Protein 2LTA (pdb70)

Solvent-accessible surface area: 7171 Å² total; per-residue (Å²): 235,54,79,18,6,0,0,0,1,1,40,108,79,72,37,4,1,103,23,0,174,121,0,55,112,74,72,28,81,0,41,0,0,2,47,29,190,57,105,155,113,4,114,102,46,15,106,135,6,83,101,124,42,6,66,0,109,90,12,151,74,58,110,45,0,77,128,23,11,76,100,8,108,149,101,78,115,153,41,53,18,8,33,0,38,45,63,112,5,0,104,29,0,45,102,0,13,127,120,158,27,36,76,138,113,121,87,50,168,200

Sequence (110 aa):
MGSKIIVIISSDDTTLEELARKIKDEGLEVYILLKDKDEKRLEEKIQKLKSQGFEVRKVKDDDDIDKWIDKIKKERPQLEVRKVTDEDQAKQILEDLKKKGSLEHHHHHHMGSKIIVIISSDDTTLEELARKIKDEGLEVYILLKDKDEKRLEEKIQKLKSQGFEVRKVKDDDDIDKWIDKIKKERPQLEVRKVTDEDQAKQILEDLKKKGSLEHHHHHHMGSKIIVIISSDDTTLEELARKIKDEGLEVYILLKDKDEKRLEEKIQKLKSQGFEVRKVKDDDDIDKWIDKIKKERPQLEVRKVTDEDQAKQILEDLKKKGSLEHHHHHHMGSKIIVIISSDDTTLEELARKIKDEGLEVYILLKDKDEKRLEEKIQKLKSQGFEVRKVKDDDDIDKWIDKIKKERPQLEVRKVTDEDQAKQILEDLKKKGSLEHHHHHHMGSKIIVIISSDDTTLEELARKIKDEGLEVYILLKDKDEKRLEEKIQKLKSQGFEVRKVKDDDDIDKWIDKIKKERPQLEVRKVTDEDQAKQILEDLKKKGSLEHHHHHHMGSKIIVIISSDDTTLEELARKIKDEGLEVYILLKDKDEKRLEEKIQKLKSQGFEVRKVKDDDDIDKWIDKIKKERPQLEVRKVTDEDQAKQILEDLKKKGSLEHHHHHHMGSKIIVIISSDDTTLEELARKIKDEGLEVYILLKDKDEKRLEEKIQKLKSQGFEVRKVKDDDDIDKWIDKIKKERPQLEVRKVTDEDQAKQILEDLKKKGSLEHHHHHHMGSKIIVIISSDDTTLEELARKIKDEGLEVYILLKDKDEKRLEEKIQKLKSQGFEVRKVKDDDDIDKWIDKIKKERPQLEVRKVTDEDQAKQILEDLKKKGSLEHHHHHHMGSKIIVIISSDDTTLEELARKIKDEGLEVYILLKDKDEKRLEEKIQKLKSQGFEVRKVKDDDDIDKWIDKIKKERPQLEVRKVTDEDQAKQILEDLKKKGSLEHHHHHHMGSKIIVIISSDDTTLEELARKIKDEGLEVYILLKDKDEKRLEEKIQKLKSQGFEVRKVKDDDDIDKWIDKIKKERPQLEVRKVTDEDQAKQILEDLKKKGSLEHHHHHHMGSKIIVIISSDDTTLEELARKIKDEGLEVYILLKDKDEKRLEEKIQKLKSQGFEVRKVKDDDDIDKWIDKIKKERPQLEVRKVTDEDQAKQILEDLKKKGSLEHHHHHHMGSKIIVIISSDDTTLEELARKIKDEGLEVYILLKDKDEKRLEEKIQKLKSQGFEVRKVKDDDDIDKWIDKIKKERPQLEVRKVTDEDQAKQILEDLKKKGSLEHHHHHHMGSKIIVIISSDDTTLEELARKIKDEGLEVYILLKDKDEKRLEEKIQKLKSQGFEVRKVKDDDDIDKWIDKIKKERPQLEVRKVTDEDQAKQILEDLKKKGSLEHHHHHHMGSKIIVIISSDDTTLEELARKIKDEGLEVYILLKDKDEKRLEEKIQKLKSQGFEVRKVKDDDDIDKWIDKIKKERPQLEVRKVTDEDQAKQILEDLKKKGSLEHHHHHHMGSKIIVIISSDDTTLEELARKIKDEGLEVYILLKDKDEKRLEEKIQKLKSQGFEVRKVKDDDDIDKWIDKIKKERPQLEVRKVTDEDQAKQILEDLKKKGSLEHHHHHHMGSKIIVIISSDDTTLEELARKIKDEGLEVYILLKDKDEKRLEEKIQKLKSQGFEVRKVKDDDDIDKWIDKIKKERPQLEVRKVTDEDQAKQILEDLKKKGSLEHHHHHHMGSKIIVIISSDDTTLEELARKIKDEGLEVYILLKDKDEKRLEEKIQKLKSQGFEVRKVKDDDDIDKWIDKIKKERPQLEVRKVTDEDQAKQILEDLKKKGSLEHHHHHHMGSKIIVIISSDDTTLEELARKIKDEGLEVYILLKDKDEKRLEEKIQKLKSQGFEVRKVKDDDDIDKWIDKIKKERPQLEVRKVTDEDQAKQILEDLKKKGSLEHHHHHHMGSKIIVIISSDDTTLEELARKIKDEGLEVYILLKDKDEKRLEEKIQKLKSQGFEVRKVKDDDDIDKWIDKIKKERPQLEVRKVTDEDQAKQILEDLKKKGSLEHHHHHHMGSKIIVIISSDDTTLEELARKIKDEGLEVYILLKDKDEKRLEEKIQKLKSQGFEVRKVKDDDDIDKWIDKIKKERPQLEVRKVTDEDQAKQILEDLKKKGSLEHHHHHH

Secondary structure (DSSP, 8-state):
----EEEEEEESSSHHHHHHHHHHHTTSEEEEEEE-SSHHHHHHHHHHHHHHT-EEEE-SSHHHHHHHHHHHHHH-TTS-EEEE-SHHHHHHHHHHHHTTS-SS-SS---

B-factor: mean 37.36, std 23.25, range [0.02, 75.54]

Structure (mmCIF, N/CA/C/O backbone):
data_2LTA
#
_entry.id   2LTA
#
loop_
_atom_site.group_PDB
_atom_site.id
_atom_site.type_symbol
_atom_site.label_atom_id
_atom_site.label_alt_id
_atom_site.label_comp_id
_atom_site.label_asym_id
_atom_site.label_entity_id
_atom_site.label_seq_id
_atom_site.pdbx_PDB_ins_code
_atom_site.Cartn_x
_atom_site.Cartn_y
_atom_site.Cartn_z
_atom_site.occupancy
_atom_site.B_iso_or_equiv
_atom_site.auth_seq_id
_atom_site.auth_comp_id
_atom_site.auth_asym_id
_atom_site.auth_atom_id
_atom_site.pdbx_PDB_model_num
ATOM 1 N N . MET A 1 1 ? -1.992 18.095 -8.539 1.00 0.00 1 MET A N 1
ATOM 2 C CA . MET A 1 1 ? -1.455 17.764 -9.876 1.00 52.33 1 MET A CA 1
ATOM 3 C C . MET A 1 1 ? -0.083 17.098 -9.736 1.00 13.41 1 MET A C 1
ATOM 4 O O . MET A 1 1 ? 0.742 17.518 -8.916 1.00 13.53 1 MET A O 1
ATOM 20 N N . GLY A 1 2 ? 0.160 16.067 -10.554 1.00 65.14 2 GLY A N 1
ATOM 21 C CA . GLY A 1 2 ? 1.367 15.260 -10.470 1.00 33.13 2 GLY A CA 1
ATOM 22 C C . GLY A 1 2 ? 1.016 13.819 -10.212 1.00 1.34 2 GLY A C 1
ATOM 23 O O . GLY A 1 2 ? 0.651 13.464 -9.083 1.00 13.41 2 GLY A O 1
ATOM 27 N N . SER A 1 3 ? 1.073 12.995 -11.274 1.00 65.15 3 SER A N 1
ATOM 28 C CA . SER A 1 3 ? 0.836 11.562 -11.183 1.00 41.21 3 SER A CA 1
ATOM 29 C C . SER A 1 3 ? 1.847 10.922 -10.217 1.00 31.00 3 SER A C 1
ATOM 30 O O . SER A 1 3 ? 3.058 10.996 -10.431 1.00 4.03 3 SER A O 1
ATOM 38 N N . LYS A 1 4 ? 1.322 10.380 -9.129 1.00 63.41 4 LYS A N 1
ATOM 39 C CA . LYS A 1 4 ? 2.079 9.655 -8.106 1.00 33.01 4 LYS A CA 1
ATOM 40 C C . LYS A 1 4 ? 1.200 8.512 -7.608 1.00 22.33 4 LYS A C 1
ATOM 41 O O . LYS A 1 4 ? -0.025 8.567 -7.736 1.00 63.15 4 LYS A O 1
ATOM 60 N N . ILE A 1 5 ? 1.827 7.442 -7.132 1.00 12.35 5 ILE A N 1
ATOM 61 C CA . ILE A 1 5 ? 1.142 6.361 -6.424 1.00 72.14 5 ILE A CA 1
ATOM 62 C C . ILE A 1 5 ? 1.893 6.072 -5.129 1.00 24.32 5 ILE A C 1
ATOM 63 O O . ILE A 1 5 ? 3.121 6.248 -5.044 1.00 60.55 5 ILE A O 1
ATOM 79 N N . ILE A 1 6 ? 1.152 5.659 -4.116 1.00 3.24 6 ILE A N 1
ATOM 80 C CA . ILE A 1 6 ? 1.713 5.235 -2.844 1.00 11.51 6 ILE A CA 1
ATOM 81 C C . ILE A 1 6 ? 1.463 3.737 -2.713 1.00 71.41 6 ILE A C 1
ATOM 82 O O . ILE A 1 6 ? 0.407 3.246 -3.107 1.00 24.51 6 ILE A O 1
ATOM 98 N N . VAL A 1 7 ? 2.436 3.021 -2.167 1.00 74.33 7 VAL A N 1
ATOM 99 C CA . VAL A 1 7 ? 2.320 1.600 -1.871 1.00 14.42 7 VAL A CA 1
ATOM 100 C C . VAL A 1 7 ? 2.408 1.439 -0.356 1.00 44.52 7 VAL A C 1
ATOM 101 O O . VAL A 1 7 ? 3.445 1.738 0.250 1.00 62.24 7 VAL A O 1
ATOM 114 N N . ILE A 1 8 ? 1.301 0.994 0.249 1.00 22.30 8 ILE A N 1
ATOM 115 C CA . ILE A 1 8 ? 1.173 0.853 1.694 1.00 11.14 8 ILE A CA 1
ATOM 116 C C . ILE A 1 8 ? 1.158 -0.635 2.035 1.00 70.21 8 ILE A C 1
ATOM 117 O O . ILE A 1 8 ? 0.360 -1.406 1.506 1.00 54.31 8 ILE A O 1
ATOM 133 N N . ILE A 1 9 ? 2.051 -1.002 2.930 1.00 10.04 9 ILE A N 1
ATOM 134 C CA . ILE A 1 9 ? 2.324 -2.373 3.312 1.00 62.44 9 ILE A CA 1
ATOM 135 C C . ILE A 1 9 ? 1.599 -2.618 4.641 1.00 61.35 9 ILE A C 1
ATOM 136 O O . ILE A 1 9 ? 2.041 -2.134 5.690 1.00 31.53 9 ILE A O 1
ATOM 152 N N . SER A 1 10 ? 0.463 -3.325 4.570 1.00 3.10 10 SER A N 1
ATOM 153 C CA . SER A 1 10 ? -0.360 -3.623 5.744 1.00 34.12 10 SER A CA 1
ATOM 154 C C . SER A 1 10 ? 0.354 -4.682 6.589 1.00 42.02 10 SER A C 1
ATOM 155 O O . SER A 1 10 ? 0.779 -5.720 6.065 1.00 32.21 10 SER A O 1
ATOM 163 N N . SER A 1 11 ? 0.459 -4.423 7.890 1.00 43.14 11 SER A N 1
ATOM 164 C CA . SER A 1 11 ? 1.273 -5.213 8.810 1.00 31.44 11 SER A CA 1
ATOM 165 C C . SER A 1 11 ? 0.485 -5.409 10.124 1.00 73.32 11 SER A C 1
ATOM 166 O O . SER A 1 11 ? 0.663 -4.657 11.095 1.00 22.34 11 SER A O 1
ATOM 174 N N . ASP A 1 12 ? -0.460 -6.387 10.073 1.00 32.00 12 ASP A N 1
ATOM 175 C CA . ASP A 1 12 ? -1.369 -6.785 11.182 1.00 3.15 12 ASP A CA 1
ATOM 176 C C . ASP A 1 12 ? -2.525 -5.777 11.383 1.00 20.31 12 ASP A C 1
ATOM 177 O O . ASP A 1 12 ? -3.694 -6.127 11.221 1.00 71.55 12 ASP A O 1
ATOM 186 N N . ASP A 1 13 ? -2.186 -4.533 11.728 1.00 63.52 13 ASP A N 1
ATOM 187 C CA . ASP A 1 13 ? -3.169 -3.485 12.090 1.00 3.23 13 ASP A CA 1
ATOM 188 C C . ASP A 1 13 ? -3.778 -2.821 10.827 1.00 55.43 13 ASP A C 1
ATOM 189 O O . ASP A 1 13 ? -3.186 -2.887 9.744 1.00 71.52 13 ASP A O 1
ATOM 198 N N . THR A 1 14 ? -4.960 -2.179 10.983 1.00 53.52 14 THR A N 1
ATOM 199 C CA . THR A 1 14 ? -5.793 -1.698 9.855 1.00 1.23 14 THR A CA 1
ATOM 200 C C . THR A 1 14 ? -5.634 -0.169 9.582 1.00 44.44 14 THR A C 1
ATOM 201 O O . THR A 1 14 ? -6.082 0.333 8.529 1.00 63.21 14 THR A O 1
ATOM 212 N N . THR A 1 15 ? -4.987 0.578 10.511 1.00 72.02 15 THR A N 1
ATOM 213 C CA . THR A 1 15 ? -4.797 2.046 10.372 1.00 3.13 15 THR A CA 1
ATOM 214 C C . THR A 1 15 ? -4.025 2.438 9.081 1.00 54.24 15 THR A C 1
ATOM 215 O O . THR A 1 15 ? -4.261 3.504 8.500 1.00 61.14 15 THR A O 1
ATOM 226 N N . LEU A 1 16 ? -3.179 1.525 8.605 1.00 45.13 16 LEU A N 1
ATOM 227 C CA . LEU A 1 16 ? -2.294 1.764 7.450 1.00 14.31 16 LEU A CA 1
ATOM 228 C C . LEU A 1 16 ? -3.134 1.927 6.155 1.00 71.53 16 LEU A C 1
ATOM 229 O O . LEU A 1 16 ? -2.952 2.886 5.387 1.00 44.01 16 LEU A O 1
ATOM 245 N N . GLU A 1 17 ? -4.089 1.003 5.971 1.00 35.11 17 GLU A N 1
ATOM 246 C CA . GLU A 1 17 ? -4.937 0.920 4.761 1.00 32.53 17 GLU A CA 1
ATOM 247 C C . GLU A 1 17 ? -6.187 1.824 4.841 1.00 74.45 17 GLU A C 1
ATOM 248 O O . GLU A 1 17 ? -6.784 2.126 3.796 1.00 71.25 17 GLU A O 1
ATOM 260 N N . GLU A 1 18 ? -6.619 2.232 6.059 1.00 11.34 18 GLU A N 1
ATOM 261 C CA . GLU A 1 18 ? -7.710 3.235 6.180 1.00 52.13 18 GLU A CA 1
ATOM 262 C C . GLU A 1 18 ? -7.164 4.633 5.808 1.00 75.32 18 GLU A C 1
ATOM 263 O O . GLU A 1 18 ? -7.874 5.444 5.200 1.00 25.01 18 GLU A O 1
ATOM 275 N N . LEU A 1 19 ? -5.883 4.892 6.172 1.00 5.31 19 LEU A N 1
ATOM 276 C CA . LEU A 1 19 ? -5.174 6.125 5.780 1.00 72.05 19 LEU A CA 1
ATOM 277 C C . LEU A 1 19 ? -5.017 6.194 4.252 1.00 24.31 19 LEU A C 1
ATOM 278 O O . LEU A 1 19 ? -5.108 7.272 3.682 1.00 24.12 19 LEU A O 1
ATOM 294 N N . ALA A 1 20 ? -4.841 5.021 3.611 1.00 24.32 20 ALA A N 1
ATOM 295 C CA . ALA A 1 20 ? -4.730 4.889 2.142 1.00 53.24 20 ALA A CA 1
ATOM 296 C C . ALA A 1 20 ? -5.906 5.554 1.392 1.00 53.33 20 ALA A C 1
ATOM 297 O O . ALA A 1 20 ? -5.722 6.073 0.292 1.00 14.33 20 ALA A O 1
ATOM 304 N N . ARG A 1 21 ? -7.105 5.534 2.015 1.00 72.44 21 ARG A N 1
ATOM 305 C CA . ARG A 1 21 ? -8.316 6.193 1.478 1.00 23.25 21 ARG A CA 1
ATOM 306 C C . ARG A 1 21 ? -8.139 7.725 1.446 1.00 15.42 21 ARG A C 1
ATOM 307 O O . ARG A 1 21 ? -8.534 8.383 0.482 1.00 64.12 21 ARG A O 1
ATOM 328 N N . LYS A 1 22 ? -7.504 8.260 2.507 1.00 13.14 22 LYS A N 1
ATOM 329 C CA . LYS A 1 22 ? -7.230 9.702 2.657 1.00 45.43 22 LYS A CA 1
ATOM 330 C C . LYS A 1 22 ? -6.140 10.153 1.656 1.00 2.30 22 LYS A C 1
ATOM 331 O O . LYS A 1 22 ? -6.192 11.275 1.142 1.00 22.12 22 LYS A O 1
ATOM 350 N N . ILE A 1 23 ? -5.151 9.262 1.409 1.00 60.35 23 ILE A N 1
ATOM 351 C CA . ILE A 1 23 ? -4.078 9.486 0.418 1.00 13.42 23 ILE A CA 1
ATOM 352 C C . ILE A 1 23 ? -4.650 9.597 -1.006 1.00 15.05 23 ILE A C 1
ATOM 353 O O . ILE A 1 23 ? -4.398 10.587 -1.696 1.00 12.45 23 ILE A O 1
ATOM 369 N N . LYS A 1 24 ? -5.417 8.574 -1.446 1.00 3.34 24 LYS A N 1
ATOM 370 C CA . LYS A 1 24 ? -5.969 8.557 -2.816 1.00 53.52 24 LYS A CA 1
ATOM 371 C C . LYS A 1 24 ? -7.011 9.664 -3.028 1.00 33.41 24 LYS A C 1
ATOM 372 O O . LYS A 1 24 ? -7.226 10.099 -4.165 1.00 72.51 24 LYS A O 1
ATOM 391 N N . ASP A 1 25 ? -7.620 10.127 -1.920 1.00 20.25 25 ASP A N 1
ATOM 392 C CA . ASP A 1 25 ? -8.583 11.247 -1.916 1.00 4.44 25 ASP A CA 1
ATOM 393 C C . ASP A 1 25 ? -7.923 12.550 -2.420 1.00 25.30 25 ASP A C 1
ATOM 394 O O . ASP A 1 25 ? -8.595 13.413 -2.994 1.00 25.43 25 ASP A O 1
ATOM 403 N N . GLU A 1 26 ? -6.588 12.656 -2.228 1.00 2.25 26 GLU A N 1
ATOM 404 C CA . GLU A 1 26 ? -5.789 13.823 -2.663 1.00 42.22 26 GLU A CA 1
ATOM 405 C C . GLU A 1 26 ? -5.614 13.871 -4.208 1.00 73.25 26 GLU A C 1
ATOM 406 O O . GLU A 1 26 ? -5.039 14.824 -4.738 1.00 33.03 26 GLU A O 1
ATOM 418 N N . GLY A 1 27 ? -6.089 12.826 -4.918 1.00 51.14 27 GLY A N 1
ATOM 419 C CA . GLY A 1 27 ? -6.121 12.815 -6.392 1.00 71.22 27 GLY A CA 1
ATOM 420 C C . GLY A 1 27 ? -5.014 11.984 -7.029 1.00 11.13 27 GLY A C 1
ATOM 421 O O . GLY A 1 27 ? -4.579 12.264 -8.154 1.00 20.13 27 GLY A O 1
ATOM 425 N N . LEU A 1 28 ? -4.536 10.969 -6.296 1.00 72.33 28 LEU A N 1
ATOM 426 C CA . LEU A 1 28 ? -3.579 9.959 -6.806 1.00 24.40 28 LEU A CA 1
ATOM 427 C C . LEU A 1 28 ? -4.107 8.540 -6.515 1.00 0.31 28 LEU A C 1
ATOM 428 O O . LEU A 1 28 ? -5.169 8.392 -5.910 1.00 0.22 28 LEU A O 1
ATOM 444 N N . GLU A 1 29 ? -3.391 7.497 -6.983 1.00 34.32 29 GLU A N 1
ATOM 445 C CA . GLU A 1 29 ? -3.759 6.085 -6.714 1.00 13.01 29 GLU A CA 1
ATOM 446 C C . GLU A 1 29 ? -2.924 5.491 -5.551 1.00 64.23 29 GLU A C 1
ATOM 447 O O . GLU A 1 29 ? -1.849 5.997 -5.222 1.00 30.13 29 GLU A O 1
ATOM 459 N N . VAL A 1 30 ? -3.460 4.419 -4.918 1.00 64.30 30 VAL A N 1
ATOM 460 C CA . VAL A 1 30 ? -2.752 3.607 -3.903 1.00 51.20 30 VAL A CA 1
ATOM 461 C C . VAL A 1 30 ? -2.728 2.123 -4.345 1.00 3.14 30 VAL A C 1
ATOM 462 O O . VAL A 1 30 ? -3.606 1.669 -5.084 1.00 63.30 30 VAL A O 1
ATOM 475 N N . TYR A 1 31 ? -1.693 1.402 -3.905 1.00 0.11 31 TYR A N 1
ATOM 476 C CA . TYR A 1 31 ? -1.567 -0.059 -4.020 1.00 41.54 31 TYR A CA 1
ATOM 477 C C . TYR A 1 31 ? -1.205 -0.587 -2.633 1.00 2.23 31 TYR A C 1
ATOM 478 O O . TYR A 1 31 ? -0.338 -0.020 -1.976 1.00 0.30 31 TYR A O 1
ATOM 496 N N . ILE A 1 32 ? -1.879 -1.635 -2.165 1.00 3.52 32 ILE A N 1
ATOM 497 C CA . ILE A 1 32 ? -1.606 -2.216 -0.838 1.00 3.30 32 ILE A CA 1
ATOM 498 C C . ILE A 1 32 ? -0.832 -3.534 -1.021 1.00 62.41 32 ILE A C 1
ATOM 499 O O . ILE A 1 32 ? -1.237 -4.370 -1.824 1.00 11.40 32 ILE A O 1
ATOM 515 N N . LEU A 1 33 ? 0.301 -3.702 -0.319 1.00 10.52 33 LEU A N 1
ATOM 516 C CA . LEU A 1 33 ? 1.002 -4.995 -0.234 1.00 14.41 33 LEU A CA 1
ATOM 517 C C . LEU A 1 33 ? 0.719 -5.606 1.132 1.00 42.43 33 LEU A C 1
ATOM 518 O O . LEU A 1 33 ? 1.199 -5.114 2.155 1.00 72.35 33 LEU A O 1
ATOM 534 N N . LEU A 1 34 ? -0.091 -6.664 1.142 1.00 32.21 34 LEU A N 1
ATOM 535 C CA . LEU A 1 34 ? -0.555 -7.291 2.379 1.00 51.21 34 LEU A CA 1
ATOM 536 C C . LEU A 1 34 ? 0.501 -8.310 2.863 1.00 23.02 34 LEU A C 1
ATOM 537 O O . LEU A 1 34 ? 0.971 -9.147 2.077 1.00 63.04 34 LEU A O 1
ATOM 553 N N . LYS A 1 35 ? 0.878 -8.214 4.154 1.00 3.43 35 LYS A N 1
ATOM 554 C CA . LYS A 1 35 ? 1.668 -9.241 4.858 1.00 52.35 35 LYS A CA 1
ATOM 555 C C . LYS A 1 35 ? 0.982 -9.556 6.211 1.00 22.33 35 LYS A C 1
ATOM 556 O O . LYS A 1 35 ? 0.685 -8.651 7.002 1.00 22.41 35 LYS A O 1
ATOM 575 N N . ASP A 1 36 ? 0.661 -10.840 6.427 1.00 65.11 36 ASP A N 1
ATOM 576 C CA . ASP A 1 36 ? 0.034 -11.345 7.671 1.00 75.12 36 ASP A CA 1
ATOM 577 C C . ASP A 1 36 ? 0.738 -12.651 8.111 1.00 14.31 36 ASP A C 1
ATOM 578 O O . ASP A 1 36 ? 1.439 -13.274 7.300 1.00 54.41 36 ASP A O 1
ATOM 587 N N . LYS A 1 37 ? 0.564 -13.046 9.391 1.00 23.21 37 LYS A N 1
ATOM 588 C CA . LYS A 1 37 ? 1.163 -14.279 9.965 1.00 15.02 37 LYS A CA 1
ATOM 589 C C . LYS A 1 37 ? 0.564 -15.549 9.323 1.00 55.44 37 LYS A C 1
ATOM 590 O O . LYS A 1 37 ? 1.270 -16.537 9.089 1.00 62.03 37 LYS A O 1
ATOM 609 N N . ASP A 1 38 ? -0.740 -15.498 9.039 1.00 63.54 38 ASP A N 1
ATOM 610 C CA . ASP A 1 38 ? -1.508 -16.617 8.465 1.00 73.12 38 ASP A CA 1
ATOM 611 C C . ASP A 1 38 ? -2.018 -16.220 7.070 1.00 1.33 38 ASP A C 1
ATOM 612 O O . ASP A 1 38 ? -2.835 -15.308 6.942 1.00 43.34 38 ASP A O 1
ATOM 621 N N . GLU A 1 39 ? -1.520 -16.924 6.034 1.00 51.32 39 GLU A N 1
ATOM 622 C CA . GLU A 1 39 ? -1.789 -16.616 4.612 1.00 11.21 39 GLU A CA 1
ATOM 623 C C . GLU A 1 39 ? -3.281 -16.737 4.205 1.00 34.34 39 GLU A C 1
ATOM 624 O O . GLU A 1 39 ? -3.668 -16.212 3.156 1.00 75.32 39 GLU A O 1
ATOM 636 N N . LYS A 1 40 ? -4.110 -17.394 5.031 1.00 74.24 40 LYS A N 1
ATOM 637 C CA . LYS A 1 40 ? -5.556 -17.560 4.758 1.00 22.04 40 LYS A CA 1
ATOM 638 C C . LYS A 1 40 ? -6.305 -16.277 5.179 1.00 75.40 40 LYS A C 1
ATOM 639 O O . LYS A 1 40 ? -7.139 -15.744 4.430 1.00 25.43 40 LYS A O 1
ATOM 658 N N . ARG A 1 41 ? -5.959 -15.776 6.378 1.00 72.21 41 ARG A N 1
ATOM 659 C CA . ARG A 1 41 ? -6.498 -14.517 6.936 1.00 14.30 41 ARG A CA 1
ATOM 660 C C . ARG A 1 41 ? -5.918 -13.299 6.172 1.00 12.41 41 ARG A C 1
ATOM 661 O O . ARG A 1 41 ? -6.528 -12.224 6.104 1.00 62.11 41 ARG A O 1
ATOM 682 N N . LEU A 1 42 ? -4.728 -13.506 5.614 1.00 54.22 42 LEU A N 1
ATOM 683 C CA . LEU A 1 42 ? -4.079 -12.600 4.661 1.00 62.03 42 LEU A CA 1
ATOM 684 C C . LEU A 1 42 ? -4.932 -12.449 3.386 1.00 15.33 42 LEU A C 1
ATOM 685 O O . LEU A 1 42 ? -5.241 -11.332 2.962 1.00 0.50 42 LEU A O 1
ATOM 701 N N . GLU A 1 43 ? -5.325 -13.607 2.821 1.00 40.21 43 GLU A N 1
ATOM 702 C CA . GLU A 1 43 ? -6.034 -13.691 1.531 1.00 72.13 43 GLU A CA 1
ATOM 703 C C . GLU A 1 43 ? -7.429 -13.032 1.590 1.00 71.41 43 GLU A C 1
ATOM 704 O O . GLU A 1 43 ? -7.838 -12.366 0.629 1.00 35.23 43 GLU A O 1
ATOM 716 N N . GLU A 1 44 ? -8.152 -13.211 2.719 1.00 11.43 44 GLU A N 1
ATOM 717 C CA . GLU A 1 44 ? -9.481 -12.590 2.900 1.00 62.05 44 GLU A CA 1
ATOM 718 C C . GLU A 1 44 ? -9.335 -11.058 2.998 1.00 61.23 44 GLU A C 1
ATOM 719 O O . GLU A 1 44 ? -10.124 -10.336 2.399 1.00 11.33 44 GLU A O 1
ATOM 731 N N . LYS A 1 45 ? -8.272 -10.594 3.713 1.00 32.15 45 LYS A N 1
ATOM 732 C CA . LYS A 1 45 ? -7.975 -9.156 3.927 1.00 52.45 45 LYS A CA 1
ATOM 733 C C . LYS A 1 45 ? -7.795 -8.423 2.588 1.00 1.40 45 LYS A C 1
ATOM 734 O O . LYS A 1 45 ? -8.275 -7.293 2.416 1.00 31.41 45 LYS A O 1
ATOM 753 N N . ILE A 1 46 ? -7.086 -9.105 1.663 1.00 70.14 46 ILE A N 1
ATOM 754 C CA . ILE A 1 46 ? -6.878 -8.650 0.279 1.00 34.11 46 ILE A CA 1
ATOM 755 C C . ILE A 1 46 ? -8.243 -8.313 -0.365 1.00 2.43 46 ILE A C 1
ATOM 756 O O . ILE A 1 46 ? -8.449 -7.206 -0.852 1.00 51.23 46 ILE A O 1
ATOM 772 N N . GLN A 1 47 ? -9.191 -9.267 -0.252 1.00 1.31 47 GLN A N 1
ATOM 773 C CA . GLN A 1 47 ? -10.540 -9.162 -0.844 1.00 5.20 47 GLN A CA 1
ATOM 774 C C . GLN A 1 47 ? -11.397 -8.082 -0.137 1.00 60.32 47 GLN A C 1
ATOM 775 O O . GLN A 1 47 ? -12.235 -7.446 -0.781 1.00 63.43 47 GLN A O 1
ATOM 789 N N . LYS A 1 48 ? -11.163 -7.879 1.183 1.00 32.03 48 LYS A N 1
ATOM 790 C CA . LYS A 1 48 ? -11.907 -6.880 1.991 1.00 2.03 48 LYS A CA 1
ATOM 791 C C . LYS A 1 48 ? -11.581 -5.459 1.506 1.00 64.20 48 LYS A C 1
ATOM 792 O O . LYS A 1 48 ? -12.472 -4.625 1.320 1.00 21.14 48 LYS A O 1
ATOM 811 N N . LEU A 1 49 ? -10.279 -5.220 1.288 1.00 31.12 49 LEU A N 1
ATOM 812 C CA . LEU A 1 49 ? -9.759 -3.922 0.854 1.00 53.32 49 LEU A CA 1
ATOM 813 C C . LEU A 1 49 ? -10.043 -3.684 -0.640 1.00 54.14 49 LEU A C 1
ATOM 814 O O . LEU A 1 49 ? -10.314 -2.553 -1.022 1.00 74.11 49 LEU A O 1
ATOM 830 N N . LYS A 1 50 ? -10.009 -4.757 -1.475 1.00 74.43 50 LYS A N 1
ATOM 831 C CA . LYS A 1 50 ? -10.332 -4.649 -2.922 1.00 53.15 50 LYS A CA 1
ATOM 832 C C . LYS A 1 50 ? -11.826 -4.323 -3.120 1.00 31.13 50 LYS A C 1
ATOM 833 O O . LYS A 1 50 ? -12.195 -3.652 -4.091 1.00 22.51 50 LYS A O 1
ATOM 852 N N . SER A 1 51 ? -12.668 -4.816 -2.190 1.00 34.14 51 SER A N 1
ATOM 853 C CA . SER A 1 51 ? -14.085 -4.422 -2.086 1.00 12.23 51 SER A CA 1
ATOM 854 C C . SER A 1 51 ? -14.209 -2.904 -1.808 1.00 33.43 51 SER A C 1
ATOM 855 O O . SER A 1 51 ? -15.034 -2.221 -2.419 1.00 24.44 51 SER A O 1
ATOM 863 N N . GLN A 1 52 ? -13.355 -2.391 -0.888 1.00 13.42 52 GLN A N 1
ATOM 864 C CA . GLN A 1 52 ? -13.299 -0.944 -0.550 1.00 54.21 52 GLN A CA 1
ATOM 865 C C . GLN A 1 52 ? -12.707 -0.107 -1.709 1.00 62.40 52 GLN A C 1
ATOM 866 O O . GLN A 1 52 ? -12.948 1.101 -1.789 1.00 35.10 52 GLN A O 1
ATOM 880 N N . GLY A 1 53 ? -11.929 -0.760 -2.600 1.00 54.21 53 GLY A N 1
ATOM 881 C CA . GLY A 1 53 ? -11.361 -0.109 -3.794 1.00 74.31 53 GLY A CA 1
ATOM 882 C C . GLY A 1 53 ? -9.849 0.059 -3.727 1.00 11.43 53 GLY A C 1
ATOM 883 O O . GLY A 1 53 ? -9.303 1.002 -4.293 1.00 14.22 53 GLY A O 1
ATOM 887 N N . PHE A 1 54 ? -9.176 -0.864 -3.027 1.00 50.11 54 PHE A N 1
ATOM 888 C CA . PHE A 1 54 ? -7.710 -0.881 -2.882 1.00 52.30 54 PHE A CA 1
ATOM 889 C C . PHE A 1 54 ? -7.159 -2.105 -3.607 1.00 11.40 54 PHE A C 1
ATOM 890 O O . PHE A 1 54 ? -7.471 -3.225 -3.209 1.00 20.13 54 PHE A O 1
ATOM 907 N N . GLU A 1 55 ? -6.378 -1.895 -4.682 1.00 22.05 55 GLU A N 1
ATOM 908 C CA . GLU A 1 55 ? -5.731 -2.987 -5.413 1.00 43.52 55 GLU A CA 1
ATOM 909 C C . GLU A 1 55 ? -4.612 -3.580 -4.544 1.00 53.32 55 GLU A C 1
ATOM 910 O O . GLU A 1 55 ? -3.507 -3.025 -4.453 1.00 1.40 55 GLU A O 1
ATOM 922 N N . VAL A 1 56 ? -4.950 -4.677 -3.856 1.00 13.12 56 VAL A N 1
ATOM 923 C CA . VAL A 1 56 ? -4.040 -5.365 -2.950 1.00 12.43 56 VAL A CA 1
ATOM 924 C C . VAL A 1 56 ? -3.354 -6.525 -3.684 1.00 74.53 56 VAL A C 1
ATOM 925 O O . VAL A 1 56 ? -4.012 -7.298 -4.389 1.00 3.42 56 VAL A O 1
ATOM 938 N N . ARG A 1 57 ? -2.037 -6.639 -3.487 1.00 42.34 57 ARG A N 1
ATOM 939 C CA . ARG A 1 57 ? -1.197 -7.707 -4.041 1.00 42.03 57 ARG A CA 1
ATOM 940 C C . ARG A 1 57 ? -0.600 -8.490 -2.849 1.00 32.41 57 ARG A C 1
ATOM 941 O O . ARG A 1 57 ? -0.306 -7.903 -1.788 1.00 31.30 57 ARG A O 1
ATOM 962 N N . LYS A 1 58 ? -0.430 -9.805 -3.025 1.00 2.41 58 LYS A N 1
ATOM 963 C CA . LYS A 1 58 ? 0.155 -10.688 -2.003 1.00 43.32 58 LYS A CA 1
ATOM 964 C C . LYS A 1 58 ? 1.663 -10.802 -2.293 1.00 64.11 58 LYS A C 1
ATOM 965 O O . LYS A 1 58 ? 2.057 -11.185 -3.397 1.00 50.23 58 LYS A O 1
ATOM 984 N N . VAL A 1 59 ? 2.492 -10.490 -1.289 1.00 11.00 59 VAL A N 1
ATOM 985 C CA . VAL A 1 59 ? 3.969 -10.541 -1.394 1.00 20.34 59 VAL A CA 1
ATOM 986 C C . VAL A 1 59 ? 4.530 -11.517 -0.339 1.00 22.42 59 VAL A C 1
ATOM 987 O O . VAL A 1 59 ? 3.764 -12.103 0.446 1.00 72.42 59 VAL A O 1
ATOM 1000 N N . LYS A 1 60 ? 5.860 -11.721 -0.347 1.00 41.33 60 LYS A N 1
ATOM 1001 C CA . LYS A 1 60 ? 6.556 -12.494 0.703 1.00 61.23 60 LYS A CA 1
ATOM 1002 C C . LYS A 1 60 ? 6.848 -11.570 1.903 1.00 4.35 60 LYS A C 1
ATOM 1003 O O . LYS A 1 60 ? 6.103 -11.574 2.893 1.00 50.11 60 LYS A O 1
ATOM 1022 N N . ASP A 1 61 ? 7.902 -10.741 1.776 1.00 73.41 61 ASP A N 1
ATOM 1023 C CA . ASP A 1 61 ? 8.307 -9.771 2.817 1.00 12.14 61 ASP A CA 1
ATOM 1024 C C . ASP A 1 61 ? 9.030 -8.586 2.133 1.00 73.21 61 ASP A C 1
ATOM 1025 O O . ASP A 1 61 ? 8.937 -8.454 0.908 1.00 13.11 61 ASP A O 1
ATOM 1034 N N . ASP A 1 62 ? 9.776 -7.759 2.901 1.00 32.02 62 ASP A N 1
ATOM 1035 C CA . ASP A 1 62 ? 10.241 -6.420 2.453 1.00 42.43 62 ASP A CA 1
ATOM 1036 C C . ASP A 1 62 ? 11.271 -6.496 1.304 1.00 41.00 62 ASP A C 1
ATOM 1037 O O . ASP A 1 62 ? 11.408 -5.547 0.520 1.00 3.33 62 ASP A O 1
ATOM 1046 N N . ASP A 1 63 ? 11.989 -7.631 1.237 1.00 2.15 63 ASP A N 1
ATOM 1047 C CA . ASP A 1 63 ? 12.892 -7.969 0.108 1.00 35.04 63 ASP A CA 1
ATOM 1048 C C . ASP A 1 63 ? 12.124 -7.937 -1.232 1.00 73.45 63 ASP A C 1
ATOM 1049 O O . ASP A 1 63 ? 12.530 -7.271 -2.191 1.00 21.11 63 ASP A O 1
ATOM 1058 N N . ASP A 1 64 ? 10.991 -8.658 -1.255 1.00 20.33 64 ASP A N 1
ATOM 1059 C CA . ASP A 1 64 ? 10.138 -8.814 -2.451 1.00 4.24 64 ASP A CA 1
ATOM 1060 C C . ASP A 1 64 ? 9.295 -7.556 -2.698 1.00 14.14 64 ASP A C 1
ATOM 1061 O O . ASP A 1 64 ? 8.945 -7.259 -3.841 1.00 64.50 64 ASP A O 1
ATOM 1070 N N . ILE A 1 65 ? 8.978 -6.839 -1.608 1.00 62.41 65 ILE A N 1
ATOM 1071 C CA . ILE A 1 65 ? 8.300 -5.527 -1.654 1.00 24.54 65 ILE A CA 1
ATOM 1072 C C . ILE A 1 65 ? 9.180 -4.495 -2.404 1.00 34.12 65 ILE A C 1
ATOM 1073 O O . ILE A 1 65 ? 8.698 -3.794 -3.290 1.00 3.43 65 ILE A O 1
ATOM 1089 N N . ASP A 1 66 ? 10.477 -4.451 -2.057 1.00 22.44 66 ASP A N 1
ATOM 1090 C CA . ASP A 1 66 ? 11.470 -3.557 -2.702 1.00 11.34 66 ASP A CA 1
ATOM 1091 C C . ASP A 1 66 ? 11.584 -3.827 -4.221 1.00 2.43 66 ASP A C 1
ATOM 1092 O O . ASP A 1 66 ? 11.630 -2.890 -5.034 1.00 41.40 66 ASP A O 1
ATOM 1101 N N . LYS A 1 67 ? 11.587 -5.122 -4.579 1.00 42.24 67 LYS A N 1
ATOM 1102 C CA . LYS A 1 67 ? 11.644 -5.573 -5.986 1.00 64.44 67 LYS A CA 1
ATOM 1103 C C . LYS A 1 67 ? 10.320 -5.260 -6.713 1.00 44.44 67 LYS A C 1
ATOM 1104 O O . LYS A 1 67 ? 10.322 -4.941 -7.905 1.00 43.33 67 LYS A O 1
ATOM 1123 N N . TRP A 1 68 ? 9.202 -5.353 -5.960 1.00 61.12 68 TRP A N 1
ATOM 1124 C CA . TRP A 1 68 ? 7.839 -5.137 -6.481 1.00 32.12 68 TRP A CA 1
ATOM 1125 C C . TRP A 1 68 ? 7.667 -3.677 -6.904 1.00 13.32 68 TRP A C 1
ATOM 1126 O O . TRP A 1 68 ? 7.130 -3.397 -7.969 1.00 30.30 68 TRP A O 1
ATOM 1147 N N . ILE A 1 69 ? 8.161 -2.760 -6.056 1.00 63.02 69 ILE A N 1
ATOM 1148 C CA . ILE A 1 69 ? 8.119 -1.313 -6.318 1.00 13.43 69 ILE A CA 1
ATOM 1149 C C . ILE A 1 69 ? 9.015 -0.972 -7.533 1.00 75.13 69 ILE A C 1
ATOM 1150 O O . ILE A 1 69 ? 8.583 -0.240 -8.423 1.00 22.22 69 ILE A O 1
ATOM 1166 N N . ASP A 1 70 ? 10.230 -1.569 -7.576 1.00 41.51 70 ASP A N 1
ATOM 1167 C CA . ASP A 1 70 ? 11.208 -1.383 -8.686 1.00 30.31 70 ASP A CA 1
ATOM 1168 C C . ASP A 1 70 ? 10.582 -1.758 -10.051 1.00 4.44 70 ASP A C 1
ATOM 1169 O O . ASP A 1 70 ? 10.846 -1.115 -11.080 1.00 62.43 70 ASP A O 1
ATOM 1178 N N . LYS A 1 71 ? 9.754 -2.806 -10.012 1.00 73.02 71 LYS A N 1
ATOM 1179 C CA . LYS A 1 71 ? 8.989 -3.308 -11.149 1.00 34.32 71 LYS A CA 1
ATOM 1180 C C . LYS A 1 71 ? 7.945 -2.271 -11.620 1.00 73.43 71 LYS A C 1
ATOM 1181 O O . LYS A 1 71 ? 7.872 -1.967 -12.811 1.00 74.52 71 LYS A O 1
ATOM 1200 N N . ILE A 1 72 ? 7.194 -1.698 -10.660 1.00 22.34 72 ILE A N 1
ATOM 1201 C CA . ILE A 1 72 ? 6.110 -0.730 -10.945 1.00 63.41 72 ILE A CA 1
ATOM 1202 C C . ILE A 1 72 ? 6.676 0.581 -11.549 1.00 13.23 72 ILE A C 1
ATOM 1203 O O . ILE A 1 72 ? 6.051 1.187 -12.420 1.00 15.41 72 ILE A O 1
ATOM 1219 N N . LYS A 1 73 ? 7.871 0.986 -11.072 1.00 53.24 73 LYS A N 1
ATOM 1220 C CA . LYS A 1 73 ? 8.607 2.167 -11.582 1.00 0.33 73 LYS A CA 1
ATOM 1221 C C . LYS A 1 73 ? 9.019 1.969 -13.054 1.00 31.33 73 LYS A C 1
ATOM 1222 O O . LYS A 1 73 ? 9.026 2.915 -13.845 1.00 13.03 73 LYS A O 1
ATOM 1241 N N . LYS A 1 74 ? 9.361 0.716 -13.385 1.00 32.24 74 LYS A N 1
ATOM 1242 C CA . LYS A 1 74 ? 9.894 0.333 -14.701 1.00 41.24 74 LYS A CA 1
ATOM 1243 C C . LYS A 1 74 ? 8.753 0.262 -15.744 1.00 31.25 74 LYS A C 1
ATOM 1244 O O . LYS A 1 74 ? 8.939 0.603 -16.919 1.00 2.53 74 LYS A O 1
ATOM 1263 N N . GLU A 1 75 ? 7.571 -0.185 -15.283 1.00 1.22 75 GLU A N 1
ATOM 1264 C CA . GLU A 1 75 ? 6.330 -0.198 -16.088 1.00 45.35 75 GLU A CA 1
ATOM 1265 C C . GLU A 1 75 ? 5.795 1.230 -16.275 1.00 12.12 75 GLU A C 1
ATOM 1266 O O . GLU A 1 75 ? 5.350 1.614 -17.362 1.00 11.13 75 GLU A O 1
ATOM 1278 N N . ARG A 1 76 ? 5.854 2.007 -15.178 1.00 52.02 76 ARG A N 1
ATOM 1279 C CA . ARG A 1 76 ? 5.216 3.329 -15.063 1.00 72.04 76 ARG A CA 1
ATOM 1280 C C . ARG A 1 76 ? 6.283 4.374 -14.661 1.00 31.31 76 ARG A C 1
ATOM 1281 O O . ARG A 1 76 ? 6.457 4.665 -13.471 1.00 40.01 76 ARG A O 1
ATOM 1302 N N . PRO A 1 77 ? 7.055 4.934 -15.652 1.00 32.23 77 PRO A N 1
ATOM 1303 C CA . PRO A 1 77 ? 8.096 5.954 -15.390 1.00 12.25 77 PRO A CA 1
ATOM 1304 C C . PRO A 1 77 ? 7.524 7.394 -15.382 1.00 13.03 77 PRO A C 1
ATOM 1305 O O . PRO A 1 77 ? 8.234 8.359 -15.686 1.00 2.22 77 PRO A O 1
ATOM 1316 N N . GLN A 1 78 ? 6.236 7.519 -15.012 1.00 10.11 78 GLN A N 1
ATOM 1317 C CA . GLN A 1 78 ? 5.496 8.799 -14.986 1.00 54.03 78 GLN A CA 1
ATOM 1318 C C . GLN A 1 78 ? 5.285 9.295 -13.545 1.00 5.12 78 GLN A C 1
ATOM 1319 O O . GLN A 1 78 ? 4.970 10.475 -13.318 1.00 53.35 78 GLN A O 1
ATOM 1333 N N . LEU A 1 79 ? 5.482 8.393 -12.571 1.00 62.01 79 LEU A N 1
ATOM 1334 C CA . LEU A 1 79 ? 5.009 8.574 -11.191 1.00 1.03 79 LEU A CA 1
ATOM 1335 C C . LEU A 1 79 ? 6.049 8.115 -10.151 1.00 22.32 79 LEU A C 1
ATOM 1336 O O . LEU A 1 79 ? 6.933 7.300 -10.457 1.00 23.52 79 LEU A O 1
ATOM 1352 N N . GLU A 1 80 ? 5.948 8.687 -8.931 1.00 22.10 80 GLU A N 1
ATOM 1353 C CA . GLU A 1 80 ? 6.654 8.173 -7.751 1.00 71.12 80 GLU A CA 1
ATOM 1354 C C . GLU A 1 80 ? 5.949 6.892 -7.278 1.00 61.22 80 GLU A C 1
ATOM 1355 O O . GLU A 1 80 ? 4.721 6.832 -7.282 1.00 43.01 80 GLU A O 1
ATOM 1367 N N . VAL A 1 81 ? 6.730 5.873 -6.906 1.00 72.24 81 VAL A N 1
ATOM 1368 C CA . VAL A 1 81 ? 6.218 4.660 -6.250 1.00 62.50 81 VAL A CA 1
ATOM 1369 C C . VAL A 1 81 ? 6.845 4.611 -4.845 1.00 42.15 81 VAL A C 1
ATOM 1370 O O . VAL A 1 81 ? 8.031 4.293 -4.695 1.00 63.34 81 VAL A O 1
ATOM 1383 N N . ARG A 1 82 ? 6.047 4.974 -3.829 1.00 50.02 82 ARG A N 1
ATOM 1384 C CA . ARG A 1 82 ? 6.528 5.215 -2.452 1.00 62.41 82 ARG A CA 1
ATOM 1385 C C . ARG A 1 82 ? 6.294 3.957 -1.594 1.00 64.31 82 ARG A C 1
ATOM 1386 O O . ARG A 1 82 ? 5.241 3.337 -1.706 1.00 52.43 82 ARG A O 1
ATOM 1407 N N . LYS A 1 83 ? 7.274 3.579 -0.751 1.00 52.11 83 LYS A N 1
ATOM 1408 C CA . LYS A 1 83 ? 7.141 2.431 0.172 1.00 70.54 83 LYS A CA 1
ATOM 1409 C C . LYS A 1 83 ? 6.752 2.912 1.569 1.00 20.42 83 LYS A C 1
ATOM 1410 O O . LYS A 1 83 ? 7.412 3.775 2.147 1.00 30.33 83 LYS A O 1
ATOM 1429 N N . VAL A 1 84 ? 5.649 2.354 2.078 1.00 1.50 84 VAL A N 1
ATOM 1430 C CA . VAL A 1 84 ? 5.120 2.621 3.429 1.00 23.52 84 VAL A CA 1
ATOM 1431 C C . VAL A 1 84 ? 4.991 1.296 4.194 1.00 62.41 84 VAL A C 1
ATOM 1432 O O . VAL A 1 84 ? 3.982 0.616 4.097 1.00 31.12 84 VAL A O 1
ATOM 1445 N N . THR A 1 85 ? 6.033 0.910 4.928 1.00 20.21 85 THR A N 1
ATOM 1446 C CA . THR A 1 85 ? 6.051 -0.363 5.676 1.00 41.12 85 THR A CA 1
ATOM 1447 C C . THR A 1 85 ? 5.465 -0.192 7.092 1.00 64.04 85 THR A C 1
ATOM 1448 O O . THR A 1 85 ? 4.918 -1.140 7.678 1.00 42.34 85 THR A O 1
ATOM 1459 N N . ASP A 1 86 ? 5.574 1.035 7.626 1.00 43.20 86 ASP A N 1
ATOM 1460 C CA . ASP A 1 86 ? 5.088 1.392 8.977 1.00 24.00 86 ASP A CA 1
ATOM 1461 C C . ASP A 1 86 ? 3.922 2.394 8.885 1.00 53.12 86 ASP A C 1
ATOM 1462 O O . ASP A 1 86 ? 3.800 3.129 7.902 1.00 34.41 86 ASP A O 1
ATOM 1471 N N . GLU A 1 87 ? 3.073 2.398 9.933 1.00 70.03 87 GLU A N 1
ATOM 1472 C CA . GLU A 1 87 ? 1.946 3.343 10.096 1.00 41.21 87 GLU A CA 1
ATOM 1473 C C . GLU A 1 87 ? 2.439 4.805 10.164 1.00 22.44 87 GLU A C 1
ATOM 1474 O O . GLU A 1 87 ? 1.746 5.724 9.706 1.00 61.23 87 GLU A O 1
ATOM 1486 N N . ASP A 1 88 ? 3.631 4.998 10.767 1.00 32.52 88 ASP A N 1
ATOM 1487 C CA . ASP A 1 88 ? 4.326 6.304 10.827 1.00 74.53 88 ASP A CA 1
ATOM 1488 C C . ASP A 1 88 ? 4.472 6.920 9.428 1.00 3.22 88 ASP A C 1
ATOM 1489 O O . ASP A 1 88 ? 4.243 8.117 9.224 1.00 21.31 88 ASP A O 1
ATOM 1498 N N . GLN A 1 89 ? 4.806 6.050 8.474 1.00 1.44 89 GLN A N 1
ATOM 1499 C CA . GLN A 1 89 ? 5.034 6.417 7.073 1.00 0.15 89 GLN A CA 1
ATOM 1500 C C . GLN A 1 89 ? 3.700 6.714 6.366 1.00 10.33 89 GLN A C 1
ATOM 1501 O O . GLN A 1 89 ? 3.656 7.524 5.439 1.00 55.12 89 GLN A O 1
ATOM 1515 N N . ALA A 1 90 ? 2.624 6.036 6.819 1.00 2.43 90 ALA A N 1
ATOM 1516 C CA . ALA A 1 90 ? 1.245 6.272 6.338 1.00 33.32 90 ALA A CA 1
ATOM 1517 C C . ALA A 1 90 ? 0.713 7.651 6.794 1.00 31.12 90 ALA A C 1
ATOM 1518 O O . ALA A 1 90 ? -0.180 8.226 6.160 1.00 54.45 90 ALA A O 1
ATOM 1525 N N . LYS A 1 91 ? 1.238 8.141 7.926 1.00 11.23 91 LYS A N 1
ATOM 1526 C CA . LYS A 1 91 ? 0.986 9.514 8.418 1.00 11.34 91 LYS A CA 1
ATOM 1527 C C . LYS A 1 91 ? 1.967 10.548 7.812 1.00 1.40 91 LYS A C 1
ATOM 1528 O O . LYS A 1 91 ? 1.660 11.747 7.764 1.00 73.14 91 LYS A O 1
ATOM 1547 N N . GLN A 1 92 ? 3.141 10.084 7.346 1.00 45.21 92 GLN A N 1
ATOM 1548 C CA . GLN A 1 92 ? 4.149 10.950 6.689 1.00 73.04 92 GLN A CA 1
ATOM 1549 C C . GLN A 1 92 ? 3.647 11.370 5.288 1.00 0.21 92 GLN A C 1
ATOM 1550 O O . GLN A 1 92 ? 3.710 12.552 4.921 1.00 71.24 92 GLN A O 1
ATOM 1564 N N . ILE A 1 93 ? 3.153 10.377 4.515 1.00 60.41 93 ILE A N 1
ATOM 1565 C CA . ILE A 1 93 ? 2.581 10.604 3.163 1.00 20.51 93 ILE A CA 1
ATOM 1566 C C . ILE A 1 93 ? 1.359 11.550 3.182 1.00 53.21 93 ILE A C 1
ATOM 1567 O O . ILE A 1 93 ? 1.108 12.229 2.193 1.00 3.34 93 ILE A O 1
ATOM 1583 N N . LEU A 1 94 ? 0.612 11.592 4.309 1.00 23.42 94 LEU A N 1
ATOM 1584 C CA . LEU A 1 94 ? -0.440 12.613 4.531 1.00 54.22 94 LEU A CA 1
ATOM 1585 C C . LEU A 1 94 ? 0.137 14.039 4.324 1.00 21.34 94 LEU A C 1
ATOM 1586 O O . LEU A 1 94 ? -0.426 14.842 3.577 1.00 3.40 94 LEU A O 1
ATOM 1602 N N . GLU A 1 95 ? 1.289 14.310 4.964 1.00 63.35 95 GLU A N 1
ATOM 1603 C CA . GLU A 1 95 ? 2.000 15.605 4.858 1.00 54.14 95 GLU A CA 1
ATOM 1604 C C . GLU A 1 95 ? 2.720 15.759 3.498 1.00 43.40 95 GLU A C 1
ATOM 1605 O O . GLU A 1 95 ? 2.876 16.870 2.997 1.00 22.01 95 GLU A O 1
ATOM 1617 N N . ASP A 1 96 ? 3.080 14.616 2.902 1.00 43.35 96 ASP A N 1
ATOM 1618 C CA . ASP A 1 96 ? 3.849 14.540 1.635 1.00 20.12 96 ASP A CA 1
ATOM 1619 C C . ASP A 1 96 ? 3.029 15.121 0.472 1.00 53.11 96 ASP A C 1
ATOM 1620 O O . ASP A 1 96 ? 3.536 15.873 -0.372 1.00 4.50 96 ASP A O 1
ATOM 1629 N N . LEU A 1 97 ? 1.742 14.756 0.481 1.00 43.54 97 LEU A N 1
ATOM 1630 C CA . LEU A 1 97 ? 0.779 15.118 -0.561 1.00 3.52 97 LEU A CA 1
ATOM 1631 C C . LEU A 1 97 ? 0.265 16.552 -0.383 1.00 45.15 97 LEU A C 1
ATOM 1632 O O . LEU A 1 97 ? -0.096 17.188 -1.368 1.00 34.32 97 LEU A O 1
ATOM 1648 N N . LYS A 1 98 ? 0.264 17.069 0.871 1.00 74.42 98 LYS A N 1
ATOM 1649 C CA . LYS A 1 98 ? -0.095 18.483 1.156 1.00 40.11 98 LYS A CA 1
ATOM 1650 C C . LYS A 1 98 ? 1.043 19.413 0.679 1.00 43.00 98 LYS A C 1
ATOM 1651 O O . LYS A 1 98 ? 0.805 20.530 0.218 1.00 23.02 98 LYS A O 1
ATOM 1670 N N . LYS A 1 99 ? 2.289 18.914 0.821 1.00 74.35 99 LYS A N 1
ATOM 1671 C CA . LYS A 1 99 ? 3.503 19.561 0.272 1.00 31.32 99 LYS A CA 1
ATOM 1672 C C . LYS A 1 99 ? 3.595 19.351 -1.252 1.00 74.01 99 LYS A C 1
ATOM 1673 O O . LYS A 1 99 ? 4.368 20.039 -1.927 1.00 22.24 99 LYS A O 1
ATOM 1692 N N . LYS A 1 100 ? 2.815 18.360 -1.764 1.00 72.40 100 LYS A N 1
ATOM 1693 C CA . LYS A 1 100 ? 2.632 18.087 -3.212 1.00 74.02 100 LYS A CA 1
ATOM 1694 C C . LYS A 1 100 ? 3.950 17.650 -3.892 1.00 32.25 100 LYS A C 1
ATOM 1695 O O . LYS A 1 100 ? 4.099 17.749 -5.115 1.00 52.01 100 LYS A O 1
ATOM 1714 N N . GLY A 1 101 ? 4.870 17.109 -3.076 1.00 1.42 101 GLY A N 1
ATOM 1715 C CA . GLY A 1 101 ? 6.193 16.693 -3.528 1.00 41.21 101 GLY A CA 1
ATOM 1716 C C . GLY A 1 101 ? 6.798 15.693 -2.561 1.00 32.44 101 GLY A C 1
ATOM 1717 O O . GLY A 1 101 ? 6.353 14.546 -2.520 1.00 1.41 101 GLY A O 1
ATOM 1721 N N . SER A 1 102 ? 7.786 16.131 -1.758 1.00 4.04 102 SER A N 1
ATOM 1722 C CA . SER A 1 102 ? 8.440 15.278 -0.740 1.00 63.33 102 SER A CA 1
ATOM 1723 C C . SER A 1 102 ? 8.929 16.099 0.463 1.00 14.35 102 SER A C 1
ATOM 1724 O O . SER A 1 102 ? 8.883 17.338 0.448 1.00 32.35 102 SER A O 1
ATOM 1732 N N . LEU A 1 103 ? 9.349 15.386 1.525 1.00 4.14 103 LEU A N 1
ATOM 1733 C CA . LEU A 1 103 ? 9.914 15.987 2.746 1.00 10.54 103 LEU A CA 1
ATOM 1734 C C . LEU A 1 103 ? 11.451 16.061 2.645 1.00 44.34 103 LEU A C 1
ATOM 1735 O O . LEU A 1 103 ? 12.022 17.156 2.666 1.00 40.41 103 LEU A O 1
ATOM 1751 N N . GLU A 1 104 ? 12.129 14.896 2.523 1.00 54.41 104 GLU A N 1
ATOM 1752 C CA . GLU A 1 104 ? 13.612 14.837 2.608 1.00 72.20 104 GLU A CA 1
ATOM 1753 C C . GLU A 1 104 ? 14.246 13.681 1.791 1.00 25.44 104 GLU A C 1
ATOM 1754 O O . GLU A 1 104 ? 15.329 13.858 1.212 1.00 61.33 104 GLU A O 1
ATOM 1766 N N . HIS A 1 105 ? 13.580 12.514 1.730 1.00 71.42 105 HIS A N 1
ATOM 1767 C CA . HIS A 1 105 ? 14.199 11.278 1.193 1.00 0.34 105 HIS A CA 1
ATOM 1768 C C . HIS A 1 105 ? 13.108 10.300 0.692 1.00 33.14 105 HIS A C 1
ATOM 1769 O O . HIS A 1 105 ? 12.092 10.113 1.367 1.00 34.42 105 HIS A O 1
ATOM 1784 N N . HIS A 1 106 ? 13.332 9.666 -0.484 1.00 13.21 106 HIS A N 1
ATOM 1785 C CA . HIS A 1 106 ? 12.392 8.668 -1.085 1.00 50.33 106 HIS A CA 1
ATOM 1786 C C . HIS A 1 106 ? 12.724 7.230 -0.607 1.00 41.42 106 HIS A C 1
ATOM 1787 O O . HIS A 1 106 ? 12.826 6.294 -1.416 1.00 53.31 106 HIS A O 1
ATOM 1802 N N . HIS A 1 107 ? 12.853 7.077 0.718 1.00 34.02 107 HIS A N 1
ATOM 1803 C CA . HIS A 1 107 ? 13.167 5.796 1.393 1.00 12.31 107 HIS A CA 1
ATOM 1804 C C . HIS A 1 107 ? 13.000 6.002 2.915 1.00 31.31 107 HIS A C 1
ATOM 1805 O O . HIS A 1 107 ? 12.810 7.144 3.353 1.00 70.11 107 HIS A O 1
ATOM 1820 N N . HIS A 1 108 ? 13.035 4.916 3.724 1.00 24.00 108 HIS A N 1
ATOM 1821 C CA . HIS A 1 108 ? 12.815 4.995 5.192 1.00 72.13 108 HIS A CA 1
ATOM 1822 C C . HIS A 1 108 ? 13.820 4.120 5.964 1.00 14.15 108 HIS A C 1
ATOM 1823 O O . HIS A 1 108 ? 14.282 3.099 5.453 1.00 33.14 108 HIS A O 1
ATOM 1838 N N . HIS A 1 109 ? 14.169 4.570 7.186 1.00 21.02 109 HIS A N 1
ATOM 1839 C CA . HIS A 1 109 ? 14.921 3.787 8.200 1.00 65.14 109 HIS A CA 1
ATOM 1840 C C . HIS A 1 109 ? 14.430 4.205 9.602 1.00 10.34 109 HIS A C 1
ATOM 1841 O O . HIS A 1 109 ? 14.077 5.372 9.815 1.00 30.24 109 HIS A O 1
ATOM 1856 N N . HIS A 1 110 ? 14.410 3.247 10.543 1.00 32.15 110 HIS A N 1
ATOM 1857 C CA . HIS A 1 110 ? 14.076 3.492 11.970 1.00 54.10 110 HIS A CA 1
ATOM 1858 C C . HIS A 1 110 ? 14.599 2.312 12.827 1.00 3.11 110 HIS A C 1
ATOM 1859 O O . HIS A 1 110 ? 14.646 1.164 12.309 1.00 54.40 110 HIS A O 1
ATOM 1875 N N . MET A 1 1 ? 3.344 13.688 -18.001 1.00 51.44 1 MET A N 2
ATOM 1876 C CA . MET A 1 1 ? 2.340 13.058 -17.121 1.00 60.02 1 MET A CA 2
ATOM 1877 C C . MET A 1 1 ? 3.047 12.594 -15.834 1.00 32.11 1 MET A C 2
ATOM 1878 O O . MET A 1 1 ? 3.653 11.522 -15.804 1.00 13.44 1 MET A O 2
ATOM 1894 N N . GLY A 1 2 ? 3.019 13.461 -14.806 1.00 51.31 2 GLY A N 2
ATOM 1895 C CA . GLY A 1 2 ? 3.723 13.227 -13.543 1.00 65.33 2 GLY A CA 2
ATOM 1896 C C . GLY A 1 2 ? 2.769 12.883 -12.416 1.00 25.45 2 GLY A C 2
ATOM 1897 O O . GLY A 1 2 ? 2.668 13.620 -11.428 1.00 65.11 2 GLY A O 2
ATOM 1901 N N . SER A 1 3 ? 2.057 11.758 -12.585 1.00 3.34 3 SER A N 2
ATOM 1902 C CA . SER A 1 3 ? 1.113 11.216 -11.586 1.00 44.14 3 SER A CA 2
ATOM 1903 C C . SER A 1 3 ? 1.857 10.635 -10.366 1.00 74.11 3 SER A C 2
ATOM 1904 O O . SER A 1 3 ? 3.074 10.797 -10.236 1.00 52.54 3 SER A O 2
ATOM 1912 N N . LYS A 1 4 ? 1.110 9.967 -9.469 1.00 61.11 4 LYS A N 2
ATOM 1913 C CA . LYS A 1 4 ? 1.681 9.304 -8.285 1.00 2.42 4 LYS A CA 2
ATOM 1914 C C . LYS A 1 4 ? 0.713 8.241 -7.757 1.00 34.42 4 LYS A C 2
ATOM 1915 O O . LYS A 1 4 ? -0.506 8.427 -7.801 1.00 44.24 4 LYS A O 2
ATOM 1934 N N . ILE A 1 5 ? 1.272 7.106 -7.326 1.00 64.12 5 ILE A N 2
ATOM 1935 C CA . ILE A 1 5 ? 0.566 6.096 -6.528 1.00 41.24 5 ILE A CA 2
ATOM 1936 C C . ILE A 1 5 ? 1.339 5.900 -5.220 1.00 3.12 5 ILE A C 2
ATOM 1937 O O . ILE A 1 5 ? 2.565 6.098 -5.169 1.00 31.02 5 ILE A O 2
ATOM 1953 N N . ILE A 1 6 ? 0.630 5.524 -4.165 1.00 70.31 6 ILE A N 2
ATOM 1954 C CA . ILE A 1 6 ? 1.240 5.229 -2.869 1.00 2.43 6 ILE A CA 2
ATOM 1955 C C . ILE A 1 6 ? 0.999 3.758 -2.554 1.00 15.33 6 ILE A C 2
ATOM 1956 O O . ILE A 1 6 ? -0.147 3.297 -2.538 1.00 52.11 6 ILE A O 2
ATOM 1972 N N . VAL A 1 7 ? 2.093 3.032 -2.315 1.00 73.42 7 VAL A N 2
ATOM 1973 C CA . VAL A 1 7 ? 2.054 1.613 -1.976 1.00 61.13 7 VAL A CA 2
ATOM 1974 C C . VAL A 1 7 ? 2.239 1.480 -0.463 1.00 1.42 7 VAL A C 2
ATOM 1975 O O . VAL A 1 7 ? 3.305 1.805 0.076 1.00 74.41 7 VAL A O 2
ATOM 1988 N N . ILE A 1 8 ? 1.181 1.019 0.213 1.00 41.05 8 ILE A N 2
ATOM 1989 C CA . ILE A 1 8 ? 1.134 0.920 1.670 1.00 72.44 8 ILE A CA 2
ATOM 1990 C C . ILE A 1 8 ? 1.194 -0.553 2.065 1.00 54.54 8 ILE A C 2
ATOM 1991 O O . ILE A 1 8 ? 0.359 -1.352 1.655 1.00 32.51 8 ILE A O 2
ATOM 2007 N N . ILE A 1 9 ? 2.178 -0.881 2.885 1.00 32.31 9 ILE A N 2
ATOM 2008 C CA . ILE A 1 9 ? 2.476 -2.252 3.284 1.00 13.41 9 ILE A CA 2
ATOM 2009 C C . ILE A 1 9 ? 1.833 -2.468 4.662 1.00 34.43 9 ILE A C 2
ATOM 2010 O O . ILE A 1 9 ? 2.414 -2.116 5.694 1.00 41.12 9 ILE A O 2
ATOM 2026 N N . SER A 1 10 ? 0.613 -3.028 4.658 1.00 14.10 10 SER A N 2
ATOM 2027 C CA . SER A 1 10 ? -0.219 -3.126 5.856 1.00 54.51 10 SER A CA 2
ATOM 2028 C C . SER A 1 10 ? 0.111 -4.430 6.609 1.00 21.45 10 SER A C 2
ATOM 2029 O O . SER A 1 10 ? -0.230 -5.531 6.154 1.00 33.35 10 SER A O 2
ATOM 2037 N N . SER A 1 11 ? 0.842 -4.283 7.726 1.00 72.13 11 SER A N 2
ATOM 2038 C CA . SER A 1 11 ? 1.207 -5.390 8.612 1.00 21.45 11 SER A CA 2
ATOM 2039 C C . SER A 1 11 ? 0.469 -5.237 9.947 1.00 75.41 11 SER A C 2
ATOM 2040 O O . SER A 1 11 ? 0.881 -4.422 10.782 1.00 52.34 11 SER A O 2
ATOM 2048 N N . ASP A 1 12 ? -0.635 -6.000 10.097 1.00 32.14 12 ASP A N 2
ATOM 2049 C CA . ASP A 1 12 ? -1.430 -6.137 11.348 1.00 31.14 12 ASP A CA 2
ATOM 2050 C C . ASP A 1 12 ? -2.283 -4.882 11.653 1.00 61.32 12 ASP A C 2
ATOM 2051 O O . ASP A 1 12 ? -3.514 -4.969 11.743 1.00 51.23 12 ASP A O 2
ATOM 2060 N N . ASP A 1 13 ? -1.610 -3.727 11.842 1.00 0.42 13 ASP A N 2
ATOM 2061 C CA . ASP A 1 13 ? -2.256 -2.433 12.141 1.00 55.44 13 ASP A CA 2
ATOM 2062 C C . ASP A 1 13 ? -3.230 -2.015 11.026 1.00 51.13 13 ASP A C 2
ATOM 2063 O O . ASP A 1 13 ? -2.818 -1.788 9.880 1.00 24.24 13 ASP A O 2
ATOM 2072 N N . THR A 1 14 ? -4.514 -1.909 11.392 1.00 44.31 14 THR A N 2
ATOM 2073 C CA . THR A 1 14 ? -5.596 -1.491 10.489 1.00 1.04 14 THR A CA 2
ATOM 2074 C C . THR A 1 14 ? -5.515 0.019 10.161 1.00 13.41 14 THR A C 2
ATOM 2075 O O . THR A 1 14 ? -6.178 0.504 9.230 1.00 73.23 14 THR A O 2
ATOM 2086 N N . THR A 1 15 ? -4.698 0.752 10.955 1.00 71.12 15 THR A N 2
ATOM 2087 C CA . THR A 1 15 ? -4.429 2.184 10.761 1.00 22.21 15 THR A CA 2
ATOM 2088 C C . THR A 1 15 ? -3.926 2.488 9.328 1.00 73.04 15 THR A C 2
ATOM 2089 O O . THR A 1 15 ? -4.323 3.478 8.728 1.00 55.02 15 THR A O 2
ATOM 2100 N N . LEU A 1 16 ? -3.105 1.578 8.776 1.00 43.22 16 LEU A N 2
ATOM 2101 C CA . LEU A 1 16 ? -2.503 1.750 7.433 1.00 3.53 16 LEU A CA 2
ATOM 2102 C C . LEU A 1 16 ? -3.576 1.623 6.329 1.00 32.42 16 LEU A C 2
ATOM 2103 O O . LEU A 1 16 ? -3.464 2.243 5.269 1.00 13.41 16 LEU A O 2
ATOM 2119 N N . GLU A 1 17 ? -4.632 0.839 6.622 1.00 24.42 17 GLU A N 2
ATOM 2120 C CA . GLU A 1 17 ? -5.746 0.580 5.692 1.00 32.14 17 GLU A CA 2
ATOM 2121 C C . GLU A 1 17 ? -6.735 1.769 5.664 1.00 11.01 17 GLU A C 2
ATOM 2122 O O . GLU A 1 17 ? -7.242 2.137 4.597 1.00 44.00 17 GLU A O 2
ATOM 2134 N N . GLU A 1 18 ? -7.014 2.353 6.850 1.00 24.33 18 GLU A N 2
ATOM 2135 C CA . GLU A 1 18 ? -7.970 3.481 6.985 1.00 73.24 18 GLU A CA 2
ATOM 2136 C C . GLU A 1 18 ? -7.333 4.817 6.517 1.00 31.44 18 GLU A C 2
ATOM 2137 O O . GLU A 1 18 ? -8.025 5.671 5.949 1.00 44.12 18 GLU A O 2
ATOM 2149 N N . LEU A 1 19 ? -6.008 4.971 6.764 1.00 31.02 19 LEU A N 2
ATOM 2150 C CA . LEU A 1 19 ? -5.216 6.123 6.274 1.00 41.41 19 LEU A CA 2
ATOM 2151 C C . LEU A 1 19 ? -5.174 6.112 4.729 1.00 64.11 19 LEU A C 2
ATOM 2152 O O . LEU A 1 19 ? -5.291 7.162 4.105 1.00 31.33 19 LEU A O 2
ATOM 2168 N N . ALA A 1 20 ? -5.050 4.895 4.146 1.00 60.52 20 ALA A N 2
ATOM 2169 C CA . ALA A 1 20 ? -4.954 4.671 2.685 1.00 21.01 20 ALA A CA 2
ATOM 2170 C C . ALA A 1 20 ? -6.093 5.352 1.893 1.00 52.23 20 ALA A C 2
ATOM 2171 O O . ALA A 1 20 ? -5.866 5.875 0.794 1.00 34.23 20 ALA A O 2
ATOM 2178 N N . ARG A 1 21 ? -7.312 5.332 2.473 1.00 62.14 21 ARG A N 2
ATOM 2179 C CA . ARG A 1 21 ? -8.499 5.998 1.903 1.00 65.02 21 ARG A CA 2
ATOM 2180 C C . ARG A 1 21 ? -8.271 7.520 1.796 1.00 11.01 21 ARG A C 2
ATOM 2181 O O . ARG A 1 21 ? -8.628 8.140 0.795 1.00 75.14 21 ARG A O 2
ATOM 2202 N N . LYS A 1 22 ? -7.649 8.095 2.838 1.00 33.14 22 LYS A N 2
ATOM 2203 C CA . LYS A 1 22 ? -7.412 9.547 2.942 1.00 33.34 22 LYS A CA 2
ATOM 2204 C C . LYS A 1 22 ? -6.293 10.018 1.996 1.00 53.30 22 LYS A C 2
ATOM 2205 O O . LYS A 1 22 ? -6.316 11.163 1.536 1.00 71.14 22 LYS A O 2
ATOM 2224 N N . ILE A 1 23 ? -5.313 9.133 1.725 1.00 21.44 23 ILE A N 2
ATOM 2225 C CA . ILE A 1 23 ? -4.284 9.389 0.700 1.00 2.11 23 ILE A CA 2
ATOM 2226 C C . ILE A 1 23 ? -4.931 9.495 -0.699 1.00 72.32 23 ILE A C 2
ATOM 2227 O O . ILE A 1 23 ? -4.753 10.509 -1.377 1.00 10.24 23 ILE A O 2
ATOM 2243 N N . LYS A 1 24 ? -5.715 8.467 -1.112 1.00 60.04 24 LYS A N 2
ATOM 2244 C CA . LYS A 1 24 ? -6.350 8.462 -2.455 1.00 71.35 24 LYS A CA 2
ATOM 2245 C C . LYS A 1 24 ? -7.428 9.551 -2.596 1.00 71.45 24 LYS A C 2
ATOM 2246 O O . LYS A 1 24 ? -7.782 9.935 -3.720 1.00 70.32 24 LYS A O 2
ATOM 2265 N N . ASP A 1 25 ? -7.931 10.029 -1.442 1.00 54.34 25 ASP A N 2
ATOM 2266 C CA . ASP A 1 25 ? -8.906 11.131 -1.351 1.00 52.11 25 ASP A CA 2
ATOM 2267 C C . ASP A 1 25 ? -8.316 12.471 -1.884 1.00 42.23 25 ASP A C 2
ATOM 2268 O O . ASP A 1 25 ? -9.069 13.387 -2.239 1.00 40.13 25 ASP A O 2
ATOM 2277 N N . GLU A 1 26 ? -6.962 12.569 -1.947 1.00 72.10 26 GLU A N 2
ATOM 2278 C CA . GLU A 1 26 ? -6.260 13.749 -2.510 1.00 40.13 26 GLU A CA 2
ATOM 2279 C C . GLU A 1 26 ? -6.308 13.775 -4.057 1.00 22.15 26 GLU A C 2
ATOM 2280 O O . GLU A 1 26 ? -6.032 14.814 -4.666 1.00 4.43 26 GLU A O 2
ATOM 2292 N N . GLY A 1 27 ? -6.637 12.624 -4.685 1.00 43.02 27 GLY A N 2
ATOM 2293 C CA . GLY A 1 27 ? -6.897 12.562 -6.136 1.00 24.42 27 GLY A CA 2
ATOM 2294 C C . GLY A 1 27 ? -6.006 11.582 -6.902 1.00 34.45 27 GLY A C 2
ATOM 2295 O O . GLY A 1 27 ? -5.890 11.687 -8.126 1.00 3.34 27 GLY A O 2
ATOM 2299 N N . LEU A 1 28 ? -5.405 10.612 -6.195 1.00 53.42 28 LEU A N 2
ATOM 2300 C CA . LEU A 1 28 ? -4.483 9.598 -6.787 1.00 13.30 28 LEU A CA 2
ATOM 2301 C C . LEU A 1 28 ? -4.946 8.181 -6.410 1.00 61.54 28 LEU A C 2
ATOM 2302 O O . LEU A 1 28 ? -5.888 8.031 -5.640 1.00 25.55 28 LEU A O 2
ATOM 2318 N N . GLU A 1 29 ? -4.301 7.141 -6.973 1.00 52.51 29 GLU A N 2
ATOM 2319 C CA . GLU A 1 29 ? -4.596 5.733 -6.623 1.00 41.34 29 GLU A CA 2
ATOM 2320 C C . GLU A 1 29 ? -3.664 5.250 -5.494 1.00 31.42 29 GLU A C 2
ATOM 2321 O O . GLU A 1 29 ? -2.532 5.729 -5.360 1.00 22.31 29 GLU A O 2
ATOM 2333 N N . VAL A 1 30 ? -4.169 4.303 -4.678 1.00 54.32 30 VAL A N 2
ATOM 2334 C CA . VAL A 1 30 ? -3.392 3.622 -3.632 1.00 62.23 30 VAL A CA 2
ATOM 2335 C C . VAL A 1 30 ? -3.347 2.114 -3.923 1.00 21.12 30 VAL A C 2
ATOM 2336 O O . VAL A 1 30 ? -4.375 1.474 -4.178 1.00 0.15 30 VAL A O 2
ATOM 2349 N N . TYR A 1 31 ? -2.129 1.578 -3.873 1.00 41.13 31 TYR A N 2
ATOM 2350 C CA . TYR A 1 31 ? -1.853 0.146 -3.927 1.00 53.12 31 TYR A CA 2
ATOM 2351 C C . TYR A 1 31 ? -1.502 -0.289 -2.502 1.00 2.25 31 TYR A C 2
ATOM 2352 O O . TYR A 1 31 ? -0.914 0.488 -1.752 1.00 13.42 31 TYR A O 2
ATOM 2370 N N . ILE A 1 32 ? -1.899 -1.497 -2.108 1.00 62.11 32 ILE A N 2
ATOM 2371 C CA . ILE A 1 32 ? -1.550 -2.056 -0.788 1.00 44.43 32 ILE A CA 2
ATOM 2372 C C . ILE A 1 32 ? -0.750 -3.349 -1.004 1.00 13.42 32 ILE A C 2
ATOM 2373 O O . ILE A 1 32 ? -1.072 -4.136 -1.892 1.00 31.43 32 ILE A O 2
ATOM 2389 N N . LEU A 1 33 ? 0.326 -3.540 -0.243 1.00 4.12 33 LEU A N 2
ATOM 2390 C CA . LEU A 1 33 ? 0.989 -4.843 -0.123 1.00 13.45 33 LEU A CA 2
ATOM 2391 C C . LEU A 1 33 ? 0.683 -5.395 1.258 1.00 25.21 33 LEU A C 2
ATOM 2392 O O . LEU A 1 33 ? 1.242 -4.951 2.262 1.00 43.13 33 LEU A O 2
ATOM 2408 N N . LEU A 1 34 ? -0.241 -6.349 1.300 1.00 0.35 34 LEU A N 2
ATOM 2409 C CA . LEU A 1 34 ? -0.729 -6.913 2.557 1.00 3.34 34 LEU A CA 2
ATOM 2410 C C . LEU A 1 34 ? 0.260 -8.028 2.963 1.00 44.24 34 LEU A C 2
ATOM 2411 O O . LEU A 1 34 ? 0.595 -8.883 2.132 1.00 2.12 34 LEU A O 2
ATOM 2427 N N . LYS A 1 35 ? 0.753 -7.995 4.211 1.00 64.34 35 LYS A N 2
ATOM 2428 C CA . LYS A 1 35 ? 1.552 -9.096 4.785 1.00 12.21 35 LYS A CA 2
ATOM 2429 C C . LYS A 1 35 ? 0.917 -9.546 6.118 1.00 41.35 35 LYS A C 2
ATOM 2430 O O . LYS A 1 35 ? 0.722 -8.738 7.036 1.00 31.42 35 LYS A O 2
ATOM 2449 N N . ASP A 1 36 ? 0.527 -10.824 6.167 1.00 63.21 36 ASP A N 2
ATOM 2450 C CA . ASP A 1 36 ? -0.008 -11.491 7.367 1.00 2.34 36 ASP A CA 2
ATOM 2451 C C . ASP A 1 36 ? 0.658 -12.871 7.482 1.00 61.44 36 ASP A C 2
ATOM 2452 O O . ASP A 1 36 ? 0.999 -13.480 6.456 1.00 0.21 36 ASP A O 2
ATOM 2461 N N . LYS A 1 37 ? 0.821 -13.378 8.723 1.00 4.40 37 LYS A N 2
ATOM 2462 C CA . LYS A 1 37 ? 1.578 -14.628 8.991 1.00 2.25 37 LYS A CA 2
ATOM 2463 C C . LYS A 1 37 ? 0.782 -15.892 8.594 1.00 34.51 37 LYS A C 2
ATOM 2464 O O . LYS A 1 37 ? 1.321 -17.003 8.619 1.00 63.11 37 LYS A O 2
ATOM 2483 N N . ASP A 1 38 ? -0.501 -15.711 8.266 1.00 41.04 38 ASP A N 2
ATOM 2484 C CA . ASP A 1 38 ? -1.379 -16.773 7.750 1.00 52.53 38 ASP A CA 2
ATOM 2485 C C . ASP A 1 38 ? -1.877 -16.339 6.365 1.00 20.45 38 ASP A C 2
ATOM 2486 O O . ASP A 1 38 ? -2.666 -15.402 6.282 1.00 31.43 38 ASP A O 2
ATOM 2495 N N . GLU A 1 39 ? -1.391 -16.997 5.285 1.00 44.42 39 GLU A N 2
ATOM 2496 C CA . GLU A 1 39 ? -1.687 -16.578 3.893 1.00 43.25 39 GLU A CA 2
ATOM 2497 C C . GLU A 1 39 ? -3.188 -16.650 3.516 1.00 75.42 39 GLU A C 2
ATOM 2498 O O . GLU A 1 39 ? -3.576 -16.096 2.489 1.00 4.42 39 GLU A O 2
ATOM 2510 N N . LYS A 1 40 ? -4.015 -17.336 4.334 1.00 2.32 40 LYS A N 2
ATOM 2511 C CA . LYS A 1 40 ? -5.470 -17.458 4.083 1.00 43.25 40 LYS A CA 2
ATOM 2512 C C . LYS A 1 40 ? -6.216 -16.226 4.646 1.00 54.32 40 LYS A C 2
ATOM 2513 O O . LYS A 1 40 ? -7.042 -15.621 3.955 1.00 50.42 40 LYS A O 2
ATOM 2532 N N . ARG A 1 41 ? -5.896 -15.863 5.909 1.00 72.31 41 ARG A N 2
ATOM 2533 C CA . ARG A 1 41 ? -6.409 -14.632 6.570 1.00 70.11 41 ARG A CA 2
ATOM 2534 C C . ARG A 1 41 ? -5.903 -13.386 5.818 1.00 73.11 41 ARG A C 2
ATOM 2535 O O . ARG A 1 41 ? -6.613 -12.380 5.688 1.00 20.42 41 ARG A O 2
ATOM 2556 N N . LEU A 1 42 ? -4.659 -13.507 5.327 1.00 21.13 42 LEU A N 2
ATOM 2557 C CA . LEU A 1 42 ? -4.015 -12.565 4.410 1.00 54.04 42 LEU A CA 2
ATOM 2558 C C . LEU A 1 42 ? -4.855 -12.374 3.147 1.00 13.51 42 LEU A C 2
ATOM 2559 O O . LEU A 1 42 ? -5.252 -11.253 2.830 1.00 50.35 42 LEU A O 2
ATOM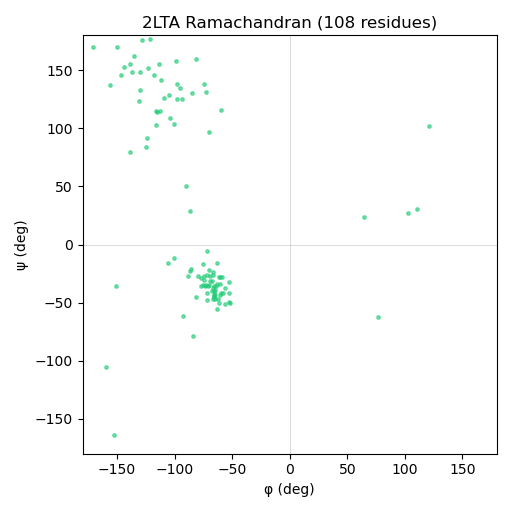 2575 N N . GLU A 1 43 ? -5.140 -13.497 2.464 1.00 13.52 43 GLU A N 2
ATOM 2576 C CA . GLU A 1 43 ? -5.803 -13.503 1.151 1.00 11.01 43 GLU A CA 2
ATOM 2577 C C . GLU A 1 43 ? -7.198 -12.858 1.243 1.00 74.25 43 GLU A C 2
ATOM 2578 O O . GLU A 1 43 ? -7.625 -12.167 0.320 1.00 34.11 43 GLU A O 2
ATOM 2590 N N . GLU A 1 44 ? -7.873 -13.078 2.388 1.00 25.43 44 GLU A N 2
ATOM 2591 C CA . GLU A 1 44 ? -9.193 -12.502 2.673 1.00 41.02 44 GLU A CA 2
ATOM 2592 C C . GLU A 1 44 ? -9.098 -10.974 2.865 1.00 23.14 44 GLU A C 2
ATOM 2593 O O . GLU A 1 44 ? -9.896 -10.227 2.295 1.00 44.14 44 GLU A O 2
ATOM 2605 N N . LYS A 1 45 ? -8.106 -10.535 3.676 1.00 64.12 45 LYS A N 2
ATOM 2606 C CA . LYS A 1 45 ? -7.875 -9.109 4.014 1.00 45.20 45 LYS A CA 2
ATOM 2607 C C . LYS A 1 45 ? -7.663 -8.279 2.725 1.00 60.10 45 LYS A C 2
ATOM 2608 O O . LYS A 1 45 ? -8.172 -7.156 2.585 1.00 42.53 45 LYS A O 2
ATOM 2627 N N . ILE A 1 46 ? -6.918 -8.906 1.792 1.00 20.53 46 ILE A N 2
ATOM 2628 C CA . ILE A 1 46 ? -6.656 -8.391 0.442 1.00 75.53 46 ILE A CA 2
ATOM 2629 C C . ILE A 1 46 ? -7.977 -8.133 -0.296 1.00 71.10 46 ILE A C 2
ATOM 2630 O O . ILE A 1 46 ? -8.225 -7.006 -0.718 1.00 34.35 46 ILE A O 2
ATOM 2646 N N . GLN A 1 47 ? -8.844 -9.177 -0.372 1.00 41.41 47 GLN A N 2
ATOM 2647 C CA . GLN A 1 47 ? -10.108 -9.119 -1.145 1.00 35.33 47 GLN A CA 2
ATOM 2648 C C . GLN A 1 47 ? -11.037 -8.020 -0.600 1.00 31.15 47 GLN A C 2
ATOM 2649 O O . GLN A 1 47 ? -11.770 -7.397 -1.363 1.00 14.33 47 GLN A O 2
ATOM 2663 N N . LYS A 1 48 ? -10.998 -7.806 0.735 1.00 52.23 48 LYS A N 2
ATOM 2664 C CA . LYS A 1 48 ? -11.860 -6.815 1.405 1.00 1.44 48 LYS A CA 2
ATOM 2665 C C . LYS A 1 48 ? -11.433 -5.390 1.042 1.00 62.21 48 LYS A C 2
ATOM 2666 O O . LYS A 1 48 ? -12.285 -4.565 0.715 1.00 14.02 48 LYS A O 2
ATOM 2685 N N . LEU A 1 49 ? -10.109 -5.124 1.070 1.00 31.30 49 LEU A N 2
ATOM 2686 C CA . LEU A 1 49 ? -9.560 -3.817 0.648 1.00 31.54 49 LEU A CA 2
ATOM 2687 C C . LEU A 1 49 ? -9.747 -3.585 -0.870 1.00 54.03 49 LEU A C 2
ATOM 2688 O O . LEU A 1 49 ? -9.932 -2.445 -1.292 1.00 54.12 49 LEU A O 2
ATOM 2704 N N . LYS A 1 50 ? -9.690 -4.659 -1.690 1.00 71.13 50 LYS A N 2
ATOM 2705 C CA . LYS A 1 50 ? -9.905 -4.554 -3.151 1.00 30.13 50 LYS A CA 2
ATOM 2706 C C . LYS A 1 50 ? -11.380 -4.258 -3.465 1.00 44.00 50 LYS A C 2
ATOM 2707 O O . LYS A 1 50 ? -11.690 -3.550 -4.429 1.00 3.43 50 LYS A O 2
ATOM 2726 N N . SER A 1 51 ? -12.279 -4.792 -2.623 1.00 43.31 51 SER A N 2
ATOM 2727 C CA . SER A 1 51 ? -13.717 -4.474 -2.658 1.00 72.00 51 SER A CA 2
ATOM 2728 C C . SER A 1 51 ? -13.967 -3.011 -2.204 1.00 42.35 51 SER A C 2
ATOM 2729 O O . SER A 1 51 ? -14.976 -2.402 -2.573 1.00 0.14 51 SER A O 2
ATOM 2737 N N . GLN A 1 52 ? -13.035 -2.470 -1.387 1.00 32.44 52 GLN A N 2
ATOM 2738 C CA . GLN A 1 52 ? -13.016 -1.043 -0.993 1.00 70.23 52 GLN A CA 2
ATOM 2739 C C . GLN A 1 52 ? -12.360 -0.164 -2.089 1.00 75.13 52 GLN A C 2
ATOM 2740 O O . GLN A 1 52 ? -12.470 1.066 -2.048 1.00 4.22 52 GLN A O 2
ATOM 2754 N N . GLY A 1 53 ? -11.661 -0.804 -3.046 1.00 75.11 53 GLY A N 2
ATOM 2755 C CA . GLY A 1 53 ? -11.126 -0.124 -4.240 1.00 22.02 53 GLY A CA 2
ATOM 2756 C C . GLY A 1 53 ? -9.611 0.048 -4.238 1.00 23.01 53 GLY A C 2
ATOM 2757 O O . GLY A 1 53 ? -9.063 0.671 -5.154 1.00 13.31 53 GLY A O 2
ATOM 2761 N N . PHE A 1 54 ? -8.936 -0.466 -3.204 1.00 14.24 54 PHE A N 2
ATOM 2762 C CA . PHE A 1 54 ? -7.460 -0.468 -3.125 1.00 12.43 54 PHE A CA 2
ATOM 2763 C C . PHE A 1 54 ? -6.898 -1.612 -3.978 1.00 63.25 54 PHE A C 2
ATOM 2764 O O . PHE A 1 54 ? -7.390 -2.738 -3.889 1.00 71.15 54 PHE A O 2
ATOM 2781 N N . GLU A 1 55 ? -5.874 -1.332 -4.802 1.00 33.15 55 GLU A N 2
ATOM 2782 C CA . GLU A 1 55 ? -5.213 -2.374 -5.602 1.00 13.25 55 GLU A CA 2
ATOM 2783 C C . GLU A 1 55 ? -4.179 -3.111 -4.723 1.00 61.42 55 GLU A C 2
ATOM 2784 O O . GLU A 1 55 ? -3.015 -2.719 -4.629 1.00 4.52 55 GLU A O 2
ATOM 2796 N N . VAL A 1 56 ? -4.647 -4.172 -4.045 1.00 0.12 56 VAL A N 2
ATOM 2797 C CA . VAL A 1 56 ? -3.839 -4.934 -3.071 1.00 41.02 56 VAL A CA 2
ATOM 2798 C C . VAL A 1 56 ? -3.183 -6.153 -3.749 1.00 61.55 56 VAL A C 2
ATOM 2799 O O . VAL A 1 56 ? -3.764 -6.742 -4.667 1.00 13.32 56 VAL A O 2
ATOM 2812 N N . ARG A 1 57 ? -1.975 -6.523 -3.280 1.00 14.03 57 ARG A N 2
ATOM 2813 C CA . ARG A 1 57 ? -1.217 -7.685 -3.781 1.00 4.43 57 ARG A CA 2
ATOM 2814 C C . ARG A 1 57 ? -0.758 -8.533 -2.574 1.00 44.52 57 ARG A C 2
ATOM 2815 O O . ARG A 1 57 ? -0.518 -8.001 -1.464 1.00 5.54 57 ARG A O 2
ATOM 2836 N N . LYS A 1 58 ? -0.661 -9.851 -2.803 1.00 55.45 58 LYS A N 2
ATOM 2837 C CA . LYS A 1 58 ? -0.212 -10.834 -1.812 1.00 4.12 58 LYS A CA 2
ATOM 2838 C C . LYS A 1 58 ? 1.308 -10.943 -1.904 1.00 61.25 58 LYS A C 2
ATOM 2839 O O . LYS A 1 58 ? 1.837 -11.456 -2.891 1.00 62.23 58 LYS A O 2
ATOM 2858 N N . VAL A 1 59 ? 2.004 -10.474 -0.868 1.00 25.53 59 VAL A N 2
ATOM 2859 C CA . VAL A 1 59 ? 3.478 -10.456 -0.823 1.00 23.14 59 VAL A CA 2
ATOM 2860 C C . VAL A 1 59 ? 3.948 -11.324 0.349 1.00 44.23 59 VAL A C 2
ATOM 2861 O O . VAL A 1 59 ? 3.193 -11.541 1.313 1.00 72.13 59 VAL A O 2
ATOM 2874 N N . LYS A 1 60 ? 5.181 -11.831 0.251 1.00 43.52 60 LYS A N 2
ATOM 2875 C CA . LYS A 1 60 ? 5.785 -12.690 1.288 1.00 14.32 60 LYS A CA 2
ATOM 2876 C C . LYS A 1 60 ? 6.497 -11.849 2.379 1.00 25.12 60 LYS A C 2
ATOM 2877 O O . LYS A 1 60 ? 6.303 -12.083 3.577 1.00 15.24 60 LYS A O 2
ATOM 2896 N N . ASP A 1 61 ? 7.299 -10.851 1.950 1.00 0.34 61 ASP A N 2
ATOM 2897 C CA . ASP A 1 61 ? 8.252 -10.147 2.842 1.00 0.02 61 ASP A CA 2
ATOM 2898 C C . ASP A 1 61 ? 8.730 -8.817 2.201 1.00 3.33 61 ASP A C 2
ATOM 2899 O O . ASP A 1 61 ? 8.538 -8.599 0.999 1.00 41.02 61 ASP A O 2
ATOM 2908 N N . ASP A 1 62 ? 9.391 -7.951 3.016 1.00 14.21 62 ASP A N 2
ATOM 2909 C CA . ASP A 1 62 ? 9.817 -6.589 2.602 1.00 74.44 62 ASP A CA 2
ATOM 2910 C C . ASP A 1 62 ? 10.967 -6.619 1.565 1.00 51.43 62 ASP A C 2
ATOM 2911 O O . ASP A 1 62 ? 11.204 -5.619 0.878 1.00 61.44 62 ASP A O 2
ATOM 2920 N N . ASP A 1 63 ? 11.678 -7.763 1.483 1.00 15.31 63 ASP A N 2
ATOM 2921 C CA . ASP A 1 63 ? 12.690 -8.002 0.426 1.00 10.34 63 ASP A CA 2
ATOM 2922 C C . ASP A 1 63 ? 11.997 -8.043 -0.951 1.00 71.42 63 ASP A C 2
ATOM 2923 O O . ASP A 1 63 ? 12.432 -7.379 -1.890 1.00 13.40 63 ASP A O 2
ATOM 2932 N N . ASP A 1 64 ? 10.891 -8.812 -1.032 1.00 22.00 64 ASP A N 2
ATOM 2933 C CA . ASP A 1 64 ? 10.065 -8.927 -2.252 1.00 61.20 64 ASP A CA 2
ATOM 2934 C C . ASP A 1 64 ? 9.428 -7.573 -2.588 1.00 73.43 64 ASP A C 2
ATOM 2935 O O . ASP A 1 64 ? 9.334 -7.198 -3.750 1.00 33.30 64 ASP A O 2
ATOM 2944 N N . ILE A 1 65 ? 9.014 -6.868 -1.528 1.00 34.24 65 ILE A N 2
ATOM 2945 C CA . ILE A 1 65 ? 8.344 -5.555 -1.601 1.00 12.01 65 ILE A CA 2
ATOM 2946 C C . ILE A 1 65 ? 9.246 -4.479 -2.233 1.00 14.52 65 ILE A C 2
ATOM 2947 O O . ILE A 1 65 ? 8.781 -3.684 -3.056 1.00 22.04 65 ILE A O 2
ATOM 2963 N N . ASP A 1 66 ? 10.529 -4.457 -1.844 1.00 24.12 66 ASP A N 2
ATOM 2964 C CA . ASP A 1 66 ? 11.529 -3.549 -2.438 1.00 14.13 66 ASP A CA 2
ATOM 2965 C C . ASP A 1 66 ? 11.620 -3.754 -3.960 1.00 12.42 66 ASP A C 2
ATOM 2966 O O . ASP A 1 66 ? 11.631 -2.791 -4.731 1.00 72.23 66 ASP A O 2
ATOM 2975 N N . LYS A 1 67 ? 11.636 -5.029 -4.356 1.00 51.24 67 LYS A N 2
ATOM 2976 C CA . LYS A 1 67 ? 11.722 -5.452 -5.765 1.00 25.11 67 LYS A CA 2
ATOM 2977 C C . LYS A 1 67 ? 10.376 -5.219 -6.484 1.00 25.25 67 LYS A C 2
ATOM 2978 O O . LYS A 1 67 ? 10.348 -4.972 -7.694 1.00 73.20 67 LYS A O 2
ATOM 2997 N N . TRP A 1 68 ? 9.274 -5.291 -5.707 1.00 34.32 68 TRP A N 2
ATOM 2998 C CA . TRP A 1 68 ? 7.904 -5.109 -6.204 1.00 2.35 68 TRP A CA 2
ATOM 2999 C C . TRP A 1 68 ? 7.715 -3.658 -6.655 1.00 12.22 68 TRP A C 2
ATOM 3000 O O . TRP A 1 68 ? 7.222 -3.409 -7.740 1.00 73.54 68 TRP A O 2
ATOM 3021 N N . ILE A 1 69 ? 8.167 -2.710 -5.822 1.00 2.32 69 ILE A N 2
ATOM 3022 C CA . ILE A 1 69 ? 8.090 -1.271 -6.139 1.00 31.22 69 ILE A CA 2
ATOM 3023 C C . ILE A 1 69 ? 9.151 -0.917 -7.201 1.00 11.44 69 ILE A C 2
ATOM 3024 O O . ILE A 1 69 ? 8.904 -0.071 -8.066 1.00 12.01 69 ILE A O 2
ATOM 3040 N N . ASP A 1 70 ? 10.308 -1.625 -7.151 1.00 24.25 70 ASP A N 2
ATOM 3041 C CA . ASP A 1 70 ? 11.433 -1.427 -8.093 1.00 15.41 70 ASP A CA 2
ATOM 3042 C C . ASP A 1 70 ? 10.969 -1.610 -9.544 1.00 32.10 70 ASP A C 2
ATOM 3043 O O . ASP A 1 70 ? 11.297 -0.796 -10.415 1.00 64.24 70 ASP A O 2
ATOM 3052 N N . LYS A 1 71 ? 10.157 -2.654 -9.776 1.00 75.53 71 LYS A N 2
ATOM 3053 C CA . LYS A 1 71 ? 9.611 -2.937 -11.105 1.00 74.15 71 LYS A CA 2
ATOM 3054 C C . LYS A 1 71 ? 8.450 -1.978 -11.444 1.00 64.12 71 LYS A C 2
ATOM 3055 O O . LYS A 1 71 ? 8.357 -1.556 -12.575 1.00 13.42 71 LYS A O 2
ATOM 3074 N N . ILE A 1 72 ? 7.595 -1.604 -10.448 1.00 22.22 72 ILE A N 2
ATOM 3075 C CA . ILE A 1 72 ? 6.434 -0.694 -10.694 1.00 53.15 72 ILE A CA 2
ATOM 3076 C C . ILE A 1 72 ? 6.911 0.684 -11.234 1.00 43.31 72 ILE A C 2
ATOM 3077 O O . ILE A 1 72 ? 6.289 1.249 -12.130 1.00 45.11 72 ILE A O 2
ATOM 3093 N N . LYS A 1 73 ? 8.044 1.178 -10.691 1.00 64.41 73 LYS A N 2
ATOM 3094 C CA . LYS A 1 73 ? 8.672 2.450 -11.122 1.00 62.40 73 LYS A CA 2
ATOM 3095 C C . LYS A 1 73 ? 9.222 2.338 -12.562 1.00 33.33 73 LYS A C 2
ATOM 3096 O O . LYS A 1 73 ? 9.198 3.305 -13.327 1.00 54.24 73 LYS A O 2
ATOM 3115 N N . LYS A 1 74 ? 9.704 1.138 -12.889 1.00 70.15 74 LYS A N 2
ATOM 3116 C CA . LYS A 1 74 ? 10.447 0.841 -14.127 1.00 31.12 74 LYS A CA 2
ATOM 3117 C C . LYS A 1 74 ? 9.466 0.609 -15.299 1.00 33.14 74 LYS A C 2
ATOM 3118 O O . LYS A 1 74 ? 9.715 1.023 -16.436 1.00 12.42 74 LYS A O 2
ATOM 3137 N N . GLU A 1 75 ? 8.333 -0.035 -14.975 1.00 42.53 75 GLU A N 2
ATOM 3138 C CA . GLU A 1 75 ? 7.241 -0.338 -15.914 1.00 52.44 75 GLU A CA 2
ATOM 3139 C C . GLU A 1 75 ? 6.373 0.911 -16.124 1.00 12.04 75 GLU A C 2
ATOM 3140 O O . GLU A 1 75 ? 5.891 1.174 -17.229 1.00 24.13 75 GLU A O 2
ATOM 3152 N N . ARG A 1 76 ? 6.197 1.679 -15.031 1.00 3.23 76 ARG A N 2
ATOM 3153 C CA . ARG A 1 76 ? 5.351 2.886 -14.990 1.00 62.25 76 ARG A CA 2
ATOM 3154 C C . ARG A 1 76 ? 6.212 4.097 -14.551 1.00 72.42 76 ARG A C 2
ATOM 3155 O O . ARG A 1 76 ? 6.303 4.396 -13.348 1.00 13.42 76 ARG A O 2
ATOM 3176 N N . PRO A 1 77 ? 6.910 4.782 -15.511 1.00 75.23 77 PRO A N 2
ATOM 3177 C CA . PRO A 1 77 ? 7.669 6.029 -15.220 1.00 52.23 77 PRO A CA 2
ATOM 3178 C C . PRO A 1 77 ? 6.737 7.237 -14.957 1.00 22.22 77 PRO A C 2
ATOM 3179 O O . PRO A 1 77 ? 7.159 8.245 -14.384 1.00 52.01 77 PRO A O 2
ATOM 3190 N N . GLN A 1 78 ? 5.461 7.092 -15.359 1.00 44.54 78 GLN A N 2
ATOM 3191 C CA . GLN A 1 78 ? 4.477 8.194 -15.400 1.00 22.35 78 GLN A CA 2
ATOM 3192 C C . GLN A 1 78 ? 3.831 8.475 -14.030 1.00 55.22 78 GLN A C 2
ATOM 3193 O O . GLN A 1 78 ? 3.078 9.440 -13.900 1.00 4.12 78 GLN A O 2
ATOM 3207 N N . LEU A 1 79 ? 4.108 7.627 -13.021 1.00 22.13 79 LEU A N 2
ATOM 3208 C CA . LEU A 1 79 ? 3.565 7.797 -11.663 1.00 64.11 79 LEU A CA 2
ATOM 3209 C C . LEU A 1 79 ? 4.637 7.507 -10.597 1.00 25.03 79 LEU A C 2
ATOM 3210 O O . LEU A 1 79 ? 5.278 6.459 -10.627 1.00 42.31 79 LEU A O 2
ATOM 3226 N N . GLU A 1 80 ? 4.849 8.475 -9.681 1.00 24.11 80 GLU A N 2
ATOM 3227 C CA . GLU A 1 80 ? 5.816 8.351 -8.577 1.00 31.21 80 GLU A CA 2
ATOM 3228 C C . GLU A 1 80 ? 5.307 7.296 -7.576 1.00 54.51 80 GLU A C 2
ATOM 3229 O O . GLU A 1 80 ? 4.160 7.355 -7.151 1.00 23.20 80 GLU A O 2
ATOM 3241 N N . VAL A 1 81 ? 6.166 6.338 -7.217 1.00 54.41 81 VAL A N 2
ATOM 3242 C CA . VAL A 1 81 ? 5.796 5.193 -6.357 1.00 73.23 81 VAL A CA 2
ATOM 3243 C C . VAL A 1 81 ? 6.523 5.318 -5.004 1.00 52.42 81 VAL A C 2
ATOM 3244 O O . VAL A 1 81 ? 7.748 5.491 -4.974 1.00 4.10 81 VAL A O 2
ATOM 3257 N N . ARG A 1 82 ? 5.756 5.257 -3.898 1.00 44.50 82 ARG A N 2
ATOM 3258 C CA . ARG A 1 82 ? 6.282 5.391 -2.518 1.00 74.10 82 ARG A CA 2
ATOM 3259 C C . ARG A 1 82 ? 6.071 4.071 -1.746 1.00 72.11 82 ARG A C 2
ATOM 3260 O O . ARG A 1 82 ? 5.009 3.459 -1.871 1.00 23.52 82 ARG A O 2
ATOM 3281 N N . LYS A 1 83 ? 7.082 3.638 -0.954 1.00 45.10 83 LYS A N 2
ATOM 3282 C CA . LYS A 1 83 ? 6.949 2.483 -0.038 1.00 0.12 83 LYS A CA 2
ATOM 3283 C C . LYS A 1 83 ? 6.608 2.985 1.369 1.00 2.41 83 LYS A C 2
ATOM 3284 O O . LYS A 1 83 ? 7.303 3.853 1.908 1.00 53.11 83 LYS A O 2
ATOM 3303 N N . VAL A 1 84 ? 5.521 2.454 1.933 1.00 24.22 84 VAL A N 2
ATOM 3304 C CA . VAL A 1 84 ? 5.078 2.731 3.309 1.00 75.45 84 VAL A CA 2
ATOM 3305 C C . VAL A 1 84 ? 5.112 1.436 4.129 1.00 72.54 84 VAL A C 2
ATOM 3306 O O . VAL A 1 84 ? 4.155 0.670 4.139 1.00 50.00 84 VAL A O 2
ATOM 3319 N N . THR A 1 85 ? 6.230 1.182 4.798 1.00 53.30 85 THR A N 2
ATOM 3320 C CA . THR A 1 85 ? 6.412 -0.046 5.588 1.00 24.24 85 THR A CA 2
ATOM 3321 C C . THR A 1 85 ? 5.863 0.135 7.020 1.00 70.20 85 THR A C 2
ATOM 3322 O O . THR A 1 85 ? 5.461 -0.833 7.662 1.00 51.41 85 THR A O 2
ATOM 3333 N N . ASP A 1 86 ? 5.815 1.399 7.488 1.00 11.42 86 ASP A N 2
ATOM 3334 C CA . ASP A 1 86 ? 5.406 1.755 8.870 1.00 14.41 86 ASP A CA 2
ATOM 3335 C C . ASP A 1 86 ? 4.116 2.590 8.891 1.00 23.00 86 ASP A C 2
ATOM 3336 O O . ASP A 1 86 ? 3.730 3.194 7.889 1.00 1.45 86 ASP A O 2
ATOM 3345 N N . GLU A 1 87 ? 3.460 2.597 10.065 1.00 11.12 87 GLU A N 2
ATOM 3346 C CA . GLU A 1 87 ? 2.268 3.418 10.354 1.00 71.05 87 GLU A CA 2
ATOM 3347 C C . GLU A 1 87 ? 2.614 4.928 10.348 1.00 55.15 87 GLU A C 2
ATOM 3348 O O . GLU A 1 87 ? 1.840 5.745 9.828 1.00 64.23 87 GLU A O 2
ATOM 3360 N N . ASP A 1 88 ? 3.781 5.295 10.919 1.00 71.12 88 ASP A N 2
ATOM 3361 C CA . ASP A 1 88 ? 4.271 6.695 10.898 1.00 32.11 88 ASP A CA 2
ATOM 3362 C C . ASP A 1 88 ? 4.566 7.155 9.454 1.00 34.44 88 ASP A C 2
ATOM 3363 O O . ASP A 1 88 ? 4.454 8.341 9.147 1.00 42.31 88 ASP A O 2
ATOM 3372 N N . GLN A 1 89 ? 4.934 6.191 8.583 1.00 14.34 89 GLN A N 2
ATOM 3373 C CA . GLN A 1 89 ? 5.112 6.430 7.141 1.00 33.34 89 GLN A CA 2
ATOM 3374 C C . GLN A 1 89 ? 3.754 6.633 6.444 1.00 14.50 89 GLN A C 2
ATOM 3375 O O . GLN A 1 89 ? 3.663 7.377 5.467 1.00 12.35 89 GLN A O 2
ATOM 3389 N N . ALA A 1 90 ? 2.712 5.939 6.943 1.00 62.44 90 ALA A N 2
ATOM 3390 C CA . ALA A 1 90 ? 1.323 6.109 6.463 1.00 3.15 90 ALA A CA 2
ATOM 3391 C C . ALA A 1 90 ? 0.731 7.478 6.867 1.00 2.44 90 ALA A C 2
ATOM 3392 O O . ALA A 1 90 ? -0.226 7.957 6.247 1.00 64.03 90 ALA A O 2
ATOM 3399 N N . LYS A 1 91 ? 1.268 8.071 7.942 1.00 74.13 91 LYS A N 2
ATOM 3400 C CA . LYS A 1 91 ? 0.995 9.481 8.292 1.00 3.20 91 LYS A CA 2
ATOM 3401 C C . LYS A 1 91 ? 1.954 10.465 7.585 1.00 13.34 91 LYS A C 2
ATOM 3402 O O . LYS A 1 91 ? 1.607 11.633 7.393 1.00 53.32 91 LYS A O 2
ATOM 3421 N N . GLN A 1 92 ? 3.165 9.999 7.223 1.00 62.51 92 GLN A N 2
ATOM 3422 C CA . GLN A 1 92 ? 4.173 10.844 6.542 1.00 21.24 92 GLN A CA 2
ATOM 3423 C C . GLN A 1 92 ? 3.649 11.212 5.143 1.00 13.32 92 GLN A C 2
ATOM 3424 O O . GLN A 1 92 ? 3.656 12.372 4.760 1.00 22.21 92 GLN A O 2
ATOM 3438 N N . ILE A 1 93 ? 3.189 10.195 4.399 1.00 2.44 93 ILE A N 2
ATOM 3439 C CA . ILE A 1 93 ? 2.595 10.373 3.060 1.00 70.25 93 ILE A CA 2
ATOM 3440 C C . ILE A 1 93 ? 1.418 11.384 3.038 1.00 14.12 93 ILE A C 2
ATOM 3441 O O . ILE A 1 93 ? 1.234 12.064 2.038 1.00 45.44 93 ILE A O 2
ATOM 3457 N N . LEU A 1 94 ? 0.642 11.486 4.143 1.00 54.13 94 LEU A N 2
ATOM 3458 C CA . LEU A 1 94 ? -0.410 12.533 4.285 1.00 65.24 94 LEU A CA 2
ATOM 3459 C C . LEU A 1 94 ? 0.156 13.943 3.970 1.00 72.02 94 LEU A C 2
ATOM 3460 O O . LEU A 1 94 ? -0.408 14.668 3.149 1.00 55.41 94 LEU A O 2
ATOM 3476 N N . GLU A 1 95 ? 1.301 14.296 4.596 1.00 14.43 95 GLU A N 2
ATOM 3477 C CA . GLU A 1 95 ? 1.963 15.597 4.346 1.00 24.01 95 GLU A CA 2
ATOM 3478 C C . GLU A 1 95 ? 2.818 15.534 3.056 1.00 10.04 95 GLU A C 2
ATOM 3479 O O . GLU A 1 95 ? 2.977 16.536 2.382 1.00 71.11 95 GLU A O 2
ATOM 3491 N N . ASP A 1 96 ? 3.310 14.327 2.700 1.00 1.54 96 ASP A N 2
ATOM 3492 C CA . ASP A 1 96 ? 4.268 14.130 1.572 1.00 22.01 96 ASP A CA 2
ATOM 3493 C C . ASP A 1 96 ? 3.585 14.367 0.212 1.00 63.33 96 ASP A C 2
ATOM 3494 O O . ASP A 1 96 ? 4.226 14.785 -0.738 1.00 74.03 96 ASP A O 2
ATOM 3503 N N . LEU A 1 97 ? 2.271 14.095 0.144 1.00 71.01 97 LEU A N 2
ATOM 3504 C CA . LEU A 1 97 ? 1.425 14.406 -1.036 1.00 31.12 97 LEU A CA 2
ATOM 3505 C C . LEU A 1 97 ? 1.307 15.931 -1.233 1.00 24.14 97 LEU A C 2
ATOM 3506 O O . LEU A 1 97 ? 1.111 16.419 -2.352 1.00 41.44 97 LEU A O 2
ATOM 3522 N N . LYS A 1 98 ? 1.416 16.655 -0.115 1.00 51.42 98 LYS A N 2
ATOM 3523 C CA . LYS A 1 98 ? 1.267 18.114 -0.070 1.00 11.04 98 LYS A CA 2
ATOM 3524 C C . LYS A 1 98 ? 2.627 18.787 -0.354 1.00 73.32 98 LYS A C 2
ATOM 3525 O O . LYS A 1 98 ? 2.691 19.821 -1.023 1.00 14.31 98 LYS A O 2
ATOM 3544 N N . LYS A 1 99 ? 3.710 18.171 0.167 1.00 64.03 99 LYS A N 2
ATOM 3545 C CA . LYS A 1 99 ? 5.076 18.733 0.105 1.00 63.12 99 LYS A CA 2
ATOM 3546 C C . LYS A 1 99 ? 5.768 18.395 -1.228 1.00 42.32 99 LYS A C 2
ATOM 3547 O O . LYS A 1 99 ? 6.530 19.213 -1.759 1.00 62.42 99 LYS A O 2
ATOM 3566 N N . LYS A 1 100 ? 5.512 17.172 -1.744 1.00 33.45 100 LYS A N 2
ATOM 3567 C CA . LYS A 1 100 ? 6.093 16.701 -3.014 1.00 64.14 100 LYS A CA 2
ATOM 3568 C C . LYS A 1 100 ? 5.306 17.315 -4.184 1.00 10.44 100 LYS A C 2
ATOM 3569 O O . LYS A 1 100 ? 4.245 16.821 -4.577 1.00 63.41 100 LYS A O 2
ATOM 3588 N N . GLY A 1 101 ? 5.823 18.441 -4.673 1.00 55.41 101 GLY A N 2
ATOM 3589 C CA . GLY A 1 101 ? 5.269 19.156 -5.816 1.00 12.35 101 GLY A CA 2
ATOM 3590 C C . GLY A 1 101 ? 6.372 19.931 -6.504 1.00 43.35 101 GLY A C 2
ATOM 3591 O O . GLY A 1 101 ? 6.331 21.160 -6.578 1.00 3.12 101 GLY A O 2
ATOM 3595 N N . SER A 1 102 ? 7.386 19.186 -6.978 1.00 52.12 102 SER A N 2
ATOM 3596 C CA . SER A 1 102 ? 8.589 19.756 -7.607 1.00 24.12 102 SER A CA 2
ATOM 3597 C C . SER A 1 102 ? 8.245 20.466 -8.932 1.00 61.43 102 SER A C 2
ATOM 3598 O O . SER A 1 102 ? 7.311 20.069 -9.647 1.00 72.24 102 SER A O 2
ATOM 3606 N N . LEU A 1 103 ? 9.004 21.529 -9.230 1.00 1.21 103 LEU A N 2
ATOM 3607 C CA . LEU A 1 103 ? 8.942 22.228 -10.521 1.00 50.45 103 LEU A CA 2
ATOM 3608 C C . LEU A 1 103 ? 9.579 21.344 -11.612 1.00 61.21 103 LEU A C 2
ATOM 3609 O O . LEU A 1 103 ? 9.168 21.367 -12.779 1.00 63.13 103 LEU A O 2
ATOM 3625 N N . GLU A 1 104 ? 10.581 20.554 -11.186 1.00 12.14 104 GLU A N 2
ATOM 3626 C CA . GLU A 1 104 ? 11.346 19.641 -12.045 1.00 13.40 104 GLU A CA 2
ATOM 3627 C C . GLU A 1 104 ? 10.625 18.287 -12.204 1.00 71.52 104 GLU A C 2
ATOM 3628 O O . GLU A 1 104 ? 9.816 17.897 -11.356 1.00 74.34 104 GLU A O 2
ATOM 3640 N N . HIS A 1 105 ? 10.976 17.554 -13.275 1.00 53.23 105 HIS A N 2
ATOM 3641 C CA . HIS A 1 105 ? 10.696 16.099 -13.393 1.00 10.45 105 HIS A CA 2
ATOM 3642 C C . HIS A 1 105 ? 11.969 15.312 -12.978 1.00 44.33 105 HIS A C 2
ATOM 3643 O O . HIS A 1 105 ? 12.256 14.229 -13.491 1.00 33.41 105 HIS A O 2
ATOM 3658 N N . HIS A 1 106 ? 12.663 15.863 -11.955 1.00 30.22 106 HIS A N 2
ATOM 3659 C CA . HIS A 1 106 ? 14.003 15.435 -11.489 1.00 44.53 106 HIS A CA 2
ATOM 3660 C C . HIS A 1 106 ? 14.036 13.953 -11.093 1.00 32.22 106 HIS A C 2
ATOM 3661 O O . HIS A 1 106 ? 15.011 13.253 -11.389 1.00 41.13 106 HIS A O 2
ATOM 3676 N N . HIS A 1 107 ? 12.963 13.504 -10.413 1.00 13.23 107 HIS A N 2
ATOM 3677 C CA . HIS A 1 107 ? 12.892 12.177 -9.783 1.00 62.20 107 HIS A CA 2
ATOM 3678 C C . HIS A 1 107 ? 12.855 11.066 -10.857 1.00 42.31 107 HIS A C 2
ATOM 3679 O O . HIS A 1 107 ? 11.780 10.616 -11.276 1.00 52.00 107 HIS A O 2
ATOM 3694 N N . HIS A 1 108 ? 14.058 10.675 -11.315 1.00 42.13 108 HIS A N 2
ATOM 3695 C CA . HIS A 1 108 ? 14.247 9.684 -12.380 1.00 54.33 108 HIS A CA 2
ATOM 3696 C C . HIS A 1 108 ? 13.888 8.275 -11.882 1.00 14.33 108 HIS A C 2
ATOM 3697 O O . HIS A 1 108 ? 14.329 7.844 -10.809 1.00 72.15 108 HIS A O 2
ATOM 3712 N N . HIS A 1 109 ? 13.083 7.574 -12.682 1.00 23.42 109 HIS A N 2
ATOM 3713 C CA . HIS A 1 109 ? 12.596 6.228 -12.373 1.00 12.32 109 HIS A CA 2
ATOM 3714 C C . HIS A 1 109 ? 13.611 5.174 -12.803 1.00 25.33 109 HIS A C 2
ATOM 3715 O O . HIS A 1 109 ? 14.272 5.320 -13.835 1.00 63.00 109 HIS A O 2
ATOM 3730 N N . HIS A 1 110 ? 13.722 4.133 -11.977 1.00 55.33 110 HIS A N 2
ATOM 3731 C CA . HIS A 1 110 ? 14.471 2.911 -12.277 1.00 30.35 110 HIS A CA 2
ATOM 3732 C C . HIS A 1 110 ? 13.922 1.801 -11.348 1.00 45.53 110 HIS A C 2
ATOM 3733 O O . HIS A 1 110 ? 14.650 1.241 -10.507 1.00 32.21 110 HIS A O 2
ATOM 3749 N N . MET A 1 1 ? 0.497 18.150 -8.032 1.00 23.34 1 MET A N 3
ATOM 3750 C CA . MET A 1 1 ? 0.347 16.684 -7.941 1.00 73.14 1 MET A CA 3
ATOM 3751 C C . MET A 1 1 ? -0.415 16.149 -9.150 1.00 34.44 1 MET A C 3
ATOM 3752 O O . MET A 1 1 ? -1.479 16.663 -9.515 1.00 43.14 1 MET A O 3
ATOM 3768 N N . GLY A 1 2 ? 0.168 15.143 -9.801 1.00 14.42 2 GLY A N 3
ATOM 3769 C CA . GLY A 1 2 ? -0.483 14.417 -10.878 1.00 64.44 2 GLY A CA 3
ATOM 3770 C C . GLY A 1 2 ? -0.530 12.947 -10.563 1.00 75.51 2 GLY A C 3
ATOM 3771 O O . GLY A 1 2 ? -1.177 12.542 -9.588 1.00 44.33 2 GLY A O 3
ATOM 3775 N N . SER A 1 3 ? 0.166 12.140 -11.373 1.00 72.45 3 SER A N 3
ATOM 3776 C CA . SER A 1 3 ? 0.315 10.715 -11.120 1.00 55.45 3 SER A CA 3
ATOM 3777 C C . SER A 1 3 ? 1.238 10.499 -9.897 1.00 23.52 3 SER A C 3
ATOM 3778 O O . SER A 1 3 ? 2.461 10.632 -9.991 1.00 21.01 3 SER A O 3
ATOM 3786 N N . LYS A 1 4 ? 0.620 10.269 -8.729 1.00 24.53 4 LYS A N 3
ATOM 3787 C CA . LYS A 1 4 ? 1.319 9.798 -7.529 1.00 42.23 4 LYS A CA 3
ATOM 3788 C C . LYS A 1 4 ? 0.618 8.539 -7.027 1.00 25.41 4 LYS A C 3
ATOM 3789 O O . LYS A 1 4 ? -0.601 8.540 -6.828 1.00 22.42 4 LYS A O 3
ATOM 3808 N N . ILE A 1 5 ? 1.395 7.482 -6.812 1.00 14.03 5 ILE A N 3
ATOM 3809 C CA . ILE A 1 5 ? 0.910 6.229 -6.238 1.00 72.12 5 ILE A CA 3
ATOM 3810 C C . ILE A 1 5 ? 1.677 5.972 -4.940 1.00 43.42 5 ILE A C 3
ATOM 3811 O O . ILE A 1 5 ? 2.872 6.307 -4.822 1.00 20.42 5 ILE A O 3
ATOM 3827 N N . ILE A 1 6 ? 0.975 5.436 -3.952 1.00 60.23 6 ILE A N 3
ATOM 3828 C CA . ILE A 1 6 ? 1.557 5.100 -2.654 1.00 44.00 6 ILE A CA 3
ATOM 3829 C C . ILE A 1 6 ? 1.441 3.594 -2.441 1.00 14.45 6 ILE A C 3
ATOM 3830 O O . ILE A 1 6 ? 0.365 3.032 -2.603 1.00 41.41 6 ILE A O 3
ATOM 3846 N N . VAL A 1 7 ? 2.551 2.962 -2.056 1.00 2.22 7 VAL A N 3
ATOM 3847 C CA . VAL A 1 7 ? 2.619 1.520 -1.820 1.00 74.21 7 VAL A CA 3
ATOM 3848 C C . VAL A 1 7 ? 2.807 1.297 -0.309 1.00 3.34 7 VAL A C 3
ATOM 3849 O O . VAL A 1 7 ? 3.894 1.513 0.215 1.00 62.10 7 VAL A O 3
ATOM 3862 N N . ILE A 1 8 ? 1.733 0.881 0.376 1.00 62.00 8 ILE A N 3
ATOM 3863 C CA . ILE A 1 8 ? 1.689 0.771 1.845 1.00 73.34 8 ILE A CA 3
ATOM 3864 C C . ILE A 1 8 ? 1.826 -0.707 2.250 1.00 43.23 8 ILE A C 3
ATOM 3865 O O . ILE A 1 8 ? 1.042 -1.545 1.820 1.00 22.14 8 ILE A O 3
ATOM 3881 N N . ILE A 1 9 ? 2.801 -0.992 3.116 1.00 55.04 9 ILE A N 3
ATOM 3882 C CA . ILE A 1 9 ? 3.151 -2.347 3.544 1.00 71.13 9 ILE A CA 3
ATOM 3883 C C . ILE A 1 9 ? 2.492 -2.564 4.908 1.00 54.01 9 ILE A C 3
ATOM 3884 O O . ILE A 1 9 ? 2.999 -2.093 5.933 1.00 43.41 9 ILE A O 3
ATOM 3900 N N . SER A 1 10 ? 1.339 -3.233 4.910 1.00 72.13 10 SER A N 3
ATOM 3901 C CA . SER A 1 10 ? 0.573 -3.461 6.127 1.00 41.22 10 SER A CA 3
ATOM 3902 C C . SER A 1 10 ? 0.937 -4.836 6.692 1.00 42.45 10 SER A C 3
ATOM 3903 O O . SER A 1 10 ? 0.551 -5.885 6.141 1.00 51.41 10 SER A O 3
ATOM 3911 N N . SER A 1 11 ? 1.728 -4.812 7.771 1.00 3.32 11 SER A N 3
ATOM 3912 C CA . SER A 1 11 ? 2.191 -6.015 8.460 1.00 73.03 11 SER A CA 3
ATOM 3913 C C . SER A 1 11 ? 1.204 -6.384 9.581 1.00 24.14 11 SER A C 3
ATOM 3914 O O . SER A 1 11 ? 1.481 -6.167 10.768 1.00 75.13 11 SER A O 3
ATOM 3922 N N . ASP A 1 12 ? 0.024 -6.898 9.162 1.00 34.34 12 ASP A N 3
ATOM 3923 C CA . ASP A 1 12 ? -1.047 -7.362 10.076 1.00 13.44 12 ASP A CA 3
ATOM 3924 C C . ASP A 1 12 ? -1.544 -6.205 11.008 1.00 43.11 12 ASP A C 3
ATOM 3925 O O . ASP A 1 12 ? -1.908 -6.426 12.168 1.00 34.52 12 ASP A O 3
ATOM 3934 N N . ASP A 1 13 ? -1.591 -4.954 10.478 1.00 74.12 13 ASP A N 3
ATOM 3935 C CA . ASP A 1 13 ? -1.987 -3.760 11.275 1.00 61.21 13 ASP A CA 3
ATOM 3936 C C . ASP A 1 13 ? -3.114 -2.974 10.576 1.00 73.10 13 ASP A C 3
ATOM 3937 O O . ASP A 1 13 ? -3.145 -2.882 9.348 1.00 32.11 13 ASP A O 3
ATOM 3946 N N . THR A 1 14 ? -4.027 -2.403 11.391 1.00 23.31 14 THR A N 3
ATOM 3947 C CA . THR A 1 14 ? -5.260 -1.740 10.918 1.00 75.10 14 THR A CA 3
ATOM 3948 C C . THR A 1 14 ? -5.046 -0.243 10.606 1.00 62.02 14 THR A C 3
ATOM 3949 O O . THR A 1 14 ? -5.680 0.288 9.684 1.00 74.12 14 THR A O 3
ATOM 3960 N N . THR A 1 15 ? -4.169 0.437 11.382 1.00 73.41 15 THR A N 3
ATOM 3961 C CA . THR A 1 15 ? -3.914 1.890 11.244 1.00 75.23 15 THR A CA 3
ATOM 3962 C C . THR A 1 15 ? -3.552 2.287 9.794 1.00 34.51 15 THR A C 3
ATOM 3963 O O . THR A 1 15 ? -4.097 3.244 9.267 1.00 31.21 15 THR A O 3
ATOM 3974 N N . LEU A 1 16 ? -2.685 1.481 9.151 1.00 24.04 16 LEU A N 3
ATOM 3975 C CA . LEU A 1 16 ? -2.174 1.762 7.785 1.00 75.30 16 LEU A CA 3
ATOM 3976 C C . LEU A 1 16 ? -3.306 1.716 6.740 1.00 20.40 16 LEU A C 3
ATOM 3977 O O . LEU A 1 16 ? -3.264 2.429 5.738 1.00 72.33 16 LEU A O 3
ATOM 3993 N N . GLU A 1 17 ? -4.327 0.898 7.034 1.00 45.14 17 GLU A N 3
ATOM 3994 C CA . GLU A 1 17 ? -5.507 0.705 6.173 1.00 20.14 17 GLU A CA 3
ATOM 3995 C C . GLU A 1 17 ? -6.451 1.906 6.324 1.00 44.41 17 GLU A C 3
ATOM 3996 O O . GLU A 1 17 ? -7.041 2.385 5.342 1.00 64.10 17 GLU A O 3
ATOM 4008 N N . GLU A 1 18 ? -6.570 2.385 7.584 1.00 51.20 18 GLU A N 3
ATOM 4009 C CA . GLU A 1 18 ? -7.367 3.568 7.937 1.00 31.12 18 GLU A CA 3
ATOM 4010 C C . GLU A 1 18 ? -6.809 4.806 7.217 1.00 60.14 18 GLU A C 3
ATOM 4011 O O . GLU A 1 18 ? -7.557 5.557 6.589 1.00 21.11 18 GLU A O 3
ATOM 4023 N N . LEU A 1 19 ? -5.471 4.949 7.288 1.00 42.42 19 LEU A N 3
ATOM 4024 C CA . LEU A 1 19 ? -4.718 6.064 6.691 1.00 51.31 19 LEU A CA 3
ATOM 4025 C C . LEU A 1 19 ? -4.848 6.047 5.156 1.00 42.20 19 LEU A C 3
ATOM 4026 O O . LEU A 1 19 ? -5.119 7.082 4.550 1.00 53.11 19 LEU A O 3
ATOM 4042 N N . ALA A 1 20 ? -4.710 4.834 4.566 1.00 13.22 20 ALA A N 3
ATOM 4043 C CA . ALA A 1 20 ? -4.702 4.608 3.099 1.00 1.12 20 ALA A CA 3
ATOM 4044 C C . ALA A 1 20 ? -5.921 5.232 2.390 1.00 5.53 20 ALA A C 3
ATOM 4045 O O . ALA A 1 20 ? -5.795 5.762 1.279 1.00 72.31 20 ALA A O 3
ATOM 4052 N N . ARG A 1 21 ? -7.084 5.175 3.075 1.00 52.42 21 ARG A N 3
ATOM 4053 C CA . ARG A 1 21 ? -8.374 5.693 2.569 1.00 10.24 21 ARG A CA 3
ATOM 4054 C C . ARG A 1 21 ? -8.328 7.226 2.332 1.00 31.24 21 ARG A C 3
ATOM 4055 O O . ARG A 1 21 ? -8.972 7.741 1.414 1.00 51.13 21 ARG A O 3
ATOM 4076 N N . LYS A 1 22 ? -7.527 7.929 3.150 1.00 5.21 22 LYS A N 3
ATOM 4077 C CA . LYS A 1 22 ? -7.367 9.396 3.074 1.00 33.30 22 LYS A CA 3
ATOM 4078 C C . LYS A 1 22 ? -6.475 9.779 1.873 1.00 10.13 22 LYS A C 3
ATOM 4079 O O . LYS A 1 22 ? -6.757 10.762 1.176 1.00 41.21 22 LYS A O 3
ATOM 4098 N N . ILE A 1 23 ? -5.411 8.983 1.632 1.00 4.13 23 ILE A N 3
ATOM 4099 C CA . ILE A 1 23 ? -4.442 9.245 0.548 1.00 5.23 23 ILE A CA 3
ATOM 4100 C C . ILE A 1 23 ? -5.100 9.042 -0.843 1.00 62.34 23 ILE A C 3
ATOM 4101 O O . ILE A 1 23 ? -4.960 9.887 -1.734 1.00 21.02 23 ILE A O 3
ATOM 4117 N N . LYS A 1 24 ? -5.834 7.917 -1.011 1.00 31.04 24 LYS A N 3
ATOM 4118 C CA . LYS A 1 24 ? -6.478 7.573 -2.301 1.00 45.22 24 LYS A CA 3
ATOM 4119 C C . LYS A 1 24 ? -7.627 8.531 -2.653 1.00 72.12 24 LYS A C 3
ATOM 4120 O O . LYS A 1 24 ? -7.999 8.646 -3.824 1.00 72.35 24 LYS A O 3
ATOM 4139 N N . ASP A 1 25 ? -8.177 9.201 -1.618 1.00 33.10 25 ASP A N 3
ATOM 4140 C CA . ASP A 1 25 ? -9.317 10.131 -1.764 1.00 21.23 25 ASP A CA 3
ATOM 4141 C C . ASP A 1 25 ? -8.922 11.405 -2.552 1.00 45.14 25 ASP A C 3
ATOM 4142 O O . ASP A 1 25 ? -9.786 12.149 -3.020 1.00 23.24 25 ASP A O 3
ATOM 4151 N N . GLU A 1 26 ? -7.605 11.612 -2.737 1.00 51.34 26 GLU A N 3
ATOM 4152 C CA . GLU A 1 26 ? -7.058 12.681 -3.596 1.00 20.20 26 GLU A CA 3
ATOM 4153 C C . GLU A 1 26 ? -7.231 12.345 -5.097 1.00 73.25 26 GLU A C 3
ATOM 4154 O O . GLU A 1 26 ? -6.887 13.157 -5.962 1.00 40.44 26 GLU A O 3
ATOM 4166 N N . GLY A 1 27 ? -7.751 11.145 -5.390 1.00 71.34 27 GLY A N 3
ATOM 4167 C CA . GLY A 1 27 ? -7.774 10.615 -6.744 1.00 64.05 27 GLY A CA 3
ATOM 4168 C C . GLY A 1 27 ? -6.441 9.976 -7.090 1.00 21.32 27 GLY A C 3
ATOM 4169 O O . GLY A 1 27 ? -5.947 10.124 -8.207 1.00 4.40 27 GLY A O 3
ATOM 4173 N N . LEU A 1 28 ? -5.832 9.301 -6.088 1.00 63.04 28 LEU A N 3
ATOM 4174 C CA . LEU A 1 28 ? -4.566 8.561 -6.258 1.00 51.33 28 LEU A CA 3
ATOM 4175 C C . LEU A 1 28 ? -4.852 7.057 -6.235 1.00 72.44 28 LEU A C 3
ATOM 4176 O O . LEU A 1 28 ? -5.737 6.597 -5.504 1.00 52.33 28 LEU A O 3
ATOM 4192 N N . GLU A 1 29 ? -4.103 6.301 -7.042 1.00 72.23 29 GLU A N 3
ATOM 4193 C CA . GLU A 1 29 ? -4.127 4.840 -7.037 1.00 51.24 29 GLU A CA 3
ATOM 4194 C C . GLU A 1 29 ? -3.152 4.329 -5.960 1.00 32.35 29 GLU A C 3
ATOM 4195 O O . GLU A 1 29 ? -1.937 4.466 -6.102 1.00 43.32 29 GLU A O 3
ATOM 4207 N N . VAL A 1 30 ? -3.701 3.792 -4.863 1.00 15.32 30 VAL A N 3
ATOM 4208 C CA . VAL A 1 30 ? -2.916 3.287 -3.728 1.00 34.02 30 VAL A CA 3
ATOM 4209 C C . VAL A 1 30 ? -2.848 1.756 -3.786 1.00 53.24 30 VAL A C 3
ATOM 4210 O O . VAL A 1 30 ? -3.870 1.074 -3.940 1.00 1.21 30 VAL A O 3
ATOM 4223 N N . TYR A 1 31 ? -1.628 1.245 -3.648 1.00 74.22 31 TYR A N 3
ATOM 4224 C CA . TYR A 1 31 ? -1.318 -0.176 -3.645 1.00 2.43 31 TYR A CA 3
ATOM 4225 C C . TYR A 1 31 ? -1.066 -0.594 -2.199 1.00 50.30 31 TYR A C 3
ATOM 4226 O O . TYR A 1 31 ? -0.361 0.107 -1.477 1.00 1.11 31 TYR A O 3
ATOM 4244 N N . ILE A 1 32 ? -1.655 -1.707 -1.764 1.00 63.41 32 ILE A N 3
ATOM 4245 C CA . ILE A 1 32 ? -1.441 -2.235 -0.406 1.00 61.25 32 ILE A CA 3
ATOM 4246 C C . ILE A 1 32 ? -0.718 -3.581 -0.517 1.00 72.31 32 ILE A C 3
ATOM 4247 O O . ILE A 1 32 ? -1.228 -4.504 -1.143 1.00 54.44 32 ILE A O 3
ATOM 4263 N N . LEU A 1 33 ? 0.485 -3.683 0.060 1.00 44.13 33 LEU A N 3
ATOM 4264 C CA . LEU A 1 33 ? 1.217 -4.946 0.148 1.00 55.32 33 LEU A CA 3
ATOM 4265 C C . LEU A 1 33 ? 0.875 -5.595 1.475 1.00 64.11 33 LEU A C 3
ATOM 4266 O O . LEU A 1 33 ? 1.410 -5.219 2.528 1.00 10.45 33 LEU A O 3
ATOM 4282 N N . LEU A 1 34 ? -0.060 -6.543 1.417 1.00 21.13 34 LEU A N 3
ATOM 4283 C CA . LEU A 1 34 ? -0.588 -7.195 2.604 1.00 70.13 34 LEU A CA 3
ATOM 4284 C C . LEU A 1 34 ? 0.280 -8.422 2.886 1.00 31.25 34 LEU A C 3
ATOM 4285 O O . LEU A 1 34 ? 0.554 -9.219 1.973 1.00 54.45 34 LEU A O 3
ATOM 4301 N N . LYS A 1 35 ? 0.742 -8.550 4.134 1.00 70.24 35 LYS A N 3
ATOM 4302 C CA . LYS A 1 35 ? 1.428 -9.752 4.610 1.00 31.22 35 LYS A CA 3
ATOM 4303 C C . LYS A 1 35 ? 0.744 -10.236 5.898 1.00 32.34 35 LYS A C 3
ATOM 4304 O O . LYS A 1 35 ? 0.534 -9.469 6.851 1.00 65.12 35 LYS A O 3
ATOM 4323 N N . ASP A 1 36 ? 0.324 -11.497 5.870 1.00 44.14 36 ASP A N 3
ATOM 4324 C CA . ASP A 1 36 ? -0.238 -12.206 7.020 1.00 41.43 36 ASP A CA 3
ATOM 4325 C C . ASP A 1 36 ? 0.430 -13.588 7.104 1.00 13.21 36 ASP A C 3
ATOM 4326 O O . ASP A 1 36 ? 1.019 -14.058 6.120 1.00 32.14 36 ASP A O 3
ATOM 4335 N N . LYS A 1 37 ? 0.332 -14.221 8.280 1.00 24.33 37 LYS A N 3
ATOM 4336 C CA . LYS A 1 37 ? 0.988 -15.509 8.576 1.00 62.21 37 LYS A CA 3
ATOM 4337 C C . LYS A 1 37 ? 0.334 -16.665 7.785 1.00 32.35 37 LYS A C 3
ATOM 4338 O O . LYS A 1 37 ? 0.974 -17.688 7.541 1.00 24.34 37 LYS A O 3
ATOM 4357 N N . ASP A 1 38 ? -0.943 -16.489 7.397 1.00 13.41 38 ASP A N 3
ATOM 4358 C CA . ASP A 1 38 ? -1.732 -17.499 6.661 1.00 30.52 38 ASP A CA 3
ATOM 4359 C C . ASP A 1 38 ? -2.301 -16.883 5.374 1.00 53.10 38 ASP A C 3
ATOM 4360 O O . ASP A 1 38 ? -3.119 -15.974 5.448 1.00 75.32 38 ASP A O 3
ATOM 4369 N N . GLU A 1 39 ? -1.858 -17.404 4.209 1.00 45.35 39 GLU A N 3
ATOM 4370 C CA . GLU A 1 39 ? -2.256 -16.911 2.866 1.00 41.43 39 GLU A CA 3
ATOM 4371 C C . GLU A 1 39 ? -3.781 -16.915 2.608 1.00 13.13 39 GLU A C 3
ATOM 4372 O O . GLU A 1 39 ? -4.246 -16.157 1.748 1.00 33.02 39 GLU A O 3
ATOM 4384 N N . LYS A 1 40 ? -4.543 -17.752 3.345 1.00 32.24 40 LYS A N 3
ATOM 4385 C CA . LYS A 1 40 ? -6.011 -17.835 3.204 1.00 22.41 40 LYS A CA 3
ATOM 4386 C C . LYS A 1 40 ? -6.629 -16.559 3.817 1.00 62.42 40 LYS A C 3
ATOM 4387 O O . LYS A 1 40 ? -7.296 -15.79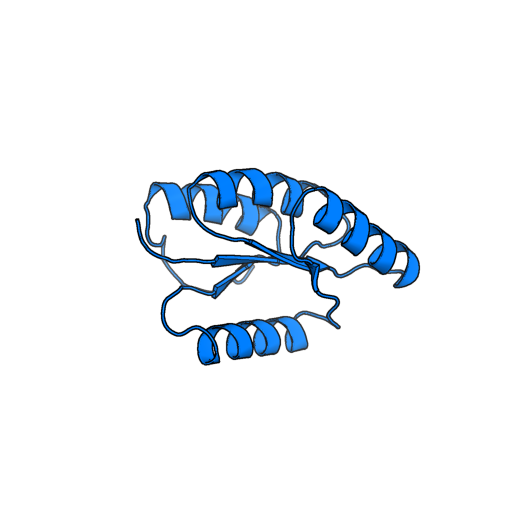3 3.114 1.00 44.32 40 LYS A O 3
ATOM 4406 N N . ARG A 1 41 ? -6.335 -16.317 5.123 1.00 0.04 41 ARG A N 3
ATOM 4407 C CA . ARG A 1 41 ? -6.804 -15.116 5.860 1.00 31.45 41 ARG A CA 3
ATOM 4408 C C . ARG A 1 41 ? -6.280 -13.825 5.198 1.00 5.22 41 ARG A C 3
ATOM 4409 O O . ARG A 1 41 ? -6.979 -12.808 5.136 1.00 70.32 41 ARG A O 3
ATOM 4430 N N . LEU A 1 42 ? -5.033 -13.910 4.727 1.00 3.00 42 LEU A N 3
ATOM 4431 C CA . LEU A 1 42 ? -4.349 -12.871 3.948 1.00 50.10 42 LEU A CA 3
ATOM 4432 C C . LEU A 1 42 ? -5.173 -12.453 2.719 1.00 70.51 42 LEU A C 3
ATOM 4433 O O . LEU A 1 42 ? -5.413 -11.266 2.503 1.00 1.00 42 LEU A O 3
ATOM 4449 N N . GLU A 1 43 ? -5.639 -13.460 1.957 1.00 74.41 43 GLU A N 3
ATOM 4450 C CA . GLU A 1 43 ? -6.347 -13.244 0.687 1.00 15.22 43 GLU A CA 3
ATOM 4451 C C . GLU A 1 43 ? -7.778 -12.735 0.935 1.00 24.42 43 GLU A C 3
ATOM 4452 O O . GLU A 1 43 ? -8.351 -12.050 0.083 1.00 43.42 43 GLU A O 3
ATOM 4464 N N . GLU A 1 44 ? -8.332 -13.050 2.128 1.00 1.45 44 GLU A N 3
ATOM 4465 C CA . GLU A 1 44 ? -9.631 -12.514 2.573 1.00 42.42 44 GLU A CA 3
ATOM 4466 C C . GLU A 1 44 ? -9.496 -11.001 2.825 1.00 61.44 44 GLU A C 3
ATOM 4467 O O . GLU A 1 44 ? -10.308 -10.199 2.353 1.00 3.22 44 GLU A O 3
ATOM 4479 N N . LYS A 1 45 ? -8.410 -10.641 3.547 1.00 12.25 45 LYS A N 3
ATOM 4480 C CA . LYS A 1 45 ? -8.071 -9.262 3.896 1.00 32.44 45 LYS A CA 3
ATOM 4481 C C . LYS A 1 45 ? -7.852 -8.406 2.627 1.00 25.34 45 LYS A C 3
ATOM 4482 O O . LYS A 1 45 ? -8.316 -7.258 2.557 1.00 62.32 45 LYS A O 3
ATOM 4501 N N . ILE A 1 46 ? -7.173 -9.017 1.626 1.00 45.15 46 ILE A N 3
ATOM 4502 C CA . ILE A 1 46 ? -6.938 -8.424 0.295 1.00 3.43 46 ILE A CA 3
ATOM 4503 C C . ILE A 1 46 ? -8.277 -7.961 -0.329 1.00 12.20 46 ILE A C 3
ATOM 4504 O O . ILE A 1 46 ? -8.409 -6.805 -0.727 1.00 60.21 46 ILE A O 3
ATOM 4520 N N . GLN A 1 47 ? -9.281 -8.867 -0.321 1.00 33.24 47 GLN A N 3
ATOM 4521 C CA . GLN A 1 47 ? -10.607 -8.609 -0.929 1.00 51.13 47 GLN A CA 3
ATOM 4522 C C . GLN A 1 47 ? -11.373 -7.488 -0.191 1.00 54.44 47 GLN A C 3
ATOM 4523 O O . GLN A 1 47 ? -12.018 -6.645 -0.833 1.00 63.44 47 GLN A O 3
ATOM 4537 N N . LYS A 1 48 ? -11.276 -7.487 1.157 1.00 30.20 48 LYS A N 3
ATOM 4538 C CA . LYS A 1 48 ? -11.930 -6.483 2.027 1.00 70.23 48 LYS A CA 3
ATOM 4539 C C . LYS A 1 48 ? -11.448 -5.056 1.700 1.00 41.21 48 LYS A C 3
ATOM 4540 O O . LYS A 1 48 ? -12.240 -4.108 1.636 1.00 50.04 48 LYS A O 3
ATOM 4559 N N . LEU A 1 49 ? -10.140 -4.930 1.479 1.00 33.34 49 LEU A N 3
ATOM 4560 C CA . LEU A 1 49 ? -9.498 -3.658 1.138 1.00 53.11 49 LEU A CA 3
ATOM 4561 C C . LEU A 1 49 ? -9.810 -3.233 -0.317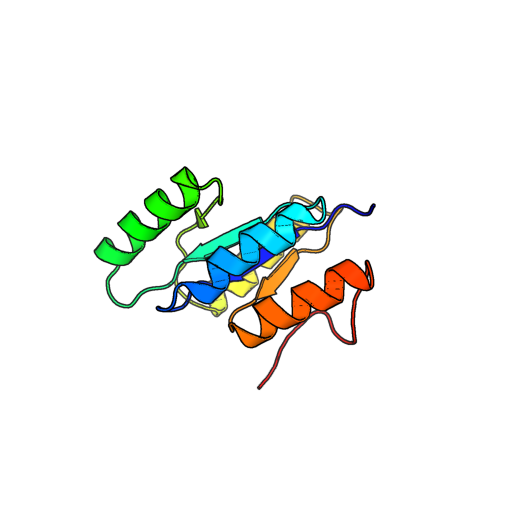 1.00 40.02 49 LEU A C 3
ATOM 4562 O O . LEU A 1 49 ? -9.954 -2.044 -0.598 1.00 4.41 49 LEU A O 3
ATOM 4578 N N . LYS A 1 50 ? -9.907 -4.220 -1.237 1.00 65.43 50 LYS A N 3
ATOM 4579 C CA . LYS A 1 50 ? -10.252 -3.965 -2.656 1.00 23.25 50 LYS A CA 3
ATOM 4580 C C . LYS A 1 50 ? -11.701 -3.460 -2.815 1.00 14.11 50 LYS A C 3
ATOM 4581 O O . LYS A 1 50 ? -12.021 -2.819 -3.820 1.00 74.41 50 LYS A O 3
ATOM 4600 N N . SER A 1 51 ? -12.570 -3.777 -1.828 1.00 13.41 51 SER A N 3
ATOM 4601 C CA . SER A 1 51 ? -13.920 -3.178 -1.717 1.00 64.51 51 SER A CA 3
ATOM 4602 C C . SER A 1 51 ? -13.839 -1.641 -1.515 1.00 23.14 51 SER A C 3
ATOM 4603 O O . SER A 1 51 ? -14.737 -0.901 -1.928 1.00 70.22 51 SER A O 3
ATOM 4611 N N . GLN A 1 52 ? -12.738 -1.179 -0.886 1.00 45.54 52 GLN A N 3
ATOM 4612 C CA . GLN A 1 52 ? -12.441 0.262 -0.693 1.00 3.00 52 GLN A CA 3
ATOM 4613 C C . GLN A 1 52 ? -11.520 0.798 -1.816 1.00 23.32 52 GLN A C 3
ATOM 4614 O O . GLN A 1 52 ? -10.872 1.841 -1.656 1.00 13.40 52 GLN A O 3
ATOM 4628 N N . GLY A 1 53 ? -11.453 0.055 -2.941 1.00 62.15 53 GLY A N 3
ATOM 4629 C CA . GLY A 1 53 ? -10.754 0.499 -4.153 1.00 15.30 53 GLY A CA 3
ATOM 4630 C C . GLY A 1 53 ? -9.240 0.339 -4.112 1.00 43.44 53 GLY A C 3
ATOM 4631 O O . GLY A 1 53 ? -8.571 0.663 -5.100 1.00 53.12 53 GLY A O 3
ATOM 4635 N N . PHE A 1 54 ? -8.689 -0.151 -2.975 1.00 50.45 54 PHE A N 3
ATOM 4636 C CA . PHE A 1 54 ? -7.237 -0.370 -2.820 1.00 63.04 54 PHE A CA 3
ATOM 4637 C C . PHE A 1 54 ? -6.781 -1.499 -3.756 1.00 32.23 54 PHE A C 3
ATOM 4638 O O . PHE A 1 54 ? -7.384 -2.577 -3.745 1.00 21.33 54 PHE A O 3
ATOM 4655 N N . GLU A 1 55 ? -5.741 -1.253 -4.574 1.00 40.20 55 GLU A N 3
ATOM 4656 C CA . GLU A 1 55 ? -5.150 -2.301 -5.412 1.00 51.34 55 GLU A CA 3
ATOM 4657 C C . GLU A 1 55 ? -4.146 -3.094 -4.556 1.00 35.34 55 GLU A C 3
ATOM 4658 O O . GLU A 1 55 ? -2.978 -2.723 -4.417 1.00 1.20 55 GLU A O 3
ATOM 4670 N N . VAL A 1 56 ? -4.652 -4.159 -3.930 1.00 53.22 56 VAL A N 3
ATOM 4671 C CA . VAL A 1 56 ? -3.906 -4.952 -2.948 1.00 74.32 56 VAL A CA 3
ATOM 4672 C C . VAL A 1 56 ? -3.226 -6.141 -3.635 1.00 40.42 56 VAL A C 3
ATOM 4673 O O . VAL A 1 56 ? -3.818 -6.788 -4.510 1.00 72.53 56 VAL A O 3
ATOM 4686 N N . ARG A 1 57 ? -1.984 -6.421 -3.222 1.00 62.21 57 ARG A N 3
ATOM 4687 C CA . ARG A 1 57 ? -1.182 -7.528 -3.745 1.00 43.44 57 ARG A CA 3
ATOM 4688 C C . ARG A 1 57 ? -0.678 -8.388 -2.572 1.00 70.44 57 ARG A C 3
ATOM 4689 O O . ARG A 1 57 ? -0.407 -7.878 -1.466 1.00 54.12 57 ARG A O 3
ATOM 4710 N N . LYS A 1 58 ? -0.565 -9.689 -2.842 1.00 25.52 58 LYS A N 3
ATOM 4711 C CA . LYS A 1 58 ? 0.004 -10.670 -1.927 1.00 61.44 58 LYS A CA 3
ATOM 4712 C C . LYS A 1 58 ? 1.527 -10.698 -2.158 1.00 43.25 58 LYS A C 3
ATOM 4713 O O . LYS A 1 58 ? 1.982 -10.948 -3.281 1.00 10.22 58 LYS A O 3
ATOM 4732 N N . VAL A 1 59 ? 2.297 -10.408 -1.106 1.00 64.41 59 VAL A N 3
ATOM 4733 C CA . VAL A 1 59 ? 3.776 -10.371 -1.150 1.00 45.10 59 VAL A CA 3
ATOM 4734 C C . VAL A 1 59 ? 4.344 -11.390 -0.165 1.00 2.34 59 VAL A C 3
ATOM 4735 O O . VAL A 1 59 ? 3.729 -11.663 0.876 1.00 62.51 59 VAL A O 3
ATOM 4748 N N . LYS A 1 60 ? 5.524 -11.932 -0.497 1.00 53.34 60 LYS A N 3
ATOM 4749 C CA . LYS A 1 60 ? 6.167 -12.998 0.287 1.00 10.52 60 LYS A CA 3
ATOM 4750 C C . LYS A 1 60 ? 6.766 -12.436 1.594 1.00 62.20 60 LYS A C 3
ATOM 4751 O O . LYS A 1 60 ? 6.388 -12.867 2.691 1.00 42.11 60 LYS A O 3
ATOM 4770 N N . ASP A 1 61 ? 7.688 -11.467 1.456 1.00 11.04 61 ASP A N 3
ATOM 4771 C CA . ASP A 1 61 ? 8.308 -10.739 2.600 1.00 44.22 61 ASP A CA 3
ATOM 4772 C C . ASP A 1 61 ? 9.032 -9.482 2.051 1.00 65.32 61 ASP A C 3
ATOM 4773 O O . ASP A 1 61 ? 8.828 -9.148 0.886 1.00 21.35 61 ASP A O 3
ATOM 4782 N N . ASP A 1 62 ? 9.885 -8.807 2.869 1.00 60.12 62 ASP A N 3
ATOM 4783 C CA . ASP A 1 62 ? 10.533 -7.500 2.510 1.00 70.02 62 ASP A CA 3
ATOM 4784 C C . ASP A 1 62 ? 11.482 -7.637 1.307 1.00 2.52 62 ASP A C 3
ATOM 4785 O O . ASP A 1 62 ? 11.753 -6.656 0.606 1.00 63.40 62 ASP A O 3
ATOM 4794 N N . ASP A 1 63 ? 11.984 -8.867 1.113 1.00 2.20 63 ASP A N 3
ATOM 4795 C CA . ASP A 1 63 ? 12.722 -9.282 -0.093 1.00 54.25 63 ASP A CA 3
ATOM 4796 C C . ASP A 1 63 ? 11.868 -9.007 -1.350 1.00 4.53 63 ASP A C 3
ATOM 4797 O O . ASP A 1 63 ? 12.260 -8.228 -2.227 1.00 44.55 63 ASP A O 3
ATOM 4806 N N . ASP A 1 64 ? 10.656 -9.599 -1.348 1.00 32.23 64 ASP A N 3
ATOM 4807 C CA . ASP A 1 64 ? 9.699 -9.540 -2.467 1.00 70.11 64 ASP A CA 3
ATOM 4808 C C . ASP A 1 64 ? 9.075 -8.130 -2.582 1.00 44.43 64 ASP A C 3
ATOM 4809 O O . ASP A 1 64 ? 8.759 -7.683 -3.680 1.00 2.34 64 ASP A O 3
ATOM 4818 N N . ILE A 1 65 ? 8.958 -7.442 -1.422 1.00 40.53 65 ILE A N 3
ATOM 4819 C CA . ILE A 1 65 ? 8.367 -6.090 -1.298 1.00 74.30 65 ILE A CA 3
ATOM 4820 C C . ILE A 1 65 ? 9.256 -5.024 -1.963 1.00 63.52 65 ILE A C 3
ATOM 4821 O O . ILE A 1 65 ? 8.782 -4.252 -2.792 1.00 21.32 65 ILE A O 3
ATOM 4837 N N . ASP A 1 66 ? 10.544 -4.977 -1.576 1.00 2.22 66 ASP A N 3
ATOM 4838 C CA . ASP A 1 66 ? 11.516 -4.007 -2.127 1.00 51.54 66 ASP A CA 3
ATOM 4839 C C . ASP A 1 66 ? 11.645 -4.169 -3.663 1.00 71.12 66 ASP A C 3
ATOM 4840 O O . ASP A 1 66 ? 11.745 -3.183 -4.403 1.00 64.41 66 ASP A O 3
ATOM 4849 N N . LYS A 1 67 ? 11.548 -5.436 -4.115 1.00 4.53 67 LYS A N 3
ATOM 4850 C CA . LYS A 1 67 ? 11.559 -5.787 -5.547 1.00 34.30 67 LYS A CA 3
ATOM 4851 C C . LYS A 1 67 ? 10.203 -5.465 -6.202 1.00 44.44 67 LYS A C 3
ATOM 4852 O O . LYS A 1 67 ? 10.128 -5.296 -7.420 1.00 43.30 67 LYS A O 3
ATOM 4871 N N . TRP A 1 68 ? 9.137 -5.435 -5.383 1.00 11.45 68 TRP A N 3
ATOM 4872 C CA . TRP A 1 68 ? 7.782 -5.101 -5.843 1.00 2.11 68 TRP A CA 3
ATOM 4873 C C . TRP A 1 68 ? 7.681 -3.597 -6.158 1.00 13.53 68 TRP A C 3
ATOM 4874 O O . TRP A 1 68 ? 7.075 -3.216 -7.148 1.00 61.33 68 TRP A O 3
ATOM 4895 N N . ILE A 1 69 ? 8.298 -2.744 -5.321 1.00 43.31 69 ILE A N 3
ATOM 4896 C CA . ILE A 1 69 ? 8.366 -1.292 -5.592 1.00 62.32 69 ILE A CA 3
ATOM 4897 C C . ILE A 1 69 ? 9.293 -1.051 -6.809 1.00 45.51 69 ILE A C 3
ATOM 4898 O O . ILE A 1 69 ? 9.012 -0.194 -7.655 1.00 63.43 69 ILE A O 3
ATOM 4914 N N . ASP A 1 70 ? 10.368 -1.868 -6.895 1.00 42.12 70 ASP A N 3
ATOM 4915 C CA . ASP A 1 70 ? 11.330 -1.842 -8.015 1.00 43.33 70 ASP A CA 3
ATOM 4916 C C . ASP A 1 70 ? 10.627 -2.089 -9.364 1.00 24.32 70 ASP A C 3
ATOM 4917 O O . ASP A 1 70 ? 10.790 -1.300 -10.306 1.00 2.23 70 ASP A O 3
ATOM 4926 N N . LYS A 1 71 ? 9.805 -3.166 -9.430 1.00 20.23 71 LYS A N 3
ATOM 4927 C CA . LYS A 1 71 ? 9.112 -3.554 -10.672 1.00 23.05 71 LYS A CA 3
ATOM 4928 C C . LYS A 1 71 ? 8.081 -2.485 -11.076 1.00 65.21 71 LYS A C 3
ATOM 4929 O O . LYS A 1 71 ? 7.909 -2.231 -12.252 1.00 43.02 71 LYS A O 3
ATOM 4948 N N . ILE A 1 72 ? 7.450 -1.836 -10.074 1.00 44.15 72 ILE A N 3
ATOM 4949 C CA . ILE A 1 72 ? 6.419 -0.796 -10.284 1.00 71.25 72 ILE A CA 3
ATOM 4950 C C . ILE A 1 72 ? 7.019 0.497 -10.884 1.00 51.50 72 ILE A C 3
ATOM 4951 O O . ILE A 1 72 ? 6.417 1.112 -11.770 1.00 51.32 72 ILE A O 3
ATOM 4967 N N . LYS A 1 73 ? 8.218 0.887 -10.402 1.00 33.12 73 LYS A N 3
ATOM 4968 C CA . LYS A 1 73 ? 8.978 2.020 -10.975 1.00 65.54 73 LYS A CA 3
ATOM 4969 C C . LYS A 1 73 ? 9.468 1.668 -12.395 1.00 23.15 73 LYS A C 3
ATOM 4970 O O . LYS A 1 73 ? 9.682 2.545 -13.224 1.00 30.33 73 LYS A O 3
ATOM 4989 N N . LYS A 1 74 ? 9.655 0.363 -12.641 1.00 51.35 74 LYS A N 3
ATOM 4990 C CA . LYS A 1 74 ? 10.138 -0.176 -13.924 1.00 33.53 74 LYS A CA 3
ATOM 4991 C C . LYS A 1 74 ? 8.972 -0.312 -14.936 1.00 0.14 74 LYS A C 3
ATOM 4992 O O . LYS A 1 74 ? 9.189 -0.341 -16.151 1.00 70.14 74 LYS A O 3
ATOM 5011 N N . GLU A 1 75 ? 7.732 -0.402 -14.415 1.00 20.30 75 GLU A N 3
ATOM 5012 C CA . GLU A 1 75 ? 6.505 -0.355 -15.236 1.00 14.02 75 GLU A CA 3
ATOM 5013 C C . GLU A 1 75 ? 6.209 1.105 -15.615 1.00 31.50 75 GLU A C 3
ATOM 5014 O O . GLU A 1 75 ? 5.967 1.427 -16.783 1.00 5.24 75 GLU A O 3
ATOM 5026 N N . ARG A 1 76 ? 6.229 1.978 -14.593 1.00 1.45 76 ARG A N 3
ATOM 5027 C CA . ARG A 1 76 ? 5.915 3.404 -14.725 1.00 5.10 76 ARG A CA 3
ATOM 5028 C C . ARG A 1 76 ? 6.983 4.227 -13.961 1.00 41.31 76 ARG A C 3
ATOM 5029 O O . ARG A 1 76 ? 6.898 4.361 -12.733 1.00 31.22 76 ARG A O 3
ATOM 5050 N N . PRO A 1 77 ? 8.038 4.749 -14.656 1.00 1.34 77 PRO A N 3
ATOM 5051 C CA . PRO A 1 77 ? 9.025 5.677 -14.049 1.00 24.22 77 PRO A CA 3
ATOM 5052 C C . PRO A 1 77 ? 8.585 7.158 -14.164 1.00 34.33 77 PRO A C 3
ATOM 5053 O O . PRO A 1 77 ? 9.376 8.070 -13.905 1.00 32.22 77 PRO A O 3
ATOM 5064 N N . GLN A 1 78 ? 7.308 7.370 -14.542 1.00 63.12 78 GLN A N 3
ATOM 5065 C CA . GLN A 1 78 ? 6.744 8.699 -14.852 1.00 63.45 78 GLN A CA 3
ATOM 5066 C C . GLN A 1 78 ? 5.841 9.213 -13.710 1.00 33.41 78 GLN A C 3
ATOM 5067 O O . GLN A 1 78 ? 5.188 10.258 -13.849 1.00 5.30 78 GLN A O 3
ATOM 5081 N N . LEU A 1 79 ? 5.826 8.490 -12.570 1.00 24.22 79 LEU A N 3
ATOM 5082 C CA . LEU A 1 79 ? 5.008 8.852 -11.392 1.00 70.31 79 LEU A CA 3
ATOM 5083 C C . LEU A 1 79 ? 5.804 8.747 -10.080 1.00 60.22 79 LEU A C 3
ATOM 5084 O O . LEU A 1 79 ? 6.884 8.133 -10.030 1.00 42.51 79 LEU A O 3
ATOM 5100 N N . GLU A 1 80 ? 5.246 9.370 -9.034 1.00 11.33 80 GLU A N 3
ATOM 5101 C CA . GLU A 1 80 ? 5.766 9.297 -7.670 1.00 32.13 80 GLU A CA 3
ATOM 5102 C C . GLU A 1 80 ? 5.467 7.899 -7.090 1.00 33.10 80 GLU A C 3
ATOM 5103 O O . GLU A 1 80 ? 4.331 7.432 -7.186 1.00 52.42 80 GLU A O 3
ATOM 5115 N N . VAL A 1 81 ? 6.484 7.246 -6.518 1.00 75.23 81 VAL A N 3
ATOM 5116 C CA . VAL A 1 81 ? 6.343 5.940 -5.836 1.00 30.25 81 VAL A CA 3
ATOM 5117 C C . VAL A 1 81 ? 6.909 6.080 -4.421 1.00 61.32 81 VAL A C 3
ATOM 5118 O O . VAL A 1 81 ? 8.125 6.211 -4.240 1.00 65.41 81 VAL A O 3
ATOM 5131 N N . ARG A 1 82 ? 6.020 6.109 -3.420 1.00 53.54 82 ARG A N 3
ATOM 5132 C CA . ARG A 1 82 ? 6.407 6.199 -2.006 1.00 41.41 82 ARG A CA 3
ATOM 5133 C C . ARG A 1 82 ? 6.118 4.861 -1.317 1.00 24.32 82 ARG A C 3
ATOM 5134 O O . ARG A 1 82 ? 4.949 4.509 -1.099 1.00 60.55 82 ARG A O 3
ATOM 5155 N N . LYS A 1 83 ? 7.183 4.098 -1.036 1.00 52.02 83 LYS A N 3
ATOM 5156 C CA . LYS A 1 83 ? 7.104 2.901 -0.194 1.00 41.33 83 LYS A CA 3
ATOM 5157 C C . LYS A 1 83 ? 6.908 3.344 1.272 1.00 51.11 83 LYS A C 3
ATOM 5158 O O . LYS A 1 83 ? 7.710 4.109 1.822 1.00 33.40 83 LYS A O 3
ATOM 5177 N N . VAL A 1 84 ? 5.798 2.906 1.861 1.00 23.21 84 VAL A N 3
ATOM 5178 C CA . VAL A 1 84 ? 5.406 3.226 3.238 1.00 24.41 84 VAL A CA 3
ATOM 5179 C C . VAL A 1 84 ? 5.378 1.928 4.054 1.00 45.02 84 VAL A C 3
ATOM 5180 O O . VAL A 1 84 ? 4.387 1.200 4.054 1.00 43.24 84 VAL A O 3
ATOM 5193 N N . THR A 1 85 ? 6.507 1.624 4.693 1.00 61.00 85 THR A N 3
ATOM 5194 C CA . THR A 1 85 ? 6.662 0.443 5.552 1.00 10.01 85 THR A CA 3
ATOM 5195 C C . THR A 1 85 ? 5.865 0.594 6.868 1.00 70.34 85 THR A C 3
ATOM 5196 O O . THR A 1 85 ? 5.183 -0.336 7.311 1.00 62.20 85 THR A O 3
ATOM 5207 N N . ASP A 1 86 ? 5.959 1.791 7.470 1.00 53.54 86 ASP A N 3
ATOM 5208 C CA . ASP A 1 86 ? 5.362 2.101 8.789 1.00 61.03 86 ASP A CA 3
ATOM 5209 C C . ASP A 1 86 ? 4.260 3.174 8.642 1.00 25.54 86 ASP A C 3
ATOM 5210 O O . ASP A 1 86 ? 4.330 4.017 7.738 1.00 73.35 86 ASP A O 3
ATOM 5219 N N . GLU A 1 87 ? 3.274 3.139 9.565 1.00 51.35 87 GLU A N 3
ATOM 5220 C CA . GLU A 1 87 ? 2.107 4.056 9.593 1.00 22.33 87 GLU A CA 3
ATOM 5221 C C . GLU A 1 87 ? 2.509 5.546 9.666 1.00 62.21 87 GLU A C 3
ATOM 5222 O O . GLU A 1 87 ? 1.818 6.395 9.116 1.00 33.10 87 GLU A O 3
ATOM 5234 N N . ASP A 1 88 ? 3.624 5.835 10.372 1.00 42.21 88 ASP A N 3
ATOM 5235 C CA . ASP A 1 88 ? 4.153 7.202 10.582 1.00 61.12 88 ASP A CA 3
ATOM 5236 C C . ASP A 1 88 ? 4.395 7.906 9.233 1.00 5.44 88 ASP A C 3
ATOM 5237 O O . ASP A 1 88 ? 4.141 9.102 9.077 1.00 73.23 88 ASP A O 3
ATOM 5246 N N . GLN A 1 89 ? 4.854 7.110 8.267 1.00 3.45 89 GLN A N 3
ATOM 5247 C CA . GLN A 1 89 ? 5.139 7.559 6.905 1.00 34.11 89 GLN A CA 3
ATOM 5248 C C . GLN A 1 89 ? 3.828 7.794 6.133 1.00 1.54 89 GLN A C 3
ATOM 5249 O O . GLN A 1 89 ? 3.755 8.708 5.331 1.00 42.35 89 GLN A O 3
ATOM 5263 N N . ALA A 1 90 ? 2.783 6.980 6.419 1.00 24.41 90 ALA A N 3
ATOM 5264 C CA . ALA A 1 90 ? 1.432 7.165 5.823 1.00 55.15 90 ALA A CA 3
ATOM 5265 C C . ALA A 1 90 ? 0.732 8.424 6.386 1.00 21.30 90 ALA A C 3
ATOM 5266 O O . ALA A 1 90 ? -0.140 9.017 5.736 1.00 24.10 90 ALA A O 3
ATOM 5273 N N . LYS A 1 91 ? 1.125 8.803 7.607 1.00 41.45 91 LYS A N 3
ATOM 5274 C CA . LYS A 1 91 ? 0.664 10.032 8.269 1.00 3.35 91 LYS A CA 3
ATOM 5275 C C . LYS A 1 91 ? 1.416 11.270 7.734 1.00 32.13 91 LYS A C 3
ATOM 5276 O O . LYS A 1 91 ? 0.848 12.356 7.646 1.00 35.34 91 LYS A O 3
ATOM 5295 N N . GLN A 1 92 ? 2.700 11.084 7.367 1.00 12.14 92 GLN A N 3
ATOM 5296 C CA . GLN A 1 92 ? 3.567 12.173 6.873 1.00 43.13 92 GLN A CA 3
ATOM 5297 C C . GLN A 1 92 ? 3.252 12.501 5.393 1.00 11.13 92 GLN A C 3
ATOM 5298 O O . GLN A 1 92 ? 3.299 13.673 4.974 1.00 22.01 92 GLN A O 3
ATOM 5312 N N . ILE A 1 93 ? 2.939 11.457 4.595 1.00 62.12 93 ILE A N 3
ATOM 5313 C CA . ILE A 1 93 ? 2.625 11.641 3.165 1.00 32.33 93 ILE A CA 3
ATOM 5314 C C . ILE A 1 93 ? 1.342 12.452 2.922 1.00 34.43 93 ILE A C 3
ATOM 5315 O O . ILE A 1 93 ? 1.225 13.069 1.879 1.00 31.12 93 ILE A O 3
ATOM 5331 N N . LEU A 1 94 ? 0.396 12.450 3.885 1.00 75.44 94 LEU A N 3
ATOM 5332 C CA . LEU A 1 94 ? -0.770 13.382 3.879 1.00 74.33 94 LEU A CA 3
ATOM 5333 C C . LEU A 1 94 ? -0.335 14.830 3.492 1.00 64.44 94 LEU A C 3
ATOM 5334 O O . LEU A 1 94 ? -1.030 15.533 2.754 1.00 23.21 94 LEU A O 3
ATOM 5350 N N . GLU A 1 95 ? 0.861 15.215 3.978 1.00 75.41 95 GLU A N 3
ATOM 5351 C CA . GLU A 1 95 ? 1.514 16.503 3.676 1.00 34.51 95 GLU A CA 3
ATOM 5352 C C . GLU A 1 95 ? 2.356 16.433 2.369 1.00 35.10 95 GLU A C 3
ATOM 5353 O O . GLU A 1 95 ? 2.367 17.387 1.605 1.00 11.20 95 GLU A O 3
ATOM 5365 N N . ASP A 1 96 ? 3.090 15.310 2.162 1.00 2.20 96 ASP A N 3
ATOM 5366 C CA . ASP A 1 96 ? 3.917 15.047 0.919 1.00 61.12 96 ASP A CA 3
ATOM 5367 C C . ASP A 1 96 ? 3.120 15.272 -0.399 1.00 52.35 96 ASP A C 3
ATOM 5368 O O . ASP A 1 96 ? 3.657 15.791 -1.393 1.00 40.03 96 ASP A O 3
ATOM 5377 N N . LEU A 1 97 ? 1.834 14.878 -0.360 1.00 14.13 97 LEU A N 3
ATOM 5378 C CA . LEU A 1 97 ? 0.848 15.065 -1.454 1.00 75.11 97 LEU A CA 3
ATOM 5379 C C . LEU A 1 97 ? 0.603 16.581 -1.734 1.00 74.40 97 LEU A C 3
ATOM 5380 O O . LEU A 1 97 ? 0.280 16.981 -2.858 1.00 25.34 97 LEU A O 3
ATOM 5396 N N . LYS A 1 98 ? 0.743 17.381 -0.668 1.00 1.04 98 LYS A N 3
ATOM 5397 C CA . LYS A 1 98 ? 0.526 18.848 -0.682 1.00 72.41 98 LYS A CA 3
ATOM 5398 C C . LYS A 1 98 ? 1.811 19.623 -1.061 1.00 54.35 98 LYS A C 3
ATOM 5399 O O . LYS A 1 98 ? 1.728 20.686 -1.695 1.00 61.14 98 LYS A O 3
ATOM 5418 N N . LYS A 1 99 ? 2.987 19.096 -0.639 1.00 43.14 99 LYS A N 3
ATOM 5419 C CA . LYS A 1 99 ? 4.303 19.761 -0.854 1.00 71.24 99 LYS A CA 3
ATOM 5420 C C . LYS A 1 99 ? 4.609 19.926 -2.351 1.00 15.10 99 LYS A C 3
ATOM 5421 O O . LYS A 1 99 ? 5.319 20.852 -2.757 1.00 54.20 99 LYS A O 3
ATOM 5440 N N . LYS A 1 100 ? 4.077 18.996 -3.157 1.00 11.05 100 LYS A N 3
ATOM 5441 C CA . LYS A 1 100 ? 4.035 19.106 -4.623 1.00 4.41 100 LYS A CA 3
ATOM 5442 C C . LYS A 1 100 ? 2.559 19.104 -5.035 1.00 53.21 100 LYS A C 3
ATOM 5443 O O . LYS A 1 100 ? 2.038 18.095 -5.512 1.00 1.32 100 LYS A O 3
ATOM 5462 N N . GLY A 1 101 ? 1.871 20.230 -4.778 1.00 73.14 101 GLY A N 3
ATOM 5463 C CA . GLY A 1 101 ? 0.421 20.331 -4.984 1.00 44.22 101 GLY A CA 3
ATOM 5464 C C . GLY A 1 101 ? 0.047 21.236 -6.149 1.00 73.41 101 GLY A C 3
ATOM 5465 O O . GLY A 1 101 ? -0.115 20.777 -7.288 1.00 14.30 101 GLY A O 3
ATOM 5469 N N . SER A 1 102 ? -0.030 22.546 -5.866 1.00 21.03 102 SER A N 3
ATOM 5470 C CA . SER A 1 102 ? -0.585 23.559 -6.786 1.00 22.51 102 SER A CA 3
ATOM 5471 C C . SER A 1 102 ? 0.380 23.944 -7.930 1.00 52.32 102 SER A C 3
ATOM 5472 O O . SER A 1 102 ? 0.052 24.816 -8.733 1.00 44.42 102 SER A O 3
ATOM 5480 N N . LEU A 1 103 ? 1.558 23.290 -8.010 1.00 52.14 103 LEU A N 3
ATOM 5481 C CA . LEU A 1 103 ? 2.521 23.519 -9.110 1.00 2.22 103 LEU A CA 3
ATOM 5482 C C . LEU A 1 103 ? 1.994 22.808 -10.382 1.00 42.41 103 LEU A C 3
ATOM 5483 O O . LEU A 1 103 ? 1.412 23.439 -11.270 1.00 52.43 103 LEU A O 3
ATOM 5499 N N . GLU A 1 104 ? 2.165 21.478 -10.420 1.00 62.20 104 GLU A N 3
ATOM 5500 C CA . GLU A 1 104 ? 1.781 20.623 -11.562 1.00 24.31 104 GLU A CA 3
ATOM 5501 C C . GLU A 1 104 ? 0.568 19.759 -11.168 1.00 4.03 104 GLU A C 3
ATOM 5502 O O . GLU A 1 104 ? 0.641 18.527 -11.080 1.00 75.55 104 GLU A O 3
ATOM 5514 N N . HIS A 1 105 ? -0.555 20.433 -10.892 1.00 34.51 105 HIS A N 3
ATOM 5515 C CA . HIS A 1 105 ? -1.801 19.777 -10.460 1.00 32.44 105 HIS A CA 3
ATOM 5516 C C . HIS A 1 105 ? -2.552 19.150 -11.665 1.00 11.40 105 HIS A C 3
ATOM 5517 O O . HIS A 1 105 ? -3.497 19.729 -12.209 1.00 4.22 105 HIS A O 3
ATOM 5532 N N . HIS A 1 106 ? -2.077 17.961 -12.103 1.00 33.30 106 HIS A N 3
ATOM 5533 C CA . HIS A 1 106 ? -2.768 17.128 -13.115 1.00 60.53 106 HIS A CA 3
ATOM 5534 C C . HIS A 1 106 ? -3.908 16.324 -12.434 1.00 24.41 106 HIS A C 3
ATOM 5535 O O . HIS A 1 106 ? -4.598 15.530 -13.078 1.00 54.53 106 HIS A O 3
ATOM 5550 N N . HIS A 1 107 ? -4.018 16.510 -11.100 1.00 11.25 107 HIS A N 3
ATOM 5551 C CA . HIS A 1 107 ? -5.195 16.184 -10.274 1.00 11.34 107 HIS A CA 3
ATOM 5552 C C . HIS A 1 107 ? -6.487 16.579 -11.038 1.00 44.33 107 HIS A C 3
ATOM 5553 O O . HIS A 1 107 ? -6.756 17.768 -11.223 1.00 44.55 107 HIS A O 3
ATOM 5568 N N . HIS A 1 108 ? -7.246 15.558 -11.485 1.00 52.35 108 HIS A N 3
ATOM 5569 C CA . HIS A 1 108 ? -8.306 15.708 -12.517 1.00 62.21 108 HIS A CA 3
ATOM 5570 C C . HIS A 1 108 ? -9.454 16.656 -12.095 1.00 14.31 108 HIS A C 3
ATOM 5571 O O . HIS A 1 108 ? -10.159 17.180 -12.969 1.00 25.33 108 HIS A O 3
ATOM 5586 N N . HIS A 1 109 ? -9.627 16.837 -10.762 1.00 65.02 109 HIS A N 3
ATOM 5587 C CA . HIS A 1 109 ? -10.571 17.811 -10.163 1.00 71.02 109 HIS A CA 3
ATOM 5588 C C . HIS A 1 109 ? -12.053 17.423 -10.396 1.00 42.13 109 HIS A C 3
ATOM 5589 O O . HIS A 1 109 ? -12.515 17.353 -11.540 1.00 25.42 109 HIS A O 3
ATOM 5604 N N . HIS A 1 110 ? -12.789 17.204 -9.291 1.00 23.40 110 HIS A N 3
ATOM 5605 C CA . HIS A 1 110 ? -14.235 16.932 -9.306 1.00 25.40 110 HIS A CA 3
ATOM 5606 C C . HIS A 1 110 ? -14.902 17.658 -8.112 1.00 64.11 110 HIS A C 3
ATOM 5607 O O . HIS A 1 110 ? -14.894 17.124 -6.981 1.00 43.25 110 HIS A O 3
ATOM 5623 N N . MET A 1 1 ? 2.757 12.508 -16.097 1.00 2.14 1 MET A N 4
ATOM 5624 C CA . MET A 1 1 ? 2.585 13.957 -15.785 1.00 40.10 1 MET A CA 4
ATOM 5625 C C . MET A 1 1 ? 3.297 14.336 -14.478 1.00 72.14 1 MET A C 4
ATOM 5626 O O . MET A 1 1 ? 3.290 15.508 -14.094 1.00 21.43 1 MET A O 4
ATOM 5642 N N . GLY A 1 2 ? 3.918 13.347 -13.810 1.00 23.43 2 GLY A N 4
ATOM 5643 C CA . GLY A 1 2 ? 4.380 13.513 -12.433 1.00 60.22 2 GLY A CA 4
ATOM 5644 C C . GLY A 1 2 ? 3.287 13.136 -11.461 1.00 51.13 2 GLY A C 4
ATOM 5645 O O . GLY A 1 2 ? 3.014 13.855 -10.495 1.00 13.33 2 GLY A O 4
ATOM 5649 N N . SER A 1 3 ? 2.648 11.999 -11.748 1.00 44.12 3 SER A N 4
ATOM 5650 C CA . SER A 1 3 ? 1.561 11.445 -10.941 1.00 62.30 3 SER A CA 4
ATOM 5651 C C . SER A 1 3 ? 2.092 10.896 -9.609 1.00 73.43 3 SER A C 4
ATOM 5652 O O . SER A 1 3 ? 3.298 10.912 -9.353 1.00 33.14 3 SER A O 4
ATOM 5660 N N . LYS A 1 4 ? 1.183 10.407 -8.771 1.00 3.52 4 LYS A N 4
ATOM 5661 C CA . LYS A 1 4 ? 1.526 9.789 -7.491 1.00 11.13 4 LYS A CA 4
ATOM 5662 C C . LYS A 1 4 ? 0.753 8.473 -7.358 1.00 23.20 4 LYS A C 4
ATOM 5663 O O . LYS A 1 4 ? -0.430 8.418 -7.680 1.00 1.12 4 LYS A O 4
ATOM 5682 N N . ILE A 1 5 ? 1.448 7.412 -6.950 1.00 74.10 5 ILE A N 4
ATOM 5683 C CA . ILE A 1 5 ? 0.832 6.215 -6.357 1.00 63.44 5 ILE A CA 4
ATOM 5684 C C . ILE A 1 5 ? 1.581 5.918 -5.062 1.00 70.34 5 ILE A C 4
ATOM 5685 O O . ILE A 1 5 ? 2.791 6.172 -4.945 1.00 63.20 5 ILE A O 4
ATOM 5701 N N . ILE A 1 6 ? 0.861 5.414 -4.081 1.00 52.55 6 ILE A N 4
ATOM 5702 C CA . ILE A 1 6 ? 1.433 5.048 -2.789 1.00 51.21 6 ILE A CA 4
ATOM 5703 C C . ILE A 1 6 ? 1.320 3.545 -2.626 1.00 3.24 6 ILE A C 4
ATOM 5704 O O . ILE A 1 6 ? 0.307 2.969 -2.977 1.00 61.14 6 ILE A O 4
ATOM 5720 N N . VAL A 1 7 ? 2.372 2.919 -2.106 1.00 73.35 7 VAL A N 4
ATOM 5721 C CA . VAL A 1 7 ? 2.381 1.487 -1.828 1.00 31.13 7 VAL A CA 4
ATOM 5722 C C . VAL A 1 7 ? 2.541 1.292 -0.317 1.00 40.31 7 VAL A C 4
ATOM 5723 O O . VAL A 1 7 ? 3.594 1.608 0.242 1.00 74.53 7 VAL A O 4
ATOM 5736 N N . ILE A 1 8 ? 1.485 0.789 0.335 1.00 54.41 8 ILE A N 4
ATOM 5737 C CA . ILE A 1 8 ? 1.442 0.632 1.793 1.00 15.12 8 ILE A CA 4
ATOM 5738 C C . ILE A 1 8 ? 1.509 -0.850 2.160 1.00 52.44 8 ILE A C 4
ATOM 5739 O O . ILE A 1 8 ? 0.691 -1.649 1.727 1.00 51.23 8 ILE A O 4
ATOM 5755 N N . ILE A 1 9 ? 2.467 -1.164 3.016 1.00 32.23 9 ILE A N 4
ATOM 5756 C CA . ILE A 1 9 ? 2.752 -2.510 3.472 1.00 45.21 9 ILE A CA 4
ATOM 5757 C C . ILE A 1 9 ? 1.989 -2.690 4.792 1.00 12.11 9 ILE A C 4
ATOM 5758 O O . ILE A 1 9 ? 2.485 -2.326 5.871 1.00 74.32 9 ILE A O 4
ATOM 5774 N N . SER A 1 10 ? 0.753 -3.206 4.689 1.00 25.11 10 SER A N 4
ATOM 5775 C CA . SER A 1 10 ? -0.127 -3.355 5.847 1.00 4.24 10 SER A CA 4
ATOM 5776 C C . SER A 1 10 ? 0.281 -4.634 6.588 1.00 32.14 10 SER A C 4
ATOM 5777 O O . SER A 1 10 ? 0.005 -5.757 6.130 1.00 1.33 10 SER A O 4
ATOM 5785 N N . SER A 1 11 ? 1.011 -4.445 7.692 1.00 63.32 11 SER A N 4
ATOM 5786 C CA . SER A 1 11 ? 1.575 -5.544 8.479 1.00 3.11 11 SER A CA 4
ATOM 5787 C C . SER A 1 11 ? 0.807 -5.689 9.802 1.00 34.12 11 SER A C 4
ATOM 5788 O O . SER A 1 11 ? 1.200 -5.103 10.818 1.00 4.35 11 SER A O 4
ATOM 5796 N N . ASP A 1 12 ? -0.327 -6.419 9.740 1.00 44.42 12 ASP A N 4
ATOM 5797 C CA . ASP A 1 12 ? -1.172 -6.791 10.907 1.00 74.12 12 ASP A CA 4
ATOM 5798 C C . ASP A 1 12 ? -2.078 -5.620 11.370 1.00 31.22 12 ASP A C 4
ATOM 5799 O O . ASP A 1 12 ? -3.291 -5.793 11.493 1.00 11.10 12 ASP A O 4
ATOM 5808 N N . ASP A 1 13 ? -1.482 -4.440 11.627 1.00 24.32 13 ASP A N 4
ATOM 5809 C CA . ASP A 1 13 ? -2.215 -3.249 12.117 1.00 23.22 13 ASP A CA 4
ATOM 5810 C C . ASP A 1 13 ? -3.078 -2.617 10.995 1.00 54.00 13 ASP A C 4
ATOM 5811 O O . ASP A 1 13 ? -2.724 -2.674 9.810 1.00 71.12 13 ASP A O 4
ATOM 5820 N N . THR A 1 14 ? -4.211 -2.007 11.391 1.00 11.24 14 THR A N 4
ATOM 5821 C CA . THR A 1 14 ? -5.253 -1.548 10.451 1.00 60.35 14 THR A CA 4
ATOM 5822 C C . THR A 1 14 ? -5.196 -0.028 10.180 1.00 13.41 14 THR A C 4
ATOM 5823 O O . THR A 1 14 ? -5.827 0.451 9.232 1.00 51.20 14 THR A O 4
ATOM 5834 N N . THR A 1 15 ? -4.454 0.734 11.010 1.00 24.35 15 THR A N 4
ATOM 5835 C CA . THR A 1 15 ? -4.358 2.206 10.873 1.00 51.34 15 THR A CA 4
ATOM 5836 C C . THR A 1 15 ? -3.657 2.611 9.554 1.00 24.35 15 THR A C 4
ATOM 5837 O O . THR A 1 15 ? -3.915 3.682 9.019 1.00 2.21 15 THR A O 4
ATOM 5848 N N . LEU A 1 16 ? -2.819 1.711 9.018 1.00 14.32 16 LEU A N 4
ATOM 5849 C CA . LEU A 1 16 ? -2.145 1.913 7.717 1.00 74.00 16 LEU A CA 4
ATOM 5850 C C . LEU A 1 16 ? -3.187 1.907 6.571 1.00 62.41 16 LEU A C 4
ATOM 5851 O O . LEU A 1 16 ? -3.030 2.610 5.573 1.00 53.42 16 LEU A O 4
ATOM 5867 N N . GLU A 1 17 ? -4.261 1.120 6.772 1.00 4.35 17 GLU A N 4
ATOM 5868 C CA . GLU A 1 17 ? -5.388 0.976 5.826 1.00 4.34 17 GLU A CA 4
ATOM 5869 C C . GLU A 1 17 ? -6.386 2.148 6.002 1.00 45.43 17 GLU A C 4
ATOM 5870 O O . GLU A 1 17 ? -7.020 2.596 5.038 1.00 74.11 17 GLU A O 4
ATOM 5882 N N . GLU A 1 18 ? -6.492 2.634 7.256 1.00 34.42 18 GLU A N 4
ATOM 5883 C CA . GLU A 1 18 ? -7.341 3.777 7.644 1.00 31.24 18 GLU A CA 4
ATOM 5884 C C . GLU A 1 18 ? -6.839 5.062 6.951 1.00 60.11 18 GLU A C 4
ATOM 5885 O O . GLU A 1 18 ? -7.612 5.786 6.305 1.00 60.34 18 GLU A O 4
ATOM 5897 N N . LEU A 1 19 ? -5.515 5.289 7.062 1.00 32.45 19 LEU A N 4
ATOM 5898 C CA . LEU A 1 19 ? -4.832 6.446 6.465 1.00 24.04 19 LEU A CA 4
ATOM 5899 C C . LEU A 1 19 ? -4.825 6.336 4.933 1.00 4.41 19 LEU A C 4
ATOM 5900 O O . LEU A 1 19 ? -4.982 7.339 4.245 1.00 54.12 19 LEU A O 4
ATOM 5916 N N . ALA A 1 20 ? -4.679 5.088 4.430 1.00 34.33 20 ALA A N 4
ATOM 5917 C CA . ALA A 1 20 ? -4.606 4.772 2.986 1.00 24.41 20 ALA A CA 4
ATOM 5918 C C . ALA A 1 20 ? -5.801 5.325 2.194 1.00 25.34 20 ALA A C 4
ATOM 5919 O O . ALA A 1 20 ? -5.646 5.777 1.051 1.00 14.20 20 ALA A O 4
ATOM 5926 N N . ARG A 1 21 ? -6.987 5.287 2.824 1.00 14.32 21 ARG A N 4
ATOM 5927 C CA . ARG A 1 21 ? -8.244 5.739 2.210 1.00 72.02 21 ARG A CA 4
ATOM 5928 C C . ARG A 1 21 ? -8.295 7.279 2.139 1.00 62.33 21 ARG A C 4
ATOM 5929 O O . ARG A 1 21 ? -8.843 7.852 1.190 1.00 14.21 21 ARG A O 4
ATOM 5950 N N . LYS A 1 22 ? -7.672 7.936 3.139 1.00 43.33 22 LYS A N 4
ATOM 5951 C CA . LYS A 1 22 ? -7.523 9.411 3.179 1.00 33.34 22 LYS A CA 4
ATOM 5952 C C . LYS A 1 22 ? -6.458 9.883 2.164 1.00 21.32 22 LYS A C 4
ATOM 5953 O O . LYS A 1 22 ? -6.555 10.998 1.628 1.00 54.32 22 LYS A O 4
ATOM 5972 N N . ILE A 1 23 ? -5.440 9.033 1.927 1.00 34.34 23 ILE A N 4
ATOM 5973 C CA . ILE A 1 23 ? -4.363 9.294 0.956 1.00 54.25 23 ILE A CA 4
ATOM 5974 C C . ILE A 1 23 ? -4.920 9.313 -0.472 1.00 40.11 23 ILE A C 4
ATOM 5975 O O . ILE A 1 23 ? -4.860 10.352 -1.136 1.00 63.13 23 ILE A O 4
ATOM 5991 N N . LYS A 1 24 ? -5.518 8.175 -0.905 1.00 51.24 24 LYS A N 4
ATOM 5992 C CA . LYS A 1 24 ? -5.998 8.002 -2.293 1.00 31.23 24 LYS A CA 4
ATOM 5993 C C . LYS A 1 24 ? -7.122 8.978 -2.677 1.00 1.32 24 LYS A C 4
ATOM 5994 O O . LYS A 1 24 ? -7.393 9.168 -3.867 1.00 0.35 24 LYS A O 4
ATOM 6013 N N . ASP A 1 25 ? -7.765 9.575 -1.652 1.00 33.32 25 ASP A N 4
ATOM 6014 C CA . ASP A 1 25 ? -8.866 10.547 -1.816 1.00 71.51 25 ASP A CA 4
ATOM 6015 C C . ASP A 1 25 ? -8.454 11.788 -2.658 1.00 33.22 25 ASP A C 4
ATOM 6016 O O . ASP A 1 25 ? -9.319 12.469 -3.214 1.00 72.34 25 ASP A O 4
ATOM 6025 N N . GLU A 1 26 ? -7.130 12.058 -2.763 1.00 61.34 26 GLU A N 4
ATOM 6026 C CA . GLU A 1 26 ? -6.582 13.173 -3.586 1.00 44.54 26 GLU A CA 4
ATOM 6027 C C . GLU A 1 26 ? -6.627 12.853 -5.110 1.00 34.53 26 GLU A C 4
ATOM 6028 O O . GLU A 1 26 ? -6.231 13.689 -5.933 1.00 23.14 26 GLU A O 4
ATOM 6040 N N . GLY A 1 27 ? -7.082 11.638 -5.467 1.00 24.11 27 GLY A N 4
ATOM 6041 C CA . GLY A 1 27 ? -7.244 11.223 -6.868 1.00 54.03 27 GLY A CA 4
ATOM 6042 C C . GLY A 1 27 ? -6.072 10.389 -7.378 1.00 51.23 27 GLY A C 4
ATOM 6043 O O . GLY A 1 27 ? -5.682 10.499 -8.546 1.00 64.32 27 GLY A O 4
ATOM 6047 N N . LEU A 1 28 ? -5.498 9.558 -6.489 1.00 55.22 28 LEU A N 4
ATOM 6048 C CA . LEU A 1 28 ? -4.382 8.636 -6.827 1.00 22.44 28 LEU A CA 4
ATOM 6049 C C . LEU A 1 28 ? -4.744 7.208 -6.415 1.00 41.13 28 LEU A C 4
ATOM 6050 O O . LEU A 1 28 ? -5.694 7.004 -5.663 1.00 73.54 28 LEU A O 4
ATOM 6066 N N . GLU A 1 29 ? -3.992 6.223 -6.935 1.00 72.22 29 GLU A N 4
ATOM 6067 C CA . GLU A 1 29 ? -4.134 4.816 -6.531 1.00 53.21 29 GLU A CA 4
ATOM 6068 C C . GLU A 1 29 ? -3.195 4.495 -5.352 1.00 64.55 29 GLU A C 4
ATOM 6069 O O . GLU A 1 29 ? -2.105 5.062 -5.245 1.00 21.00 29 GLU A O 4
ATOM 6081 N N . VAL A 1 30 ? -3.652 3.596 -4.466 1.00 42.44 30 VAL A N 4
ATOM 6082 C CA . VAL A 1 30 ? -2.829 3.012 -3.401 1.00 5.40 30 VAL A CA 4
ATOM 6083 C C . VAL A 1 30 ? -2.822 1.479 -3.556 1.00 45.23 30 VAL A C 4
ATOM 6084 O O . VAL A 1 30 ? -3.885 0.846 -3.648 1.00 43.34 30 VAL A O 4
ATOM 6097 N N . TYR A 1 31 ? -1.612 0.910 -3.575 1.00 71.35 31 TYR A N 4
ATOM 6098 C CA . TYR A 1 31 ? -1.384 -0.528 -3.682 1.00 12.12 31 TYR A CA 4
ATOM 6099 C C . TYR A 1 31 ? -0.993 -1.038 -2.298 1.00 20.10 31 TYR A C 4
ATOM 6100 O O . TYR A 1 31 ? 0.058 -0.669 -1.778 1.00 24.11 31 TYR A O 4
ATOM 6118 N N . ILE A 1 32 ? -1.841 -1.862 -1.692 1.00 41.12 32 ILE A N 4
ATOM 6119 C CA . ILE A 1 32 ? -1.562 -2.425 -0.373 1.00 34.12 32 ILE A CA 4
ATOM 6120 C C . ILE A 1 32 ? -0.795 -3.743 -0.550 1.00 70.22 32 ILE A C 4
ATOM 6121 O O . ILE A 1 32 ? -1.311 -4.674 -1.156 1.00 41.50 32 ILE A O 4
ATOM 6137 N N . LEU A 1 33 ? 0.442 -3.815 -0.045 1.00 63.45 33 LEU A N 4
ATOM 6138 C CA . LEU A 1 33 ? 1.203 -5.062 -0.015 1.00 40.05 33 LEU A CA 4
ATOM 6139 C C . LEU A 1 33 ? 0.861 -5.796 1.269 1.00 61.43 33 LEU A C 4
ATOM 6140 O O . LEU A 1 33 ? 1.267 -5.390 2.368 1.00 21.43 33 LEU A O 4
ATOM 6156 N N . LEU A 1 34 ? 0.066 -6.851 1.119 1.00 20.50 34 LEU A N 4
ATOM 6157 C CA . LEU A 1 34 ? -0.417 -7.641 2.230 1.00 13.23 34 LEU A CA 4
ATOM 6158 C C . LEU A 1 34 ? 0.572 -8.785 2.464 1.00 32.32 34 LEU A C 4
ATOM 6159 O O . LEU A 1 34 ? 0.839 -9.590 1.555 1.00 4.24 34 LEU A O 4
ATOM 6175 N N . LYS A 1 35 ? 1.125 -8.826 3.676 1.00 33.43 35 LYS A N 4
ATOM 6176 C CA . LYS A 1 35 ? 1.982 -9.911 4.138 1.00 75.35 35 LYS A CA 4
ATOM 6177 C C . LYS A 1 35 ? 1.414 -10.421 5.466 1.00 32.40 35 LYS A C 4
ATOM 6178 O O . LYS A 1 35 ? 1.275 -9.670 6.444 1.00 1.43 35 LYS A O 4
ATOM 6197 N N . ASP A 1 36 ? 1.033 -11.692 5.463 1.00 41.42 36 ASP A N 4
ATOM 6198 C CA . ASP A 1 36 ? 0.359 -12.341 6.587 1.00 62.51 36 ASP A CA 4
ATOM 6199 C C . ASP A 1 36 ? 1.014 -13.700 6.836 1.00 22.43 36 ASP A C 4
ATOM 6200 O O . ASP A 1 36 ? 1.785 -14.182 5.994 1.00 22.23 36 ASP A O 4
ATOM 6209 N N . LYS A 1 37 ? 0.697 -14.313 7.975 1.00 1.12 37 LYS A N 4
ATOM 6210 C CA . LYS A 1 37 ? 1.223 -15.628 8.342 1.00 23.42 37 LYS A CA 4
ATOM 6211 C C . LYS A 1 37 ? 0.613 -16.730 7.450 1.00 21.23 37 LYS A C 4
ATOM 6212 O O . LYS A 1 37 ? 1.294 -17.693 7.084 1.00 5.23 37 LYS A O 4
ATOM 6231 N N . ASP A 1 38 ? -0.668 -16.559 7.086 1.00 4.25 38 ASP A N 4
ATOM 6232 C CA . ASP A 1 38 ? -1.461 -17.591 6.388 1.00 32.15 38 ASP A CA 4
ATOM 6233 C C . ASP A 1 38 ? -1.931 -17.139 4.994 1.00 33.01 38 ASP A C 4
ATOM 6234 O O . ASP A 1 38 ? -1.653 -16.016 4.564 1.00 32.44 38 ASP A O 4
ATOM 6243 N N . GLU A 1 39 ? -2.649 -18.053 4.301 1.00 24.42 39 GLU A N 4
ATOM 6244 C CA . GLU A 1 39 ? -3.089 -17.869 2.904 1.00 42.02 39 GLU A CA 4
ATOM 6245 C C . GLU A 1 39 ? -4.516 -17.300 2.837 1.00 22.12 39 GLU A C 4
ATOM 6246 O O . GLU A 1 39 ? -4.727 -16.239 2.254 1.00 40.10 39 GLU A O 4
ATOM 6258 N N . LYS A 1 40 ? -5.495 -18.029 3.427 1.00 2.15 40 LYS A N 4
ATOM 6259 C CA . LYS A 1 40 ? -6.921 -17.622 3.413 1.00 22.12 40 LYS A CA 4
ATOM 6260 C C . LYS A 1 40 ? -7.185 -16.435 4.366 1.00 22.32 40 LYS A C 4
ATOM 6261 O O . LYS A 1 40 ? -8.067 -15.598 4.106 1.00 32.20 40 LYS A O 4
ATOM 6280 N N . ARG A 1 41 ? -6.398 -16.352 5.447 1.00 3.01 41 ARG A N 4
ATOM 6281 C CA . ARG A 1 41 ? -6.495 -15.250 6.425 1.00 15.32 41 ARG A CA 4
ATOM 6282 C C . ARG A 1 41 ? -6.092 -13.926 5.733 1.00 63.40 41 ARG A C 4
ATOM 6283 O O . ARG A 1 41 ? -6.751 -12.891 5.895 1.00 62.25 41 ARG A O 4
ATOM 6304 N N . LEU A 1 42 ? -4.996 -13.999 4.963 1.00 14.31 42 LEU A N 4
ATOM 6305 C CA . LEU A 1 42 ? -4.567 -12.951 4.021 1.00 71.32 42 LEU A CA 4
ATOM 6306 C C . LEU A 1 42 ? -5.605 -12.688 2.896 1.00 54.43 42 LEU A C 4
ATOM 6307 O O . LEU A 1 42 ? -5.873 -11.532 2.566 1.00 42.21 42 LEU A O 4
ATOM 6323 N N . GLU A 1 43 ? -6.141 -13.782 2.318 1.00 31.11 43 GLU A N 4
ATOM 6324 C CA . GLU A 1 43 ? -7.067 -13.774 1.150 1.00 60.25 43 GLU A CA 4
ATOM 6325 C C . GLU A 1 43 ? -8.242 -12.809 1.345 1.00 44.03 43 GLU A C 4
ATOM 6326 O O . GLU A 1 43 ? -8.481 -11.928 0.509 1.00 15.31 43 GLU A O 4
ATOM 6338 N N . GLU A 1 44 ? -8.947 -12.968 2.478 1.00 34.31 44 GLU A N 4
ATOM 6339 C CA . GLU A 1 44 ? -10.173 -12.222 2.760 1.00 75.40 44 GLU A CA 4
ATOM 6340 C C . GLU A 1 44 ? -9.845 -10.761 3.084 1.00 31.11 44 GLU A C 4
ATOM 6341 O O . GLU A 1 44 ? -10.602 -9.864 2.722 1.00 60.20 44 GLU A O 4
ATOM 6353 N N . LYS A 1 45 ? -8.693 -10.545 3.750 1.00 71.02 45 LYS A N 4
ATOM 6354 C CA . LYS A 1 45 ? -8.152 -9.207 4.049 1.00 72.50 45 LYS A CA 4
ATOM 6355 C C . LYS A 1 45 ? -7.930 -8.384 2.750 1.00 74.53 45 LYS A C 4
ATOM 6356 O O . LYS A 1 45 ? -8.342 -7.211 2.682 1.00 21.34 45 LYS A O 4
ATOM 6375 N N . ILE A 1 46 ? -7.305 -9.036 1.729 1.00 71.14 46 ILE A N 4
ATOM 6376 C CA . ILE A 1 46 ? -7.119 -8.463 0.374 1.00 73.30 46 ILE A CA 4
ATOM 6377 C C . ILE A 1 46 ? -8.461 -7.925 -0.166 1.00 62.11 46 ILE A C 4
ATOM 6378 O O . ILE A 1 46 ? -8.557 -6.769 -0.579 1.00 61.32 46 ILE A O 4
ATOM 6394 N N . GLN A 1 47 ? -9.500 -8.767 -0.061 1.00 11.34 47 GLN A N 4
ATOM 6395 C CA . GLN A 1 47 ? -10.819 -8.495 -0.641 1.00 73.12 47 GLN A CA 4
ATOM 6396 C C . GLN A 1 47 ? -11.600 -7.435 0.161 1.00 62.34 47 GLN A C 4
ATOM 6397 O O . GLN A 1 47 ? -12.376 -6.674 -0.417 1.00 33.12 47 GLN A O 4
ATOM 6411 N N . LYS A 1 48 ? -11.367 -7.383 1.487 1.00 34.53 48 LYS A N 4
ATOM 6412 C CA . LYS A 1 48 ? -12.000 -6.384 2.378 1.00 53.25 48 LYS A CA 4
ATOM 6413 C C . LYS A 1 48 ? -11.502 -4.969 2.051 1.00 32.14 48 LYS A C 4
ATOM 6414 O O . LYS A 1 48 ? -12.260 -3.992 2.115 1.00 13.31 48 LYS A O 4
ATOM 6433 N N . LEU A 1 49 ? -10.216 -4.883 1.691 1.00 3.25 49 LEU A N 4
ATOM 6434 C CA . LEU A 1 49 ? -9.580 -3.628 1.289 1.00 23.24 49 LEU A CA 4
ATOM 6435 C C . LEU A 1 49 ? -9.961 -3.242 -0.149 1.00 11.24 49 LEU A C 4
ATOM 6436 O O . LEU A 1 49 ? -10.260 -2.083 -0.418 1.00 13.32 49 LEU A O 4
ATOM 6452 N N . LYS A 1 50 ? -9.965 -4.221 -1.074 1.00 54.32 50 LYS A N 4
ATOM 6453 C CA . LYS A 1 50 ? -10.326 -3.970 -2.488 1.00 73.25 50 LYS A CA 4
ATOM 6454 C C . LYS A 1 50 ? -11.813 -3.579 -2.639 1.00 32.23 50 LYS A C 4
ATOM 6455 O O . LYS A 1 50 ? -12.177 -2.903 -3.600 1.00 41.43 50 LYS A O 4
ATOM 6474 N N . SER A 1 51 ? -12.651 -4.001 -1.670 1.00 55.31 51 SER A N 4
ATOM 6475 C CA . SER A 1 51 ? -14.053 -3.538 -1.534 1.00 5.24 51 SER A CA 4
ATOM 6476 C C . SER A 1 51 ? -14.133 -1.998 -1.325 1.00 50.13 51 SER A C 4
ATOM 6477 O O . SER A 1 51 ? -15.093 -1.351 -1.762 1.00 12.42 51 SER A O 4
ATOM 6485 N N . GLN A 1 52 ? -13.092 -1.434 -0.676 1.00 1.54 52 GLN A N 4
ATOM 6486 C CA . GLN A 1 52 ? -12.958 0.026 -0.440 1.00 22.24 52 GLN A CA 4
ATOM 6487 C C . GLN A 1 52 ? -12.287 0.733 -1.649 1.00 44.00 52 GLN A C 4
ATOM 6488 O O . GLN A 1 52 ? -11.986 1.931 -1.588 1.00 5.43 52 GLN A O 4
ATOM 6502 N N . GLY A 1 53 ? -12.041 -0.033 -2.737 1.00 41.31 53 GLY A N 4
ATOM 6503 C CA . GLY A 1 53 ? -11.530 0.514 -4.003 1.00 75.11 53 GLY A CA 4
ATOM 6504 C C . GLY A 1 53 ? -10.029 0.342 -4.194 1.00 14.31 53 GLY A C 4
ATOM 6505 O O . GLY A 1 53 ? -9.486 0.815 -5.194 1.00 34.42 53 GLY A O 4
ATOM 6509 N N . PHE A 1 54 ? -9.350 -0.325 -3.240 1.00 33.43 54 PHE A N 4
ATOM 6510 C CA . PHE A 1 54 ? -7.880 -0.528 -3.288 1.00 2.44 54 PHE A CA 4
ATOM 6511 C C . PHE A 1 54 ? -7.488 -1.640 -4.277 1.00 14.31 54 PHE A C 4
ATOM 6512 O O . PHE A 1 54 ? -8.341 -2.404 -4.744 1.00 64.21 54 PHE A O 4
ATOM 6529 N N . GLU A 1 55 ? -6.182 -1.710 -4.589 1.00 31.43 55 GLU A N 4
ATOM 6530 C CA . GLU A 1 55 ? -5.573 -2.863 -5.262 1.00 70.53 55 GLU A CA 4
ATOM 6531 C C . GLU A 1 55 ? -4.536 -3.465 -4.311 1.00 3.32 55 GLU A C 4
ATOM 6532 O O . GLU A 1 55 ? -3.509 -2.851 -4.032 1.00 21.33 55 GLU A O 4
ATOM 6544 N N . VAL A 1 56 ? -4.834 -4.663 -3.795 1.00 32.01 56 VAL A N 4
ATOM 6545 C CA . VAL A 1 56 ? -4.028 -5.318 -2.756 1.00 12.11 56 VAL A CA 4
ATOM 6546 C C . VAL A 1 56 ? -3.340 -6.553 -3.344 1.00 5.45 56 VAL A C 4
ATOM 6547 O O . VAL A 1 56 ? -4.004 -7.413 -3.923 1.00 23.02 56 VAL A O 4
ATOM 6560 N N . ARG A 1 57 ? -2.016 -6.628 -3.171 1.00 72.55 57 ARG A N 4
ATOM 6561 C CA . ARG A 1 57 ? -1.165 -7.659 -3.780 1.00 33.32 57 ARG A CA 4
ATOM 6562 C C . ARG A 1 57 ? -0.453 -8.458 -2.685 1.00 61.33 57 ARG A C 4
ATOM 6563 O O . ARG A 1 57 ? -0.067 -7.905 -1.652 1.00 72.34 57 ARG A O 4
ATOM 6584 N N . LYS A 1 58 ? -0.271 -9.760 -2.942 1.00 3.32 58 LYS A N 4
ATOM 6585 C CA . LYS A 1 58 ? 0.357 -10.691 -1.998 1.00 21.23 58 LYS A CA 4
ATOM 6586 C C . LYS A 1 58 ? 1.887 -10.578 -2.149 1.00 4.40 58 LYS A C 4
ATOM 6587 O O . LYS A 1 58 ? 2.415 -10.784 -3.248 1.00 10.12 58 LYS A O 4
ATOM 6606 N N . VAL A 1 59 ? 2.586 -10.269 -1.051 1.00 11.55 59 VAL A N 4
ATOM 6607 C CA . VAL A 1 59 ? 4.063 -10.238 -1.014 1.00 21.21 59 VAL A CA 4
ATOM 6608 C C . VAL A 1 59 ? 4.578 -11.195 0.065 1.00 23.24 59 VAL A C 4
ATOM 6609 O O . VAL A 1 59 ? 3.845 -11.538 1.008 1.00 42.42 59 VAL A O 4
ATOM 6622 N N . LYS A 1 60 ? 5.836 -11.627 -0.094 1.00 22.22 60 LYS A N 4
ATOM 6623 C CA . LYS A 1 60 ? 6.495 -12.543 0.848 1.00 14.45 60 LYS A CA 4
ATOM 6624 C C . LYS A 1 60 ? 6.975 -11.760 2.082 1.00 64.20 60 LYS A C 4
ATOM 6625 O O . LYS A 1 60 ? 6.351 -11.830 3.154 1.00 13.44 60 LYS A O 4
ATOM 6644 N N . ASP A 1 61 ? 8.046 -10.978 1.898 1.00 31.51 61 ASP A N 4
ATOM 6645 C CA . ASP A 1 61 ? 8.640 -10.167 2.975 1.00 23.14 61 ASP A CA 4
ATOM 6646 C C . ASP A 1 61 ? 9.383 -8.969 2.332 1.00 3.42 61 ASP A C 4
ATOM 6647 O O . ASP A 1 61 ? 9.164 -8.698 1.147 1.00 21.01 61 ASP A O 4
ATOM 6656 N N . ASP A 1 62 ? 10.274 -8.280 3.089 1.00 23.32 62 ASP A N 4
ATOM 6657 C CA . ASP A 1 62 ? 10.881 -6.976 2.682 1.00 72.13 62 ASP A CA 4
ATOM 6658 C C . ASP A 1 62 ? 11.705 -7.097 1.382 1.00 75.41 62 ASP A C 4
ATOM 6659 O O . ASP A 1 62 ? 11.799 -6.136 0.609 1.00 13.01 62 ASP A O 4
ATOM 6668 N N . ASP A 1 63 ? 12.311 -8.282 1.189 1.00 22.35 63 ASP A N 4
ATOM 6669 C CA . ASP A 1 63 ? 13.020 -8.652 -0.053 1.00 65.05 63 ASP A CA 4
ATOM 6670 C C . ASP A 1 63 ? 12.086 -8.508 -1.277 1.00 33.43 63 ASP A C 4
ATOM 6671 O O . ASP A 1 63 ? 12.407 -7.802 -2.233 1.00 13.51 63 ASP A O 4
ATOM 6680 N N . ASP A 1 64 ? 10.895 -9.131 -1.185 1.00 21.34 64 ASP A N 4
ATOM 6681 C CA . ASP A 1 64 ? 9.906 -9.177 -2.272 1.00 2.42 64 ASP A CA 4
ATOM 6682 C C . ASP A 1 64 ? 9.213 -7.808 -2.434 1.00 43.32 64 ASP A C 4
ATOM 6683 O O . ASP A 1 64 ? 8.837 -7.424 -3.535 1.00 31.01 64 ASP A O 4
ATOM 6692 N N . ILE A 1 65 ? 9.083 -7.088 -1.305 1.00 52.05 65 ILE A N 4
ATOM 6693 C CA . ILE A 1 65 ? 8.471 -5.743 -1.242 1.00 33.02 65 ILE A CA 4
ATOM 6694 C C . ILE A 1 65 ? 9.303 -4.714 -2.025 1.00 53.04 65 ILE A C 4
ATOM 6695 O O . ILE A 1 65 ? 8.783 -4.044 -2.917 1.00 25.41 65 ILE A O 4
ATOM 6711 N N . ASP A 1 66 ? 10.597 -4.598 -1.684 1.00 35.53 66 ASP A N 4
ATOM 6712 C CA . ASP A 1 66 ? 11.494 -3.604 -2.298 1.00 63.21 66 ASP A CA 4
ATOM 6713 C C . ASP A 1 66 ? 11.653 -3.860 -3.811 1.00 32.54 66 ASP A C 4
ATOM 6714 O O . ASP A 1 66 ? 11.699 -2.915 -4.600 1.00 53.52 66 ASP A O 4
ATOM 6723 N N . LYS A 1 67 ? 11.668 -5.151 -4.197 1.00 61.05 67 LYS A N 4
ATOM 6724 C CA . LYS A 1 67 ? 11.706 -5.562 -5.615 1.00 2.40 67 LYS A CA 4
ATOM 6725 C C . LYS A 1 67 ? 10.356 -5.279 -6.304 1.00 2.34 67 LYS A C 4
ATOM 6726 O O . LYS A 1 67 ? 10.320 -4.985 -7.505 1.00 54.22 67 LYS A O 4
ATOM 6745 N N . TRP A 1 68 ? 9.253 -5.389 -5.528 1.00 12.02 68 TRP A N 4
ATOM 6746 C CA . TRP A 1 68 ? 7.884 -5.125 -6.018 1.00 30.12 68 TRP A CA 4
ATOM 6747 C C . TRP A 1 68 ? 7.758 -3.652 -6.430 1.00 72.01 68 TRP A C 4
ATOM 6748 O O . TRP A 1 68 ? 7.169 -3.338 -7.450 1.00 63.12 68 TRP A O 4
ATOM 6769 N N . ILE A 1 69 ? 8.330 -2.758 -5.619 1.00 40.03 69 ILE A N 4
ATOM 6770 C CA . ILE A 1 69 ? 8.332 -1.308 -5.895 1.00 3.01 69 ILE A CA 4
ATOM 6771 C C . ILE A 1 69 ? 9.350 -0.986 -7.007 1.00 73.12 69 ILE A C 4
ATOM 6772 O O . ILE A 1 69 ? 9.116 -0.094 -7.842 1.00 13.42 69 ILE A O 4
ATOM 6788 N N . ASP A 1 70 ? 10.449 -1.765 -7.022 1.00 41.22 70 ASP A N 4
ATOM 6789 C CA . ASP A 1 70 ? 11.567 -1.582 -7.957 1.00 35.21 70 ASP A CA 4
ATOM 6790 C C . ASP A 1 70 ? 11.117 -1.782 -9.414 1.00 44.32 70 ASP A C 4
ATOM 6791 O O . ASP A 1 70 ? 11.563 -1.050 -10.315 1.00 54.01 70 ASP A O 4
ATOM 6800 N N . LYS A 1 71 ? 10.205 -2.758 -9.630 1.00 53.34 71 LYS A N 4
ATOM 6801 C CA . LYS A 1 71 ? 9.616 -2.993 -10.959 1.00 23.32 71 LYS A CA 4
ATOM 6802 C C . LYS A 1 71 ? 8.614 -1.880 -11.326 1.00 31.11 71 LYS A C 4
ATOM 6803 O O . LYS A 1 71 ? 8.589 -1.473 -12.466 1.00 32.34 71 LYS A O 4
ATOM 6822 N N . ILE A 1 72 ? 7.822 -1.373 -10.344 1.00 33.51 72 ILE A N 4
ATOM 6823 C CA . ILE A 1 72 ? 6.761 -0.354 -10.598 1.00 24.03 72 ILE A CA 4
ATOM 6824 C C . ILE A 1 72 ? 7.366 0.967 -11.113 1.00 51.21 72 ILE A C 4
ATOM 6825 O O . ILE A 1 72 ? 6.808 1.604 -12.020 1.00 32.10 72 ILE A O 4
ATOM 6841 N N . LYS A 1 73 ? 8.521 1.347 -10.534 1.00 42.40 73 LYS A N 4
ATOM 6842 C CA . LYS A 1 73 ? 9.283 2.537 -10.954 1.00 44.53 73 LYS A CA 4
ATOM 6843 C C . LYS A 1 73 ? 9.768 2.387 -12.410 1.00 30.13 73 LYS A C 4
ATOM 6844 O O . LYS A 1 73 ? 9.763 3.348 -13.181 1.00 51.41 73 LYS A O 4
ATOM 6863 N N . LYS A 1 74 ? 10.148 1.151 -12.773 1.00 11.54 74 LYS A N 4
ATOM 6864 C CA . LYS A 1 74 ? 10.690 0.823 -14.096 1.00 20.22 74 LYS A CA 4
ATOM 6865 C C . LYS A 1 74 ? 9.564 0.754 -15.154 1.00 65.54 74 LYS A C 4
ATOM 6866 O O . LYS A 1 74 ? 9.694 1.326 -16.246 1.00 71.33 74 LYS A O 4
ATOM 6885 N N . GLU A 1 75 ? 8.451 0.089 -14.796 1.00 2.51 75 GLU A N 4
ATOM 6886 C CA . GLU A 1 75 ? 7.285 -0.109 -15.684 1.00 11.41 75 GLU A CA 4
ATOM 6887 C C . GLU A 1 75 ? 6.635 1.240 -16.010 1.00 53.03 75 GLU A C 4
ATOM 6888 O O . GLU A 1 75 ? 6.341 1.550 -17.170 1.00 42.24 75 GLU A O 4
ATOM 6900 N N . ARG A 1 76 ? 6.435 2.041 -14.951 1.00 23.12 76 ARG A N 4
ATOM 6901 C CA . ARG A 1 76 ? 5.648 3.278 -14.994 1.00 22.25 76 ARG A CA 4
ATOM 6902 C C . ARG A 1 76 ? 6.496 4.466 -14.478 1.00 50.20 76 ARG A C 4
ATOM 6903 O O . ARG A 1 76 ? 6.525 4.738 -13.272 1.00 35.22 76 ARG A O 4
ATOM 6924 N N . PRO A 1 77 ? 7.239 5.174 -15.386 1.00 65.33 77 PRO A N 4
ATOM 6925 C CA . PRO A 1 77 ? 8.014 6.391 -15.017 1.00 42.13 77 PRO A CA 4
ATOM 6926 C C . PRO A 1 77 ? 7.124 7.643 -14.841 1.00 33.34 77 PRO A C 4
ATOM 6927 O O . PRO A 1 77 ? 7.600 8.688 -14.394 1.00 73.11 77 PRO A O 4
ATOM 6938 N N . GLN A 1 78 ? 5.831 7.528 -15.192 1.00 63.01 78 GLN A N 4
ATOM 6939 C CA . GLN A 1 78 ? 4.884 8.662 -15.163 1.00 22.43 78 GLN A CA 4
ATOM 6940 C C . GLN A 1 78 ? 4.312 8.924 -13.761 1.00 72.31 78 GLN A C 4
ATOM 6941 O O . GLN A 1 78 ? 3.657 9.951 -13.557 1.00 12.43 78 GLN A O 4
ATOM 6955 N N . LEU A 1 79 ? 4.577 8.017 -12.804 1.00 42.01 79 LEU A N 4
ATOM 6956 C CA . LEU A 1 79 ? 4.086 8.143 -11.415 1.00 34.23 79 LEU A CA 4
ATOM 6957 C C . LEU A 1 79 ? 5.238 8.084 -10.394 1.00 35.42 79 LEU A C 4
ATOM 6958 O O . LEU A 1 79 ? 6.343 7.622 -10.703 1.00 12.30 79 LEU A O 4
ATOM 6974 N N . GLU A 1 80 ? 4.956 8.588 -9.189 1.00 25.32 80 GLU A N 4
ATOM 6975 C CA . GLU A 1 80 ? 5.855 8.507 -8.033 1.00 13.14 80 GLU A CA 4
ATOM 6976 C C . GLU A 1 80 ? 5.493 7.266 -7.224 1.00 35.13 80 GLU A C 4
ATOM 6977 O O . GLU A 1 80 ? 4.319 6.980 -7.063 1.00 35.22 80 GLU A O 4
ATOM 6989 N N . VAL A 1 81 ? 6.499 6.536 -6.726 1.00 62.24 81 VAL A N 4
ATOM 6990 C CA . VAL A 1 81 ? 6.284 5.298 -5.949 1.00 54.30 81 VAL A CA 4
ATOM 6991 C C . VAL A 1 81 ? 6.901 5.453 -4.556 1.00 2.12 81 VAL A C 4
ATOM 6992 O O . VAL A 1 81 ? 8.109 5.675 -4.430 1.00 53.33 81 VAL A O 4
ATOM 7005 N N . ARG A 1 82 ? 6.059 5.351 -3.521 1.00 2.42 82 ARG A N 4
ATOM 7006 C CA . ARG A 1 82 ? 6.479 5.459 -2.114 1.00 53.12 82 ARG A CA 4
ATOM 7007 C C . ARG A 1 82 ? 6.326 4.091 -1.413 1.00 72.20 82 ARG A C 4
ATOM 7008 O O . ARG A 1 82 ? 5.290 3.443 -1.566 1.00 4.40 82 ARG A O 4
ATOM 7029 N N . LYS A 1 83 ? 7.357 3.665 -0.645 1.00 61.45 83 LYS A N 4
ATOM 7030 C CA . LYS A 1 83 ? 7.259 2.483 0.235 1.00 71.44 83 LYS A CA 4
ATOM 7031 C C . LYS A 1 83 ? 6.864 2.948 1.641 1.00 3.30 83 LYS A C 4
ATOM 7032 O O . LYS A 1 83 ? 7.632 3.656 2.302 1.00 11.14 83 LYS A O 4
ATOM 7051 N N . VAL A 1 84 ? 5.665 2.575 2.069 1.00 53.11 84 VAL A N 4
ATOM 7052 C CA . VAL A 1 84 ? 5.146 2.893 3.402 1.00 63.21 84 VAL A CA 4
ATOM 7053 C C . VAL A 1 84 ? 5.064 1.603 4.226 1.00 2.10 84 VAL A C 4
ATOM 7054 O O . VAL A 1 84 ? 4.079 0.881 4.163 1.00 34.43 84 VAL A O 4
ATOM 7067 N N . THR A 1 85 ? 6.129 1.294 4.970 1.00 74.12 85 THR A N 4
ATOM 7068 C CA . THR A 1 85 ? 6.157 0.111 5.846 1.00 35.24 85 THR A CA 4
ATOM 7069 C C . THR A 1 85 ? 5.584 0.448 7.238 1.00 12.02 85 THR A C 4
ATOM 7070 O O . THR A 1 85 ? 5.134 -0.437 7.965 1.00 64.14 85 THR A O 4
ATOM 7081 N N . ASP A 1 86 ? 5.597 1.743 7.577 1.00 31.41 86 ASP A N 4
ATOM 7082 C CA . ASP A 1 86 ? 5.147 2.255 8.888 1.00 53.31 86 ASP A CA 4
ATOM 7083 C C . ASP A 1 86 ? 3.899 3.130 8.732 1.00 13.44 86 ASP A C 4
ATOM 7084 O O . ASP A 1 86 ? 3.737 3.810 7.717 1.00 53.31 86 ASP A O 4
ATOM 7093 N N . GLU A 1 87 ? 3.040 3.096 9.763 1.00 51.44 87 GLU A N 4
ATOM 7094 C CA . GLU A 1 87 ? 1.927 4.046 9.949 1.00 3.31 87 GLU A CA 4
ATOM 7095 C C . GLU A 1 87 ? 2.428 5.501 9.860 1.00 54.40 87 GLU A C 4
ATOM 7096 O O . GLU A 1 87 ? 1.789 6.340 9.224 1.00 22.01 87 GLU A O 4
ATOM 7108 N N . ASP A 1 88 ? 3.601 5.756 10.491 1.00 40.31 88 ASP A N 4
ATOM 7109 C CA . ASP A 1 88 ? 4.266 7.079 10.516 1.00 62.30 88 ASP A CA 4
ATOM 7110 C C . ASP A 1 88 ? 4.535 7.620 9.096 1.00 42.15 88 ASP A C 4
ATOM 7111 O O . ASP A 1 88 ? 4.355 8.816 8.836 1.00 3.02 88 ASP A O 4
ATOM 7120 N N . GLN A 1 89 ? 4.953 6.720 8.190 1.00 33.31 89 GLN A N 4
ATOM 7121 C CA . GLN A 1 89 ? 5.225 7.069 6.784 1.00 74.15 89 GLN A CA 4
ATOM 7122 C C . GLN A 1 89 ? 3.921 7.412 6.034 1.00 13.05 89 GLN A C 4
ATOM 7123 O O . GLN A 1 89 ? 3.915 8.301 5.181 1.00 43.02 89 GLN A O 4
ATOM 7137 N N . ALA A 1 90 ? 2.822 6.707 6.388 1.00 55.23 90 ALA A N 4
ATOM 7138 C CA . ALA A 1 90 ? 1.470 6.991 5.854 1.00 24.15 90 ALA A CA 4
ATOM 7139 C C . ALA A 1 90 ? 0.940 8.350 6.352 1.00 73.42 90 ALA A C 4
ATOM 7140 O O . ALA A 1 90 ? 0.197 9.031 5.639 1.00 3.45 90 ALA A O 4
ATOM 7147 N N . LYS A 1 91 ? 1.353 8.736 7.571 1.00 74.04 91 LYS A N 4
ATOM 7148 C CA . LYS A 1 91 ? 1.018 10.041 8.174 1.00 43.35 91 LYS A CA 4
ATOM 7149 C C . LYS A 1 91 ? 1.842 11.167 7.528 1.00 13.40 91 LYS A C 4
ATOM 7150 O O . LYS A 1 91 ? 1.366 12.299 7.387 1.00 15.03 91 LYS A O 4
ATOM 7169 N N . GLN A 1 92 ? 3.087 10.834 7.143 1.00 40.20 92 GLN A N 4
ATOM 7170 C CA . GLN A 1 92 ? 4.049 11.806 6.604 1.00 32.42 92 GLN A CA 4
ATOM 7171 C C . GLN A 1 92 ? 3.690 12.187 5.151 1.00 62.45 92 GLN A C 4
ATOM 7172 O O . GLN A 1 92 ? 3.787 13.357 4.764 1.00 14.42 92 GLN A O 4
ATOM 7186 N N . ILE A 1 93 ? 3.297 11.188 4.349 1.00 24.44 93 ILE A N 4
ATOM 7187 C CA . ILE A 1 93 ? 2.866 11.417 2.955 1.00 44.22 93 ILE A CA 4
ATOM 7188 C C . ILE A 1 93 ? 1.515 12.156 2.846 1.00 5.40 93 ILE A C 4
ATOM 7189 O O . ILE A 1 93 ? 1.239 12.762 1.809 1.00 34.21 93 ILE A O 4
ATOM 7205 N N . LEU A 1 94 ? 0.679 12.095 3.908 1.00 34.25 94 LEU A N 4
ATOM 7206 C CA . LEU A 1 94 ? -0.505 12.986 4.046 1.00 62.34 94 LEU A CA 4
ATOM 7207 C C . LEU A 1 94 ? -0.104 14.478 3.868 1.00 71.33 94 LEU A C 4
ATOM 7208 O O . LEU A 1 94 ? -0.924 15.290 3.460 1.00 2.54 94 LEU A O 4
ATOM 7224 N N . GLU A 1 95 ? 1.163 14.808 4.203 1.00 42.53 95 GLU A N 4
ATOM 7225 C CA . GLU A 1 95 ? 1.784 16.115 3.897 1.00 44.20 95 GLU A CA 4
ATOM 7226 C C . GLU A 1 95 ? 2.377 16.128 2.468 1.00 35.25 95 GLU A C 4
ATOM 7227 O O . GLU A 1 95 ? 2.071 17.014 1.685 1.00 52.42 95 GLU A O 4
ATOM 7239 N N . ASP A 1 96 ? 3.234 15.121 2.172 1.00 34.44 96 ASP A N 4
ATOM 7240 C CA . ASP A 1 96 ? 4.007 14.991 0.885 1.00 1.21 96 ASP A CA 4
ATOM 7241 C C . ASP A 1 96 ? 3.157 15.266 -0.393 1.00 65.04 96 ASP A C 4
ATOM 7242 O O . ASP A 1 96 ? 3.610 15.973 -1.310 1.00 52.11 96 ASP A O 4
ATOM 7251 N N . LEU A 1 97 ? 1.929 14.704 -0.419 1.00 30.10 97 LEU A N 4
ATOM 7252 C CA . LEU A 1 97 ? 0.943 14.905 -1.515 1.00 14.20 97 LEU A CA 4
ATOM 7253 C C . LEU A 1 97 ? 0.566 16.401 -1.673 1.00 1.23 97 LEU A C 4
ATOM 7254 O O . LEU A 1 97 ? 0.447 16.907 -2.789 1.00 22.20 97 LEU A O 4
ATOM 7270 N N . LYS A 1 98 ? 0.423 17.076 -0.525 1.00 32.04 98 LYS A N 4
ATOM 7271 C CA . LYS A 1 98 ? -0.011 18.490 -0.445 1.00 12.43 98 LYS A CA 4
ATOM 7272 C C . LYS A 1 98 ? 1.150 19.425 -0.836 1.00 71.23 98 LYS A C 4
ATOM 7273 O O . LYS A 1 98 ? 0.966 20.398 -1.569 1.00 51.13 98 LYS A O 4
ATOM 7292 N N . LYS A 1 99 ? 2.353 19.071 -0.341 1.00 5.31 99 LYS A N 4
ATOM 7293 C CA . LYS A 1 99 ? 3.572 19.894 -0.457 1.00 20.45 99 LYS A CA 4
ATOM 7294 C C . LYS A 1 99 ? 4.076 20.020 -1.903 1.00 1.55 99 LYS A C 4
ATOM 7295 O O . LYS A 1 99 ? 4.878 20.924 -2.185 1.00 12.04 99 LYS A O 4
ATOM 7314 N N . LYS A 1 100 ? 3.607 19.107 -2.795 1.00 1.21 100 LYS A N 4
ATOM 7315 C CA . LYS A 1 100 ? 4.236 18.871 -4.108 1.00 32.31 100 LYS A CA 4
ATOM 7316 C C . LYS A 1 100 ? 5.698 18.455 -3.815 1.00 13.10 100 LYS A C 4
ATOM 7317 O O . LYS A 1 100 ? 6.662 19.069 -4.285 1.00 23.01 100 LYS A O 4
ATOM 7336 N N . GLY A 1 101 ? 5.808 17.425 -2.957 1.00 61.12 101 GLY A N 4
ATOM 7337 C CA . GLY A 1 101 ? 7.036 17.094 -2.254 1.00 33.03 101 GLY A CA 4
ATOM 7338 C C . GLY A 1 101 ? 8.183 16.646 -3.148 1.00 64.33 101 GLY A C 4
ATOM 7339 O O . GLY A 1 101 ? 7.999 15.834 -4.054 1.00 73.13 101 GLY A O 4
ATOM 7343 N N . SER A 1 102 ? 9.374 17.185 -2.868 1.00 72.35 102 SER A N 4
ATOM 7344 C CA . SER A 1 102 ? 10.631 16.804 -3.533 1.00 23.23 102 SER A CA 4
ATOM 7345 C C . SER A 1 102 ? 11.467 15.905 -2.595 1.00 20.33 102 SER A C 4
ATOM 7346 O O . SER A 1 102 ? 12.703 15.892 -2.660 1.00 12.51 102 SER A O 4
ATOM 7354 N N . LEU A 1 103 ? 10.762 15.138 -1.735 1.00 15.21 103 LEU A N 4
ATOM 7355 C CA . LEU A 1 103 ? 11.381 14.151 -0.835 1.00 55.32 103 LEU A CA 4
ATOM 7356 C C . LEU A 1 103 ? 11.942 12.988 -1.664 1.00 73.21 103 LEU A C 4
ATOM 7357 O O . LEU A 1 103 ? 13.027 12.478 -1.387 1.00 43.55 103 LEU A O 4
ATOM 7373 N N . GLU A 1 104 ? 11.163 12.587 -2.681 1.00 13.21 104 GLU A N 4
ATOM 7374 C CA . GLU A 1 104 ? 11.601 11.666 -3.733 1.00 43.10 104 GLU A CA 4
ATOM 7375 C C . GLU A 1 104 ? 12.153 12.498 -4.895 1.00 13.11 104 GLU A C 4
ATOM 7376 O O . GLU A 1 104 ? 11.414 12.906 -5.797 1.00 64.42 104 GLU A O 4
ATOM 7388 N N . HIS A 1 105 ? 13.439 12.816 -4.799 1.00 0.44 105 HIS A N 4
ATOM 7389 C CA . HIS A 1 105 ? 14.175 13.596 -5.805 1.00 2.31 105 HIS A CA 4
ATOM 7390 C C . HIS A 1 105 ? 15.623 13.080 -5.814 1.00 1.03 105 HIS A C 4
ATOM 7391 O O . HIS A 1 105 ? 16.581 13.842 -5.973 1.00 43.35 105 HIS A O 4
ATOM 7406 N N . HIS A 1 106 ? 15.767 11.741 -5.648 1.00 64.44 106 HIS A N 4
ATOM 7407 C CA . HIS A 1 106 ? 17.077 11.070 -5.647 1.00 11.02 106 HIS A CA 4
ATOM 7408 C C . HIS A 1 106 ? 17.614 10.944 -7.096 1.00 73.22 106 HIS A C 4
ATOM 7409 O O . HIS A 1 106 ? 17.556 9.897 -7.734 1.00 53.30 106 HIS A O 4
ATOM 7424 N N . HIS A 1 107 ? 18.063 12.092 -7.613 1.00 20.15 107 HIS A N 4
ATOM 7425 C CA . HIS A 1 107 ? 18.597 12.262 -8.973 1.00 22.14 107 HIS A CA 4
ATOM 7426 C C . HIS A 1 107 ? 19.770 13.253 -8.897 1.00 21.03 107 HIS A C 4
ATOM 7427 O O . HIS A 1 107 ? 20.034 13.805 -7.816 1.00 22.03 107 HIS A O 4
ATOM 7442 N N . HIS A 1 108 ? 20.478 13.450 -10.031 1.00 42.12 108 HIS A N 4
ATOM 7443 C CA . HIS A 1 108 ? 21.554 14.473 -10.167 1.00 50.02 108 HIS A CA 4
ATOM 7444 C C . HIS A 1 108 ? 22.730 14.170 -9.197 1.00 21.34 108 HIS A C 4
ATOM 7445 O O . HIS A 1 108 ? 23.407 15.074 -8.693 1.00 33.12 108 HIS A O 4
ATOM 7460 N N . HIS A 1 109 ? 22.977 12.866 -8.966 1.00 53.14 109 HIS A N 4
ATOM 7461 C CA . HIS A 1 109 ? 24.049 12.390 -8.071 1.00 71.33 109 HIS A CA 4
ATOM 7462 C C . HIS A 1 109 ? 24.432 10.943 -8.429 1.00 44.43 109 HIS A C 4
ATOM 7463 O O . HIS A 1 109 ? 23.815 10.321 -9.304 1.00 34.32 109 HIS A O 4
ATOM 7478 N N . HIS A 1 110 ? 25.455 10.419 -7.743 1.00 71.51 110 HIS A N 4
ATOM 7479 C CA . HIS A 1 110 ? 25.849 9.006 -7.831 1.00 13.32 110 HIS A CA 4
ATOM 7480 C C . HIS A 1 110 ? 25.365 8.281 -6.553 1.00 31.34 110 HIS A C 4
ATOM 7481 O O . HIS A 1 110 ? 24.483 7.403 -6.643 1.00 25.33 110 HIS A O 4
ATOM 7497 N N . MET A 1 1 ? 2.288 14.985 -16.299 1.00 21.43 1 MET A N 5
ATOM 7498 C CA . MET A 1 1 ? 1.779 14.063 -15.268 1.00 30.00 1 MET A CA 5
ATOM 7499 C C . MET A 1 1 ? 2.527 14.309 -13.951 1.00 24.50 1 MET A C 5
ATOM 7500 O O . MET A 1 1 ? 3.580 13.713 -13.696 1.00 4.42 1 MET A O 5
ATOM 7516 N N . GLY A 1 2 ? 1.993 15.238 -13.138 1.00 0.22 2 GLY A N 5
ATOM 7517 C CA . GLY A 1 2 ? 2.550 15.561 -11.827 1.00 15.24 2 GLY A CA 5
ATOM 7518 C C . GLY A 1 2 ? 1.874 14.771 -10.720 1.00 63.43 2 GLY A C 5
ATOM 7519 O O . GLY A 1 2 ? 1.404 15.339 -9.728 1.00 73.12 2 GLY A O 5
ATOM 7523 N N . SER A 1 3 ? 1.833 13.445 -10.889 1.00 63.30 3 SER A N 5
ATOM 7524 C CA . SER A 1 3 ? 1.124 12.539 -9.978 1.00 53.02 3 SER A CA 5
ATOM 7525 C C . SER A 1 3 ? 2.101 11.599 -9.251 1.00 10.25 3 SER A C 5
ATOM 7526 O O . SER A 1 3 ? 3.277 11.489 -9.613 1.00 62.32 3 SER A O 5
ATOM 7534 N N . LYS A 1 4 ? 1.582 10.930 -8.231 1.00 50.21 4 LYS A N 5
ATOM 7535 C CA . LYS A 1 4 ? 2.314 9.964 -7.400 1.00 11.53 4 LYS A CA 5
ATOM 7536 C C . LYS A 1 4 ? 1.358 8.849 -6.997 1.00 23.31 4 LYS A C 5
ATOM 7537 O O . LYS A 1 4 ? 0.169 9.097 -6.842 1.00 25.02 4 LYS A O 5
ATOM 7556 N N . ILE A 1 5 ? 1.865 7.618 -6.891 1.00 53.35 5 ILE A N 5
ATOM 7557 C CA . ILE A 1 5 ? 1.116 6.491 -6.310 1.00 32.23 5 ILE A CA 5
ATOM 7558 C C . ILE A 1 5 ? 1.822 6.032 -5.028 1.00 15.14 5 ILE A C 5
ATOM 7559 O O . ILE A 1 5 ? 3.043 6.209 -4.861 1.00 2.11 5 ILE A O 5
ATOM 7575 N N . ILE A 1 6 ? 1.039 5.467 -4.110 1.00 71.44 6 ILE A N 5
ATOM 7576 C CA . ILE A 1 6 ? 1.533 5.015 -2.806 1.00 64.11 6 ILE A CA 5
ATOM 7577 C C . ILE A 1 6 ? 1.424 3.496 -2.717 1.00 70.34 6 ILE A C 5
ATOM 7578 O O . ILE A 1 6 ? 0.482 2.908 -3.240 1.00 54.23 6 ILE A O 5
ATOM 7594 N N . VAL A 1 7 ? 2.413 2.876 -2.064 1.00 43.14 7 VAL A N 5
ATOM 7595 C CA . VAL A 1 7 ? 2.396 1.457 -1.727 1.00 53.21 7 VAL A CA 5
ATOM 7596 C C . VAL A 1 7 ? 2.466 1.337 -0.198 1.00 43.54 7 VAL A C 5
ATOM 7597 O O . VAL A 1 7 ? 3.453 1.746 0.401 1.00 41.11 7 VAL A O 5
ATOM 7610 N N . ILE A 1 8 ? 1.398 0.807 0.427 1.00 41.32 8 ILE A N 5
ATOM 7611 C CA . ILE A 1 8 ? 1.327 0.647 1.888 1.00 21.43 8 ILE A CA 5
ATOM 7612 C C . ILE A 1 8 ? 1.516 -0.830 2.255 1.00 30.30 8 ILE A C 5
ATOM 7613 O O . ILE A 1 8 ? 0.761 -1.687 1.817 1.00 35.15 8 ILE A O 5
ATOM 7629 N N . ILE A 1 9 ? 2.505 -1.077 3.108 1.00 70.50 9 ILE A N 5
ATOM 7630 C CA . ILE A 1 9 ? 2.841 -2.393 3.626 1.00 30.33 9 ILE A CA 5
ATOM 7631 C C . ILE A 1 9 ? 2.125 -2.500 4.981 1.00 33.33 9 ILE A C 5
ATOM 7632 O O . ILE A 1 9 ? 2.585 -1.929 5.981 1.00 32.21 9 ILE A O 5
ATOM 7648 N N . SER A 1 10 ? 0.962 -3.160 4.981 1.00 33.02 10 SER A N 5
ATOM 7649 C CA . SER A 1 10 ? 0.101 -3.276 6.168 1.00 24.03 10 SER A CA 5
ATOM 7650 C C . SER A 1 10 ? 0.012 -4.738 6.646 1.00 31.34 10 SER A C 5
ATOM 7651 O O . SER A 1 10 ? -0.183 -5.671 5.851 1.00 74.42 10 SER A O 5
ATOM 7659 N N . SER A 1 11 ? 0.201 -4.898 7.963 1.00 52.05 11 SER A N 5
ATOM 7660 C CA . SER A 1 11 ? 0.158 -6.188 8.656 1.00 65.24 11 SER A CA 5
ATOM 7661 C C . SER A 1 11 ? -0.707 -6.073 9.911 1.00 63.14 11 SER A C 5
ATOM 7662 O O . SER A 1 11 ? -0.438 -5.206 10.751 1.00 21.43 11 SER A O 5
ATOM 7670 N N . ASP A 1 12 ? -1.741 -6.934 10.007 1.00 73.14 12 ASP A N 5
ATOM 7671 C CA . ASP A 1 12 ? -2.610 -7.094 11.205 1.00 22.05 12 ASP A CA 5
ATOM 7672 C C . ASP A 1 12 ? -3.535 -5.878 11.463 1.00 71.21 12 ASP A C 5
ATOM 7673 O O . ASP A 1 12 ? -4.761 -5.981 11.322 1.00 24.54 12 ASP A O 5
ATOM 7682 N N . ASP A 1 13 ? -2.932 -4.751 11.870 1.00 15.44 13 ASP A N 5
ATOM 7683 C CA . ASP A 1 13 ? -3.633 -3.550 12.338 1.00 51.33 13 ASP A CA 5
ATOM 7684 C C . ASP A 1 13 ? -4.312 -2.781 11.182 1.00 0.45 13 ASP A C 5
ATOM 7685 O O . ASP A 1 13 ? -3.718 -2.595 10.109 1.00 31.45 13 ASP A O 5
ATOM 7694 N N . THR A 1 14 ? -5.548 -2.301 11.450 1.00 74.10 14 THR A N 5
ATOM 7695 C CA . THR A 1 14 ? -6.423 -1.670 10.449 1.00 41.54 14 THR A CA 5
ATOM 7696 C C . THR A 1 14 ? -5.980 -0.237 10.069 1.00 1.30 14 THR A C 5
ATOM 7697 O O . THR A 1 14 ? -6.270 0.209 8.959 1.00 73.33 14 THR A O 5
ATOM 7708 N N . THR A 1 15 ? -5.287 0.480 10.977 1.00 53.23 15 THR A N 5
ATOM 7709 C CA . THR A 1 15 ? -4.982 1.917 10.799 1.00 40.32 15 THR A CA 5
ATOM 7710 C C . THR A 1 15 ? -4.229 2.199 9.479 1.00 63.21 15 THR A C 5
ATOM 7711 O O . THR A 1 15 ? -4.558 3.144 8.768 1.00 11.40 15 THR A O 5
ATOM 7722 N N . LEU A 1 16 ? -3.280 1.322 9.128 1.00 55.34 16 LEU A N 5
ATOM 7723 C CA . LEU A 1 16 ? -2.425 1.509 7.928 1.00 13.10 16 LEU A CA 5
ATOM 7724 C C . LEU A 1 16 ? -3.250 1.265 6.643 1.00 51.41 16 LEU A C 5
ATOM 7725 O O . LEU A 1 16 ? -3.023 1.899 5.603 1.00 45.41 16 LEU A O 5
ATOM 7741 N N . GLU A 1 17 ? -4.214 0.347 6.768 1.00 72.04 17 GLU A N 5
ATOM 7742 C CA . GLU A 1 17 ? -5.167 -0.021 5.708 1.00 53.42 17 GLU A CA 5
ATOM 7743 C C . GLU A 1 17 ? -6.134 1.149 5.398 1.00 41.43 17 GLU A C 5
ATOM 7744 O O . GLU A 1 17 ? -6.336 1.512 4.237 1.00 42.45 17 GLU A O 5
ATOM 7756 N N . GLU A 1 18 ? -6.732 1.721 6.461 1.00 2.40 18 GLU A N 5
ATOM 7757 C CA . GLU A 1 18 ? -7.778 2.762 6.341 1.00 24.51 18 GLU A CA 5
ATOM 7758 C C . GLU A 1 18 ? -7.187 4.146 5.997 1.00 13.44 18 GLU A C 5
ATOM 7759 O O . GLU A 1 18 ? -7.891 4.998 5.431 1.00 5.41 18 GLU A O 5
ATOM 7771 N N . LEU A 1 19 ? -5.906 4.375 6.368 1.00 32.00 19 LEU A N 5
ATOM 7772 C CA . LEU A 1 19 ? -5.181 5.616 6.027 1.00 73.42 19 LEU A CA 5
ATOM 7773 C C . LEU A 1 19 ? -5.087 5.782 4.506 1.00 71.12 19 LEU A C 5
ATOM 7774 O O . LEU A 1 19 ? -5.173 6.899 4.008 1.00 4.55 19 LEU A O 5
ATOM 7790 N N . ALA A 1 20 ? -4.981 4.652 3.789 1.00 44.44 20 ALA A N 5
ATOM 7791 C CA . ALA A 1 20 ? -4.952 4.610 2.311 1.00 14.32 20 ALA A CA 5
ATOM 7792 C C . ALA A 1 20 ? -6.156 5.344 1.680 1.00 73.55 20 ALA A C 5
ATOM 7793 O O . ALA A 1 20 ? -6.043 5.921 0.593 1.00 74.44 20 ALA A O 5
ATOM 7800 N N . ARG A 1 21 ? -7.308 5.303 2.384 1.00 10.43 21 ARG A N 5
ATOM 7801 C CA . ARG A 1 21 ? -8.558 5.971 1.950 1.00 20.42 21 ARG A CA 5
ATOM 7802 C C . ARG A 1 21 ? -8.434 7.504 2.047 1.00 24.01 21 ARG A C 5
ATOM 7803 O O . ARG A 1 21 ? -9.041 8.240 1.252 1.00 25.31 21 ARG A O 5
ATOM 7824 N N . LYS A 1 22 ? -7.630 7.976 3.014 1.00 22.34 22 LYS A N 5
ATOM 7825 C CA . LYS A 1 22 ? -7.297 9.404 3.153 1.00 41.32 22 LYS A CA 5
ATOM 7826 C C . LYS A 1 22 ? -6.377 9.852 1.992 1.00 32.21 22 LYS A C 5
ATOM 7827 O O . LYS A 1 22 ? -6.607 10.907 1.392 1.00 40.54 22 LYS A O 5
ATOM 7846 N N . ILE A 1 23 ? -5.344 9.032 1.684 1.00 61.25 23 ILE A N 5
ATOM 7847 C CA . ILE A 1 23 ? -4.373 9.320 0.604 1.00 62.33 23 ILE A CA 5
ATOM 7848 C C . ILE A 1 23 ? -5.066 9.397 -0.776 1.00 30.03 23 ILE A C 5
ATOM 7849 O O . ILE A 1 23 ? -4.910 10.394 -1.486 1.00 64.41 23 ILE A O 5
ATOM 7865 N N . LYS A 1 24 ? -5.853 8.355 -1.125 1.00 45.30 24 LYS A N 5
ATOM 7866 C CA . LYS A 1 24 ? -6.470 8.199 -2.475 1.00 42.33 24 LYS A CA 5
ATOM 7867 C C . LYS A 1 24 ? -7.347 9.409 -2.871 1.00 62.25 24 LYS A C 5
ATOM 7868 O O . LYS A 1 24 ? -7.594 9.628 -4.063 1.00 14.32 24 LYS A O 5
ATOM 7887 N N . ASP A 1 25 ? -7.802 10.171 -1.855 1.00 74.35 25 ASP A N 5
ATOM 7888 C CA . ASP A 1 25 ? -8.662 11.364 -2.020 1.00 72.20 25 ASP A CA 5
ATOM 7889 C C . ASP A 1 25 ? -8.016 12.411 -2.959 1.00 24.25 25 ASP A C 5
ATOM 7890 O O . ASP A 1 25 ? -8.719 13.144 -3.661 1.00 22.25 25 ASP A O 5
ATOM 7899 N N . GLU A 1 26 ? -6.674 12.441 -2.976 1.00 32.01 26 GLU A N 5
ATOM 7900 C CA . GLU A 1 26 ? -5.884 13.364 -3.829 1.00 3.34 26 GLU A CA 5
ATOM 7901 C C . GLU A 1 26 ? -6.024 13.030 -5.333 1.00 33.23 26 GLU A C 5
ATOM 7902 O O . GLU A 1 26 ? -5.723 13.869 -6.190 1.00 21.31 26 GLU A O 5
ATOM 7914 N N . GLY A 1 27 ? -6.467 11.793 -5.628 1.00 53.21 27 GLY A N 5
ATOM 7915 C CA . GLY A 1 27 ? -6.761 11.340 -6.990 1.00 13.24 27 GLY A CA 5
ATOM 7916 C C . GLY A 1 27 ? -5.701 10.388 -7.534 1.00 33.54 27 GLY A C 5
ATOM 7917 O O . GLY A 1 27 ? -5.306 10.493 -8.699 1.00 74.40 27 GLY A O 5
ATOM 7921 N N . LEU A 1 28 ? -5.233 9.454 -6.687 1.00 70.32 28 LEU A N 5
ATOM 7922 C CA . LEU A 1 28 ? -4.230 8.446 -7.089 1.00 0.13 28 LEU A CA 5
ATOM 7923 C C . LEU A 1 28 ? -4.715 7.035 -6.766 1.00 32.15 28 LEU A C 5
ATOM 7924 O O . LEU A 1 28 ? -5.498 6.837 -5.821 1.00 62.40 28 LEU A O 5
ATOM 7940 N N . GLU A 1 29 ? -4.2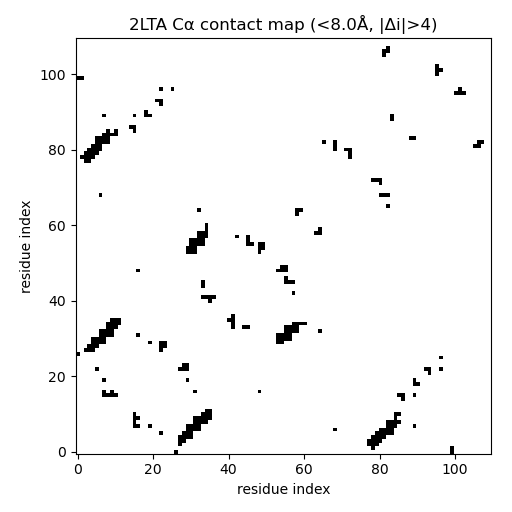32 6.067 -7.564 1.00 12.45 29 GLU A N 5
ATOM 7941 C CA . GLU A 1 29 ? -4.365 4.636 -7.269 1.00 11.42 29 GLU A CA 5
ATOM 7942 C C . GLU A 1 29 ? -3.405 4.282 -6.122 1.00 5.31 29 GLU A C 5
ATOM 7943 O O . GLU A 1 29 ? -2.192 4.529 -6.222 1.00 4.40 29 GLU A O 5
ATOM 7955 N N . VAL A 1 30 ? -3.950 3.741 -5.031 1.00 2.24 30 VAL A N 5
ATOM 7956 C CA . VAL A 1 30 ? -3.159 3.283 -3.884 1.00 12.14 30 VAL A CA 5
ATOM 7957 C C . VAL A 1 30 ? -3.048 1.752 -3.952 1.00 2.11 30 VAL A C 5
ATOM 7958 O O . VAL A 1 30 ? -4.054 1.047 -4.104 1.00 22.34 30 VAL A O 5
ATOM 7971 N N . TYR A 1 31 ? -1.813 1.267 -3.847 1.00 32.41 31 TYR A N 5
ATOM 7972 C CA . TYR A 1 31 ? -1.473 -0.149 -3.876 1.00 31.42 31 TYR A CA 5
ATOM 7973 C C . TYR A 1 31 ? -1.167 -0.571 -2.451 1.00 73.33 31 TYR A C 5
ATOM 7974 O O . TYR A 1 31 ? -0.459 0.138 -1.739 1.00 43.01 31 TYR A O 5
ATOM 7992 N N . ILE A 1 32 ? -1.728 -1.686 -2.015 1.00 62.44 32 ILE A N 5
ATOM 7993 C CA . ILE A 1 32 ? -1.503 -2.195 -0.659 1.00 72.41 32 ILE A CA 5
ATOM 7994 C C . ILE A 1 32 ? -0.754 -3.525 -0.760 1.00 62.44 32 ILE A C 5
ATOM 7995 O O . ILE A 1 32 ? -1.244 -4.445 -1.398 1.00 25.25 32 ILE A O 5
ATOM 8011 N N . LEU A 1 33 ? 0.439 -3.618 -0.165 1.00 50.34 33 LEU A N 5
ATOM 8012 C CA . LEU A 1 33 ? 1.155 -4.886 -0.026 1.00 33.33 33 LEU A CA 5
ATOM 8013 C C . LEU A 1 33 ? 0.846 -5.450 1.343 1.00 24.12 33 LEU A C 5
ATOM 8014 O O . LEU A 1 33 ? 1.375 -4.991 2.367 1.00 63.45 33 LEU A O 5
ATOM 8030 N N . LEU A 1 34 ? -0.047 -6.424 1.351 1.00 51.13 34 LEU A N 5
ATOM 8031 C CA . LEU A 1 34 ? -0.537 -7.021 2.573 1.00 31.20 34 LEU A CA 5
ATOM 8032 C C . LEU A 1 34 ? 0.410 -8.169 2.950 1.00 72.01 34 LEU A C 5
ATOM 8033 O O . LEU A 1 34 ? 0.902 -8.905 2.074 1.00 71.43 34 LEU A O 5
ATOM 8049 N N . LYS A 1 35 ? 0.669 -8.299 4.250 1.00 10.43 35 LYS A N 5
ATOM 8050 C CA . LYS A 1 35 ? 1.434 -9.407 4.813 1.00 0.15 35 LYS A CA 5
ATOM 8051 C C . LYS A 1 35 ? 0.794 -9.823 6.143 1.00 12.45 35 LYS A C 5
ATOM 8052 O O . LYS A 1 35 ? 0.630 -9.000 7.048 1.00 13.40 35 LYS A O 5
ATOM 8071 N N . ASP A 1 36 ? 0.375 -11.085 6.231 1.00 22.22 36 ASP A N 5
ATOM 8072 C CA . ASP A 1 36 ? -0.053 -11.708 7.494 1.00 43.15 36 ASP A CA 5
ATOM 8073 C C . ASP A 1 36 ? 0.682 -13.031 7.658 1.00 21.45 36 ASP A C 5
ATOM 8074 O O . ASP A 1 36 ? 1.090 -13.646 6.659 1.00 12.05 36 ASP A O 5
ATOM 8083 N N . LYS A 1 37 ? 0.813 -13.460 8.928 1.00 60.04 37 LYS A N 5
ATOM 8084 C CA . LYS A 1 37 ? 1.547 -14.676 9.339 1.00 54.41 37 LYS A CA 5
ATOM 8085 C C . LYS A 1 37 ? 1.028 -15.911 8.573 1.00 14.22 37 LYS A C 5
ATOM 8086 O O . LYS A 1 37 ? 1.809 -16.774 8.163 1.00 24.05 37 LYS A O 5
ATOM 8105 N N . ASP A 1 38 ? -0.290 -15.954 8.337 1.00 71.12 38 ASP A N 5
ATOM 8106 C CA . ASP A 1 38 ? -0.944 -17.054 7.612 1.00 44.22 38 ASP A CA 5
ATOM 8107 C C . ASP A 1 38 ? -1.587 -16.489 6.328 1.00 65.14 38 ASP A C 5
ATOM 8108 O O . ASP A 1 38 ? -2.270 -15.445 6.360 1.00 64.35 38 ASP A O 5
ATOM 8117 N N . GLU A 1 39 ? -1.307 -17.159 5.194 1.00 64.25 39 GLU A N 5
ATOM 8118 C CA . GLU A 1 39 ? -1.776 -16.737 3.859 1.00 60.43 39 GLU A CA 5
ATOM 8119 C C . GLU A 1 39 ? -3.328 -16.709 3.708 1.00 43.50 39 GLU A C 5
ATOM 8120 O O . GLU A 1 39 ? -3.842 -16.113 2.744 1.00 50.45 39 GLU A O 5
ATOM 8132 N N . LYS A 1 40 ? -4.067 -17.319 4.656 1.00 32.44 40 LYS A N 5
ATOM 8133 C CA . LYS A 1 40 ? -5.547 -17.336 4.620 1.00 43.42 40 LYS A CA 5
ATOM 8134 C C . LYS A 1 40 ? -6.129 -15.962 5.001 1.00 11.00 40 LYS A C 5
ATOM 8135 O O . LYS A 1 40 ? -6.811 -15.328 4.189 1.00 63.33 40 LYS A O 5
ATOM 8154 N N . ARG A 1 41 ? -5.816 -15.496 6.228 1.00 72.32 41 ARG A N 5
ATOM 8155 C CA . ARG A 1 41 ? -6.309 -14.200 6.757 1.00 50.12 41 ARG A CA 5
ATOM 8156 C C . ARG A 1 41 ? -5.672 -13.032 5.997 1.00 71.31 41 ARG A C 5
ATOM 8157 O O . ARG A 1 41 ? -6.215 -11.922 5.963 1.00 21.44 41 ARG A O 5
ATOM 8178 N N . LEU A 1 42 ? -4.488 -13.313 5.427 1.00 71.33 42 LEU A N 5
ATOM 8179 C CA . LEU A 1 42 ? -3.822 -12.454 4.449 1.00 53.22 42 LEU A CA 5
ATOM 8180 C C . LEU A 1 42 ? -4.754 -12.155 3.260 1.00 20.32 42 LEU A C 5
ATOM 8181 O O . LEU A 1 42 ? -5.080 -10.994 3.001 1.00 73.00 42 LEU A O 5
ATOM 8197 N N . GLU A 1 43 ? -5.212 -13.224 2.581 1.00 12.42 43 GLU A N 5
ATOM 8198 C CA . GLU A 1 43 ? -6.025 -13.103 1.357 1.00 74.13 43 GLU A CA 5
ATOM 8199 C C . GLU A 1 43 ? -7.438 -12.556 1.673 1.00 75.40 43 GLU A C 5
ATOM 8200 O O . GLU A 1 43 ? -8.036 -11.869 0.833 1.00 14.51 43 GLU A O 5
ATOM 8212 N N . GLU A 1 44 ? -7.936 -12.821 2.904 1.00 32.34 44 GLU A N 5
ATOM 8213 C CA . GLU A 1 44 ? -9.210 -12.247 3.400 1.00 62.32 44 GLU A CA 5
ATOM 8214 C C . GLU A 1 44 ? -9.106 -10.717 3.428 1.00 53.31 44 GLU A C 5
ATOM 8215 O O . GLU A 1 44 ? -9.970 -10.000 2.897 1.00 12.22 44 GLU A O 5
ATOM 8227 N N . LYS A 1 45 ? -8.002 -10.253 4.040 1.00 44.32 45 LYS A N 5
ATOM 8228 C CA . LYS A 1 45 ? -7.693 -8.832 4.222 1.00 13.11 45 LYS A CA 5
ATOM 8229 C C . LYS A 1 45 ? -7.604 -8.121 2.857 1.00 13.24 45 LYS A C 5
ATOM 8230 O O . LYS A 1 45 ? -8.144 -7.023 2.674 1.00 21.24 45 LYS A O 5
ATOM 8249 N N . ILE A 1 46 ? -6.938 -8.810 1.905 1.00 71.14 46 ILE A N 5
ATOM 8250 C CA . ILE A 1 46 ? -6.715 -8.324 0.538 1.00 44.12 46 ILE A CA 5
ATOM 8251 C C . ILE A 1 46 ? -8.054 -8.015 -0.162 1.00 74.22 46 ILE A C 5
ATOM 8252 O O . ILE A 1 46 ? -8.240 -6.910 -0.673 1.00 42.01 46 ILE A O 5
ATOM 8268 N N . GLN A 1 47 ? -8.996 -8.980 -0.129 1.00 60.22 47 GLN A N 5
ATOM 8269 C CA . GLN A 1 47 ? -10.299 -8.838 -0.822 1.00 45.34 47 GLN A CA 5
ATOM 8270 C C . GLN A 1 47 ? -11.161 -7.725 -0.177 1.00 22.41 47 GLN A C 5
ATOM 8271 O O . GLN A 1 47 ? -11.859 -6.994 -0.886 1.00 4.42 47 GLN A O 5
ATOM 8285 N N . LYS A 1 48 ? -11.097 -7.617 1.169 1.00 21.23 48 LYS A N 5
ATOM 8286 C CA . LYS A 1 48 ? -11.841 -6.585 1.944 1.00 53.42 48 LYS A CA 5
ATOM 8287 C C . LYS A 1 48 ? -11.356 -5.156 1.626 1.00 21.22 48 LYS A C 5
ATOM 8288 O O . LYS A 1 48 ? -12.149 -4.202 1.636 1.00 51.24 48 LYS A O 5
ATOM 8307 N N . LEU A 1 49 ? -10.051 -5.017 1.367 1.00 62.14 49 LEU A N 5
ATOM 8308 C CA . LEU A 1 49 ? -9.440 -3.725 1.025 1.00 3.25 49 LEU A CA 5
ATOM 8309 C C . LEU A 1 49 ? -9.653 -3.386 -0.464 1.00 53.50 49 LEU A C 5
ATOM 8310 O O . LEU A 1 49 ? -9.803 -2.218 -0.816 1.00 42.55 49 LEU A O 5
ATOM 8326 N N . LYS A 1 50 ? -9.686 -4.411 -1.342 1.00 74.31 50 LYS A N 5
ATOM 8327 C CA . LYS A 1 50 ? -10.032 -4.209 -2.769 1.00 21.35 50 LYS A CA 5
ATOM 8328 C C . LYS A 1 50 ? -11.520 -3.844 -2.914 1.00 54.11 50 LYS A C 5
ATOM 8329 O O . LYS A 1 50 ? -11.899 -3.150 -3.861 1.00 62.41 50 LYS A O 5
ATOM 8348 N N . SER A 1 51 ? -12.338 -4.317 -1.958 1.00 21.45 51 SER A N 5
ATOM 8349 C CA . SER A 1 51 ? -13.749 -3.907 -1.805 1.00 74.31 51 SER A CA 5
ATOM 8350 C C . SER A 1 51 ? -13.856 -2.403 -1.466 1.00 3.04 51 SER A C 5
ATOM 8351 O O . SER A 1 51 ? -14.827 -1.738 -1.850 1.00 40.43 51 SER A O 5
ATOM 8359 N N . GLN A 1 52 ? -12.838 -1.881 -0.751 1.00 40.42 52 GLN A N 5
ATOM 8360 C CA . GLN A 1 52 ? -12.718 -0.439 -0.424 1.00 64.20 52 GLN A CA 5
ATOM 8361 C C . GLN A 1 52 ? -11.951 0.332 -1.529 1.00 50.21 52 GLN A C 5
ATOM 8362 O O . GLN A 1 52 ? -11.522 1.469 -1.304 1.00 32.34 52 GLN A O 5
ATOM 8376 N N . GLY A 1 53 ? -11.785 -0.306 -2.709 1.00 24.51 53 GLY A N 5
ATOM 8377 C CA . GLY A 1 53 ? -11.235 0.345 -3.901 1.00 40.23 53 GLY A CA 5
ATOM 8378 C C . GLY A 1 53 ? -9.734 0.608 -3.806 1.00 12.40 53 GLY A C 5
ATOM 8379 O O . GLY A 1 53 ? -9.283 1.738 -4.021 1.00 15.21 53 GLY A O 5
ATOM 8383 N N . PHE A 1 54 ? -8.966 -0.437 -3.457 1.00 32.23 54 PHE A N 5
ATOM 8384 C CA . PHE A 1 54 ? -7.484 -0.395 -3.416 1.00 22.31 54 PHE A CA 5
ATOM 8385 C C . PHE A 1 54 ? -6.929 -1.552 -4.239 1.00 32.35 54 PHE A C 5
ATOM 8386 O O . PHE A 1 54 ? -7.497 -2.650 -4.209 1.00 23.31 54 PHE A O 5
ATOM 8403 N N . GLU A 1 55 ? -5.823 -1.331 -4.963 1.00 24.32 55 GLU A N 5
ATOM 8404 C CA . GLU A 1 55 ? -5.143 -2.405 -5.705 1.00 40.22 55 GLU A CA 5
ATOM 8405 C C . GLU A 1 55 ? -4.206 -3.162 -4.745 1.00 3.15 55 GLU A C 5
ATOM 8406 O O . GLU A 1 55 ? -3.011 -2.858 -4.629 1.00 43.05 55 GLU A O 5
ATOM 8418 N N . VAL A 1 56 ? -4.801 -4.110 -4.010 1.00 3.53 56 VAL A N 5
ATOM 8419 C CA . VAL A 1 56 ? -4.115 -4.871 -2.953 1.00 42.21 56 VAL A CA 5
ATOM 8420 C C . VAL A 1 56 ? -3.536 -6.165 -3.530 1.00 24.50 56 VAL A C 5
ATOM 8421 O O . VAL A 1 56 ? -4.207 -6.873 -4.294 1.00 34.33 56 VAL A O 5
ATOM 8434 N N . ARG A 1 57 ? -2.297 -6.466 -3.125 1.00 1.24 57 ARG A N 5
ATOM 8435 C CA . ARG A 1 57 ? -1.496 -7.568 -3.663 1.00 74.42 57 ARG A CA 5
ATOM 8436 C C . ARG A 1 57 ? -0.754 -8.296 -2.544 1.00 64.11 57 ARG A C 5
ATOM 8437 O O . ARG A 1 57 ? -0.438 -7.717 -1.493 1.00 13.23 57 ARG A O 5
ATOM 8458 N N . LYS A 1 58 ? -0.496 -9.580 -2.805 1.00 71.51 58 LYS A N 5
ATOM 8459 C CA . LYS A 1 58 ? 0.123 -10.514 -1.865 1.00 53.03 58 LYS A CA 5
ATOM 8460 C C . LYS A 1 58 ? 1.634 -10.560 -2.124 1.00 0.33 58 LYS A C 5
ATOM 8461 O O . LYS A 1 58 ? 2.056 -10.760 -3.267 1.00 45.14 58 LYS A O 5
ATOM 8480 N N . VAL A 1 59 ? 2.442 -10.369 -1.065 1.00 60.34 59 VAL A N 5
ATOM 8481 C CA . VAL A 1 59 ? 3.916 -10.426 -1.154 1.00 41.33 59 VAL A CA 5
ATOM 8482 C C . VAL A 1 59 ? 4.468 -11.574 -0.304 1.00 34.43 59 VAL A C 5
ATOM 8483 O O . VAL A 1 59 ? 3.871 -11.976 0.708 1.00 64.53 59 VAL A O 5
ATOM 8496 N N . LYS A 1 60 ? 5.615 -12.096 -0.749 1.00 71.30 60 LYS A N 5
ATOM 8497 C CA . LYS A 1 60 ? 6.294 -13.229 -0.117 1.00 72.25 60 LYS A CA 5
ATOM 8498 C C . LYS A 1 60 ? 7.040 -12.775 1.158 1.00 43.44 60 LYS A C 5
ATOM 8499 O O . LYS A 1 60 ? 6.910 -13.400 2.219 1.00 63.24 60 LYS A O 5
ATOM 8518 N N . ASP A 1 61 ? 7.784 -11.661 1.038 1.00 23.22 61 ASP A N 5
ATOM 8519 C CA . ASP A 1 61 ? 8.628 -11.112 2.128 1.00 20.44 61 ASP A CA 5
ATOM 8520 C C . ASP A 1 61 ? 9.175 -9.735 1.711 1.00 32.31 61 ASP A C 5
ATOM 8521 O O . ASP A 1 61 ? 8.807 -9.226 0.645 1.00 5.23 61 ASP A O 5
ATOM 8530 N N . ASP A 1 62 ? 10.049 -9.146 2.553 1.00 60.11 62 ASP A N 5
ATOM 8531 C CA . ASP A 1 62 ? 10.650 -7.810 2.310 1.00 42.10 62 ASP A CA 5
ATOM 8532 C C . ASP A 1 62 ? 11.535 -7.768 1.052 1.00 44.10 62 ASP A C 5
ATOM 8533 O O . ASP A 1 62 ? 11.576 -6.738 0.361 1.00 3.21 62 ASP A O 5
ATOM 8542 N N . ASP A 1 63 ? 12.247 -8.880 0.780 1.00 23.23 63 ASP A N 5
ATOM 8543 C CA . ASP A 1 63 ? 13.052 -9.025 -0.467 1.00 21.22 63 ASP A CA 5
ATOM 8544 C C . ASP A 1 63 ? 12.134 -8.877 -1.686 1.00 74.13 63 ASP A C 5
ATOM 8545 O O . ASP A 1 63 ? 12.439 -8.131 -2.619 1.00 10.45 63 ASP A O 5
ATOM 8554 N N . ASP A 1 64 ? 10.969 -9.539 -1.608 1.00 31.15 64 ASP A N 5
ATOM 8555 C CA . ASP A 1 64 ? 9.956 -9.525 -2.675 1.00 60.32 64 ASP A CA 5
ATOM 8556 C C . ASP A 1 64 ? 9.331 -8.121 -2.837 1.00 71.13 64 ASP A C 5
ATOM 8557 O O . ASP A 1 64 ? 8.997 -7.728 -3.951 1.00 21.20 64 ASP A O 5
ATOM 8566 N N . ILE A 1 65 ? 9.203 -7.390 -1.707 1.00 43.14 65 ILE A N 5
ATOM 8567 C CA . ILE A 1 65 ? 8.623 -6.025 -1.666 1.00 53.10 65 ILE A CA 5
ATOM 8568 C C . ILE A 1 65 ? 9.491 -5.022 -2.457 1.00 14.41 65 ILE A C 5
ATOM 8569 O O . ILE A 1 65 ? 8.968 -4.294 -3.300 1.00 3.45 65 ILE A O 5
ATOM 8585 N N . ASP A 1 66 ? 10.813 -4.987 -2.191 1.00 5.13 66 ASP A N 5
ATOM 8586 C CA . ASP A 1 66 ? 11.741 -4.095 -2.932 1.00 44.23 66 ASP A CA 5
ATOM 8587 C C . ASP A 1 66 ? 11.742 -4.404 -4.436 1.00 54.43 66 ASP A C 5
ATOM 8588 O O . ASP A 1 66 ? 11.807 -3.490 -5.266 1.00 15.02 66 ASP A O 5
ATOM 8597 N N . LYS A 1 67 ? 11.642 -5.697 -4.769 1.00 51.22 67 LYS A N 5
ATOM 8598 C CA . LYS A 1 67 ? 11.548 -6.174 -6.163 1.00 51.05 67 LYS A CA 5
ATOM 8599 C C . LYS A 1 67 ? 10.183 -5.804 -6.784 1.00 23.33 67 LYS A C 5
ATOM 8600 O O . LYS A 1 67 ? 10.085 -5.565 -7.998 1.00 55.32 67 LYS A O 5
ATOM 8619 N N . TRP A 1 68 ? 9.145 -5.753 -5.930 1.00 50.11 68 TRP A N 5
ATOM 8620 C CA . TRP A 1 68 ? 7.764 -5.439 -6.334 1.00 44.30 68 TRP A CA 5
ATOM 8621 C C . TRP A 1 68 ? 7.657 -3.967 -6.767 1.00 72.41 68 TRP A C 5
ATOM 8622 O O . TRP A 1 68 ? 7.132 -3.677 -7.833 1.00 21.12 68 TRP A O 5
ATOM 8643 N N . ILE A 1 69 ? 8.182 -3.045 -5.936 1.00 11.45 69 ILE A N 5
ATOM 8644 C CA . ILE A 1 69 ? 8.123 -1.584 -6.209 1.00 32.45 69 ILE A CA 5
ATOM 8645 C C . ILE A 1 69 ? 9.093 -1.208 -7.351 1.00 61.42 69 ILE A C 5
ATOM 8646 O O . ILE A 1 69 ? 8.823 -0.283 -8.132 1.00 31.25 69 ILE A O 5
ATOM 8662 N N . ASP A 1 70 ? 10.209 -1.967 -7.438 1.00 53.43 70 ASP A N 5
ATOM 8663 C CA . ASP A 1 70 ? 11.260 -1.798 -8.468 1.00 13.22 70 ASP A CA 5
ATOM 8664 C C . ASP A 1 70 ? 10.660 -1.736 -9.885 1.00 21.04 70 ASP A C 5
ATOM 8665 O O . ASP A 1 70 ? 10.989 -0.837 -10.681 1.00 54.12 70 ASP A O 5
ATOM 8674 N N . LYS A 1 71 ? 9.750 -2.686 -10.169 1.00 21.14 71 LYS A N 5
ATOM 8675 C CA . LYS A 1 71 ? 9.099 -2.791 -11.483 1.00 71.41 71 LYS A CA 5
ATOM 8676 C C . LYS A 1 71 ? 7.978 -1.753 -11.647 1.00 11.12 71 LYS A C 5
ATOM 8677 O O . LYS A 1 71 ? 7.752 -1.303 -12.758 1.00 53.02 71 LYS A O 5
ATOM 8696 N N . ILE A 1 72 ? 7.306 -1.369 -10.543 1.00 21.12 72 ILE A N 5
ATOM 8697 C CA . ILE A 1 72 ? 6.180 -0.395 -10.572 1.00 13.03 72 ILE A CA 5
ATOM 8698 C C . ILE A 1 72 ? 6.661 0.982 -11.082 1.00 71.12 72 ILE A C 5
ATOM 8699 O O . ILE A 1 72 ? 5.996 1.633 -11.906 1.00 64.02 72 ILE A O 5
ATOM 8715 N N . LYS A 1 73 ? 7.842 1.390 -10.593 1.00 4.14 73 LYS A N 5
ATOM 8716 C CA . LYS A 1 73 ? 8.493 2.655 -10.984 1.00 2.22 73 LYS A CA 5
ATOM 8717 C C . LYS A 1 73 ? 8.939 2.617 -12.460 1.00 34.45 73 LYS A C 5
ATOM 8718 O O . LYS A 1 73 ? 9.028 3.657 -13.121 1.00 53.24 73 LYS A O 5
ATOM 8737 N N . LYS A 1 74 ? 9.232 1.400 -12.951 1.00 2.02 74 LYS A N 5
ATOM 8738 C CA . LYS A 1 74 ? 9.703 1.164 -14.325 1.00 24.13 74 LYS A CA 5
ATOM 8739 C C . LYS A 1 74 ? 8.525 1.220 -15.319 1.00 24.04 74 LYS A C 5
ATOM 8740 O O . LYS A 1 74 ? 8.631 1.834 -16.387 1.00 0.13 74 LYS A O 5
ATOM 8759 N N . GLU A 1 75 ? 7.402 0.589 -14.929 1.00 14.44 75 GLU A N 5
ATOM 8760 C CA . GLU A 1 75 ? 6.160 0.537 -15.729 1.00 41.12 75 GLU A CA 5
ATOM 8761 C C . GLU A 1 75 ? 5.557 1.942 -15.875 1.00 24.33 75 GLU A C 5
ATOM 8762 O O . GLU A 1 75 ? 5.090 2.320 -16.955 1.00 45.14 75 GLU A O 5
ATOM 8774 N N . ARG A 1 76 ? 5.595 2.708 -14.772 1.00 22.42 76 ARG A N 5
ATOM 8775 C CA . ARG A 1 76 ? 5.042 4.073 -14.700 1.00 54.10 76 ARG A CA 5
ATOM 8776 C C . ARG A 1 76 ? 6.147 5.059 -14.245 1.00 21.34 76 ARG A C 5
ATOM 8777 O O . ARG A 1 76 ? 6.252 5.374 -13.052 1.00 44.14 76 ARG A O 5
ATOM 8798 N N . PRO A 1 77 ? 7.020 5.547 -15.183 1.00 74.53 77 PRO A N 5
ATOM 8799 C CA . PRO A 1 77 ? 8.179 6.398 -14.837 1.00 51.12 77 PRO A CA 5
ATOM 8800 C C . PRO A 1 77 ? 7.815 7.882 -14.613 1.00 61.41 77 PRO A C 5
ATOM 8801 O O . PRO A 1 77 ? 8.627 8.632 -14.074 1.00 53.42 77 PRO A O 5
ATOM 8812 N N . GLN A 1 78 ? 6.603 8.299 -15.040 1.00 21.12 78 GLN A N 5
ATOM 8813 C CA . GLN A 1 78 ? 6.174 9.718 -14.972 1.00 23.23 78 GLN A CA 5
ATOM 8814 C C . GLN A 1 78 ? 5.472 10.045 -13.636 1.00 71.51 78 GLN A C 5
ATOM 8815 O O . GLN A 1 78 ? 5.148 11.209 -13.372 1.00 54.01 78 GLN A O 5
ATOM 8829 N N . LEU A 1 79 ? 5.246 9.015 -12.800 1.00 21.11 79 LEU A N 5
ATOM 8830 C CA . LEU A 1 79 ? 4.749 9.184 -11.422 1.00 53.44 79 LEU A CA 5
ATOM 8831 C C . LEU A 1 79 ? 5.739 8.521 -10.454 1.00 31.44 79 LEU A C 5
ATOM 8832 O O . LEU A 1 79 ? 6.432 7.569 -10.836 1.00 12.31 79 LEU A O 5
ATOM 8848 N N . GLU A 1 80 ? 5.829 9.035 -9.218 1.00 41.53 80 GLU A N 5
ATOM 8849 C CA . GLU A 1 80 ? 6.746 8.497 -8.185 1.00 12.31 80 GLU A CA 5
ATOM 8850 C C . GLU A 1 80 ? 6.004 7.570 -7.204 1.00 75.14 80 GLU A C 5
ATOM 8851 O O . GLU A 1 80 ? 4.786 7.665 -7.046 1.00 72.15 80 GLU A O 5
ATOM 8863 N N . VAL A 1 81 ? 6.766 6.662 -6.573 1.00 2.43 81 VAL A N 5
ATOM 8864 C CA . VAL A 1 81 ? 6.241 5.625 -5.660 1.00 71.31 81 VAL A CA 5
ATOM 8865 C C . VAL A 1 81 ? 6.918 5.752 -4.283 1.00 32.54 81 VAL A C 5
ATOM 8866 O O . VAL A 1 81 ? 8.137 5.954 -4.205 1.00 71.44 81 VAL A O 5
ATOM 8879 N N . ARG A 1 82 ? 6.119 5.637 -3.206 1.00 44.12 82 ARG A N 5
ATOM 8880 C CA . ARG A 1 82 ? 6.615 5.697 -1.820 1.00 71.23 82 ARG A CA 5
ATOM 8881 C C . ARG A 1 82 ? 6.125 4.460 -1.030 1.00 42.13 82 ARG A C 5
ATOM 8882 O O . ARG A 1 82 ? 4.911 4.247 -0.910 1.00 23.14 82 ARG A O 5
ATOM 8903 N N . LYS A 1 83 ? 7.079 3.642 -0.527 1.00 21.21 83 LYS A N 5
ATOM 8904 C CA . LYS A 1 83 ? 6.776 2.493 0.359 1.00 62.14 83 LYS A CA 5
ATOM 8905 C C . LYS A 1 83 ? 6.432 2.979 1.779 1.00 51.34 83 LYS A C 5
ATOM 8906 O O . LYS A 1 83 ? 7.096 3.873 2.311 1.00 33.41 83 LYS A O 5
ATOM 8925 N N . VAL A 1 84 ? 5.381 2.403 2.371 1.00 0.21 84 VAL A N 5
ATOM 8926 C CA . VAL A 1 84 ? 4.897 2.751 3.717 1.00 25.42 84 VAL A CA 5
ATOM 8927 C C . VAL A 1 84 ? 4.922 1.519 4.650 1.00 30.11 84 VAL A C 5
ATOM 8928 O O . VAL A 1 84 ? 4.006 0.708 4.652 1.00 0.33 84 VAL A O 5
ATOM 8941 N N . THR A 1 85 ? 5.990 1.383 5.429 1.00 22.34 85 THR A N 5
ATOM 8942 C CA . THR A 1 85 ? 6.155 0.275 6.379 1.00 20.02 85 THR A CA 5
ATOM 8943 C C . THR A 1 85 ? 5.389 0.542 7.698 1.00 11.35 85 THR A C 5
ATOM 8944 O O . THR A 1 85 ? 4.916 -0.397 8.352 1.00 71.10 85 THR A O 5
ATOM 8955 N N . ASP A 1 86 ? 5.267 1.836 8.076 1.00 63.42 86 ASP A N 5
ATOM 8956 C CA . ASP A 1 86 ? 4.676 2.256 9.370 1.00 61.54 86 ASP A CA 5
ATOM 8957 C C . ASP A 1 86 ? 3.388 3.070 9.169 1.00 65.23 86 ASP A C 5
ATOM 8958 O O . ASP A 1 86 ? 3.179 3.661 8.102 1.00 23.32 86 ASP A O 5
ATOM 8967 N N . GLU A 1 87 ? 2.538 3.094 10.215 1.00 40.22 87 GLU A N 5
ATOM 8968 C CA . GLU A 1 87 ? 1.389 4.020 10.335 1.00 71.21 87 GLU A CA 5
ATOM 8969 C C . GLU A 1 87 ? 1.823 5.478 10.084 1.00 31.50 87 GLU A C 5
ATOM 8970 O O . GLU A 1 87 ? 1.176 6.210 9.332 1.00 50.32 87 GLU A O 5
ATOM 8982 N N . ASP A 1 88 ? 2.942 5.861 10.707 1.00 42.02 88 ASP A N 5
ATOM 8983 C CA . ASP A 1 88 ? 3.470 7.236 10.657 1.00 1.42 88 ASP A CA 5
ATOM 8984 C C . ASP A 1 88 ? 4.049 7.582 9.282 1.00 42.23 88 ASP A C 5
ATOM 8985 O O . ASP A 1 88 ? 4.155 8.762 8.946 1.00 72.12 88 ASP A O 5
ATOM 8994 N N . GLN A 1 89 ? 4.401 6.559 8.490 1.00 22.02 89 GLN A N 5
ATOM 8995 C CA . GLN A 1 89 ? 4.761 6.748 7.077 1.00 10.11 89 GLN A CA 5
ATOM 8996 C C . GLN A 1 89 ? 3.497 7.111 6.273 1.00 60.01 89 GLN A C 5
ATOM 8997 O O . GLN A 1 89 ? 3.541 7.983 5.408 1.00 63.30 89 GLN A O 5
ATOM 9011 N N . ALA A 1 90 ? 2.377 6.433 6.590 1.00 24.35 90 ALA A N 5
ATOM 9012 C CA . ALA A 1 90 ? 1.053 6.712 5.981 1.00 71.04 90 ALA A CA 5
ATOM 9013 C C . ALA A 1 90 ? 0.485 8.077 6.424 1.00 11.13 90 ALA A C 5
ATOM 9014 O O . ALA A 1 90 ? -0.303 8.694 5.703 1.00 24.42 90 ALA A O 5
ATOM 9021 N N . LYS A 1 91 ? 0.893 8.522 7.616 1.00 61.44 91 LYS A N 5
ATOM 9022 C CA . LYS A 1 91 ? 0.563 9.857 8.145 1.00 24.13 91 LYS A CA 5
ATOM 9023 C C . LYS A 1 91 ? 1.467 10.928 7.498 1.00 73.42 91 LYS A C 5
ATOM 9024 O O . LYS A 1 91 ? 1.028 12.062 7.268 1.00 62.24 91 LYS A O 5
ATOM 9043 N N . GLN A 1 92 ? 2.731 10.553 7.195 1.00 65.02 92 GLN A N 5
ATOM 9044 C CA . GLN A 1 92 ? 3.708 11.478 6.599 1.00 73.33 92 GLN A CA 5
ATOM 9045 C C . GLN A 1 92 ? 3.335 11.777 5.140 1.00 31.32 92 GLN A C 5
ATOM 9046 O O . GLN A 1 92 ? 3.358 12.927 4.736 1.00 72.14 92 GLN A O 5
ATOM 9060 N N . ILE A 1 93 ? 3.026 10.732 4.354 1.00 62.34 93 ILE A N 5
ATOM 9061 C CA . ILE A 1 93 ? 2.651 10.878 2.930 1.00 13.31 93 ILE A CA 5
ATOM 9062 C C . ILE A 1 93 ? 1.394 11.757 2.722 1.00 22.03 93 ILE A C 5
ATOM 9063 O O . ILE A 1 93 ? 1.305 12.456 1.717 1.00 41.03 93 ILE A O 5
ATOM 9079 N N . LEU A 1 94 ? 0.451 11.735 3.686 1.00 72.42 94 LEU A N 5
ATOM 9080 C CA . LEU A 1 94 ? -0.690 12.697 3.730 1.00 12.21 94 LEU A CA 5
ATOM 9081 C C . LEU A 1 94 ? -0.186 14.143 3.581 1.00 12.04 94 LEU A C 5
ATOM 9082 O O . LEU A 1 94 ? -0.755 14.943 2.836 1.00 22.43 94 LEU A O 5
ATOM 9098 N N . GLU A 1 95 ? 0.903 14.429 4.291 1.00 23.03 95 GLU A N 5
ATOM 9099 C CA . GLU A 1 95 ? 1.581 15.719 4.297 1.00 2.31 95 GLU A CA 5
ATOM 9100 C C . GLU A 1 95 ? 2.553 15.831 3.081 1.00 21.15 95 GLU A C 5
ATOM 9101 O O . GLU A 1 95 ? 2.729 16.913 2.516 1.00 44.44 95 GLU A O 5
ATOM 9113 N N . ASP A 1 96 ? 3.137 14.693 2.665 1.00 50.24 96 ASP A N 5
ATOM 9114 C CA . ASP A 1 96 ? 4.202 14.645 1.634 1.00 42.22 96 ASP A CA 5
ATOM 9115 C C . ASP A 1 96 ? 3.638 14.898 0.225 1.00 44.33 96 ASP A C 5
ATOM 9116 O O . ASP A 1 96 ? 4.344 15.394 -0.635 1.00 34.02 96 ASP A O 5
ATOM 9125 N N . LEU A 1 97 ? 2.363 14.561 -0.004 1.00 12.30 97 LEU A N 5
ATOM 9126 C CA . LEU A 1 97 ? 1.670 14.879 -1.280 1.00 71.02 97 LEU A CA 5
ATOM 9127 C C . LEU A 1 97 ? 1.361 16.397 -1.363 1.00 55.15 97 LEU A C 5
ATOM 9128 O O . LEU A 1 97 ? 1.116 16.937 -2.448 1.00 24.42 97 LEU A O 5
ATOM 9144 N N . LYS A 1 98 ? 1.402 17.067 -0.189 1.00 54.11 98 LYS A N 5
ATOM 9145 C CA . LYS A 1 98 ? 1.160 18.522 -0.064 1.00 64.04 98 LYS A CA 5
ATOM 9146 C C . LYS A 1 98 ? 2.478 19.306 -0.260 1.00 64.41 98 LYS A C 5
ATOM 9147 O O . LYS A 1 98 ? 2.458 20.450 -0.737 1.00 31.22 98 LYS A O 5
ATOM 9166 N N . LYS A 1 99 ? 3.617 18.690 0.133 1.00 40.03 99 LYS A N 5
ATOM 9167 C CA . LYS A 1 99 ? 4.967 19.213 -0.186 1.00 2.42 99 LYS A CA 5
ATOM 9168 C C . LYS A 1 99 ? 5.437 18.659 -1.550 1.00 23.43 99 LYS A C 5
ATOM 9169 O O . LYS A 1 99 ? 5.383 19.361 -2.559 1.00 42.34 99 LYS A O 5
ATOM 9188 N N . LYS A 1 100 ? 5.856 17.389 -1.565 1.00 25.33 100 LYS A N 5
ATOM 9189 C CA . LYS A 1 100 ? 6.318 16.685 -2.773 1.00 34.23 100 LYS A CA 5
ATOM 9190 C C . LYS A 1 100 ? 5.121 16.292 -3.660 1.00 14.43 100 LYS A C 5
ATOM 9191 O O . LYS A 1 100 ? 4.572 15.190 -3.542 1.00 61.33 100 LYS A O 5
ATOM 9210 N N . GLY A 1 101 ? 4.704 17.234 -4.506 1.00 32.02 101 GLY A N 5
ATOM 9211 C CA . GLY A 1 101 ? 3.646 17.020 -5.478 1.00 34.10 101 GLY A CA 5
ATOM 9212 C C . GLY A 1 101 ? 3.939 17.835 -6.714 1.00 30.24 101 GLY A C 5
ATOM 9213 O O . GLY A 1 101 ? 3.222 18.787 -7.011 1.00 54.41 101 GLY A O 5
ATOM 9217 N N . SER A 1 102 ? 5.032 17.450 -7.402 1.00 3.10 102 SER A N 5
ATOM 9218 C CA . SER A 1 102 ? 5.598 18.143 -8.578 1.00 75.42 102 SER A CA 5
ATOM 9219 C C . SER A 1 102 ? 5.828 19.649 -8.314 1.00 21.51 102 SER A C 5
ATOM 9220 O O . SER A 1 102 ? 5.086 20.514 -8.793 1.00 4.51 102 SER A O 5
ATOM 9228 N N . LEU A 1 103 ? 6.873 19.939 -7.503 1.00 5.42 103 LEU A N 5
ATOM 9229 C CA . LEU A 1 103 ? 7.336 21.324 -7.222 1.00 21.23 103 LEU A CA 5
ATOM 9230 C C . LEU A 1 103 ? 8.133 21.886 -8.421 1.00 23.33 103 LEU A C 5
ATOM 9231 O O . LEU A 1 103 ? 8.497 23.067 -8.451 1.00 41.14 103 LEU A O 5
ATOM 9247 N N . GLU A 1 104 ? 8.384 21.008 -9.396 1.00 53.41 104 GLU A N 5
ATOM 9248 C CA . GLU A 1 104 ? 9.120 21.289 -10.616 1.00 75.12 104 GLU A CA 5
ATOM 9249 C C . GLU A 1 104 ? 8.342 20.684 -11.803 1.00 0.35 104 GLU A C 5
ATOM 9250 O O . GLU A 1 104 ? 7.973 19.498 -11.776 1.00 42.14 104 GLU A O 5
ATOM 9262 N N . HIS A 1 105 ? 8.039 21.526 -12.815 1.00 24.11 105 HIS A N 5
ATOM 9263 C CA . HIS A 1 105 ? 7.337 21.088 -14.046 1.00 12.42 105 HIS A CA 5
ATOM 9264 C C . HIS A 1 105 ? 8.278 20.197 -14.884 1.00 12.01 105 HIS A C 5
ATOM 9265 O O . HIS A 1 105 ? 7.837 19.306 -15.616 1.00 22.34 105 HIS A O 5
ATOM 9280 N N . HIS A 1 106 ? 9.585 20.487 -14.761 1.00 5.21 106 HIS A N 5
ATOM 9281 C CA . HIS A 1 106 ? 10.679 19.659 -15.270 1.00 12.51 106 HIS A CA 5
ATOM 9282 C C . HIS A 1 106 ? 11.932 19.960 -14.423 1.00 0.11 106 HIS A C 5
ATOM 9283 O O . HIS A 1 106 ? 12.431 21.092 -14.413 1.00 5.15 106 HIS A O 5
ATOM 9298 N N . HIS A 1 107 ? 12.397 18.937 -13.682 1.00 34.34 107 HIS A N 5
ATOM 9299 C CA . HIS A 1 107 ? 13.499 19.049 -12.702 1.00 64.10 107 HIS A CA 5
ATOM 9300 C C . HIS A 1 107 ? 14.841 19.400 -13.369 1.00 0.15 107 HIS A C 5
ATOM 9301 O O . HIS A 1 107 ? 15.681 20.075 -12.766 1.00 31.23 107 HIS A O 5
ATOM 9316 N N . HIS A 1 108 ? 15.032 18.920 -14.605 1.00 35.51 108 HIS A N 5
ATOM 9317 C CA . HIS A 1 108 ? 16.277 19.118 -15.369 1.00 41.33 108 HIS A CA 5
ATOM 9318 C C . HIS A 1 108 ? 15.965 19.124 -16.874 1.00 30.41 108 HIS A C 5
ATOM 9319 O O . HIS A 1 108 ? 15.256 18.237 -17.368 1.00 75.41 108 HIS A O 5
ATOM 9334 N N . HIS A 1 109 ? 16.456 20.155 -17.588 1.00 13.11 109 HIS A N 5
ATOM 9335 C CA . HIS A 1 109 ? 16.313 20.262 -19.059 1.00 31.15 109 HIS A CA 5
ATOM 9336 C C . HIS A 1 109 ? 17.355 19.371 -19.766 1.00 75.34 109 HIS A C 5
ATOM 9337 O O . HIS A 1 109 ? 17.152 18.926 -20.895 1.00 43.42 109 HIS A O 5
ATOM 9352 N N . HIS A 1 110 ? 18.468 19.135 -19.064 1.00 54.23 110 HIS A N 5
ATOM 9353 C CA . HIS A 1 110 ? 19.569 18.264 -19.491 1.00 35.21 110 HIS A CA 5
ATOM 9354 C C . HIS A 1 110 ? 19.628 17.088 -18.494 1.00 43.24 110 HIS A C 5
ATOM 9355 O O . HIS A 1 110 ? 19.943 17.324 -17.307 1.00 61.41 110 HIS A O 5
ATOM 9371 N N . MET A 1 1 ? 1.870 16.182 -16.010 1.00 4.24 1 MET A N 6
ATOM 9372 C CA . MET A 1 1 ? 1.474 15.996 -14.591 1.00 63.42 1 MET A CA 6
ATOM 9373 C C . MET A 1 1 ? 2.662 15.493 -13.767 1.00 52.23 1 MET A C 6
ATOM 9374 O O . MET A 1 1 ? 3.683 15.074 -14.326 1.00 43.35 1 MET A O 6
ATOM 9390 N N . GLY A 1 2 ? 2.523 15.566 -12.436 1.00 53.11 2 GLY A N 6
ATOM 9391 C CA . GLY A 1 2 ? 3.470 14.984 -11.491 1.00 42.54 2 GLY A CA 6
ATOM 9392 C C . GLY A 1 2 ? 2.813 13.848 -10.738 1.00 35.45 2 GLY A C 6
ATOM 9393 O O . GLY A 1 2 ? 2.539 13.960 -9.534 1.00 31.23 2 GLY A O 6
ATOM 9397 N N . SER A 1 3 ? 2.536 12.754 -11.470 1.00 61.01 3 SER A N 6
ATOM 9398 C CA . SER A 1 3 ? 1.786 11.602 -10.953 1.00 62.30 3 SER A CA 6
ATOM 9399 C C . SER A 1 3 ? 2.509 10.914 -9.772 1.00 60.35 3 SER A C 6
ATOM 9400 O O . SER A 1 3 ? 3.743 10.778 -9.762 1.00 45.03 3 SER A O 6
ATOM 9408 N N . LYS A 1 4 ? 1.715 10.487 -8.788 1.00 64.25 4 LYS A N 6
ATOM 9409 C CA . LYS A 1 4 ? 2.195 9.819 -7.576 1.00 11.01 4 LYS A CA 6
ATOM 9410 C C . LYS A 1 4 ? 1.261 8.645 -7.257 1.00 31.32 4 LYS A C 6
ATOM 9411 O O . LYS A 1 4 ? 0.045 8.726 -7.465 1.00 3.03 4 LYS A O 6
ATOM 9430 N N . ILE A 1 5 ? 1.847 7.543 -6.813 1.00 15.40 5 ILE A N 6
ATOM 9431 C CA . ILE A 1 5 ? 1.128 6.430 -6.198 1.00 44.33 5 ILE A CA 6
ATOM 9432 C C . ILE A 1 5 ? 1.795 6.105 -4.862 1.00 20.34 5 ILE A C 6
ATOM 9433 O O . ILE A 1 5 ? 2.977 6.430 -4.633 1.00 13.31 5 ILE A O 6
ATOM 9449 N N . ILE A 1 6 ? 1.038 5.470 -3.974 1.00 3.05 6 ILE A N 6
ATOM 9450 C CA . ILE A 1 6 ? 1.558 5.006 -2.686 1.00 61.21 6 ILE A CA 6
ATOM 9451 C C . ILE A 1 6 ? 1.311 3.502 -2.563 1.00 33.32 6 ILE A C 6
ATOM 9452 O O . ILE A 1 6 ? 0.246 3.007 -2.941 1.00 1.45 6 ILE A O 6
ATOM 9468 N N . VAL A 1 7 ? 2.313 2.793 -2.043 1.00 32.20 7 VAL A N 6
ATOM 9469 C CA . VAL A 1 7 ? 2.245 1.360 -1.771 1.00 31.13 7 VAL A CA 6
ATOM 9470 C C . VAL A 1 7 ? 2.407 1.179 -0.266 1.00 5.34 7 VAL A C 6
ATOM 9471 O O . VAL A 1 7 ? 3.462 1.481 0.292 1.00 63.44 7 VAL A O 6
ATOM 9484 N N . ILE A 1 8 ? 1.339 0.715 0.392 1.00 75.40 8 ILE A N 6
ATOM 9485 C CA . ILE A 1 8 ? 1.303 0.583 1.846 1.00 5.24 8 ILE A CA 6
ATOM 9486 C C . ILE A 1 8 ? 1.396 -0.898 2.219 1.00 30.35 8 ILE A C 6
ATOM 9487 O O . ILE A 1 8 ? 0.653 -1.725 1.697 1.00 74.42 8 ILE A O 6
ATOM 9503 N N . ILE A 1 9 ? 2.303 -1.202 3.140 1.00 3.44 9 ILE A N 6
ATOM 9504 C CA . ILE A 1 9 ? 2.628 -2.553 3.559 1.00 51.32 9 ILE A CA 6
ATOM 9505 C C . ILE A 1 9 ? 1.750 -2.869 4.790 1.00 43.42 9 ILE A C 6
ATOM 9506 O O . ILE A 1 9 ? 2.148 -2.634 5.939 1.00 22.10 9 ILE A O 6
ATOM 9522 N N . SER A 1 10 ? 0.527 -3.350 4.526 1.00 73.14 10 SER A N 6
ATOM 9523 C CA . SER A 1 10 ? -0.477 -3.571 5.573 1.00 13.23 10 SER A CA 6
ATOM 9524 C C . SER A 1 10 ? -0.310 -4.978 6.150 1.00 72.41 10 SER A C 6
ATOM 9525 O O . SER A 1 10 ? -0.619 -5.979 5.489 1.00 51.04 10 SER A O 6
ATOM 9533 N N . SER A 1 11 ? 0.236 -5.035 7.362 1.00 12.25 11 SER A N 6
ATOM 9534 C CA . SER A 1 11 ? 0.475 -6.293 8.072 1.00 24.23 11 SER A CA 6
ATOM 9535 C C . SER A 1 11 ? -0.017 -6.158 9.518 1.00 42.01 11 SER A C 6
ATOM 9536 O O . SER A 1 11 ? 0.438 -5.254 10.231 1.00 24.33 11 SER A O 6
ATOM 9544 N N . ASP A 1 12 ? -0.964 -7.036 9.917 1.00 33.40 12 ASP A N 6
ATOM 9545 C CA . ASP A 1 12 ? -1.484 -7.149 11.303 1.00 54.22 12 ASP A CA 6
ATOM 9546 C C . ASP A 1 12 ? -2.391 -5.951 11.694 1.00 42.34 12 ASP A C 6
ATOM 9547 O O . ASP A 1 12 ? -3.593 -6.122 11.890 1.00 11.32 12 ASP A O 6
ATOM 9556 N N . ASP A 1 13 ? -1.801 -4.752 11.824 1.00 45.44 13 ASP A N 6
ATOM 9557 C CA . ASP A 1 13 ? -2.510 -3.508 12.225 1.00 32.14 13 ASP A CA 6
ATOM 9558 C C . ASP A 1 13 ? -3.381 -2.939 11.072 1.00 12.25 13 ASP A C 6
ATOM 9559 O O . ASP A 1 13 ? -3.097 -3.173 9.890 1.00 51.11 13 ASP A O 6
ATOM 9568 N N . THR A 1 14 ? -4.437 -2.177 11.450 1.00 50.44 14 THR A N 6
ATOM 9569 C CA . THR A 1 14 ? -5.457 -1.652 10.522 1.00 31.25 14 THR A CA 6
ATOM 9570 C C . THR A 1 14 ? -5.303 -0.124 10.261 1.00 1.32 14 THR A C 6
ATOM 9571 O O . THR A 1 14 ? -5.876 0.392 9.291 1.00 21.01 14 THR A O 6
ATOM 9582 N N . THR A 1 15 ? -4.541 0.600 11.118 1.00 54.01 15 THR A N 6
ATOM 9583 C CA . THR A 1 15 ? -4.361 2.070 10.984 1.00 43.24 15 THR A CA 6
ATOM 9584 C C . THR A 1 15 ? -3.859 2.459 9.572 1.00 41.24 15 THR A C 6
ATOM 9585 O O . THR A 1 15 ? -4.282 3.471 9.008 1.00 20.21 15 THR A O 6
ATOM 9596 N N . LEU A 1 16 ? -3.002 1.596 9.001 1.00 73.52 16 LEU A N 6
ATOM 9597 C CA . LEU A 1 16 ? -2.415 1.790 7.655 1.00 31.34 16 LEU A CA 6
ATOM 9598 C C . LEU A 1 16 ? -3.512 1.786 6.560 1.00 54.44 16 LEU A C 6
ATOM 9599 O O . LEU A 1 16 ? -3.469 2.586 5.617 1.00 45.31 16 LEU A O 6
ATOM 9615 N N . GLU A 1 17 ? -4.483 0.882 6.737 1.00 73.31 17 GLU A N 6
ATOM 9616 C CA . GLU A 1 17 ? -5.631 0.676 5.822 1.00 43.31 17 GLU A CA 6
ATOM 9617 C C . GLU A 1 17 ? -6.563 1.899 5.816 1.00 25.21 17 GLU A C 6
ATOM 9618 O O . GLU A 1 17 ? -7.033 2.347 4.757 1.00 73.25 17 GLU A O 6
ATOM 9630 N N . GLU A 1 18 ? -6.823 2.419 7.021 1.00 23.01 18 GLU A N 6
ATOM 9631 C CA . GLU A 1 18 ? -7.716 3.570 7.231 1.00 12.22 18 GLU A CA 6
ATOM 9632 C C . GLU A 1 18 ? -7.114 4.861 6.661 1.00 41.52 18 GLU A C 6
ATOM 9633 O O . GLU A 1 18 ? -7.821 5.652 6.029 1.00 61.23 18 GLU A O 6
ATOM 9645 N N . LEU A 1 19 ? -5.804 5.054 6.890 1.00 73.45 19 LEU A N 6
ATOM 9646 C CA . LEU A 1 19 ? -5.053 6.212 6.373 1.00 52.13 19 LEU A CA 6
ATOM 9647 C C . LEU A 1 19 ? -5.000 6.174 4.833 1.00 52.41 19 LEU A C 6
ATOM 9648 O O . LEU A 1 19 ? -5.190 7.198 4.181 1.00 32.44 19 LEU A O 6
ATOM 9664 N N . ALA A 1 20 ? -4.807 4.958 4.280 1.00 44.23 20 ALA A N 6
ATOM 9665 C CA . ALA A 1 20 ? -4.715 4.707 2.816 1.00 40.31 20 ALA A CA 6
ATOM 9666 C C . ALA A 1 20 ? -5.917 5.284 2.038 1.00 3.42 20 ALA A C 6
ATOM 9667 O O . ALA A 1 20 ? -5.788 5.710 0.881 1.00 43.02 20 ALA A O 6
ATOM 9674 N N . ARG A 1 21 ? -7.083 5.282 2.705 1.00 14.22 21 ARG A N 6
ATOM 9675 C CA . ARG A 1 21 ? -8.353 5.775 2.139 1.00 50.11 21 ARG A CA 6
ATOM 9676 C C . ARG A 1 21 ? -8.303 7.301 1.850 1.00 75.40 21 ARG A C 6
ATOM 9677 O O . ARG A 1 21 ? -8.986 7.795 0.943 1.00 15.22 21 ARG A O 6
ATOM 9698 N N . LYS A 1 22 ? -7.481 8.026 2.632 1.00 34.42 22 LYS A N 6
ATOM 9699 C CA . LYS A 1 22 ? -7.274 9.480 2.475 1.00 24.11 22 LYS A CA 6
ATOM 9700 C C . LYS A 1 22 ? -6.201 9.750 1.409 1.00 14.24 22 LYS A C 6
ATOM 9701 O O . LYS A 1 22 ? -6.279 10.751 0.693 1.00 0.41 22 LYS A O 6
ATOM 9720 N N . ILE A 1 23 ? -5.205 8.839 1.308 1.00 74.23 23 ILE A N 6
ATOM 9721 C CA . ILE A 1 23 ? -4.122 8.941 0.315 1.00 64.23 23 ILE A CA 6
ATOM 9722 C C . ILE A 1 23 ? -4.693 8.811 -1.127 1.00 75.32 23 ILE A C 6
ATOM 9723 O O . ILE A 1 23 ? -4.299 9.553 -2.035 1.00 0.35 23 ILE A O 6
ATOM 9739 N N . LYS A 1 24 ? -5.626 7.854 -1.327 1.00 51.40 24 LYS A N 6
ATOM 9740 C CA . LYS A 1 24 ? -6.241 7.617 -2.658 1.00 71.43 24 LYS A CA 6
ATOM 9741 C C . LYS A 1 24 ? -7.133 8.807 -3.068 1.00 50.42 24 LYS A C 6
ATOM 9742 O O . LYS A 1 24 ? -7.321 9.079 -4.261 1.00 73.11 24 LYS A O 6
ATOM 9761 N N . ASP A 1 25 ? -7.633 9.535 -2.047 1.00 1.14 25 ASP A N 6
ATOM 9762 C CA . ASP A 1 25 ? -8.533 10.696 -2.220 1.00 3.34 25 ASP A CA 6
ATOM 9763 C C . ASP A 1 25 ? -7.765 11.929 -2.747 1.00 32.05 25 ASP A C 6
ATOM 9764 O O . ASP A 1 25 ? -8.380 12.918 -3.161 1.00 3.43 25 ASP A O 6
ATOM 9773 N N . GLU A 1 26 ? -6.423 11.844 -2.767 1.00 72.44 26 GLU A N 6
ATOM 9774 C CA . GLU A 1 26 ? -5.560 12.868 -3.396 1.00 4.43 26 GLU A CA 6
ATOM 9775 C C . GLU A 1 26 ? -5.607 12.772 -4.935 1.00 52.44 26 GLU A C 6
ATOM 9776 O O . GLU A 1 26 ? -5.201 13.709 -5.629 1.00 40.52 26 GLU A O 6
ATOM 9788 N N . GLY A 1 27 ? -6.123 11.637 -5.442 1.00 32.50 27 GLY A N 6
ATOM 9789 C CA . GLY A 1 27 ? -6.106 11.327 -6.868 1.00 13.43 27 GLY A CA 6
ATOM 9790 C C . GLY A 1 27 ? -4.938 10.418 -7.216 1.00 33.33 27 GLY A C 6
ATOM 9791 O O . GLY A 1 27 ? -4.292 10.587 -8.261 1.00 30.23 27 GLY A O 6
ATOM 9795 N N . LEU A 1 28 ? -4.644 9.471 -6.307 1.00 72.14 28 LEU A N 6
ATOM 9796 C CA . LEU A 1 28 ? -3.566 8.480 -6.495 1.00 23.24 28 LEU A CA 6
ATOM 9797 C C . LEU A 1 28 ? -4.176 7.080 -6.601 1.00 33.34 28 LEU A C 6
ATOM 9798 O O . LEU A 1 28 ? -5.182 6.797 -5.940 1.00 4.05 28 LEU A O 6
ATOM 9814 N N . GLU A 1 29 ? -3.552 6.198 -7.392 1.00 20.54 29 GLU A N 6
ATOM 9815 C CA . GLU A 1 29 ? -3.882 4.765 -7.383 1.00 3.22 29 GLU A CA 6
ATOM 9816 C C . GLU A 1 29 ? -3.029 4.086 -6.306 1.00 23.22 29 GLU A C 6
ATOM 9817 O O . GLU A 1 29 ? -1.807 4.016 -6.434 1.00 64.14 29 GLU A O 6
ATOM 9829 N N . VAL A 1 30 ? -3.666 3.611 -5.231 1.00 74.15 30 VAL A N 6
ATOM 9830 C CA . VAL A 1 30 ? -2.953 3.050 -4.076 1.00 3.32 30 VAL A CA 6
ATOM 9831 C C . VAL A 1 30 ? -2.925 1.526 -4.175 1.00 41.03 30 VAL A C 6
ATOM 9832 O O . VAL A 1 30 ? -3.956 0.888 -4.416 1.00 25.24 30 VAL A O 6
ATOM 9845 N N . TYR A 1 31 ? -1.731 0.967 -3.980 1.00 24.14 31 TYR A N 6
ATOM 9846 C CA . TYR A 1 31 ? -1.491 -0.468 -3.962 1.00 2.34 31 TYR A CA 6
ATOM 9847 C C . TYR A 1 31 ? -1.203 -0.853 -2.515 1.00 20.31 31 TYR A C 6
ATOM 9848 O O . TYR A 1 31 ? -0.589 -0.073 -1.781 1.00 45.10 31 TYR A O 6
ATOM 9866 N N . ILE A 1 32 ? -1.648 -2.029 -2.084 1.00 44.41 32 ILE A N 6
ATOM 9867 C CA . ILE A 1 32 ? -1.408 -2.497 -0.705 1.00 31.44 32 ILE A CA 6
ATOM 9868 C C . ILE A 1 32 ? -0.702 -3.857 -0.770 1.00 42.32 32 ILE A C 6
ATOM 9869 O O . ILE A 1 32 ? -1.203 -4.761 -1.432 1.00 1.34 32 ILE A O 6
ATOM 9885 N N . LEU A 1 33 ? 0.462 -4.011 -0.110 1.00 13.13 33 LEU A N 6
ATOM 9886 C CA . LEU A 1 33 ? 1.205 -5.284 -0.108 1.00 54.45 33 LEU A CA 6
ATOM 9887 C C . LEU A 1 33 ? 0.990 -6.046 1.203 1.00 22.52 33 LEU A C 6
ATOM 9888 O O . LEU A 1 33 ? 1.298 -5.552 2.301 1.00 22.21 33 LEU A O 6
ATOM 9904 N N . LEU A 1 34 ? 0.441 -7.255 1.057 1.00 31.04 34 LEU A N 6
ATOM 9905 C CA . LEU A 1 34 ? 0.058 -8.131 2.158 1.00 40.21 34 LEU A CA 6
ATOM 9906 C C . LEU A 1 34 ? 1.060 -9.299 2.317 1.00 63.14 34 LEU A C 6
ATOM 9907 O O . LEU A 1 34 ? 1.308 -10.057 1.368 1.00 5.12 34 LEU A O 6
ATOM 9923 N N . LYS A 1 35 ? 1.639 -9.406 3.524 1.00 42.10 35 LYS A N 6
ATOM 9924 C CA . LYS A 1 35 ? 2.217 -10.656 4.035 1.00 41.30 35 LYS A CA 6
ATOM 9925 C C . LYS A 1 35 ? 2.029 -10.677 5.563 1.00 71.31 35 LYS A C 6
ATOM 9926 O O . LYS A 1 35 ? 2.477 -9.768 6.270 1.00 72.11 35 LYS A O 6
ATOM 9945 N N . ASP A 1 36 ? 1.311 -11.706 6.038 1.00 3.12 36 ASP A N 6
ATOM 9946 C CA . ASP A 1 36 ? 0.800 -11.812 7.416 1.00 34.30 36 ASP A CA 6
ATOM 9947 C C . ASP A 1 36 ? 1.118 -13.208 7.977 1.00 60.00 36 ASP A C 6
ATOM 9948 O O . ASP A 1 36 ? 1.599 -14.081 7.252 1.00 25.23 36 ASP A O 6
ATOM 9957 N N . LYS A 1 37 ? 0.862 -13.386 9.281 1.00 51.41 37 LYS A N 6
ATOM 9958 C CA . LYS A 1 37 ? 0.996 -14.668 10.017 1.00 52.51 37 LYS A CA 6
ATOM 9959 C C . LYS A 1 37 ? 0.364 -15.851 9.250 1.00 74.23 37 LYS A C 6
ATOM 9960 O O . LYS A 1 37 ? 0.983 -16.916 9.094 1.00 2.23 37 LYS A O 6
ATOM 9979 N N . ASP A 1 38 ? -0.876 -15.633 8.773 1.00 12.41 38 ASP A N 6
ATOM 9980 C CA . ASP A 1 38 ? -1.654 -16.646 8.031 1.00 72.11 38 ASP A CA 6
ATOM 9981 C C . ASP A 1 38 ? -2.083 -16.085 6.659 1.00 34.10 38 ASP A C 6
ATOM 9982 O O . ASP A 1 38 ? -2.811 -15.086 6.590 1.00 3.30 38 ASP A O 6
ATOM 9991 N N . GLU A 1 39 ? -1.625 -16.756 5.578 1.00 74.13 39 GLU A N 6
ATOM 9992 C CA . GLU A 1 39 ? -1.865 -16.323 4.189 1.00 44.33 39 GLU A CA 6
ATOM 9993 C C . GLU A 1 39 ? -3.333 -16.516 3.725 1.00 3.52 39 GLU A C 6
ATOM 9994 O O . GLU A 1 39 ? -3.738 -15.922 2.712 1.00 53.42 39 GLU A O 6
ATOM 10006 N N . LYS A 1 40 ? -4.127 -17.307 4.467 1.00 74.01 40 LYS A N 6
ATOM 10007 C CA . LYS A 1 40 ? -5.546 -17.553 4.113 1.00 61.32 40 LYS A CA 6
ATOM 10008 C C . LYS A 1 40 ? -6.409 -16.325 4.492 1.00 44.25 40 LYS A C 6
ATOM 10009 O O . LYS A 1 40 ? -7.178 -15.810 3.672 1.00 61.13 40 LYS A O 6
ATOM 10028 N N . ARG A 1 41 ? -6.237 -15.857 5.750 1.00 3.04 41 ARG A N 6
ATOM 10029 C CA . ARG A 1 41 ? -6.899 -14.632 6.268 1.00 5.34 41 ARG A CA 6
ATOM 10030 C C . ARG A 1 41 ? -6.425 -13.401 5.486 1.00 51.14 41 ARG A C 6
ATOM 10031 O O . ARG A 1 41 ? -7.156 -12.417 5.337 1.00 20.03 41 ARG A O 6
ATOM 10052 N N . LEU A 1 42 ? -5.177 -13.499 5.011 1.00 73.24 42 LEU A N 6
ATOM 10053 C CA . LEU A 1 42 ? -4.523 -12.500 4.166 1.00 71.01 42 LEU A CA 6
ATOM 10054 C C . LEU A 1 42 ? -5.286 -12.324 2.842 1.00 22.43 42 LEU A C 6
ATOM 10055 O O . LEU A 1 42 ? -5.474 -11.194 2.402 1.00 51.20 42 LEU A O 6
ATOM 10071 N N . GLU A 1 43 ? -5.689 -13.453 2.202 1.00 24.42 43 GLU A N 6
ATOM 10072 C CA . GLU A 1 43 ? -6.415 -13.421 0.913 1.00 43.03 43 GLU A CA 6
ATOM 10073 C C . GLU A 1 43 ? -7.778 -12.717 1.075 1.00 0.53 43 GLU A C 6
ATOM 10074 O O . GLU A 1 43 ? -8.221 -11.976 0.182 1.00 44.03 43 GLU A O 6
ATOM 10086 N N . GLU A 1 44 ? -8.409 -12.926 2.245 1.00 50.10 44 GLU A N 6
ATOM 10087 C CA . GLU A 1 44 ? -9.679 -12.267 2.597 1.00 62.30 44 GLU A CA 6
ATOM 10088 C C . GLU A 1 44 ? -9.449 -10.768 2.809 1.00 63.13 44 GLU A C 6
ATOM 10089 O O . GLU A 1 44 ? -10.249 -9.940 2.369 1.00 73.24 44 GLU A O 6
ATOM 10101 N N . LYS A 1 45 ? -8.329 -10.443 3.489 1.00 74.14 45 LYS A N 6
ATOM 10102 C CA . LYS A 1 45 ? -7.900 -9.058 3.762 1.00 71.45 45 LYS A CA 6
ATOM 10103 C C . LYS A 1 45 ? -7.680 -8.280 2.450 1.00 51.20 45 LYS A C 6
ATOM 10104 O O . LYS A 1 45 ? -8.034 -7.092 2.355 1.00 31.21 45 LYS A O 6
ATOM 10123 N N . ILE A 1 46 ? -7.111 -8.982 1.448 1.00 23.04 46 ILE A N 6
ATOM 10124 C CA . ILE A 1 46 ? -6.947 -8.461 0.084 1.00 14.40 46 ILE A CA 6
ATOM 10125 C C . ILE A 1 46 ? -8.323 -8.008 -0.453 1.00 24.31 46 ILE A C 6
ATOM 10126 O O . ILE A 1 46 ? -8.487 -6.857 -0.839 1.00 51.15 46 ILE A O 6
ATOM 10142 N N . GLN A 1 47 ? -9.327 -8.902 -0.357 1.00 64.44 47 GLN A N 6
ATOM 10143 C CA . GLN A 1 47 ? -10.688 -8.650 -0.898 1.00 71.34 47 GLN A CA 6
ATOM 10144 C C . GLN A 1 47 ? -11.384 -7.472 -0.179 1.00 22.33 47 GLN A C 6
ATOM 10145 O O . GLN A 1 47 ? -12.116 -6.713 -0.813 1.00 50.31 47 GLN A O 6
ATOM 10159 N N . LYS A 1 48 ? -11.149 -7.346 1.147 1.00 5.24 48 LYS A N 6
ATOM 10160 C CA . LYS A 1 48 ? -11.759 -6.282 1.983 1.00 73.13 48 LYS A CA 6
ATOM 10161 C C . LYS A 1 48 ? -11.251 -4.889 1.558 1.00 23.34 48 LYS A C 6
ATOM 10162 O O . LYS A 1 48 ? -12.030 -3.932 1.437 1.00 25.13 48 LYS A O 6
ATOM 10181 N N . LEU A 1 49 ? -9.937 -4.807 1.333 1.00 4.55 49 LEU A N 6
ATOM 10182 C CA . LEU A 1 49 ? -9.264 -3.571 0.917 1.00 65.44 49 LEU A CA 6
ATOM 10183 C C . LEU A 1 49 ? -9.571 -3.230 -0.561 1.00 54.32 49 LEU A C 6
ATOM 10184 O O . LEU A 1 49 ? -9.738 -2.061 -0.908 1.00 62.42 49 LEU A O 6
ATOM 10200 N N . LYS A 1 50 ? -9.676 -4.258 -1.426 1.00 3.22 50 LYS A N 6
ATOM 10201 C CA . LYS A 1 50 ? -10.031 -4.063 -2.853 1.00 13.32 50 LYS A CA 6
ATOM 10202 C C . LYS A 1 50 ? -11.504 -3.643 -2.997 1.00 34.01 50 LYS A C 6
ATOM 10203 O O . LYS A 1 50 ? -11.868 -2.946 -3.948 1.00 50.42 50 LYS A O 6
ATOM 10222 N N . SER A 1 51 ? -12.325 -4.073 -2.033 1.00 61.34 51 SER A N 6
ATOM 10223 C CA . SER A 1 51 ? -13.713 -3.610 -1.883 1.00 40.13 51 SER A CA 6
ATOM 10224 C C . SER A 1 51 ? -13.776 -2.104 -1.532 1.00 21.20 51 SER A C 6
ATOM 10225 O O . SER A 1 51 ? -14.722 -1.418 -1.914 1.00 42.44 51 SER A O 6
ATOM 10233 N N . GLN A 1 52 ? -12.763 -1.620 -0.784 1.00 43.42 52 GLN A N 6
ATOM 10234 C CA . GLN A 1 52 ? -12.615 -0.177 -0.462 1.00 21.31 52 GLN A CA 6
ATOM 10235 C C . GLN A 1 52 ? -12.043 0.608 -1.667 1.00 45.11 52 GLN A C 6
ATOM 10236 O O . GLN A 1 52 ? -12.191 1.837 -1.737 1.00 12.54 52 GLN A O 6
ATOM 10250 N N . GLY A 1 53 ? -11.386 -0.116 -2.598 1.00 31.12 53 GLY A N 6
ATOM 10251 C CA . GLY A 1 53 ? -10.914 0.460 -3.866 1.00 20.42 53 GLY A CA 6
ATOM 10252 C C . GLY A 1 53 ? -9.394 0.537 -3.964 1.00 4.15 53 GLY A C 6
ATOM 10253 O O . GLY A 1 53 ? -8.845 1.496 -4.522 1.00 35.01 53 GLY A O 6
ATOM 10257 N N . PHE A 1 54 ? -8.704 -0.477 -3.426 1.00 65.24 54 PHE A N 6
ATOM 10258 C CA . PHE A 1 54 ? -7.225 -0.565 -3.475 1.00 41.22 54 PHE A CA 6
ATOM 10259 C C . PHE A 1 54 ? -6.789 -1.726 -4.372 1.00 54.22 54 PHE A C 6
ATOM 10260 O O . PHE A 1 54 ? -7.501 -2.728 -4.477 1.00 0.20 54 PHE A O 6
ATOM 10277 N N . GLU A 1 55 ? -5.619 -1.593 -5.024 1.00 55.20 55 GLU A N 6
ATOM 10278 C CA . GLU A 1 55 ? -5.021 -2.691 -5.803 1.00 2.15 55 GLU A CA 6
ATOM 10279 C C . GLU A 1 55 ? -4.060 -3.469 -4.890 1.00 33.32 55 GLU A C 6
ATOM 10280 O O . GLU A 1 55 ? -2.866 -3.164 -4.787 1.00 32.34 55 GLU A O 6
ATOM 10292 N N . VAL A 1 56 ? -4.627 -4.452 -4.181 1.00 30.44 56 VAL A N 6
ATOM 10293 C CA . VAL A 1 56 ? -3.918 -5.209 -3.142 1.00 32.54 56 VAL A CA 6
ATOM 10294 C C . VAL A 1 56 ? -3.322 -6.485 -3.737 1.00 71.01 56 VAL A C 6
ATOM 10295 O O . VAL A 1 56 ? -4.008 -7.214 -4.457 1.00 11.35 56 VAL A O 6
ATOM 10308 N N . ARG A 1 57 ? -2.046 -6.742 -3.419 1.00 51.04 57 ARG A N 6
ATOM 10309 C CA . ARG A 1 57 ? -1.270 -7.853 -3.979 1.00 42.21 57 ARG A CA 6
ATOM 10310 C C . ARG A 1 57 ? -0.504 -8.576 -2.868 1.00 72.13 57 ARG A C 6
ATOM 10311 O O . ARG A 1 57 ? -0.076 -7.958 -1.885 1.00 51.01 57 ARG A O 6
ATOM 10332 N N . LYS A 1 58 ? -0.346 -9.890 -3.050 1.00 40.52 58 LYS A N 6
ATOM 10333 C CA . LYS A 1 58 ? 0.338 -10.775 -2.110 1.00 20.13 58 LYS A CA 6
ATOM 10334 C C . LYS A 1 58 ? 1.846 -10.825 -2.443 1.00 4.20 58 LYS A C 6
ATOM 10335 O O . LYS A 1 58 ? 2.238 -11.026 -3.595 1.00 22.41 58 LYS A O 6
ATOM 10354 N N . VAL A 1 59 ? 2.678 -10.626 -1.409 1.00 23.53 59 VAL A N 6
ATOM 10355 C CA . VAL A 1 59 ? 4.149 -10.676 -1.498 1.00 44.25 59 VAL A CA 6
ATOM 10356 C C . VAL A 1 59 ? 4.704 -11.607 -0.394 1.00 13.32 59 VAL A C 6
ATOM 10357 O O . VAL A 1 59 ? 3.964 -12.022 0.508 1.00 30.42 59 VAL A O 6
ATOM 10370 N N . LYS A 1 60 ? 6.005 -11.943 -0.471 1.00 2.30 60 LYS A N 6
ATOM 10371 C CA . LYS A 1 60 ? 6.639 -12.884 0.474 1.00 75.24 60 LYS A CA 6
ATOM 10372 C C . LYS A 1 60 ? 7.308 -12.144 1.650 1.00 12.05 60 LYS A C 6
ATOM 10373 O O . LYS A 1 60 ? 6.929 -12.350 2.806 1.00 20.43 60 LYS A O 6
ATOM 10392 N N . ASP A 1 61 ? 8.306 -11.299 1.351 1.00 13.14 61 ASP A N 6
ATOM 10393 C CA . ASP A 1 61 ? 9.082 -10.554 2.372 1.00 40.44 61 ASP A CA 6
ATOM 10394 C C . ASP A 1 61 ? 9.302 -9.098 1.925 1.00 24.32 61 ASP A C 6
ATOM 10395 O O . ASP A 1 61 ? 8.786 -8.679 0.878 1.00 30.30 61 ASP A O 6
ATOM 10404 N N . ASP A 1 62 ? 10.083 -8.340 2.729 1.00 60.23 62 ASP A N 6
ATOM 10405 C CA . ASP A 1 62 ? 10.394 -6.913 2.473 1.00 0.14 62 ASP A CA 6
ATOM 10406 C C . ASP A 1 62 ? 11.255 -6.732 1.204 1.00 61.25 62 ASP A C 6
ATOM 10407 O O . ASP A 1 62 ? 11.102 -5.738 0.503 1.00 43.44 62 ASP A O 6
ATOM 10416 N N . ASP A 1 63 ? 12.203 -7.663 0.966 1.00 75.31 63 ASP A N 6
ATOM 10417 C CA . ASP A 1 63 ? 13.009 -7.685 -0.287 1.00 60.34 63 ASP A CA 6
ATOM 10418 C C . ASP A 1 63 ? 12.111 -7.825 -1.533 1.00 34.13 63 ASP A C 6
ATOM 10419 O O . ASP A 1 63 ? 12.359 -7.194 -2.574 1.00 60.03 63 ASP A O 6
ATOM 10428 N N . ASP A 1 64 ? 11.042 -8.613 -1.396 1.00 75.41 64 ASP A N 6
ATOM 10429 C CA . ASP A 1 64 ? 10.048 -8.812 -2.470 1.00 52.44 64 ASP A CA 6
ATOM 10430 C C . ASP A 1 64 ? 9.247 -7.524 -2.698 1.00 21.24 64 ASP A C 6
ATOM 10431 O O . ASP A 1 64 ? 8.939 -7.184 -3.833 1.00 30.44 64 ASP A O 6
ATOM 10440 N N . ILE A 1 65 ? 8.927 -6.839 -1.591 1.00 23.33 65 ILE A N 6
ATOM 10441 C CA . ILE A 1 65 ? 8.254 -5.523 -1.590 1.00 20.11 65 ILE A CA 6
ATOM 10442 C C . ILE A 1 65 ? 9.114 -4.472 -2.332 1.00 52.34 65 ILE A C 6
ATOM 10443 O O . ILE A 1 65 ? 8.636 -3.788 -3.227 1.00 70.11 65 ILE A O 6
ATOM 10459 N N . ASP A 1 66 ? 10.394 -4.405 -1.958 1.00 12.43 66 ASP A N 6
ATOM 10460 C CA . ASP A 1 66 ? 11.377 -3.461 -2.517 1.00 31.22 66 ASP A CA 6
ATOM 10461 C C . ASP A 1 66 ? 11.474 -3.589 -4.056 1.00 14.44 66 ASP A C 6
ATOM 10462 O O . ASP A 1 66 ? 11.364 -2.595 -4.791 1.00 54.51 66 ASP A O 6
ATOM 10471 N N . LYS A 1 67 ? 11.640 -4.837 -4.516 1.00 54.35 67 LYS A N 6
ATOM 10472 C CA . LYS A 1 67 ? 11.713 -5.167 -5.957 1.00 40.14 67 LYS A CA 6
ATOM 10473 C C . LYS A 1 67 ? 10.325 -5.080 -6.638 1.00 15.32 67 LYS A C 6
ATOM 10474 O O . LYS A 1 67 ? 10.245 -4.949 -7.864 1.00 74.22 67 LYS A O 6
ATOM 10493 N N . TRP A 1 68 ? 9.243 -5.172 -5.841 1.00 70.33 68 TRP A N 6
ATOM 10494 C CA . TRP A 1 68 ? 7.862 -4.990 -6.342 1.00 44.43 68 TRP A CA 6
ATOM 10495 C C . TRP A 1 68 ? 7.628 -3.522 -6.745 1.00 62.54 68 TRP A C 6
ATOM 10496 O O . TRP A 1 68 ? 6.950 -3.244 -7.731 1.00 33.44 68 TRP A O 6
ATOM 10517 N N . ILE A 1 69 ? 8.222 -2.595 -5.985 1.00 3.01 69 ILE A N 6
ATOM 10518 C CA . ILE A 1 69 ? 8.178 -1.154 -6.295 1.00 64.02 69 ILE A CA 6
ATOM 10519 C C . ILE A 1 69 ? 9.005 -0.868 -7.572 1.00 1.31 69 ILE A C 6
ATOM 10520 O O . ILE A 1 69 ? 8.616 -0.042 -8.408 1.00 32.54 69 ILE A O 6
ATOM 10536 N N . ASP A 1 70 ? 10.119 -1.602 -7.713 1.00 2.12 70 ASP A N 6
ATOM 10537 C CA . ASP A 1 70 ? 11.028 -1.490 -8.865 1.00 10.41 70 ASP A CA 6
ATOM 10538 C C . ASP A 1 70 ? 10.331 -1.899 -10.179 1.00 4.03 70 ASP A C 6
ATOM 10539 O O . ASP A 1 70 ? 10.472 -1.211 -11.203 1.00 62.33 70 ASP A O 6
ATOM 10548 N N . LYS A 1 71 ? 9.580 -3.020 -10.157 1.00 34.44 71 LYS A N 6
ATOM 10549 C CA . LYS A 1 71 ? 8.876 -3.518 -11.360 1.00 73.05 71 LYS A CA 6
ATOM 10550 C C . LYS A 1 71 ? 7.683 -2.603 -11.722 1.00 42.13 71 LYS A C 6
ATOM 10551 O O . LYS A 1 71 ? 7.314 -2.521 -12.892 1.00 72.34 71 LYS A O 6
ATOM 10570 N N . ILE A 1 72 ? 7.128 -1.887 -10.718 1.00 32.41 72 ILE A N 6
ATOM 10571 C CA . ILE A 1 72 ? 6.089 -0.847 -10.943 1.00 65.42 72 ILE A CA 6
ATOM 10572 C C . ILE A 1 72 ? 6.713 0.397 -11.612 1.00 1.30 72 ILE A C 6
ATOM 10573 O O . ILE A 1 72 ? 6.080 1.043 -12.451 1.00 3.43 72 ILE A O 6
ATOM 10589 N N . LYS A 1 73 ? 7.965 0.716 -11.241 1.00 74.12 73 LYS A N 6
ATOM 10590 C CA . LYS A 1 73 ? 8.741 1.800 -11.883 1.00 2.33 73 LYS A CA 6
ATOM 10591 C C . LYS A 1 73 ? 9.049 1.468 -13.356 1.00 41.22 73 LYS A C 6
ATOM 10592 O O . LYS A 1 73 ? 9.284 2.378 -14.162 1.00 53.12 73 LYS A O 6
ATOM 10611 N N . LYS A 1 74 ? 9.058 0.165 -13.696 1.00 5.52 74 LYS A N 6
ATOM 10612 C CA . LYS A 1 74 ? 9.256 -0.298 -15.080 1.00 61.32 74 LYS A CA 6
ATOM 10613 C C . LYS A 1 74 ? 7.924 -0.252 -15.868 1.00 33.21 74 LYS A C 6
ATOM 10614 O O . LYS A 1 74 ? 7.909 0.154 -17.034 1.00 23.53 74 LYS A O 6
ATOM 10633 N N . GLU A 1 75 ? 6.817 -0.666 -15.218 1.00 34.43 75 GLU A N 6
ATOM 10634 C CA . GLU A 1 75 ? 5.466 -0.673 -15.840 1.00 73.35 75 GLU A CA 6
ATOM 10635 C C . GLU A 1 75 ? 4.984 0.755 -16.135 1.00 52.43 75 GLU A C 6
ATOM 10636 O O . GLU A 1 75 ? 4.526 1.063 -17.242 1.00 14.03 75 GLU A O 6
ATOM 10648 N N . ARG A 1 76 ? 5.083 1.601 -15.113 1.00 51.40 76 ARG A N 6
ATOM 10649 C CA . ARG A 1 76 ? 4.590 2.974 -15.132 1.00 54.42 76 ARG A CA 6
ATOM 10650 C C . ARG A 1 76 ? 5.693 3.899 -14.557 1.00 53.23 76 ARG A C 6
ATOM 10651 O O . ARG A 1 76 ? 5.764 4.111 -13.345 1.00 53.55 76 ARG A O 6
ATOM 10672 N N . PRO A 1 77 ? 6.634 4.396 -15.424 1.00 12.14 77 PRO A N 6
ATOM 10673 C CA . PRO A 1 77 ? 7.735 5.292 -14.993 1.00 31.12 77 PRO A CA 6
ATOM 10674 C C . PRO A 1 77 ? 7.250 6.671 -14.476 1.00 45.23 77 PRO A C 6
ATOM 10675 O O . PRO A 1 77 ? 7.804 7.194 -13.509 1.00 52.53 77 PRO A O 6
ATOM 10686 N N . GLN A 1 78 ? 6.191 7.216 -15.116 1.00 34.21 78 GLN A N 6
ATOM 10687 C CA . GLN A 1 78 ? 5.755 8.628 -14.930 1.00 64.41 78 GLN A CA 6
ATOM 10688 C C . GLN A 1 78 ? 5.126 8.907 -13.546 1.00 52.32 78 GLN A C 6
ATOM 10689 O O . GLN A 1 78 ? 4.878 10.072 -13.213 1.00 60.41 78 GLN A O 6
ATOM 10703 N N . LEU A 1 79 ? 4.852 7.850 -12.756 1.00 25.02 79 LEU A N 6
ATOM 10704 C CA . LEU A 1 79 ? 4.340 8.000 -11.379 1.00 4.40 79 LEU A CA 6
ATOM 10705 C C . LEU A 1 79 ? 5.405 7.574 -10.368 1.00 30.53 79 LEU A C 6
ATOM 10706 O O . LEU A 1 79 ? 6.229 6.706 -10.663 1.00 51.00 79 LEU A O 6
ATOM 10722 N N . GLU A 1 80 ? 5.403 8.191 -9.180 1.00 3.24 80 GLU A N 6
ATOM 10723 C CA . GLU A 1 80 ? 6.403 7.912 -8.138 1.00 41.51 80 GLU A CA 6
ATOM 10724 C C . GLU A 1 80 ? 5.824 7.011 -7.061 1.00 12.13 80 GLU A C 6
ATOM 10725 O O . GLU A 1 80 ? 4.695 7.207 -6.640 1.00 33.01 80 GLU A O 6
ATOM 10737 N N . VAL A 1 81 ? 6.621 6.029 -6.617 1.00 14.43 81 VAL A N 6
ATOM 10738 C CA . VAL A 1 81 ? 6.155 4.937 -5.760 1.00 74.23 81 VAL A CA 6
ATOM 10739 C C . VAL A 1 81 ? 6.808 5.057 -4.362 1.00 45.13 81 VAL A C 6
ATOM 10740 O O . VAL A 1 81 ? 8.037 5.151 -4.260 1.00 73.11 81 VAL A O 6
ATOM 10753 N N . ARG A 1 82 ? 5.984 5.071 -3.298 1.00 71.34 82 ARG A N 6
ATOM 10754 C CA . ARG A 1 82 ? 6.460 5.111 -1.895 1.00 55.43 82 ARG A CA 6
ATOM 10755 C C . ARG A 1 82 ? 6.186 3.779 -1.199 1.00 54.03 82 ARG A C 6
ATOM 10756 O O . ARG A 1 82 ? 5.141 3.169 -1.432 1.00 11.01 82 ARG A O 6
ATOM 10777 N N . LYS A 1 83 ? 7.130 3.338 -0.359 1.00 3.15 83 LYS A N 6
ATOM 10778 C CA . LYS A 1 83 ? 6.929 2.198 0.543 1.00 4.53 83 LYS A CA 6
ATOM 10779 C C . LYS A 1 83 ? 6.580 2.740 1.926 1.00 72.04 83 LYS A C 6
ATOM 10780 O O . LYS A 1 83 ? 7.390 3.433 2.553 1.00 40.13 83 LYS A O 6
ATOM 10799 N N . VAL A 1 84 ? 5.364 2.460 2.363 1.00 30.13 84 VAL A N 6
ATOM 10800 C CA . VAL A 1 84 ? 4.841 2.908 3.655 1.00 54.02 84 VAL A CA 6
ATOM 10801 C C . VAL A 1 84 ? 4.582 1.671 4.531 1.00 52.15 84 VAL A C 6
ATOM 10802 O O . VAL A 1 84 ? 3.506 1.073 4.501 1.00 54.31 84 VAL A O 6
ATOM 10815 N N . THR A 1 85 ? 5.604 1.287 5.304 1.00 21.01 85 THR A N 6
ATOM 10816 C CA . THR A 1 85 ? 5.612 0.031 6.070 1.00 41.21 85 THR A CA 6
ATOM 10817 C C . THR A 1 85 ? 4.859 0.166 7.401 1.00 73.13 85 THR A C 6
ATOM 10818 O O . THR A 1 85 ? 4.438 -0.838 7.991 1.00 53.54 85 THR A O 6
ATOM 10829 N N . ASP A 1 86 ? 4.720 1.413 7.866 1.00 44.22 86 ASP A N 6
ATOM 10830 C CA . ASP A 1 86 ? 4.040 1.739 9.127 1.00 33.44 86 ASP A CA 6
ATOM 10831 C C . ASP A 1 86 ? 3.129 2.964 8.964 1.00 23.35 86 ASP A C 6
ATOM 10832 O O . ASP A 1 86 ? 3.281 3.769 8.027 1.00 42.52 86 ASP A O 6
ATOM 10841 N N . GLU A 1 87 ? 2.186 3.067 9.908 1.00 53.43 87 GLU A N 6
ATOM 10842 C CA . GLU A 1 87 ? 1.169 4.126 9.973 1.00 53.05 87 GLU A CA 6
ATOM 10843 C C . GLU A 1 87 ? 1.774 5.546 10.012 1.00 1.14 87 GLU A C 6
ATOM 10844 O O . GLU A 1 87 ? 1.197 6.464 9.430 1.00 73.33 87 GLU A O 6
ATOM 10856 N N . ASP A 1 88 ? 2.934 5.709 10.676 1.00 64.43 88 ASP A N 6
ATOM 10857 C CA . ASP A 1 88 ? 3.590 7.024 10.861 1.00 10.02 88 ASP A CA 6
ATOM 10858 C C . ASP A 1 88 ? 4.053 7.617 9.518 1.00 24.22 88 ASP A C 6
ATOM 10859 O O . ASP A 1 88 ? 4.000 8.838 9.322 1.00 11.04 88 ASP A O 6
ATOM 10868 N N . GLN A 1 89 ? 4.486 6.738 8.599 1.00 22.52 89 GLN A N 6
ATOM 10869 C CA . GLN A 1 89 ? 4.838 7.136 7.221 1.00 51.42 89 GLN A CA 6
ATOM 10870 C C . GLN A 1 89 ? 3.578 7.550 6.438 1.00 15.44 89 GLN A C 6
ATOM 10871 O O . GLN A 1 89 ? 3.630 8.476 5.629 1.00 72.41 89 GLN A O 6
ATOM 10885 N N . ALA A 1 90 ? 2.452 6.851 6.689 1.00 53.21 90 ALA A N 6
ATOM 10886 C CA . ALA A 1 90 ? 1.150 7.152 6.042 1.00 61.11 90 ALA A CA 6
ATOM 10887 C C . ALA A 1 90 ? 0.573 8.495 6.524 1.00 15.13 90 ALA A C 6
ATOM 10888 O O . ALA A 1 90 ? -0.097 9.195 5.766 1.00 14.23 90 ALA A O 6
ATOM 10895 N N . LYS A 1 91 ? 0.845 8.834 7.794 1.00 32.33 91 LYS A N 6
ATOM 10896 C CA . LYS A 1 91 ? 0.461 10.131 8.386 1.00 72.55 91 LYS A CA 6
ATOM 10897 C C . LYS A 1 91 ? 1.352 11.249 7.829 1.00 54.44 91 LYS A C 6
ATOM 10898 O O . LYS A 1 91 ? 0.875 12.349 7.532 1.00 40.10 91 LYS A O 6
ATOM 10917 N N . GLN A 1 92 ? 2.654 10.935 7.678 1.00 51.45 92 GLN A N 6
ATOM 10918 C CA . GLN A 1 92 ? 3.652 11.897 7.188 1.00 54.10 92 GLN A CA 6
ATOM 10919 C C . GLN A 1 92 ? 3.346 12.316 5.740 1.00 33.32 92 GLN A C 6
ATOM 10920 O O . GLN A 1 92 ? 3.368 13.511 5.431 1.00 71.23 92 GLN A O 6
ATOM 10934 N N . ILE A 1 93 ? 3.066 11.324 4.861 1.00 25.32 93 ILE A N 6
ATOM 10935 C CA . ILE A 1 93 ? 2.790 11.595 3.432 1.00 1.31 93 ILE A CA 6
ATOM 10936 C C . ILE A 1 93 ? 1.506 12.430 3.223 1.00 54.14 93 ILE A C 6
ATOM 10937 O O . ILE A 1 93 ? 1.427 13.190 2.260 1.00 42.21 93 ILE A O 6
ATOM 10953 N N . LEU A 1 94 ? 0.530 12.308 4.140 1.00 55.45 94 LEU A N 6
ATOM 10954 C CA . LEU A 1 94 ? -0.686 13.167 4.140 1.00 3.11 94 LEU A CA 6
ATOM 10955 C C . LEU A 1 94 ? -0.314 14.672 4.123 1.00 42.33 94 LEU A C 6
ATOM 10956 O O . LEU A 1 94 ? -0.979 15.474 3.456 1.00 52.23 94 LEU A O 6
ATOM 10972 N N . GLU A 1 95 ? 0.769 15.022 4.839 1.00 30.03 95 GLU A N 6
ATOM 10973 C CA . GLU A 1 95 ? 1.321 16.393 4.859 1.00 5.41 95 GLU A CA 6
ATOM 10974 C C . GLU A 1 95 ? 2.278 16.621 3.669 1.00 25.13 95 GLU A C 6
ATOM 10975 O O . GLU A 1 95 ? 2.171 17.620 2.989 1.00 21.34 95 GLU A O 6
ATOM 10987 N N . ASP A 1 96 ? 3.229 15.691 3.510 1.00 53.23 96 ASP A N 6
ATOM 10988 C CA . ASP A 1 96 ? 4.251 15.668 2.422 1.00 41.24 96 ASP A CA 6
ATOM 10989 C C . ASP A 1 96 ? 3.684 16.039 1.020 1.00 51.40 96 ASP A C 6
ATOM 10990 O O . ASP A 1 96 ? 4.287 16.838 0.291 1.00 44.54 96 ASP A O 6
ATOM 10999 N N . LEU A 1 97 ? 2.513 15.470 0.676 1.00 33.13 97 LEU A N 6
ATOM 11000 C CA . LEU A 1 97 ? 1.829 15.710 -0.630 1.00 15.24 97 LEU A CA 6
ATOM 11001 C C . LEU A 1 97 ? 1.287 17.153 -0.741 1.00 71.02 97 LEU A C 6
ATOM 11002 O O . LEU A 1 97 ? 1.094 17.663 -1.842 1.00 31.22 97 LEU A O 6
ATOM 11018 N N . LYS A 1 98 ? 1.054 17.776 0.420 1.00 12.52 98 LYS A N 6
ATOM 11019 C CA . LYS A 1 98 ? 0.581 19.172 0.519 1.00 24.33 98 LYS A CA 6
ATOM 11020 C C . LYS A 1 98 ? 1.781 20.128 0.456 1.00 54.22 98 LYS A C 6
ATOM 11021 O O . LYS A 1 98 ? 1.690 21.198 -0.143 1.00 1.33 98 LYS A O 6
ATOM 11040 N N . LYS A 1 99 ? 2.893 19.728 1.113 1.00 14.34 99 LYS A N 6
ATOM 11041 C CA . LYS A 1 99 ? 4.136 20.518 1.156 1.00 53.20 99 LYS A CA 6
ATOM 11042 C C . LYS A 1 99 ? 4.763 20.579 -0.255 1.00 54.32 99 LYS A C 6
ATOM 11043 O O . LYS A 1 99 ? 4.711 21.620 -0.917 1.00 62.14 99 LYS A O 6
ATOM 11062 N N . LYS A 1 100 ? 5.298 19.423 -0.688 1.00 33.14 100 LYS A N 6
ATOM 11063 C CA . LYS A 1 100 ? 5.955 19.216 -1.999 1.00 30.53 100 LYS A CA 6
ATOM 11064 C C . LYS A 1 100 ? 6.603 17.817 -2.008 1.00 25.43 100 LYS A C 6
ATOM 11065 O O . LYS A 1 100 ? 7.142 17.385 -0.980 1.00 42.20 100 LYS A O 6
ATOM 11084 N N . GLY A 1 101 ? 6.550 17.126 -3.151 1.00 72.22 101 GLY A N 6
ATOM 11085 C CA . GLY A 1 101 ? 7.218 15.838 -3.308 1.00 45.02 101 GLY A CA 6
ATOM 11086 C C . GLY A 1 101 ? 7.051 15.295 -4.714 1.00 2.03 101 GLY A C 6
ATOM 11087 O O . GLY A 1 101 ? 6.702 14.125 -4.903 1.00 23.12 101 GLY A O 6
ATOM 11091 N N . SER A 1 102 ? 7.327 16.154 -5.709 1.00 6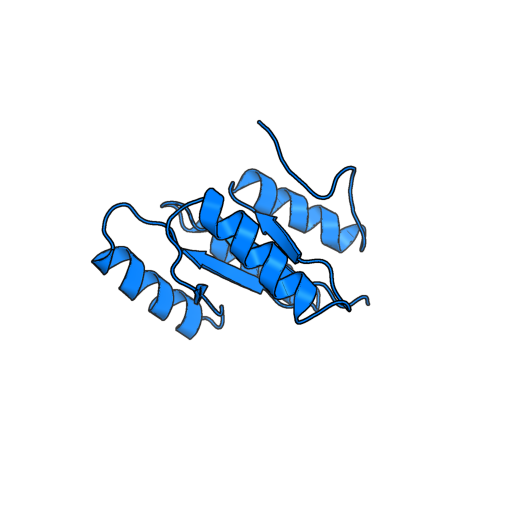3.33 102 SER A N 6
ATOM 11092 C CA . SER A 1 102 ? 7.101 15.848 -7.129 1.00 4.21 102 SER A CA 6
ATOM 11093 C C . SER A 1 102 ? 8.434 15.552 -7.855 1.00 62.04 102 SER A C 6
ATOM 11094 O O . SER A 1 102 ? 8.692 14.404 -8.224 1.00 74.43 102 SER A O 6
ATOM 11102 N N . LEU A 1 103 ? 9.295 16.585 -8.010 1.00 64.32 103 LEU A N 6
ATOM 11103 C CA . LEU A 1 103 ? 10.515 16.500 -8.866 1.00 75.21 103 LEU A CA 6
ATOM 11104 C C . LEU A 1 103 ? 11.780 16.130 -8.070 1.00 35.32 103 LEU A C 6
ATOM 11105 O O . LEU A 1 103 ? 12.884 16.106 -8.626 1.00 54.15 103 LEU A O 6
ATOM 11121 N N . GLU A 1 104 ? 11.603 15.805 -6.782 1.00 51.04 104 GLU A N 6
ATOM 11122 C CA . GLU A 1 104 ? 12.717 15.513 -5.856 1.00 41.15 104 GLU A CA 6
ATOM 11123 C C . GLU A 1 104 ? 13.081 14.004 -5.866 1.00 31.51 104 GLU A C 6
ATOM 11124 O O . GLU A 1 104 ? 14.002 13.586 -5.157 1.00 30.31 104 GLU A O 6
ATOM 11136 N N . HIS A 1 105 ? 12.357 13.213 -6.693 1.00 11.10 105 HIS A N 6
ATOM 11137 C CA . HIS A 1 105 ? 12.528 11.745 -6.811 1.00 11.52 105 HIS A CA 6
ATOM 11138 C C . HIS A 1 105 ? 13.879 11.388 -7.477 1.00 64.42 105 HIS A C 6
ATOM 11139 O O . HIS A 1 105 ? 13.981 11.122 -8.682 1.00 44.24 105 HIS A O 6
ATOM 11154 N N . HIS A 1 106 ? 14.939 11.438 -6.672 1.00 52.21 106 HIS A N 6
ATOM 11155 C CA . HIS A 1 106 ? 16.318 11.233 -7.138 1.00 50.23 106 HIS A CA 6
ATOM 11156 C C . HIS A 1 106 ? 17.069 10.372 -6.119 1.00 62.42 106 HIS A C 6
ATOM 11157 O O . HIS A 1 106 ? 18.020 10.818 -5.464 1.00 75.33 106 HIS A O 6
ATOM 11172 N N . HIS A 1 107 ? 16.569 9.136 -5.947 1.00 35.12 107 HIS A N 6
ATOM 11173 C CA . HIS A 1 107 ? 17.224 8.104 -5.132 1.00 3.13 107 HIS A CA 6
ATOM 11174 C C . HIS A 1 107 ? 18.540 7.695 -5.814 1.00 74.52 107 HIS A C 6
ATOM 11175 O O . HIS A 1 107 ? 18.533 7.303 -6.989 1.00 24.22 107 HIS A O 6
ATOM 11190 N N . HIS A 1 108 ? 19.650 7.786 -5.064 1.00 63.43 108 HIS A N 6
ATOM 11191 C CA . HIS A 1 108 ? 21.004 7.576 -5.597 1.00 34.53 108 HIS A CA 6
ATOM 11192 C C . HIS A 1 108 ? 21.303 6.076 -5.804 1.00 73.45 108 HIS A C 6
ATOM 11193 O O . HIS A 1 108 ? 21.916 5.422 -4.953 1.00 14.41 108 HIS A O 6
ATOM 11208 N N . HIS A 1 109 ? 20.817 5.528 -6.931 1.00 30.33 109 HIS A N 6
ATOM 11209 C CA . HIS A 1 109 ? 21.136 4.159 -7.362 1.00 3.03 109 HIS A CA 6
ATOM 11210 C C . HIS A 1 109 ? 22.213 4.246 -8.452 1.00 15.02 109 HIS A C 6
ATOM 11211 O O . HIS A 1 109 ? 21.907 4.361 -9.644 1.00 13.42 109 HIS A O 6
ATOM 11226 N N . HIS A 1 110 ? 23.473 4.242 -8.020 1.00 50.13 110 HIS A N 6
ATOM 11227 C CA . HIS A 1 110 ? 24.645 4.354 -8.905 1.00 42.53 110 HIS A CA 6
ATOM 11228 C C . HIS A 1 110 ? 25.551 3.119 -8.707 1.00 54.24 110 HIS A C 6
ATOM 11229 O O . HIS A 1 110 ? 25.954 2.843 -7.555 1.00 74.51 110 HIS A O 6
ATOM 11245 N N . MET A 1 1 ? -3.618 14.509 -7.883 1.00 14.03 1 MET A N 7
ATOM 11246 C CA . MET A 1 1 ? -3.281 15.142 -9.171 1.00 11.41 1 MET A CA 7
ATOM 11247 C C . MET A 1 1 ? -2.033 14.481 -9.758 1.00 35.02 1 MET A C 7
ATOM 11248 O O . MET A 1 1 ? -1.096 14.136 -9.015 1.00 41.32 1 MET A O 7
ATOM 11264 N N . GLY A 1 2 ? -2.044 14.297 -11.088 1.00 41.44 2 GLY A N 7
ATOM 11265 C CA . GLY A 1 2 ? -0.951 13.663 -11.817 1.00 32.01 2 GLY A CA 7
ATOM 11266 C C . GLY A 1 2 ? -0.878 12.159 -11.594 1.00 14.40 2 GLY A C 7
ATOM 11267 O O . GLY A 1 2 ? -1.660 11.591 -10.809 1.00 71.42 2 GLY A O 7
ATOM 11271 N N . SER A 1 3 ? 0.045 11.504 -12.306 1.00 53.05 3 SER A N 7
ATOM 11272 C CA . SER A 1 3 ? 0.275 10.068 -12.151 1.00 60.42 3 SER A CA 7
ATOM 11273 C C . SER A 1 3 ? 1.208 9.827 -10.954 1.00 20.35 3 SER A C 7
ATOM 11274 O O . SER A 1 3 ? 2.369 10.240 -10.978 1.00 33.30 3 SER A O 7
ATOM 11282 N N . LYS A 1 4 ? 0.672 9.195 -9.904 1.00 44.33 4 LYS A N 7
ATOM 11283 C CA . LYS A 1 4 ? 1.450 8.730 -8.748 1.00 63.43 4 LYS A CA 7
ATOM 11284 C C . LYS A 1 4 ? 0.670 7.627 -8.038 1.00 13.01 4 LYS A C 7
ATOM 11285 O O . LYS A 1 4 ? -0.567 7.672 -7.978 1.00 52.51 4 LYS A O 7
ATOM 11304 N N . ILE A 1 5 ? 1.394 6.613 -7.542 1.00 41.31 5 ILE A N 7
ATOM 11305 C CA . ILE A 1 5 ? 0.812 5.538 -6.738 1.00 2.22 5 ILE A CA 7
ATOM 11306 C C . ILE A 1 5 ? 1.568 5.413 -5.405 1.00 40.43 5 ILE A C 7
ATOM 11307 O O . ILE A 1 5 ? 2.772 5.695 -5.317 1.00 53.13 5 ILE A O 7
ATOM 11323 N N . ILE A 1 6 ? 0.831 5.018 -4.363 1.00 44.30 6 ILE A N 7
ATOM 11324 C CA . ILE A 1 6 ? 1.385 4.763 -3.026 1.00 35.23 6 ILE A CA 7
ATOM 11325 C C . ILE A 1 6 ? 1.161 3.298 -2.678 1.00 34.52 6 ILE A C 7
ATOM 11326 O O . ILE A 1 6 ? 0.028 2.854 -2.618 1.00 24.23 6 ILE A O 7
ATOM 11342 N N . VAL A 1 7 ? 2.243 2.569 -2.430 1.00 14.25 7 VAL A N 7
ATOM 11343 C CA . VAL A 1 7 ? 2.177 1.148 -2.083 1.00 23.31 7 VAL A CA 7
ATOM 11344 C C . VAL A 1 7 ? 2.449 1.002 -0.581 1.00 70.01 7 VAL A C 7
ATOM 11345 O O . VAL A 1 7 ? 3.549 1.301 -0.111 1.00 75.53 7 VAL A O 7
ATOM 11358 N N . ILE A 1 8 ? 1.440 0.544 0.166 1.00 10.12 8 ILE A N 7
ATOM 11359 C CA . ILE A 1 8 ? 1.507 0.452 1.625 1.00 21.14 8 ILE A CA 7
ATOM 11360 C C . ILE A 1 8 ? 1.711 -1.006 2.035 1.00 13.42 8 ILE A C 7
ATOM 11361 O O . ILE A 1 8 ? 0.984 -1.896 1.593 1.00 3.50 8 ILE A O 7
ATOM 11377 N N . ILE A 1 9 ? 2.689 -1.215 2.909 1.00 70.25 9 ILE A N 7
ATOM 11378 C CA . ILE A 1 9 ? 3.019 -2.508 3.475 1.00 24.53 9 ILE A CA 7
ATOM 11379 C C . ILE A 1 9 ? 2.145 -2.643 4.731 1.00 21.42 9 ILE A C 7
ATOM 11380 O O . ILE A 1 9 ? 2.538 -2.224 5.824 1.00 12.13 9 ILE A O 7
ATOM 11396 N N . SER A 1 10 ? 0.908 -3.130 4.541 1.00 73.53 10 SER A N 7
ATOM 11397 C CA . SER A 1 10 ? -0.092 -3.187 5.611 1.00 75.43 10 SER A CA 7
ATOM 11398 C C . SER A 1 10 ? 0.216 -4.373 6.536 1.00 54.53 10 SER A C 7
ATOM 11399 O O . SER A 1 10 ? 0.033 -5.547 6.163 1.00 5.20 10 SER A O 7
ATOM 11407 N N . SER A 1 11 ? 0.757 -4.041 7.715 1.00 52.04 11 SER A N 7
ATOM 11408 C CA . SER A 1 11 ? 1.071 -4.993 8.779 1.00 10.11 11 SER A CA 7
ATOM 11409 C C . SER A 1 11 ? -0.194 -5.350 9.607 1.00 22.10 11 SER A C 7
ATOM 11410 O O . SER A 1 11 ? -1.322 -5.286 9.093 1.00 32.42 11 SER A O 7
ATOM 11418 N N . ASP A 1 12 ? 0.016 -5.746 10.881 1.00 13.13 12 ASP A N 7
ATOM 11419 C CA . ASP A 1 12 ? -1.049 -6.201 11.802 1.00 54.45 12 ASP A CA 7
ATOM 11420 C C . ASP A 1 12 ? -2.123 -5.126 12.044 1.00 63.32 12 ASP A C 7
ATOM 11421 O O . ASP A 1 12 ? -3.286 -5.451 12.285 1.00 75.13 12 ASP A O 7
ATOM 11430 N N . ASP A 1 13 ? -1.717 -3.848 11.964 1.00 33.12 13 ASP A N 7
ATOM 11431 C CA . ASP A 1 13 ? -2.569 -2.705 12.342 1.00 44.34 13 ASP A CA 7
ATOM 11432 C C . ASP A 1 13 ? -3.501 -2.280 11.202 1.00 41.13 13 ASP A C 7
ATOM 11433 O O . ASP A 1 13 ? -3.172 -2.416 10.015 1.00 63.34 13 ASP A O 7
ATOM 11442 N N . THR A 1 14 ? -4.659 -1.739 11.605 1.00 70.41 14 THR A N 7
ATOM 11443 C CA . THR A 1 14 ? -5.692 -1.204 10.704 1.00 21.14 14 THR A CA 7
ATOM 11444 C C . THR A 1 14 ? -5.463 0.299 10.419 1.00 31.45 14 THR A C 7
ATOM 11445 O O . THR A 1 14 ? -6.047 0.859 9.482 1.00 74.12 14 THR A O 7
ATOM 11456 N N . THR A 1 15 ? -4.596 0.940 11.222 1.00 63.33 15 THR A N 7
ATOM 11457 C CA . THR A 1 15 ? -4.192 2.342 11.023 1.00 40.10 15 THR A CA 7
ATOM 11458 C C . THR A 1 15 ? -3.654 2.588 9.583 1.00 12.41 15 THR A C 7
ATOM 11459 O O . THR A 1 15 ? -3.963 3.602 8.966 1.00 71.14 15 THR A O 7
ATOM 11470 N N . LEU A 1 16 ? -2.955 1.588 9.017 1.00 51.02 16 LEU A N 7
ATOM 11471 C CA . LEU A 1 16 ? -2.369 1.698 7.659 1.00 64.22 16 LEU A CA 7
ATOM 11472 C C . LEU A 1 16 ? -3.480 1.633 6.587 1.00 31.31 16 LEU A C 7
ATOM 11473 O O . LEU A 1 16 ? -3.366 2.257 5.529 1.00 2.24 16 LEU A O 7
ATOM 11489 N N . GLU A 1 17 ? -4.565 0.900 6.914 1.00 15.23 17 GLU A N 7
ATOM 11490 C CA . GLU A 1 17 ? -5.737 0.711 6.036 1.00 30.01 17 GLU A CA 7
ATOM 11491 C C . GLU A 1 17 ? -6.567 2.012 5.931 1.00 43.02 17 GLU A C 7
ATOM 11492 O O . GLU A 1 17 ? -6.955 2.423 4.826 1.00 14.43 17 GLU A O 7
ATOM 11504 N N . GLU A 1 18 ? -6.834 2.652 7.095 1.00 55.12 18 GLU A N 7
ATOM 11505 C CA . GLU A 1 18 ? -7.675 3.871 7.162 1.00 52.25 18 GLU A CA 7
ATOM 11506 C C . GLU A 1 18 ? -6.965 5.075 6.506 1.00 71.25 18 GLU A C 7
ATOM 11507 O O . GLU A 1 18 ? -7.599 5.866 5.795 1.00 2.14 18 GLU A O 7
ATOM 11519 N N . LEU A 1 19 ? -5.639 5.189 6.736 1.00 33.30 19 LEU A N 7
ATOM 11520 C CA . LEU A 1 19 ? -4.823 6.272 6.156 1.00 24.40 19 LEU A CA 7
ATOM 11521 C C . LEU A 1 19 ? -4.712 6.105 4.632 1.00 63.31 19 LEU A C 7
ATOM 11522 O O . LEU A 1 19 ? -4.756 7.093 3.903 1.00 44.12 19 LEU A O 7
ATOM 11538 N N . ALA A 1 20 ? -4.635 4.831 4.179 1.00 70.40 20 ALA A N 7
ATOM 11539 C CA . ALA A 1 20 ? -4.515 4.455 2.749 1.00 40.32 20 ALA A CA 7
ATOM 11540 C C . ALA A 1 20 ? -5.588 5.107 1.868 1.00 4.33 20 ALA A C 7
ATOM 11541 O O . ALA A 1 20 ? -5.289 5.647 0.791 1.00 42.24 20 ALA A O 7
ATOM 11548 N N . ARG A 1 21 ? -6.834 5.060 2.359 1.00 72.23 21 ARG A N 7
ATOM 11549 C CA . ARG A 1 21 ? -8.000 5.579 1.636 1.00 5.41 21 ARG A CA 7
ATOM 11550 C C . ARG A 1 21 ? -7.961 7.106 1.558 1.00 72.45 21 ARG A C 7
ATOM 11551 O O . ARG A 1 21 ? -8.377 7.703 0.556 1.00 35.35 21 ARG A O 7
ATOM 11572 N N . LYS A 1 22 ? -7.418 7.727 2.616 1.00 50.02 22 LYS A N 7
ATOM 11573 C CA . LYS A 1 22 ? -7.361 9.183 2.725 1.00 73.54 22 LYS A CA 7
ATOM 11574 C C . LYS A 1 22 ? -6.177 9.753 1.909 1.00 2.23 22 LYS A C 7
ATOM 11575 O O . LYS A 1 22 ? -6.197 10.924 1.521 1.00 61.35 22 LYS A O 7
ATOM 11594 N N . ILE A 1 23 ? -5.149 8.920 1.654 1.00 33.24 23 ILE A N 7
ATOM 11595 C CA . ILE A 1 23 ? -4.038 9.273 0.748 1.00 24.21 23 ILE A CA 7
ATOM 11596 C C . ILE A 1 23 ? -4.551 9.412 -0.693 1.00 44.24 23 ILE A C 7
ATOM 11597 O O . ILE A 1 23 ? -4.398 10.472 -1.294 1.00 22.43 23 ILE A O 7
ATOM 11613 N N . LYS A 1 24 ? -5.190 8.341 -1.228 1.00 1.03 24 LYS A N 7
ATOM 11614 C CA . LYS A 1 24 ? -5.714 8.345 -2.617 1.00 10.42 24 LYS A CA 7
ATOM 11615 C C . LYS A 1 24 ? -6.817 9.396 -2.833 1.00 40.53 24 LYS A C 7
ATOM 11616 O O . LYS A 1 24 ? -7.097 9.783 -3.973 1.00 63.44 24 LYS A O 7
ATOM 11635 N N . ASP A 1 25 ? -7.430 9.830 -1.719 1.00 41.21 25 ASP A N 7
ATOM 11636 C CA . ASP A 1 25 ? -8.428 10.917 -1.685 1.00 0.11 25 ASP A CA 7
ATOM 11637 C C . ASP A 1 25 ? -7.865 12.246 -2.268 1.00 75.45 25 ASP A C 7
ATOM 11638 O O . ASP A 1 25 ? -8.624 13.071 -2.775 1.00 10.41 25 ASP A O 7
ATOM 11647 N N . GLU A 1 26 ? -6.522 12.418 -2.210 1.00 2.52 26 GLU A N 7
ATOM 11648 C CA . GLU A 1 26 ? -5.808 13.589 -2.790 1.00 4.24 26 GLU A CA 7
ATOM 11649 C C . GLU A 1 26 ? -5.782 13.567 -4.349 1.00 13.34 26 GLU A C 7
ATOM 11650 O O . GLU A 1 26 ? -5.310 14.527 -4.976 1.00 74.30 26 GLU A O 7
ATOM 11662 N N . GLY A 1 27 ? -6.261 12.464 -4.959 1.00 2.25 27 GLY A N 7
ATOM 11663 C CA . GLY A 1 27 ? -6.411 12.354 -6.423 1.00 35.31 27 GLY A CA 7
ATOM 11664 C C . GLY A 1 27 ? -5.308 11.530 -7.082 1.00 10.20 27 GLY A C 7
ATOM 11665 O O . GLY A 1 27 ? -4.868 11.838 -8.201 1.00 41.02 27 GLY A O 7
ATOM 11669 N N . LEU A 1 28 ? -4.827 10.510 -6.358 1.00 24.43 28 LEU A N 7
ATOM 11670 C CA . LEU A 1 28 ? -3.855 9.512 -6.869 1.00 34.14 28 LEU A CA 7
ATOM 11671 C C . LEU A 1 28 ? -4.387 8.100 -6.586 1.00 23.10 28 LEU A C 7
ATOM 11672 O O . LEU A 1 28 ? -5.449 7.952 -5.987 1.00 40.24 28 LEU A O 7
ATOM 11688 N N . GLU A 1 29 ? -3.672 7.060 -7.043 1.00 13.43 29 GLU A N 7
ATOM 11689 C CA . GLU A 1 29 ? -4.020 5.656 -6.737 1.00 75.05 29 GLU A CA 7
ATOM 11690 C C . GLU A 1 29 ? -3.161 5.129 -5.568 1.00 64.43 29 GLU A C 7
ATOM 11691 O O . GLU A 1 29 ? -2.044 5.601 -5.352 1.00 44.14 29 GLU A O 7
ATOM 11703 N N . VAL A 1 30 ? -3.715 4.175 -4.794 1.00 62.40 30 VAL A N 7
ATOM 11704 C CA . VAL A 1 30 ? -2.997 3.476 -3.710 1.00 4.02 30 VAL A CA 7
ATOM 11705 C C . VAL A 1 30 ? -3.100 1.951 -3.918 1.00 24.53 30 VAL A C 7
ATOM 11706 O O . VAL A 1 30 ? -4.195 1.397 -4.072 1.00 1.22 30 VAL A O 7
ATOM 11719 N N . TYR A 1 31 ? -1.931 1.307 -3.913 1.00 24.24 31 TYR A N 7
ATOM 11720 C CA . TYR A 1 31 ? -1.772 -0.150 -3.939 1.00 52.34 31 TYR A CA 7
ATOM 11721 C C . TYR A 1 31 ? -1.435 -0.591 -2.510 1.00 72.14 31 TYR A C 7
ATOM 11722 O O . TYR A 1 31 ? -0.862 0.181 -1.739 1.00 62.22 31 TYR A O 7
ATOM 11740 N N . ILE A 1 32 ? -1.795 -1.820 -2.147 1.00 21.23 32 ILE A N 7
ATOM 11741 C CA . ILE A 1 32 ? -1.472 -2.375 -0.822 1.00 30.45 32 ILE A CA 7
ATOM 11742 C C . ILE A 1 32 ? -0.738 -3.711 -1.007 1.00 61.54 32 ILE A C 7
ATOM 11743 O O . ILE A 1 32 ? -1.201 -4.573 -1.751 1.00 13.02 32 ILE A O 7
ATOM 11759 N N . LEU A 1 33 ? 0.429 -3.862 -0.368 1.00 63.23 33 LEU A N 7
ATOM 11760 C CA . LEU A 1 33 ? 1.088 -5.163 -0.224 1.00 20.52 33 LEU A CA 7
ATOM 11761 C C . LEU A 1 33 ? 0.781 -5.727 1.151 1.00 10.35 33 LEU A C 7
ATOM 11762 O O . LEU A 1 33 ? 1.254 -5.221 2.179 1.00 10.43 33 LEU A O 7
ATOM 11778 N N . LEU A 1 34 ? -0.057 -6.755 1.148 1.00 53.24 34 LEU A N 7
ATOM 11779 C CA . LEU A 1 34 ? -0.557 -7.379 2.353 1.00 24.25 34 LEU A CA 7
ATOM 11780 C C . LEU A 1 34 ? 0.415 -8.487 2.799 1.00 63.15 34 LEU A C 7
ATOM 11781 O O . LEU A 1 34 ? 0.806 -9.351 1.994 1.00 22.24 34 LEU A O 7
ATOM 11797 N N . LYS A 1 35 ? 0.825 -8.422 4.071 1.00 34.13 35 LYS A N 7
ATOM 11798 C CA . LYS A 1 35 ? 1.594 -9.477 4.731 1.00 5.21 35 LYS A CA 7
ATOM 11799 C C . LYS A 1 35 ? 0.871 -9.881 6.024 1.00 44.12 35 LYS A C 7
ATOM 11800 O O . LYS A 1 35 ? 0.602 -9.050 6.896 1.00 22.14 35 LYS A O 7
ATOM 11819 N N . ASP A 1 36 ? 0.502 -11.154 6.096 1.00 42.01 36 ASP A N 7
ATOM 11820 C CA . ASP A 1 36 ? -0.071 -11.777 7.288 1.00 32.45 36 ASP A CA 7
ATOM 11821 C C . ASP A 1 36 ? 0.668 -13.101 7.489 1.00 24.51 36 ASP A C 7
ATOM 11822 O O . ASP A 1 36 ? 1.066 -13.735 6.498 1.00 2.24 36 ASP A O 7
ATOM 11831 N N . LYS A 1 37 ? 0.838 -13.515 8.755 1.00 63.21 37 LYS A N 7
ATOM 11832 C CA . LYS A 1 37 ? 1.603 -14.736 9.108 1.00 21.01 37 LYS A CA 7
ATOM 11833 C C . LYS A 1 37 ? 0.880 -16.020 8.641 1.00 50.52 37 LYS A C 7
ATOM 11834 O O . LYS A 1 37 ? 1.482 -17.094 8.579 1.00 4.41 37 LYS A O 7
ATOM 11853 N N . ASP A 1 38 ? -0.415 -15.879 8.318 1.00 51.04 38 ASP A N 7
ATOM 11854 C CA . ASP A 1 38 ? -1.246 -16.920 7.682 1.00 51.43 38 ASP A CA 7
ATOM 11855 C C . ASP A 1 38 ? -1.740 -16.356 6.332 1.00 30.35 38 ASP A C 7
ATOM 11856 O O . ASP A 1 38 ? -2.561 -15.433 6.315 1.00 61.31 38 ASP A O 7
ATOM 11865 N N . GLU A 1 39 ? -1.201 -16.887 5.206 1.00 5.41 39 GLU A N 7
ATOM 11866 C CA . GLU A 1 39 ? -1.471 -16.378 3.831 1.00 72.34 39 GLU A CA 7
ATOM 11867 C C . GLU A 1 39 ? -2.960 -16.474 3.409 1.00 54.05 39 GLU A C 7
ATOM 11868 O O . GLU A 1 39 ? -3.358 -15.879 2.391 1.00 4.10 39 GLU A O 7
ATOM 11880 N N . LYS A 1 40 ? -3.763 -17.223 4.183 1.00 44.45 40 LYS A N 7
ATOM 11881 C CA . LYS A 1 40 ? -5.210 -17.357 3.949 1.00 60.51 40 LYS A CA 7
ATOM 11882 C C . LYS A 1 40 ? -5.931 -16.110 4.487 1.00 63.01 40 LYS A C 7
ATOM 11883 O O . LYS A 1 40 ? -6.751 -15.495 3.787 1.00 24.13 40 LYS A O 7
ATOM 11902 N N . ARG A 1 41 ? -5.601 -15.752 5.742 1.00 63.33 41 ARG A N 7
ATOM 11903 C CA . ARG A 1 41 ? -6.151 -14.571 6.430 1.00 71.35 41 ARG A CA 7
ATOM 11904 C C . ARG A 1 41 ? -5.674 -13.285 5.723 1.00 51.42 41 ARG A C 7
ATOM 11905 O O . ARG A 1 41 ? -6.389 -12.275 5.683 1.00 43.14 41 ARG A O 7
ATOM 11926 N N . LEU A 1 42 ? -4.451 -13.371 5.171 1.00 42.11 42 LEU A N 7
ATOM 11927 C CA . LEU A 1 42 ? -3.855 -12.363 4.278 1.00 21.02 42 LEU A CA 7
ATOM 11928 C C . LEU A 1 42 ? -4.802 -12.103 3.096 1.00 73.15 42 LEU A C 7
ATOM 11929 O O . LEU A 1 42 ? -5.154 -10.957 2.811 1.00 3.02 42 LEU A O 7
ATOM 11945 N N . GLU A 1 43 ? -5.202 -13.202 2.428 1.00 31.33 43 GLU A N 7
ATOM 11946 C CA . GLU A 1 43 ? -5.989 -13.161 1.188 1.00 62.50 43 GLU A CA 7
ATOM 11947 C C . GLU A 1 43 ? -7.443 -12.688 1.431 1.00 55.02 43 GLU A C 7
ATOM 11948 O O . GLU A 1 43 ? -8.075 -12.117 0.525 1.00 0.25 43 GLU A O 7
ATOM 11960 N N . GLU A 1 44 ? -7.952 -12.895 2.669 1.00 50.13 44 GLU A N 7
ATOM 11961 C CA . GLU A 1 44 ? -9.248 -12.321 3.103 1.00 32.45 44 GLU A CA 7
ATOM 11962 C C . GLU A 1 44 ? -9.135 -10.796 3.167 1.00 62.43 44 GLU A C 7
ATOM 11963 O O . GLU A 1 44 ? -9.954 -10.086 2.584 1.00 75.11 44 GLU A O 7
ATOM 11975 N N . LYS A 1 45 ? -8.057 -10.326 3.832 1.00 44.12 45 LYS A N 7
ATOM 11976 C CA . LYS A 1 45 ? -7.784 -8.894 4.038 1.00 22.31 45 LYS A CA 7
ATOM 11977 C C . LYS A 1 45 ? -7.587 -8.157 2.690 1.00 13.44 45 LYS A C 7
ATOM 11978 O O . LYS A 1 45 ? -7.971 -6.984 2.556 1.00 74.31 45 LYS A O 7
ATOM 11997 N N . ILE A 1 46 ? -7.022 -8.884 1.692 1.00 34.51 46 ILE A N 7
ATOM 11998 C CA . ILE A 1 46 ? -6.910 -8.407 0.303 1.00 13.22 46 ILE A CA 7
ATOM 11999 C C . ILE A 1 46 ? -8.304 -8.029 -0.227 1.00 5.54 46 ILE A C 7
ATOM 12000 O O . ILE A 1 46 ? -8.531 -6.887 -0.623 1.00 11.11 46 ILE A O 7
ATOM 12016 N N . GLN A 1 47 ? -9.246 -8.984 -0.121 1.00 64.14 47 GLN A N 7
ATOM 12017 C CA . GLN A 1 47 ? -10.626 -8.821 -0.612 1.00 42.45 47 GLN A CA 7
ATOM 12018 C C . GLN A 1 47 ? -11.383 -7.707 0.148 1.00 65.50 47 GLN A C 7
ATOM 12019 O O . GLN A 1 47 ? -12.184 -6.991 -0.456 1.00 54.25 47 GLN A O 7
ATOM 12033 N N . LYS A 1 48 ? -11.094 -7.554 1.463 1.00 4.13 48 LYS A N 7
ATOM 12034 C CA . LYS A 1 48 ? -11.757 -6.546 2.328 1.00 61.52 48 LYS A CA 7
ATOM 12035 C C . LYS A 1 48 ? -11.413 -5.118 1.860 1.00 43.35 48 LYS A C 7
ATOM 12036 O O . LYS A 1 48 ? -12.292 -4.252 1.727 1.00 2.31 48 LYS A O 7
ATOM 12055 N N . LEU A 1 49 ? -10.114 -4.908 1.594 1.00 43.22 49 LEU A N 7
ATOM 12056 C CA . LEU A 1 49 ? -9.577 -3.623 1.134 1.00 65.23 49 LEU A CA 7
ATOM 12057 C C . LEU A 1 49 ? -9.971 -3.345 -0.325 1.00 11.34 49 LEU A C 7
ATOM 12058 O O . LEU A 1 49 ? -10.303 -2.211 -0.667 1.00 54.34 49 LEU A O 7
ATOM 12074 N N . LYS A 1 50 ? -9.973 -4.381 -1.188 1.00 75.31 50 LYS A N 7
ATOM 12075 C CA . LYS A 1 50 ? -10.362 -4.222 -2.605 1.00 43.11 50 LYS A CA 7
ATOM 12076 C C . LYS A 1 50 ? -11.858 -3.870 -2.752 1.00 24.31 50 LYS A C 7
ATOM 12077 O O . LYS A 1 50 ? -12.232 -3.211 -3.725 1.00 53.14 50 LYS A O 7
ATOM 12096 N N . SER A 1 51 ? -12.695 -4.296 -1.778 1.00 1.04 51 SER A N 7
ATOM 12097 C CA . SER A 1 51 ? -14.101 -3.831 -1.664 1.00 52.15 51 SER A CA 7
ATOM 12098 C C . SER A 1 51 ? -14.192 -2.288 -1.505 1.00 70.45 51 SER A C 7
ATOM 12099 O O . SER A 1 51 ? -15.117 -1.662 -2.019 1.00 61.54 51 SER A O 7
ATOM 12107 N N . GLN A 1 52 ? -13.204 -1.699 -0.800 1.00 23.13 52 GLN A N 7
ATOM 12108 C CA . GLN A 1 52 ? -13.092 -0.227 -0.626 1.00 44.21 52 GLN A CA 7
ATOM 12109 C C . GLN A 1 52 ? -12.509 0.448 -1.891 1.00 41.42 52 GLN A C 7
ATOM 12110 O O . GLN A 1 52 ? -12.532 1.678 -2.005 1.00 73.42 52 GLN A O 7
ATOM 12124 N N . GLY A 1 53 ? -11.960 -0.370 -2.809 1.00 44.33 53 GLY A N 7
ATOM 12125 C CA . GLY A 1 53 ? -11.473 0.100 -4.108 1.00 72.41 53 GLY A CA 7
ATOM 12126 C C . GLY A 1 53 ? -9.971 0.306 -4.113 1.00 14.02 53 GLY A C 7
ATOM 12127 O O . GLY A 1 53 ? -9.493 1.398 -4.394 1.00 71.23 53 GLY A O 7
ATOM 12131 N N . PHE A 1 54 ? -9.225 -0.750 -3.760 1.00 11.42 54 PHE A N 7
ATOM 12132 C CA . PHE A 1 54 ? -7.744 -0.764 -3.804 1.00 1.45 54 PHE A CA 7
ATOM 12133 C C . PHE A 1 54 ? -7.271 -1.916 -4.692 1.00 43.55 54 PHE A C 7
ATOM 12134 O O . PHE A 1 54 ? -8.030 -2.858 -4.953 1.00 42.54 54 PHE A O 7
ATOM 12151 N N . GLU A 1 55 ? -6.008 -1.835 -5.142 1.00 10.02 55 GLU A N 7
ATOM 12152 C CA . GLU A 1 55 ? -5.315 -2.969 -5.764 1.00 0.11 55 GLU A CA 7
ATOM 12153 C C . GLU A 1 55 ? -4.353 -3.573 -4.732 1.00 43.54 55 GLU A C 7
ATOM 12154 O O . GLU A 1 55 ? -3.244 -3.068 -4.524 1.00 40.30 55 GLU A O 7
ATOM 12166 N N . VAL A 1 56 ? -4.821 -4.629 -4.049 1.00 35.22 56 VAL A N 7
ATOM 12167 C CA . VAL A 1 56 ? -4.062 -5.314 -2.992 1.00 71.01 56 VAL A CA 7
ATOM 12168 C C . VAL A 1 56 ? -3.488 -6.627 -3.544 1.00 11.31 56 VAL A C 7
ATOM 12169 O O . VAL A 1 56 ? -4.172 -7.342 -4.284 1.00 14.35 56 VAL A O 7
ATOM 12182 N N . ARG A 1 57 ? -2.240 -6.936 -3.168 1.00 11.23 57 ARG A N 7
ATOM 12183 C CA . ARG A 1 57 ? -1.486 -8.077 -3.701 1.00 55.04 57 ARG A CA 7
ATOM 12184 C C . ARG A 1 57 ? -0.782 -8.830 -2.551 1.00 42.12 57 ARG A C 7
ATOM 12185 O O . ARG A 1 57 ? -0.363 -8.218 -1.560 1.00 71.50 57 ARG A O 7
ATOM 12206 N N . LYS A 1 58 ? -0.668 -10.160 -2.704 1.00 45.51 58 LYS A N 7
ATOM 12207 C CA . LYS A 1 58 ? 0.024 -11.041 -1.752 1.00 3.22 58 LYS A CA 7
ATOM 12208 C C . LYS A 1 58 ? 1.494 -11.189 -2.169 1.00 45.31 58 LYS A C 7
ATOM 12209 O O . LYS A 1 58 ? 1.793 -11.455 -3.341 1.00 72.34 58 LYS A O 7
ATOM 12228 N N . VAL A 1 59 ? 2.397 -11.012 -1.204 1.00 41.40 59 VAL A N 7
ATOM 12229 C CA . VAL A 1 59 ? 3.851 -11.148 -1.397 1.00 55.20 59 VAL A CA 7
ATOM 12230 C C . VAL A 1 59 ? 4.365 -12.308 -0.531 1.00 41.35 59 VAL A C 7
ATOM 12231 O O . VAL A 1 59 ? 3.767 -12.621 0.511 1.00 61.04 59 VAL A O 7
ATOM 12244 N N . LYS A 1 60 ? 5.466 -12.946 -0.966 1.00 51.13 60 LYS A N 7
ATOM 12245 C CA . LYS A 1 60 ? 6.080 -14.067 -0.226 1.00 32.25 60 LYS A CA 7
ATOM 12246 C C . LYS A 1 60 ? 6.966 -13.561 0.935 1.00 60.45 60 LYS A C 7
ATOM 12247 O O . LYS A 1 60 ? 7.152 -14.278 1.926 1.00 73.35 60 LYS A O 7
ATOM 12266 N N . ASP A 1 61 ? 7.473 -12.309 0.819 1.00 75.34 61 ASP A N 7
ATOM 12267 C CA . ASP A 1 61 ? 8.382 -11.707 1.828 1.00 51.51 61 ASP A CA 7
ATOM 12268 C C . ASP A 1 61 ? 8.548 -10.184 1.599 1.00 14.30 61 ASP A C 7
ATOM 12269 O O . ASP A 1 61 ? 8.168 -9.653 0.546 1.00 50.42 61 ASP A O 7
ATOM 12278 N N . ASP A 1 62 ? 9.103 -9.492 2.618 1.00 31.24 62 ASP A N 7
ATOM 12279 C CA . ASP A 1 62 ? 9.408 -8.044 2.581 1.00 22.24 62 ASP A CA 7
ATOM 12280 C C . ASP A 1 62 ? 10.519 -7.715 1.560 1.00 44.12 62 ASP A C 7
ATOM 12281 O O . ASP A 1 62 ? 10.516 -6.643 0.948 1.00 30.10 62 ASP A O 7
ATOM 12290 N N . ASP A 1 63 ? 11.491 -8.633 1.436 1.00 51.11 63 ASP A N 7
ATOM 12291 C CA . ASP A 1 63 ? 12.531 -8.572 0.380 1.00 64.23 63 ASP A CA 7
ATOM 12292 C C . ASP A 1 63 ? 11.888 -8.530 -1.026 1.00 35.44 63 ASP A C 7
ATOM 12293 O O . ASP A 1 63 ? 12.319 -7.767 -1.899 1.00 44.44 63 ASP A O 7
ATOM 12302 N N . ASP A 1 64 ? 10.806 -9.313 -1.188 1.00 75.30 64 ASP A N 7
ATOM 12303 C CA . ASP A 1 64 ? 10.028 -9.388 -2.440 1.00 61.34 64 ASP A CA 7
ATOM 12304 C C . ASP A 1 64 ? 9.263 -8.071 -2.677 1.00 12.14 64 ASP A C 7
ATOM 12305 O O . ASP A 1 64 ? 9.118 -7.644 -3.818 1.00 12.42 64 ASP A O 7
ATOM 12314 N N . ILE A 1 65 ? 8.789 -7.456 -1.566 1.00 71.14 65 ILE A N 7
ATOM 12315 C CA . ILE A 1 65 ? 8.096 -6.141 -1.574 1.00 42.11 65 ILE A CA 7
ATOM 12316 C C . ILE A 1 65 ? 8.941 -5.053 -2.275 1.00 71.41 65 ILE A C 7
ATOM 12317 O O . ILE A 1 65 ? 8.448 -4.361 -3.169 1.00 14.32 65 ILE A O 7
ATOM 12333 N N . ASP A 1 66 ? 10.220 -4.929 -1.881 1.00 71.11 66 ASP A N 7
ATOM 12334 C CA . ASP A 1 66 ? 11.124 -3.918 -2.454 1.00 0.35 66 ASP A CA 7
ATOM 12335 C C . ASP A 1 66 ? 11.329 -4.143 -3.962 1.00 10.42 66 ASP A C 7
ATOM 12336 O O . ASP A 1 66 ? 11.338 -3.187 -4.734 1.00 53.52 66 ASP A O 7
ATOM 12345 N N . LYS A 1 67 ? 11.441 -5.424 -4.362 1.00 0.22 67 LYS A N 7
ATOM 12346 C CA . LYS A 1 67 ? 11.567 -5.808 -5.780 1.00 20.43 67 LYS A CA 7
ATOM 12347 C C . LYS A 1 67 ? 10.242 -5.531 -6.541 1.00 61.21 67 LYS A C 7
ATOM 12348 O O . LYS A 1 67 ? 10.265 -5.171 -7.727 1.00 52.12 67 LYS A O 7
ATOM 12367 N N . TRP A 1 68 ? 9.108 -5.697 -5.830 1.00 72.11 68 TRP A N 7
ATOM 12368 C CA . TRP A 1 68 ? 7.744 -5.515 -6.365 1.00 65.01 68 TRP A CA 7
ATOM 12369 C C . TRP A 1 68 ? 7.531 -4.042 -6.768 1.00 51.53 68 TRP A C 7
ATOM 12370 O O . TRP A 1 68 ? 6.942 -3.747 -7.807 1.00 12.02 68 TRP A O 7
ATOM 12391 N N . ILE A 1 69 ? 8.052 -3.130 -5.933 1.00 24.41 69 ILE A N 7
ATOM 12392 C CA . ILE A 1 69 ? 8.020 -1.679 -6.190 1.00 14.03 69 ILE A CA 7
ATOM 12393 C C . ILE A 1 69 ? 9.075 -1.306 -7.252 1.00 61.04 69 ILE A C 7
ATOM 12394 O O . ILE A 1 69 ? 8.800 -0.499 -8.156 1.00 71.21 69 ILE A O 7
ATOM 12410 N N . ASP A 1 70 ? 10.263 -1.949 -7.147 1.00 54.31 70 ASP A N 7
ATOM 12411 C CA . ASP A 1 70 ? 11.453 -1.633 -7.968 1.00 41.32 70 ASP A CA 7
ATOM 12412 C C . ASP A 1 70 ? 11.146 -1.765 -9.464 1.00 63.10 70 ASP A C 7
ATOM 12413 O O . ASP A 1 70 ? 11.511 -0.892 -10.269 1.00 54.33 70 ASP A O 7
ATOM 12422 N N . LYS A 1 71 ? 10.436 -2.858 -9.811 1.00 23.25 71 LYS A N 7
ATOM 12423 C CA . LYS A 1 71 ? 10.053 -3.139 -11.198 1.00 22.23 71 LYS A CA 7
ATOM 12424 C C . LYS A 1 71 ? 9.012 -2.127 -11.711 1.00 63.24 71 LYS A C 7
ATOM 12425 O O . LYS A 1 71 ? 9.156 -1.649 -12.819 1.00 61.02 71 LYS A O 7
ATOM 12444 N N . ILE A 1 72 ? 7.997 -1.775 -10.878 1.00 14.54 72 ILE A N 7
ATOM 12445 C CA . ILE A 1 72 ? 6.899 -0.852 -11.278 1.00 45.12 72 ILE A CA 7
ATOM 12446 C C . ILE A 1 72 ? 7.434 0.567 -11.565 1.00 45.14 72 ILE A C 7
ATOM 12447 O O . ILE A 1 72 ? 6.929 1.260 -12.463 1.00 35.04 72 ILE A O 7
ATOM 12463 N N . LYS A 1 73 ? 8.476 0.979 -10.818 1.00 11.42 73 LYS A N 7
ATOM 12464 C CA . LYS A 1 73 ? 9.165 2.262 -11.056 1.00 34.24 73 LYS A CA 7
ATOM 12465 C C . LYS A 1 73 ? 9.775 2.305 -12.477 1.00 64.21 73 LYS A C 7
ATOM 12466 O O . LYS A 1 73 ? 9.790 3.357 -13.120 1.00 71.33 73 LYS A O 7
ATOM 12485 N N . LYS A 1 74 ? 10.223 1.128 -12.959 1.00 0.55 74 LYS A N 7
ATOM 12486 C CA . LYS A 1 74 ? 10.815 0.955 -14.295 1.00 14.15 74 LYS A CA 7
ATOM 12487 C C . LYS A 1 74 ? 9.710 0.844 -15.360 1.00 4.04 74 LYS A C 7
ATOM 12488 O O . LYS A 1 74 ? 9.786 1.501 -16.409 1.00 51.41 74 LYS A O 7
ATOM 12507 N N . GLU A 1 75 ? 8.685 0.016 -15.055 1.00 24.14 75 GLU A N 7
ATOM 12508 C CA . GLU A 1 75 ? 7.554 -0.271 -15.956 1.00 45.43 75 GLU A CA 7
ATOM 12509 C C . GLU A 1 75 ? 6.855 1.031 -16.352 1.00 53.31 75 GLU A C 7
ATOM 12510 O O . GLU A 1 75 ? 6.727 1.363 -17.534 1.00 30.33 75 GLU A O 7
ATOM 12522 N N . ARG A 1 76 ? 6.442 1.777 -15.321 1.00 51.20 76 ARG A N 7
ATOM 12523 C CA . ARG A 1 76 ? 5.626 2.981 -15.448 1.00 31.40 76 ARG A CA 7
ATOM 12524 C C . ARG A 1 76 ? 6.410 4.158 -14.809 1.00 2.53 76 ARG A C 7
ATOM 12525 O O . ARG A 1 76 ? 6.176 4.505 -13.647 1.00 22.31 76 ARG A O 7
ATOM 12546 N N . PRO A 1 77 ? 7.389 4.771 -15.557 1.00 71.10 77 PRO A N 7
ATOM 12547 C CA . PRO A 1 77 ? 8.234 5.876 -15.025 1.00 51.22 77 PRO A CA 7
ATOM 12548 C C . PRO A 1 77 ? 7.458 7.214 -14.933 1.00 2.41 77 PRO A C 7
ATOM 12549 O O . PRO A 1 77 ? 7.968 8.210 -14.405 1.00 23.31 77 PRO A O 7
ATOM 12560 N N . GLN A 1 78 ? 6.213 7.200 -15.452 1.00 51.44 78 GLN A N 7
ATOM 12561 C CA . GLN A 1 78 ? 5.300 8.350 -15.440 1.00 63.53 78 GLN A CA 7
ATOM 12562 C C . GLN A 1 78 ? 4.793 8.671 -14.013 1.00 41.25 78 GLN A C 7
ATOM 12563 O O . GLN A 1 78 ? 4.315 9.786 -13.757 1.00 40.12 78 GLN A O 7
ATOM 12577 N N . LEU A 1 79 ? 4.880 7.673 -13.110 1.00 31.51 79 LEU A N 7
ATOM 12578 C CA . LEU A 1 79 ? 4.344 7.763 -11.740 1.00 3.45 79 LEU A CA 7
ATOM 12579 C C . LEU A 1 79 ? 5.418 7.431 -10.697 1.00 31.14 79 LEU A C 7
ATOM 12580 O O . LEU A 1 79 ? 6.347 6.672 -10.975 1.00 13.32 79 LEU A O 7
ATOM 12596 N N . GLU A 1 80 ? 5.285 8.032 -9.501 1.00 54.43 80 GLU A N 7
ATOM 12597 C CA . GLU A 1 80 ? 6.133 7.710 -8.341 1.00 21.44 80 GLU A CA 7
ATOM 12598 C C . GLU A 1 80 ? 5.545 6.494 -7.622 1.00 23.31 80 GLU A C 7
ATOM 12599 O O . GLU A 1 80 ? 4.329 6.286 -7.662 1.00 23.02 80 GLU A O 7
ATOM 12611 N N . VAL A 1 81 ? 6.408 5.690 -6.988 1.00 32.33 81 VAL A N 7
ATOM 12612 C CA . VAL A 1 81 ? 5.997 4.469 -6.268 1.00 2.01 81 VAL A CA 7
ATOM 12613 C C . VAL A 1 81 ? 6.653 4.492 -4.879 1.00 13.44 81 VAL A C 7
ATOM 12614 O O . VAL A 1 81 ? 7.858 4.270 -4.757 1.00 12.42 81 VAL A O 7
ATOM 12627 N N . ARG A 1 82 ? 5.850 4.763 -3.839 1.00 41.12 82 ARG A N 7
ATOM 12628 C CA . ARG A 1 82 ? 6.346 4.983 -2.466 1.00 20.54 82 ARG A CA 7
ATOM 12629 C C . ARG A 1 82 ? 6.074 3.737 -1.616 1.00 42.02 82 ARG A C 7
ATOM 12630 O O . ARG A 1 82 ? 4.974 3.194 -1.662 1.00 34.21 82 ARG A O 7
ATOM 12651 N N . LYS A 1 83 ? 7.082 3.298 -0.835 1.00 75.11 83 LYS A N 7
ATOM 12652 C CA . LYS A 1 83 ? 6.918 2.206 0.134 1.00 64.25 83 LYS A CA 7
ATOM 12653 C C . LYS A 1 83 ? 6.590 2.793 1.513 1.00 14.51 83 LYS A C 7
ATOM 12654 O O . LYS A 1 83 ? 7.432 3.458 2.139 1.00 40.50 83 LYS A O 7
ATOM 12673 N N . VAL A 1 84 ? 5.352 2.564 1.954 1.00 73.52 84 VAL A N 7
ATOM 12674 C CA . VAL A 1 84 ? 4.871 2.967 3.278 1.00 72.40 84 VAL A CA 7
ATOM 12675 C C . VAL A 1 84 ? 4.951 1.750 4.212 1.00 44.41 84 VAL A C 7
ATOM 12676 O O . VAL A 1 84 ? 4.033 0.934 4.301 1.00 24.53 84 VAL A O 7
ATOM 12689 N N . THR A 1 85 ? 6.093 1.635 4.883 1.00 11.43 85 THR A N 7
ATOM 12690 C CA . THR A 1 85 ? 6.427 0.482 5.731 1.00 20.32 85 THR A CA 7
ATOM 12691 C C . THR A 1 85 ? 5.846 0.638 7.144 1.00 42.53 85 THR A C 7
ATOM 12692 O O . THR A 1 85 ? 5.758 -0.323 7.908 1.00 64.05 85 THR A O 7
ATOM 12703 N N . ASP A 1 86 ? 5.470 1.874 7.480 1.00 41.33 86 ASP A N 7
ATOM 12704 C CA . ASP A 1 86 ? 4.868 2.229 8.771 1.00 44.24 86 ASP A CA 7
ATOM 12705 C C . ASP A 1 86 ? 3.663 3.134 8.535 1.00 0.43 86 ASP A C 7
ATOM 12706 O O . ASP A 1 86 ? 3.626 3.862 7.543 1.00 74.24 86 ASP A O 7
ATOM 12715 N N . GLU A 1 87 ? 2.691 3.091 9.459 1.00 54.03 87 GLU A N 7
ATOM 12716 C CA . GLU A 1 87 ? 1.575 4.065 9.508 1.00 2.21 87 GLU A CA 7
ATOM 12717 C C . GLU A 1 87 ? 2.110 5.518 9.581 1.00 5.20 87 GLU A C 7
ATOM 12718 O O . GLU A 1 87 ? 1.480 6.435 9.073 1.00 42.03 87 GLU A O 7
ATOM 12730 N N . ASP A 1 88 ? 3.303 5.678 10.202 1.00 3.01 88 ASP A N 7
ATOM 12731 C CA . ASP A 1 88 ? 4.042 6.951 10.308 1.00 40.40 88 ASP A CA 7
ATOM 12732 C C . ASP A 1 88 ? 4.390 7.516 8.920 1.00 12.43 88 ASP A C 7
ATOM 12733 O O . ASP A 1 88 ? 4.239 8.718 8.677 1.00 42.34 88 ASP A O 7
ATOM 12742 N N . GLN A 1 89 ? 4.827 6.615 8.019 1.00 44.34 89 GLN A N 7
ATOM 12743 C CA . GLN A 1 89 ? 5.107 6.948 6.610 1.00 62.34 89 GLN A CA 7
ATOM 12744 C C . GLN A 1 89 ? 3.833 7.461 5.907 1.00 23.42 89 GLN A C 7
ATOM 12745 O O . GLN A 1 89 ? 3.892 8.423 5.138 1.00 32.45 89 GLN A O 7
ATOM 12759 N N . ALA A 1 90 ? 2.689 6.807 6.204 1.00 41.40 90 ALA A N 7
ATOM 12760 C CA . ALA A 1 90 ? 1.368 7.190 5.664 1.00 31.25 90 ALA A CA 7
ATOM 12761 C C . ALA A 1 90 ? 0.908 8.568 6.187 1.00 72.31 90 ALA A C 7
ATOM 12762 O O . ALA A 1 90 ? 0.361 9.366 5.425 1.00 30.40 90 ALA A O 7
ATOM 12769 N N . LYS A 1 91 ? 1.174 8.847 7.477 1.00 62.32 91 LYS A N 7
ATOM 12770 C CA . LYS A 1 91 ? 0.813 10.126 8.131 1.00 64.11 91 LYS A CA 7
ATOM 12771 C C . LYS A 1 91 ? 1.681 11.273 7.591 1.00 53.44 91 LYS A C 7
ATOM 12772 O O . LYS A 1 91 ? 1.212 12.415 7.454 1.00 30.21 91 LYS A O 7
ATOM 12791 N N . GLN A 1 92 ? 2.950 10.942 7.269 1.00 13.41 92 GLN A N 7
ATOM 12792 C CA . GLN A 1 92 ? 3.912 11.907 6.731 1.00 4.24 92 GLN A CA 7
ATOM 12793 C C . GLN A 1 92 ? 3.515 12.307 5.308 1.00 63.42 92 GLN A C 7
ATOM 12794 O O . GLN A 1 92 ? 3.453 13.490 5.000 1.00 60.34 92 GLN A O 7
ATOM 12808 N N . ILE A 1 93 ? 3.268 11.317 4.433 1.00 13.04 93 ILE A N 7
ATOM 12809 C CA . ILE A 1 93 ? 2.859 11.603 3.047 1.00 52.53 93 ILE A CA 7
ATOM 12810 C C . ILE A 1 93 ? 1.482 12.312 2.982 1.00 53.52 93 ILE A C 7
ATOM 12811 O O . ILE A 1 93 ? 1.251 13.097 2.071 1.00 45.20 93 ILE A O 7
ATOM 12827 N N . LEU A 1 94 ? 0.593 12.066 3.977 1.00 24.32 94 LEU A N 7
ATOM 12828 C CA . LEU A 1 94 ? -0.675 12.828 4.109 1.00 33.23 94 LEU A CA 7
ATOM 12829 C C . LEU A 1 94 ? -0.409 14.353 4.164 1.00 4.24 94 LEU A C 7
ATOM 12830 O O . LEU A 1 94 ? -0.941 15.099 3.335 1.00 74.33 94 LEU A O 7
ATOM 12846 N N . GLU A 1 95 ? 0.456 14.789 5.107 1.00 64.23 95 GLU A N 7
ATOM 12847 C CA . GLU A 1 95 ? 0.795 16.226 5.277 1.00 52.31 95 GLU A CA 7
ATOM 12848 C C . GLU A 1 95 ? 1.734 16.711 4.148 1.00 52.44 95 GLU A C 7
ATOM 12849 O O . GLU A 1 95 ? 1.713 17.884 3.785 1.00 64.11 95 GLU A O 7
ATOM 12861 N N . ASP A 1 96 ? 2.517 15.767 3.595 1.00 44.21 96 ASP A N 7
ATOM 12862 C CA . ASP A 1 96 ? 3.537 16.042 2.562 1.00 74.25 96 ASP A CA 7
ATOM 12863 C C . ASP A 1 96 ? 2.880 16.545 1.269 1.00 20.25 96 ASP A C 7
ATOM 12864 O O . ASP A 1 96 ? 3.333 17.529 0.680 1.00 24.42 96 ASP A O 7
ATOM 12873 N N . LEU A 1 97 ? 1.791 15.863 0.856 1.00 44.52 97 LEU A N 7
ATOM 12874 C CA . LEU A 1 97 ? 1.009 16.241 -0.339 1.00 53.02 97 LEU A CA 7
ATOM 12875 C C . LEU A 1 97 ? 0.290 17.591 -0.124 1.00 20.11 97 LEU A C 7
ATOM 12876 O O . LEU A 1 97 ? -0.046 18.259 -1.098 1.00 11.52 97 LEU A O 7
ATOM 12892 N N . LYS A 1 98 ? 0.077 17.992 1.155 1.00 32.14 98 LYS A N 7
ATOM 12893 C CA . LYS A 1 98 ? -0.565 19.285 1.496 1.00 44.12 98 LYS A CA 7
ATOM 12894 C C . LYS A 1 98 ? 0.463 20.430 1.427 1.00 33.24 98 LYS A C 7
ATOM 12895 O O . LYS A 1 98 ? 0.126 21.560 1.051 1.00 64.14 98 LYS A O 7
ATOM 12914 N N . LYS A 1 99 ? 1.708 20.106 1.834 1.00 72.30 99 LYS A N 7
ATOM 12915 C CA . LYS A 1 99 ? 2.879 20.995 1.697 1.00 34.15 99 LYS A CA 7
ATOM 12916 C C . LYS A 1 99 ? 3.078 21.349 0.207 1.00 31.12 99 LYS A C 7
ATOM 12917 O O . LYS A 1 99 ? 3.258 22.521 -0.143 1.00 20.14 99 LYS A O 7
ATOM 12936 N N . LYS A 1 100 ? 2.993 20.293 -0.621 1.00 44.20 100 LYS A N 7
ATOM 12937 C CA . LYS A 1 100 ? 2.901 20.340 -2.094 1.00 15.03 100 LYS A CA 7
ATOM 12938 C C . LYS A 1 100 ? 3.103 18.923 -2.629 1.00 21.32 100 LYS A C 7
ATOM 12939 O O . LYS A 1 100 ? 2.458 18.502 -3.599 1.00 34.43 100 LYS A O 7
ATOM 12958 N N . GLY A 1 101 ? 3.996 18.186 -1.968 1.00 43.41 101 GLY A N 7
ATOM 12959 C CA . GLY A 1 101 ? 4.525 16.956 -2.508 1.00 4.31 101 GLY A CA 7
ATOM 12960 C C . GLY A 1 101 ? 5.694 17.259 -3.422 1.00 25.23 101 GLY A C 7
ATOM 12961 O O . GLY A 1 101 ? 6.729 17.752 -2.953 1.00 2.54 101 GLY A O 7
ATOM 12965 N N . SER A 1 102 ? 5.517 17.008 -4.732 1.00 25.32 102 SER A N 7
ATOM 12966 C CA . SER A 1 102 ? 6.529 17.308 -5.760 1.00 35.11 102 SER A CA 7
ATOM 12967 C C . SER A 1 102 ? 5.975 17.015 -7.161 1.00 63.40 102 SER A C 7
ATOM 12968 O O . SER A 1 102 ? 5.737 17.947 -7.945 1.00 5.21 102 SER A O 7
ATOM 12976 N N . LEU A 1 103 ? 5.750 15.706 -7.430 1.00 44.14 103 LEU A N 7
ATOM 12977 C CA . LEU A 1 103 ? 5.411 15.130 -8.749 1.00 54.34 103 LEU A CA 7
ATOM 12978 C C . LEU A 1 103 ? 6.662 15.155 -9.645 1.00 45.03 103 LEU A C 7
ATOM 12979 O O . LEU A 1 103 ? 7.226 14.104 -9.976 1.00 23.24 103 LEU A O 7
ATOM 12995 N N . GLU A 1 104 ? 7.088 16.388 -9.981 1.00 24.04 104 GLU A N 7
ATOM 12996 C CA . GLU A 1 104 ? 8.284 16.695 -10.817 1.00 45.00 104 GLU A CA 7
ATOM 12997 C C . GLU A 1 104 ? 8.366 15.848 -12.110 1.00 43.33 104 GLU A C 7
ATOM 12998 O O . GLU A 1 104 ? 9.459 15.571 -12.619 1.00 71.22 104 GLU A O 7
ATOM 13010 N N . HIS A 1 105 ? 7.197 15.503 -12.670 1.00 22.10 105 HIS A N 7
ATOM 13011 C CA . HIS A 1 105 ? 7.096 14.613 -13.832 1.00 65.14 105 HIS A CA 7
ATOM 13012 C C . HIS A 1 105 ? 7.229 15.413 -15.144 1.00 61.15 105 HIS A C 7
ATOM 13013 O O . HIS A 1 105 ? 6.237 15.748 -15.801 1.00 22.22 105 HIS A O 7
ATOM 13028 N N . HIS A 1 106 ? 8.477 15.759 -15.472 1.00 2.55 106 HIS A N 7
ATOM 13029 C CA . HIS A 1 106 ? 8.854 16.272 -16.801 1.00 14.01 106 HIS A CA 7
ATOM 13030 C C . HIS A 1 106 ? 9.047 15.071 -17.740 1.00 13.23 106 HIS A C 7
ATOM 13031 O O . HIS A 1 106 ? 9.342 13.965 -17.264 1.00 25.04 106 HIS A O 7
ATOM 13046 N N . HIS A 1 107 ? 8.830 15.307 -19.056 1.00 45.42 107 HIS A N 7
ATOM 13047 C CA . HIS A 1 107 ? 8.729 14.257 -20.119 1.00 1.04 107 HIS A CA 7
ATOM 13048 C C . HIS A 1 107 ? 7.323 13.576 -20.099 1.00 21.41 107 HIS A C 7
ATOM 13049 O O . HIS A 1 107 ? 6.935 12.891 -21.054 1.00 44.25 107 HIS A O 7
ATOM 13064 N N . HIS A 1 108 ? 6.549 13.831 -19.031 1.00 43.30 108 HIS A N 7
ATOM 13065 C CA . HIS A 1 108 ? 5.226 13.231 -18.802 1.00 3.15 108 HIS A CA 7
ATOM 13066 C C . HIS A 1 108 ? 4.136 14.185 -19.315 1.00 70.43 108 HIS A C 7
ATOM 13067 O O . HIS A 1 108 ? 3.830 15.195 -18.678 1.00 12.43 108 HIS A O 7
ATOM 13082 N N . HIS A 1 109 ? 3.617 13.891 -20.512 1.00 60.15 109 HIS A N 7
ATOM 13083 C CA . HIS A 1 109 ? 2.493 14.632 -21.123 1.00 45.24 109 HIS A CA 7
ATOM 13084 C C . HIS A 1 109 ? 1.196 13.819 -20.974 1.00 60.21 109 HIS A C 7
ATOM 13085 O O . HIS A 1 109 ? 0.105 14.386 -20.851 1.00 21.44 109 HIS A O 7
ATOM 13100 N N . HIS A 1 110 ? 1.334 12.480 -21.012 1.00 42.20 110 HIS A N 7
ATOM 13101 C CA . HIS A 1 110 ? 0.206 11.543 -20.887 1.00 71.43 110 HIS A CA 7
ATOM 13102 C C . HIS A 1 110 ? 0.087 11.070 -19.413 1.00 54.31 110 HIS A C 7
ATOM 13103 O O . HIS A 1 110 ? 0.482 9.930 -19.085 1.00 3.11 110 HIS A O 7
ATOM 13119 N N . MET A 1 1 ? -2.027 15.006 -16.095 1.00 1.02 1 MET A N 8
ATOM 13120 C CA . MET A 1 1 ? -1.996 13.619 -15.585 1.00 31.54 1 MET A CA 8
ATOM 13121 C C . MET A 1 1 ? -1.462 13.635 -14.147 1.00 60.35 1 MET A C 8
ATOM 13122 O O . MET A 1 1 ? -0.279 13.908 -13.941 1.00 2.42 1 MET A O 8
ATOM 13138 N N . GLY A 1 2 ? -2.332 13.344 -13.156 1.00 1.52 2 GLY A N 8
ATOM 13139 C CA . GLY A 1 2 ? -1.924 13.243 -11.746 1.00 31.15 2 GLY A CA 8
ATOM 13140 C C . GLY A 1 2 ? -1.480 11.830 -11.394 1.00 73.11 2 GLY A C 8
ATOM 13141 O O . GLY A 1 2 ? -1.921 11.256 -10.387 1.00 55.41 2 GLY A O 8
ATOM 13145 N N . SER A 1 3 ? -0.612 11.266 -12.250 1.00 74.23 3 SER A N 8
ATOM 13146 C CA . SER A 1 3 ? -0.145 9.885 -12.138 1.00 1.22 3 SER A CA 8
ATOM 13147 C C . SER A 1 3 ? 0.922 9.781 -11.040 1.00 44.42 3 SER A C 8
ATOM 13148 O O . SER A 1 3 ? 2.045 10.265 -11.218 1.00 34.12 3 SER A O 8
ATOM 13156 N N . LYS A 1 4 ? 0.546 9.182 -9.905 1.00 13.35 4 LYS A N 8
ATOM 13157 C CA . LYS A 1 4 ? 1.453 8.897 -8.790 1.00 71.23 4 LYS A CA 8
ATOM 13158 C C . LYS A 1 4 ? 0.759 7.922 -7.850 1.00 72.42 4 LYS A C 8
ATOM 13159 O O . LYS A 1 4 ? -0.423 8.085 -7.547 1.00 54.20 4 LYS A O 8
ATOM 13178 N N . ILE A 1 5 ? 1.489 6.897 -7.407 1.00 14.40 5 ILE A N 8
ATOM 13179 C CA . ILE A 1 5 ? 0.936 5.837 -6.558 1.00 62.24 5 ILE A CA 8
ATOM 13180 C C . ILE A 1 5 ? 1.667 5.795 -5.213 1.00 52.12 5 ILE A C 8
ATOM 13181 O O . ILE A 1 5 ? 2.853 6.142 -5.106 1.00 2.54 5 ILE A O 8
ATOM 13197 N N . ILE A 1 6 ? 0.929 5.390 -4.184 1.00 31.15 6 ILE A N 8
ATOM 13198 C CA . ILE A 1 6 ? 1.464 5.191 -2.839 1.00 33.11 6 ILE A CA 8
ATOM 13199 C C . ILE A 1 6 ? 1.246 3.726 -2.448 1.00 23.05 6 ILE A C 8
ATOM 13200 O O . ILE A 1 6 ? 0.106 3.281 -2.295 1.00 51.10 6 ILE A O 8
ATOM 13216 N N . VAL A 1 7 ? 2.350 2.987 -2.344 1.00 0.23 7 VAL A N 8
ATOM 13217 C CA . VAL A 1 7 ? 2.355 1.587 -1.930 1.00 51.23 7 VAL A CA 8
ATOM 13218 C C . VAL A 1 7 ? 2.441 1.508 -0.399 1.00 0.10 7 VAL A C 8
ATOM 13219 O O . VAL A 1 7 ? 3.413 1.963 0.189 1.00 52.14 7 VAL A O 8
ATOM 13232 N N . ILE A 1 8 ? 1.421 0.923 0.231 1.00 33.32 8 ILE A N 8
ATOM 13233 C CA . ILE A 1 8 ? 1.333 0.815 1.688 1.00 35.53 8 ILE A CA 8
ATOM 13234 C C . ILE A 1 8 ? 1.479 -0.650 2.098 1.00 73.23 8 ILE A C 8
ATOM 13235 O O . ILE A 1 8 ? 0.737 -1.512 1.640 1.00 60.54 8 ILE A O 8
ATOM 13251 N N . ILE A 1 9 ? 2.411 -0.885 3.003 1.00 1.25 9 ILE A N 8
ATOM 13252 C CA . ILE A 1 9 ? 2.764 -2.202 3.498 1.00 65.11 9 ILE A CA 8
ATOM 13253 C C . ILE A 1 9 ? 1.989 -2.377 4.812 1.00 23.44 9 ILE A C 8
ATOM 13254 O O . ILE A 1 9 ? 2.420 -1.911 5.878 1.00 3.00 9 ILE A O 8
ATOM 13270 N N . SER A 1 10 ? 0.800 -2.978 4.701 1.00 71.12 10 SER A N 8
ATOM 13271 C CA . SER A 1 10 ? -0.128 -3.145 5.820 1.00 1.24 10 SER A CA 8
ATOM 13272 C C . SER A 1 10 ? -0.020 -4.593 6.335 1.00 42.02 10 SER A C 8
ATOM 13273 O O . SER A 1 10 ? -0.133 -5.554 5.566 1.00 61.21 10 SER A O 8
ATOM 13281 N N . SER A 1 11 ? 0.312 -4.708 7.619 1.00 52.41 11 SER A N 8
ATOM 13282 C CA . SER A 1 11 ? 0.394 -5.986 8.335 1.00 61.14 11 SER A CA 8
ATOM 13283 C C . SER A 1 11 ? -0.213 -5.823 9.738 1.00 74.15 11 SER A C 8
ATOM 13284 O O . SER A 1 11 ? 0.311 -5.039 10.538 1.00 43.13 11 SER A O 8
ATOM 13292 N N . ASP A 1 12 ? -1.352 -6.514 9.977 1.00 20.12 12 ASP A N 8
ATOM 13293 C CA . ASP A 1 12 ? -2.038 -6.625 11.291 1.00 3.52 12 ASP A CA 8
ATOM 13294 C C . ASP A 1 12 ? -2.806 -5.334 11.670 1.00 51.33 12 ASP A C 8
ATOM 13295 O O . ASP A 1 12 ? -4.019 -5.368 11.853 1.00 60.34 12 ASP A O 8
ATOM 13304 N N . ASP A 1 13 ? -2.078 -4.218 11.803 1.00 62.14 13 ASP A N 8
ATOM 13305 C CA . ASP A 1 13 ? -2.634 -2.915 12.215 1.00 75.12 13 ASP A CA 8
ATOM 13306 C C . ASP A 1 13 ? -3.549 -2.317 11.113 1.00 43.14 13 ASP A C 8
ATOM 13307 O O . ASP A 1 13 ? -3.201 -2.340 9.924 1.00 43.43 13 ASP A O 8
ATOM 13316 N N . THR A 1 14 ? -4.704 -1.766 11.536 1.00 10.21 14 THR A N 8
ATOM 13317 C CA . THR A 1 14 ? -5.778 -1.317 10.623 1.00 3.42 14 THR A CA 8
ATOM 13318 C C . THR A 1 14 ? -5.616 0.167 10.205 1.00 25.12 14 THR A C 8
ATOM 13319 O O . THR A 1 14 ? -6.165 0.587 9.176 1.00 4.00 14 THR A O 8
ATOM 13330 N N . THR A 1 15 ? -4.865 0.960 11.003 1.00 64.04 15 THR A N 8
ATOM 13331 C CA . THR A 1 15 ? -4.713 2.414 10.772 1.00 24.31 15 THR A CA 8
ATOM 13332 C C . THR A 1 15 ? -4.160 2.714 9.362 1.00 22.41 15 THR A C 8
ATOM 13333 O O . THR A 1 15 ? -4.614 3.646 8.723 1.00 4.03 15 THR A O 8
ATOM 13344 N N . LEU A 1 16 ? -3.247 1.852 8.863 1.00 34.43 16 LEU A N 8
ATOM 13345 C CA . LEU A 1 16 ? -2.610 2.028 7.531 1.00 41.31 16 LEU A CA 8
ATOM 13346 C C . LEU A 1 16 ? -3.648 1.863 6.397 1.00 53.32 16 LEU A C 8
ATOM 13347 O O . LEU A 1 16 ? -3.535 2.495 5.344 1.00 51.14 16 LEU A O 8
ATOM 13363 N N . GLU A 1 17 ? -4.660 1.015 6.663 1.00 11.31 17 GLU A N 8
ATOM 13364 C CA . GLU A 1 17 ? -5.790 0.741 5.746 1.00 10.32 17 GLU A CA 8
ATOM 13365 C C . GLU A 1 17 ? -6.755 1.943 5.711 1.00 3.40 17 GLU A C 8
ATOM 13366 O O . GLU A 1 17 ? -7.328 2.271 4.661 1.00 45.11 17 GLU A O 8
ATOM 13378 N N . GLU A 1 18 ? -6.924 2.589 6.882 1.00 34.15 18 GLU A N 8
ATOM 13379 C CA . GLU A 1 18 ? -7.787 3.777 7.031 1.00 32.14 18 GLU A CA 8
ATOM 13380 C C . GLU A 1 18 ? -7.117 5.018 6.406 1.00 14.34 18 GLU A C 8
ATOM 13381 O O . GLU A 1 18 ? -7.787 5.861 5.794 1.00 23.51 18 GLU A O 8
ATOM 13393 N N . LEU A 1 19 ? -5.779 5.092 6.548 1.00 22.25 19 LEU A N 8
ATOM 13394 C CA . LEU A 1 19 ? -4.961 6.184 5.996 1.00 34.15 19 LEU A CA 8
ATOM 13395 C C . LEU A 1 19 ? -4.829 6.026 4.477 1.00 13.13 19 LEU A C 8
ATOM 13396 O O . LEU A 1 19 ? -4.683 7.013 3.770 1.00 41.13 19 LEU A O 8
ATOM 13412 N N . ALA A 1 20 ? -4.923 4.768 4.001 1.00 53.34 20 ALA A N 8
ATOM 13413 C CA . ALA A 1 20 ? -4.919 4.424 2.568 1.00 11.34 20 ALA A CA 8
ATOM 13414 C C . ALA A 1 20 ? -6.026 5.166 1.808 1.00 43.33 20 ALA A C 8
ATOM 13415 O O . ALA A 1 20 ? -5.804 5.684 0.703 1.00 43.13 20 ALA A O 8
ATOM 13422 N N . ARG A 1 21 ? -7.219 5.210 2.437 1.00 10.14 21 ARG A N 8
ATOM 13423 C CA . ARG A 1 21 ? -8.377 5.960 1.929 1.00 21.04 21 ARG A CA 8
ATOM 13424 C C . ARG A 1 21 ? -8.072 7.464 1.861 1.00 53.12 21 ARG A C 8
ATOM 13425 O O . ARG A 1 21 ? -8.383 8.117 0.866 1.00 64.34 21 ARG A O 8
ATOM 13446 N N . LYS A 1 22 ? -7.427 7.988 2.911 1.00 62.41 22 LYS A N 8
ATOM 13447 C CA . LYS A 1 22 ? -7.080 9.417 3.004 1.00 72.25 22 LYS A CA 8
ATOM 13448 C C . LYS A 1 22 ? -6.094 9.828 1.887 1.00 54.22 22 LYS A C 8
ATOM 13449 O O . LYS A 1 22 ? -6.169 10.935 1.348 1.00 72.33 22 LYS A O 8
ATOM 13468 N N . ILE A 1 23 ? -5.196 8.901 1.541 1.00 60.41 23 ILE A N 8
ATOM 13469 C CA . ILE A 1 23 ? -4.193 9.087 0.487 1.00 53.20 23 ILE A CA 8
ATOM 13470 C C . ILE A 1 23 ? -4.823 9.019 -0.932 1.00 61.51 23 ILE A C 8
ATOM 13471 O O . ILE A 1 23 ? -4.364 9.718 -1.841 1.00 0.02 23 ILE A O 8
ATOM 13487 N N . LYS A 1 24 ? -5.886 8.201 -1.136 1.00 11.23 24 LYS A N 8
ATOM 13488 C CA . LYS A 1 24 ? -6.601 8.200 -2.446 1.00 0.12 24 LYS A CA 8
ATOM 13489 C C . LYS A 1 24 ? -7.489 9.449 -2.579 1.00 10.54 24 LYS A C 8
ATOM 13490 O O . LYS A 1 24 ? -7.844 9.847 -3.696 1.00 71.32 24 LYS A O 8
ATOM 13509 N N . ASP A 1 25 ? -7.852 10.052 -1.420 1.00 53.44 25 ASP A N 8
ATOM 13510 C CA . ASP A 1 25 ? -8.587 11.335 -1.367 1.00 33.21 25 ASP A CA 8
ATOM 13511 C C . ASP A 1 25 ? -7.697 12.518 -1.803 1.00 32.41 25 ASP A C 8
ATOM 13512 O O . ASP A 1 25 ? -8.207 13.620 -2.028 1.00 43.03 25 ASP A O 8
ATOM 13521 N N . GLU A 1 26 ? -6.375 12.265 -1.950 1.00 61.32 26 GLU A N 8
ATOM 13522 C CA . GLU A 1 26 ? -5.428 13.222 -2.558 1.00 32.52 26 GLU A CA 8
ATOM 13523 C C . GLU A 1 26 ? -5.557 13.222 -4.106 1.00 64.34 26 GLU A C 8
ATOM 13524 O O . GLU A 1 26 ? -4.875 13.993 -4.782 1.00 24.53 26 GLU A O 8
ATOM 13536 N N . GLY A 1 27 ? -6.445 12.357 -4.647 1.00 31.25 27 GLY A N 8
ATOM 13537 C CA . GLY A 1 27 ? -6.715 12.288 -6.085 1.00 52.34 27 GLY A CA 8
ATOM 13538 C C . GLY A 1 27 ? -5.723 11.406 -6.829 1.00 33.41 27 GLY A C 8
ATOM 13539 O O . GLY A 1 27 ? -5.430 11.649 -8.007 1.00 31.41 27 GLY A O 8
ATOM 13543 N N . LEU A 1 28 ? -5.184 10.388 -6.134 1.00 74.23 28 LEU A N 8
ATOM 13544 C CA . LEU A 1 28 ? -4.236 9.426 -6.730 1.00 12.32 28 LEU A CA 8
ATOM 13545 C C . LEU A 1 28 ? -4.670 7.979 -6.478 1.00 11.32 28 LEU A C 8
ATOM 13546 O O . LEU A 1 28 ? -5.557 7.719 -5.653 1.00 60.43 28 LEU A O 8
ATOM 13562 N N . GLU A 1 29 ? -4.029 7.053 -7.206 1.00 22.02 29 GLU A N 8
ATOM 13563 C CA . GLU A 1 29 ? -4.250 5.610 -7.073 1.00 2.34 29 GLU A CA 8
ATOM 13564 C C . GLU A 1 29 ? -3.336 5.036 -5.967 1.00 10.21 29 GLU A C 8
ATOM 13565 O O . GLU A 1 29 ? -2.136 5.307 -5.954 1.00 31.51 29 GLU A O 8
ATOM 13577 N N . VAL A 1 30 ? -3.916 4.258 -5.036 1.00 0.11 30 VAL A N 8
ATOM 13578 C CA . VAL A 1 30 ? -3.189 3.661 -3.895 1.00 42.02 30 VAL A CA 8
ATOM 13579 C C . VAL A 1 30 ? -3.056 2.143 -4.091 1.00 73.51 30 VAL A C 8
ATOM 13580 O O . VAL A 1 30 ? -4.041 1.452 -4.412 1.00 62.12 30 VAL A O 8
ATOM 13593 N N . TYR A 1 31 ? -1.827 1.644 -3.909 1.00 24.13 31 TYR A N 8
ATOM 13594 C CA . TYR A 1 31 ? -1.496 0.212 -3.941 1.00 51.40 31 TYR A CA 8
ATOM 13595 C C . TYR A 1 31 ? -1.273 -0.238 -2.498 1.00 44.14 31 TYR A C 8
ATOM 13596 O O . TYR A 1 31 ? -0.716 0.510 -1.700 1.00 43.02 31 TYR A O 8
ATOM 13614 N N . ILE A 1 32 ? -1.737 -1.437 -2.154 1.00 61.52 32 ILE A N 8
ATOM 13615 C CA . ILE A 1 32 ? -1.575 -2.013 -0.815 1.00 60.32 32 ILE A CA 8
ATOM 13616 C C . ILE A 1 32 ? -0.867 -3.374 -0.948 1.00 43.13 32 ILE A C 8
ATOM 13617 O O . ILE A 1 32 ? -1.349 -4.259 -1.646 1.00 40.02 32 ILE A O 8
ATOM 13633 N N . LEU A 1 33 ? 0.293 -3.521 -0.306 1.00 24.12 33 LEU A N 8
ATOM 13634 C CA . LEU A 1 33 ? 1.006 -4.798 -0.214 1.00 3.13 33 LEU A CA 8
ATOM 13635 C C . LEU A 1 33 ? 0.769 -5.380 1.175 1.00 52.14 33 LEU A C 8
ATOM 13636 O O . LEU A 1 33 ? 1.296 -4.882 2.179 1.00 42.22 33 LEU A O 8
ATOM 13652 N N . LEU A 1 34 ? -0.060 -6.418 1.220 1.00 40.40 34 LEU A N 8
ATOM 13653 C CA . LEU A 1 34 ? -0.526 -7.028 2.462 1.00 43.33 34 LEU A CA 8
ATOM 13654 C C . LEU A 1 34 ? 0.347 -8.260 2.753 1.00 41.14 34 LEU A C 8
ATOM 13655 O O . LEU A 1 34 ? 0.578 -9.087 1.854 1.00 32.24 34 LEU A O 8
ATOM 13671 N N . LYS A 1 35 ? 0.819 -8.385 4.007 1.00 41.33 35 LYS A N 8
ATOM 13672 C CA . LYS A 1 35 ? 1.529 -9.586 4.486 1.00 70.32 35 LYS A CA 8
ATOM 13673 C C . LYS A 1 35 ? 1.071 -9.932 5.914 1.00 14.22 35 LYS A C 8
ATOM 13674 O O . LYS A 1 35 ? 1.021 -9.072 6.792 1.00 12.52 35 LYS A O 8
ATOM 13693 N N . ASP A 1 36 ? 0.699 -11.208 6.111 1.00 1.40 36 ASP A N 8
ATOM 13694 C CA . ASP A 1 36 ? 0.080 -11.716 7.354 1.00 45.51 36 ASP A CA 8
ATOM 13695 C C . ASP A 1 36 ? 0.767 -13.022 7.785 1.00 53.34 36 ASP A C 8
ATOM 13696 O O . ASP A 1 36 ? 1.547 -13.593 7.014 1.00 3.11 36 ASP A O 8
ATOM 13705 N N . LYS A 1 37 ? 0.460 -13.469 9.020 1.00 44.02 37 LYS A N 8
ATOM 13706 C CA . LYS A 1 37 ? 0.969 -14.717 9.612 1.00 61.41 37 LYS A CA 8
ATOM 13707 C C . LYS A 1 37 ? 0.668 -15.954 8.722 1.00 25.41 37 LYS A C 8
ATOM 13708 O O . LYS A 1 37 ? 1.490 -16.867 8.626 1.00 23.33 37 LYS A O 8
ATOM 13727 N N . ASP A 1 38 ? -0.519 -15.963 8.077 1.00 4.40 38 ASP A N 8
ATOM 13728 C CA . ASP A 1 38 ? -0.927 -17.048 7.151 1.00 72.10 38 ASP A CA 8
ATOM 13729 C C . ASP A 1 38 ? -1.511 -16.457 5.850 1.00 13.14 38 ASP A C 8
ATOM 13730 O O . ASP A 1 38 ? -2.391 -15.608 5.905 1.00 53.23 38 ASP A O 8
ATOM 13739 N N . GLU A 1 39 ? -1.003 -16.946 4.693 1.00 54.42 39 GLU A N 8
ATOM 13740 C CA . GLU A 1 39 ? -1.327 -16.413 3.341 1.00 12.52 39 GLU A CA 8
ATOM 13741 C C . GLU A 1 39 ? -2.822 -16.526 2.904 1.00 72.33 39 GLU A C 8
ATOM 13742 O O . GLU A 1 39 ? -3.278 -15.690 2.110 1.00 35.33 39 GLU A O 8
ATOM 13754 N N . LYS A 1 40 ? -3.588 -17.528 3.388 1.00 62.44 40 LYS A N 8
ATOM 13755 C CA . LYS A 1 40 ? -5.017 -17.667 2.984 1.00 21.22 40 LYS A CA 8
ATOM 13756 C C . LYS A 1 40 ? -5.896 -16.715 3.820 1.00 22.52 40 LYS A C 8
ATOM 13757 O O . LYS A 1 40 ? -6.857 -16.127 3.304 1.00 43.24 40 LYS A O 8
ATOM 13776 N N . ARG A 1 41 ? -5.503 -16.529 5.099 1.00 62.05 41 ARG A N 8
ATOM 13777 C CA . ARG A 1 41 ? -6.098 -15.524 6.008 1.00 1.44 41 ARG A CA 8
ATOM 13778 C C . ARG A 1 41 ? -5.795 -14.100 5.505 1.00 15.11 41 ARG A C 8
ATOM 13779 O O . ARG A 1 41 ? -6.625 -13.189 5.601 1.00 42.30 41 ARG A O 8
ATOM 13800 N N . LEU A 1 42 ? -4.575 -13.952 4.993 1.00 1.35 42 LEU A N 8
ATOM 13801 C CA . LEU A 1 42 ? -4.073 -12.757 4.322 1.00 25.40 42 LEU A CA 8
ATOM 13802 C C . LEU A 1 42 ? -4.964 -12.344 3.137 1.00 72.45 42 LEU A C 8
ATOM 13803 O O . LEU A 1 42 ? -5.323 -11.169 3.012 1.00 71.21 42 LEU A O 8
ATOM 13819 N N . GLU A 1 43 ? -5.357 -13.337 2.315 1.00 22.34 43 GLU A N 8
ATOM 13820 C CA . GLU A 1 43 ? -6.123 -13.091 1.078 1.00 61.12 43 GLU A CA 8
ATOM 13821 C C . GLU A 1 43 ? -7.573 -12.637 1.382 1.00 35.33 43 GLU A C 8
ATOM 13822 O O . GLU A 1 43 ? -8.227 -12.020 0.533 1.00 73.15 43 GLU A O 8
ATOM 13834 N N . GLU A 1 44 ? -8.040 -12.893 2.623 1.00 31.23 44 GLU A N 8
ATOM 13835 C CA . GLU A 1 44 ? -9.348 -12.407 3.101 1.00 42.42 44 GLU A CA 8
ATOM 13836 C C . GLU A 1 44 ? -9.302 -10.875 3.245 1.00 42.22 44 GLU A C 8
ATOM 13837 O O . GLU A 1 44 ? -10.122 -10.155 2.663 1.00 64.33 44 GLU A O 8
ATOM 13849 N N . LYS A 1 45 ? -8.263 -10.410 3.976 1.00 32.41 45 LYS A N 8
ATOM 13850 C CA . LYS A 1 45 ? -7.982 -8.982 4.210 1.00 1.14 45 LYS A CA 8
ATOM 13851 C C . LYS A 1 45 ? -7.770 -8.233 2.869 1.00 62.32 45 LYS A C 8
ATOM 13852 O O . LYS A 1 45 ? -8.283 -7.117 2.675 1.00 62.04 45 LYS A O 8
ATOM 13871 N N . ILE A 1 46 ? -7.026 -8.894 1.956 1.00 15.35 46 ILE A N 8
ATOM 13872 C CA . ILE A 1 46 ? -6.739 -8.395 0.603 1.00 11.42 46 ILE A CA 8
ATOM 13873 C C . ILE A 1 46 ? -8.039 -8.075 -0.163 1.00 11.20 46 ILE A C 8
ATOM 13874 O O . ILE A 1 46 ? -8.198 -6.961 -0.667 1.00 62.42 46 ILE A O 8
ATOM 13890 N N . GLN A 1 47 ? -8.983 -9.035 -0.181 1.00 62.54 47 GLN A N 8
ATOM 13891 C CA . GLN A 1 47 ? -10.252 -8.892 -0.918 1.00 23.13 47 GLN A CA 8
ATOM 13892 C C . GLN A 1 47 ? -11.185 -7.850 -0.266 1.00 64.14 47 GLN A C 8
ATOM 13893 O O . GLN A 1 47 ? -11.972 -7.204 -0.964 1.00 61.03 47 GLN A O 8
ATOM 13907 N N . LYS A 1 48 ? -11.071 -7.675 1.066 1.00 3.44 48 LYS A N 8
ATOM 13908 C CA . LYS A 1 48 ? -11.848 -6.656 1.812 1.00 12.22 48 LYS A CA 8
ATOM 13909 C C . LYS A 1 48 ? -11.419 -5.225 1.425 1.00 64.22 48 LYS A C 8
ATOM 13910 O O . LYS A 1 48 ? -12.256 -4.315 1.320 1.00 74.33 48 LYS A O 8
ATOM 13929 N N . LEU A 1 49 ? -10.107 -5.045 1.211 1.00 55.44 49 LEU A N 8
ATOM 13930 C CA . LEU A 1 49 ? -9.532 -3.757 0.794 1.00 54.51 49 LEU A CA 8
ATOM 13931 C C . LEU A 1 49 ? -9.699 -3.528 -0.735 1.00 3.22 49 LEU A C 8
ATOM 13932 O O . LEU A 1 49 ? -9.847 -2.385 -1.173 1.00 52.43 49 LEU A O 8
ATOM 13948 N N . LYS A 1 50 ? -9.691 -4.616 -1.546 1.00 4.51 50 LYS A N 8
ATOM 13949 C CA . LYS A 1 50 ? -9.960 -4.541 -3.010 1.00 35.51 50 LYS A CA 8
ATOM 13950 C C . LYS A 1 50 ? -11.406 -4.107 -3.283 1.00 13.11 50 LYS A C 8
ATOM 13951 O O . LYS A 1 50 ? -11.671 -3.405 -4.261 1.00 33.03 50 LYS A O 8
ATOM 13970 N N . SER A 1 51 ? -12.326 -4.551 -2.412 1.00 44.53 51 SER A N 8
ATOM 13971 C CA . SER A 1 51 ? -13.742 -4.145 -2.441 1.00 15.30 51 SER A CA 8
ATOM 13972 C C . SER A 1 51 ? -13.897 -2.615 -2.225 1.00 52.32 51 SER A C 8
ATOM 13973 O O . SER A 1 51 ? -14.822 -1.997 -2.755 1.00 55.53 51 SER A O 8
ATOM 13981 N N . GLN A 1 52 ? -12.949 -2.021 -1.466 1.00 62.34 52 GLN A N 8
ATOM 13982 C CA . GLN A 1 52 ? -12.882 -0.560 -1.223 1.00 55.02 52 GLN A CA 8
ATOM 13983 C C . GLN A 1 52 ? -12.111 0.180 -2.350 1.00 73.21 52 GLN A C 8
ATOM 13984 O O . GLN A 1 52 ? -11.908 1.390 -2.268 1.00 3.01 52 GLN A O 8
ATOM 13998 N N . GLY A 1 53 ? -11.685 -0.559 -3.391 1.00 53.14 53 GLY A N 8
ATOM 13999 C CA . GLY A 1 53 ? -11.056 0.032 -4.581 1.00 22.50 53 GLY A CA 8
ATOM 14000 C C . GLY A 1 53 ? -9.571 0.323 -4.401 1.00 31.11 53 GLY A C 8
ATOM 14001 O O . GLY A 1 53 ? -9.081 1.382 -4.812 1.00 3.03 53 GLY A O 8
ATOM 14005 N N . PHE A 1 54 ? -8.860 -0.612 -3.754 1.00 54.32 54 PHE A N 8
ATOM 14006 C CA . PHE A 1 54 ? -7.387 -0.552 -3.591 1.00 4.35 54 PHE A CA 8
ATOM 14007 C C . PHE A 1 54 ? -6.736 -1.711 -4.355 1.00 43.41 54 PHE A C 8
ATOM 14008 O O . PHE A 1 54 ? -7.272 -2.824 -4.355 1.00 21.33 54 PHE A O 8
ATOM 14025 N N . GLU A 1 55 ? -5.576 -1.446 -4.985 1.00 33.12 55 GLU A N 8
ATOM 14026 C CA . GLU A 1 55 ? -4.778 -2.470 -5.689 1.00 3.43 55 GLU A CA 8
ATOM 14027 C C . GLU A 1 55 ? -3.985 -3.296 -4.644 1.00 4.33 55 GLU A C 8
ATOM 14028 O O . GLU A 1 55 ? -2.820 -3.012 -4.356 1.00 22.02 55 GLU A O 8
ATOM 14040 N N . VAL A 1 56 ? -4.660 -4.290 -4.032 1.00 73.40 56 VAL A N 8
ATOM 14041 C CA . VAL A 1 56 ? -4.113 -5.055 -2.885 1.00 62.42 56 VAL A CA 8
ATOM 14042 C C . VAL A 1 56 ? -3.571 -6.399 -3.356 1.00 24.12 56 VAL A C 8
ATOM 14043 O O . VAL A 1 56 ? -4.238 -7.111 -4.115 1.00 21.34 56 VAL A O 8
ATOM 14056 N N . ARG A 1 57 ? -2.379 -6.754 -2.852 1.00 71.33 57 ARG A N 8
ATOM 14057 C CA . ARG A 1 57 ? -1.571 -7.863 -3.380 1.00 34.40 57 ARG A CA 8
ATOM 14058 C C . ARG A 1 57 ? -1.035 -8.763 -2.269 1.00 4.34 57 ARG A C 8
ATOM 14059 O O . ARG A 1 57 ? -0.950 -8.362 -1.099 1.00 33.42 57 ARG A O 8
ATOM 14080 N N . LYS A 1 58 ? -0.645 -9.974 -2.690 1.00 34.23 58 LYS A N 8
ATOM 14081 C CA . LYS A 1 58 ? -0.023 -10.997 -1.852 1.00 21.33 58 LYS A CA 8
ATOM 14082 C C . LYS A 1 58 ? 1.502 -10.831 -1.955 1.00 75.25 58 LYS A C 8
ATOM 14083 O O . LYS A 1 58 ? 2.057 -10.962 -3.053 1.00 21.35 58 LYS A O 8
ATOM 14102 N N . VAL A 1 59 ? 2.164 -10.518 -0.837 1.00 52.52 59 VAL A N 8
ATOM 14103 C CA . VAL A 1 59 ? 3.640 -10.392 -0.771 1.00 2.20 59 VAL A CA 8
ATOM 14104 C C . VAL A 1 59 ? 4.181 -11.223 0.405 1.00 51.15 59 VAL A C 8
ATOM 14105 O O . VAL A 1 59 ? 3.414 -11.610 1.295 1.00 31.21 59 VAL A O 8
ATOM 14118 N N . LYS A 1 60 ? 5.499 -11.497 0.385 1.00 72.05 60 LYS A N 8
ATOM 14119 C CA . LYS A 1 60 ? 6.182 -12.269 1.444 1.00 51.15 60 LYS A CA 8
ATOM 14120 C C . LYS A 1 60 ? 6.613 -11.332 2.576 1.00 1.33 60 LYS A C 8
ATOM 14121 O O . LYS A 1 60 ? 6.093 -11.400 3.700 1.00 42.00 60 LYS A O 8
ATOM 14140 N N . ASP A 1 61 ? 7.547 -10.446 2.229 1.00 52.10 61 ASP A N 8
ATOM 14141 C CA . ASP A 1 61 ? 8.201 -9.519 3.165 1.00 62.43 61 ASP A CA 8
ATOM 14142 C C . ASP A 1 61 ? 8.711 -8.312 2.365 1.00 11.13 61 ASP A C 8
ATOM 14143 O O . ASP A 1 61 ? 8.445 -8.226 1.162 1.00 1.30 61 ASP A O 8
ATOM 14152 N N . ASP A 1 62 ? 9.517 -7.447 3.008 1.00 73.12 62 ASP A N 8
ATOM 14153 C CA . ASP A 1 62 ? 9.977 -6.172 2.418 1.00 2.34 62 ASP A CA 8
ATOM 14154 C C . ASP A 1 62 ? 10.992 -6.399 1.261 1.00 1.54 62 ASP A C 8
ATOM 14155 O O . ASP A 1 62 ? 11.201 -5.508 0.430 1.00 24.33 62 ASP A O 8
ATOM 14164 N N . ASP A 1 63 ? 11.594 -7.606 1.204 1.00 63.03 63 ASP A N 8
ATOM 14165 C CA . ASP A 1 63 ? 12.481 -8.007 0.092 1.00 74.11 63 ASP A CA 8
ATOM 14166 C C . ASP A 1 63 ? 11.649 -8.305 -1.173 1.00 15.21 63 ASP A C 8
ATOM 14167 O O . ASP A 1 63 ? 11.995 -7.850 -2.260 1.00 74.43 63 ASP A O 8
ATOM 14176 N N . ASP A 1 64 ? 10.547 -9.068 -1.012 1.00 54.21 64 ASP A N 8
ATOM 14177 C CA . ASP A 1 64 ? 9.588 -9.346 -2.114 1.00 44.54 64 ASP A CA 8
ATOM 14178 C C . ASP A 1 64 ? 8.892 -8.041 -2.571 1.00 45.33 64 ASP A C 8
ATOM 14179 O O . ASP A 1 64 ? 8.613 -7.843 -3.752 1.00 61.35 64 ASP A O 8
ATOM 14188 N N . ILE A 1 65 ? 8.664 -7.168 -1.580 1.00 13.33 65 ILE A N 8
ATOM 14189 C CA . ILE A 1 65 ? 8.107 -5.810 -1.758 1.00 22.25 65 ILE A CA 8
ATOM 14190 C C . ILE A 1 65 ? 9.109 -4.920 -2.534 1.00 1.40 65 ILE A C 8
ATOM 14191 O O . ILE A 1 65 ? 8.714 -4.134 -3.385 1.00 13.44 65 ILE A O 8
ATOM 14207 N N . ASP A 1 66 ? 10.412 -5.093 -2.260 1.00 21.01 66 ASP A N 8
ATOM 14208 C CA . ASP A 1 66 ? 11.503 -4.418 -2.998 1.00 63.35 66 ASP A CA 8
ATOM 14209 C C . ASP A 1 66 ? 11.473 -4.777 -4.503 1.00 42.43 66 ASP A C 8
ATOM 14210 O O . ASP A 1 66 ? 11.538 -3.891 -5.358 1.00 42.43 66 ASP A O 8
ATOM 14219 N N . LYS A 1 67 ? 11.331 -6.079 -4.801 1.00 74.44 67 LYS A N 8
ATOM 14220 C CA . LYS A 1 67 ? 11.216 -6.581 -6.191 1.00 21.12 67 LYS A CA 8
ATOM 14221 C C . LYS A 1 67 ? 9.886 -6.113 -6.819 1.00 54.22 67 LYS A C 8
ATOM 14222 O O . LYS A 1 67 ? 9.809 -5.872 -8.033 1.00 52.23 67 LYS A O 8
ATOM 14241 N N . TRP A 1 68 ? 8.855 -5.986 -5.961 1.00 44.42 68 TRP A N 8
ATOM 14242 C CA . TRP A 1 68 ? 7.503 -5.603 -6.372 1.00 53.22 68 TRP A CA 8
ATOM 14243 C C . TRP A 1 68 ? 7.473 -4.136 -6.860 1.00 1.33 68 TRP A C 8
ATOM 14244 O O . TRP A 1 68 ? 6.833 -3.829 -7.859 1.00 31.04 68 TRP A O 8
ATOM 14265 N N . ILE A 1 69 ? 8.158 -3.235 -6.140 1.00 15.05 69 ILE A N 8
ATOM 14266 C CA . ILE A 1 69 ? 8.231 -1.801 -6.504 1.00 23.34 69 ILE A CA 8
ATOM 14267 C C . ILE A 1 69 ? 9.201 -1.601 -7.688 1.00 55.15 69 ILE A C 8
ATOM 14268 O O . ILE A 1 69 ? 8.978 -0.727 -8.542 1.00 44.22 69 ILE A O 8
ATOM 14284 N N . ASP A 1 70 ? 10.252 -2.449 -7.734 1.00 22.02 70 ASP A N 8
ATOM 14285 C CA . ASP A 1 70 ? 11.266 -2.435 -8.800 1.00 11.10 70 ASP A CA 8
ATOM 14286 C C . ASP A 1 70 ? 10.618 -2.591 -10.189 1.00 52.30 70 ASP A C 8
ATOM 14287 O O . ASP A 1 70 ? 10.802 -1.734 -11.061 1.00 50.22 70 ASP A O 8
ATOM 14296 N N . LYS A 1 71 ? 9.805 -3.660 -10.351 1.00 71.43 71 LYS A N 8
ATOM 14297 C CA . LYS A 1 71 ? 9.124 -3.961 -11.629 1.00 15.31 71 LYS A CA 8
ATOM 14298 C C . LYS A 1 71 ? 8.159 -2.828 -12.036 1.00 44.12 71 LYS A C 8
ATOM 14299 O O . LYS A 1 71 ? 8.063 -2.501 -13.218 1.00 72.24 71 LYS A O 8
ATOM 14318 N N . ILE A 1 72 ? 7.468 -2.227 -11.035 1.00 5.25 72 ILE A N 8
ATOM 14319 C CA . ILE A 1 72 ? 6.514 -1.118 -11.248 1.00 4.35 72 ILE A CA 8
ATOM 14320 C C . ILE A 1 72 ? 7.228 0.101 -11.853 1.00 32.34 72 ILE A C 8
ATOM 14321 O O . ILE A 1 72 ? 6.748 0.690 -12.808 1.00 13.11 72 ILE A O 8
ATOM 14337 N N . LYS A 1 73 ? 8.397 0.444 -11.302 1.00 15.04 73 LYS A N 8
ATOM 14338 C CA . LYS A 1 73 ? 9.191 1.594 -11.758 1.00 72.20 73 LYS A CA 8
ATOM 14339 C C . LYS A 1 73 ? 9.711 1.407 -13.202 1.00 3.04 73 LYS A C 8
ATOM 14340 O O . LYS A 1 73 ? 9.793 2.376 -13.967 1.00 13.31 73 LYS A O 8
ATOM 14359 N N . LYS A 1 74 ? 10.027 0.156 -13.565 1.00 31.43 74 LYS A N 8
ATOM 14360 C CA . LYS A 1 74 ? 10.560 -0.197 -14.897 1.00 12.44 74 LYS A CA 8
ATOM 14361 C C . LYS A 1 74 ? 9.447 -0.197 -15.972 1.00 12.00 74 LYS A C 8
ATOM 14362 O O . LYS A 1 74 ? 9.646 0.292 -17.086 1.00 55.33 74 LYS A O 8
ATOM 14381 N N . GLU A 1 75 ? 8.285 -0.751 -15.608 1.00 73.22 75 GLU A N 8
ATOM 14382 C CA . GLU A 1 75 ? 7.142 -0.949 -16.527 1.00 14.51 75 GLU A CA 8
ATOM 14383 C C . GLU A 1 75 ? 6.339 0.347 -16.702 1.00 63.32 75 GLU A C 8
ATOM 14384 O O . GLU A 1 75 ? 5.996 0.739 -17.828 1.00 31.41 75 GLU A O 8
ATOM 14396 N N . ARG A 1 76 ? 6.045 1.006 -15.577 1.00 2.13 76 ARG A N 8
ATOM 14397 C CA . ARG A 1 76 ? 5.291 2.264 -15.548 1.00 72.50 76 ARG A CA 8
ATOM 14398 C C . ARG A 1 76 ? 6.110 3.350 -14.815 1.00 63.34 76 ARG A C 8
ATOM 14399 O O . ARG A 1 76 ? 6.089 3.446 -13.581 1.00 65.22 76 ARG A O 8
ATOM 14420 N N . PRO A 1 77 ? 6.919 4.155 -15.584 1.00 31.33 77 PRO A N 8
ATOM 14421 C CA . PRO A 1 77 ? 7.566 5.369 -15.057 1.00 5.12 77 PRO A CA 8
ATOM 14422 C C . PRO A 1 77 ? 6.560 6.548 -15.020 1.00 14.31 77 PRO A C 8
ATOM 14423 O O . PRO A 1 77 ? 5.340 6.334 -15.169 1.00 31.31 77 PRO A O 8
ATOM 14434 N N . GLN A 1 78 ? 7.078 7.779 -14.794 1.00 1.11 78 GLN A N 8
ATOM 14435 C CA . GLN A 1 78 ? 6.292 9.048 -14.733 1.00 61.34 78 GLN A CA 8
ATOM 14436 C C . GLN A 1 78 ? 5.447 9.178 -13.437 1.00 43.32 78 GLN A C 8
ATOM 14437 O O . GLN A 1 78 ? 5.113 10.295 -13.024 1.00 12.13 78 GLN A O 8
ATOM 14451 N N . LEU A 1 79 ? 5.107 8.041 -12.803 1.00 13.11 79 LEU A N 8
ATOM 14452 C CA . LEU A 1 79 ? 4.393 8.001 -11.526 1.00 11.32 79 LEU A CA 8
ATOM 14453 C C . LEU A 1 79 ? 5.392 7.612 -10.434 1.00 51.42 79 LEU A C 8
ATOM 14454 O O . LEU A 1 79 ? 6.183 6.685 -10.624 1.00 43.52 79 LEU A O 8
ATOM 14470 N N . GLU A 1 80 ? 5.414 8.357 -9.322 1.00 33.35 80 GLU A N 8
ATOM 14471 C CA . GLU A 1 80 ? 6.339 8.082 -8.216 1.00 43.23 80 GLU A CA 8
ATOM 14472 C C . GLU A 1 80 ? 5.742 7.039 -7.283 1.00 42.41 80 GLU A C 8
ATOM 14473 O O . GLU A 1 80 ? 4.526 6.990 -7.098 1.00 44.00 80 GLU A O 8
ATOM 14485 N N . VAL A 1 81 ? 6.617 6.188 -6.738 1.00 34.42 81 VAL A N 8
ATOM 14486 C CA . VAL A 1 81 ? 6.244 5.073 -5.871 1.00 60.51 81 VAL A CA 8
ATOM 14487 C C . VAL A 1 81 ? 6.859 5.293 -4.482 1.00 1.21 81 VAL A C 8
ATOM 14488 O O . VAL A 1 81 ? 8.074 5.490 -4.365 1.00 63.22 81 VAL A O 8
ATOM 14501 N N . ARG A 1 82 ? 6.008 5.278 -3.451 1.00 44.34 82 ARG A N 8
ATOM 14502 C CA . ARG A 1 82 ? 6.412 5.455 -2.051 1.00 41.34 82 ARG A CA 8
ATOM 14503 C C . ARG A 1 82 ? 5.995 4.215 -1.257 1.00 33.31 82 ARG A C 8
ATOM 14504 O O . ARG A 1 82 ? 4.804 3.950 -1.107 1.00 64.24 82 ARG A O 8
ATOM 14525 N N . LYS A 1 83 ? 7.006 3.446 -0.789 1.00 72.14 83 LYS A N 8
ATOM 14526 C CA . LYS A 1 83 ? 6.799 2.327 0.140 1.00 14.14 83 LYS A CA 8
ATOM 14527 C C . LYS A 1 83 ? 6.534 2.867 1.550 1.00 30.44 83 LYS A C 8
ATOM 14528 O O . LYS A 1 83 ? 7.338 3.640 2.082 1.00 14.34 83 LYS A O 8
ATOM 14547 N N . VAL A 1 84 ? 5.418 2.457 2.133 1.00 43.32 84 VAL A N 8
ATOM 14548 C CA . VAL A 1 84 ? 5.028 2.844 3.488 1.00 43.52 84 VAL A CA 8
ATOM 14549 C C . VAL A 1 84 ? 5.050 1.589 4.363 1.00 21.22 84 VAL A C 8
ATOM 14550 O O . VAL A 1 84 ? 4.040 0.898 4.495 1.00 62.12 84 VAL A O 8
ATOM 14563 N N . THR A 1 85 ? 6.208 1.285 4.952 1.00 1.35 85 THR A N 8
ATOM 14564 C CA . THR A 1 85 ? 6.377 0.065 5.754 1.00 5.14 85 THR A CA 8
ATOM 14565 C C . THR A 1 85 ? 5.798 0.255 7.160 1.00 1.33 85 THR A C 8
ATOM 14566 O O . THR A 1 85 ? 5.185 -0.668 7.722 1.00 75.13 85 THR A O 8
ATOM 14577 N N . ASP A 1 86 ? 5.946 1.469 7.701 1.00 11.23 86 ASP A N 8
ATOM 14578 C CA . ASP A 1 86 ? 5.471 1.797 9.055 1.00 35.45 86 ASP A CA 8
ATOM 14579 C C . ASP A 1 86 ? 4.378 2.876 8.992 1.00 64.12 86 ASP A C 8
ATOM 14580 O O . ASP A 1 86 ? 4.346 3.677 8.046 1.00 42.11 86 ASP A O 8
ATOM 14589 N N . GLU A 1 87 ? 3.491 2.869 10.016 1.00 11.44 87 GLU A N 8
ATOM 14590 C CA . GLU A 1 87 ? 2.376 3.825 10.174 1.00 43.25 87 GLU A CA 8
ATOM 14591 C C . GLU A 1 87 ? 2.861 5.292 10.170 1.00 1.31 87 GLU A C 8
ATOM 14592 O O . GLU A 1 87 ? 2.201 6.159 9.595 1.00 33.33 87 GLU A O 8
ATOM 14604 N N . ASP A 1 88 ? 4.028 5.534 10.812 1.00 11.11 88 ASP A N 8
ATOM 14605 C CA . ASP A 1 88 ? 4.672 6.870 10.905 1.00 24.11 88 ASP A CA 8
ATOM 14606 C C . ASP A 1 88 ? 4.848 7.535 9.521 1.00 44.41 88 ASP A C 8
ATOM 14607 O O . ASP A 1 88 ? 4.652 8.752 9.370 1.00 71.32 88 ASP A O 8
ATOM 14616 N N . GLN A 1 89 ? 5.172 6.697 8.516 1.00 2.10 89 GLN A N 8
ATOM 14617 C CA . GLN A 1 89 ? 5.348 7.126 7.118 1.00 55.33 89 GLN A CA 8
ATOM 14618 C C . GLN A 1 89 ? 3.995 7.483 6.487 1.00 43.23 89 GLN A C 8
ATOM 14619 O O . GLN A 1 89 ? 3.891 8.478 5.774 1.00 30.23 89 GLN A O 8
ATOM 14633 N N . ALA A 1 90 ? 2.963 6.666 6.798 1.00 42.43 90 ALA A N 8
ATOM 14634 C CA . ALA A 1 90 ? 1.587 6.850 6.283 1.00 62.12 90 ALA A CA 8
ATOM 14635 C C . ALA A 1 90 ? 0.989 8.182 6.756 1.00 31.32 90 ALA A C 8
ATOM 14636 O O . ALA A 1 90 ? 0.289 8.854 6.002 1.00 33.03 90 ALA A O 8
ATOM 14643 N N . LYS A 1 91 ? 1.308 8.555 8.006 1.00 75.13 91 LYS A N 8
ATOM 14644 C CA . LYS A 1 91 ? 0.832 9.795 8.630 1.00 72.52 91 LYS A CA 8
ATOM 14645 C C . LYS A 1 91 ? 1.618 11.013 8.107 1.00 41.44 91 LYS A C 8
ATOM 14646 O O . LYS A 1 91 ? 1.043 12.090 7.923 1.00 43.22 91 LYS A O 8
ATOM 14665 N N . GLN A 1 92 ? 2.930 10.827 7.842 1.00 21.45 92 GLN A N 8
ATOM 14666 C CA . GLN A 1 92 ? 3.810 11.919 7.382 1.00 33.33 92 GLN A CA 8
ATOM 14667 C C . GLN A 1 92 ? 3.481 12.323 5.933 1.00 63.33 92 GLN A C 8
ATOM 14668 O O . GLN A 1 92 ? 3.442 13.517 5.608 1.00 73.32 92 GLN A O 8
ATOM 14682 N N . ILE A 1 93 ? 3.277 11.320 5.062 1.00 4.03 93 ILE A N 8
ATOM 14683 C CA . ILE A 1 93 ? 2.955 11.564 3.647 1.00 12.35 93 ILE A CA 8
ATOM 14684 C C . ILE A 1 93 ? 1.587 12.263 3.465 1.00 52.21 93 ILE A C 8
ATOM 14685 O O . ILE A 1 93 ? 1.396 12.969 2.486 1.00 4.32 93 ILE A O 8
ATOM 14701 N N . LEU A 1 94 ? 0.657 12.094 4.424 1.00 24.33 94 LEU A N 8
ATOM 14702 C CA . LEU A 1 94 ? -0.608 12.875 4.448 1.00 24.11 94 LEU A CA 8
ATOM 14703 C C . LEU A 1 94 ? -0.329 14.397 4.450 1.00 31.33 94 LEU A C 8
ATOM 14704 O O . LEU A 1 94 ? -1.023 15.167 3.780 1.00 23.31 94 LEU A O 8
ATOM 14720 N N . GLU A 1 95 ? 0.715 14.791 5.201 1.00 55.41 95 GLU A N 8
ATOM 14721 C CA . GLU A 1 95 ? 1.213 16.183 5.277 1.00 31.31 95 GLU A CA 8
ATOM 14722 C C . GLU A 1 95 ? 2.024 16.544 4.016 1.00 55.01 95 GLU A C 8
ATOM 14723 O O . GLU A 1 95 ? 1.917 17.648 3.495 1.00 12.34 95 GLU A O 8
ATOM 14735 N N . ASP A 1 96 ? 2.785 15.557 3.528 1.00 33.01 96 ASP A N 8
ATOM 14736 C CA . ASP A 1 96 ? 3.766 15.725 2.434 1.00 12.34 96 ASP A CA 8
ATOM 14737 C C . ASP A 1 96 ? 3.080 16.017 1.084 1.00 45.43 96 ASP A C 8
ATOM 14738 O O . ASP A 1 96 ? 3.582 16.803 0.274 1.00 11.15 96 ASP A O 8
ATOM 14747 N N . LEU A 1 97 ? 1.931 15.358 0.859 1.00 61.31 97 LEU A N 8
ATOM 14748 C CA . LEU A 1 97 ? 1.123 15.511 -0.368 1.00 31.04 97 LEU A CA 8
ATOM 14749 C C . LEU A 1 97 ? 0.344 16.849 -0.342 1.00 10.31 97 LEU A C 8
ATOM 14750 O O . LEU A 1 97 ? -0.092 17.334 -1.391 1.00 75.12 97 LEU A O 8
ATOM 14766 N N . LYS A 1 98 ? 0.181 17.431 0.868 1.00 20.23 98 LYS A N 8
ATOM 14767 C CA . LYS A 1 98 ? -0.351 18.799 1.049 1.00 25.15 98 LYS A CA 8
ATOM 14768 C C . LYS A 1 98 ? 0.767 19.821 0.752 1.00 71.41 98 LYS A C 8
ATOM 14769 O O . LYS A 1 98 ? 0.537 20.846 0.105 1.00 75.21 98 LYS A O 8
ATOM 14788 N N . LYS A 1 99 ? 1.977 19.496 1.246 1.00 32.44 99 LYS A N 8
ATOM 14789 C CA . LYS A 1 99 ? 3.182 20.331 1.114 1.00 64.31 99 LYS A CA 8
ATOM 14790 C C . LYS A 1 99 ? 3.675 20.421 -0.339 1.00 32.30 99 LYS A C 8
ATOM 14791 O O . LYS A 1 99 ? 4.227 21.447 -0.732 1.00 21.35 99 LYS A O 8
ATOM 14810 N N . LYS A 1 100 ? 3.504 19.310 -1.095 1.00 1.10 100 LYS A N 8
ATOM 14811 C CA . LYS A 1 100 ? 4.141 19.092 -2.424 1.00 3.32 100 LYS A CA 8
ATOM 14812 C C . LYS A 1 100 ? 5.697 18.986 -2.268 1.00 4.33 100 LYS A C 8
ATOM 14813 O O . LYS A 1 100 ? 6.454 19.075 -3.242 1.00 3.31 100 LYS A O 8
ATOM 14832 N N . GLY A 1 101 ? 6.150 18.696 -1.027 1.00 23.24 101 GLY A N 8
ATOM 14833 C CA . GLY A 1 101 ? 7.584 18.652 -0.690 1.00 3.32 101 GLY A CA 8
ATOM 14834 C C . GLY A 1 101 ? 8.193 17.263 -0.849 1.00 63.25 101 GLY A C 8
ATOM 14835 O O . GLY A 1 101 ? 9.184 16.937 -0.180 1.00 62.44 101 GLY A O 8
ATOM 14839 N N . SER A 1 102 ? 7.608 16.465 -1.774 1.00 4.53 102 SER A N 8
ATOM 14840 C CA . SER A 1 102 ? 8.001 15.065 -2.052 1.00 1.25 102 SER A CA 8
ATOM 14841 C C . SER A 1 102 ? 9.429 14.953 -2.640 1.00 72.54 102 SER A C 8
ATOM 14842 O O . SER A 1 102 ? 10.029 13.867 -2.647 1.00 54.32 102 SER A O 8
ATOM 14850 N N . LEU A 1 103 ? 9.951 16.102 -3.115 1.00 33.30 103 LEU A N 8
ATOM 14851 C CA . LEU A 1 103 ? 11.277 16.215 -3.744 1.00 63.01 103 LEU A CA 8
ATOM 14852 C C . LEU A 1 103 ? 12.380 15.968 -2.706 1.00 22.31 103 LEU A C 8
ATOM 14853 O O . LEU A 1 103 ? 13.168 15.035 -2.836 1.00 51.21 103 LEU A O 8
ATOM 14869 N N . GLU A 1 104 ? 12.405 16.804 -1.663 1.00 30.13 104 GLU A N 8
ATOM 14870 C CA . GLU A 1 104 ? 13.395 16.692 -0.570 1.00 14.15 104 GLU A CA 8
ATOM 14871 C C . GLU A 1 104 ? 13.091 15.482 0.336 1.00 24.30 104 GLU A C 8
ATOM 14872 O O . GLU A 1 104 ? 13.991 14.949 0.987 1.00 72.23 104 GLU A O 8
ATOM 14884 N N . HIS A 1 105 ? 11.813 15.053 0.342 1.00 4.24 105 HIS A N 8
ATOM 14885 C CA . HIS A 1 105 ? 11.319 13.975 1.218 1.00 72.40 105 HIS A CA 8
ATOM 14886 C C . HIS A 1 105 ? 11.841 12.596 0.773 1.00 32.23 105 HIS A C 8
ATOM 14887 O O . HIS A 1 105 ? 11.893 11.669 1.590 1.00 35.10 105 HIS A O 8
ATOM 14902 N N . HIS A 1 106 ? 12.231 12.466 -0.517 1.00 25.40 106 HIS A N 8
ATOM 14903 C CA . HIS A 1 106 ? 12.735 11.185 -1.055 1.00 55.14 106 HIS A CA 8
ATOM 14904 C C . HIS A 1 106 ? 14.115 10.850 -0.464 1.00 12.01 106 HIS A C 8
ATOM 14905 O O . HIS A 1 106 ? 14.840 11.742 -0.008 1.00 73.04 106 HIS A O 8
ATOM 14920 N N . HIS A 1 107 ? 14.465 9.566 -0.478 1.00 35.31 107 HIS A N 8
ATOM 14921 C CA . HIS A 1 107 ? 15.797 9.084 -0.081 1.00 73.23 107 HIS A CA 8
ATOM 14922 C C . HIS A 1 107 ? 16.471 8.438 -1.303 1.00 53.12 107 HIS A C 8
ATOM 14923 O O . HIS A 1 107 ? 15.781 7.859 -2.154 1.00 32.04 107 HIS A O 8
ATOM 14938 N N . HIS A 1 108 ? 17.809 8.562 -1.390 1.00 23.42 108 HIS A N 8
ATOM 14939 C CA . HIS A 1 108 ? 18.621 7.923 -2.440 1.00 25.04 108 HIS A CA 8
ATOM 14940 C C . HIS A 1 108 ? 18.609 6.389 -2.236 1.00 21.22 108 HIS A C 8
ATOM 14941 O O . HIS A 1 108 ? 19.431 5.832 -1.496 1.00 10.00 108 HIS A O 8
ATOM 14956 N N . HIS A 1 109 ? 17.612 5.741 -2.850 1.00 2.30 109 HIS A N 8
ATOM 14957 C CA . HIS A 1 109 ? 17.369 4.291 -2.729 1.00 1.45 109 HIS A CA 8
ATOM 14958 C C . HIS A 1 109 ? 18.022 3.522 -3.895 1.00 3.32 109 HIS A C 8
ATOM 14959 O O . HIS A 1 109 ? 18.644 4.117 -4.785 1.00 21.01 109 HIS A O 8
ATOM 14974 N N . HIS A 1 110 ? 17.879 2.190 -3.858 1.00 73.53 110 HIS A N 8
ATOM 14975 C CA . HIS A 1 110 ? 18.262 1.286 -4.958 1.00 13.53 110 HIS A CA 8
ATOM 14976 C C . HIS A 1 110 ? 17.043 0.404 -5.305 1.00 1.54 110 HIS A C 8
ATOM 14977 O O . HIS A 1 110 ? 16.183 0.853 -6.087 1.00 62.32 110 HIS A O 8
ATOM 14993 N N . MET A 1 1 ? 4.857 12.714 -12.855 1.00 25.45 1 MET A N 9
ATOM 14994 C CA . MET A 1 1 ? 4.535 13.997 -12.207 1.00 23.22 1 MET A CA 9
ATOM 14995 C C . MET A 1 1 ? 3.008 14.155 -12.138 1.00 11.41 1 MET A C 9
ATOM 14996 O O . MET A 1 1 ? 2.318 13.916 -13.139 1.00 64.23 1 MET A O 9
ATOM 15012 N N . GLY A 1 2 ? 2.487 14.557 -10.960 1.00 24.31 2 GLY A N 9
ATOM 15013 C CA . GLY A 1 2 ? 1.044 14.728 -10.734 1.00 2.22 2 GLY A CA 9
ATOM 15014 C C . GLY A 1 2 ? 0.366 13.418 -10.381 1.00 33.04 2 GLY A C 9
ATOM 15015 O O . GLY A 1 2 ? -0.145 13.252 -9.261 1.00 23.43 2 GLY A O 9
ATOM 15019 N N . SER A 1 3 ? 0.375 12.474 -11.341 1.00 73.53 3 SER A N 9
ATOM 15020 C CA . SER A 1 3 ? -0.092 11.100 -11.126 1.00 45.12 3 SER A CA 9
ATOM 15021 C C . SER A 1 3 ? 0.921 10.363 -10.223 1.00 44.21 3 SER A C 9
ATOM 15022 O O . SER A 1 3 ? 1.880 9.751 -10.699 1.00 2.55 3 SER A O 9
ATOM 15030 N N . LYS A 1 4 ? 0.740 10.531 -8.913 1.00 52.01 4 LYS A N 9
ATOM 15031 C CA . LYS A 1 4 ? 1.574 9.908 -7.891 1.00 2.03 4 LYS A CA 9
ATOM 15032 C C . LYS A 1 4 ? 0.852 8.667 -7.388 1.00 34.53 4 LYS A C 9
ATOM 15033 O O . LYS A 1 4 ? -0.355 8.732 -7.092 1.00 72.24 4 LYS A O 9
ATOM 15052 N N . ILE A 1 5 ? 1.570 7.540 -7.300 1.00 11.11 5 ILE A N 9
ATOM 15053 C CA . ILE A 1 5 ? 1.023 6.314 -6.720 1.00 64.11 5 ILE A CA 9
ATOM 15054 C C . ILE A 1 5 ? 1.727 6.029 -5.389 1.00 40.11 5 ILE A C 9
ATOM 15055 O O . ILE A 1 5 ? 2.941 6.250 -5.234 1.00 41.23 5 ILE A O 9
ATOM 15071 N N . ILE A 1 6 ? 0.934 5.597 -4.419 1.00 62.12 6 ILE A N 9
ATOM 15072 C CA . ILE A 1 6 ? 1.410 5.243 -3.084 1.00 50.41 6 ILE A CA 9
ATOM 15073 C C . ILE A 1 6 ? 1.217 3.742 -2.894 1.00 53.25 6 ILE A C 9
ATOM 15074 O O . ILE A 1 6 ? 0.140 3.218 -3.158 1.00 3.53 6 ILE A O 9
ATOM 15090 N N . VAL A 1 7 ? 2.266 3.063 -2.434 1.00 34.05 7 VAL A N 9
ATOM 15091 C CA . VAL A 1 7 ? 2.221 1.634 -2.142 1.00 13.34 7 VAL A CA 9
ATOM 15092 C C . VAL A 1 7 ? 2.364 1.444 -0.625 1.00 35.21 7 VAL A C 9
ATOM 15093 O O . VAL A 1 7 ? 3.437 1.686 -0.054 1.00 45.03 7 VAL A O 9
ATOM 15106 N N . ILE A 1 8 ? 1.265 1.021 -0.000 1.00 1.12 8 ILE A N 9
ATOM 15107 C CA . ILE A 1 8 ? 1.135 0.884 1.446 1.00 10.20 8 ILE A CA 9
ATOM 15108 C C . ILE A 1 8 ? 1.229 -0.589 1.828 1.00 13.52 8 ILE A C 9
ATOM 15109 O O . ILE A 1 8 ? 0.445 -1.412 1.371 1.00 10.10 8 ILE A O 9
ATOM 15125 N N . ILE A 1 9 ? 2.164 -0.877 2.711 1.00 65.32 9 ILE A N 9
ATOM 15126 C CA . ILE A 1 9 ? 2.432 -2.208 3.223 1.00 34.21 9 ILE A CA 9
ATOM 15127 C C . ILE A 1 9 ? 1.617 -2.356 4.507 1.00 72.24 9 ILE A C 9
ATOM 15128 O O . ILE A 1 9 ? 1.993 -1.799 5.540 1.00 34.42 9 ILE A O 9
ATOM 15144 N N . SER A 1 10 ? 0.477 -3.045 4.423 1.00 23.23 10 SER A N 9
ATOM 15145 C CA . SER A 1 10 ? -0.379 -3.289 5.585 1.00 65.41 10 SER A CA 9
ATOM 15146 C C . SER A 1 10 ? -0.071 -4.696 6.122 1.00 23.11 10 SER A C 9
ATOM 15147 O O . SER A 1 10 ? -0.434 -5.707 5.503 1.00 1.44 10 SER A O 9
ATOM 15155 N N . SER A 1 11 ? 0.669 -4.744 7.237 1.00 53.23 11 SER A N 9
ATOM 15156 C CA . SER A 1 11 ? 1.008 -5.989 7.933 1.00 63.43 11 SER A CA 9
ATOM 15157 C C . SER A 1 11 ? -0.089 -6.292 8.967 1.00 20.13 11 SER A C 9
ATOM 15158 O O . SER A 1 11 ? 0.097 -6.060 10.171 1.00 52.33 11 SER A O 9
ATOM 15166 N N . ASP A 1 12 ? -1.267 -6.729 8.440 1.00 61.01 12 ASP A N 9
ATOM 15167 C CA . ASP A 1 12 ? -2.505 -7.079 9.209 1.00 23.21 12 ASP A CA 9
ATOM 15168 C C . ASP A 1 12 ? -2.917 -6.013 10.269 1.00 24.33 12 ASP A C 9
ATOM 15169 O O . ASP A 1 12 ? -3.685 -6.300 11.198 1.00 51.31 12 ASP A O 9
ATOM 15178 N N . ASP A 1 13 ? -2.462 -4.767 10.069 1.00 52.12 13 ASP A N 9
ATOM 15179 C CA . ASP A 1 13 ? -2.738 -3.630 10.975 1.00 2.13 13 ASP A CA 9
ATOM 15180 C C . ASP A 1 13 ? -4.099 -2.986 10.652 1.00 50.25 13 ASP A C 9
ATOM 15181 O O . ASP A 1 13 ? -4.800 -3.433 9.751 1.00 22.04 13 ASP A O 9
ATOM 15190 N N . THR A 1 14 ? -4.438 -1.928 11.401 1.00 73.01 14 THR A N 9
ATOM 15191 C CA . THR A 1 14 ? -5.662 -1.131 11.206 1.00 0.51 14 THR A CA 9
ATOM 15192 C C . THR A 1 14 ? -5.321 0.264 10.638 1.00 32.05 14 THR A C 9
ATOM 15193 O O . THR A 1 14 ? -5.957 0.738 9.680 1.00 50.25 14 THR A O 9
ATOM 15204 N N . THR A 1 15 ? -4.328 0.921 11.273 1.00 41.23 15 THR A N 9
ATOM 15205 C CA . THR A 1 15 ? -3.979 2.330 11.016 1.00 73.43 15 THR A CA 9
ATOM 15206 C C . THR A 1 15 ? -3.648 2.636 9.534 1.00 64.54 15 THR A C 9
ATOM 15207 O O . THR A 1 15 ? -4.118 3.635 8.992 1.00 25.41 15 THR A O 9
ATOM 15218 N N . LEU A 1 16 ? -2.881 1.757 8.869 1.00 33.23 16 LEU A N 9
ATOM 15219 C CA . LEU A 1 16 ? -2.438 2.003 7.473 1.00 53.14 16 LEU A CA 9
ATOM 15220 C C . LEU A 1 16 ? -3.599 1.767 6.486 1.00 65.12 16 LEU A C 9
ATOM 15221 O O . LEU A 1 16 ? -3.570 2.279 5.362 1.00 73.51 16 LEU A O 9
ATOM 15237 N N . GLU A 1 17 ? -4.625 0.997 6.924 1.00 31.44 17 GLU A N 9
ATOM 15238 C CA . GLU A 1 17 ? -5.847 0.786 6.138 1.00 3.42 17 GLU A CA 9
ATOM 15239 C C . GLU A 1 17 ? -6.689 2.077 6.102 1.00 51.34 17 GLU A C 9
ATOM 15240 O O . GLU A 1 17 ? -7.060 2.564 5.026 1.00 11.45 17 GLU A O 9
ATOM 15252 N N . GLU A 1 18 ? -6.980 2.631 7.302 1.00 61.43 18 GLU A N 9
ATOM 15253 C CA . GLU A 1 18 ? -7.858 3.818 7.449 1.00 63.01 18 GLU A CA 9
ATOM 15254 C C . GLU A 1 18 ? -7.206 5.067 6.818 1.00 50.33 18 GLU A C 9
ATOM 15255 O O . GLU A 1 18 ? -7.895 5.889 6.203 1.00 45.20 18 GLU A O 9
ATOM 15267 N N . LEU A 1 19 ? -5.865 5.169 6.947 1.00 64.13 19 LEU A N 9
ATOM 15268 C CA . LEU A 1 19 ? -5.076 6.257 6.340 1.00 55.42 19 LEU A CA 9
ATOM 15269 C C . LEU A 1 19 ? -5.116 6.167 4.804 1.00 14.44 19 LEU A C 9
ATOM 15270 O O . LEU A 1 19 ? -5.186 7.196 4.138 1.00 44.42 19 LEU A O 9
ATOM 15286 N N . ALA A 1 20 ? -5.112 4.918 4.270 1.00 15.32 20 ALA A N 9
ATOM 15287 C CA . ALA A 1 20 ? -5.101 4.636 2.811 1.00 4.42 20 ALA A CA 9
ATOM 15288 C C . ALA A 1 20 ? -6.272 5.314 2.070 1.00 41.32 20 ALA A C 9
ATOM 15289 O O . ALA A 1 20 ? -6.123 5.751 0.922 1.00 12.14 20 ALA A O 9
ATOM 15296 N N . ARG A 1 21 ? -7.436 5.387 2.748 1.00 34.50 21 ARG A N 9
ATOM 15297 C CA . ARG A 1 21 ? -8.652 6.029 2.213 1.00 10.55 21 ARG A CA 9
ATOM 15298 C C . ARG A 1 21 ? -8.449 7.552 2.043 1.00 33.32 21 ARG A C 9
ATOM 15299 O O . ARG A 1 21 ? -8.867 8.129 1.031 1.00 64.13 21 ARG A O 9
ATOM 15320 N N . LYS A 1 22 ? -7.795 8.177 3.035 1.00 32.24 22 LYS A N 9
ATOM 15321 C CA . LYS A 1 22 ? -7.501 9.622 3.033 1.00 33.22 22 LYS A CA 9
ATOM 15322 C C . LYS A 1 22 ? -6.419 9.969 1.987 1.00 35.40 22 LYS A C 9
ATOM 15323 O O . LYS A 1 22 ? -6.467 11.032 1.353 1.00 3.23 22 LYS A O 9
ATOM 15342 N N . ILE A 1 23 ? -5.449 9.054 1.827 1.00 22.14 23 ILE A N 9
ATOM 15343 C CA . ILE A 1 23 ? -4.336 9.192 0.871 1.00 74.41 23 ILE A CA 9
ATOM 15344 C C . ILE A 1 23 ? -4.853 9.177 -0.583 1.00 44.31 23 ILE A C 9
ATOM 15345 O O . ILE A 1 23 ? -4.485 10.038 -1.387 1.00 32.31 23 ILE A O 9
ATOM 15361 N N . LYS A 1 24 ? -5.734 8.202 -0.905 1.00 20.23 24 LYS A N 9
ATOM 15362 C CA . LYS A 1 24 ? -6.327 8.089 -2.251 1.00 13.11 24 LYS A CA 9
ATOM 15363 C C . LYS A 1 24 ? -7.356 9.208 -2.516 1.00 42.43 24 LYS A C 9
ATOM 15364 O O . LYS A 1 24 ? -7.669 9.505 -3.671 1.00 72.10 24 LYS A O 9
ATOM 15383 N N . ASP A 1 25 ? -7.884 9.803 -1.423 1.00 31.33 25 ASP A N 9
ATOM 15384 C CA . ASP A 1 25 ? -8.894 10.881 -1.478 1.00 40.51 25 ASP A CA 9
ATOM 15385 C C . ASP A 1 25 ? -8.306 12.176 -2.091 1.00 11.12 25 ASP A C 9
ATOM 15386 O O . ASP A 1 25 ? -9.050 13.076 -2.490 1.00 53.15 25 ASP A O 9
ATOM 15395 N N . GLU A 1 26 ? -6.955 12.238 -2.185 1.00 51.34 26 GLU A N 9
ATOM 15396 C CA . GLU A 1 26 ? -6.229 13.347 -2.843 1.00 31.23 26 GLU A CA 9
ATOM 15397 C C . GLU A 1 26 ? -6.118 13.104 -4.371 1.00 21.12 26 GLU A C 9
ATOM 15398 O O . GLU A 1 26 ? -5.441 13.855 -5.079 1.00 24.50 26 GLU A O 9
ATOM 15410 N N . GLY A 1 27 ? -6.779 12.036 -4.857 1.00 25.24 27 GLY A N 9
ATOM 15411 C CA . GLY A 1 27 ? -6.766 11.657 -6.272 1.00 34.52 27 GLY A CA 9
ATOM 15412 C C . GLY A 1 27 ? -5.671 10.647 -6.597 1.00 10.13 27 GLY A C 9
ATOM 15413 O O . GLY A 1 27 ? -5.486 10.291 -7.764 1.00 21.21 27 GLY A O 9
ATOM 15417 N N . LEU A 1 28 ? -4.956 10.169 -5.551 1.00 44.21 28 LEU A N 9
ATOM 15418 C CA . LEU A 1 28 ? -3.810 9.255 -5.714 1.00 1.04 28 LEU A CA 9
ATOM 15419 C C . LEU A 1 28 ? -4.293 7.824 -5.971 1.00 54.24 28 LEU A C 9
ATOM 15420 O O . LEU A 1 28 ? -5.313 7.388 -5.415 1.00 33.24 28 LEU A O 9
ATOM 15436 N N . GLU A 1 29 ? -3.557 7.108 -6.822 1.00 51.00 29 GLU A N 9
ATOM 15437 C CA . GLU A 1 29 ? -3.774 5.681 -7.083 1.00 3.21 29 GLU A CA 9
ATOM 15438 C C . GLU A 1 29 ? -2.940 4.874 -6.075 1.00 14.21 29 GLU A C 9
ATOM 15439 O O . GLU A 1 29 ? -1.717 5.001 -6.038 1.00 54.21 29 GLU A O 9
ATOM 15451 N N . VAL A 1 30 ? -3.605 4.074 -5.229 1.00 24.33 30 VAL A N 9
ATOM 15452 C CA . VAL A 1 30 ? -2.967 3.419 -4.072 1.00 72.24 30 VAL A CA 9
ATOM 15453 C C . VAL A 1 30 ? -3.012 1.888 -4.216 1.00 1.23 30 VAL A C 9
ATOM 15454 O O . VAL A 1 30 ? -4.085 1.294 -4.406 1.00 3.54 30 VAL A O 9
ATOM 15467 N N . TYR A 1 31 ? -1.828 1.278 -4.116 1.00 11.53 31 TYR A N 9
ATOM 15468 C CA . TYR A 1 31 ? -1.620 -0.171 -4.139 1.00 51.22 31 TYR A CA 9
ATOM 15469 C C . TYR A 1 31 ? -1.308 -0.609 -2.704 1.00 50.33 31 TYR A C 9
ATOM 15470 O O . TYR A 1 31 ? -0.503 0.038 -2.041 1.00 63.05 31 TYR A O 9
ATOM 15488 N N . ILE A 1 32 ? -1.947 -1.667 -2.210 1.00 72.23 32 ILE A N 9
ATOM 15489 C CA . ILE A 1 32 ? -1.698 -2.188 -0.854 1.00 22.23 32 ILE A CA 9
ATOM 15490 C C . ILE A 1 32 ? -0.960 -3.535 -0.964 1.00 11.02 32 ILE A C 9
ATOM 15491 O O . ILE A 1 32 ? -1.426 -4.435 -1.659 1.00 31.42 32 ILE A O 9
ATOM 15507 N N . LEU A 1 33 ? 0.204 -3.660 -0.313 1.00 41.42 33 LEU A N 9
ATOM 15508 C CA . LEU A 1 33 ? 0.915 -4.935 -0.197 1.00 63.23 33 LEU A CA 9
ATOM 15509 C C . LEU A 1 33 ? 0.567 -5.575 1.131 1.00 74.21 33 LEU A C 9
ATOM 15510 O O . LEU A 1 33 ? 0.937 -5.068 2.199 1.00 64.54 33 LEU A O 9
ATOM 15526 N N . LEU A 1 34 ? -0.178 -6.675 1.043 1.00 34.20 34 LEU A N 9
ATOM 15527 C CA . LEU A 1 34 ? -0.617 -7.439 2.204 1.00 13.31 34 LEU A CA 9
ATOM 15528 C C . LEU A 1 34 ? 0.290 -8.671 2.359 1.00 24.21 34 LEU A C 9
ATOM 15529 O O . LEU A 1 34 ? 0.497 -9.428 1.396 1.00 63.30 34 LEU A O 9
ATOM 15545 N N . LYS A 1 35 ? 0.832 -8.845 3.568 1.00 13.15 35 LYS A N 9
ATOM 15546 C CA . LYS A 1 35 ? 1.484 -10.091 3.990 1.00 60.14 35 LYS A CA 9
ATOM 15547 C C . LYS A 1 35 ? 1.048 -10.412 5.428 1.00 24.20 35 LYS A C 9
ATOM 15548 O O . LYS A 1 35 ? 0.924 -9.515 6.272 1.00 52.51 35 LYS A O 9
ATOM 15567 N N . ASP A 1 36 ? 0.751 -11.692 5.653 1.00 3.34 36 ASP A N 9
ATOM 15568 C CA . ASP A 1 36 ? 0.238 -12.228 6.930 1.00 42.21 36 ASP A CA 9
ATOM 15569 C C . ASP A 1 36 ? 1.074 -13.466 7.297 1.00 64.12 36 ASP A C 9
ATOM 15570 O O . ASP A 1 36 ? 1.893 -13.924 6.487 1.00 60.14 36 ASP A O 9
ATOM 15579 N N . LYS A 1 37 ? 0.881 -13.997 8.512 1.00 24.42 37 LYS A N 9
ATOM 15580 C CA . LYS A 1 37 ? 1.629 -15.178 8.988 1.00 31.22 37 LYS A CA 9
ATOM 15581 C C . LYS A 1 37 ? 1.059 -16.479 8.376 1.00 12.42 37 LYS A C 9
ATOM 15582 O O . LYS A 1 37 ? 1.729 -17.519 8.378 1.00 41.05 37 LYS A O 9
ATOM 15601 N N . ASP A 1 38 ? -0.184 -16.409 7.848 1.00 72.55 38 ASP A N 9
ATOM 15602 C CA . ASP A 1 38 ? -0.820 -17.517 7.113 1.00 61.32 38 ASP A CA 9
ATOM 15603 C C . ASP A 1 38 ? -1.681 -16.990 5.938 1.00 62.23 38 ASP A C 9
ATOM 15604 O O . ASP A 1 38 ? -2.370 -15.967 6.042 1.00 35.02 38 ASP A O 9
ATOM 15613 N N . GLU A 1 39 ? -1.588 -17.734 4.823 1.00 52.10 39 GLU A N 9
ATOM 15614 C CA . GLU A 1 39 ? -2.171 -17.385 3.507 1.00 24.35 39 GLU A CA 9
ATOM 15615 C C . GLU A 1 39 ? -3.711 -17.260 3.522 1.00 62.54 39 GLU A C 9
ATOM 15616 O O . GLU A 1 39 ? -4.266 -16.509 2.714 1.00 52.30 39 GLU A O 9
ATOM 15628 N N . LYS A 1 40 ? -4.400 -17.996 4.412 1.00 55.10 40 LYS A N 9
ATOM 15629 C CA . LYS A 1 40 ? -5.878 -18.032 4.420 1.00 4.15 40 LYS A CA 9
ATOM 15630 C C . LYS A 1 40 ? -6.483 -16.776 5.092 1.00 44.41 40 LYS A C 9
ATOM 15631 O O . LYS A 1 40 ? -7.514 -16.260 4.624 1.00 11.21 40 LYS A O 9
ATOM 15650 N N . ARG A 1 41 ? -5.849 -16.287 6.180 1.00 64.53 41 ARG A N 9
ATOM 15651 C CA . ARG A 1 41 ? -6.259 -15.024 6.848 1.00 5.32 41 ARG A CA 9
ATOM 15652 C C . ARG A 1 41 ? -5.856 -13.834 5.964 1.00 64.24 41 ARG A C 9
ATOM 15653 O O . ARG A 1 41 ? -6.551 -12.810 5.906 1.00 51.13 41 ARG A O 9
ATOM 15674 N N . LEU A 1 42 ? -4.705 -14.001 5.288 1.00 31.43 42 LEU A N 9
ATOM 15675 C CA . LEU A 1 42 ? -4.177 -13.052 4.299 1.00 64.45 42 LEU A CA 9
ATOM 15676 C C . LEU A 1 42 ? -5.180 -12.790 3.170 1.00 50.34 42 LEU A C 9
ATOM 15677 O O . LEU A 1 42 ? -5.554 -11.640 2.917 1.00 1.11 42 LEU A O 9
ATOM 15693 N N . GLU A 1 43 ? -5.626 -13.886 2.529 1.00 40.24 43 GLU A N 9
ATOM 15694 C CA . GLU A 1 43 ? -6.505 -13.845 1.347 1.00 35.15 43 GLU A CA 9
ATOM 15695 C C . GLU A 1 43 ? -7.838 -13.148 1.674 1.00 54.50 43 GLU A C 9
ATOM 15696 O O . GLU A 1 43 ? -8.421 -12.491 0.806 1.00 25.24 43 GLU A O 9
ATOM 15708 N N . GLU A 1 44 ? -8.302 -13.281 2.941 1.00 32.51 44 GLU A N 9
ATOM 15709 C CA . GLU A 1 44 ? -9.484 -12.559 3.436 1.00 75.15 44 GLU A CA 9
ATOM 15710 C C . GLU A 1 44 ? -9.245 -11.046 3.347 1.00 41.12 44 GLU A C 9
ATOM 15711 O O . GLU A 1 44 ? -9.883 -10.381 2.535 1.00 11.23 44 GLU A O 9
ATOM 15723 N N . LYS A 1 45 ? -8.226 -10.564 4.095 1.00 62.42 45 LYS A N 9
ATOM 15724 C CA . LYS A 1 45 ? -7.893 -9.124 4.239 1.00 21.20 45 LYS A CA 9
ATOM 15725 C C . LYS A 1 45 ? -7.670 -8.439 2.871 1.00 63.21 45 LYS A C 9
ATOM 15726 O O . LYS A 1 45 ? -8.110 -7.294 2.663 1.00 21.01 45 LYS A O 9
ATOM 15745 N N . ILE A 1 46 ? -7.017 -9.174 1.945 1.00 21.20 46 ILE A N 9
ATOM 15746 C CA . ILE A 1 46 ? -6.780 -8.718 0.563 1.00 52.44 46 ILE A CA 9
ATOM 15747 C C . ILE A 1 46 ? -8.116 -8.378 -0.116 1.00 72.42 46 ILE A C 9
ATOM 15748 O O . ILE A 1 46 ? -8.342 -7.235 -0.524 1.00 62.14 46 ILE A O 9
ATOM 15764 N N . GLN A 1 47 ? -9.014 -9.377 -0.151 1.00 34.01 47 GLN A N 9
ATOM 15765 C CA . GLN A 1 47 ? -10.301 -9.290 -0.864 1.00 64.33 47 GLN A CA 9
ATOM 15766 C C . GLN A 1 47 ? -11.258 -8.266 -0.221 1.00 42.45 47 GLN A C 9
ATOM 15767 O O . GLN A 1 47 ? -12.092 -7.682 -0.930 1.00 1.13 47 GLN A O 9
ATOM 15781 N N . LYS A 1 48 ? -11.121 -8.043 1.113 1.00 11.31 48 LYS A N 9
ATOM 15782 C CA . LYS A 1 48 ? -11.940 -7.045 1.838 1.00 72.43 48 LYS A CA 9
ATOM 15783 C C . LYS A 1 48 ? -11.582 -5.643 1.339 1.00 75.11 48 LYS A C 9
ATOM 15784 O O . LYS A 1 48 ? -12.453 -4.880 0.910 1.00 24.13 48 LYS A O 9
ATOM 15803 N N . LEU A 1 49 ? -10.268 -5.343 1.367 1.00 72.20 49 LEU A N 9
ATOM 15804 C CA . LEU A 1 49 ? -9.731 -4.039 0.950 1.00 74.13 49 LEU A CA 9
ATOM 15805 C C . LEU A 1 49 ? -9.922 -3.796 -0.565 1.00 45.24 49 LEU A C 9
ATOM 15806 O O . LEU A 1 49 ? -10.056 -2.644 -0.986 1.00 73.01 49 LEU A O 9
ATOM 15822 N N . LYS A 1 50 ? -9.936 -4.871 -1.388 1.00 3.25 50 LYS A N 9
ATOM 15823 C CA . LYS A 1 50 ? -10.166 -4.739 -2.845 1.00 32.44 50 LYS A CA 9
ATOM 15824 C C . LYS A 1 50 ? -11.638 -4.410 -3.146 1.00 53.45 50 LYS A C 9
ATOM 15825 O O . LYS A 1 50 ? -11.927 -3.680 -4.100 1.00 0.31 50 LYS A O 9
ATOM 15844 N N . SER A 1 51 ? -12.560 -4.974 -2.337 1.00 5.32 51 SER A N 9
ATOM 15845 C CA . SER A 1 51 ? -13.997 -4.626 -2.378 1.00 74.22 51 SER A CA 9
ATOM 15846 C C . SER A 1 51 ? -14.210 -3.140 -1.995 1.00 54.40 51 SER A C 9
ATOM 15847 O O . SER A 1 51 ? -15.114 -2.474 -2.512 1.00 55.13 51 SER A O 9
ATOM 15855 N N . GLN A 1 52 ? -13.358 -2.645 -1.082 1.00 62.40 52 GLN A N 9
ATOM 15856 C CA . GLN A 1 52 ? -13.329 -1.223 -0.674 1.00 31.13 52 GLN A CA 9
ATOM 15857 C C . GLN A 1 52 ? -12.779 -0.319 -1.808 1.00 31.22 52 GLN A C 9
ATOM 15858 O O . GLN A 1 52 ? -13.039 0.884 -1.821 1.00 32.43 52 GLN A O 9
ATOM 15872 N N . GLY A 1 53 ? -12.025 -0.915 -2.755 1.00 51.11 53 GLY A N 9
ATOM 15873 C CA . GLY A 1 53 ? -11.557 -0.215 -3.965 1.00 43.51 53 GLY A CA 9
ATOM 15874 C C . GLY A 1 53 ? -10.052 0.015 -4.003 1.00 40.30 53 GLY A C 9
ATOM 15875 O O . GLY A 1 53 ? -9.576 0.891 -4.733 1.00 54.32 53 GLY A O 9
ATOM 15879 N N . PHE A 1 54 ? -9.297 -0.775 -3.225 1.00 73.14 54 PHE A N 9
ATOM 15880 C CA . PHE A 1 54 ? -7.819 -0.710 -3.182 1.00 52.22 54 PHE A CA 9
ATOM 15881 C C . PHE A 1 54 ? -7.230 -1.890 -3.981 1.00 54.32 54 PHE A C 9
ATOM 15882 O O . PHE A 1 54 ? -7.737 -3.008 -3.890 1.00 14.31 54 PHE A O 9
ATOM 15899 N N . GLU A 1 55 ? -6.173 -1.643 -4.780 1.00 55.12 55 GLU A N 9
ATOM 15900 C CA . GLU A 1 55 ? -5.478 -2.711 -5.529 1.00 14.03 55 GLU A CA 9
ATOM 15901 C C . GLU A 1 55 ? -4.490 -3.426 -4.588 1.00 0.40 55 GLU A C 9
ATOM 15902 O O . GLU A 1 55 ? -3.334 -3.010 -4.439 1.00 23.43 55 GLU A O 9
ATOM 15914 N N . VAL A 1 56 ? -4.989 -4.468 -3.911 1.00 14.53 56 VAL A N 9
ATOM 15915 C CA . VAL A 1 56 ? -4.229 -5.210 -2.895 1.00 41.10 56 VAL A CA 9
ATOM 15916 C C . VAL A 1 56 ? -3.673 -6.497 -3.503 1.00 31.40 56 VAL A C 9
ATOM 15917 O O . VAL A 1 56 ? -4.410 -7.234 -4.172 1.00 43.34 56 VAL A O 9
ATOM 15930 N N . ARG A 1 57 ? -2.377 -6.761 -3.265 1.00 71.12 57 ARG A N 9
ATOM 15931 C CA . ARG A 1 57 ? -1.670 -7.925 -3.826 1.00 11.40 57 ARG A CA 9
ATOM 15932 C C . ARG A 1 57 ? -0.739 -8.557 -2.776 1.00 75.34 57 ARG A C 9
ATOM 15933 O O . ARG A 1 57 ? -0.266 -7.888 -1.841 1.00 30.10 57 ARG A O 9
ATOM 15954 N N . LYS A 1 58 ? -0.512 -9.856 -2.965 1.00 71.44 58 LYS A N 9
ATOM 15955 C CA . LYS A 1 58 ? 0.222 -10.726 -2.042 1.00 31.50 58 LYS A CA 9
ATOM 15956 C C . LYS A 1 58 ? 1.717 -10.715 -2.402 1.00 33.34 58 LYS A C 9
ATOM 15957 O O . LYS A 1 58 ? 2.078 -10.936 -3.563 1.00 51.10 58 LYS A O 9
ATOM 15976 N N . VAL A 1 59 ? 2.574 -10.435 -1.413 1.00 2.43 59 VAL A N 9
ATOM 15977 C CA . VAL A 1 59 ? 4.045 -10.407 -1.580 1.00 71.40 59 VAL A CA 9
ATOM 15978 C C . VAL A 1 59 ? 4.698 -11.516 -0.749 1.00 65.24 59 VAL A C 9
ATOM 15979 O O . VAL A 1 59 ? 4.148 -11.920 0.282 1.00 43.53 59 VAL A O 9
ATOM 15992 N N . LYS A 1 60 ? 5.865 -12.007 -1.220 1.00 3.42 60 LYS A N 9
ATOM 15993 C CA . LYS A 1 60 ? 6.629 -13.069 -0.534 1.00 53.45 60 LYS A CA 9
ATOM 15994 C C . LYS A 1 60 ? 7.163 -12.541 0.816 1.00 51.34 60 LYS A C 9
ATOM 15995 O O . LYS A 1 60 ? 6.607 -12.842 1.874 1.00 64.22 60 LYS A O 9
ATOM 16014 N N . ASP A 1 61 ? 8.209 -11.696 0.746 1.00 63.24 61 ASP A N 9
ATOM 16015 C CA . ASP A 1 61 ? 8.911 -11.145 1.933 1.00 43.04 61 ASP A CA 9
ATOM 16016 C C . ASP A 1 61 ? 8.928 -9.611 1.848 1.00 42.42 61 ASP A C 9
ATOM 16017 O O . ASP A 1 61 ? 8.361 -9.048 0.905 1.00 40.03 61 ASP A O 9
ATOM 16026 N N . ASP A 1 62 ? 9.564 -8.932 2.832 1.00 63.13 62 ASP A N 9
ATOM 16027 C CA . ASP A 1 62 ? 9.885 -7.487 2.731 1.00 62.11 62 ASP A CA 9
ATOM 16028 C C . ASP A 1 62 ? 10.920 -7.260 1.617 1.00 21.01 62 ASP A C 9
ATOM 16029 O O . ASP A 1 62 ? 10.924 -6.215 0.953 1.00 61.11 62 ASP A O 9
ATOM 16038 N N . ASP A 1 63 ? 11.818 -8.253 1.473 1.00 50.44 63 ASP A N 9
ATOM 16039 C CA . ASP A 1 63 ? 12.673 -8.439 0.277 1.00 11.14 63 ASP A CA 9
ATOM 16040 C C . ASP A 1 63 ? 11.852 -8.284 -1.032 1.00 23.04 63 ASP A C 9
ATOM 16041 O O . ASP A 1 63 ? 12.236 -7.527 -1.921 1.00 34.51 63 ASP A O 9
ATOM 16050 N N . ASP A 1 64 ? 10.686 -8.966 -1.098 1.00 31.40 64 ASP A N 9
ATOM 16051 C CA . ASP A 1 64 ? 9.824 -8.976 -2.308 1.00 31.42 64 ASP A CA 9
ATOM 16052 C C . ASP A 1 64 ? 8.945 -7.719 -2.359 1.00 53.25 64 ASP A C 9
ATOM 16053 O O . ASP A 1 64 ? 8.438 -7.384 -3.409 1.00 62.30 64 ASP A O 9
ATOM 16062 N N . ILE A 1 65 ? 8.760 -7.057 -1.200 1.00 15.15 65 ILE A N 9
ATOM 16063 C CA . ILE A 1 65 ? 8.073 -5.752 -1.111 1.00 31.43 65 ILE A CA 9
ATOM 16064 C C . ILE A 1 65 ? 8.870 -4.675 -1.865 1.00 34.24 65 ILE A C 9
ATOM 16065 O O . ILE A 1 65 ? 8.342 -4.041 -2.770 1.00 13.53 65 ILE A O 9
ATOM 16081 N N . ASP A 1 66 ? 10.156 -4.496 -1.513 1.00 31.04 66 ASP A N 9
ATOM 16082 C CA . ASP A 1 66 ? 11.030 -3.501 -2.180 1.00 34.44 66 ASP A CA 9
ATOM 16083 C C . ASP A 1 66 ? 11.238 -3.877 -3.659 1.00 75.42 66 ASP A C 9
ATOM 16084 O O . ASP A 1 66 ? 11.323 -3.012 -4.528 1.00 44.42 66 ASP A O 9
ATOM 16093 N N . LYS A 1 67 ? 11.279 -5.192 -3.907 1.00 55.23 67 LYS A N 9
ATOM 16094 C CA . LYS A 1 67 ? 11.405 -5.779 -5.249 1.00 24.24 67 LYS A CA 9
ATOM 16095 C C . LYS A 1 67 ? 10.096 -5.588 -6.056 1.00 34.21 67 LYS A C 9
ATOM 16096 O O . LYS A 1 67 ? 10.121 -5.483 -7.288 1.00 31.44 67 LYS A O 9
ATOM 16115 N N . TRP A 1 68 ? 8.960 -5.529 -5.342 1.00 63.21 68 TRP A N 9
ATOM 16116 C CA . TRP A 1 68 ? 7.645 -5.240 -5.938 1.00 51.32 68 TRP A CA 9
ATOM 16117 C C . TRP A 1 68 ? 7.603 -3.786 -6.425 1.00 70.12 68 TRP A C 9
ATOM 16118 O O . TRP A 1 68 ? 7.152 -3.517 -7.522 1.00 12.21 68 TRP A O 9
ATOM 16139 N N . ILE A 1 69 ? 8.142 -2.860 -5.615 1.00 72.32 69 ILE A N 9
ATOM 16140 C CA . ILE A 1 69 ? 8.192 -1.429 -5.983 1.00 41.21 69 ILE A CA 9
ATOM 16141 C C . ILE A 1 69 ? 9.248 -1.232 -7.090 1.00 12.35 69 ILE A C 9
ATOM 16142 O O . ILE A 1 69 ? 9.071 -0.391 -7.974 1.00 2.14 69 ILE A O 9
ATOM 16158 N N . ASP A 1 70 ? 10.300 -2.082 -7.068 1.00 54.22 70 ASP A N 9
ATOM 16159 C CA . ASP A 1 70 ? 11.366 -2.103 -8.093 1.00 22.10 70 ASP A CA 9
ATOM 16160 C C . ASP A 1 70 ? 10.776 -2.302 -9.502 1.00 23.34 70 ASP A C 9
ATOM 16161 O O . ASP A 1 70 ? 11.074 -1.523 -10.419 1.00 65.34 70 ASP A O 9
ATOM 16170 N N . LYS A 1 71 ? 9.915 -3.332 -9.653 1.00 54.01 71 LYS A N 9
ATOM 16171 C CA . LYS A 1 71 ? 9.280 -3.657 -10.945 1.00 70.32 71 LYS A CA 9
ATOM 16172 C C . LYS A 1 71 ? 8.231 -2.602 -11.321 1.00 32.20 71 LYS A C 9
ATOM 16173 O O . LYS A 1 71 ? 8.105 -2.272 -12.489 1.00 54.32 71 LYS A O 9
ATOM 16192 N N . ILE A 1 72 ? 7.507 -2.046 -10.323 1.00 75.24 72 ILE A N 9
ATOM 16193 C CA . ILE A 1 72 ? 6.458 -1.034 -10.565 1.00 1.30 72 ILE A CA 9
ATOM 16194 C C . ILE A 1 72 ? 7.052 0.253 -11.177 1.00 72.35 72 ILE A C 9
ATOM 16195 O O . ILE A 1 72 ? 6.490 0.794 -12.131 1.00 70.43 72 ILE A O 9
ATOM 16211 N N . LYS A 1 73 ? 8.203 0.706 -10.641 1.00 33.11 73 LYS A N 9
ATOM 16212 C CA . LYS A 1 73 ? 8.946 1.879 -11.169 1.00 14.45 73 LYS A CA 9
ATOM 16213 C C . LYS A 1 73 ? 9.497 1.585 -12.576 1.00 74.40 73 LYS A C 9
ATOM 16214 O O . LYS A 1 73 ? 9.590 2.470 -13.424 1.00 72.30 73 LYS A O 9
ATOM 16233 N N . LYS A 1 74 ? 9.870 0.319 -12.788 1.00 21.11 74 LYS A N 9
ATOM 16234 C CA . LYS A 1 74 ? 10.500 -0.161 -14.026 1.00 32.22 74 LYS A CA 9
ATOM 16235 C C . LYS A 1 74 ? 9.470 -0.222 -15.178 1.00 35.53 74 LYS A C 9
ATOM 16236 O O . LYS A 1 74 ? 9.794 0.074 -16.336 1.00 3.20 74 LYS A O 9
ATOM 16255 N N . GLU A 1 75 ? 8.225 -0.596 -14.825 1.00 35.40 75 GLU A N 9
ATOM 16256 C CA . GLU A 1 75 ? 7.086 -0.669 -15.761 1.00 73.24 75 GLU A CA 9
ATOM 16257 C C . GLU A 1 75 ? 6.496 0.730 -15.991 1.00 62.42 75 GLU A C 9
ATOM 16258 O O . GLU A 1 75 ? 6.022 1.052 -17.083 1.00 1.13 75 GLU A O 9
ATOM 16270 N N . ARG A 1 76 ? 6.525 1.557 -14.925 1.00 11.32 76 ARG A N 9
ATOM 16271 C CA . ARG A 1 76 ? 5.879 2.888 -14.888 1.00 71.04 76 ARG A CA 9
ATOM 16272 C C . ARG A 1 76 ? 6.904 3.952 -14.407 1.00 24.10 76 ARG A C 9
ATOM 16273 O O . ARG A 1 76 ? 6.808 4.438 -13.274 1.00 13.22 76 ARG A O 9
ATOM 16294 N N . PRO A 1 77 ? 7.925 4.318 -15.249 1.00 41.33 77 PRO A N 9
ATOM 16295 C CA . PRO A 1 77 ? 8.951 5.326 -14.869 1.00 55.31 77 PRO A CA 9
ATOM 16296 C C . PRO A 1 77 ? 8.482 6.777 -15.103 1.00 60.11 77 PRO A C 9
ATOM 16297 O O . PRO A 1 77 ? 9.252 7.726 -14.907 1.00 5.55 77 PRO A O 9
ATOM 16308 N N . GLN A 1 78 ? 7.213 6.925 -15.513 1.00 61.22 78 GLN A N 9
ATOM 16309 C CA . GLN A 1 78 ? 6.579 8.229 -15.768 1.00 14.41 78 GLN A CA 9
ATOM 16310 C C . GLN A 1 78 ? 5.947 8.816 -14.489 1.00 0.10 78 GLN A C 9
ATOM 16311 O O . GLN A 1 78 ? 5.560 9.991 -14.469 1.00 32.10 78 GLN A O 9
ATOM 16325 N N . LEU A 1 79 ? 5.837 7.990 -13.434 1.00 44.44 79 LEU A N 9
ATOM 16326 C CA . LEU A 1 79 ? 5.204 8.380 -12.162 1.00 4.32 79 LEU A CA 9
ATOM 16327 C C . LEU A 1 79 ? 6.168 8.166 -10.981 1.00 15.24 79 LEU A C 9
ATOM 16328 O O . LEU A 1 79 ? 7.279 7.648 -11.153 1.00 12.43 79 LEU A O 9
ATOM 16344 N N . GLU A 1 80 ? 5.713 8.570 -9.788 1.00 71.42 80 GLU A N 9
ATOM 16345 C CA . GLU A 1 80 ? 6.521 8.583 -8.561 1.00 73.31 80 GLU A CA 9
ATOM 16346 C C . GLU A 1 80 ? 5.857 7.684 -7.499 1.00 23.21 80 GLU A C 9
ATOM 16347 O O . GLU A 1 80 ? 4.656 7.819 -7.211 1.00 5.53 80 GLU A O 9
ATOM 16359 N N . VAL A 1 81 ? 6.662 6.745 -6.958 1.00 42.12 81 VAL A N 9
ATOM 16360 C CA . VAL A 1 81 ? 6.211 5.694 -6.025 1.00 44.43 81 VAL A CA 9
ATOM 16361 C C . VAL A 1 81 ? 6.814 5.947 -4.627 1.00 43.34 81 VAL A C 9
ATOM 16362 O O . VAL A 1 81 ? 8.000 6.284 -4.513 1.00 14.40 81 VAL A O 9
ATOM 16375 N N . ARG A 1 82 ? 5.988 5.801 -3.584 1.00 2.23 82 ARG A N 9
ATOM 16376 C CA . ARG A 1 82 ? 6.432 5.848 -2.175 1.00 34.23 82 ARG A CA 9
ATOM 16377 C C . ARG A 1 82 ? 6.136 4.501 -1.487 1.00 42.32 82 ARG A C 9
ATOM 16378 O O . ARG A 1 82 ? 5.056 3.929 -1.684 1.00 30.53 82 ARG A O 9
ATOM 16399 N N . LYS A 1 83 ? 7.108 4.001 -0.688 1.00 61.22 83 LYS A N 9
ATOM 16400 C CA . LYS A 1 83 ? 6.905 2.818 0.171 1.00 50.21 83 LYS A CA 9
ATOM 16401 C C . LYS A 1 83 ? 6.453 3.284 1.560 1.00 2.42 83 LYS A C 9
ATOM 16402 O O . LYS A 1 83 ? 7.181 4.018 2.245 1.00 40.11 83 LYS A O 9
ATOM 16421 N N . VAL A 1 84 ? 5.237 2.897 1.942 1.00 42.02 84 VAL A N 9
ATOM 16422 C CA . VAL A 1 84 ? 4.677 3.156 3.269 1.00 52.44 84 VAL A CA 9
ATOM 16423 C C . VAL A 1 84 ? 4.684 1.849 4.071 1.00 32.33 84 VAL A C 9
ATOM 16424 O O . VAL A 1 84 ? 3.748 1.066 4.004 1.00 14.11 84 VAL A O 9
ATOM 16437 N N . THR A 1 85 ? 5.770 1.606 4.807 1.00 61.15 85 THR A N 9
ATOM 16438 C CA . THR A 1 85 ? 5.910 0.401 5.657 1.00 52.34 85 THR A CA 9
ATOM 16439 C C . THR A 1 85 ? 5.434 0.686 7.093 1.00 61.32 85 THR A C 9
ATOM 16440 O O . THR A 1 85 ? 5.099 -0.232 7.845 1.00 41.31 85 THR A O 9
ATOM 16451 N N . ASP A 1 86 ? 5.403 1.978 7.446 1.00 45.31 86 ASP A N 9
ATOM 16452 C CA . ASP A 1 86 ? 4.982 2.473 8.771 1.00 31.24 86 ASP A CA 9
ATOM 16453 C C . ASP A 1 86 ? 3.741 3.345 8.604 1.00 44.11 86 ASP A C 9
ATOM 16454 O O . ASP A 1 86 ? 3.550 3.957 7.546 1.00 34.03 86 ASP A O 9
ATOM 16463 N N . GLU A 1 87 ? 2.896 3.398 9.651 1.00 30.43 87 GLU A N 9
ATOM 16464 C CA . GLU A 1 87 ? 1.814 4.403 9.761 1.00 52.42 87 GLU A CA 9
ATOM 16465 C C . GLU A 1 87 ? 2.411 5.815 9.769 1.00 60.20 87 GLU A C 9
ATOM 16466 O O . GLU A 1 87 ? 1.783 6.752 9.283 1.00 44.30 87 GLU A O 9
ATOM 16478 N N . ASP A 1 88 ? 3.634 5.931 10.348 1.00 51.35 88 ASP A N 9
ATOM 16479 C CA . ASP A 1 88 ? 4.472 7.140 10.307 1.00 31.13 88 ASP A CA 9
ATOM 16480 C C . ASP A 1 88 ? 4.589 7.648 8.864 1.00 60.15 88 ASP A C 9
ATOM 16481 O O . ASP A 1 88 ? 4.306 8.810 8.598 1.00 24.35 88 ASP A O 9
ATOM 16490 N N . GLN A 1 89 ? 4.958 6.726 7.949 1.00 73.35 89 GLN A N 9
ATOM 16491 C CA . GLN A 1 89 ? 5.101 7.006 6.507 1.00 1.43 89 GLN A CA 9
ATOM 16492 C C . GLN A 1 89 ? 3.776 7.505 5.900 1.00 0.33 89 GLN A C 9
ATOM 16493 O O . GLN A 1 89 ? 3.774 8.463 5.131 1.00 31.35 89 GLN A O 9
ATOM 16507 N N . ALA A 1 90 ? 2.660 6.852 6.280 1.00 54.13 90 ALA A N 9
ATOM 16508 C CA . ALA A 1 90 ? 1.310 7.190 5.777 1.00 21.13 90 ALA A CA 9
ATOM 16509 C C . ALA A 1 90 ? 0.847 8.580 6.261 1.00 22.15 90 ALA A C 9
ATOM 16510 O O . ALA A 1 90 ? 0.120 9.278 5.550 1.00 65.53 90 ALA A O 9
ATOM 16517 N N . LYS A 1 91 ? 1.275 8.966 7.473 1.00 64.54 91 LYS A N 9
ATOM 16518 C CA . LYS A 1 91 ? 0.962 10.283 8.069 1.00 5.22 91 LYS A CA 9
ATOM 16519 C C . LYS A 1 91 ? 1.869 11.381 7.478 1.00 21.12 91 LYS A C 9
ATOM 16520 O O . LYS A 1 91 ? 1.427 12.519 7.270 1.00 71.52 91 LYS A O 9
ATOM 16539 N N . GLN A 1 92 ? 3.131 11.008 7.189 1.00 73.11 92 GLN A N 9
ATOM 16540 C CA . GLN A 1 92 ? 4.147 11.927 6.645 1.00 33.14 92 GLN A CA 9
ATOM 16541 C C . GLN A 1 92 ? 3.817 12.332 5.211 1.00 53.24 92 GLN A C 9
ATOM 16542 O O . GLN A 1 92 ? 3.911 13.511 4.876 1.00 21.33 92 GLN A O 9
ATOM 16556 N N . ILE A 1 93 ? 3.434 11.343 4.378 1.00 24.21 93 ILE A N 9
ATOM 16557 C CA . ILE A 1 93 ? 3.086 11.587 2.965 1.00 43.43 93 ILE A CA 9
ATOM 16558 C C . ILE A 1 93 ? 1.884 12.520 2.823 1.00 42.11 93 ILE A C 9
ATOM 16559 O O . ILE A 1 93 ? 1.847 13.299 1.887 1.00 2.13 93 ILE A O 9
ATOM 16575 N N . LEU A 1 94 ? 0.917 12.454 3.760 1.00 71.44 94 LEU A N 9
ATOM 16576 C CA . LEU A 1 94 ? -0.217 13.405 3.794 1.00 72.21 94 LEU A CA 9
ATOM 16577 C C . LEU A 1 94 ? 0.302 14.865 3.827 1.00 3.12 94 LEU A C 9
ATOM 16578 O O . LEU A 1 94 ? -0.220 15.738 3.120 1.00 14.25 94 LEU A O 9
ATOM 16594 N N . GLU A 1 95 ? 1.371 15.091 4.602 1.00 62.31 95 GLU A N 9
ATOM 16595 C CA . GLU A 1 95 ? 2.057 16.393 4.685 1.00 62.34 95 GLU A CA 9
ATOM 16596 C C . GLU A 1 95 ? 2.944 16.635 3.440 1.00 14.43 95 GLU A C 9
ATOM 16597 O O . GLU A 1 95 ? 3.055 17.769 2.976 1.00 25.11 95 GLU A O 9
ATOM 16609 N N . ASP A 1 96 ? 3.547 15.544 2.911 1.00 70.51 96 ASP A N 9
ATOM 16610 C CA . ASP A 1 96 ? 4.464 15.597 1.732 1.00 11.15 96 ASP A CA 9
ATOM 16611 C C . ASP A 1 96 ? 3.685 15.952 0.453 1.00 42.45 96 ASP A C 9
ATOM 16612 O O . ASP A 1 96 ? 4.255 16.439 -0.526 1.00 4.05 96 ASP A O 9
ATOM 16621 N N . LEU A 1 97 ? 2.377 15.694 0.489 1.00 65.23 97 LEU A N 9
ATOM 16622 C CA . LEU A 1 97 ? 1.428 16.070 -0.566 1.00 55.42 97 LEU A CA 9
ATOM 16623 C C . LEU A 1 97 ? 1.199 17.597 -0.549 1.00 60.23 97 LEU A C 9
ATOM 16624 O O . LEU A 1 97 ? 1.198 18.244 -1.600 1.00 65.42 97 LEU A O 9
ATOM 16640 N N . LYS A 1 98 ? 1.057 18.155 0.670 1.00 65.22 98 LYS A N 9
ATOM 16641 C CA . LYS A 1 98 ? 0.689 19.571 0.869 1.00 54.51 98 LYS A CA 9
ATOM 16642 C C . LYS A 1 98 ? 1.894 20.490 0.614 1.00 3.33 98 LYS A C 9
ATOM 16643 O O . LYS A 1 98 ? 1.786 21.493 -0.097 1.00 43.34 98 LYS A O 9
ATOM 16662 N N . LYS A 1 99 ? 3.052 20.095 1.181 1.00 41.42 99 LYS A N 9
ATOM 16663 C CA . LYS A 1 99 ? 4.341 20.799 0.983 1.00 1.44 99 LYS A CA 9
ATOM 16664 C C . LYS A 1 99 ? 4.918 20.527 -0.431 1.00 42.10 99 LYS A C 9
ATOM 16665 O O . LYS A 1 99 ? 5.963 21.079 -0.777 1.00 1.11 99 LYS A O 9
ATOM 16684 N N . LYS A 1 100 ? 4.211 19.661 -1.217 1.00 22.43 100 LYS A N 9
ATOM 16685 C CA . LYS A 1 100 ? 4.604 19.174 -2.564 1.00 64.52 100 LYS A CA 9
ATOM 16686 C C . LYS A 1 100 ? 6.082 18.732 -2.623 1.00 34.22 100 LYS A C 9
ATOM 16687 O O . LYS A 1 100 ? 6.865 19.168 -3.482 1.00 3.35 100 LYS A O 9
ATOM 16706 N N . GLY A 1 101 ? 6.437 17.867 -1.654 1.00 75.14 101 GLY A N 9
ATOM 16707 C CA . GLY A 1 101 ? 7.745 17.238 -1.582 1.00 1.35 101 GLY A CA 9
ATOM 16708 C C . GLY A 1 101 ? 8.066 16.445 -2.844 1.00 74.14 101 GLY A C 9
ATOM 16709 O O . GLY A 1 101 ? 7.349 15.494 -3.175 1.00 1.31 101 GLY A O 9
ATOM 16713 N N . SER A 1 102 ? 9.125 16.875 -3.550 1.00 4.12 102 SER A N 9
ATOM 16714 C CA . SER A 1 102 ? 9.545 16.305 -4.837 1.00 1.52 102 SER A CA 9
ATOM 16715 C C . SER A 1 102 ? 9.946 14.819 -4.708 1.00 64.13 102 SER A C 9
ATOM 16716 O O . SER A 1 102 ? 10.247 14.341 -3.604 1.00 14.14 102 SER A O 9
ATOM 16724 N N . LEU A 1 103 ? 9.929 14.099 -5.847 1.00 13.45 103 LEU A N 9
ATOM 16725 C CA . LEU A 1 103 ? 10.248 12.662 -5.895 1.00 44.01 103 LEU A CA 9
ATOM 16726 C C . LEU A 1 103 ? 11.740 12.413 -5.603 1.00 30.11 103 LEU A C 9
ATOM 16727 O O . LEU A 1 103 ? 12.114 11.326 -5.137 1.00 2.24 103 LEU A O 9
ATOM 16743 N N . GLU A 1 104 ? 12.593 13.427 -5.906 1.00 34.25 104 GLU A N 9
ATOM 16744 C CA . GLU A 1 104 ? 13.993 13.438 -5.459 1.00 14.14 104 GLU A CA 9
ATOM 16745 C C . GLU A 1 104 ? 13.976 13.705 -3.947 1.00 15.23 104 GLU A C 9
ATOM 16746 O O . GLU A 1 104 ? 13.162 14.508 -3.469 1.00 1.25 104 GLU A O 9
ATOM 16758 N N . HIS A 1 105 ? 14.825 13.006 -3.187 1.00 12.34 105 HIS A N 9
ATOM 16759 C CA . HIS A 1 105 ? 14.777 13.037 -1.710 1.00 22.02 105 HIS A CA 9
ATOM 16760 C C . HIS A 1 105 ? 15.794 14.056 -1.160 1.00 61.21 105 HIS A C 9
ATOM 16761 O O . HIS A 1 105 ? 16.754 13.689 -0.468 1.00 22.41 105 HIS A O 9
ATOM 16776 N N . HIS A 1 106 ? 15.583 15.339 -1.542 1.00 75.42 106 HIS A N 9
ATOM 16777 C CA . HIS A 1 106 ? 16.372 16.503 -1.068 1.00 33.12 106 HIS A CA 9
ATOM 16778 C C . HIS A 1 106 ? 17.879 16.336 -1.405 1.00 45.34 106 HIS A C 9
ATOM 16779 O O . HIS A 1 106 ? 18.754 16.903 -0.732 1.00 25.10 106 HIS A O 9
ATOM 16794 N N . HIS A 1 107 ? 18.171 15.602 -2.511 1.00 62.20 107 HIS A N 9
ATOM 16795 C CA . HIS A 1 107 ? 19.556 15.245 -2.894 1.00 63.12 107 HIS A CA 9
ATOM 16796 C C . HIS A 1 107 ? 20.323 16.473 -3.426 1.00 61.13 107 HIS A C 9
ATOM 16797 O O . HIS A 1 107 ? 21.539 16.402 -3.637 1.00 2.21 107 HIS A O 9
ATOM 16812 N N . HIS A 1 108 ? 19.572 17.576 -3.683 1.00 33.34 108 HIS A N 9
ATOM 16813 C CA . HIS A 1 108 ? 20.127 18.917 -3.974 1.00 23.21 108 HIS A CA 9
ATOM 16814 C C . HIS A 1 108 ? 21.191 19.286 -2.921 1.00 54.02 108 HIS A C 9
ATOM 16815 O O . HIS A 1 108 ? 22.265 19.799 -3.266 1.00 53.24 108 HIS A O 9
ATOM 16830 N N . HIS A 1 109 ? 20.842 19.013 -1.634 1.00 62.44 109 HIS A N 9
ATOM 16831 C CA . HIS A 1 109 ? 21.780 19.038 -0.482 1.00 34.02 109 HIS A CA 9
ATOM 16832 C C . HIS A 1 109 ? 22.272 20.481 -0.158 1.00 53.23 109 HIS A C 9
ATOM 16833 O O . HIS A 1 109 ? 22.020 21.424 -0.923 1.00 33.34 109 HIS A O 9
ATOM 16848 N N . HIS A 1 110 ? 22.941 20.658 1.002 1.00 12.45 110 HIS A N 9
ATOM 16849 C CA . HIS A 1 110 ? 23.596 21.927 1.375 1.00 10.51 110 HIS A CA 9
ATOM 16850 C C . HIS A 1 110 ? 24.968 21.620 2.031 1.00 54.31 110 HIS A C 9
ATOM 16851 O O . HIS A 1 110 ? 26.008 22.116 1.538 1.00 31.13 110 HIS A O 9
ATOM 16867 N N . MET A 1 1 ? 1.660 15.488 -13.146 1.00 42.13 1 MET A N 10
ATOM 16868 C CA . MET A 1 1 ? 1.967 14.232 -12.420 1.00 32.44 1 MET A CA 10
ATOM 16869 C C . MET A 1 1 ? 1.530 13.011 -13.243 1.00 53.22 1 MET A C 10
ATOM 16870 O O . MET A 1 1 ? 2.245 12.005 -13.287 1.00 71.34 1 MET A O 10
ATOM 16886 N N . GLY A 1 2 ? 0.338 13.101 -13.882 1.00 42.42 2 GLY A N 10
ATOM 16887 C CA . GLY A 1 2 ? -0.273 11.956 -14.573 1.00 70.43 2 GLY A CA 10
ATOM 16888 C C . GLY A 1 2 ? -0.870 10.984 -13.569 1.00 35.51 2 GLY A C 10
ATOM 16889 O O . GLY A 1 2 ? -2.093 10.885 -13.418 1.00 41.24 2 GLY A O 10
ATOM 16893 N N . SER A 1 3 ? 0.028 10.289 -12.869 1.00 43.52 3 SER A N 10
ATOM 16894 C CA . SER A 1 3 ? -0.287 9.478 -11.700 1.00 72.04 3 SER A CA 10
ATOM 16895 C C . SER A 1 3 ? 0.847 9.611 -10.671 1.00 21.43 3 SER A C 10
ATOM 16896 O O . SER A 1 3 ? 1.987 9.945 -11.016 1.00 3.44 3 SER A O 10
ATOM 16904 N N . LYS A 1 4 ? 0.497 9.386 -9.414 1.00 51.13 4 LYS A N 10
ATOM 16905 C CA . LYS A 1 4 ? 1.428 9.057 -8.344 1.00 73.51 4 LYS A CA 10
ATOM 16906 C C . LYS A 1 4 ? 0.836 7.855 -7.609 1.00 40.34 4 LYS A C 10
ATOM 16907 O O . LYS A 1 4 ? -0.390 7.662 -7.635 1.00 1.31 4 LYS A O 10
ATOM 16926 N N . ILE A 1 5 ? 1.681 7.022 -6.990 1.00 64.13 5 ILE A N 10
ATOM 16927 C CA . ILE A 1 5 ? 1.201 5.900 -6.178 1.00 12.22 5 ILE A CA 10
ATOM 16928 C C . ILE A 1 5 ? 1.854 5.881 -4.800 1.00 55.22 5 ILE A C 10
ATOM 16929 O O . ILE A 1 5 ? 3.006 6.300 -4.613 1.00 73.31 5 ILE A O 10
ATOM 16945 N N . ILE A 1 6 ? 1.065 5.419 -3.836 1.00 24.53 6 ILE A N 10
ATOM 16946 C CA . ILE A 1 6 ? 1.525 5.069 -2.505 1.00 30.31 6 ILE A CA 10
ATOM 16947 C C . ILE A 1 6 ? 1.339 3.558 -2.344 1.00 3.52 6 ILE A C 10
ATOM 16948 O O . ILE A 1 6 ? 0.229 3.046 -2.502 1.00 1.13 6 ILE A O 10
ATOM 16964 N N . VAL A 1 7 ? 2.431 2.862 -2.040 1.00 73.23 7 VAL A N 10
ATOM 16965 C CA . VAL A 1 7 ? 2.445 1.407 -1.886 1.00 13.23 7 VAL A CA 10
ATOM 16966 C C . VAL A 1 7 ? 2.632 1.085 -0.398 1.00 51.11 7 VAL A C 10
ATOM 16967 O O . VAL A 1 7 ? 3.685 1.358 0.181 1.00 25.31 7 VAL A O 10
ATOM 16980 N N . ILE A 1 8 ? 1.588 0.524 0.209 1.00 22.53 8 ILE A N 10
ATOM 16981 C CA . ILE A 1 8 ? 1.526 0.280 1.648 1.00 10.35 8 ILE A CA 10
ATOM 16982 C C . ILE A 1 8 ? 1.691 -1.218 1.930 1.00 32.24 8 ILE A C 10
ATOM 16983 O O . ILE A 1 8 ? 0.898 -2.036 1.469 1.00 62.33 8 ILE A O 10
ATOM 16999 N N . ILE A 1 9 ? 2.707 -1.541 2.728 1.00 0.41 9 ILE A N 10
ATOM 17000 C CA . ILE A 1 9 ? 3.020 -2.908 3.125 1.00 14.42 9 ILE A CA 10
ATOM 17001 C C . ILE A 1 9 ? 2.214 -3.169 4.403 1.00 23.32 9 ILE A C 10
ATOM 17002 O O . ILE A 1 9 ? 2.575 -2.677 5.477 1.00 5.20 9 ILE A O 10
ATOM 17018 N N . SER A 1 10 ? 1.071 -3.848 4.260 1.00 4.23 10 SER A N 10
ATOM 17019 C CA . SER A 1 10 ? 0.182 -4.135 5.383 1.00 61.21 10 SER A CA 10
ATOM 17020 C C . SER A 1 10 ? 0.552 -5.481 6.024 1.00 11.23 10 SER A C 10
ATOM 17021 O O . SER A 1 10 ? 0.418 -6.544 5.403 1.00 23.32 10 SER A O 10
ATOM 17029 N N . SER A 1 11 ? 1.081 -5.400 7.249 1.00 42.14 11 SER A N 10
ATOM 17030 C CA . SER A 1 11 ? 1.300 -6.545 8.130 1.00 2.20 11 SER A CA 10
ATOM 17031 C C . SER A 1 11 ? 0.552 -6.270 9.450 1.00 45.05 11 SER A C 10
ATOM 17032 O O . SER A 1 11 ? 0.895 -5.319 10.167 1.00 4.31 11 SER A O 10
ATOM 17040 N N . ASP A 1 12 ? -0.495 -7.073 9.722 1.00 64.01 12 ASP A N 10
ATOM 17041 C CA . ASP A 1 12 ? -1.342 -6.990 10.940 1.00 0.54 12 ASP A CA 10
ATOM 17042 C C . ASP A 1 12 ? -2.281 -5.751 10.920 1.00 43.14 12 ASP A C 10
ATOM 17043 O O . ASP A 1 12 ? -3.469 -5.879 10.597 1.00 43.25 12 ASP A O 10
ATOM 17052 N N . ASP A 1 13 ? -1.723 -4.558 11.231 1.00 13.52 13 ASP A N 10
ATOM 17053 C CA . ASP A 1 13 ? -2.508 -3.340 11.560 1.00 21.02 13 ASP A CA 10
ATOM 17054 C C . ASP A 1 13 ? -3.275 -2.771 10.342 1.00 61.54 13 ASP A C 10
ATOM 17055 O O . ASP A 1 13 ? -2.718 -2.619 9.250 1.00 61.41 13 ASP A O 10
ATOM 17064 N N . THR A 1 14 ? -4.554 -2.433 10.588 1.00 53.45 14 THR A N 10
ATOM 17065 C CA . THR A 1 14 ? -5.508 -1.961 9.573 1.00 12.52 14 THR A CA 10
ATOM 17066 C C . THR A 1 14 ? -5.409 -0.434 9.321 1.00 60.22 14 THR A C 10
ATOM 17067 O O . THR A 1 14 ? -5.786 0.046 8.245 1.00 55.51 14 THR A O 10
ATOM 17078 N N . THR A 1 15 ? -4.882 0.326 10.302 1.00 1.24 15 THR A N 10
ATOM 17079 C CA . THR A 1 15 ? -4.925 1.806 10.269 1.00 2.23 15 THR A CA 10
ATOM 17080 C C . THR A 1 15 ? -4.122 2.401 9.082 1.00 71.12 15 THR A C 10
ATOM 17081 O O . THR A 1 15 ? -4.436 3.496 8.621 1.00 54.24 15 THR A O 10
ATOM 17092 N N . LEU A 1 16 ? -3.107 1.661 8.583 1.00 33.12 16 LEU A N 10
ATOM 17093 C CA . LEU A 1 16 ? -2.355 2.051 7.358 1.00 13.01 16 LEU A CA 10
ATOM 17094 C C . LEU A 1 16 ? -3.318 2.137 6.150 1.00 75.44 16 LEU A C 10
ATOM 17095 O O . LEU A 1 16 ? -3.261 3.077 5.351 1.00 42.41 16 LEU A O 10
ATOM 17111 N N . GLU A 1 17 ? -4.219 1.148 6.073 1.00 71.15 17 GLU A N 10
ATOM 17112 C CA . GLU A 1 17 ? -5.210 0.998 4.989 1.00 11.10 17 GLU A CA 10
ATOM 17113 C C . GLU A 1 17 ? -6.364 2.006 5.162 1.00 12.03 17 GLU A C 10
ATOM 17114 O O . GLU A 1 17 ? -6.986 2.434 4.178 1.00 14.51 17 GLU A O 10
ATOM 17126 N N . GLU A 1 18 ? -6.644 2.369 6.432 1.00 41.11 18 GLU A N 10
ATOM 17127 C CA . GLU A 1 18 ? -7.639 3.401 6.763 1.00 53.11 18 GLU A CA 10
ATOM 17128 C C . GLU A 1 18 ? -7.147 4.767 6.263 1.00 62.41 18 GLU A C 10
ATOM 17129 O O . GLU A 1 18 ? -7.893 5.513 5.624 1.00 21.32 18 GLU A O 10
ATOM 17141 N N . LEU A 1 19 ? -5.860 5.055 6.557 1.00 73.12 19 LEU A N 10
ATOM 17142 C CA . LEU A 1 19 ? -5.158 6.271 6.103 1.00 12.13 19 LEU A CA 10
ATOM 17143 C C . LEU A 1 19 ? -5.024 6.281 4.569 1.00 10.43 19 LEU A C 10
ATOM 17144 O O . LEU A 1 19 ? -5.085 7.341 3.953 1.00 63.35 19 LEU A O 10
ATOM 17160 N N . ALA A 1 20 ? -4.880 5.077 3.977 1.00 52.23 20 ALA A N 10
ATOM 17161 C CA . ALA A 1 20 ? -4.802 4.874 2.512 1.00 72.35 20 ALA A CA 10
ATOM 17162 C C . ALA A 1 20 ? -6.068 5.378 1.799 1.00 23.25 20 ALA A C 10
ATOM 17163 O O . ALA A 1 20 ? -6.010 5.858 0.660 1.00 1.30 20 ALA A O 10
ATOM 17170 N N . ARG A 1 21 ? -7.210 5.247 2.497 1.00 71.44 21 ARG A N 10
ATOM 17171 C CA . ARG A 1 21 ? -8.518 5.714 2.018 1.00 14.42 21 ARG A CA 10
ATOM 17172 C C . ARG A 1 21 ? -8.602 7.265 2.055 1.00 74.31 21 ARG A C 10
ATOM 17173 O O . ARG A 1 21 ? -9.354 7.867 1.284 1.00 52.22 21 ARG A O 10
ATOM 17194 N N . LYS A 1 22 ? -7.802 7.910 2.939 1.00 52.35 22 LYS A N 10
ATOM 17195 C CA . LYS A 1 22 ? -7.635 9.391 2.934 1.00 0.11 22 LYS A CA 10
ATOM 17196 C C . LYS A 1 22 ? -6.639 9.819 1.826 1.00 53.32 22 LYS A C 10
ATOM 17197 O O . LYS A 1 22 ? -6.840 10.849 1.174 1.00 21.32 22 LYS A O 10
ATOM 17216 N N . ILE A 1 23 ? -5.573 9.009 1.633 1.00 41.15 23 ILE A N 10
ATOM 17217 C CA . ILE A 1 23 ? -4.505 9.268 0.640 1.00 63.24 23 ILE A CA 10
ATOM 17218 C C . ILE A 1 23 ? -5.097 9.362 -0.780 1.00 64.33 23 ILE A C 10
ATOM 17219 O O . ILE A 1 23 ? -4.942 10.387 -1.442 1.00 53.43 23 ILE A O 10
ATOM 17235 N N . LYS A 1 24 ? -5.858 8.319 -1.184 1.00 14.23 24 LYS A N 10
ATOM 17236 C CA . LYS A 1 24 ? -6.428 8.199 -2.552 1.00 32.11 24 LYS A CA 10
ATOM 17237 C C . LYS A 1 24 ? -7.318 9.407 -2.948 1.00 73.53 24 LYS A C 10
ATOM 17238 O O . LYS A 1 24 ? -7.475 9.699 -4.140 1.00 42.02 24 LYS A O 10
ATOM 17257 N N . ASP A 1 25 ? -7.870 10.102 -1.930 1.00 22.04 25 ASP A N 10
ATOM 17258 C CA . ASP A 1 25 ? -8.787 11.255 -2.110 1.00 1.33 25 ASP A CA 10
ATOM 17259 C C . ASP A 1 25 ? -8.084 12.453 -2.790 1.00 22.41 25 ASP A C 10
ATOM 17260 O O . ASP A 1 25 ? -8.744 13.334 -3.360 1.00 65.12 25 ASP A O 10
ATOM 17269 N N . GLU A 1 26 ? -6.741 12.461 -2.743 1.00 33.33 26 GLU A N 10
ATOM 17270 C CA . GLU A 1 26 ? -5.909 13.498 -3.386 1.00 14.50 26 GLU A CA 10
ATOM 17271 C C . GLU A 1 26 ? -5.787 13.280 -4.913 1.00 33.55 26 GLU A C 10
ATOM 17272 O O . GLU A 1 26 ? -5.183 14.106 -5.614 1.00 41.20 26 GLU A O 10
ATOM 17284 N N . GLY A 1 27 ? -6.355 12.164 -5.412 1.00 75.51 27 GLY A N 10
ATOM 17285 C CA . GLY A 1 27 ? -6.412 11.872 -6.851 1.00 42.35 27 GLY A CA 10
ATOM 17286 C C . GLY A 1 27 ? -5.199 11.098 -7.366 1.00 15.54 27 GLY A C 10
ATOM 17287 O O . GLY A 1 27 ? -4.774 11.282 -8.515 1.00 62.31 27 GLY A O 10
ATOM 17291 N N . LEU A 1 28 ? -4.645 10.228 -6.504 1.00 51.22 28 LEU A N 10
ATOM 17292 C CA . LEU A 1 28 ? -3.512 9.339 -6.844 1.00 54.11 28 LEU A CA 10
ATOM 17293 C C . LEU A 1 28 ? -3.885 7.885 -6.489 1.00 52.44 28 LEU A C 10
ATOM 17294 O O . LEU A 1 28 ? -4.650 7.655 -5.541 1.00 40.23 28 LEU A O 10
ATOM 17310 N N . GLU A 1 29 ? -3.362 6.919 -7.261 1.00 54.22 29 GLU A N 10
ATOM 17311 C CA . GLU A 1 29 ? -3.657 5.486 -7.074 1.00 13.10 29 GLU A CA 10
ATOM 17312 C C . GLU A 1 29 ? -2.880 4.931 -5.863 1.00 44.33 29 GLU A C 10
ATOM 17313 O O . GLU A 1 29 ? -1.757 5.348 -5.603 1.00 13.00 29 GLU A O 10
ATOM 17325 N N . VAL A 1 30 ? -3.509 4.027 -5.097 1.00 23.14 30 VAL A N 10
ATOM 17326 C CA . VAL A 1 30 ? -2.889 3.414 -3.905 1.00 22.31 30 VAL A CA 10
ATOM 17327 C C . VAL A 1 30 ? -2.856 1.879 -4.061 1.00 33.34 30 VAL A C 10
ATOM 17328 O O . VAL A 1 30 ? -3.887 1.250 -4.348 1.00 3.12 30 VAL A O 10
ATOM 17341 N N . TYR A 1 31 ? -1.663 1.298 -3.869 1.00 74.21 31 TYR A N 10
ATOM 17342 C CA . TYR A 1 31 ? -1.446 -0.154 -3.876 1.00 50.13 31 TYR A CA 10
ATOM 17343 C C . TYR A 1 31 ? -1.278 -0.612 -2.434 1.00 61.43 31 TYR A C 10
ATOM 17344 O O . TYR A 1 31 ? -0.663 0.098 -1.632 1.00 45.20 31 TYR A O 10
ATOM 17362 N N . ILE A 1 32 ? -1.828 -1.779 -2.092 1.00 12.54 32 ILE A N 10
ATOM 17363 C CA . ILE A 1 32 ? -1.660 -2.366 -0.757 1.00 74.35 32 ILE A CA 10
ATOM 17364 C C . ILE A 1 32 ? -1.035 -3.767 -0.925 1.00 13.11 32 ILE A C 10
ATOM 17365 O O . ILE A 1 32 ? -1.679 -4.670 -1.469 1.00 3.14 32 ILE A O 10
ATOM 17381 N N . LEU A 1 33 ? 0.226 -3.927 -0.483 1.00 53.44 33 LEU A N 10
ATOM 17382 C CA . LEU A 1 33 ? 0.944 -5.211 -0.528 1.00 61.33 33 LEU A CA 10
ATOM 17383 C C . LEU A 1 33 ? 0.702 -5.970 0.784 1.00 21.14 33 LEU A C 10
ATOM 17384 O O . LEU A 1 33 ? 1.199 -5.570 1.843 1.00 64.22 33 LEU A O 10
ATOM 17400 N N . LEU A 1 34 ? -0.079 -7.050 0.705 1.00 30.34 34 LEU A N 10
ATOM 17401 C CA . LEU A 1 34 ? -0.471 -7.844 1.874 1.00 12.24 34 LEU A CA 10
ATOM 17402 C C . LEU A 1 34 ? 0.608 -8.899 2.183 1.00 25.11 34 LEU A C 10
ATOM 17403 O O . LEU A 1 34 ? 0.929 -9.743 1.336 1.00 61.12 34 LEU A O 10
ATOM 17419 N N . LYS A 1 35 ? 1.141 -8.838 3.419 1.00 21.04 35 LYS A N 10
ATOM 17420 C CA . LYS A 1 35 ? 2.169 -9.761 3.914 1.00 21.12 35 LYS A CA 10
ATOM 17421 C C . LYS A 1 35 ? 1.993 -9.935 5.430 1.00 12.00 35 LYS A C 10
ATOM 17422 O O . LYS A 1 35 ? 2.134 -8.978 6.179 1.00 31.24 35 LYS A O 10
ATOM 17441 N N . ASP A 1 36 ? 1.664 -11.157 5.864 1.00 15.13 36 ASP A N 10
ATOM 17442 C CA . ASP A 1 36 ? 1.560 -11.520 7.300 1.00 32.43 36 ASP A CA 10
ATOM 17443 C C . ASP A 1 36 ? 2.247 -12.876 7.531 1.00 72.34 36 ASP A C 10
ATOM 17444 O O . ASP A 1 36 ? 2.636 -13.551 6.566 1.00 33.45 36 ASP A O 10
ATOM 17453 N N . LYS A 1 37 ? 2.391 -13.274 8.809 1.00 61.13 37 LYS A N 10
ATOM 17454 C CA . LYS A 1 37 ? 2.937 -14.594 9.184 1.00 71.52 37 LYS A CA 10
ATOM 17455 C C . LYS A 1 37 ? 2.007 -15.733 8.686 1.00 14.21 37 LYS A C 10
ATOM 17456 O O . LYS A 1 37 ? 2.468 -16.828 8.356 1.00 75.31 37 LYS A O 10
ATOM 17475 N N . ASP A 1 38 ? 0.694 -15.430 8.602 1.00 41.42 38 ASP A N 10
ATOM 17476 C CA . ASP A 1 38 ? -0.348 -16.380 8.164 1.00 42.44 38 ASP A CA 10
ATOM 17477 C C . ASP A 1 38 ? -1.114 -15.806 6.955 1.00 4.01 38 ASP A C 10
ATOM 17478 O O . ASP A 1 38 ? -1.741 -14.744 7.043 1.00 33.25 38 ASP A O 10
ATOM 17487 N N . GLU A 1 39 ? -1.013 -16.530 5.833 1.00 64.21 39 GLU A N 10
ATOM 17488 C CA . GLU A 1 39 ? -1.634 -16.173 4.548 1.00 3.33 39 GLU A CA 10
ATOM 17489 C C . GLU A 1 39 ? -3.183 -16.334 4.532 1.00 15.24 39 GLU A C 10
ATOM 17490 O O . GLU A 1 39 ? -3.844 -15.720 3.685 1.00 42.24 39 GLU A O 10
ATOM 17502 N N . LYS A 1 40 ? -3.756 -17.124 5.473 1.00 5.42 40 LYS A N 10
ATOM 17503 C CA . LYS A 1 40 ? -5.215 -17.440 5.479 1.00 62.21 40 LYS A CA 10
ATOM 17504 C C . LYS A 1 40 ? -6.059 -16.168 5.728 1.00 22.24 40 LYS A C 10
ATOM 17505 O O . LYS A 1 40 ? -6.864 -15.765 4.875 1.00 60.34 40 LYS A O 10
ATOM 17524 N N . ARG A 1 41 ? -5.821 -15.523 6.880 1.00 44.43 41 ARG A N 10
ATOM 17525 C CA . ARG A 1 41 ? -6.545 -14.304 7.294 1.00 2.34 41 ARG A CA 10
ATOM 17526 C C . ARG A 1 41 ? -6.033 -13.077 6.512 1.00 25.14 41 ARG A C 10
ATOM 17527 O O . ARG A 1 41 ? -6.722 -12.057 6.399 1.00 4.53 41 ARG A O 10
ATOM 17548 N N . LEU A 1 42 ? -4.810 -13.193 5.982 1.00 41.23 42 LEU A N 10
ATOM 17549 C CA . LEU A 1 42 ? -4.200 -12.171 5.117 1.00 73.23 42 LEU A CA 10
ATOM 17550 C C . LEU A 1 42 ? -5.059 -11.940 3.852 1.00 74.23 42 LEU A C 10
ATOM 17551 O O . LEU A 1 42 ? -5.226 -10.803 3.394 1.00 1.34 42 LEU A O 10
ATOM 17567 N N . GLU A 1 43 ? -5.622 -13.042 3.321 1.00 13.21 43 GLU A N 10
ATOM 17568 C CA . GLU A 1 43 ? -6.373 -13.034 2.058 1.00 72.24 43 GLU A CA 10
ATOM 17569 C C . GLU A 1 43 ? -7.811 -12.471 2.230 1.00 15.05 43 GLU A C 10
ATOM 17570 O O . GLU A 1 43 ? -8.355 -11.878 1.287 1.00 12.40 43 GLU A O 10
ATOM 17582 N N . GLU A 1 44 ? -8.433 -12.655 3.423 1.00 11.51 44 GLU A N 10
ATOM 17583 C CA . GLU A 1 44 ? -9.785 -12.095 3.694 1.00 14.14 44 GLU A CA 10
ATOM 17584 C C . GLU A 1 44 ? -9.718 -10.554 3.711 1.00 14.33 44 GLU A C 10
ATOM 17585 O O . GLU A 1 44 ? -10.652 -9.868 3.265 1.00 73.54 44 GLU A O 10
ATOM 17597 N N . LYS A 1 45 ? -8.568 -10.027 4.187 1.00 62.41 45 LYS A N 10
ATOM 17598 C CA . LYS A 1 45 ? -8.298 -8.582 4.212 1.00 33.43 45 LYS A CA 10
ATOM 17599 C C . LYS A 1 45 ? -8.175 -8.019 2.772 1.00 35.51 45 LYS A C 10
ATOM 17600 O O . LYS A 1 45 ? -8.579 -6.879 2.513 1.00 15.04 45 LYS A O 10
ATOM 17619 N N . ILE A 1 46 ? -7.668 -8.853 1.837 1.00 12.45 46 ILE A N 10
ATOM 17620 C CA . ILE A 1 46 ? -7.575 -8.506 0.401 1.00 2.15 46 ILE A CA 10
ATOM 17621 C C . ILE A 1 46 ? -8.985 -8.197 -0.156 1.00 72.13 46 ILE A C 10
ATOM 17622 O O . ILE A 1 46 ? -9.172 -7.219 -0.890 1.00 72.10 46 ILE A O 10
ATOM 17638 N N . GLN A 1 47 ? -9.978 -9.010 0.271 1.00 61.44 47 GLN A N 10
ATOM 17639 C CA . GLN A 1 47 ? -11.380 -8.870 -0.169 1.00 1.25 47 GLN A CA 10
ATOM 17640 C C . GLN A 1 47 ? -11.983 -7.551 0.375 1.00 62.23 47 GLN A C 10
ATOM 17641 O O . GLN A 1 47 ? -12.664 -6.817 -0.355 1.00 34.21 47 GLN A O 10
ATOM 17655 N N . LYS A 1 48 ? -11.691 -7.267 1.670 1.00 12.01 48 LYS A N 10
ATOM 17656 C CA . LYS A 1 48 ? -12.139 -6.030 2.372 1.00 24.52 48 LYS A CA 10
ATOM 17657 C C . LYS A 1 48 ? -11.657 -4.751 1.643 1.00 23.24 48 LYS A C 10
ATOM 17658 O O . LYS A 1 48 ? -12.408 -3.781 1.491 1.00 64.32 48 LYS A O 10
ATOM 17677 N N . LEU A 1 49 ? -10.394 -4.788 1.187 1.00 52.40 49 LEU A N 10
ATOM 17678 C CA . LEU A 1 49 ? -9.721 -3.638 0.560 1.00 72.23 49 LEU A CA 10
ATOM 17679 C C . LEU A 1 49 ? -10.178 -3.415 -0.893 1.00 73.21 49 LEU A C 10
ATOM 17680 O O . LEU A 1 49 ? -10.241 -2.268 -1.349 1.00 33.12 49 LEU A O 10
ATOM 17696 N N . LYS A 1 50 ? -10.496 -4.507 -1.617 1.00 41.32 50 LYS A N 10
ATOM 17697 C CA . LYS A 1 50 ? -11.043 -4.413 -2.986 1.00 32.33 50 LYS A CA 10
ATOM 17698 C C . LYS A 1 50 ? -12.461 -3.805 -2.965 1.00 71.54 50 LYS A C 10
ATOM 17699 O O . LYS A 1 50 ? -12.835 -3.073 -3.889 1.00 54.44 50 LYS A O 10
ATOM 17718 N N . SER A 1 51 ? -13.231 -4.101 -1.897 1.00 62.30 51 SER A N 10
ATOM 17719 C CA . SER A 1 51 ? -14.531 -3.437 -1.632 1.00 22.13 51 SER A CA 10
ATOM 17720 C C . SER A 1 51 ? -14.358 -1.909 -1.429 1.00 25.44 51 SER A C 10
ATOM 17721 O O . SER A 1 51 ? -15.231 -1.119 -1.809 1.00 70.14 51 SER A O 10
ATOM 17729 N N . GLN A 1 52 ? -13.221 -1.514 -0.822 1.00 22.35 52 GLN A N 10
ATOM 17730 C CA . GLN A 1 52 ? -12.853 -0.092 -0.631 1.00 15.14 52 GLN A CA 10
ATOM 17731 C C . GLN A 1 52 ? -12.168 0.502 -1.886 1.00 14.22 52 GLN A C 10
ATOM 17732 O O . GLN A 1 52 ? -11.841 1.689 -1.902 1.00 11.01 52 GLN A O 10
ATOM 17746 N N . GLY A 1 53 ? -11.917 -0.341 -2.906 1.00 24.54 53 GLY A N 10
ATOM 17747 C CA . GLY A 1 53 ? -11.368 0.112 -4.189 1.00 11.31 53 GLY A CA 10
ATOM 17748 C C . GLY A 1 53 ? -9.859 0.346 -4.147 1.00 21.32 53 GLY A C 10
ATOM 17749 O O . GLY A 1 53 ? -9.372 1.385 -4.599 1.00 3.12 53 GLY A O 10
ATOM 17753 N N . PHE A 1 54 ? -9.123 -0.612 -3.566 1.00 43.11 54 PHE A N 10
ATOM 17754 C CA . PHE A 1 54 ? -7.643 -0.590 -3.538 1.00 42.40 54 PHE A CA 10
ATOM 17755 C C . PHE A 1 54 ? -7.082 -1.591 -4.545 1.00 11.55 54 PHE A C 10
ATOM 17756 O O . PHE A 1 54 ? -7.657 -2.673 -4.733 1.00 1.33 54 PHE A O 10
ATOM 17773 N N . GLU A 1 55 ? -5.962 -1.226 -5.198 1.00 51.13 55 GLU A N 10
ATOM 17774 C CA . GLU A 1 55 ? -5.227 -2.150 -6.067 1.00 32.03 55 GLU A CA 10
ATOM 17775 C C . GLU A 1 55 ? -4.340 -3.024 -5.156 1.00 14.03 55 GLU A C 10
ATOM 17776 O O . GLU A 1 55 ? -3.227 -2.647 -4.779 1.00 64.34 55 GLU A O 10
ATOM 17788 N N . VAL A 1 56 ? -4.909 -4.159 -4.744 1.00 24.34 56 VAL A N 10
ATOM 17789 C CA . VAL A 1 56 ? -4.323 -5.052 -3.738 1.00 2.03 56 VAL A CA 10
ATOM 17790 C C . VAL A 1 56 ? -3.501 -6.158 -4.412 1.00 34.34 56 VAL A C 10
ATOM 17791 O O . VAL A 1 56 ? -3.976 -6.797 -5.353 1.00 24.41 56 VAL A O 10
ATOM 17804 N N . ARG A 1 57 ? -2.283 -6.393 -3.913 1.00 23.24 57 ARG A N 10
ATOM 17805 C CA . ARG A 1 57 ? -1.385 -7.416 -4.452 1.00 55.34 57 ARG A CA 10
ATOM 17806 C C . ARG A 1 57 ? -0.789 -8.217 -3.280 1.00 10.12 57 ARG A C 10
ATOM 17807 O O . ARG A 1 57 ? -0.295 -7.631 -2.314 1.00 52.41 57 ARG A O 10
ATOM 17828 N N . LYS A 1 58 ? -0.865 -9.552 -3.362 1.00 73.44 58 LYS A N 10
ATOM 17829 C CA . LYS A 1 58 ? -0.347 -10.464 -2.325 1.00 3.05 58 LYS A CA 10
ATOM 17830 C C . LYS A 1 58 ? 1.132 -10.754 -2.631 1.00 24.12 58 LYS A C 10
ATOM 17831 O O . LYS A 1 58 ? 1.481 -11.091 -3.769 1.00 35.31 58 LYS A O 10
ATOM 17850 N N . VAL A 1 59 ? 1.992 -10.621 -1.617 1.00 73.12 59 VAL A N 10
ATOM 17851 C CA . VAL A 1 59 ? 3.459 -10.794 -1.762 1.00 32.32 59 VAL A CA 10
ATOM 17852 C C . VAL A 1 59 ? 3.950 -11.914 -0.828 1.00 23.34 59 VAL A C 10
ATOM 17853 O O . VAL A 1 59 ? 3.191 -12.398 0.029 1.00 43.24 59 VAL A O 10
ATOM 17866 N N . LYS A 1 60 ? 5.214 -12.329 -1.014 1.00 42.20 60 LYS A N 10
ATOM 17867 C CA . LYS A 1 60 ? 5.854 -13.347 -0.167 1.00 23.55 60 LYS A CA 10
ATOM 17868 C C . LYS A 1 60 ? 6.637 -12.667 0.975 1.00 53.34 60 LYS A C 10
ATOM 17869 O O . LYS A 1 60 ? 6.210 -12.703 2.132 1.00 41.04 60 LYS A O 10
ATOM 17888 N N . ASP A 1 61 ? 7.741 -11.985 0.632 1.00 35.10 61 ASP A N 10
ATOM 17889 C CA . ASP A 1 61 ? 8.718 -11.462 1.628 1.00 21.12 61 ASP A CA 10
ATOM 17890 C C . ASP A 1 61 ? 9.090 -9.987 1.315 1.00 12.40 61 ASP A C 10
ATOM 17891 O O . ASP A 1 61 ? 8.609 -9.426 0.330 1.00 13.23 61 ASP A O 10
ATOM 17900 N N . ASP A 1 62 ? 9.906 -9.356 2.185 1.00 54.41 62 ASP A N 10
ATOM 17901 C CA . ASP A 1 62 ? 10.378 -7.954 2.019 1.00 62.04 62 ASP A CA 10
ATOM 17902 C C . ASP A 1 62 ? 11.373 -7.813 0.853 1.00 30.52 62 ASP A C 10
ATOM 17903 O O . ASP A 1 62 ? 11.444 -6.760 0.217 1.00 70.10 62 ASP A O 10
ATOM 17912 N N . ASP A 1 63 ? 12.183 -8.861 0.633 1.00 20.12 63 ASP A N 10
ATOM 17913 C CA . ASP A 1 63 ? 12.977 -9.019 -0.614 1.00 31.12 63 ASP A CA 10
ATOM 17914 C C . ASP A 1 63 ? 12.076 -8.916 -1.870 1.00 51.32 63 ASP A C 10
ATOM 17915 O O . ASP A 1 63 ? 12.479 -8.327 -2.879 1.00 30.43 63 ASP A O 10
ATOM 17924 N N . ASP A 1 64 ? 10.841 -9.460 -1.773 1.00 51.10 64 ASP A N 10
ATOM 17925 C CA . ASP A 1 64 ? 9.835 -9.395 -2.863 1.00 61.24 64 ASP A CA 10
ATOM 17926 C C . ASP A 1 64 ? 9.170 -8.006 -2.935 1.00 61.23 64 ASP A C 10
ATOM 17927 O O . ASP A 1 64 ? 8.791 -7.564 -4.016 1.00 44.15 64 ASP A O 10
ATOM 17936 N N . ILE A 1 65 ? 9.025 -7.344 -1.770 1.00 33.41 65 ILE A N 10
ATOM 17937 C CA . ILE A 1 65 ? 8.475 -5.965 -1.667 1.00 30.40 65 ILE A CA 10
ATOM 17938 C C . ILE A 1 65 ? 9.396 -4.960 -2.397 1.00 60.43 65 ILE A C 10
ATOM 17939 O O . ILE A 1 65 ? 8.956 -4.205 -3.263 1.00 23.34 65 ILE A O 10
ATOM 17955 N N . ASP A 1 66 ? 10.679 -4.978 -2.017 1.00 23.35 66 ASP A N 10
ATOM 17956 C CA . ASP A 1 66 ? 11.728 -4.110 -2.581 1.00 61.53 66 ASP A CA 10
ATOM 17957 C C . ASP A 1 66 ? 11.862 -4.326 -4.102 1.00 30.34 66 ASP A C 10
ATOM 17958 O O . ASP A 1 66 ? 12.014 -3.367 -4.871 1.00 55.14 66 ASP A O 10
ATOM 17967 N N . LYS A 1 67 ? 11.740 -5.607 -4.496 1.00 12.52 67 LYS A N 10
ATOM 17968 C CA . LYS A 1 67 ? 11.744 -6.044 -5.902 1.00 0.11 67 LYS A CA 10
ATOM 17969 C C . LYS A 1 67 ? 10.481 -5.528 -6.632 1.00 3.51 67 LYS A C 10
ATOM 17970 O O . LYS A 1 67 ? 10.553 -5.100 -7.791 1.00 52.33 67 LYS A O 10
ATOM 17989 N N . TRP A 1 68 ? 9.342 -5.563 -5.912 1.00 14.33 68 TRP A N 10
ATOM 17990 C CA . TRP A 1 68 ? 8.019 -5.180 -6.436 1.00 32.04 68 TRP A CA 10
ATOM 17991 C C . TRP A 1 68 ? 7.998 -3.701 -6.862 1.00 31.02 68 TRP A C 10
ATOM 17992 O O . TRP A 1 68 ? 7.510 -3.363 -7.939 1.00 54.21 68 TRP A O 10
ATOM 18013 N N . ILE A 1 69 ? 8.569 -2.839 -6.011 1.00 51.53 69 ILE A N 10
ATOM 18014 C CA . ILE A 1 69 ? 8.594 -1.380 -6.243 1.00 73.33 69 ILE A CA 10
ATOM 18015 C C . ILE A 1 69 ? 9.622 -1.042 -7.338 1.00 32.23 69 ILE A C 10
ATOM 18016 O O . ILE A 1 69 ? 9.375 -0.171 -8.183 1.00 64.43 69 ILE A O 10
ATOM 18032 N N . ASP A 1 70 ? 10.746 -1.776 -7.328 1.00 25.00 70 ASP A N 10
ATOM 18033 C CA . ASP A 1 70 ? 11.829 -1.619 -8.314 1.00 62.53 70 ASP A CA 10
ATOM 18034 C C . ASP A 1 70 ? 11.312 -1.873 -9.746 1.00 71.20 70 ASP A C 10
ATOM 18035 O O . ASP A 1 70 ? 11.593 -1.091 -10.667 1.00 70.44 70 ASP A O 10
ATOM 18044 N N . LYS A 1 71 ? 10.527 -2.960 -9.912 1.00 13.14 71 LYS A N 10
ATOM 18045 C CA . LYS A 1 71 ? 9.956 -3.328 -11.221 1.00 41.02 71 LYS A CA 10
ATOM 18046 C C . LYS A 1 71 ? 8.786 -2.397 -11.594 1.00 11.01 71 LYS A C 10
ATOM 18047 O O . LYS A 1 71 ? 8.525 -2.209 -12.772 1.00 55.01 71 LYS A O 10
ATOM 18066 N N . ILE A 1 72 ? 8.092 -1.811 -10.583 1.00 24.13 72 ILE A N 10
ATOM 18067 C CA . ILE A 1 72 ? 7.008 -0.811 -10.819 1.00 22.12 72 ILE A CA 10
ATOM 18068 C C . ILE A 1 72 ? 7.570 0.488 -11.429 1.00 73.34 72 ILE A C 10
ATOM 18069 O O . ILE A 1 72 ? 6.920 1.116 -12.272 1.00 65.51 72 ILE A O 10
ATOM 18085 N N . LYS A 1 73 ? 8.793 0.870 -11.017 1.00 4.05 73 LYS A N 10
ATOM 18086 C CA . LYS A 1 73 ? 9.512 2.010 -11.615 1.00 15.32 73 LYS A CA 10
ATOM 18087 C C . LYS A 1 73 ? 9.818 1.749 -13.108 1.00 70.32 73 LYS A C 10
ATOM 18088 O O . LYS A 1 73 ? 9.955 2.689 -13.894 1.00 41.33 73 LYS A O 10
ATOM 18107 N N . LYS A 1 74 ? 9.929 0.457 -13.473 1.00 52.42 74 LYS A N 10
ATOM 18108 C CA . LYS A 1 74 ? 10.132 0.015 -14.863 1.00 64.25 74 LYS A CA 10
ATOM 18109 C C . LYS A 1 74 ? 8.780 -0.013 -15.618 1.00 24.10 74 LYS A C 10
ATOM 18110 O O . LYS A 1 74 ? 8.721 0.341 -16.806 1.00 64.45 74 LYS A O 10
ATOM 18129 N N . GLU A 1 75 ? 7.694 -0.424 -14.912 1.00 53.24 75 GLU A N 10
ATOM 18130 C CA . GLU A 1 75 ? 6.336 -0.502 -15.501 1.00 21.43 75 GLU A CA 10
ATOM 18131 C C . GLU A 1 75 ? 5.848 0.902 -15.894 1.00 62.25 75 GLU A C 10
ATOM 18132 O O . GLU A 1 75 ? 5.411 1.136 -17.025 1.00 30.41 75 GLU A O 10
ATOM 18144 N N . ARG A 1 76 ? 5.931 1.824 -14.921 1.00 32.24 76 ARG A N 10
ATOM 18145 C CA . ARG A 1 76 ? 5.446 3.203 -15.045 1.00 65.31 76 ARG A CA 10
ATOM 18146 C C . ARG A 1 76 ? 6.498 4.155 -14.418 1.00 12.10 76 ARG A C 10
ATOM 18147 O O . ARG A 1 76 ? 6.447 4.420 -13.214 1.00 72.14 76 ARG A O 10
ATOM 18168 N N . PRO A 1 77 ? 7.516 4.640 -15.208 1.00 20.44 77 PRO A N 10
ATOM 18169 C CA . PRO A 1 77 ? 8.472 5.687 -14.738 1.00 35.14 77 PRO A CA 10
ATOM 18170 C C . PRO A 1 77 ? 7.811 7.074 -14.497 1.00 33.21 77 PRO A C 10
ATOM 18171 O O . PRO A 1 77 ? 8.467 7.999 -13.993 1.00 45.33 77 PRO A O 10
ATOM 18182 N N . GLN A 1 78 ? 6.524 7.211 -14.888 1.00 30.44 78 GLN A N 10
ATOM 18183 C CA . GLN A 1 78 ? 5.746 8.470 -14.756 1.00 63.15 78 GLN A CA 10
ATOM 18184 C C . GLN A 1 78 ? 5.506 8.898 -13.291 1.00 30.44 78 GLN A C 10
ATOM 18185 O O . GLN A 1 78 ? 5.366 10.094 -13.008 1.00 22.42 78 GLN A O 10
ATOM 18199 N N . LEU A 1 79 ? 5.463 7.926 -12.362 1.00 22.10 79 LEU A N 10
ATOM 18200 C CA . LEU A 1 79 ? 4.925 8.151 -11.000 1.00 71.45 79 LEU A CA 10
ATOM 18201 C C . LEU A 1 79 ? 5.990 8.050 -9.896 1.00 41.24 79 LEU A C 10
ATOM 18202 O O . LEU A 1 79 ? 7.040 7.414 -10.069 1.00 10.11 79 LEU A O 10
ATOM 18218 N N . GLU A 1 80 ? 5.695 8.732 -8.776 1.00 70.43 80 GLU A N 10
ATOM 18219 C CA . GLU A 1 80 ? 6.434 8.597 -7.515 1.00 51.23 80 GLU A CA 10
ATOM 18220 C C . GLU A 1 80 ? 5.944 7.326 -6.795 1.00 62.24 80 GLU A C 10
ATOM 18221 O O . GLU A 1 80 ? 4.760 6.975 -6.906 1.00 2.25 80 GLU A O 10
ATOM 18233 N N . VAL A 1 81 ? 6.845 6.654 -6.059 1.00 64.13 81 VAL A N 10
ATOM 18234 C CA . VAL A 1 81 ? 6.520 5.431 -5.301 1.00 34.10 81 VAL A CA 10
ATOM 18235 C C . VAL A 1 81 ? 7.051 5.571 -3.861 1.00 13.44 81 VAL A C 10
ATOM 18236 O O . VAL A 1 81 ? 8.249 5.805 -3.657 1.00 64.34 81 VAL A O 10
ATOM 18249 N N . ARG A 1 82 ? 6.151 5.442 -2.875 1.00 64.34 82 ARG A N 10
ATOM 18250 C CA . ARG A 1 82 ? 6.513 5.398 -1.449 1.00 44.21 82 ARG A CA 10
ATOM 18251 C C . ARG A 1 82 ? 6.200 3.997 -0.902 1.00 3.44 82 ARG A C 10
ATOM 18252 O O . ARG A 1 82 ? 5.151 3.440 -1.219 1.00 1.14 82 ARG A O 10
ATOM 18273 N N . LYS A 1 83 ? 7.118 3.437 -0.099 1.00 71.04 83 LYS A N 10
ATOM 18274 C CA . LYS A 1 83 ? 6.877 2.193 0.649 1.00 11.55 83 LYS A CA 10
ATOM 18275 C C . LYS A 1 83 ? 6.515 2.565 2.090 1.00 3.11 83 LYS A C 10
ATOM 18276 O O . LYS A 1 83 ? 7.315 3.190 2.784 1.00 44.43 83 LYS A O 10
ATOM 18295 N N . VAL A 1 84 ? 5.293 2.215 2.510 1.00 73.24 84 VAL A N 10
ATOM 18296 C CA . VAL A 1 84 ? 4.786 2.505 3.859 1.00 13.32 84 VAL A CA 10
ATOM 18297 C C . VAL A 1 84 ? 4.687 1.190 4.651 1.00 52.45 84 VAL A C 10
ATOM 18298 O O . VAL A 1 84 ? 3.690 0.468 4.567 1.00 74.02 84 VAL A O 10
ATOM 18311 N N . THR A 1 85 ? 5.759 0.872 5.379 1.00 64.11 85 THR A N 10
ATOM 18312 C CA . THR A 1 85 ? 5.850 -0.345 6.199 1.00 20.24 85 THR A CA 10
ATOM 18313 C C . THR A 1 85 ? 5.281 -0.112 7.616 1.00 42.44 85 THR A C 10
ATOM 18314 O O . THR A 1 85 ? 4.993 -1.069 8.347 1.00 24.21 85 THR A O 10
ATOM 18325 N N . ASP A 1 86 ? 5.123 1.170 7.988 1.00 12.34 86 ASP A N 10
ATOM 18326 C CA . ASP A 1 86 ? 4.597 1.581 9.305 1.00 33.54 86 ASP A CA 10
ATOM 18327 C C . ASP A 1 86 ? 3.607 2.748 9.144 1.00 61.12 86 ASP A C 10
ATOM 18328 O O . ASP A 1 86 ? 3.755 3.567 8.229 1.00 54.34 86 ASP A O 10
ATOM 18337 N N . GLU A 1 87 ? 2.618 2.804 10.064 1.00 45.31 87 GLU A N 10
ATOM 18338 C CA . GLU A 1 87 ? 1.548 3.831 10.104 1.00 43.04 87 GLU A CA 10
ATOM 18339 C C . GLU A 1 87 ? 2.109 5.270 10.076 1.00 23.01 87 GLU A C 10
ATOM 18340 O O . GLU A 1 87 ? 1.521 6.151 9.443 1.00 21.11 87 GLU A O 10
ATOM 18352 N N . ASP A 1 88 ? 3.259 5.472 10.760 1.00 12.41 88 ASP A N 10
ATOM 18353 C CA . ASP A 1 88 ? 3.968 6.773 10.849 1.00 42.51 88 ASP A CA 10
ATOM 18354 C C . ASP A 1 88 ? 4.166 7.420 9.463 1.00 22.24 88 ASP A C 10
ATOM 18355 O O . ASP A 1 88 ? 3.860 8.598 9.275 1.00 63.42 88 ASP A O 10
ATOM 18364 N N . GLN A 1 89 ? 4.619 6.607 8.493 1.00 53.32 89 GLN A N 10
ATOM 18365 C CA . GLN A 1 89 ? 4.913 7.072 7.123 1.00 35.45 89 GLN A CA 10
ATOM 18366 C C . GLN A 1 89 ? 3.623 7.448 6.374 1.00 21.14 89 GLN A C 10
ATOM 18367 O O . GLN A 1 89 ? 3.625 8.384 5.571 1.00 41.12 89 GLN A O 10
ATOM 18381 N N . ALA A 1 90 ? 2.526 6.711 6.661 1.00 53.12 90 ALA A N 10
ATOM 18382 C CA . ALA A 1 90 ? 1.195 6.990 6.080 1.00 40.34 90 ALA A CA 10
ATOM 18383 C C . ALA A 1 90 ? 0.639 8.335 6.592 1.00 62.00 90 ALA A C 10
ATOM 18384 O O . ALA A 1 90 ? -0.007 9.070 5.842 1.00 73.22 90 ALA A O 10
ATOM 18391 N N . LYS A 1 91 ? 0.934 8.645 7.867 1.00 51.41 91 LYS A N 10
ATOM 18392 C CA . LYS A 1 91 ? 0.541 9.912 8.517 1.00 12.11 91 LYS A CA 10
ATOM 18393 C C . LYS A 1 91 ? 1.341 11.104 7.940 1.00 52.22 91 LYS A C 10
ATOM 18394 O O . LYS A 1 91 ? 0.794 12.197 7.752 1.00 21.31 91 LYS A O 10
ATOM 18413 N N . GLN A 1 92 ? 2.635 10.873 7.655 1.00 51.33 92 GLN A N 10
ATOM 18414 C CA . GLN A 1 92 ? 3.551 11.929 7.189 1.00 21.43 92 GLN A CA 10
ATOM 18415 C C . GLN A 1 92 ? 3.325 12.255 5.701 1.00 55.22 92 GLN A C 10
ATOM 18416 O O . GLN A 1 92 ? 3.488 13.403 5.295 1.00 31.21 92 GLN A O 10
ATOM 18430 N N . ILE A 1 93 ? 2.988 11.247 4.875 1.00 45.54 93 ILE A N 10
ATOM 18431 C CA . ILE A 1 93 ? 2.685 11.489 3.444 1.00 14.32 93 ILE A CA 10
ATOM 18432 C C . ILE A 1 93 ? 1.325 12.193 3.247 1.00 25.02 93 ILE A C 10
ATOM 18433 O O . ILE A 1 93 ? 1.122 12.843 2.223 1.00 60.04 93 ILE A O 10
ATOM 18449 N N . LEU A 1 94 ? 0.402 12.067 4.232 1.00 64.01 94 LEU A N 10
ATOM 18450 C CA . LEU A 1 94 ? -0.810 12.931 4.291 1.00 14.45 94 LEU A CA 10
ATOM 18451 C C . LEU A 1 94 ? -0.407 14.429 4.252 1.00 3.53 94 LEU A C 10
ATOM 18452 O O . LEU A 1 94 ? -1.149 15.265 3.736 1.00 31.31 94 LEU A O 10
ATOM 18468 N N . GLU A 1 95 ? 0.785 14.739 4.810 1.00 75.42 95 GLU A N 10
ATOM 18469 C CA . GLU A 1 95 ? 1.383 16.088 4.755 1.00 71.32 95 GLU A CA 10
ATOM 18470 C C . GLU A 1 95 ? 2.036 16.329 3.375 1.00 33.34 95 GLU A C 10
ATOM 18471 O O . GLU A 1 95 ? 1.761 17.320 2.732 1.00 33.14 95 GLU A O 10
ATOM 18483 N N . ASP A 1 96 ? 2.939 15.407 2.991 1.00 5.12 96 ASP A N 10
ATOM 18484 C CA . ASP A 1 96 ? 3.680 15.421 1.691 1.00 31.44 96 ASP A CA 10
ATOM 18485 C C . ASP A 1 96 ? 2.798 15.772 0.460 1.00 1.12 96 ASP A C 10
ATOM 18486 O O . ASP A 1 96 ? 3.214 16.550 -0.411 1.00 12.54 96 ASP A O 10
ATOM 18495 N N . LEU A 1 97 ? 1.591 15.186 0.402 1.00 52.41 97 LEU A N 10
ATOM 18496 C CA . LEU A 1 97 ? 0.621 15.407 -0.699 1.00 60.23 97 LEU A CA 10
ATOM 18497 C C . LEU A 1 97 ? 0.085 16.871 -0.708 1.00 21.42 97 LEU A C 10
ATOM 18498 O O . LEU A 1 97 ? -0.297 17.399 -1.763 1.00 11.50 97 LEU A O 10
ATOM 18514 N N . LYS A 1 98 ? 0.092 17.502 0.480 1.00 32.04 98 LYS A N 10
ATOM 18515 C CA . LYS A 1 98 ? -0.335 18.910 0.686 1.00 23.11 98 LYS A CA 10
ATOM 18516 C C . LYS A 1 98 ? 0.838 19.895 0.433 1.00 14.14 98 LYS A C 10
ATOM 18517 O O . LYS A 1 98 ? 0.733 20.814 -0.383 1.00 4.03 98 LYS A O 10
ATOM 18536 N N . LYS A 1 99 ? 1.939 19.683 1.183 1.00 44.31 99 LYS A N 10
ATOM 18537 C CA . LYS A 1 99 ? 3.126 20.562 1.208 1.00 51.43 99 LYS A CA 10
ATOM 18538 C C . LYS A 1 99 ? 3.825 20.644 -0.159 1.00 23.24 99 LYS A C 10
ATOM 18539 O O . LYS A 1 99 ? 3.999 21.741 -0.710 1.00 63.42 99 LYS A O 10
ATOM 18558 N N . LYS A 1 100 ? 4.228 19.473 -0.685 1.00 61.23 100 LYS A N 10
ATOM 18559 C CA . LYS A 1 100 ? 5.064 19.384 -1.894 1.00 14.30 100 LYS A CA 10
ATOM 18560 C C . LYS A 1 100 ? 4.253 19.818 -3.134 1.00 70.12 100 LYS A C 10
ATOM 18561 O O . LYS A 1 100 ? 3.503 19.030 -3.712 1.00 63.34 100 LYS A O 10
ATOM 18580 N N . GLY A 1 101 ? 4.353 21.116 -3.453 1.00 44.22 101 GLY A N 10
ATOM 18581 C CA . GLY A 1 101 ? 3.811 21.704 -4.679 1.00 33.14 101 GLY A CA 10
ATOM 18582 C C . GLY A 1 101 ? 4.918 22.395 -5.437 1.00 35.31 101 GLY A C 10
ATOM 18583 O O . GLY A 1 101 ? 4.798 23.550 -5.861 1.00 44.34 101 GLY A O 10
ATOM 18587 N N . SER A 1 102 ? 6.025 21.662 -5.572 1.00 52.01 102 SER A N 10
ATOM 18588 C CA . SER A 1 102 ? 7.258 22.145 -6.195 1.00 55.40 102 SER A CA 10
ATOM 18589 C C . SER A 1 102 ? 7.808 21.049 -7.114 1.00 64.33 102 SER A C 10
ATOM 18590 O O . SER A 1 102 ? 7.270 19.933 -7.170 1.00 12.12 102 SER A O 10
ATOM 18598 N N . LEU A 1 103 ? 8.899 21.366 -7.820 1.00 62.22 103 LEU A N 10
ATOM 18599 C CA . LEU A 1 103 ? 9.582 20.433 -8.724 1.00 42.53 103 LEU A CA 10
ATOM 18600 C C . LEU A 1 103 ? 10.668 19.678 -7.918 1.00 10.34 103 LEU A C 10
ATOM 18601 O O . LEU A 1 103 ? 11.853 19.660 -8.280 1.00 24.23 103 LEU A O 10
ATOM 18617 N N . GLU A 1 104 ? 10.227 19.061 -6.803 1.00 33.30 104 GLU A N 10
ATOM 18618 C CA . GLU A 1 104 ? 11.094 18.298 -5.888 1.00 14.43 104 GLU A CA 10
ATOM 18619 C C . GLU A 1 104 ? 11.460 16.944 -6.523 1.00 74.52 104 GLU A C 10
ATOM 18620 O O . GLU A 1 104 ? 10.674 15.983 -6.470 1.00 24.13 104 GLU A O 10
ATOM 18632 N N . HIS A 1 105 ? 12.633 16.888 -7.168 1.00 51.35 105 HIS A N 10
ATOM 18633 C CA . HIS A 1 105 ? 13.126 15.664 -7.806 1.00 1.20 105 HIS A CA 10
ATOM 18634 C C . HIS A 1 105 ? 13.696 14.733 -6.726 1.00 61.42 105 HIS A C 10
ATOM 18635 O O . HIS A 1 105 ? 14.639 15.106 -6.019 1.00 34.23 105 HIS A O 10
ATOM 18650 N N . HIS A 1 106 ? 13.089 13.541 -6.588 1.00 13.14 106 HIS A N 10
ATOM 18651 C CA . HIS A 1 106 ? 13.561 12.499 -5.655 1.00 13.30 106 HIS A CA 10
ATOM 18652 C C . HIS A 1 106 ? 14.985 12.072 -6.043 1.00 13.41 106 HIS A C 10
ATOM 18653 O O . HIS A 1 106 ? 15.225 11.718 -7.201 1.00 54.42 106 HIS A O 10
ATOM 18668 N N . HIS A 1 107 ? 15.918 12.139 -5.075 1.00 55.53 107 HIS A N 10
ATOM 18669 C CA . HIS A 1 107 ? 17.338 11.783 -5.292 1.00 44.31 107 HIS A CA 10
ATOM 18670 C C . HIS A 1 107 ? 17.473 10.304 -5.723 1.00 13.24 107 HIS A C 10
ATOM 18671 O O . HIS A 1 107 ? 16.614 9.472 -5.391 1.00 40.30 107 HIS A O 10
ATOM 18686 N N . HIS A 1 108 ? 18.553 9.993 -6.461 1.00 35.14 108 HIS A N 10
ATOM 18687 C CA . HIS A 1 108 ? 18.825 8.627 -6.957 1.00 73.40 108 HIS A CA 10
ATOM 18688 C C . HIS A 1 108 ? 19.188 7.685 -5.795 1.00 54.45 108 HIS A C 10
ATOM 18689 O O . HIS A 1 108 ? 19.728 8.119 -4.774 1.00 44.33 108 HIS A O 10
ATOM 18704 N N . HIS A 1 109 ? 18.872 6.399 -5.979 1.00 23.34 109 HIS A N 10
ATOM 18705 C CA . HIS A 1 109 ? 19.019 5.358 -4.945 1.00 20.43 109 HIS A CA 10
ATOM 18706 C C . HIS A 1 109 ? 19.199 4.000 -5.655 1.00 60.03 109 HIS A C 10
ATOM 18707 O O . HIS A 1 109 ? 19.009 3.913 -6.878 1.00 31.14 109 HIS A O 10
ATOM 18722 N N . HIS A 1 110 ? 19.591 2.960 -4.913 1.00 54.42 110 HIS A N 10
ATOM 18723 C CA . HIS A 1 110 ? 19.624 1.584 -5.438 1.00 21.43 110 HIS A CA 10
ATOM 18724 C C . HIS A 1 110 ? 18.197 0.985 -5.369 1.00 50.42 110 HIS A C 10
ATOM 18725 O O . HIS A 1 110 ? 17.733 0.686 -4.254 1.00 23.24 110 HIS A O 10
ATOM 18741 N N . MET A 1 1 ? 5.667 13.136 -11.008 1.00 42.12 1 MET A N 11
ATOM 18742 C CA . MET A 1 1 ? 5.189 14.538 -11.064 1.00 43.53 1 MET A CA 11
ATOM 18743 C C . MET A 1 1 ? 3.650 14.542 -11.021 1.00 62.41 1 MET A C 11
ATOM 18744 O O . MET A 1 1 ? 3.023 13.861 -11.838 1.00 20.34 1 MET A O 11
ATOM 18760 N N . GLY A 1 2 ? 3.064 15.314 -10.075 1.00 43.51 2 GLY A N 11
ATOM 18761 C CA . GLY A 1 2 ? 1.606 15.484 -9.956 1.00 35.14 2 GLY A CA 11
ATOM 18762 C C . GLY A 1 2 ? 0.920 14.249 -9.388 1.00 43.22 2 GLY A C 11
ATOM 18763 O O . GLY A 1 2 ? 0.608 14.194 -8.193 1.00 5.10 2 GLY A O 11
ATOM 18767 N N . SER A 1 3 ? 0.698 13.254 -10.258 1.00 21.13 3 SER A N 11
ATOM 18768 C CA . SER A 1 3 ? 0.152 11.946 -9.875 1.00 74.55 3 SER A CA 11
ATOM 18769 C C . SER A 1 3 ? 1.304 11.027 -9.436 1.00 4.55 3 SER A C 11
ATOM 18770 O O . SER A 1 3 ? 2.366 11.021 -10.065 1.00 54.02 3 SER A O 11
ATOM 18778 N N . LYS A 1 4 ? 1.078 10.290 -8.342 1.00 43.41 4 LYS A N 11
ATOM 18779 C CA . LYS A 1 4 ? 2.003 9.269 -7.811 1.00 65.33 4 LYS A CA 11
ATOM 18780 C C . LYS A 1 4 ? 1.223 8.025 -7.408 1.00 62.31 4 LYS A C 11
ATOM 18781 O O . LYS A 1 4 ? -0.005 7.984 -7.531 1.00 70.11 4 LYS A O 11
ATOM 18800 N N . ILE A 1 5 ? 1.952 6.985 -6.992 1.00 75.45 5 ILE A N 11
ATOM 18801 C CA . ILE A 1 5 ? 1.370 5.814 -6.340 1.00 34.12 5 ILE A CA 11
ATOM 18802 C C . ILE A 1 5 ? 2.026 5.632 -4.970 1.00 50.20 5 ILE A C 11
ATOM 18803 O O . ILE A 1 5 ? 3.228 5.885 -4.789 1.00 53.23 5 ILE A O 11
ATOM 18819 N N . ILE A 1 6 ? 1.212 5.244 -4.003 1.00 62.33 6 ILE A N 11
ATOM 18820 C CA . ILE A 1 6 ? 1.650 4.954 -2.645 1.00 14.12 6 ILE A CA 11
ATOM 18821 C C . ILE A 1 6 ? 1.456 3.465 -2.390 1.00 14.51 6 ILE A C 11
ATOM 18822 O O . ILE A 1 6 ? 0.367 2.954 -2.579 1.00 22.13 6 ILE A O 11
ATOM 18838 N N . VAL A 1 7 ? 2.511 2.780 -1.948 1.00 70.24 7 VAL A N 11
ATOM 18839 C CA . VAL A 1 7 ? 2.477 1.340 -1.685 1.00 73.23 7 VAL A CA 11
ATOM 18840 C C . VAL A 1 7 ? 2.597 1.106 -0.174 1.00 62.44 7 VAL A C 11
ATOM 18841 O O . VAL A 1 7 ? 3.669 1.288 0.397 1.00 71.34 7 VAL A O 11
ATOM 18854 N N . ILE A 1 8 ? 1.486 0.701 0.460 1.00 12.41 8 ILE A N 11
ATOM 18855 C CA . ILE A 1 8 ? 1.397 0.538 1.919 1.00 31.54 8 ILE A CA 11
ATOM 18856 C C . ILE A 1 8 ? 1.531 -0.944 2.279 1.00 51.30 8 ILE A C 11
ATOM 18857 O O . ILE A 1 8 ? 0.692 -1.752 1.899 1.00 73.52 8 ILE A O 11
ATOM 18873 N N . ILE A 1 9 ? 2.564 -1.275 3.047 1.00 30.23 9 ILE A N 11
ATOM 18874 C CA . ILE A 1 9 ? 2.856 -2.651 3.449 1.00 65.32 9 ILE A CA 11
ATOM 18875 C C . ILE A 1 9 ? 2.107 -2.915 4.774 1.00 34.04 9 ILE A C 11
ATOM 18876 O O . ILE A 1 9 ? 2.536 -2.447 5.837 1.00 74.44 9 ILE A O 11
ATOM 18892 N N . SER A 1 10 ? 0.961 -3.612 4.695 1.00 52.01 10 SER A N 11
ATOM 18893 C CA . SER A 1 10 ? 0.101 -3.891 5.858 1.00 2.12 10 SER A CA 11
ATOM 18894 C C . SER A 1 10 ? 0.330 -5.319 6.386 1.00 63.34 10 SER A C 11
ATOM 18895 O O . SER A 1 10 ? 0.650 -6.245 5.628 1.00 13.10 10 SER A O 11
ATOM 18903 N N . SER A 1 11 ? 0.166 -5.455 7.706 1.00 2.53 11 SER A N 11
ATOM 18904 C CA . SER A 1 11 ? 0.297 -6.721 8.433 1.00 54.43 11 SER A CA 11
ATOM 18905 C C . SER A 1 11 ? -0.732 -6.754 9.584 1.00 11.23 11 SER A C 11
ATOM 18906 O O . SER A 1 11 ? -0.408 -6.359 10.716 1.00 43.50 11 SER A O 11
ATOM 18914 N N . ASP A 1 12 ? -1.994 -7.113 9.245 1.00 1.14 12 ASP A N 11
ATOM 18915 C CA . ASP A 1 12 ? -3.132 -7.251 10.199 1.00 53.15 12 ASP A CA 11
ATOM 18916 C C . ASP A 1 12 ? -3.737 -5.884 10.641 1.00 72.44 12 ASP A C 11
ATOM 18917 O O . ASP A 1 12 ? -4.960 -5.782 10.788 1.00 4.21 12 ASP A O 11
ATOM 18926 N N . ASP A 1 13 ? -2.892 -4.852 10.848 1.00 41.33 13 ASP A N 11
ATOM 18927 C CA . ASP A 1 13 ? -3.347 -3.504 11.296 1.00 44.02 13 ASP A CA 11
ATOM 18928 C C . ASP A 1 13 ? -4.244 -2.815 10.244 1.00 51.01 13 ASP A C 11
ATOM 18929 O O . ASP A 1 13 ? -3.998 -2.915 9.043 1.00 61.41 13 ASP A O 11
ATOM 18938 N N . THR A 1 14 ? -5.266 -2.092 10.738 1.00 54.41 14 THR A N 11
ATOM 18939 C CA . THR A 1 14 ? -6.286 -1.443 9.903 1.00 53.34 14 THR A CA 11
ATOM 18940 C C . THR A 1 14 ? -6.023 0.065 9.718 1.00 74.11 14 THR A C 11
ATOM 18941 O O . THR A 1 14 ? -6.557 0.666 8.776 1.00 5.02 14 THR A O 11
ATOM 18952 N N . THR A 1 15 ? -5.227 0.679 10.623 1.00 75.42 15 THR A N 11
ATOM 18953 C CA . THR A 1 15 ? -5.009 2.142 10.646 1.00 0.15 15 THR A CA 11
ATOM 18954 C C . THR A 1 15 ? -4.427 2.679 9.318 1.00 21.12 15 THR A C 11
ATOM 18955 O O . THR A 1 15 ? -4.933 3.653 8.775 1.00 34.13 15 THR A O 11
ATOM 18966 N N . LEU A 1 16 ? -3.388 2.020 8.788 1.00 41.13 16 LEU A N 11
ATOM 18967 C CA . LEU A 1 16 ? -2.742 2.456 7.525 1.00 52.02 16 LEU A CA 11
ATOM 18968 C C . LEU A 1 16 ? -3.588 2.083 6.283 1.00 42.34 16 LEU A C 11
ATOM 18969 O O . LEU A 1 16 ? -3.433 2.698 5.222 1.00 41.52 16 LEU A O 11
ATOM 18985 N N . GLU A 1 17 ? -4.487 1.092 6.437 1.00 40.12 17 GLU A N 11
ATOM 18986 C CA . GLU A 1 17 ? -5.425 0.681 5.373 1.00 52.31 17 GLU A CA 11
ATOM 18987 C C . GLU A 1 17 ? -6.507 1.759 5.166 1.00 53.52 17 GLU A C 11
ATOM 18988 O O . GLU A 1 17 ? -6.897 2.045 4.030 1.00 14.52 17 GLU A O 11
ATOM 19000 N N . GLU A 1 18 ? -6.999 2.343 6.286 1.00 5.24 18 GLU A N 11
ATOM 19001 C CA . GLU A 1 18 ? -7.991 3.435 6.235 1.00 51.41 18 GLU A CA 11
ATOM 19002 C C . GLU A 1 18 ? -7.320 4.772 5.881 1.00 44.22 18 GLU A C 11
ATOM 19003 O O . GLU A 1 18 ? -7.922 5.583 5.184 1.00 30.52 18 GLU A O 11
ATOM 19015 N N . LEU A 1 19 ? -6.060 4.979 6.348 1.00 44.00 19 LEU A N 11
ATOM 19016 C CA . LEU A 1 19 ? -5.247 6.165 5.974 1.00 32.20 19 LEU A CA 11
ATOM 19017 C C . LEU A 1 19 ? -5.061 6.218 4.446 1.00 14.45 19 LEU A C 11
ATOM 19018 O O . LEU A 1 19 ? -5.074 7.293 3.863 1.00 24.40 19 LEU A O 11
ATOM 19034 N N . ALA A 1 20 ? -4.936 5.024 3.827 1.00 61.21 20 ALA A N 11
ATOM 19035 C CA . ALA A 1 20 ? -4.809 4.850 2.367 1.00 33.12 20 ALA A CA 11
ATOM 19036 C C . ALA A 1 20 ? -5.968 5.505 1.589 1.00 11.34 20 ALA A C 11
ATOM 19037 O O . ALA A 1 20 ? -5.761 6.019 0.492 1.00 2.41 20 ALA A O 11
ATOM 19044 N N . ARG A 1 21 ? -7.176 5.471 2.185 1.00 73.44 21 ARG A N 11
ATOM 19045 C CA . ARG A 1 21 ? -8.399 6.068 1.607 1.00 2.45 21 ARG A CA 11
ATOM 19046 C C . ARG A 1 21 ? -8.291 7.613 1.574 1.00 75.41 21 ARG A C 11
ATOM 19047 O O . ARG A 1 21 ? -8.740 8.256 0.621 1.00 1.43 21 ARG A O 11
ATOM 19068 N N . LYS A 1 22 ? -7.651 8.182 2.616 1.00 42.10 22 LYS A N 11
ATOM 19069 C CA . LYS A 1 22 ? -7.395 9.640 2.722 1.00 11.44 22 LYS A CA 11
ATOM 19070 C C . LYS A 1 22 ? -6.308 10.047 1.700 1.00 53.32 22 LYS A C 11
ATOM 19071 O O . LYS A 1 22 ? -6.416 11.075 1.034 1.00 2.04 22 LYS A O 11
ATOM 19090 N N . ILE A 1 23 ? -5.273 9.196 1.603 1.00 55.32 23 ILE A N 11
ATOM 19091 C CA . ILE A 1 23 ? -4.109 9.383 0.719 1.00 3.35 23 ILE A CA 11
ATOM 19092 C C . ILE A 1 23 ? -4.520 9.408 -0.771 1.00 71.54 23 ILE A C 11
ATOM 19093 O O . ILE A 1 23 ? -4.087 10.285 -1.524 1.00 52.21 23 ILE A O 11
ATOM 19109 N N . LYS A 1 24 ? -5.383 8.453 -1.187 1.00 32.44 24 LYS A N 11
ATOM 19110 C CA . LYS A 1 24 ? -5.836 8.354 -2.591 1.00 4.20 24 LYS A CA 11
ATOM 19111 C C . LYS A 1 24 ? -6.893 9.400 -2.946 1.00 24.23 24 LYS A C 11
ATOM 19112 O O . LYS A 1 24 ? -7.146 9.629 -4.135 1.00 44.14 24 LYS A O 11
ATOM 19131 N N . ASP A 1 25 ? -7.519 10.012 -1.919 1.00 54.52 25 ASP A N 11
ATOM 19132 C CA . ASP A 1 25 ? -8.465 11.140 -2.094 1.00 62.34 25 ASP A CA 11
ATOM 19133 C C . ASP A 1 25 ? -7.781 12.379 -2.754 1.00 25.14 25 ASP A C 11
ATOM 19134 O O . ASP A 1 25 ? -8.454 13.315 -3.196 1.00 50.44 25 ASP A O 11
ATOM 19143 N N . GLU A 1 26 ? -6.433 12.350 -2.831 1.00 51.21 26 GLU A N 11
ATOM 19144 C CA . GLU A 1 26 ? -5.617 13.333 -3.583 1.00 4.44 26 GLU A CA 11
ATOM 19145 C C . GLU A 1 26 ? -5.699 13.128 -5.113 1.00 63.53 26 GLU A C 11
ATOM 19146 O O . GLU A 1 26 ? -5.187 13.959 -5.878 1.00 62.25 26 GLU A O 11
ATOM 19158 N N . GLY A 1 27 ? -6.317 12.017 -5.546 1.00 1.45 27 GLY A N 11
ATOM 19159 C CA . GLY A 1 27 ? -6.418 11.669 -6.965 1.00 32.32 27 GLY A CA 11
ATOM 19160 C C . GLY A 1 27 ? -5.251 10.818 -7.446 1.00 41.14 27 GLY A C 11
ATOM 19161 O O . GLY A 1 27 ? -4.870 10.878 -8.621 1.00 71.31 27 GLY A O 11
ATOM 19165 N N . LEU A 1 28 ? -4.685 10.014 -6.530 1.00 74.23 28 LEU A N 11
ATOM 19166 C CA . LEU A 1 28 ? -3.562 9.095 -6.823 1.00 13.30 28 LEU A CA 11
ATOM 19167 C C . LEU A 1 28 ? -3.972 7.653 -6.478 1.00 41.40 28 LEU A C 11
ATOM 19168 O O . LEU A 1 28 ? -4.911 7.458 -5.713 1.00 31.02 28 LEU A O 11
ATOM 19184 N N . GLU A 1 29 ? -3.292 6.647 -7.054 1.00 64.11 29 GLU A N 11
ATOM 19185 C CA . GLU A 1 29 ? -3.562 5.228 -6.736 1.00 24.53 29 GLU A CA 11
ATOM 19186 C C . GLU A 1 29 ? -2.739 4.774 -5.514 1.00 62.40 29 GLU A C 11
ATOM 19187 O O . GLU A 1 29 ? -1.597 5.194 -5.341 1.00 31.34 29 GLU A O 11
ATOM 19199 N N . VAL A 1 30 ? -3.339 3.913 -4.667 1.00 11.01 30 VAL A N 11
ATOM 19200 C CA . VAL A 1 30 ? -2.650 3.262 -3.541 1.00 2.21 30 VAL A CA 11
ATOM 19201 C C . VAL A 1 30 ? -2.721 1.727 -3.713 1.00 43.01 30 VAL A C 11
ATOM 19202 O O . VAL A 1 30 ? -3.807 1.165 -3.921 1.00 60.32 30 VAL A O 11
ATOM 19215 N N . TYR A 1 31 ? -1.555 1.070 -3.597 1.00 73.12 31 TYR A N 11
ATOM 19216 C CA . TYR A 1 31 ? -1.400 -0.380 -3.688 1.00 10.20 31 TYR A CA 11
ATOM 19217 C C . TYR A 1 31 ? -1.037 -0.905 -2.296 1.00 33.04 31 TYR A C 11
ATOM 19218 O O . TYR A 1 31 ? 0.003 -0.531 -1.764 1.00 53.12 31 TYR A O 11
ATOM 19236 N N . ILE A 1 32 ? -1.874 -1.748 -1.693 1.00 53.34 32 ILE A N 11
ATOM 19237 C CA . ILE A 1 32 ? -1.588 -2.292 -0.354 1.00 41.53 32 ILE A CA 11
ATOM 19238 C C . ILE A 1 32 ? -0.904 -3.672 -0.509 1.00 70.44 32 ILE A C 11
ATOM 19239 O O . ILE A 1 32 ? -1.448 -4.552 -1.168 1.00 15.41 32 ILE A O 11
ATOM 19255 N N . LEU A 1 33 ? 0.302 -3.857 0.054 1.00 31.01 33 LEU A N 11
ATOM 19256 C CA . LEU A 1 33 ? 0.979 -5.166 0.081 1.00 32.11 33 LEU A CA 11
ATOM 19257 C C . LEU A 1 33 ? 0.735 -5.828 1.436 1.00 61.12 33 LEU A C 11
ATOM 19258 O O . LEU A 1 33 ? 1.325 -5.441 2.447 1.00 53.23 33 LEU A O 11
ATOM 19274 N N . LEU A 1 34 ? -0.154 -6.822 1.439 1.00 55.31 34 LEU A N 11
ATOM 19275 C CA . LEU A 1 34 ? -0.551 -7.552 2.644 1.00 43.33 34 LEU A CA 11
ATOM 19276 C C . LEU A 1 34 ? 0.394 -8.757 2.824 1.00 22.51 34 LEU A C 11
ATOM 19277 O O . LEU A 1 34 ? 0.593 -9.547 1.891 1.00 63.32 34 LEU A O 11
ATOM 19293 N N . LYS A 1 35 ? 0.972 -8.879 4.025 1.00 60.45 35 LYS A N 11
ATOM 19294 C CA . LYS A 1 35 ? 1.743 -10.053 4.449 1.00 24.14 35 LYS A CA 11
ATOM 19295 C C . LYS A 1 35 ? 1.531 -10.256 5.964 1.00 32.11 35 LYS A C 11
ATOM 19296 O O . LYS A 1 35 ? 1.771 -9.351 6.768 1.00 24.44 35 LYS A O 11
ATOM 19315 N N . ASP A 1 36 ? 1.044 -11.438 6.335 1.00 3.33 36 ASP A N 11
ATOM 19316 C CA . ASP A 1 36 ? 0.712 -11.808 7.724 1.00 74.34 36 ASP A CA 11
ATOM 19317 C C . ASP A 1 36 ? 1.314 -13.193 8.011 1.00 2.51 36 ASP A C 11
ATOM 19318 O O . ASP A 1 36 ? 1.809 -13.851 7.086 1.00 72.44 36 ASP A O 11
ATOM 19327 N N . LYS A 1 37 ? 1.271 -13.631 9.283 1.00 41.21 37 LYS A N 11
ATOM 19328 C CA . LYS A 1 37 ? 1.803 -14.942 9.700 1.00 55.43 37 LYS A CA 11
ATOM 19329 C C . LYS A 1 37 ? 0.918 -16.093 9.162 1.00 13.42 37 LYS A C 11
ATOM 19330 O O . LYS A 1 37 ? 1.416 -17.189 8.870 1.00 22.32 37 LYS A O 11
ATOM 19349 N N . ASP A 1 38 ? -0.390 -15.817 9.012 1.00 31.23 38 ASP A N 11
ATOM 19350 C CA . ASP A 1 38 ? -1.384 -16.790 8.524 1.00 62.21 38 ASP A CA 11
ATOM 19351 C C . ASP A 1 38 ? -1.966 -16.313 7.179 1.00 71.04 38 ASP A C 11
ATOM 19352 O O . ASP A 1 38 ? -2.668 -15.297 7.138 1.00 25.33 38 ASP A O 11
ATOM 19361 N N . GLU A 1 39 ? -1.667 -17.060 6.091 1.00 64.32 39 GLU A N 11
ATOM 19362 C CA . GLU A 1 39 ? -2.089 -16.715 4.713 1.00 62.43 39 GLU A CA 11
ATOM 19363 C C . GLU A 1 39 ? -3.617 -16.805 4.472 1.00 22.41 39 GLU A C 11
ATOM 19364 O O . GLU A 1 39 ? -4.096 -16.261 3.473 1.00 72.23 39 GLU A O 11
ATOM 19376 N N . LYS A 1 40 ? -4.383 -17.475 5.368 1.00 71.41 40 LYS A N 11
ATOM 19377 C CA . LYS A 1 40 ? -5.844 -17.647 5.178 1.00 24.55 40 LYS A CA 11
ATOM 19378 C C . LYS A 1 40 ? -6.571 -16.321 5.429 1.00 43.30 40 LYS A C 11
ATOM 19379 O O . LYS A 1 40 ? -7.206 -15.774 4.517 1.00 45.44 40 LYS A O 11
ATOM 19398 N N . ARG A 1 41 ? -6.412 -15.785 6.659 1.00 54.51 41 ARG A N 11
ATOM 19399 C CA . ARG A 1 41 ? -7.066 -14.524 7.074 1.00 2.42 41 ARG A CA 11
ATOM 19400 C C . ARG A 1 41 ? -6.453 -13.335 6.317 1.00 5.24 41 ARG A C 11
ATOM 19401 O O . ARG A 1 41 ? -7.078 -12.282 6.173 1.00 71.43 41 ARG A O 11
ATOM 19422 N N . LEU A 1 42 ? -5.215 -13.546 5.848 1.00 75.13 42 LEU A N 11
ATOM 19423 C CA . LEU A 1 42 ? -4.461 -12.613 5.019 1.00 41.31 42 LEU A CA 11
ATOM 19424 C C . LEU A 1 42 ? -5.160 -12.377 3.670 1.00 44.00 42 LEU A C 11
ATOM 19425 O O . LEU A 1 42 ? -5.401 -11.232 3.296 1.00 63.31 42 LEU A O 11
ATOM 19441 N N . GLU A 1 43 ? -5.505 -13.475 2.965 1.00 32.25 43 GLU A N 11
ATOM 19442 C CA . GLU A 1 43 ? -6.200 -13.409 1.659 1.00 42.21 43 GLU A CA 11
ATOM 19443 C C . GLU A 1 43 ? -7.592 -12.764 1.793 1.00 71.11 43 GLU A C 11
ATOM 19444 O O . GLU A 1 43 ? -8.012 -12.013 0.921 1.00 1.53 43 GLU A O 11
ATOM 19456 N N . GLU A 1 44 ? -8.274 -13.061 2.912 1.00 63.40 44 GLU A N 11
ATOM 19457 C CA . GLU A 1 44 ? -9.600 -12.503 3.228 1.00 41.11 44 GLU A CA 11
ATOM 19458 C C . GLU A 1 44 ? -9.508 -10.979 3.479 1.00 41.33 44 GLU A C 11
ATOM 19459 O O . GLU A 1 44 ? -10.376 -10.217 3.047 1.00 72.40 44 GLU A O 11
ATOM 19471 N N . LYS A 1 45 ? -8.406 -10.565 4.145 1.00 2.21 45 LYS A N 11
ATOM 19472 C CA . LYS A 1 45 ? -8.083 -9.151 4.450 1.00 44.12 45 LYS A CA 11
ATOM 19473 C C . LYS A 1 45 ? -7.911 -8.354 3.135 1.00 74.44 45 LYS A C 11
ATOM 19474 O O . LYS A 1 45 ? -8.410 -7.222 2.988 1.00 62.23 45 LYS A O 11
ATOM 19493 N N . ILE A 1 46 ? -7.239 -9.024 2.181 1.00 23.02 46 ILE A N 11
ATOM 19494 C CA . ILE A 1 46 ? -7.006 -8.540 0.815 1.00 51.44 46 ILE A CA 11
ATOM 19495 C C . ILE A 1 46 ? -8.343 -8.334 0.069 1.00 52.11 46 ILE A C 11
ATOM 19496 O O . ILE A 1 46 ? -8.547 -7.275 -0.522 1.00 54.43 46 ILE A O 11
ATOM 19512 N N . GLN A 1 47 ? -9.262 -9.337 0.153 1.00 61.22 47 GLN A N 11
ATOM 19513 C CA . GLN A 1 47 ? -10.551 -9.313 -0.589 1.00 53.52 47 GLN A CA 11
ATOM 19514 C C . GLN A 1 47 ? -11.448 -8.158 -0.110 1.00 42.33 47 GLN A C 11
ATOM 19515 O O . GLN A 1 47 ? -12.144 -7.539 -0.919 1.00 65.24 47 GLN A O 11
ATOM 19529 N N . LYS A 1 48 ? -11.422 -7.898 1.216 1.00 64.01 48 LYS A N 11
ATOM 19530 C CA . LYS A 1 48 ? -12.183 -6.801 1.841 1.00 22.42 48 LYS A CA 11
ATOM 19531 C C . LYS A 1 48 ? -11.695 -5.436 1.346 1.00 62.43 48 LYS A C 11
ATOM 19532 O O . LYS A 1 48 ? -12.506 -4.580 0.992 1.00 12.43 48 LYS A O 11
ATOM 19551 N N . LEU A 1 49 ? -10.360 -5.261 1.319 1.00 44.25 49 LEU A N 11
ATOM 19552 C CA . LEU A 1 49 ? -9.736 -4.006 0.863 1.00 75.11 49 LEU A CA 11
ATOM 19553 C C . LEU A 1 49 ? -9.913 -3.790 -0.659 1.00 61.35 49 LEU A C 11
ATOM 19554 O O . LEU A 1 49 ? -10.014 -2.649 -1.107 1.00 61.32 49 LEU A O 11
ATOM 19570 N N . LYS A 1 50 ? -9.958 -4.885 -1.450 1.00 65.21 50 LYS A N 11
ATOM 19571 C CA . LYS A 1 50 ? -10.197 -4.807 -2.908 1.00 41.15 50 LYS A CA 11
ATOM 19572 C C . LYS A 1 50 ? -11.662 -4.425 -3.186 1.00 5.30 50 LYS A C 11
ATOM 19573 O O . LYS A 1 50 ? -11.950 -3.695 -4.141 1.00 55.31 50 LYS A O 11
ATOM 19592 N N . SER A 1 51 ? -12.572 -4.919 -2.328 1.00 30.42 51 SER A N 11
ATOM 19593 C CA . SER A 1 51 ? -13.990 -4.520 -2.327 1.00 35.24 51 SER A CA 11
ATOM 19594 C C . SER A 1 51 ? -14.160 -3.035 -1.888 1.00 23.04 51 SER A C 11
ATOM 19595 O O . SER A 1 51 ? -15.080 -2.343 -2.346 1.00 40.41 51 SER A O 11
ATOM 19603 N N . GLN A 1 52 ? -13.258 -2.565 -0.999 1.00 62.03 52 GLN A N 11
ATOM 19604 C CA . GLN A 1 52 ? -13.159 -1.133 -0.622 1.00 13.33 52 GLN A CA 11
ATOM 19605 C C . GLN A 1 52 ? -12.621 -0.281 -1.791 1.00 72.43 52 GLN A C 11
ATOM 19606 O O . GLN A 1 52 ? -12.801 0.937 -1.809 1.00 64.42 52 GLN A O 11
ATOM 19620 N N . GLY A 1 53 ? -11.966 -0.942 -2.760 1.00 31.45 53 GLY A N 11
ATOM 19621 C CA . GLY A 1 53 ? -11.405 -0.277 -3.931 1.00 64.10 53 GLY A CA 11
ATOM 19622 C C . GLY A 1 53 ? -9.948 0.095 -3.722 1.00 45.52 53 GLY A C 11
ATOM 19623 O O . GLY A 1 53 ? -9.563 1.243 -3.918 1.00 63.53 53 GLY A O 11
ATOM 19627 N N . PHE A 1 54 ? -9.152 -0.884 -3.264 1.00 13.04 54 PHE A N 11
ATOM 19628 C CA . PHE A 1 54 ? -7.678 -0.785 -3.169 1.00 4.04 54 PHE A CA 11
ATOM 19629 C C . PHE A 1 54 ? -7.080 -1.971 -3.926 1.00 1.45 54 PHE A C 11
ATOM 19630 O O . PHE A 1 54 ? -7.582 -3.094 -3.783 1.00 25.33 54 PHE A O 11
ATOM 19647 N N . GLU A 1 55 ? -6.028 -1.748 -4.743 1.00 75.14 55 GLU A N 11
ATOM 19648 C CA . GLU A 1 55 ? -5.320 -2.862 -5.390 1.00 53.34 55 GLU A CA 11
ATOM 19649 C C . GLU A 1 55 ? -4.341 -3.478 -4.383 1.00 43.01 55 GLU A C 11
ATOM 19650 O O . GLU A 1 55 ? -3.279 -2.920 -4.093 1.00 72.41 55 GLU A O 11
ATOM 19662 N N . VAL A 1 56 ? -4.749 -4.620 -3.825 1.00 13.45 56 VAL A N 11
ATOM 19663 C CA . VAL A 1 56 ? -4.033 -5.296 -2.741 1.00 65.30 56 VAL A CA 11
ATOM 19664 C C . VAL A 1 56 ? -3.478 -6.625 -3.241 1.00 34.11 56 VAL A C 11
ATOM 19665 O O . VAL A 1 56 ? -4.202 -7.392 -3.880 1.00 14.34 56 VAL A O 11
ATOM 19678 N N . ARG A 1 57 ? -2.194 -6.888 -2.946 1.00 34.22 57 ARG A N 11
ATOM 19679 C CA . ARG A 1 57 ? -1.464 -8.076 -3.419 1.00 23.25 57 ARG A CA 11
ATOM 19680 C C . ARG A 1 57 ? -0.837 -8.770 -2.195 1.00 51.23 57 ARG A C 11
ATOM 19681 O O . ARG A 1 57 ? -0.401 -8.084 -1.259 1.00 74.33 57 ARG A O 11
ATOM 19702 N N . LYS A 1 58 ? -0.793 -10.113 -2.184 1.00 75.41 58 LYS A N 11
ATOM 19703 C CA . LYS A 1 58 ? -0.015 -10.868 -1.188 1.00 55.14 58 LYS A CA 11
ATOM 19704 C C . LYS A 1 58 ? 1.419 -10.985 -1.711 1.00 0.23 58 LYS A C 11
ATOM 19705 O O . LYS A 1 58 ? 1.632 -11.323 -2.885 1.00 75.05 58 LYS A O 11
ATOM 19724 N N . VAL A 1 59 ? 2.393 -10.694 -0.850 1.00 25.55 59 VAL A N 11
ATOM 19725 C CA . VAL A 1 59 ? 3.822 -10.708 -1.209 1.00 20.52 59 VAL A CA 11
ATOM 19726 C C . VAL A 1 59 ? 4.546 -11.813 -0.438 1.00 34.40 59 VAL A C 11
ATOM 19727 O O . VAL A 1 59 ? 4.114 -12.216 0.651 1.00 4.43 59 VAL A O 11
ATOM 19740 N N . LYS A 1 60 ? 5.632 -12.306 -1.051 1.00 2.04 60 LYS A N 11
ATOM 19741 C CA . LYS A 1 60 ? 6.410 -13.446 -0.547 1.00 3.45 60 LYS A CA 11
ATOM 19742 C C . LYS A 1 60 ? 7.238 -13.042 0.685 1.00 51.10 60 LYS A C 11
ATOM 19743 O O . LYS A 1 60 ? 7.288 -13.777 1.678 1.00 15.24 60 LYS A O 11
ATOM 19762 N N . ASP A 1 61 ? 7.875 -11.856 0.585 1.00 2.21 61 ASP A N 11
ATOM 19763 C CA . ASP A 1 61 ? 8.817 -11.325 1.599 1.00 5.43 61 ASP A CA 11
ATOM 19764 C C . ASP A 1 61 ? 9.236 -9.875 1.240 1.00 35.03 61 ASP A C 11
ATOM 19765 O O . ASP A 1 61 ? 8.702 -9.302 0.291 1.00 54.43 61 ASP A O 11
ATOM 19774 N N . ASP A 1 62 ? 10.168 -9.273 2.021 1.00 23.24 62 ASP A N 11
ATOM 19775 C CA . ASP A 1 62 ? 10.626 -7.865 1.818 1.00 51.52 62 ASP A CA 11
ATOM 19776 C C . ASP A 1 62 ? 11.432 -7.669 0.521 1.00 1.42 62 ASP A C 11
ATOM 19777 O O . ASP A 1 62 ? 11.268 -6.646 -0.150 1.00 72.32 62 ASP A O 11
ATOM 19786 N N . ASP A 1 63 ? 12.357 -8.611 0.221 1.00 4.31 63 ASP A N 11
ATOM 19787 C CA . ASP A 1 63 ? 13.068 -8.651 -1.095 1.00 41.14 63 ASP A CA 11
ATOM 19788 C C . ASP A 1 63 ? 12.055 -8.587 -2.259 1.00 33.03 63 ASP A C 11
ATOM 19789 O O . ASP A 1 63 ? 12.290 -7.898 -3.256 1.00 4.32 63 ASP A O 11
ATOM 19798 N N . ASP A 1 64 ? 10.906 -9.269 -2.073 1.00 43.24 64 ASP A N 11
ATOM 19799 C CA . ASP A 1 64 ? 9.815 -9.312 -3.061 1.00 12.02 64 ASP A CA 11
ATOM 19800 C C . ASP A 1 64 ? 9.135 -7.926 -3.148 1.00 34.30 64 ASP A C 11
ATOM 19801 O O . ASP A 1 64 ? 8.846 -7.449 -4.238 1.00 40.35 64 ASP A O 11
ATOM 19810 N N . ILE A 1 65 ? 8.954 -7.276 -1.975 1.00 44.14 65 ILE A N 11
ATOM 19811 C CA . ILE A 1 65 ? 8.331 -5.929 -1.855 1.00 35.41 65 ILE A CA 11
ATOM 19812 C C . ILE A 1 65 ? 9.149 -4.839 -2.594 1.00 74.40 65 ILE A C 11
ATOM 19813 O O . ILE A 1 65 ? 8.591 -4.072 -3.377 1.00 25.14 65 ILE A O 11
ATOM 19829 N N . ASP A 1 66 ? 10.461 -4.767 -2.311 1.00 23.45 66 ASP A N 11
ATOM 19830 C CA . ASP A 1 66 ? 11.362 -3.737 -2.879 1.00 24.04 66 ASP A CA 11
ATOM 19831 C C . ASP A 1 66 ? 11.337 -3.754 -4.423 1.00 54.54 66 ASP A C 11
ATOM 19832 O O . ASP A 1 66 ? 11.070 -2.728 -5.066 1.00 61.12 66 ASP A O 11
ATOM 19841 N N . LYS A 1 67 ? 11.621 -4.938 -4.988 1.00 3.33 67 LYS A N 11
ATOM 19842 C CA . LYS A 1 67 ? 11.559 -5.176 -6.443 1.00 24.34 67 LYS A CA 11
ATOM 19843 C C . LYS A 1 67 ? 10.115 -5.078 -7.008 1.00 2.31 67 LYS A C 11
ATOM 19844 O O . LYS A 1 67 ? 9.955 -4.860 -8.216 1.00 43.24 67 LYS A O 11
ATOM 19863 N N . TRP A 1 68 ? 9.078 -5.237 -6.145 1.00 71.33 68 TRP A N 11
ATOM 19864 C CA . TRP A 1 68 ? 7.655 -5.039 -6.537 1.00 31.50 68 TRP A CA 11
ATOM 19865 C C . TRP A 1 68 ? 7.413 -3.568 -6.927 1.00 2.00 68 TRP A C 11
ATOM 19866 O O . TRP A 1 68 ? 6.649 -3.266 -7.844 1.00 30.55 68 TRP A O 11
ATOM 19887 N N . ILE A 1 69 ? 8.084 -2.668 -6.206 1.00 44.13 69 ILE A N 11
ATOM 19888 C CA . ILE A 1 69 ? 8.053 -1.217 -6.471 1.00 12.33 69 ILE A CA 11
ATOM 19889 C C . ILE A 1 69 ? 8.933 -0.886 -7.696 1.00 73.53 69 ILE A C 11
ATOM 19890 O O . ILE A 1 69 ? 8.534 -0.099 -8.570 1.00 43.14 69 ILE A O 11
ATOM 19906 N N . ASP A 1 70 ? 10.112 -1.536 -7.756 1.00 62.50 70 ASP A N 11
ATOM 19907 C CA . ASP A 1 70 ? 11.159 -1.256 -8.755 1.00 23.32 70 ASP A CA 11
ATOM 19908 C C . ASP A 1 70 ? 10.673 -1.522 -10.191 1.00 13.11 70 ASP A C 11
ATOM 19909 O O . ASP A 1 70 ? 10.999 -0.757 -11.108 1.00 43.03 70 ASP A O 11
ATOM 19918 N N . LYS A 1 71 ? 9.868 -2.586 -10.361 1.00 52.15 71 LYS A N 11
ATOM 19919 C CA . LYS A 1 71 ? 9.306 -2.952 -11.669 1.00 52.34 71 LYS A CA 11
ATOM 19920 C C . LYS A 1 71 ? 8.280 -1.903 -12.152 1.00 4.21 71 LYS A C 11
ATOM 19921 O O . LYS A 1 71 ? 8.277 -1.560 -13.330 1.00 20.33 71 LYS A O 11
ATOM 19940 N N . ILE A 1 72 ? 7.449 -1.365 -11.220 1.00 20.41 72 ILE A N 11
ATOM 19941 C CA . ILE A 1 72 ? 6.407 -0.367 -11.563 1.00 34.45 72 ILE A CA 11
ATOM 19942 C C . ILE A 1 72 ? 7.053 0.980 -11.960 1.00 52.44 72 ILE A C 11
ATOM 19943 O O . ILE A 1 72 ? 6.531 1.686 -12.824 1.00 65.34 72 ILE A O 11
ATOM 19959 N N . LYS A 1 73 ? 8.200 1.319 -11.324 1.00 60.43 73 LYS A N 11
ATOM 19960 C CA . LYS A 1 73 ? 8.975 2.530 -11.672 1.00 34.20 73 LYS A CA 11
ATOM 19961 C C . LYS A 1 73 ? 9.522 2.447 -13.115 1.00 63.42 73 LYS A C 11
ATOM 19962 O O . LYS A 1 73 ? 9.656 3.471 -13.795 1.00 33.04 73 LYS A O 11
ATOM 19981 N N . LYS A 1 74 ? 9.823 1.211 -13.564 1.00 1.32 74 LYS A N 11
ATOM 19982 C CA . LYS A 1 74 ? 10.277 0.946 -14.936 1.00 14.43 74 LYS A CA 11
ATOM 19983 C C . LYS A 1 74 ? 9.093 1.070 -15.922 1.00 45.45 74 LYS A C 11
ATOM 19984 O O . LYS A 1 74 ? 9.255 1.604 -17.021 1.00 54.42 74 LYS A O 11
ATOM 20003 N N . GLU A 1 75 ? 7.901 0.588 -15.509 1.00 5.32 75 GLU A N 11
ATOM 20004 C CA . GLU A 1 75 ? 6.677 0.651 -16.346 1.00 11.14 75 GLU A CA 11
ATOM 20005 C C . GLU A 1 75 ? 6.150 2.091 -16.459 1.00 2.35 75 GLU A C 11
ATOM 20006 O O . GLU A 1 75 ? 5.623 2.490 -17.503 1.00 52.13 75 GLU A O 11
ATOM 20018 N N . ARG A 1 76 ? 6.295 2.860 -15.362 1.00 52.40 76 ARG A N 11
ATOM 20019 C CA . ARG A 1 76 ? 5.742 4.219 -15.239 1.00 65.32 76 ARG A CA 11
ATOM 20020 C C . ARG A 1 76 ? 6.738 5.138 -14.499 1.00 51.32 76 ARG A C 11
ATOM 20021 O O . ARG A 1 76 ? 6.750 5.177 -13.262 1.00 74.23 76 ARG A O 11
ATOM 20042 N N . PRO A 1 77 ? 7.636 5.850 -15.250 1.00 75.02 77 PRO A N 11
ATOM 20043 C CA . PRO A 1 77 ? 8.498 6.918 -14.676 1.00 41.14 77 PRO A CA 11
ATOM 20044 C C . PRO A 1 77 ? 7.727 8.227 -14.384 1.00 3.41 77 PRO A C 11
ATOM 20045 O O . PRO A 1 77 ? 8.227 9.074 -13.633 1.00 74.04 77 PRO A O 11
ATOM 20056 N N . GLN A 1 78 ? 6.506 8.365 -14.964 1.00 20.05 78 GLN A N 11
ATOM 20057 C CA . GLN A 1 78 ? 5.679 9.600 -14.866 1.00 24.32 78 GLN A CA 11
ATOM 20058 C C . GLN A 1 78 ? 5.319 9.957 -13.406 1.00 60.51 78 GLN A C 11
ATOM 20059 O O . GLN A 1 78 ? 5.140 11.135 -13.067 1.00 35.52 78 GLN A O 11
ATOM 20073 N N . LEU A 1 79 ? 5.219 8.920 -12.566 1.00 71.35 79 LEU A N 11
ATOM 20074 C CA . LEU A 1 79 ? 4.785 9.022 -11.168 1.00 14.34 79 LEU A CA 11
ATOM 20075 C C . LEU A 1 79 ? 5.963 8.750 -10.222 1.00 12.13 79 LEU A C 11
ATOM 20076 O O . LEU A 1 79 ? 6.995 8.224 -10.646 1.00 45.05 79 LEU A O 11
ATOM 20092 N N . GLU A 1 80 ? 5.811 9.144 -8.952 1.00 52.15 80 GLU A N 11
ATOM 20093 C CA . GLU A 1 80 ? 6.730 8.726 -7.872 1.00 12.25 80 GLU A CA 11
ATOM 20094 C C . GLU A 1 80 ? 6.087 7.595 -7.051 1.00 44.43 80 GLU A C 11
ATOM 20095 O O . GLU A 1 80 ? 4.887 7.335 -7.176 1.00 12.32 80 GLU A O 11
ATOM 20107 N N . VAL A 1 81 ? 6.907 6.886 -6.248 1.00 25.21 81 VAL A N 11
ATOM 20108 C CA . VAL A 1 81 ? 6.465 5.717 -5.458 1.00 5.34 81 VAL A CA 11
ATOM 20109 C C . VAL A 1 81 ? 7.025 5.832 -4.030 1.00 55.33 81 VAL A C 11
ATOM 20110 O O . VAL A 1 81 ? 8.227 6.068 -3.854 1.00 61.22 81 VAL A O 11
ATOM 20123 N N . ARG A 1 82 ? 6.153 5.670 -3.021 1.00 22.02 82 ARG A N 11
ATOM 20124 C CA . ARG A 1 82 ? 6.537 5.757 -1.601 1.00 22.52 82 ARG A CA 11
ATOM 20125 C C . ARG A 1 82 ? 6.094 4.484 -0.852 1.00 73.21 82 ARG A C 11
ATOM 20126 O O . ARG A 1 82 ? 4.909 4.138 -0.882 1.00 12.22 82 ARG A O 11
ATOM 20147 N N . LYS A 1 83 ? 7.036 3.805 -0.171 1.00 22.42 83 LYS A N 11
ATOM 20148 C CA . LYS A 1 83 ? 6.746 2.589 0.606 1.00 31.45 83 LYS A CA 11
ATOM 20149 C C . LYS A 1 83 ? 6.411 2.973 2.056 1.00 71.14 83 LYS A C 11
ATOM 20150 O O . LYS A 1 83 ? 7.239 3.555 2.763 1.00 12.31 83 LYS A O 11
ATOM 20169 N N . VAL A 1 84 ? 5.184 2.667 2.469 1.00 62.31 84 VAL A N 11
ATOM 20170 C CA . VAL A 1 84 ? 4.670 2.948 3.809 1.00 42.32 84 VAL A CA 11
ATOM 20171 C C . VAL A 1 84 ? 4.758 1.672 4.663 1.00 23.15 84 VAL A C 11
ATOM 20172 O O . VAL A 1 84 ? 3.894 0.800 4.618 1.00 41.25 84 VAL A O 11
ATOM 20185 N N . THR A 1 85 ? 5.858 1.575 5.413 1.00 54.14 85 THR A N 11
ATOM 20186 C CA . THR A 1 85 ? 6.199 0.390 6.217 1.00 13.53 85 THR A CA 11
ATOM 20187 C C . THR A 1 85 ? 5.542 0.421 7.619 1.00 42.34 85 THR A C 11
ATOM 20188 O O . THR A 1 85 ? 5.592 -0.571 8.359 1.00 43.35 85 THR A O 11
ATOM 20199 N N . ASP A 1 86 ? 4.936 1.566 7.960 1.00 10.41 86 ASP A N 11
ATOM 20200 C CA . ASP A 1 86 ? 4.172 1.765 9.213 1.00 22.14 86 ASP A CA 11
ATOM 20201 C C . ASP A 1 86 ? 3.159 2.906 8.991 1.00 74.00 86 ASP A C 11
ATOM 20202 O O . ASP A 1 86 ? 3.352 3.720 8.088 1.00 11.42 86 ASP A O 11
ATOM 20211 N N . GLU A 1 87 ? 2.083 2.954 9.814 1.00 45.04 87 GLU A N 11
ATOM 20212 C CA . GLU A 1 87 ? 1.040 4.010 9.742 1.00 22.12 87 GLU A CA 11
ATOM 20213 C C . GLU A 1 87 ? 1.639 5.435 9.861 1.00 31.54 87 GLU A C 11
ATOM 20214 O O . GLU A 1 87 ? 1.074 6.387 9.328 1.00 3.11 87 GLU A O 11
ATOM 20226 N N . ASP A 1 88 ? 2.780 5.550 10.575 1.00 51.10 88 ASP A N 11
ATOM 20227 C CA . ASP A 1 88 ? 3.565 6.795 10.698 1.00 61.12 88 ASP A CA 11
ATOM 20228 C C . ASP A 1 88 ? 3.983 7.326 9.325 1.00 11.21 88 ASP A C 11
ATOM 20229 O O . ASP A 1 88 ? 3.862 8.520 9.063 1.00 34.13 88 ASP A O 11
ATOM 20238 N N . GLN A 1 89 ? 4.459 6.416 8.462 1.00 63.41 89 GLN A N 11
ATOM 20239 C CA . GLN A 1 89 ? 4.863 6.744 7.085 1.00 32.22 89 GLN A CA 11
ATOM 20240 C C . GLN A 1 89 ? 3.663 7.271 6.269 1.00 53.32 89 GLN A C 11
ATOM 20241 O O . GLN A 1 89 ? 3.811 8.185 5.458 1.00 54.32 89 GLN A O 11
ATOM 20255 N N . ALA A 1 90 ? 2.471 6.685 6.518 1.00 33.23 90 ALA A N 11
ATOM 20256 C CA . ALA A 1 90 ? 1.211 7.120 5.889 1.00 71.33 90 ALA A CA 11
ATOM 20257 C C . ALA A 1 90 ? 0.806 8.531 6.366 1.00 64.42 90 ALA A C 11
ATOM 20258 O O . ALA A 1 90 ? 0.237 9.305 5.604 1.00 51.22 90 ALA A O 11
ATOM 20265 N N . LYS A 1 91 ? 1.130 8.846 7.632 1.00 53.54 91 LYS A N 11
ATOM 20266 C CA . LYS A 1 91 ? 0.842 10.161 8.238 1.00 55.30 91 LYS A CA 11
ATOM 20267 C C . LYS A 1 91 ? 1.853 11.230 7.768 1.00 53.10 91 LYS A C 11
ATOM 20268 O O . LYS A 1 91 ? 1.500 12.405 7.637 1.00 71.43 91 LYS A O 11
ATOM 20287 N N . GLN A 1 92 ? 3.106 10.803 7.519 1.00 65.45 92 GLN A N 11
ATOM 20288 C CA . GLN A 1 92 ? 4.174 11.685 7.017 1.00 60.55 92 GLN A CA 11
ATOM 20289 C C . GLN A 1 92 ? 3.838 12.161 5.603 1.00 11.30 92 GLN A C 11
ATOM 20290 O O . GLN A 1 92 ? 3.989 13.336 5.280 1.00 10.05 92 GLN A O 11
ATOM 20304 N N . ILE A 1 93 ? 3.387 11.220 4.761 1.00 13.14 93 ILE A N 11
ATOM 20305 C CA . ILE A 1 93 ? 3.035 11.521 3.369 1.00 31.40 93 ILE A CA 11
ATOM 20306 C C . ILE A 1 93 ? 1.720 12.300 3.243 1.00 1.33 93 ILE A C 11
ATOM 20307 O O . ILE A 1 93 ? 1.514 12.948 2.241 1.00 73.12 93 ILE A O 11
ATOM 20323 N N . LEU A 1 94 ? 0.826 12.226 4.249 1.00 13.14 94 LEU A N 11
ATOM 20324 C CA . LEU A 1 94 ? -0.333 13.154 4.329 1.00 4.13 94 LEU A CA 11
ATOM 20325 C C . LEU A 1 94 ? 0.148 14.629 4.283 1.00 73.30 94 LEU A C 11
ATOM 20326 O O . LEU A 1 94 ? -0.556 15.503 3.778 1.00 22.31 94 LEU A O 11
ATOM 20342 N N . GLU A 1 95 ? 1.366 14.868 4.802 1.00 30.13 95 GLU A N 11
ATOM 20343 C CA . GLU A 1 95 ? 2.042 16.170 4.727 1.00 3.35 95 GLU A CA 11
ATOM 20344 C C . GLU A 1 95 ? 2.763 16.322 3.356 1.00 45.54 95 GLU A C 11
ATOM 20345 O O . GLU A 1 95 ? 2.622 17.343 2.692 1.00 72.31 95 GLU A O 11
ATOM 20357 N N . ASP A 1 96 ? 3.571 15.298 2.976 1.00 42.30 96 ASP A N 11
ATOM 20358 C CA . ASP A 1 96 ? 4.304 15.265 1.669 1.00 53.20 96 ASP A CA 11
ATOM 20359 C C . ASP A 1 96 ? 3.382 15.465 0.430 1.00 60.32 96 ASP A C 11
ATOM 20360 O O . ASP A 1 96 ? 3.823 15.995 -0.582 1.00 10.31 96 ASP A O 11
ATOM 20369 N N . LEU A 1 97 ? 2.109 15.056 0.529 1.00 33.41 97 LEU A N 11
ATOM 20370 C CA . LEU A 1 97 ? 1.104 15.198 -0.566 1.00 2.11 97 LEU A CA 11
ATOM 20371 C C . LEU A 1 97 ? 0.622 16.667 -0.668 1.00 4.22 97 LEU A C 11
ATOM 20372 O O . LEU A 1 97 ? 0.108 17.099 -1.704 1.00 50.12 97 LEU A O 11
ATOM 20388 N N . LYS A 1 98 ? 0.811 17.405 0.436 1.00 51.53 98 LYS A N 11
ATOM 20389 C CA . LYS A 1 98 ? 0.546 18.857 0.511 1.00 45.44 98 LYS A CA 11
ATOM 20390 C C . LYS A 1 98 ? 1.774 19.628 -0.009 1.00 0.44 98 LYS A C 11
ATOM 20391 O O . LYS A 1 98 ? 1.641 20.619 -0.734 1.00 62.21 98 LYS A O 11
ATOM 20410 N N . LYS A 1 99 ? 2.964 19.144 0.392 1.00 5.44 99 LYS A N 11
ATOM 20411 C CA . LYS A 1 99 ? 4.266 19.730 0.024 1.00 54.14 99 LYS A CA 11
ATOM 20412 C C . LYS A 1 99 ? 4.564 19.521 -1.480 1.00 64.35 99 LYS A C 11
ATOM 20413 O O . LYS A 1 99 ? 4.389 20.449 -2.284 1.00 25.44 99 LYS A O 11
ATOM 20432 N N . LYS A 1 100 ? 4.958 18.278 -1.843 1.00 14.10 100 LYS A N 11
ATOM 20433 C CA . LYS A 1 100 ? 5.343 17.898 -3.219 1.00 12.14 100 LYS A CA 11
ATOM 20434 C C . LYS A 1 100 ? 5.658 16.390 -3.303 1.00 33.14 100 LYS A C 11
ATOM 20435 O O . LYS A 1 100 ? 5.957 15.746 -2.285 1.00 50.22 100 LYS A O 11
ATOM 20454 N N . GLY A 1 101 ? 5.628 15.849 -4.531 1.00 64.20 101 GLY A N 11
ATOM 20455 C CA . GLY A 1 101 ? 6.056 14.475 -4.794 1.00 70.44 101 GLY A CA 11
ATOM 20456 C C . GLY A 1 101 ? 7.571 14.378 -4.892 1.00 43.12 101 GLY A C 11
ATOM 20457 O O . GLY A 1 101 ? 8.132 14.414 -5.990 1.00 53.30 101 GLY A O 11
ATOM 20461 N N . SER A 1 102 ? 8.230 14.303 -3.724 1.00 3.02 102 SER A N 11
ATOM 20462 C CA . SER A 1 102 ? 9.690 14.206 -3.631 1.00 33.23 102 SER A CA 11
ATOM 20463 C C . SER A 1 102 ? 10.176 12.827 -4.151 1.00 44.11 102 SER A C 11
ATOM 20464 O O . SER A 1 102 ? 10.159 11.829 -3.420 1.00 3.13 102 SER A O 11
ATOM 20472 N N . LEU A 1 103 ? 10.541 12.782 -5.448 1.00 0.24 103 LEU A N 11
ATOM 20473 C CA . LEU A 1 103 ? 10.911 11.528 -6.150 1.00 72.23 103 LEU A CA 11
ATOM 20474 C C . LEU A 1 103 ? 12.407 11.196 -6.033 1.00 33.13 103 LEU A C 11
ATOM 20475 O O . LEU A 1 103 ? 12.806 10.024 -6.171 1.00 3.12 103 LEU A O 11
ATOM 20491 N N . GLU A 1 104 ? 13.230 12.235 -5.804 1.00 2.32 104 GLU A N 11
ATOM 20492 C CA . GLU A 1 104 ? 14.678 12.076 -5.611 1.00 44.44 104 GLU A CA 11
ATOM 20493 C C . GLU A 1 104 ? 14.914 11.328 -4.284 1.00 1.40 104 GLU A C 11
ATOM 20494 O O . GLU A 1 104 ? 14.214 11.572 -3.288 1.00 30.32 104 GLU A O 11
ATOM 20506 N N . HIS A 1 105 ? 15.876 10.393 -4.304 1.00 51.51 105 HIS A N 11
ATOM 20507 C CA . HIS A 1 105 ? 16.021 9.352 -3.274 1.00 13.31 105 HIS A CA 11
ATOM 20508 C C . HIS A 1 105 ? 16.394 9.953 -1.904 1.00 30.21 105 HIS A C 11
ATOM 20509 O O . HIS A 1 105 ? 15.532 10.060 -1.031 1.00 24.04 105 HIS A O 11
ATOM 20524 N N . HIS A 1 106 ? 17.671 10.388 -1.749 1.00 55.31 106 HIS A N 11
ATOM 20525 C CA . HIS A 1 106 ? 18.277 10.865 -0.461 1.00 61.00 106 HIS A CA 11
ATOM 20526 C C . HIS A 1 106 ? 17.938 9.947 0.760 1.00 63.12 106 HIS A C 11
ATOM 20527 O O . HIS A 1 106 ? 17.927 10.394 1.913 1.00 64.12 106 HIS A O 11
ATOM 20542 N N . HIS A 1 107 ? 17.713 8.650 0.463 1.00 50.25 107 HIS A N 11
ATOM 20543 C CA . HIS A 1 107 ? 17.469 7.586 1.452 1.00 63.54 107 HIS A CA 11
ATOM 20544 C C . HIS A 1 107 ? 17.994 6.266 0.853 1.00 64.40 107 HIS A C 11
ATOM 20545 O O . HIS A 1 107 ? 17.729 5.969 -0.323 1.00 53.21 107 HIS A O 11
ATOM 20560 N N . HIS A 1 108 ? 18.755 5.495 1.633 1.00 14.33 108 HIS A N 11
ATOM 20561 C CA . HIS A 1 108 ? 19.377 4.244 1.147 1.00 44.24 108 HIS A CA 11
ATOM 20562 C C . HIS A 1 108 ? 18.508 3.005 1.464 1.00 31.44 108 HIS A C 11
ATOM 20563 O O . HIS A 1 108 ? 18.690 1.965 0.820 1.00 75.44 108 HIS A O 11
ATOM 20578 N N . HIS A 1 109 ? 17.567 3.151 2.432 1.00 62.40 109 HIS A N 11
ATOM 20579 C CA . HIS A 1 109 ? 16.973 2.027 3.193 1.00 2.31 109 HIS A CA 11
ATOM 20580 C C . HIS A 1 109 ? 18.059 1.479 4.153 1.00 31.03 109 HIS A C 11
ATOM 20581 O O . HIS A 1 109 ? 18.876 0.625 3.776 1.00 15.43 109 HIS A O 11
ATOM 20596 N N . HIS A 1 110 ? 18.108 2.055 5.369 1.00 32.04 110 HIS A N 11
ATOM 20597 C CA . HIS A 1 110 ? 19.103 1.705 6.398 1.00 13.21 110 HIS A CA 11
ATOM 20598 C C . HIS A 1 110 ? 18.365 1.469 7.741 1.00 72.35 110 HIS A C 11
ATOM 20599 O O . HIS A 1 110 ? 18.110 2.441 8.484 1.00 72.31 110 HIS A O 11
ATOM 20615 N N . MET A 1 1 ? 3.949 12.987 -16.984 1.00 72.23 1 MET A N 12
ATOM 20616 C CA . MET A 1 1 ? 3.700 14.388 -16.572 1.00 4.34 1 MET A CA 12
ATOM 20617 C C . MET A 1 1 ? 4.457 14.671 -15.261 1.00 0.12 1 MET A C 12
ATOM 20618 O O . MET A 1 1 ? 5.528 15.289 -15.282 1.00 5.34 1 MET A O 12
ATOM 20634 N N . GLY A 1 2 ? 3.916 14.163 -14.137 1.00 31.04 2 GLY A N 12
ATOM 20635 C CA . GLY A 1 2 ? 4.518 14.361 -12.819 1.00 54.34 2 GLY A CA 12
ATOM 20636 C C . GLY A 1 2 ? 3.641 13.791 -11.716 1.00 44.52 2 GLY A C 12
ATOM 20637 O O . GLY A 1 2 ? 3.460 14.427 -10.672 1.00 42.32 2 GLY A O 12
ATOM 20641 N N . SER A 1 3 ? 3.095 12.585 -11.958 1.00 42.55 3 SER A N 12
ATOM 20642 C CA . SER A 1 3 ? 2.192 11.902 -11.011 1.00 74.54 3 SER A CA 12
ATOM 20643 C C . SER A 1 3 ? 2.986 11.176 -9.911 1.00 71.40 3 SER A C 12
ATOM 20644 O O . SER A 1 3 ? 4.216 11.058 -9.990 1.00 3.11 3 SER A O 12
ATOM 20652 N N . LYS A 1 4 ? 2.268 10.696 -8.887 1.00 43.02 4 LYS A N 12
ATOM 20653 C CA . LYS A 1 4 ? 2.840 9.857 -7.831 1.00 22.41 4 LYS A CA 12
ATOM 20654 C C . LYS A 1 4 ? 1.746 8.944 -7.278 1.00 50.34 4 LYS A C 12
ATOM 20655 O O . LYS A 1 4 ? 0.664 9.414 -6.918 1.00 41.40 4 LYS A O 12
ATOM 20674 N N . ILE A 1 5 ? 2.037 7.639 -7.232 1.00 73.23 5 ILE A N 12
ATOM 20675 C CA . ILE A 1 5 ? 1.213 6.645 -6.536 1.00 23.34 5 ILE A CA 12
ATOM 20676 C C . ILE A 1 5 ? 1.897 6.282 -5.217 1.00 64.41 5 ILE A C 12
ATOM 20677 O O . ILE A 1 5 ? 3.117 6.472 -5.055 1.00 41.14 5 ILE A O 12
ATOM 20693 N N . ILE A 1 6 ? 1.112 5.759 -4.280 1.00 40.32 6 ILE A N 12
ATOM 20694 C CA . ILE A 1 6 ? 1.623 5.287 -2.995 1.00 33.40 6 ILE A CA 12
ATOM 20695 C C . ILE A 1 6 ? 1.344 3.783 -2.907 1.00 22.02 6 ILE A C 12
ATOM 20696 O O . ILE A 1 6 ? 0.264 3.319 -3.279 1.00 71.03 6 ILE A O 12
ATOM 20712 N N . VAL A 1 7 ? 2.339 3.041 -2.433 1.00 44.44 7 VAL A N 12
ATOM 20713 C CA . VAL A 1 7 ? 2.227 1.607 -2.176 1.00 24.54 7 VAL A CA 12
ATOM 20714 C C . VAL A 1 7 ? 2.329 1.411 -0.663 1.00 71.55 7 VAL A C 12
ATOM 20715 O O . VAL A 1 7 ? 3.366 1.707 -0.057 1.00 12.45 7 VAL A O 12
ATOM 20728 N N . ILE A 1 8 ? 1.232 0.939 -0.060 1.00 40.34 8 ILE A N 12
ATOM 20729 C CA . ILE A 1 8 ? 1.126 0.769 1.388 1.00 50.24 8 ILE A CA 12
ATOM 20730 C C . ILE A 1 8 ? 1.093 -0.726 1.693 1.00 73.31 8 ILE A C 12
ATOM 20731 O O . ILE A 1 8 ? 0.238 -1.458 1.216 1.00 71.23 8 ILE A O 12
ATOM 20747 N N . ILE A 1 9 ? 2.036 -1.132 2.515 1.00 32.15 9 ILE A N 12
ATOM 20748 C CA . ILE A 1 9 ? 2.244 -2.512 2.898 1.00 1.13 9 ILE A CA 12
ATOM 20749 C C . ILE A 1 9 ? 1.507 -2.676 4.224 1.00 20.34 9 ILE A C 12
ATOM 20750 O O . ILE A 1 9 ? 2.036 -2.307 5.281 1.00 24.40 9 ILE A O 12
ATOM 20766 N N . SER A 1 10 ? 0.260 -3.178 4.159 1.00 73.54 10 SER A N 12
ATOM 20767 C CA . SER A 1 10 ? -0.592 -3.258 5.342 1.00 75.34 10 SER A CA 12
ATOM 20768 C C . SER A 1 10 ? -0.144 -4.488 6.134 1.00 23.41 10 SER A C 12
ATOM 20769 O O . SER A 1 10 ? -0.495 -5.625 5.795 1.00 61.03 10 SER A O 12
ATOM 20777 N N . SER A 1 11 ? 0.677 -4.237 7.165 1.00 51.05 11 SER A N 12
ATOM 20778 C CA . SER A 1 11 ? 1.346 -5.282 7.935 1.00 24.40 11 SER A CA 12
ATOM 20779 C C . SER A 1 11 ? 0.596 -5.531 9.257 1.00 11.52 11 SER A C 12
ATOM 20780 O O . SER A 1 11 ? 0.879 -4.877 10.268 1.00 41.54 11 SER A O 12
ATOM 20788 N N . ASP A 1 12 ? -0.419 -6.422 9.180 1.00 61.14 12 ASP A N 12
ATOM 20789 C CA . ASP A 1 12 ? -1.166 -6.984 10.338 1.00 12.20 12 ASP A CA 12
ATOM 20790 C C . ASP A 1 12 ? -2.204 -5.987 10.925 1.00 33.33 12 ASP A C 12
ATOM 20791 O O . ASP A 1 12 ? -3.409 -6.278 10.952 1.00 52.24 12 ASP A O 12
ATOM 20800 N N . ASP A 1 13 ? -1.722 -4.821 11.374 1.00 51.33 13 ASP A N 12
ATOM 20801 C CA . ASP A 1 13 ? -2.540 -3.780 12.041 1.00 12.33 13 ASP A CA 12
ATOM 20802 C C . ASP A 1 13 ? -3.479 -3.058 11.042 1.00 12.04 13 ASP A C 12
ATOM 20803 O O . ASP A 1 13 ? -3.176 -2.966 9.848 1.00 52.15 13 ASP A O 12
ATOM 20812 N N . THR A 1 14 ? -4.604 -2.526 11.569 1.00 23.54 14 THR A N 12
ATOM 20813 C CA . THR A 1 14 ? -5.689 -1.940 10.753 1.00 73.33 14 THR A CA 12
ATOM 20814 C C . THR A 1 14 ? -5.432 -0.460 10.379 1.00 64.31 14 THR A C 12
ATOM 20815 O O . THR A 1 14 ? -5.995 0.032 9.398 1.00 24.34 14 THR A O 12
ATOM 20826 N N . THR A 1 15 ? -4.596 0.247 11.169 1.00 4.44 15 THR A N 12
ATOM 20827 C CA . THR A 1 15 ? -4.275 1.677 10.949 1.00 52.20 15 THR A CA 12
ATOM 20828 C C . THR A 1 15 ? -3.837 1.984 9.494 1.00 63.32 15 THR A C 12
ATOM 20829 O O . THR A 1 15 ? -4.276 2.973 8.910 1.00 63.31 15 THR A O 12
ATOM 20840 N N . LEU A 1 16 ? -3.026 1.087 8.907 1.00 65.34 16 LEU A N 12
ATOM 20841 C CA . LEU A 1 16 ? -2.475 1.269 7.543 1.00 13.55 16 LEU A CA 12
ATOM 20842 C C . LEU A 1 16 ? -3.589 1.123 6.480 1.00 10.04 16 LEU A C 12
ATOM 20843 O O . LEU A 1 16 ? -3.528 1.755 5.427 1.00 0.13 16 LEU A O 12
ATOM 20859 N N . GLU A 1 17 ? -4.609 0.298 6.800 1.00 1.22 17 GLU A N 12
ATOM 20860 C CA . GLU A 1 17 ? -5.820 0.106 5.963 1.00 1.04 17 GLU A CA 12
ATOM 20861 C C . GLU A 1 17 ? -6.687 1.384 5.978 1.00 11.53 17 GLU A C 12
ATOM 20862 O O . GLU A 1 17 ? -7.207 1.809 4.937 1.00 3.22 17 GLU A O 12
ATOM 20874 N N . GLU A 1 18 ? -6.805 1.987 7.180 1.00 71.00 18 GLU A N 12
ATOM 20875 C CA . GLU A 1 18 ? -7.635 3.181 7.425 1.00 24.23 18 GLU A CA 12
ATOM 20876 C C . GLU A 1 18 ? -7.049 4.425 6.737 1.00 23.21 18 GLU A C 12
ATOM 20877 O O . GLU A 1 18 ? -7.766 5.147 6.035 1.00 74.43 18 GLU A O 12
ATOM 20889 N N . LEU A 1 19 ? -5.735 4.644 6.941 1.00 53.12 19 LEU A N 12
ATOM 20890 C CA . LEU A 1 19 ? -5.010 5.815 6.408 1.00 1.22 19 LEU A CA 12
ATOM 20891 C C . LEU A 1 19 ? -4.948 5.774 4.872 1.00 2.22 19 LEU A C 12
ATOM 20892 O O . LEU A 1 19 ? -5.113 6.805 4.229 1.00 30.34 19 LEU A O 12
ATOM 20908 N N . ALA A 1 20 ? -4.771 4.554 4.319 1.00 54.23 20 ALA A N 12
ATOM 20909 C CA . ALA A 1 20 ? -4.608 4.303 2.864 1.00 72.24 20 ALA A CA 12
ATOM 20910 C C . ALA A 1 20 ? -5.696 4.971 1.997 1.00 43.02 20 ALA A C 12
ATOM 20911 O O . ALA A 1 20 ? -5.423 5.436 0.882 1.00 22.02 20 ALA A O 12
ATOM 20918 N N . ARG A 1 21 ? -6.924 5.005 2.540 1.00 51.31 21 ARG A N 12
ATOM 20919 C CA . ARG A 1 21 ? -8.108 5.533 1.847 1.00 72.35 21 ARG A CA 12
ATOM 20920 C C . ARG A 1 21 ? -8.070 7.076 1.776 1.00 55.21 21 ARG A C 12
ATOM 20921 O O . ARG A 1 21 ? -8.546 7.671 0.807 1.00 13.41 21 ARG A O 12
ATOM 20942 N N . LYS A 1 22 ? -7.450 7.704 2.799 1.00 12.10 22 LYS A N 12
ATOM 20943 C CA . LYS A 1 22 ? -7.256 9.174 2.860 1.00 11.52 22 LYS A CA 12
ATOM 20944 C C . LYS A 1 22 ? -6.308 9.629 1.735 1.00 33.41 22 LYS A C 12
ATOM 20945 O O . LYS A 1 22 ? -6.572 10.631 1.071 1.00 64.01 22 LYS A O 12
ATOM 20964 N N . ILE A 1 23 ? -5.213 8.863 1.536 1.00 45.23 23 ILE A N 12
ATOM 20965 C CA . ILE A 1 23 ? -4.166 9.185 0.542 1.00 12.21 23 ILE A CA 12
ATOM 20966 C C . ILE A 1 23 ? -4.747 9.354 -0.885 1.00 63.44 23 ILE A C 12
ATOM 20967 O O . ILE A 1 23 ? -4.519 10.385 -1.515 1.00 50.04 23 ILE A O 12
ATOM 20983 N N . LYS A 1 24 ? -5.526 8.357 -1.370 1.00 24.21 24 LYS A N 12
ATOM 20984 C CA . LYS A 1 24 ? -6.016 8.354 -2.771 1.00 21.13 24 LYS A CA 12
ATOM 20985 C C . LYS A 1 24 ? -7.025 9.479 -3.069 1.00 63.43 24 LYS A C 12
ATOM 20986 O O . LYS A 1 24 ? -7.235 9.811 -4.238 1.00 70.35 24 LYS A O 12
ATOM 21005 N N . ASP A 1 25 ? -7.637 10.053 -2.009 1.00 35.11 25 ASP A N 12
ATOM 21006 C CA . ASP A 1 25 ? -8.557 11.215 -2.122 1.00 4.31 25 ASP A CA 12
ATOM 21007 C C . ASP A 1 25 ? -7.850 12.439 -2.764 1.00 60.51 25 ASP A C 12
ATOM 21008 O O . ASP A 1 25 ? -8.500 13.300 -3.367 1.00 14.45 25 ASP A O 12
ATOM 21017 N N . GLU A 1 26 ? -6.504 12.474 -2.657 1.00 11.44 26 GLU A N 12
ATOM 21018 C CA . GLU A 1 26 ? -5.655 13.525 -3.258 1.00 52.43 26 GLU A CA 12
ATOM 21019 C C . GLU A 1 26 ? -5.537 13.377 -4.804 1.00 63.35 26 GLU A C 12
ATOM 21020 O O . GLU A 1 26 ? -4.864 14.182 -5.459 1.00 13.25 26 GLU A O 12
ATOM 21032 N N . GLY A 1 27 ? -6.183 12.333 -5.371 1.00 15.05 27 GLY A N 12
ATOM 21033 C CA . GLY A 1 27 ? -6.324 12.168 -6.828 1.00 65.23 27 GLY A CA 12
ATOM 21034 C C . GLY A 1 27 ? -5.316 11.200 -7.442 1.00 43.23 27 GLY A C 12
ATOM 21035 O O . GLY A 1 27 ? -4.887 11.390 -8.585 1.00 3.31 27 GLY A O 12
ATOM 21039 N N . LEU A 1 28 ? -4.916 10.171 -6.677 1.00 63.41 28 LEU A N 12
ATOM 21040 C CA . LEU A 1 28 ? -4.017 9.090 -7.164 1.00 12.14 28 LEU A CA 12
ATOM 21041 C C . LEU A 1 28 ? -4.628 7.710 -6.879 1.00 51.13 28 LEU A C 12
ATOM 21042 O O . LEU A 1 28 ? -5.671 7.612 -6.235 1.00 72.32 28 LEU A O 12
ATOM 21058 N N . GLU A 1 29 ? -3.965 6.649 -7.382 1.00 52.02 29 GLU A N 12
ATOM 21059 C CA . GLU A 1 29 ? -4.272 5.256 -7.020 1.00 51.21 29 GLU A CA 12
ATOM 21060 C C . GLU A 1 29 ? -3.287 4.769 -5.937 1.00 44.40 29 GLU A C 12
ATOM 21061 O O . GLU A 1 29 ? -2.125 5.184 -5.914 1.00 24.42 29 GLU A O 12
ATOM 21073 N N . VAL A 1 30 ? -3.772 3.879 -5.047 1.00 72.31 30 VAL A N 12
ATOM 21074 C CA . VAL A 1 30 ? -2.956 3.257 -3.985 1.00 25.24 30 VAL A CA 12
ATOM 21075 C C . VAL A 1 30 ? -2.948 1.732 -4.180 1.00 53.40 30 VAL A C 12
ATOM 21076 O O . VAL A 1 30 ? -4.001 1.112 -4.380 1.00 55.11 30 VAL A O 12
ATOM 21089 N N . TYR A 1 31 ? -1.742 1.154 -4.122 1.00 34.40 31 TYR A N 12
ATOM 21090 C CA . TYR A 1 31 ? -1.513 -0.285 -4.273 1.00 31.23 31 TYR A CA 12
ATOM 21091 C C . TYR A 1 31 ? -1.120 -0.854 -2.913 1.00 35.51 31 TYR A C 12
ATOM 21092 O O . TYR A 1 31 ? -0.090 -0.475 -2.359 1.00 1.24 31 TYR A O 12
ATOM 21110 N N . ILE A 1 32 ? -1.954 -1.730 -2.349 1.00 12.34 32 ILE A N 12
ATOM 21111 C CA . ILE A 1 32 ? -1.670 -2.337 -1.048 1.00 2.01 32 ILE A CA 12
ATOM 21112 C C . ILE A 1 32 ? -0.902 -3.656 -1.253 1.00 32.41 32 ILE A C 12
ATOM 21113 O O . ILE A 1 32 ? -1.277 -4.467 -2.095 1.00 73.12 32 ILE A O 12
ATOM 21129 N N . LEU A 1 33 ? 0.200 -3.841 -0.517 1.00 40.32 33 LEU A N 12
ATOM 21130 C CA . LEU A 1 33 ? 0.872 -5.144 -0.402 1.00 43.53 33 LEU A CA 12
ATOM 21131 C C . LEU A 1 33 ? 0.534 -5.736 0.950 1.00 62.10 33 LEU A C 12
ATOM 21132 O O . LEU A 1 33 ? 1.006 -5.260 1.985 1.00 44.23 33 LEU A O 12
ATOM 21148 N N . LEU A 1 34 ? -0.322 -6.753 0.937 1.00 71.43 34 LEU A N 12
ATOM 21149 C CA . LEU A 1 34 ? -0.852 -7.328 2.164 1.00 22.03 34 LEU A CA 12
ATOM 21150 C C . LEU A 1 34 ? 0.208 -8.255 2.791 1.00 44.31 34 LEU A C 12
ATOM 21151 O O . LEU A 1 34 ? 0.770 -9.131 2.120 1.00 12.21 34 LEU A O 12
ATOM 21167 N N . LYS A 1 35 ? 0.478 -8.007 4.073 1.00 34.33 35 LYS A N 12
ATOM 21168 C CA . LYS A 1 35 ? 1.351 -8.817 4.914 1.00 60.35 35 LYS A CA 12
ATOM 21169 C C . LYS A 1 35 ? 0.609 -9.039 6.237 1.00 60.31 35 LYS A C 12
ATOM 21170 O O . LYS A 1 35 ? 0.243 -8.077 6.909 1.00 42.33 35 LYS A O 12
ATOM 21189 N N . ASP A 1 36 ? 0.352 -10.291 6.597 1.00 53.12 36 ASP A N 12
ATOM 21190 C CA . ASP A 1 36 ? -0.372 -10.628 7.842 1.00 12.24 36 ASP A CA 12
ATOM 21191 C C . ASP A 1 36 ? 0.395 -11.739 8.572 1.00 33.03 36 ASP A C 12
ATOM 21192 O O . ASP A 1 36 ? 1.340 -12.304 8.017 1.00 3.31 36 ASP A O 12
ATOM 21201 N N . LYS A 1 37 ? 0.008 -12.037 9.820 1.00 43.32 37 LYS A N 12
ATOM 21202 C CA . LYS A 1 37 ? 0.591 -13.166 10.576 1.00 12.12 37 LYS A CA 12
ATOM 21203 C C . LYS A 1 37 ? 0.102 -14.488 9.945 1.00 33.55 37 LYS A C 12
ATOM 21204 O O . LYS A 1 37 ? 0.858 -15.460 9.842 1.00 24.24 37 LYS A O 12
ATOM 21223 N N . ASP A 1 38 ? -1.165 -14.491 9.506 1.00 11.12 38 ASP A N 12
ATOM 21224 C CA . ASP A 1 38 ? -1.782 -15.623 8.789 1.00 34.32 38 ASP A CA 12
ATOM 21225 C C . ASP A 1 38 ? -2.021 -15.218 7.329 1.00 62.01 38 ASP A C 12
ATOM 21226 O O . ASP A 1 38 ? -2.700 -14.220 7.085 1.00 32.24 38 ASP A O 12
ATOM 21235 N N . GLU A 1 39 ? -1.476 -15.988 6.354 1.00 3.44 39 GLU A N 12
ATOM 21236 C CA . GLU A 1 39 ? -1.763 -15.766 4.914 1.00 25.21 39 GLU A CA 12
ATOM 21237 C C . GLU A 1 39 ? -3.246 -16.059 4.587 1.00 2.23 39 GLU A C 12
ATOM 21238 O O . GLU A 1 39 ? -3.759 -15.629 3.547 1.00 3.55 39 GLU A O 12
ATOM 21250 N N . LYS A 1 40 ? -3.898 -16.812 5.494 1.00 45.22 40 LYS A N 12
ATOM 21251 C CA . LYS A 1 40 ? -5.358 -16.993 5.544 1.00 72.10 40 LYS A CA 12
ATOM 21252 C C . LYS A 1 40 ? -6.057 -15.617 5.612 1.00 5.33 40 LYS A C 12
ATOM 21253 O O . LYS A 1 40 ? -6.787 -15.226 4.697 1.00 12.11 40 LYS A O 12
ATOM 21272 N N . ARG A 1 41 ? -5.716 -14.862 6.670 1.00 53.12 41 ARG A N 12
ATOM 21273 C CA . ARG A 1 41 ? -6.302 -13.550 6.975 1.00 2.14 41 ARG A CA 12
ATOM 21274 C C . ARG A 1 41 ? -5.781 -12.463 6.027 1.00 63.34 41 ARG A C 12
ATOM 21275 O O . ARG A 1 41 ? -6.440 -11.445 5.827 1.00 44.11 41 ARG A O 12
ATOM 21296 N N . LEU A 1 42 ? -4.587 -12.706 5.468 1.00 33.23 42 LEU A N 12
ATOM 21297 C CA . LEU A 1 42 ? -3.972 -11.858 4.441 1.00 14.41 42 LEU A CA 12
ATOM 21298 C C . LEU A 1 42 ? -4.877 -11.807 3.202 1.00 1.21 42 LEU A C 12
ATOM 21299 O O . LEU A 1 42 ? -5.255 -10.724 2.756 1.00 33.50 42 LEU A O 12
ATOM 21315 N N . GLU A 1 43 ? -5.236 -13.003 2.683 1.00 14.20 43 GLU A N 12
ATOM 21316 C CA . GLU A 1 43 ? -6.059 -13.158 1.466 1.00 34.11 43 GLU A CA 12
ATOM 21317 C C . GLU A 1 43 ? -7.450 -12.518 1.646 1.00 44.45 43 GLU A C 12
ATOM 21318 O O . GLU A 1 43 ? -7.972 -11.874 0.727 1.00 32.21 43 GLU A O 12
ATOM 21330 N N . GLU A 1 44 ? -8.018 -12.697 2.850 1.00 30.11 44 GLU A N 12
ATOM 21331 C CA . GLU A 1 44 ? -9.333 -12.150 3.226 1.00 70.33 44 GLU A CA 12
ATOM 21332 C C . GLU A 1 44 ? -9.287 -10.608 3.268 1.00 23.11 44 GLU A C 12
ATOM 21333 O O . GLU A 1 44 ? -10.209 -9.936 2.795 1.00 33.45 44 GLU A O 12
ATOM 21345 N N . LYS A 1 45 ? -8.176 -10.074 3.804 1.00 1.43 45 LYS A N 12
ATOM 21346 C CA . LYS A 1 45 ? -7.949 -8.623 3.949 1.00 23.12 45 LYS A CA 12
ATOM 21347 C C . LYS A 1 45 ? -7.665 -7.961 2.579 1.00 12.42 45 LYS A C 12
ATOM 21348 O O . LYS A 1 45 ? -7.950 -6.766 2.388 1.00 31.03 45 LYS A O 12
ATOM 21367 N N . ILE A 1 46 ? -7.121 -8.765 1.632 1.00 21.55 46 ILE A N 12
ATOM 21368 C CA . ILE A 1 46 ? -6.991 -8.374 0.212 1.00 24.25 46 ILE A CA 12
ATOM 21369 C C . ILE A 1 46 ? -8.390 -8.062 -0.355 1.00 74.05 46 ILE A C 12
ATOM 21370 O O . ILE A 1 46 ? -8.581 -7.030 -0.993 1.00 44.22 46 ILE A O 12
ATOM 21386 N N . GLN A 1 47 ? -9.373 -8.941 -0.042 1.00 62.40 47 GLN A N 12
ATOM 21387 C CA . GLN A 1 47 ? -10.763 -8.811 -0.536 1.00 22.30 47 GLN A CA 12
ATOM 21388 C C . GLN A 1 47 ? -11.452 -7.579 0.081 1.00 63.15 47 GLN A C 12
ATOM 21389 O O . GLN A 1 47 ? -12.206 -6.882 -0.602 1.00 44.24 47 GLN A O 12
ATOM 21403 N N . LYS A 1 48 ? -11.174 -7.339 1.388 1.00 51.41 48 LYS A N 12
ATOM 21404 C CA . LYS A 1 48 ? -11.704 -6.176 2.135 1.00 25.10 48 LYS A CA 12
ATOM 21405 C C . LYS A 1 48 ? -11.328 -4.858 1.430 1.00 15.32 48 LYS A C 12
ATOM 21406 O O . LYS A 1 48 ? -12.195 -4.054 1.079 1.00 73.35 48 LYS A O 12
ATOM 21425 N N . LEU A 1 49 ? -10.018 -4.686 1.202 1.00 54.24 49 LEU A N 12
ATOM 21426 C CA . LEU A 1 49 ? -9.456 -3.463 0.620 1.00 34.31 49 LEU A CA 12
ATOM 21427 C C . LEU A 1 49 ? -9.796 -3.326 -0.887 1.00 63.41 49 LEU A C 12
ATOM 21428 O O . LEU A 1 49 ? -10.069 -2.219 -1.344 1.00 14.52 49 LEU A O 12
ATOM 21444 N N . LYS A 1 50 ? -9.818 -4.447 -1.653 1.00 73.14 50 LYS A N 12
ATOM 21445 C CA . LYS A 1 50 ? -10.196 -4.414 -3.096 1.00 21.20 50 LYS A CA 12
ATOM 21446 C C . LYS A 1 50 ? -11.648 -3.935 -3.282 1.00 62.14 50 LYS A C 12
ATOM 21447 O O . LYS A 1 50 ? -11.930 -3.131 -4.174 1.00 22.14 50 LYS A O 12
ATOM 21466 N N . SER A 1 51 ? -12.555 -4.424 -2.417 1.00 4.23 51 SER A N 12
ATOM 21467 C CA . SER A 1 51 ? -13.969 -4.001 -2.403 1.00 21.41 51 SER A CA 12
ATOM 21468 C C . SER A 1 51 ? -14.116 -2.511 -2.006 1.00 33.23 51 SER A C 12
ATOM 21469 O O . SER A 1 51 ? -15.057 -1.837 -2.444 1.00 51.13 51 SER A O 12
ATOM 21477 N N . GLN A 1 52 ? -13.180 -2.011 -1.165 1.00 41.43 52 GLN A N 12
ATOM 21478 C CA . GLN A 1 52 ? -13.106 -0.574 -0.810 1.00 41.44 52 GLN A CA 12
ATOM 21479 C C . GLN A 1 52 ? -12.605 0.269 -2.004 1.00 32.04 52 GLN A C 12
ATOM 21480 O O . GLN A 1 52 ? -12.849 1.477 -2.054 1.00 75.30 52 GLN A O 12
ATOM 21494 N N . GLY A 1 53 ? -11.895 -0.378 -2.952 1.00 10.33 53 GLY A N 12
ATOM 21495 C CA . GLY A 1 53 ? -11.485 0.260 -4.217 1.00 64.15 53 GLY A CA 12
ATOM 21496 C C . GLY A 1 53 ? -9.977 0.245 -4.459 1.00 22.21 53 GLY A C 12
ATOM 21497 O O . GLY A 1 53 ? -9.506 0.871 -5.410 1.00 51.05 53 GLY A O 12
ATOM 21501 N N . PHE A 1 54 ? -9.215 -0.451 -3.600 1.00 35.23 54 PHE A N 12
ATOM 21502 C CA . PHE A 1 54 ? -7.743 -0.585 -3.748 1.00 61.02 54 PHE A CA 12
ATOM 21503 C C . PHE A 1 54 ? -7.394 -1.748 -4.689 1.00 0.43 54 PHE A C 12
ATOM 21504 O O . PHE A 1 54 ? -8.220 -2.633 -4.923 1.00 71.32 54 PHE A O 12
ATOM 21521 N N . GLU A 1 55 ? -6.163 -1.738 -5.221 1.00 55.51 55 GLU A N 12
ATOM 21522 C CA . GLU A 1 55 ? -5.572 -2.920 -5.870 1.00 24.21 55 GLU A CA 12
ATOM 21523 C C . GLU A 1 55 ? -4.546 -3.516 -4.896 1.00 23.41 55 GLU A C 12
ATOM 21524 O O . GLU A 1 55 ? -3.545 -2.875 -4.578 1.00 11.33 55 GLU A O 12
ATOM 21536 N N . VAL A 1 56 ? -4.824 -4.741 -4.413 1.00 63.04 56 VAL A N 12
ATOM 21537 C CA . VAL A 1 56 ? -4.035 -5.389 -3.350 1.00 51.13 56 VAL A CA 12
ATOM 21538 C C . VAL A 1 56 ? -3.395 -6.675 -3.888 1.00 5.44 56 VAL A C 12
ATOM 21539 O O . VAL A 1 56 ? -4.079 -7.491 -4.519 1.00 61.00 56 VAL A O 12
ATOM 21552 N N . ARG A 1 57 ? -2.090 -6.859 -3.611 1.00 70.21 57 ARG A N 12
ATOM 21553 C CA . ARG A 1 57 ? -1.302 -7.998 -4.110 1.00 65.41 57 ARG A CA 12
ATOM 21554 C C . ARG A 1 57 ? -0.591 -8.716 -2.950 1.00 13.32 57 ARG A C 12
ATOM 21555 O O . ARG A 1 57 ? -0.282 -8.111 -1.910 1.00 44.34 57 ARG A O 12
ATOM 21576 N N . LYS A 1 58 ? -0.346 -10.023 -3.159 1.00 74.43 58 LYS A N 12
ATOM 21577 C CA . LYS A 1 58 ? 0.267 -10.919 -2.169 1.00 24.24 58 LYS A CA 12
ATOM 21578 C C . LYS A 1 58 ? 1.793 -10.922 -2.408 1.00 21.24 58 LYS A C 12
ATOM 21579 O O . LYS A 1 58 ? 2.247 -11.194 -3.524 1.00 53.13 58 LYS A O 12
ATOM 21598 N N . VAL A 1 59 ? 2.568 -10.621 -1.356 1.00 1.41 59 VAL A N 12
ATOM 21599 C CA . VAL A 1 59 ? 4.053 -10.599 -1.400 1.00 45.41 59 VAL A CA 12
ATOM 21600 C C . VAL A 1 59 ? 4.631 -11.595 -0.371 1.00 50.54 59 VAL A C 12
ATOM 21601 O O . VAL A 1 59 ? 3.878 -12.272 0.338 1.00 61.31 59 VAL A O 12
ATOM 21614 N N . LYS A 1 60 ? 5.974 -11.696 -0.322 1.00 22.30 60 LYS A N 12
ATOM 21615 C CA . LYS A 1 60 ? 6.699 -12.513 0.682 1.00 3.13 60 LYS A CA 12
ATOM 21616 C C . LYS A 1 60 ? 7.426 -11.585 1.690 1.00 54.10 60 LYS A C 12
ATOM 21617 O O . LYS A 1 60 ? 6.792 -11.078 2.626 1.00 25.31 60 LYS A O 12
ATOM 21636 N N . ASP A 1 61 ? 8.732 -11.320 1.467 1.00 32.34 61 ASP A N 12
ATOM 21637 C CA . ASP A 1 61 ? 9.570 -10.505 2.380 1.00 44.35 61 ASP A CA 12
ATOM 21638 C C . ASP A 1 61 ? 9.600 -9.041 1.872 1.00 73.40 61 ASP A C 12
ATOM 21639 O O . ASP A 1 61 ? 9.052 -8.747 0.807 1.00 14.12 61 ASP A O 12
ATOM 21648 N N . ASP A 1 62 ? 10.241 -8.136 2.640 1.00 72.12 62 ASP A N 12
ATOM 21649 C CA . ASP A 1 62 ? 10.457 -6.726 2.232 1.00 53.30 62 ASP A CA 12
ATOM 21650 C C . ASP A 1 62 ? 11.368 -6.643 0.990 1.00 33.44 62 ASP A C 12
ATOM 21651 O O . ASP A 1 62 ? 11.302 -5.671 0.229 1.00 72.10 62 ASP A O 12
ATOM 21660 N N . ASP A 1 63 ? 12.246 -7.651 0.839 1.00 65.21 63 ASP A N 12
ATOM 21661 C CA . ASP A 1 63 ? 13.011 -7.885 -0.407 1.00 61.14 63 ASP A CA 12
ATOM 21662 C C . ASP A 1 63 ? 12.073 -8.001 -1.626 1.00 62.22 63 ASP A C 12
ATOM 21663 O O . ASP A 1 63 ? 12.276 -7.327 -2.635 1.00 50.40 63 ASP A O 12
ATOM 21672 N N . ASP A 1 64 ? 11.013 -8.822 -1.491 1.00 21.40 64 ASP A N 12
ATOM 21673 C CA . ASP A 1 64 ? 10.041 -9.099 -2.582 1.00 13.13 64 ASP A CA 12
ATOM 21674 C C . ASP A 1 64 ? 9.121 -7.895 -2.822 1.00 5.21 64 ASP A C 12
ATOM 21675 O O . ASP A 1 64 ? 8.708 -7.627 -3.955 1.00 24.15 64 ASP A O 12
ATOM 21684 N N . ILE A 1 65 ? 8.821 -7.188 -1.722 1.00 30.33 65 ILE A N 12
ATOM 21685 C CA . ILE A 1 65 ? 8.112 -5.900 -1.732 1.00 63.13 65 ILE A CA 12
ATOM 21686 C C . ILE A 1 65 ? 8.911 -4.862 -2.552 1.00 51.00 65 ILE A C 12
ATOM 21687 O O . ILE A 1 65 ? 8.371 -4.214 -3.442 1.00 15.32 65 ILE A O 12
ATOM 21703 N N . ASP A 1 66 ? 10.214 -4.762 -2.252 1.00 62.11 66 ASP A N 12
ATOM 21704 C CA . ASP A 1 66 ? 11.135 -3.792 -2.880 1.00 24.32 66 ASP A CA 12
ATOM 21705 C C . ASP A 1 66 ? 11.269 -4.053 -4.396 1.00 43.12 66 ASP A C 12
ATOM 21706 O O . ASP A 1 66 ? 11.316 -3.113 -5.196 1.00 32.21 66 ASP A O 12
ATOM 21715 N N . LYS A 1 67 ? 11.290 -5.349 -4.760 1.00 3.54 67 LYS A N 12
ATOM 21716 C CA . LYS A 1 67 ? 11.350 -5.806 -6.164 1.00 25.34 67 LYS A CA 12
ATOM 21717 C C . LYS A 1 67 ? 9.998 -5.556 -6.875 1.00 62.23 67 LYS A C 12
ATOM 21718 O O . LYS A 1 67 ? 9.958 -5.324 -8.088 1.00 74.50 67 LYS A O 12
ATOM 21737 N N . TRP A 1 68 ? 8.904 -5.593 -6.089 1.00 21.14 68 TRP A N 12
ATOM 21738 C CA . TRP A 1 68 ? 7.534 -5.333 -6.578 1.00 53.45 68 TRP A CA 12
ATOM 21739 C C . TRP A 1 68 ? 7.364 -3.840 -6.928 1.00 63.21 68 TRP A C 12
ATOM 21740 O O . TRP A 1 68 ? 6.628 -3.483 -7.849 1.00 0.31 68 TRP A O 12
ATOM 21761 N N . ILE A 1 69 ? 8.042 -2.970 -6.171 1.00 60.54 69 ILE A N 12
ATOM 21762 C CA . ILE A 1 69 ? 8.087 -1.525 -6.454 1.00 75.23 69 ILE A CA 12
ATOM 21763 C C . ILE A 1 69 ? 9.048 -1.256 -7.642 1.00 22.22 69 ILE A C 12
ATOM 21764 O O . ILE A 1 69 ? 8.763 -0.403 -8.493 1.00 60.32 69 ILE A O 12
ATOM 21780 N N . ASP A 1 70 ? 10.149 -2.035 -7.704 1.00 51.15 70 ASP A N 12
ATOM 21781 C CA . ASP A 1 70 ? 11.172 -1.939 -8.770 1.00 11.10 70 ASP A CA 12
ATOM 21782 C C . ASP A 1 70 ? 10.558 -2.133 -10.171 1.00 72.44 70 ASP A C 12
ATOM 21783 O O . ASP A 1 70 ? 10.897 -1.392 -11.105 1.00 42.40 70 ASP A O 12
ATOM 21792 N N . LYS A 1 71 ? 9.653 -3.127 -10.302 1.00 24.54 71 LYS A N 12
ATOM 21793 C CA . LYS A 1 71 ? 8.988 -3.419 -11.582 1.00 33.23 71 LYS A CA 12
ATOM 21794 C C . LYS A 1 71 ? 8.058 -2.262 -12.010 1.00 54.43 71 LYS A C 12
ATOM 21795 O O . LYS A 1 71 ? 7.998 -1.952 -13.185 1.00 22.34 71 LYS A O 12
ATOM 21814 N N . ILE A 1 72 ? 7.369 -1.599 -11.042 1.00 2.03 72 ILE A N 12
ATOM 21815 C CA . ILE A 1 72 ? 6.441 -0.474 -11.358 1.00 33.21 72 ILE A CA 12
ATOM 21816 C C . ILE A 1 72 ? 7.236 0.765 -11.823 1.00 23.11 72 ILE A C 12
ATOM 21817 O O . ILE A 1 72 ? 6.798 1.482 -12.711 1.00 3.33 72 ILE A O 12
ATOM 21833 N N . LYS A 1 73 ? 8.418 0.984 -11.221 1.00 64.52 73 LYS A N 12
ATOM 21834 C CA . LYS A 1 73 ? 9.322 2.086 -11.620 1.00 32.14 73 LYS A CA 12
ATOM 21835 C C . LYS A 1 73 ? 9.937 1.808 -13.008 1.00 14.20 73 LYS A C 12
ATOM 21836 O O . LYS A 1 73 ? 10.307 2.737 -13.727 1.00 21.21 73 LYS A O 12
ATOM 21855 N N . LYS A 1 74 ? 10.064 0.512 -13.348 1.00 30.21 74 LYS A N 12
ATOM 21856 C CA . LYS A 1 74 ? 10.625 0.048 -14.630 1.00 61.42 74 LYS A CA 12
ATOM 21857 C C . LYS A 1 74 ? 9.593 0.149 -15.772 1.00 53.20 74 LYS A C 12
ATOM 21858 O O . LYS A 1 74 ? 9.924 0.587 -16.885 1.00 25.41 74 LYS A O 12
ATOM 21877 N N . GLU A 1 75 ? 8.340 -0.245 -15.486 1.00 10.03 75 GLU A N 12
ATOM 21878 C CA . GLU A 1 75 ? 7.251 -0.273 -16.485 1.00 71.42 75 GLU A CA 12
ATOM 21879 C C . GLU A 1 75 ? 6.624 1.129 -16.634 1.00 73.04 75 GLU A C 12
ATOM 21880 O O . GLU A 1 75 ? 6.308 1.567 -17.746 1.00 72.40 75 GLU A O 12
ATOM 21892 N N . ARG A 1 76 ? 6.461 1.819 -15.489 1.00 2.10 76 ARG A N 12
ATOM 21893 C CA . ARG A 1 76 ? 5.906 3.186 -15.422 1.00 34.23 76 ARG A CA 12
ATOM 21894 C C . ARG A 1 76 ? 6.823 4.117 -14.586 1.00 23.03 76 ARG A C 12
ATOM 21895 O O . ARG A 1 76 ? 6.604 4.311 -13.383 1.00 61.04 76 ARG A O 12
ATOM 21916 N N . PRO A 1 77 ? 7.902 4.697 -15.220 1.00 42.14 77 PRO A N 12
ATOM 21917 C CA . PRO A 1 77 ? 8.680 5.819 -14.629 1.00 60.41 77 PRO A CA 12
ATOM 21918 C C . PRO A 1 77 ? 7.897 7.155 -14.657 1.00 11.24 77 PRO A C 12
ATOM 21919 O O . PRO A 1 77 ? 8.352 8.166 -14.106 1.00 35.11 77 PRO A O 12
ATOM 21930 N N . GLN A 1 78 ? 6.712 7.135 -15.309 1.00 53.23 78 GLN A N 12
ATOM 21931 C CA . GLN A 1 78 ? 5.824 8.308 -15.461 1.00 2.35 78 GLN A CA 12
ATOM 21932 C C . GLN A 1 78 ? 5.154 8.740 -14.137 1.00 70.21 78 GLN A C 12
ATOM 21933 O O . GLN A 1 78 ? 4.475 9.775 -14.087 1.00 25.10 78 GLN A O 12
ATOM 21947 N N . LEU A 1 79 ? 5.336 7.932 -13.082 1.00 41.14 79 LEU A N 12
ATOM 21948 C CA . LEU A 1 79 ? 4.805 8.200 -11.740 1.00 33.03 79 LEU A CA 12
ATOM 21949 C C . LEU A 1 79 ? 5.838 7.776 -10.678 1.00 73.42 79 LEU A C 12
ATOM 21950 O O . LEU A 1 79 ? 6.594 6.813 -10.884 1.00 13.52 79 LEU A O 12
ATOM 21966 N N . GLU A 1 80 ? 5.907 8.543 -9.575 1.00 52.31 80 GLU A N 12
ATOM 21967 C CA . GLU A 1 80 ? 6.738 8.195 -8.412 1.00 13.11 80 GLU A CA 12
ATOM 21968 C C . GLU A 1 80 ? 6.051 7.087 -7.608 1.00 75.23 80 GLU A C 12
ATOM 21969 O O . GLU A 1 80 ? 4.826 7.058 -7.511 1.00 60.13 80 GLU A O 12
ATOM 21981 N N . VAL A 1 81 ? 6.853 6.181 -7.041 1.00 62.14 81 VAL A N 12
ATOM 21982 C CA . VAL A 1 81 ? 6.350 5.072 -6.214 1.00 21.33 81 VAL A CA 12
ATOM 21983 C C . VAL A 1 81 ? 6.957 5.177 -4.803 1.00 11.05 81 VAL A C 12
ATOM 21984 O O . VAL A 1 81 ? 8.181 5.216 -4.652 1.00 25.14 81 VAL A O 12
ATOM 21997 N N . ARG A 1 82 ? 6.092 5.234 -3.776 1.00 71.45 82 ARG A N 12
ATOM 21998 C CA . ARG A 1 82 ? 6.504 5.352 -2.362 1.00 62.13 82 ARG A CA 12
ATOM 21999 C C . ARG A 1 82 ? 6.215 4.031 -1.633 1.00 21.34 82 ARG A C 12
ATOM 22000 O O . ARG A 1 82 ? 5.129 3.478 -1.773 1.00 31.45 82 ARG A O 12
ATOM 22021 N N . LYS A 1 83 ? 7.202 3.535 -0.861 1.00 62.50 83 LYS A N 12
ATOM 22022 C CA . LYS A 1 83 ? 7.041 2.340 -0.008 1.00 70.22 83 LYS A CA 12
ATOM 22023 C C . LYS A 1 83 ? 6.686 2.792 1.407 1.00 54.33 83 LYS A C 12
ATOM 22024 O O . LYS A 1 83 ? 7.428 3.562 2.023 1.00 52.34 83 LYS A O 12
ATOM 22043 N N . VAL A 1 84 ? 5.529 2.327 1.881 1.00 63.05 84 VAL A N 12
ATOM 22044 C CA . VAL A 1 84 ? 5.030 2.591 3.234 1.00 71.40 84 VAL A CA 12
ATOM 22045 C C . VAL A 1 84 ? 4.814 1.243 3.927 1.00 43.32 84 VAL A C 12
ATOM 22046 O O . VAL A 1 84 ? 3.749 0.650 3.842 1.00 3.41 84 VAL A O 12
ATOM 22059 N N . THR A 1 85 ? 5.855 0.754 4.591 1.00 12.52 85 THR A N 12
ATOM 22060 C CA . THR A 1 85 ? 5.835 -0.558 5.262 1.00 61.43 85 THR A CA 12
ATOM 22061 C C . THR A 1 85 ? 5.384 -0.430 6.725 1.00 0.22 85 THR A C 12
ATOM 22062 O O . THR A 1 85 ? 4.846 -1.380 7.309 1.00 34.43 85 THR A O 12
ATOM 22073 N N . ASP A 1 86 ? 5.593 0.767 7.285 1.00 71.02 86 ASP A N 12
ATOM 22074 C CA . ASP A 1 86 ? 5.339 1.068 8.697 1.00 11.55 86 ASP A CA 12
ATOM 22075 C C . ASP A 1 86 ? 4.262 2.155 8.820 1.00 20.20 86 ASP A C 12
ATOM 22076 O O . ASP A 1 86 ? 4.064 2.958 7.899 1.00 64.34 86 ASP A O 12
ATOM 22085 N N . GLU A 1 87 ? 3.582 2.148 9.980 1.00 43.43 87 GLU A N 12
ATOM 22086 C CA . GLU A 1 87 ? 2.489 3.078 10.315 1.00 52.43 87 GLU A CA 12
ATOM 22087 C C . GLU A 1 87 ? 2.922 4.555 10.247 1.00 54.41 87 GLU A C 12
ATOM 22088 O O . GLU A 1 87 ? 2.182 5.381 9.705 1.00 11.01 87 GLU A O 12
ATOM 22100 N N . ASP A 1 88 ? 4.113 4.871 10.811 1.00 11.41 88 ASP A N 12
ATOM 22101 C CA . ASP A 1 88 ? 4.632 6.261 10.876 1.00 34.24 88 ASP A CA 12
ATOM 22102 C C . ASP A 1 88 ? 4.749 6.884 9.470 1.00 63.22 88 ASP A C 12
ATOM 22103 O O . ASP A 1 88 ? 4.431 8.054 9.288 1.00 64.20 88 ASP A O 12
ATOM 22112 N N . GLN A 1 89 ? 5.159 6.061 8.481 1.00 51.42 89 GLN A N 12
ATOM 22113 C CA . GLN A 1 89 ? 5.256 6.480 7.072 1.00 45.21 89 GLN A CA 12
ATOM 22114 C C . GLN A 1 89 ? 3.861 6.862 6.524 1.00 54.11 89 GLN A C 12
ATOM 22115 O O . GLN A 1 89 ? 3.722 7.863 5.827 1.00 52.11 89 GLN A O 12
ATOM 22129 N N . ALA A 1 90 ? 2.843 6.056 6.895 1.00 33.51 90 ALA A N 12
ATOM 22130 C CA . ALA A 1 90 ? 1.443 6.247 6.455 1.00 63.53 90 ALA A CA 12
ATOM 22131 C C . ALA A 1 90 ? 0.820 7.520 7.057 1.00 60.12 90 ALA A C 12
ATOM 22132 O O . ALA A 1 90 ? -0.072 8.127 6.457 1.00 54.03 90 ALA A O 12
ATOM 22139 N N . LYS A 1 91 ? 1.298 7.896 8.252 1.00 64.31 91 LYS A N 12
ATOM 22140 C CA . LYS A 1 91 ? 0.862 9.116 8.954 1.00 22.15 91 LYS A CA 12
ATOM 22141 C C . LYS A 1 91 ? 1.543 10.380 8.385 1.00 62.31 91 LYS A C 12
ATOM 22142 O O . LYS A 1 91 ? 0.930 11.451 8.346 1.00 42.32 91 LYS A O 12
ATOM 22161 N N . GLN A 1 92 ? 2.812 10.249 7.950 1.00 23.15 92 GLN A N 12
ATOM 22162 C CA . GLN A 1 92 ? 3.603 11.391 7.443 1.00 15.41 92 GLN A CA 12
ATOM 22163 C C . GLN A 1 92 ? 3.217 11.745 5.994 1.00 21.53 92 GLN A C 12
ATOM 22164 O O . GLN A 1 92 ? 3.213 12.929 5.622 1.00 51.14 92 GLN A O 12
ATOM 22178 N N . ILE A 1 93 ? 2.912 10.712 5.173 1.00 61.31 93 ILE A N 12
ATOM 22179 C CA . ILE A 1 93 ? 2.444 10.925 3.786 1.00 25.31 93 ILE A CA 12
ATOM 22180 C C . ILE A 1 93 ? 1.106 11.697 3.746 1.00 14.41 93 ILE A C 12
ATOM 22181 O O . ILE A 1 93 ? 0.839 12.415 2.783 1.00 65.14 93 ILE A O 12
ATOM 22197 N N . LEU A 1 94 ? 0.290 11.577 4.818 1.00 24.31 94 LEU A N 12
ATOM 22198 C CA . LEU A 1 94 ? -0.927 12.399 4.986 1.00 15.04 94 LEU A CA 12
ATOM 22199 C C . LEU A 1 94 ? -0.622 13.908 4.824 1.00 74.44 94 LEU A C 12
ATOM 22200 O O . LEU A 1 94 ? -1.375 14.613 4.175 1.00 3.22 94 LEU A O 12
ATOM 22216 N N . GLU A 1 95 ? 0.498 14.367 5.418 1.00 71.24 95 GLU A N 12
ATOM 22217 C CA . GLU A 1 95 ? 0.974 15.769 5.308 1.00 54.23 95 GLU A CA 12
ATOM 22218 C C . GLU A 1 95 ? 1.795 15.994 4.013 1.00 20.51 95 GLU A C 12
ATOM 22219 O O . GLU A 1 95 ? 1.829 17.104 3.478 1.00 1.41 95 GLU A O 12
ATOM 22231 N N . ASP A 1 96 ? 2.452 14.913 3.543 1.00 64.24 96 ASP A N 12
ATOM 22232 C CA . ASP A 1 96 ? 3.410 14.952 2.401 1.00 62.23 96 ASP A CA 12
ATOM 22233 C C . ASP A 1 96 ? 2.724 15.421 1.112 1.00 24.03 96 ASP A C 12
ATOM 22234 O O . ASP A 1 96 ? 3.229 16.305 0.406 1.00 23.34 96 ASP A O 12
ATOM 22243 N N . LEU A 1 97 ? 1.563 14.815 0.837 1.00 75.44 97 LEU A N 12
ATOM 22244 C CA . LEU A 1 97 ? 0.765 15.099 -0.360 1.00 21.13 97 LEU A CA 12
ATOM 22245 C C . LEU A 1 97 ? 0.126 16.512 -0.275 1.00 65.04 97 LEU A C 12
ATOM 22246 O O . LEU A 1 97 ? -0.205 17.111 -1.300 1.00 60.32 97 LEU A O 12
ATOM 22262 N N . LYS A 1 98 ? 0.017 17.054 0.961 1.00 63.14 98 LYS A N 12
ATOM 22263 C CA . LYS A 1 98 ? -0.552 18.399 1.210 1.00 63.25 98 LYS A CA 12
ATOM 22264 C C . LYS A 1 98 ? 0.498 19.489 0.940 1.00 2.23 98 LYS A C 12
ATOM 22265 O O . LYS A 1 98 ? 0.149 20.604 0.560 1.00 61.21 98 LYS A O 12
ATOM 22284 N N . LYS A 1 99 ? 1.787 19.152 1.189 1.00 62.32 99 LYS A N 12
ATOM 22285 C CA . LYS A 1 99 ? 2.935 20.024 0.843 1.00 70.02 99 LYS A CA 12
ATOM 22286 C C . LYS A 1 99 ? 2.973 20.291 -0.667 1.00 11.42 99 LYS A C 12
ATOM 22287 O O . LYS A 1 99 ? 3.312 21.385 -1.105 1.00 33.52 99 LYS A O 12
ATOM 22306 N N . LYS A 1 100 ? 2.593 19.265 -1.447 1.00 21.54 100 LYS A N 12
ATOM 22307 C CA . LYS A 1 100 ? 2.614 19.315 -2.916 1.00 11.25 100 LYS A CA 12
ATOM 22308 C C . LYS A 1 100 ? 1.593 20.330 -3.472 1.00 2.32 100 LYS A C 12
ATOM 22309 O O . LYS A 1 100 ? 1.799 20.891 -4.549 1.00 54.13 100 LYS A O 12
ATOM 22328 N N . GLY A 1 101 ? 0.505 20.562 -2.723 1.00 24.32 101 GLY A N 12
ATOM 22329 C CA . GLY A 1 101 ? -0.435 21.640 -3.038 1.00 54.10 101 GLY A CA 12
ATOM 22330 C C . GLY A 1 101 ? 0.022 22.969 -2.444 1.00 42.33 101 GLY A C 12
ATOM 22331 O O . GLY A 1 101 ? 0.122 23.981 -3.146 1.00 50.53 101 GLY A O 12
ATOM 22335 N N . SER A 1 102 ? 0.321 22.936 -1.142 1.00 53.12 102 SER A N 12
ATOM 22336 C CA . SER A 1 102 ? 0.686 24.117 -0.353 1.00 53.10 102 SER A CA 12
ATOM 22337 C C . SER A 1 102 ? 2.203 24.119 -0.064 1.00 42.20 102 SER A C 12
ATOM 22338 O O . SER A 1 102 ? 2.666 23.517 0.912 1.00 50.33 102 SER A O 12
ATOM 22346 N N . LEU A 1 103 ? 2.970 24.795 -0.942 1.00 12.55 103 LEU A N 12
ATOM 22347 C CA . LEU A 1 103 ? 4.439 24.951 -0.799 1.00 4.12 103 LEU A CA 12
ATOM 22348 C C . LEU A 1 103 ? 4.797 26.175 0.080 1.00 53.42 103 LEU A C 12
ATOM 22349 O O . LEU A 1 103 ? 5.870 26.771 -0.076 1.00 42.11 103 LEU A O 12
ATOM 22365 N N . GLU A 1 104 ? 3.903 26.506 1.028 1.00 64.23 104 GLU A N 12
ATOM 22366 C CA . GLU A 1 104 ? 4.105 27.594 2.010 1.00 30.23 104 GLU A CA 12
ATOM 22367 C C . GLU A 1 104 ? 5.200 27.198 3.023 1.00 40.31 104 GLU A C 12
ATOM 22368 O O . GLU A 1 104 ? 5.663 26.047 3.031 1.00 42.11 104 GLU A O 12
ATOM 22380 N N . HIS A 1 105 ? 5.604 28.150 3.884 1.00 15.31 105 HIS A N 12
ATOM 22381 C CA . HIS A 1 105 ? 6.438 27.835 5.052 1.00 50.51 105 HIS A CA 12
ATOM 22382 C C . HIS A 1 105 ? 5.568 27.047 6.048 1.00 63.44 105 HIS A C 12
ATOM 22383 O O . HIS A 1 105 ? 4.685 27.632 6.683 1.00 24.34 105 HIS A O 12
ATOM 22398 N N . HIS A 1 106 ? 5.793 25.712 6.115 1.00 62.51 106 HIS A N 12
ATOM 22399 C CA . HIS A 1 106 ? 5.039 24.801 6.998 1.00 53.21 106 HIS A CA 12
ATOM 22400 C C . HIS A 1 106 ? 5.152 25.311 8.455 1.00 30.54 106 HIS A C 12
ATOM 22401 O O . HIS A 1 106 ? 6.223 25.258 9.057 1.00 54.53 106 HIS A O 12
ATOM 22416 N N . HIS A 1 107 ? 4.051 25.892 8.959 1.00 45.33 107 HIS A N 12
ATOM 22417 C CA . HIS A 1 107 ? 4.045 26.665 10.220 1.00 34.55 107 HIS A CA 12
ATOM 22418 C C . HIS A 1 107 ? 3.776 25.756 11.444 1.00 2.04 107 HIS A C 12
ATOM 22419 O O . HIS A 1 107 ? 2.619 25.424 11.713 1.00 75.53 107 HIS A O 12
ATOM 22434 N N . HIS A 1 108 ? 4.874 25.272 12.079 1.00 51.41 108 HIS A N 12
ATOM 22435 C CA . HIS A 1 108 ? 4.880 24.686 13.454 1.00 12.22 108 HIS A CA 12
ATOM 22436 C C . HIS A 1 108 ? 3.644 23.789 13.729 1.00 21.53 108 HIS A C 12
ATOM 22437 O O . HIS A 1 108 ? 2.670 24.247 14.343 1.00 52.13 108 HIS A O 12
ATOM 22452 N N . HIS A 1 109 ? 3.653 22.535 13.214 1.00 25.13 109 HIS A N 12
ATOM 22453 C CA . HIS A 1 109 ? 2.480 21.629 13.343 1.00 70.20 109 HIS A CA 12
ATOM 22454 C C . HIS A 1 109 ? 2.286 21.233 14.820 1.00 53.20 109 HIS A C 12
ATOM 22455 O O . HIS A 1 109 ? 1.149 21.051 15.274 1.00 35.31 109 HIS A O 12
ATOM 22470 N N . HIS A 1 110 ? 3.426 21.135 15.544 1.00 61.40 110 HIS A N 12
ATOM 22471 C CA . HIS A 1 110 ? 3.474 20.893 16.991 1.00 52.34 110 HIS A CA 12
ATOM 22472 C C . HIS A 1 110 ? 4.953 20.977 17.457 1.00 64.32 110 HIS A C 12
ATOM 22473 O O . HIS A 1 110 ? 5.351 22.002 18.048 1.00 4.53 110 HIS A O 12
ATOM 22489 N N . MET A 1 1 ? 4.338 15.302 -13.368 1.00 31.45 1 MET A N 13
ATOM 22490 C CA . MET A 1 1 ? 4.357 15.316 -11.885 1.00 24.12 1 MET A CA 13
ATOM 22491 C C . MET A 1 1 ? 2.923 15.285 -11.331 1.00 13.13 1 MET A C 13
ATOM 22492 O O . MET A 1 1 ? 1.997 15.797 -11.966 1.00 14.34 1 MET A O 13
ATOM 22508 N N . GLY A 1 2 ? 2.751 14.695 -10.130 1.00 40.32 2 GLY A N 13
ATOM 22509 C CA . GLY A 1 2 ? 1.423 14.473 -9.541 1.00 54.24 2 GLY A CA 13
ATOM 22510 C C . GLY A 1 2 ? 0.962 13.033 -9.721 1.00 42.35 2 GLY A C 13
ATOM 22511 O O . GLY A 1 2 ? 0.204 12.507 -8.893 1.00 62.15 2 GLY A O 13
ATOM 22515 N N . SER A 1 3 ? 1.412 12.403 -10.829 1.00 53.21 3 SER A N 13
ATOM 22516 C CA . SER A 1 3 ? 1.178 10.981 -11.098 1.00 34.21 3 SER A CA 13
ATOM 22517 C C . SER A 1 3 ? 1.973 10.125 -10.103 1.00 54.12 3 SER A C 13
ATOM 22518 O O . SER A 1 3 ? 3.198 9.994 -10.219 1.00 33.30 3 SER A O 13
ATOM 22526 N N . LYS A 1 4 ? 1.269 9.580 -9.117 1.00 11.22 4 LYS A N 13
ATOM 22527 C CA . LYS A 1 4 ? 1.867 8.789 -8.046 1.00 2.42 4 LYS A CA 13
ATOM 22528 C C . LYS A 1 4 ? 0.880 7.728 -7.587 1.00 32.12 4 LYS A C 13
ATOM 22529 O O . LYS A 1 4 ? -0.330 7.957 -7.568 1.00 23.22 4 LYS A O 13
ATOM 22548 N N . ILE A 1 5 ? 1.397 6.541 -7.282 1.00 42.50 5 ILE A N 13
ATOM 22549 C CA . ILE A 1 5 ? 0.632 5.494 -6.598 1.00 15.34 5 ILE A CA 13
ATOM 22550 C C . ILE A 1 5 ? 1.365 5.148 -5.296 1.00 61.33 5 ILE A C 13
ATOM 22551 O O . ILE A 1 5 ? 2.604 5.175 -5.237 1.00 25.25 5 ILE A O 13
ATOM 22567 N N . ILE A 1 6 ? 0.600 4.847 -4.254 1.00 0.33 6 ILE A N 13
ATOM 22568 C CA . ILE A 1 6 ? 1.143 4.588 -2.919 1.00 43.12 6 ILE A CA 13
ATOM 22569 C C . ILE A 1 6 ? 0.910 3.128 -2.567 1.00 72.43 6 ILE A C 13
ATOM 22570 O O . ILE A 1 6 ? -0.221 2.724 -2.319 1.00 31.42 6 ILE A O 13
ATOM 22586 N N . VAL A 1 7 ? 1.976 2.333 -2.584 1.00 33.12 7 VAL A N 13
ATOM 22587 C CA . VAL A 1 7 ? 1.940 0.965 -2.087 1.00 10.11 7 VAL A CA 13
ATOM 22588 C C . VAL A 1 7 ? 2.057 0.976 -0.553 1.00 51.12 7 VAL A C 13
ATOM 22589 O O . VAL A 1 7 ? 3.006 1.545 0.001 1.00 44.10 7 VAL A O 13
ATOM 22602 N N . ILE A 1 8 ? 1.088 0.345 0.122 1.00 61.13 8 ILE A N 13
ATOM 22603 C CA . ILE A 1 8 ? 1.088 0.212 1.583 1.00 61.52 8 ILE A CA 13
ATOM 22604 C C . ILE A 1 8 ? 1.191 -1.269 1.948 1.00 50.44 8 ILE A C 13
ATOM 22605 O O . ILE A 1 8 ? 0.440 -2.103 1.458 1.00 3.21 8 ILE A O 13
ATOM 22621 N N . ILE A 1 9 ? 2.108 -1.551 2.851 1.00 4.22 9 ILE A N 13
ATOM 22622 C CA . ILE A 1 9 ? 2.469 -2.882 3.285 1.00 72.24 9 ILE A CA 13
ATOM 22623 C C . ILE A 1 9 ? 1.662 -3.140 4.571 1.00 62.22 9 ILE A C 13
ATOM 22624 O O . ILE A 1 9 ? 2.056 -2.715 5.667 1.00 12.31 9 ILE A O 13
ATOM 22640 N N . SER A 1 10 ? 0.481 -3.749 4.399 1.00 23.14 10 SER A N 13
ATOM 22641 C CA . SER A 1 10 ? -0.507 -3.902 5.472 1.00 62.31 10 SER A CA 13
ATOM 22642 C C . SER A 1 10 ? -0.442 -5.321 6.060 1.00 35.13 10 SER A C 13
ATOM 22643 O O . SER A 1 10 ? -0.544 -6.324 5.338 1.00 11.51 10 SER A O 13
ATOM 22651 N N . SER A 1 11 ? -0.217 -5.370 7.372 1.00 52.14 11 SER A N 13
ATOM 22652 C CA . SER A 1 11 ? -0.283 -6.590 8.176 1.00 35.32 11 SER A CA 13
ATOM 22653 C C . SER A 1 11 ? -0.986 -6.238 9.494 1.00 61.34 11 SER A C 13
ATOM 22654 O O . SER A 1 11 ? -0.518 -5.357 10.229 1.00 70.52 11 SER A O 13
ATOM 22662 N N . ASP A 1 12 ? -2.128 -6.900 9.745 1.00 22.53 12 ASP A N 13
ATOM 22663 C CA . ASP A 1 12 ? -2.945 -6.753 10.967 1.00 53.21 12 ASP A CA 13
ATOM 22664 C C . ASP A 1 12 ? -3.730 -5.418 11.032 1.00 34.43 12 ASP A C 13
ATOM 22665 O O . ASP A 1 12 ? -4.922 -5.394 10.716 1.00 72.50 12 ASP A O 13
ATOM 22674 N N . ASP A 1 13 ? -3.050 -4.312 11.421 1.00 70.12 13 ASP A N 13
ATOM 22675 C CA . ASP A 1 13 ? -3.712 -3.032 11.808 1.00 32.23 13 ASP A CA 13
ATOM 22676 C C . ASP A 1 13 ? -4.490 -2.367 10.663 1.00 75.53 13 ASP A C 13
ATOM 22677 O O . ASP A 1 13 ? -4.017 -2.296 9.525 1.00 55.44 13 ASP A O 13
ATOM 22686 N N . THR A 1 14 ? -5.676 -1.850 11.028 1.00 23.24 14 THR A N 13
ATOM 22687 C CA . THR A 1 14 ? -6.643 -1.255 10.100 1.00 35.22 14 THR A CA 13
ATOM 22688 C C . THR A 1 14 ? -6.402 0.260 9.906 1.00 51.21 14 THR A C 13
ATOM 22689 O O . THR A 1 14 ? -6.935 0.864 8.973 1.00 12.12 14 THR A O 13
ATOM 22700 N N . THR A 1 15 ? -5.597 0.882 10.793 1.00 2.32 15 THR A N 13
ATOM 22701 C CA . THR A 1 15 ? -5.228 2.306 10.663 1.00 40.01 15 THR A CA 13
ATOM 22702 C C . THR A 1 15 ? -4.465 2.581 9.347 1.00 13.34 15 THR A C 13
ATOM 22703 O O . THR A 1 15 ? -4.604 3.649 8.770 1.00 72.24 15 THR A O 13
ATOM 22714 N N . LEU A 1 16 ? -3.724 1.573 8.847 1.00 64.43 16 LEU A N 13
ATOM 22715 C CA . LEU A 1 16 ? -2.989 1.684 7.562 1.00 70.11 16 LEU A CA 13
ATOM 22716 C C . LEU A 1 16 ? -3.989 1.711 6.388 1.00 1.53 16 LEU A C 13
ATOM 22717 O O . LEU A 1 16 ? -3.730 2.334 5.363 1.00 5.12 16 LEU A O 13
ATOM 22733 N N . GLU A 1 17 ? -5.142 1.040 6.594 1.00 2.04 17 GLU A N 13
ATOM 22734 C CA . GLU A 1 17 ? -6.245 0.949 5.616 1.00 54.23 17 GLU A CA 13
ATOM 22735 C C . GLU A 1 17 ? -7.036 2.270 5.601 1.00 51.54 17 GLU A C 13
ATOM 22736 O O . GLU A 1 17 ? -7.464 2.740 4.537 1.00 3.35 17 GLU A O 13
ATOM 22748 N N . GLU A 1 18 ? -7.191 2.871 6.807 1.00 1.22 18 GLU A N 13
ATOM 22749 C CA . GLU A 1 18 ? -7.853 4.175 6.987 1.00 64.54 18 GLU A CA 13
ATOM 22750 C C . GLU A 1 18 ? -7.057 5.253 6.253 1.00 54.53 18 GLU A C 13
ATOM 22751 O O . GLU A 1 18 ? -7.570 5.894 5.339 1.00 2.22 18 GLU A O 13
ATOM 22763 N N . LEU A 1 19 ? -5.775 5.378 6.651 1.00 63.24 19 LEU A N 13
ATOM 22764 C CA . LEU A 1 19 ? -4.822 6.336 6.072 1.00 41.42 19 LEU A CA 13
ATOM 22765 C C . LEU A 1 19 ? -4.746 6.175 4.543 1.00 40.50 19 LEU A C 13
ATOM 22766 O O . LEU A 1 19 ? -4.751 7.164 3.837 1.00 4.24 19 LEU A O 13
ATOM 22782 N N . ALA A 1 20 ? -4.765 4.907 4.070 1.00 42.04 20 ALA A N 13
ATOM 22783 C CA . ALA A 1 20 ? -4.761 4.551 2.629 1.00 53.10 20 ALA A CA 13
ATOM 22784 C C . ALA A 1 20 ? -5.907 5.240 1.859 1.00 4.12 20 ALA A C 13
ATOM 22785 O O . ALA A 1 20 ? -5.694 5.866 0.813 1.00 45.53 20 ALA A O 13
ATOM 22792 N N . ARG A 1 21 ? -7.117 5.128 2.429 1.00 22.21 21 ARG A N 13
ATOM 22793 C CA . ARG A 1 21 ? -8.354 5.677 1.848 1.00 12.34 21 ARG A CA 13
ATOM 22794 C C . ARG A 1 21 ? -8.345 7.228 1.876 1.00 50.11 21 ARG A C 13
ATOM 22795 O O . ARG A 1 21 ? -8.991 7.872 1.045 1.00 4.04 21 ARG A O 13
ATOM 22816 N N . LYS A 1 22 ? -7.586 7.817 2.820 1.00 62.33 22 LYS A N 13
ATOM 22817 C CA . LYS A 1 22 ? -7.434 9.286 2.943 1.00 11.12 22 LYS A CA 13
ATOM 22818 C C . LYS A 1 22 ? -6.338 9.833 1.986 1.00 34.33 22 LYS A C 13
ATOM 22819 O O . LYS A 1 22 ? -6.488 10.938 1.458 1.00 40.23 22 LYS A O 13
ATOM 22838 N N . ILE A 1 23 ? -5.244 9.057 1.779 1.00 30.42 23 ILE A N 13
ATOM 22839 C CA . ILE A 1 23 ? -4.123 9.435 0.867 1.00 23.04 23 ILE A CA 13
ATOM 22840 C C . ILE A 1 23 ? -4.643 9.695 -0.547 1.00 42.44 23 ILE A C 13
ATOM 22841 O O . ILE A 1 23 ? -4.419 10.772 -1.102 1.00 62.51 23 ILE A O 13
ATOM 22857 N N . LYS A 1 24 ? -5.400 8.714 -1.076 1.00 75.04 24 LYS A N 13
ATOM 22858 C CA . LYS A 1 24 ? -5.891 8.731 -2.464 1.00 13.35 24 LYS A CA 13
ATOM 22859 C C . LYS A 1 24 ? -6.793 9.948 -2.768 1.00 53.32 24 LYS A C 13
ATOM 22860 O O . LYS A 1 24 ? -6.914 10.344 -3.934 1.00 73.03 24 LYS A O 13
ATOM 22879 N N . ASP A 1 25 ? -7.390 10.544 -1.712 1.00 71.10 25 ASP A N 13
ATOM 22880 C CA . ASP A 1 25 ? -8.288 11.716 -1.839 1.00 43.03 25 ASP A CA 13
ATOM 22881 C C . ASP A 1 25 ? -7.556 12.938 -2.452 1.00 53.14 25 ASP A C 13
ATOM 22882 O O . ASP A 1 25 ? -8.188 13.792 -3.081 1.00 53.41 25 ASP A O 13
ATOM 22891 N N . GLU A 1 26 ? -6.211 12.976 -2.318 1.00 22.21 26 GLU A N 13
ATOM 22892 C CA . GLU A 1 26 ? -5.364 14.040 -2.904 1.00 55.42 26 GLU A CA 13
ATOM 22893 C C . GLU A 1 26 ? -5.291 13.957 -4.455 1.00 63.03 26 GLU A C 13
ATOM 22894 O O . GLU A 1 26 ? -4.634 14.785 -5.086 1.00 34.20 26 GLU A O 13
ATOM 22906 N N . GLY A 1 27 ? -5.952 12.950 -5.054 1.00 43.22 27 GLY A N 13
ATOM 22907 C CA . GLY A 1 27 ? -6.069 12.827 -6.512 1.00 23.31 27 GLY A CA 13
ATOM 22908 C C . GLY A 1 27 ? -5.125 11.785 -7.094 1.00 11.15 27 GLY A C 13
ATOM 22909 O O . GLY A 1 27 ? -4.722 11.885 -8.258 1.00 33.12 27 GLY A O 13
ATOM 22913 N N . LEU A 1 28 ? -4.750 10.792 -6.273 1.00 75.02 28 LEU A N 13
ATOM 22914 C CA . LEU A 1 28 ? -3.870 9.673 -6.691 1.00 72.21 28 LEU A CA 13
ATOM 22915 C C . LEU A 1 28 ? -4.504 8.324 -6.326 1.00 65.04 28 LEU A C 13
ATOM 22916 O O . LEU A 1 28 ? -5.590 8.284 -5.744 1.00 11.14 28 LEU A O 13
ATOM 22932 N N . GLU A 1 29 ? -3.848 7.217 -6.710 1.00 4.21 29 GLU A N 13
ATOM 22933 C CA . GLU A 1 29 ? -4.324 5.858 -6.392 1.00 4.40 29 GLU A CA 13
ATOM 22934 C C . GLU A 1 29 ? -3.437 5.229 -5.304 1.00 54.44 29 GLU A C 13
ATOM 22935 O O . GLU A 1 29 ? -2.268 5.590 -5.161 1.00 32.32 29 GLU A O 13
ATOM 22947 N N . VAL A 1 30 ? -4.018 4.300 -4.530 1.00 64.42 30 VAL A N 13
ATOM 22948 C CA . VAL A 1 30 ? -3.302 3.530 -3.505 1.00 1.22 30 VAL A CA 13
ATOM 22949 C C . VAL A 1 30 ? -3.377 2.024 -3.841 1.00 51.40 30 VAL A C 13
ATOM 22950 O O . VAL A 1 30 ? -4.460 1.468 -4.070 1.00 45.21 30 VAL A O 13
ATOM 22963 N N . TYR A 1 31 ? -2.195 1.401 -3.869 1.00 75.32 31 TYR A N 13
ATOM 22964 C CA . TYR A 1 31 ? -2.012 -0.050 -4.005 1.00 33.12 31 TYR A CA 13
ATOM 22965 C C . TYR A 1 31 ? -1.661 -0.600 -2.615 1.00 31.11 31 TYR A C 13
ATOM 22966 O O . TYR A 1 31 ? -1.148 0.136 -1.767 1.00 51.42 31 TYR A O 13
ATOM 22984 N N . ILE A 1 32 ? -1.947 -1.874 -2.371 1.00 32.31 32 ILE A N 13
ATOM 22985 C CA . ILE A 1 32 ? -1.587 -2.532 -1.105 1.00 22.55 32 ILE A CA 13
ATOM 22986 C C . ILE A 1 32 ? -0.760 -3.787 -1.423 1.00 4.23 32 ILE A C 13
ATOM 22987 O O . ILE A 1 32 ? -1.095 -4.531 -2.340 1.00 52.44 32 ILE A O 13
ATOM 23003 N N . LEU A 1 33 ? 0.342 -3.988 -0.696 1.00 13.42 33 LEU A N 13
ATOM 23004 C CA . LEU A 1 33 ? 1.048 -5.275 -0.654 1.00 2.32 33 LEU A CA 13
ATOM 23005 C C . LEU A 1 33 ? 0.739 -5.960 0.682 1.00 53.02 33 LEU A C 13
ATOM 23006 O O . LEU A 1 33 ? 1.120 -5.464 1.747 1.00 43.01 33 LEU A O 13
ATOM 23022 N N . LEU A 1 34 ? 0.017 -7.085 0.611 1.00 32.44 34 LEU A N 13
ATOM 23023 C CA . LEU A 1 34 ? -0.435 -7.817 1.792 1.00 31.31 34 LEU A CA 13
ATOM 23024 C C . LEU A 1 34 ? 0.548 -8.962 2.072 1.00 13.32 34 LEU A C 13
ATOM 23025 O O . LEU A 1 34 ? 0.793 -9.810 1.207 1.00 40.21 34 LEU A O 13
ATOM 23041 N N . LYS A 1 35 ? 1.117 -8.951 3.284 1.00 45.40 35 LYS A N 13
ATOM 23042 C CA . LYS A 1 35 ? 1.950 -10.035 3.807 1.00 34.02 35 LYS A CA 13
ATOM 23043 C C . LYS A 1 35 ? 1.662 -10.161 5.311 1.00 3.15 35 LYS A C 13
ATOM 23044 O O . LYS A 1 35 ? 1.901 -9.233 6.086 1.00 3.11 35 LYS A O 13
ATOM 23063 N N . ASP A 1 36 ? 1.115 -11.313 5.708 1.00 21.32 36 ASP A N 13
ATOM 23064 C CA . ASP A 1 36 ? 0.647 -11.558 7.085 1.00 44.41 36 ASP A CA 13
ATOM 23065 C C . ASP A 1 36 ? 1.141 -12.930 7.562 1.00 40.40 36 ASP A C 13
ATOM 23066 O O . ASP A 1 36 ? 1.539 -13.770 6.747 1.00 74.14 36 ASP A O 13
ATOM 23075 N N . LYS A 1 37 ? 1.110 -13.147 8.886 1.00 63.14 37 LYS A N 13
ATOM 23076 C CA . LYS A 1 37 ? 1.574 -14.399 9.527 1.00 52.42 37 LYS A CA 13
ATOM 23077 C C . LYS A 1 37 ? 0.636 -15.583 9.211 1.00 2.43 37 LYS A C 13
ATOM 23078 O O . LYS A 1 37 ? 1.054 -16.745 9.256 1.00 73.55 37 LYS A O 13
ATOM 23097 N N . ASP A 1 38 ? -0.624 -15.267 8.915 1.00 64.34 38 ASP A N 13
ATOM 23098 C CA . ASP A 1 38 ? -1.636 -16.242 8.496 1.00 64.45 38 ASP A CA 13
ATOM 23099 C C . ASP A 1 38 ? -2.042 -15.952 7.053 1.00 23.31 38 ASP A C 13
ATOM 23100 O O . ASP A 1 38 ? -2.631 -14.904 6.792 1.00 13.05 38 ASP A O 13
ATOM 23109 N N . GLU A 1 39 ? -1.704 -16.863 6.128 1.00 0.55 39 GLU A N 13
ATOM 23110 C CA . GLU A 1 39 ? -2.226 -16.857 4.741 1.00 21.34 39 GLU A CA 13
ATOM 23111 C C . GLU A 1 39 ? -3.770 -16.894 4.721 1.00 73.31 39 GLU A C 13
ATOM 23112 O O . GLU A 1 39 ? -4.389 -16.379 3.792 1.00 50.11 39 GLU A O 13
ATOM 23124 N N . LYS A 1 40 ? -4.364 -17.520 5.770 1.00 1.14 40 LYS A N 13
ATOM 23125 C CA . LYS A 1 40 ? -5.824 -17.551 6.002 1.00 52.05 40 LYS A CA 13
ATOM 23126 C C . LYS A 1 40 ? -6.396 -16.125 6.067 1.00 11.42 40 LYS A C 13
ATOM 23127 O O . LYS A 1 40 ? -7.252 -15.747 5.265 1.00 2.10 40 LYS A O 13
ATOM 23146 N N . ARG A 1 41 ? -5.860 -15.330 7.018 1.00 32.53 41 ARG A N 13
ATOM 23147 C CA . ARG A 1 41 ? -6.334 -13.964 7.285 1.00 54.14 41 ARG A CA 13
ATOM 23148 C C . ARG A 1 41 ? -5.885 -12.997 6.179 1.00 65.03 41 ARG A C 13
ATOM 23149 O O . ARG A 1 41 ? -6.589 -12.037 5.869 1.00 73.34 41 ARG A O 13
ATOM 23170 N N . LEU A 1 42 ? -4.718 -13.294 5.574 1.00 35.41 42 LEU A N 13
ATOM 23171 C CA . LEU A 1 42 ? -4.156 -12.539 4.439 1.00 11.12 42 LEU A CA 13
ATOM 23172 C C . LEU A 1 42 ? -5.145 -12.542 3.261 1.00 50.34 42 LEU A C 13
ATOM 23173 O O . LEU A 1 42 ? -5.458 -11.486 2.706 1.00 23.21 42 LEU A O 13
ATOM 23189 N N . GLU A 1 43 ? -5.617 -13.750 2.905 1.00 73.24 43 GLU A N 13
ATOM 23190 C CA . GLU A 1 43 ? -6.532 -13.988 1.773 1.00 3.42 43 GLU A CA 13
ATOM 23191 C C . GLU A 1 43 ? -7.828 -13.167 1.918 1.00 21.54 43 GLU A C 13
ATOM 23192 O O . GLU A 1 43 ? -8.264 -12.502 0.967 1.00 13.43 43 GLU A O 13
ATOM 23204 N N . GLU A 1 44 ? -8.413 -13.213 3.129 1.00 54.14 44 GLU A N 13
ATOM 23205 C CA . GLU A 1 44 ? -9.633 -12.465 3.460 1.00 34.35 44 GLU A CA 13
ATOM 23206 C C . GLU A 1 44 ? -9.371 -10.954 3.353 1.00 3.43 44 GLU A C 13
ATOM 23207 O O . GLU A 1 44 ? -10.145 -10.224 2.732 1.00 21.41 44 GLU A O 13
ATOM 23219 N N . LYS A 1 45 ? -8.219 -10.533 3.923 1.00 21.14 45 LYS A N 13
ATOM 23220 C CA . LYS A 1 45 ? -7.824 -9.121 4.049 1.00 33.15 45 LYS A CA 13
ATOM 23221 C C . LYS A 1 45 ? -7.678 -8.440 2.671 1.00 24.52 45 LYS A C 13
ATOM 23222 O O . LYS A 1 45 ? -8.099 -7.289 2.507 1.00 43.40 45 LYS A O 13
ATOM 23241 N N . ILE A 1 46 ? -7.112 -9.184 1.690 1.00 10.00 46 ILE A N 13
ATOM 23242 C CA . ILE A 1 46 ? -6.983 -8.722 0.291 1.00 2.23 46 ILE A CA 13
ATOM 23243 C C . ILE A 1 46 ? -8.367 -8.335 -0.265 1.00 43.23 46 ILE A C 13
ATOM 23244 O O . ILE A 1 46 ? -8.544 -7.231 -0.768 1.00 74.43 46 ILE A O 13
ATOM 23260 N N . GLN A 1 47 ? -9.352 -9.241 -0.088 1.00 70.44 47 GLN A N 13
ATOM 23261 C CA . GLN A 1 47 ? -10.714 -9.073 -0.639 1.00 2.22 47 GLN A CA 13
ATOM 23262 C C . GLN A 1 47 ? -11.507 -7.971 0.102 1.00 22.21 47 GLN A C 13
ATOM 23263 O O . GLN A 1 47 ? -12.407 -7.363 -0.482 1.00 0.15 47 GLN A O 13
ATOM 23277 N N . LYS A 1 48 ? -11.159 -7.719 1.388 1.00 43.01 48 LYS A N 13
ATOM 23278 C CA . LYS A 1 48 ? -11.795 -6.642 2.190 1.00 33.44 48 LYS A CA 13
ATOM 23279 C C . LYS A 1 48 ? -11.312 -5.270 1.702 1.00 71.14 48 LYS A C 13
ATOM 23280 O O . LYS A 1 48 ? -12.083 -4.317 1.634 1.00 22.51 48 LYS A O 13
ATOM 23299 N N . LEU A 1 49 ? -10.017 -5.202 1.365 1.00 63.21 49 LEU A N 13
ATOM 23300 C CA . LEU A 1 49 ? -9.374 -3.983 0.849 1.00 71.13 49 LEU A CA 13
ATOM 23301 C C . LEU A 1 49 ? -9.828 -3.686 -0.586 1.00 14.12 49 LEU A C 13
ATOM 23302 O O . LEU A 1 49 ? -10.047 -2.532 -0.939 1.00 11.41 49 LEU A O 13
ATOM 23318 N N . LYS A 1 50 ? -9.975 -4.741 -1.408 1.00 4.31 50 LYS A N 13
ATOM 23319 C CA . LYS A 1 50 ? -10.496 -4.608 -2.779 1.00 74.24 50 LYS A CA 13
ATOM 23320 C C . LYS A 1 50 ? -11.974 -4.178 -2.757 1.00 21.55 50 LYS A C 13
ATOM 23321 O O . LYS A 1 50 ? -12.422 -3.454 -3.643 1.00 3.01 50 LYS A O 13
ATOM 23340 N N . SER A 1 51 ? -12.713 -4.623 -1.726 1.00 0.30 51 SER A N 13
ATOM 23341 C CA . SER A 1 51 ? -14.070 -4.129 -1.443 1.00 34.52 51 SER A CA 13
ATOM 23342 C C . SER A 1 51 ? -14.055 -2.613 -1.136 1.00 63.52 51 SER A C 13
ATOM 23343 O O . SER A 1 51 ? -14.925 -1.872 -1.603 1.00 75.10 51 SER A O 13
ATOM 23351 N N . GLN A 1 52 ? -13.047 -2.166 -0.349 1.00 74.43 52 GLN A N 13
ATOM 23352 C CA . GLN A 1 52 ? -12.815 -0.732 -0.050 1.00 62.43 52 GLN A CA 13
ATOM 23353 C C . GLN A 1 52 ? -12.255 0.023 -1.285 1.00 64.31 52 GLN A C 13
ATOM 23354 O O . GLN A 1 52 ? -12.218 1.256 -1.291 1.00 3.12 52 GLN A O 13
ATOM 23368 N N . GLY A 1 53 ? -11.799 -0.732 -2.307 1.00 5.40 53 GLY A N 13
ATOM 23369 C CA . GLY A 1 53 ? -11.333 -0.169 -3.579 1.00 32.30 53 GLY A CA 13
ATOM 23370 C C . GLY A 1 53 ? -9.826 0.036 -3.608 1.00 4.51 53 GLY A C 13
ATOM 23371 O O . GLY A 1 53 ? -9.352 1.135 -3.890 1.00 41.51 53 GLY A O 13
ATOM 23375 N N . PHE A 1 54 ? -9.068 -1.028 -3.293 1.00 42.43 54 PHE A N 13
ATOM 23376 C CA . PHE A 1 54 ? -7.589 -1.012 -3.320 1.00 61.12 54 PHE A CA 13
ATOM 23377 C C . PHE A 1 54 ? -7.062 -2.114 -4.244 1.00 44.13 54 PHE A C 13
ATOM 23378 O O . PHE A 1 54 ? -7.638 -3.211 -4.306 1.00 60.41 54 PHE A O 13
ATOM 23395 N N . GLU A 1 55 ? -5.961 -1.812 -4.964 1.00 44.21 55 GLU A N 13
ATOM 23396 C CA . GLU A 1 55 ? -5.279 -2.775 -5.845 1.00 42.33 55 GLU A CA 13
ATOM 23397 C C . GLU A 1 55 ? -4.274 -3.577 -5.006 1.00 45.42 55 GLU A C 13
ATOM 23398 O O . GLU A 1 55 ? -3.107 -3.192 -4.855 1.00 31.42 55 GLU A O 13
ATOM 23410 N N . VAL A 1 56 ? -4.769 -4.670 -4.417 1.00 33.21 56 VAL A N 13
ATOM 23411 C CA . VAL A 1 56 ? -4.019 -5.460 -3.433 1.00 44.53 56 VAL A CA 13
ATOM 23412 C C . VAL A 1 56 ? -3.353 -6.665 -4.107 1.00 10.04 56 VAL A C 13
ATOM 23413 O O . VAL A 1 56 ? -4.002 -7.411 -4.844 1.00 3.44 56 VAL A O 13
ATOM 23426 N N . ARG A 1 57 ? -2.063 -6.838 -3.817 1.00 62.12 57 ARG A N 13
ATOM 23427 C CA . ARG A 1 57 ? -1.219 -7.915 -4.352 1.00 54.23 57 ARG A CA 13
ATOM 23428 C C . ARG A 1 57 ? -0.440 -8.529 -3.187 1.00 10.21 57 ARG A C 13
ATOM 23429 O O . ARG A 1 57 ? 0.003 -7.812 -2.286 1.00 0.43 57 ARG A O 13
ATOM 23450 N N . LYS A 1 58 ? -0.280 -9.849 -3.200 1.00 54.41 58 LYS A N 13
ATOM 23451 C CA . LYS A 1 58 ? 0.400 -10.579 -2.124 1.00 34.30 58 LYS A CA 13
ATOM 23452 C C . LYS A 1 58 ? 1.918 -10.616 -2.392 1.00 22.32 58 LYS A C 13
ATOM 23453 O O . LYS A 1 58 ? 2.349 -10.812 -3.533 1.00 12.30 58 LYS A O 13
ATOM 23472 N N . VAL A 1 59 ? 2.707 -10.433 -1.330 1.00 75.44 59 VAL A N 13
ATOM 23473 C CA . VAL A 1 59 ? 4.184 -10.514 -1.364 1.00 43.40 59 VAL A CA 13
ATOM 23474 C C . VAL A 1 59 ? 4.662 -11.276 -0.117 1.00 64.50 59 VAL A C 13
ATOM 23475 O O . VAL A 1 59 ? 3.841 -11.669 0.724 1.00 74.35 59 VAL A O 13
ATOM 23488 N N . LYS A 1 60 ? 5.980 -11.485 -0.004 1.00 50.15 60 LYS A N 13
ATOM 23489 C CA . LYS A 1 60 ? 6.597 -12.164 1.154 1.00 35.25 60 LYS A CA 13
ATOM 23490 C C . LYS A 1 60 ? 7.280 -11.154 2.096 1.00 21.12 60 LYS A C 13
ATOM 23491 O O . LYS A 1 60 ? 6.723 -10.761 3.128 1.00 63.41 60 LYS A O 13
ATOM 23510 N N . ASP A 1 61 ? 8.472 -10.709 1.702 1.00 41.31 61 ASP A N 13
ATOM 23511 C CA . ASP A 1 61 ? 9.377 -9.910 2.556 1.00 0.12 61 ASP A CA 13
ATOM 23512 C C . ASP A 1 61 ? 9.710 -8.597 1.830 1.00 64.23 61 ASP A C 13
ATOM 23513 O O . ASP A 1 61 ? 9.308 -8.420 0.680 1.00 15.23 61 ASP A O 13
ATOM 23522 N N . ASP A 1 62 ? 10.468 -7.687 2.482 1.00 2.25 62 ASP A N 13
ATOM 23523 C CA . ASP A 1 62 ? 10.843 -6.381 1.883 1.00 33.14 62 ASP A CA 13
ATOM 23524 C C . ASP A 1 62 ? 11.887 -6.571 0.758 1.00 5.53 62 ASP A C 13
ATOM 23525 O O . ASP A 1 62 ? 12.123 -5.668 -0.046 1.00 15.24 62 ASP A O 13
ATOM 23534 N N . ASP A 1 63 ? 12.502 -7.766 0.725 1.00 4.32 63 ASP A N 13
ATOM 23535 C CA . ASP A 1 63 ? 13.287 -8.245 -0.432 1.00 42.31 63 ASP A CA 13
ATOM 23536 C C . ASP A 1 63 ? 12.406 -8.222 -1.700 1.00 72.45 63 ASP A C 13
ATOM 23537 O O . ASP A 1 63 ? 12.809 -7.702 -2.736 1.00 41.41 63 ASP A O 13
ATOM 23546 N N . ASP A 1 64 ? 11.195 -8.785 -1.566 1.00 20.01 64 ASP A N 13
ATOM 23547 C CA . ASP A 1 64 ? 10.187 -8.851 -2.639 1.00 51.30 64 ASP A CA 13
ATOM 23548 C C . ASP A 1 64 ? 9.538 -7.473 -2.854 1.00 73.20 64 ASP A C 13
ATOM 23549 O O . ASP A 1 64 ? 9.375 -7.046 -3.985 1.00 72.11 64 ASP A O 13
ATOM 23558 N N . ILE A 1 65 ? 9.217 -6.786 -1.734 1.00 14.10 65 ILE A N 13
ATOM 23559 C CA . ILE A 1 65 ? 8.468 -5.503 -1.736 1.00 73.11 65 ILE A CA 13
ATOM 23560 C C . ILE A 1 65 ? 9.264 -4.393 -2.457 1.00 12.23 65 ILE A C 13
ATOM 23561 O O . ILE A 1 65 ? 8.777 -3.817 -3.422 1.00 52.25 65 ILE A O 13
ATOM 23577 N N . ASP A 1 66 ? 10.510 -4.147 -2.008 1.00 34.53 66 ASP A N 13
ATOM 23578 C CA . ASP A 1 66 ? 11.380 -3.079 -2.572 1.00 42.53 66 ASP A CA 13
ATOM 23579 C C . ASP A 1 66 ? 11.635 -3.301 -4.075 1.00 2.30 66 ASP A C 13
ATOM 23580 O O . ASP A 1 66 ? 11.692 -2.354 -4.859 1.00 21.31 66 ASP A O 13
ATOM 23589 N N . LYS A 1 67 ? 11.719 -4.581 -4.436 1.00 55.10 67 LYS A N 13
ATOM 23590 C CA . LYS A 1 67 ? 11.959 -5.060 -5.805 1.00 73.44 67 LYS A CA 13
ATOM 23591 C C . LYS A 1 67 ? 10.663 -4.969 -6.655 1.00 65.21 67 LYS A C 13
ATOM 23592 O O . LYS A 1 67 ? 10.722 -4.723 -7.868 1.00 74.33 67 LYS A O 13
ATOM 23611 N N . TRP A 1 68 ? 9.505 -5.144 -5.982 1.00 50.23 68 TRP A N 13
ATOM 23612 C CA . TRP A 1 68 ? 8.159 -5.062 -6.596 1.00 1.43 68 TRP A CA 13
ATOM 23613 C C . TRP A 1 68 ? 7.848 -3.610 -7.003 1.00 74.22 68 TRP A C 13
ATOM 23614 O O . TRP A 1 68 ? 7.338 -3.364 -8.086 1.00 35.12 68 TRP A O 13
ATOM 23635 N N . ILE A 1 69 ? 8.181 -2.659 -6.120 1.00 1.42 69 ILE A N 13
ATOM 23636 C CA . ILE A 1 69 ? 7.968 -1.214 -6.367 1.00 5.22 69 ILE A CA 13
ATOM 23637 C C . ILE A 1 69 ? 8.987 -0.712 -7.410 1.00 34.04 69 ILE A C 13
ATOM 23638 O O . ILE A 1 69 ? 8.643 0.085 -8.293 1.00 33.10 69 ILE A O 13
ATOM 23654 N N . ASP A 1 70 ? 10.229 -1.231 -7.302 1.00 53.11 70 ASP A N 13
ATOM 23655 C CA . ASP A 1 70 ? 11.345 -0.908 -8.217 1.00 4.41 70 ASP A CA 13
ATOM 23656 C C . ASP A 1 70 ? 10.961 -1.194 -9.677 1.00 32.03 70 ASP A C 13
ATOM 23657 O O . ASP A 1 70 ? 11.207 -0.364 -10.566 1.00 62.12 70 ASP A O 13
ATOM 23666 N N . LYS A 1 71 ? 10.307 -2.347 -9.902 1.00 51.54 71 LYS A N 13
ATOM 23667 C CA . LYS A 1 71 ? 9.912 -2.762 -11.255 1.00 73.11 71 LYS A CA 13
ATOM 23668 C C . LYS A 1 71 ? 8.707 -1.947 -11.760 1.00 22.11 71 LYS A C 13
ATOM 23669 O O . LYS A 1 71 ? 8.658 -1.630 -12.938 1.00 24.31 71 LYS A O 13
ATOM 23688 N N . ILE A 1 72 ? 7.765 -1.567 -10.861 1.00 72.23 72 ILE A N 13
ATOM 23689 C CA . ILE A 1 72 ? 6.606 -0.716 -11.250 1.00 13.15 72 ILE A CA 13
ATOM 23690 C C . ILE A 1 72 ? 7.103 0.651 -11.785 1.00 51.30 72 ILE A C 13
ATOM 23691 O O . ILE A 1 72 ? 6.572 1.171 -12.757 1.00 41.43 72 ILE A O 13
ATOM 23707 N N . LYS A 1 73 ? 8.162 1.185 -11.154 1.00 4.43 73 LYS A N 13
ATOM 23708 C CA . LYS A 1 73 ? 8.731 2.503 -11.511 1.00 62.41 73 LYS A CA 13
ATOM 23709 C C . LYS A 1 73 ? 9.506 2.477 -12.846 1.00 72.20 73 LYS A C 13
ATOM 23710 O O . LYS A 1 73 ? 9.598 3.512 -13.514 1.00 74.24 73 LYS A O 13
ATOM 23729 N N . LYS A 1 74 ? 10.071 1.311 -13.223 1.00 20.35 74 LYS A N 13
ATOM 23730 C CA . LYS A 1 74 ? 10.883 1.196 -14.462 1.00 33.54 74 LYS A CA 13
ATOM 23731 C C . LYS A 1 74 ? 9.988 0.840 -15.669 1.00 4.21 74 LYS A C 13
ATOM 23732 O O . LYS A 1 74 ? 10.201 1.337 -16.783 1.00 71.13 74 LYS A O 13
ATOM 23751 N N . GLU A 1 75 ? 8.985 -0.029 -15.426 1.00 42.54 75 GLU A N 13
ATOM 23752 C CA . GLU A 1 75 ? 7.992 -0.444 -16.442 1.00 51.32 75 GLU A CA 13
ATOM 23753 C C . GLU A 1 75 ? 7.024 0.708 -16.722 1.00 34.15 75 GLU A C 13
ATOM 23754 O O . GLU A 1 75 ? 6.625 0.948 -17.867 1.00 65.34 75 GLU A O 13
ATOM 23766 N N . ARG A 1 76 ? 6.660 1.417 -15.645 1.00 35.24 76 ARG A N 13
ATOM 23767 C CA . ARG A 1 76 ? 5.734 2.555 -15.679 1.00 4.33 76 ARG A CA 13
ATOM 23768 C C . ARG A 1 76 ? 6.451 3.805 -15.099 1.00 15.42 76 ARG A C 13
ATOM 23769 O O . ARG A 1 76 ? 6.264 4.147 -13.924 1.00 34.02 76 ARG A O 13
ATOM 23790 N N . PRO A 1 77 ? 7.326 4.498 -15.911 1.00 55.11 77 PRO A N 13
ATOM 23791 C CA . PRO A 1 77 ? 8.032 5.728 -15.467 1.00 51.23 77 PRO A CA 13
ATOM 23792 C C . PRO A 1 77 ? 7.147 6.992 -15.556 1.00 51.51 77 PRO A C 13
ATOM 23793 O O . PRO A 1 77 ? 7.634 8.121 -15.385 1.00 70.04 77 PRO A O 13
ATOM 23804 N N . GLN A 1 78 ? 5.842 6.786 -15.813 1.00 41.41 78 GLN A N 13
ATOM 23805 C CA . GLN A 1 78 ? 4.830 7.855 -15.812 1.00 74.31 78 GLN A CA 13
ATOM 23806 C C . GLN A 1 78 ? 4.492 8.242 -14.364 1.00 3.22 78 GLN A C 13
ATOM 23807 O O . GLN A 1 78 ? 4.448 9.427 -14.013 1.00 23.11 78 GLN A O 13
ATOM 23821 N N . LEU A 1 79 ? 4.290 7.221 -13.522 1.00 30.51 79 LEU A N 13
ATOM 23822 C CA . LEU A 1 79 ? 3.927 7.397 -12.109 1.00 42.43 79 LEU A CA 13
ATOM 23823 C C . LEU A 1 79 ? 5.094 6.978 -11.197 1.00 64.52 79 LEU A C 13
ATOM 23824 O O . LEU A 1 79 ? 5.795 5.998 -11.476 1.00 34.03 79 LEU A O 13
ATOM 23840 N N . GLU A 1 80 ? 5.335 7.783 -10.155 1.00 11.21 80 GLU A N 13
ATOM 23841 C CA . GLU A 1 80 ? 6.296 7.467 -9.081 1.00 70.44 80 GLU A CA 13
ATOM 23842 C C . GLU A 1 80 ? 5.567 6.656 -7.992 1.00 52.02 80 GLU A C 13
ATOM 23843 O O . GLU A 1 80 ? 4.347 6.781 -7.837 1.00 61.42 80 GLU A O 13
ATOM 23855 N N . VAL A 1 81 ? 6.305 5.815 -7.255 1.00 62.32 81 VAL A N 13
ATOM 23856 C CA . VAL A 1 81 ? 5.715 4.897 -6.266 1.00 53.22 81 VAL A CA 13
ATOM 23857 C C . VAL A 1 81 ? 6.434 5.053 -4.917 1.00 23.40 81 VAL A C 13
ATOM 23858 O O . VAL A 1 81 ? 7.647 5.266 -4.877 1.00 64.10 81 VAL A O 13
ATOM 23871 N N . ARG A 1 82 ? 5.666 4.941 -3.824 1.00 1.21 82 ARG A N 13
ATOM 23872 C CA . ARG A 1 82 ? 6.179 5.002 -2.447 1.00 60.34 82 ARG A CA 13
ATOM 23873 C C . ARG A 1 82 ? 5.714 3.752 -1.664 1.00 11.15 82 ARG A C 13
ATOM 23874 O O . ARG A 1 82 ? 4.533 3.386 -1.728 1.00 63.31 82 ARG A O 13
ATOM 23895 N N . LYS A 1 83 ? 6.662 3.097 -0.967 1.00 21.23 83 LYS A N 13
ATOM 23896 C CA . LYS A 1 83 ? 6.376 2.008 -0.013 1.00 23.14 83 LYS A CA 13
ATOM 23897 C C . LYS A 1 83 ? 6.014 2.612 1.350 1.00 14.10 83 LYS A C 13
ATOM 23898 O O . LYS A 1 83 ? 6.652 3.572 1.787 1.00 73.44 83 LYS A O 13
ATOM 23917 N N . VAL A 1 84 ? 4.997 2.050 2.002 1.00 32.12 84 VAL A N 13
ATOM 23918 C CA . VAL A 1 84 ? 4.572 2.449 3.356 1.00 34.22 84 VAL A CA 13
ATOM 23919 C C . VAL A 1 84 ? 4.440 1.196 4.242 1.00 2.11 84 VAL A C 13
ATOM 23920 O O . VAL A 1 84 ? 3.409 0.536 4.238 1.00 5.12 84 VAL A O 13
ATOM 23933 N N . THR A 1 85 ? 5.499 0.856 4.981 1.00 44.41 85 THR A N 13
ATOM 23934 C CA . THR A 1 85 ? 5.529 -0.369 5.813 1.00 25.11 85 THR A CA 13
ATOM 23935 C C . THR A 1 85 ? 4.823 -0.164 7.170 1.00 72.34 85 THR A C 13
ATOM 23936 O O . THR A 1 85 ? 4.246 -1.103 7.735 1.00 63.54 85 THR A O 13
ATOM 23947 N N . ASP A 1 86 ? 4.865 1.076 7.677 1.00 2.31 86 ASP A N 13
ATOM 23948 C CA . ASP A 1 86 ? 4.278 1.442 8.983 1.00 22.04 86 ASP A CA 13
ATOM 23949 C C . ASP A 1 86 ? 3.187 2.509 8.819 1.00 4.12 86 ASP A C 13
ATOM 23950 O O . ASP A 1 86 ? 3.148 3.228 7.818 1.00 73.44 86 ASP A O 13
ATOM 23959 N N . GLU A 1 87 ? 2.308 2.573 9.835 1.00 11.10 87 GLU A N 13
ATOM 23960 C CA . GLU A 1 87 ? 1.256 3.596 9.985 1.00 2.13 87 GLU A CA 13
ATOM 23961 C C . GLU A 1 87 ? 1.822 5.018 9.826 1.00 74.25 87 GLU A C 13
ATOM 23962 O O . GLU A 1 87 ? 1.274 5.832 9.074 1.00 31.41 87 GLU A O 13
ATOM 23974 N N . ASP A 1 88 ? 2.950 5.286 10.522 1.00 4.43 88 ASP A N 13
ATOM 23975 C CA . ASP A 1 88 ? 3.572 6.622 10.540 1.00 65.14 88 ASP A CA 13
ATOM 23976 C C . ASP A 1 88 ? 4.043 7.041 9.147 1.00 34.45 88 ASP A C 13
ATOM 23977 O O . ASP A 1 88 ? 3.967 8.205 8.819 1.00 71.33 88 ASP A O 13
ATOM 23986 N N . GLN A 1 89 ? 4.452 6.070 8.321 1.00 32.52 89 GLN A N 13
ATOM 23987 C CA . GLN A 1 89 ? 4.926 6.337 6.953 1.00 1.13 89 GLN A CA 13
ATOM 23988 C C . GLN A 1 89 ? 3.769 6.838 6.065 1.00 32.11 89 GLN A C 13
ATOM 23989 O O . GLN A 1 89 ? 3.969 7.696 5.202 1.00 12.23 89 GLN A O 13
ATOM 24003 N N . ALA A 1 90 ? 2.559 6.287 6.307 1.00 35.02 90 ALA A N 13
ATOM 24004 C CA . ALA A 1 90 ? 1.314 6.762 5.664 1.00 61.51 90 ALA A CA 13
ATOM 24005 C C . ALA A 1 90 ? 0.940 8.166 6.156 1.00 65.03 90 ALA A C 13
ATOM 24006 O O . ALA A 1 90 ? 0.411 8.973 5.392 1.00 64.24 90 ALA A O 13
ATOM 24013 N N . LYS A 1 91 ? 1.238 8.446 7.436 1.00 11.55 91 LYS A N 13
ATOM 24014 C CA . LYS A 1 91 ? 1.018 9.772 8.044 1.00 20.14 91 LYS A CA 13
ATOM 24015 C C . LYS A 1 91 ? 1.993 10.816 7.464 1.00 73.13 91 LYS A C 13
ATOM 24016 O O . LYS A 1 91 ? 1.590 11.939 7.175 1.00 64.34 91 LYS A O 13
ATOM 24035 N N . GLN A 1 92 ? 3.267 10.404 7.266 1.00 1.15 92 GLN A N 13
ATOM 24036 C CA . GLN A 1 92 ? 4.332 11.299 6.791 1.00 44.23 92 GLN A CA 13
ATOM 24037 C C . GLN A 1 92 ? 4.041 11.744 5.357 1.00 52.54 92 GLN A C 13
ATOM 24038 O O . GLN A 1 92 ? 4.165 12.923 5.042 1.00 53.11 92 GLN A O 13
ATOM 24052 N N . ILE A 1 93 ? 3.682 10.771 4.487 1.00 20.41 93 ILE A N 13
ATOM 24053 C CA . ILE A 1 93 ? 3.327 11.066 3.085 1.00 64.33 93 ILE A CA 13
ATOM 24054 C C . ILE A 1 93 ? 2.023 11.895 2.961 1.00 41.42 93 ILE A C 13
ATOM 24055 O O . ILE A 1 93 ? 1.881 12.642 2.005 1.00 44.15 93 ILE A O 13
ATOM 24071 N N . LEU A 1 94 ? 1.082 11.764 3.927 1.00 63.33 94 LEU A N 13
ATOM 24072 C CA . LEU A 1 94 ? -0.091 12.673 3.996 1.00 22.32 94 LEU A CA 13
ATOM 24073 C C . LEU A 1 94 ? 0.390 14.134 4.111 1.00 74.42 94 LEU A C 13
ATOM 24074 O O . LEU A 1 94 ? 0.024 14.976 3.295 1.00 44.20 94 LEU A O 13
ATOM 24090 N N . GLU A 1 95 ? 1.295 14.366 5.081 1.00 70.21 95 GLU A N 13
ATOM 24091 C CA . GLU A 1 95 ? 1.940 15.677 5.332 1.00 15.34 95 GLU A CA 13
ATOM 24092 C C . GLU A 1 95 ? 2.861 16.095 4.154 1.00 53.02 95 GLU A C 13
ATOM 24093 O O . GLU A 1 95 ? 3.050 17.277 3.891 1.00 63.34 95 GLU A O 13
ATOM 24105 N N . ASP A 1 96 ? 3.370 15.086 3.431 1.00 74.13 96 ASP A N 13
ATOM 24106 C CA . ASP A 1 96 ? 4.338 15.263 2.320 1.00 50.31 96 ASP A CA 13
ATOM 24107 C C . ASP A 1 96 ? 3.622 15.668 1.026 1.00 24.02 96 ASP A C 13
ATOM 24108 O O . ASP A 1 96 ? 4.208 16.328 0.170 1.00 23.33 96 ASP A O 13
ATOM 24117 N N . LEU A 1 97 ? 2.351 15.259 0.900 1.00 70.22 97 LEU A N 13
ATOM 24118 C CA . LEU A 1 97 ? 1.479 15.662 -0.217 1.00 0.33 97 LEU A CA 13
ATOM 24119 C C . LEU A 1 97 ? 0.905 17.069 0.041 1.00 72.14 97 LEU A C 13
ATOM 24120 O O . LEU A 1 97 ? 0.365 17.685 -0.878 1.00 2.43 97 LEU A O 13
ATOM 24136 N N . LYS A 1 98 ? 1.005 17.563 1.301 1.00 44.11 98 LYS A N 13
ATOM 24137 C CA . LYS A 1 98 ? 0.625 18.953 1.650 1.00 72.32 98 LYS A CA 13
ATOM 24138 C C . LYS A 1 98 ? 1.826 19.896 1.392 1.00 55.14 98 LYS A C 13
ATOM 24139 O O . LYS A 1 98 ? 1.657 21.012 0.880 1.00 2.21 98 LYS A O 13
ATOM 24158 N N . LYS A 1 99 ? 3.038 19.428 1.781 1.00 52.43 99 LYS A N 13
ATOM 24159 C CA . LYS A 1 99 ? 4.316 20.126 1.495 1.00 45.53 99 LYS A CA 13
ATOM 24160 C C . LYS A 1 99 ? 4.564 20.156 -0.021 1.00 25.25 99 LYS A C 13
ATOM 24161 O O . LYS A 1 99 ? 4.993 21.182 -0.553 1.00 34.42 99 LYS A O 13
ATOM 24180 N N . LYS A 1 100 ? 4.220 19.011 -0.670 1.00 25.30 100 LYS A N 13
ATOM 24181 C CA . LYS A 1 100 ? 4.289 18.737 -2.134 1.00 35.04 100 LYS A CA 13
ATOM 24182 C C . LYS A 1 100 ? 5.595 19.197 -2.851 1.00 51.23 100 LYS A C 13
ATOM 24183 O O . LYS A 1 100 ? 6.369 18.343 -3.314 1.00 3.24 100 LYS A O 13
ATOM 24202 N N . GLY A 1 101 ? 5.830 20.522 -2.947 1.00 72.21 101 GLY A N 13
ATOM 24203 C CA . GLY A 1 101 ? 7.016 21.075 -3.595 1.00 61.13 101 GLY A CA 13
ATOM 24204 C C . GLY A 1 101 ? 8.324 20.773 -2.867 1.00 14.35 101 GLY A C 13
ATOM 24205 O O . GLY A 1 101 ? 8.804 21.588 -2.071 1.00 53.43 101 GLY A O 13
ATOM 24209 N N . SER A 1 102 ? 8.894 19.589 -3.150 1.00 31.23 102 SER A N 13
ATOM 24210 C CA . SER A 1 102 ? 10.230 19.190 -2.684 1.00 74.45 102 SER A CA 13
ATOM 24211 C C . SER A 1 102 ? 11.331 19.932 -3.477 1.00 53.23 102 SER A C 13
ATOM 24212 O O . SER A 1 102 ? 12.504 19.911 -3.082 1.00 33.41 102 SER A O 13
ATOM 24220 N N . LEU A 1 103 ? 10.923 20.557 -4.621 1.00 22.20 103 LEU A N 13
ATOM 24221 C CA . LEU A 1 103 ? 11.786 21.372 -5.510 1.00 70.52 103 LEU A CA 13
ATOM 24222 C C . LEU A 1 103 ? 12.908 20.533 -6.152 1.00 52.25 103 LEU A C 13
ATOM 24223 O O . LEU A 1 103 ? 13.881 21.078 -6.691 1.00 21.15 103 LEU A O 13
ATOM 24239 N N . GLU A 1 104 ? 12.708 19.200 -6.167 1.00 53.34 104 GLU A N 13
ATOM 24240 C CA . GLU A 1 104 ? 13.676 18.229 -6.703 1.00 51.52 104 GLU A CA 13
ATOM 24241 C C . GLU A 1 104 ? 12.999 17.348 -7.778 1.00 52.14 104 GLU A C 13
ATOM 24242 O O . GLU A 1 104 ? 12.450 16.280 -7.493 1.00 21.33 104 GLU A O 13
ATOM 24254 N N . HIS A 1 105 ? 12.989 17.875 -9.007 1.00 51.22 105 HIS A N 13
ATOM 24255 C CA . HIS A 1 105 ? 12.599 17.148 -10.223 1.00 33.31 105 HIS A CA 13
ATOM 24256 C C . HIS A 1 105 ? 13.404 17.755 -11.376 1.00 0.24 105 HIS A C 13
ATOM 24257 O O . HIS A 1 105 ? 14.033 17.044 -12.159 1.00 64.24 105 HIS A O 13
ATOM 24272 N N . HIS A 1 106 ? 13.374 19.093 -11.446 1.00 11.23 106 HIS A N 13
ATOM 24273 C CA . HIS A 1 106 ? 14.308 19.895 -12.240 1.00 1.21 106 HIS A CA 13
ATOM 24274 C C . HIS A 1 106 ? 15.178 20.698 -11.248 1.00 32.43 106 HIS A C 13
ATOM 24275 O O . HIS A 1 106 ? 14.804 21.793 -10.809 1.00 5.31 106 HIS A O 13
ATOM 24290 N N . HIS A 1 107 ? 16.322 20.114 -10.829 1.00 1.32 107 HIS A N 13
ATOM 24291 C CA . HIS A 1 107 ? 17.203 20.740 -9.817 1.00 33.42 107 HIS A CA 13
ATOM 24292 C C . HIS A 1 107 ? 17.827 22.052 -10.352 1.00 42.22 107 HIS A C 13
ATOM 24293 O O . HIS A 1 107 ? 18.279 22.900 -9.565 1.00 61.22 107 HIS A O 13
ATOM 24308 N N . HIS A 1 108 ? 17.839 22.215 -11.686 1.00 35.02 108 HIS A N 13
ATOM 24309 C CA . HIS A 1 108 ? 18.177 23.488 -12.335 1.00 42.41 108 HIS A CA 13
ATOM 24310 C C . HIS A 1 108 ? 17.058 24.527 -12.090 1.00 3.04 108 HIS A C 13
ATOM 24311 O O . HIS A 1 108 ? 16.127 24.682 -12.887 1.00 0.40 108 HIS A O 13
ATOM 24326 N N . HIS A 1 109 ? 17.142 25.150 -10.914 1.00 43.41 109 HIS A N 13
ATOM 24327 C CA . HIS A 1 109 ? 16.358 26.330 -10.513 1.00 60.42 109 HIS A CA 13
ATOM 24328 C C . HIS A 1 109 ? 17.267 27.185 -9.597 1.00 4.42 109 HIS A C 13
ATOM 24329 O O . HIS A 1 109 ? 16.800 27.963 -8.757 1.00 24.31 109 HIS A O 13
ATOM 24344 N N . HIS A 1 110 ? 18.585 27.016 -9.815 1.00 41.34 110 HIS A N 13
ATOM 24345 C CA . HIS A 1 110 ? 19.658 27.611 -9.017 1.00 34.24 110 HIS A CA 13
ATOM 24346 C C . HIS A 1 110 ? 20.884 27.790 -9.942 1.00 2.43 110 HIS A C 13
ATOM 24347 O O . HIS A 1 110 ? 21.488 26.765 -10.328 1.00 41.55 110 HIS A O 13
ATOM 24363 N N . MET A 1 1 ? -2.984 10.109 -17.451 1.00 73.34 1 MET A N 14
ATOM 24364 C CA . MET A 1 1 ? -2.646 11.053 -16.367 1.00 31.14 1 MET A CA 14
ATOM 24365 C C . MET A 1 1 ? -1.289 10.664 -15.769 1.00 72.31 1 MET A C 14
ATOM 24366 O O . MET A 1 1 ? -1.095 9.490 -15.418 1.00 44.22 1 MET A O 14
ATOM 24382 N N . GLY A 1 2 ? -0.356 11.640 -15.675 1.00 12.11 2 GLY A N 14
ATOM 24383 C CA . GLY A 1 2 ? 0.904 11.474 -14.942 1.00 4.20 2 GLY A CA 14
ATOM 24384 C C . GLY A 1 2 ? 0.635 11.325 -13.452 1.00 62.21 2 GLY A C 14
ATOM 24385 O O . GLY A 1 2 ? 0.633 12.306 -12.706 1.00 50.20 2 GLY A O 14
ATOM 24389 N N . SER A 1 3 ? 0.359 10.084 -13.043 1.00 74.24 3 SER A N 14
ATOM 24390 C CA . SER A 1 3 ? -0.102 9.748 -11.690 1.00 75.53 3 SER A CA 14
ATOM 24391 C C . SER A 1 3 ? 1.068 9.605 -10.707 1.00 25.04 3 SER A C 14
ATOM 24392 O O . SER A 1 3 ? 2.204 9.398 -11.108 1.00 51.24 3 SER A O 14
ATOM 24400 N N . LYS A 1 4 ? 0.772 9.790 -9.423 1.00 23.02 4 LYS A N 14
ATOM 24401 C CA . LYS A 1 4 ? 1.600 9.292 -8.315 1.00 43.43 4 LYS A CA 14
ATOM 24402 C C . LYS A 1 4 ? 0.873 8.076 -7.747 1.00 12.54 4 LYS A C 14
ATOM 24403 O O . LYS A 1 4 ? -0.347 7.957 -7.907 1.00 41.34 4 LYS A O 14
ATOM 24422 N N . ILE A 1 5 ? 1.598 7.137 -7.139 1.00 21.11 5 ILE A N 14
ATOM 24423 C CA . ILE A 1 5 ? 0.978 6.046 -6.376 1.00 44.24 5 ILE A CA 14
ATOM 24424 C C . ILE A 1 5 ? 1.703 5.879 -5.047 1.00 1.04 5 ILE A C 14
ATOM 24425 O O . ILE A 1 5 ? 2.910 6.157 -4.929 1.00 62.14 5 ILE A O 14
ATOM 24441 N N . ILE A 1 6 ? 0.948 5.453 -4.041 1.00 72.54 6 ILE A N 14
ATOM 24442 C CA . ILE A 1 6 ? 1.475 5.134 -2.724 1.00 63.23 6 ILE A CA 14
ATOM 24443 C C . ILE A 1 6 ? 1.247 3.645 -2.472 1.00 74.03 6 ILE A C 14
ATOM 24444 O O . ILE A 1 6 ? 0.125 3.159 -2.588 1.00 3.32 6 ILE A O 14
ATOM 24460 N N . VAL A 1 7 ? 2.316 2.946 -2.121 1.00 3.24 7 VAL A N 14
ATOM 24461 C CA . VAL A 1 7 ? 2.285 1.527 -1.785 1.00 72.04 7 VAL A CA 14
ATOM 24462 C C . VAL A 1 7 ? 2.414 1.395 -0.267 1.00 1.21 7 VAL A C 14
ATOM 24463 O O . VAL A 1 7 ? 3.437 1.780 0.303 1.00 50.15 7 VAL A O 14
ATOM 24476 N N . ILE A 1 8 ? 1.357 0.893 0.383 1.00 24.32 8 ILE A N 14
ATOM 24477 C CA . ILE A 1 8 ? 1.302 0.755 1.837 1.00 2.44 8 ILE A CA 14
ATOM 24478 C C . ILE A 1 8 ? 1.491 -0.720 2.203 1.00 55.34 8 ILE A C 14
ATOM 24479 O O . ILE A 1 8 ? 0.708 -1.585 1.795 1.00 33.03 8 ILE A O 14
ATOM 24495 N N . ILE A 1 9 ? 2.534 -0.971 2.984 1.00 14.11 9 ILE A N 14
ATOM 24496 C CA . ILE A 1 9 ? 2.941 -2.295 3.421 1.00 21.10 9 ILE A CA 14
ATOM 24497 C C . ILE A 1 9 ? 2.136 -2.601 4.699 1.00 22.14 9 ILE A C 14
ATOM 24498 O O . ILE A 1 9 ? 2.521 -2.204 5.813 1.00 31.53 9 ILE A O 14
ATOM 24514 N N . SER A 1 10 ? 0.968 -3.232 4.518 1.00 24.15 10 SER A N 14
ATOM 24515 C CA . SER A 1 10 ? 0.004 -3.406 5.589 1.00 71.23 10 SER A CA 14
ATOM 24516 C C . SER A 1 10 ? 0.289 -4.692 6.379 1.00 1.44 10 SER A C 14
ATOM 24517 O O . SER A 1 10 ? 0.173 -5.814 5.849 1.00 20.30 10 SER A O 14
ATOM 24525 N N . SER A 1 11 ? 0.708 -4.494 7.633 1.00 44.21 11 SER A N 14
ATOM 24526 C CA . SER A 1 11 ? 0.908 -5.552 8.629 1.00 12.52 11 SER A CA 14
ATOM 24527 C C . SER A 1 11 ? -0.458 -5.910 9.284 1.00 31.21 11 SER A C 14
ATOM 24528 O O . SER A 1 11 ? -1.493 -5.903 8.598 1.00 4.53 11 SER A O 14
ATOM 24536 N N . ASP A 1 12 ? -0.459 -6.253 10.600 1.00 63.43 12 ASP A N 14
ATOM 24537 C CA . ASP A 1 12 ? -1.694 -6.533 11.361 1.00 63.32 12 ASP A CA 14
ATOM 24538 C C . ASP A 1 12 ? -2.426 -5.222 11.715 1.00 42.43 12 ASP A C 14
ATOM 24539 O O . ASP A 1 12 ? -3.646 -5.226 11.906 1.00 4.23 12 ASP A O 14
ATOM 24548 N N . ASP A 1 13 ? -1.670 -4.108 11.785 1.00 42.33 13 ASP A N 14
ATOM 24549 C CA . ASP A 1 13 ? -2.215 -2.777 12.119 1.00 5.42 13 ASP A CA 14
ATOM 24550 C C . ASP A 1 13 ? -3.242 -2.304 11.059 1.00 53.43 13 ASP A C 14
ATOM 24551 O O . ASP A 1 13 ? -2.968 -2.347 9.854 1.00 70.34 13 ASP A O 14
ATOM 24560 N N . THR A 1 14 ? -4.423 -1.862 11.527 1.00 52.13 14 THR A N 14
ATOM 24561 C CA . THR A 1 14 ? -5.513 -1.417 10.647 1.00 11.24 14 THR A CA 14
ATOM 24562 C C . THR A 1 14 ? -5.419 0.095 10.329 1.00 4.41 14 THR A C 14
ATOM 24563 O O . THR A 1 14 ? -6.016 0.547 9.359 1.00 20.41 14 THR A O 14
ATOM 24574 N N . THR A 1 15 ? -4.666 0.877 11.129 1.00 51.13 15 THR A N 14
ATOM 24575 C CA . THR A 1 15 ? -4.510 2.337 10.902 1.00 74.30 15 THR A CA 14
ATOM 24576 C C . THR A 1 15 ? -3.944 2.637 9.482 1.00 41.55 15 THR A C 14
ATOM 24577 O O . THR A 1 15 ? -4.306 3.635 8.867 1.00 22.32 15 THR A O 14
ATOM 24588 N N . LEU A 1 16 ? -3.121 1.699 8.977 1.00 51.12 16 LEU A N 14
ATOM 24589 C CA . LEU A 1 16 ? -2.531 1.738 7.615 1.00 35.03 16 LEU A CA 14
ATOM 24590 C C . LEU A 1 16 ? -3.623 1.824 6.522 1.00 24.33 16 LEU A C 14
ATOM 24591 O O . LEU A 1 16 ? -3.634 2.749 5.704 1.00 34.30 16 LEU A O 14
ATOM 24607 N N . GLU A 1 17 ? -4.548 0.845 6.563 1.00 73.41 17 GLU A N 14
ATOM 24608 C CA . GLU A 1 17 ? -5.618 0.661 5.554 1.00 54.43 17 GLU A CA 14
ATOM 24609 C C . GLU A 1 17 ? -6.755 1.694 5.723 1.00 0.34 17 GLU A C 14
ATOM 24610 O O . GLU A 1 17 ? -7.479 1.985 4.759 1.00 30.32 17 GLU A O 14
ATOM 24622 N N . GLU A 1 18 ? -6.901 2.233 6.952 1.00 11.45 18 GLU A N 14
ATOM 24623 C CA . GLU A 1 18 ? -7.859 3.321 7.245 1.00 63.02 18 GLU A CA 14
ATOM 24624 C C . GLU A 1 18 ? -7.387 4.633 6.592 1.00 3.12 18 GLU A C 14
ATOM 24625 O O . GLU A 1 18 ? -8.145 5.286 5.864 1.00 4.31 18 GLU A O 14
ATOM 24637 N N . LEU A 1 19 ? -6.109 4.982 6.847 1.00 23.35 19 LEU A N 14
ATOM 24638 C CA . LEU A 1 19 ? -5.460 6.186 6.294 1.00 52.02 19 LEU A CA 14
ATOM 24639 C C . LEU A 1 19 ? -5.347 6.109 4.763 1.00 63.41 19 LEU A C 14
ATOM 24640 O O . LEU A 1 19 ? -5.455 7.136 4.098 1.00 54.33 19 LEU A O 14
ATOM 24656 N N . ALA A 1 20 ? -5.178 4.871 4.235 1.00 32.01 20 ALA A N 14
ATOM 24657 C CA . ALA A 1 20 ? -4.959 4.578 2.794 1.00 64.15 20 ALA A CA 14
ATOM 24658 C C . ALA A 1 20 ? -5.927 5.332 1.860 1.00 24.55 20 ALA A C 14
ATOM 24659 O O . ALA A 1 20 ? -5.535 5.777 0.776 1.00 43.35 20 ALA A O 14
ATOM 24666 N N . ARG A 1 21 ? -7.188 5.473 2.304 1.00 14.23 21 ARG A N 14
ATOM 24667 C CA . ARG A 1 21 ? -8.222 6.173 1.536 1.00 43.22 21 ARG A CA 14
ATOM 24668 C C . ARG A 1 21 ? -7.980 7.693 1.526 1.00 32.43 21 ARG A C 14
ATOM 24669 O O . ARG A 1 21 ? -8.079 8.323 0.474 1.00 0.24 21 ARG A O 14
ATOM 24690 N N . LYS A 1 22 ? -7.602 8.255 2.696 1.00 62.32 22 LYS A N 14
ATOM 24691 C CA . LYS A 1 22 ? -7.331 9.708 2.847 1.00 74.20 22 LYS A CA 14
ATOM 24692 C C . LYS A 1 22 ? -6.215 10.154 1.890 1.00 22.35 22 LYS A C 14
ATOM 24693 O O . LYS A 1 22 ? -6.271 11.265 1.350 1.00 53.21 22 LYS A O 14
ATOM 24712 N N . ILE A 1 23 ? -5.212 9.277 1.685 1.00 24.43 23 ILE A N 14
ATOM 24713 C CA . ILE A 1 23 ? -4.151 9.502 0.697 1.00 50.31 23 ILE A CA 14
ATOM 24714 C C . ILE A 1 23 ? -4.750 9.650 -0.721 1.00 74.52 23 ILE A C 14
ATOM 24715 O O . ILE A 1 23 ? -4.555 10.682 -1.355 1.00 73.32 23 ILE A O 14
ATOM 24731 N N . LYS A 1 24 ? -5.515 8.635 -1.192 1.00 4.44 24 LYS A N 14
ATOM 24732 C CA . LYS A 1 24 ? -6.000 8.601 -2.593 1.00 5.24 24 LYS A CA 14
ATOM 24733 C C . LYS A 1 24 ? -7.034 9.696 -2.912 1.00 31.03 24 LYS A C 14
ATOM 24734 O O . LYS A 1 24 ? -7.260 10.006 -4.090 1.00 55.31 24 LYS A O 14
ATOM 24753 N N . ASP A 1 25 ? -7.665 10.265 -1.865 1.00 32.52 25 ASP A N 14
ATOM 24754 C CA . ASP A 1 25 ? -8.561 11.433 -2.005 1.00 75.13 25 ASP A CA 14
ATOM 24755 C C . ASP A 1 25 ? -7.810 12.715 -2.466 1.00 14.15 25 ASP A C 14
ATOM 24756 O O . ASP A 1 25 ? -8.454 13.711 -2.821 1.00 74.30 25 ASP A O 14
ATOM 24765 N N . GLU A 1 26 ? -6.458 12.686 -2.463 1.00 34.24 26 GLU A N 14
ATOM 24766 C CA . GLU A 1 26 ? -5.622 13.755 -3.068 1.00 13.10 26 GLU A CA 14
ATOM 24767 C C . GLU A 1 26 ? -5.639 13.678 -4.614 1.00 3.43 26 GLU A C 14
ATOM 24768 O O . GLU A 1 26 ? -5.235 14.627 -5.288 1.00 54.23 26 GLU A O 14
ATOM 24780 N N . GLY A 1 27 ? -6.100 12.537 -5.164 1.00 3.43 27 GLY A N 14
ATOM 24781 C CA . GLY A 1 27 ? -6.277 12.374 -6.616 1.00 53.43 27 GLY A CA 14
ATOM 24782 C C . GLY A 1 27 ? -5.300 11.387 -7.234 1.00 10.33 27 GLY A C 14
ATOM 24783 O O . GLY A 1 27 ? -4.991 11.478 -8.424 1.00 34.00 27 GLY A O 14
ATOM 24787 N N . LEU A 1 28 ? -4.808 10.438 -6.425 1.00 22.33 28 LEU A N 14
ATOM 24788 C CA . LEU A 1 28 ? -3.861 9.390 -6.876 1.00 44.30 28 LEU A CA 14
ATOM 24789 C C . LEU A 1 28 ? -4.385 8.001 -6.489 1.00 5.42 28 LEU A C 14
ATOM 24790 O O . LEU A 1 28 ? -5.426 7.898 -5.847 1.00 14.41 28 LEU A O 14
ATOM 24806 N N . GLU A 1 29 ? -3.679 6.932 -6.904 1.00 44.22 29 GLU A N 14
ATOM 24807 C CA . GLU A 1 29 ? -4.044 5.544 -6.545 1.00 15.01 29 GLU A CA 14
ATOM 24808 C C . GLU A 1 29 ? -3.165 5.022 -5.389 1.00 65.22 29 GLU A C 14
ATOM 24809 O O . GLU A 1 29 ? -2.028 5.465 -5.213 1.00 40.42 29 GLU A O 14
ATOM 24821 N N . VAL A 1 30 ? -3.718 4.083 -4.597 1.00 32.01 30 VAL A N 14
ATOM 24822 C CA . VAL A 1 30 ? -3.004 3.398 -3.511 1.00 62.11 30 VAL A CA 14
ATOM 24823 C C . VAL A 1 30 ? -2.996 1.881 -3.775 1.00 21.14 30 VAL A C 14
ATOM 24824 O O . VAL A 1 30 ? -4.053 1.265 -3.985 1.00 55.30 30 VAL A O 14
ATOM 24837 N N . TYR A 1 31 ? -1.792 1.303 -3.771 1.00 21.20 31 TYR A N 14
ATOM 24838 C CA . TYR A 1 31 ? -1.567 -0.137 -3.898 1.00 64.40 31 TYR A CA 14
ATOM 24839 C C . TYR A 1 31 ? -1.200 -0.663 -2.511 1.00 73.32 31 TYR A C 14
ATOM 24840 O O . TYR A 1 31 ? -0.305 -0.123 -1.875 1.00 42.24 31 TYR A O 14
ATOM 24858 N N . ILE A 1 32 ? -1.890 -1.686 -2.018 1.00 35.31 32 ILE A N 14
ATOM 24859 C CA . ILE A 1 32 ? -1.587 -2.256 -0.693 1.00 32.44 32 ILE A CA 14
ATOM 24860 C C . ILE A 1 32 ? -0.787 -3.555 -0.875 1.00 5.44 32 ILE A C 14
ATOM 24861 O O . ILE A 1 32 ? -1.194 -4.417 -1.651 1.00 53.11 32 ILE A O 14
ATOM 24877 N N . LEU A 1 33 ? 0.359 -3.688 -0.193 1.00 24.13 33 LEU A N 14
ATOM 24878 C CA . LEU A 1 33 ? 1.084 -4.965 -0.112 1.00 0.41 33 LEU A CA 14
ATOM 24879 C C . LEU A 1 33 ? 0.780 -5.629 1.218 1.00 71.42 33 LEU A C 14
ATOM 24880 O O . LEU A 1 33 ? 1.229 -5.171 2.277 1.00 62.12 33 LEU A O 14
ATOM 24896 N N . LEU A 1 34 ? -0.018 -6.693 1.149 1.00 2.54 34 LEU A N 14
ATOM 24897 C CA . LEU A 1 34 ? -0.512 -7.397 2.322 1.00 55.34 34 LEU A CA 14
ATOM 24898 C C . LEU A 1 34 ? 0.520 -8.461 2.747 1.00 4.02 34 LEU A C 14
ATOM 24899 O O . LEU A 1 34 ? 0.976 -9.260 1.913 1.00 53.20 34 LEU A O 14
ATOM 24915 N N . LYS A 1 35 ? 0.902 -8.440 4.037 1.00 0.00 35 LYS A N 14
ATOM 24916 C CA . LYS A 1 35 ? 1.787 -9.446 4.644 1.00 31.14 35 LYS A CA 14
ATOM 24917 C C . LYS A 1 35 ? 1.159 -9.956 5.956 1.00 43.34 35 LYS A C 14
ATOM 24918 O O . LYS A 1 35 ? 0.853 -9.169 6.859 1.00 42.22 35 LYS A O 14
ATOM 24937 N N . ASP A 1 36 ? 0.918 -11.273 6.033 1.00 50.33 36 ASP A N 14
ATOM 24938 C CA . ASP A 1 36 ? 0.423 -11.955 7.244 1.00 14.10 36 ASP A CA 14
ATOM 24939 C C . ASP A 1 36 ? 1.233 -13.249 7.454 1.00 64.04 36 ASP A C 14
ATOM 24940 O O . ASP A 1 36 ? 1.948 -13.683 6.539 1.00 21.45 36 ASP A O 14
ATOM 24949 N N . LYS A 1 37 ? 1.137 -13.850 8.661 1.00 14.25 37 LYS A N 14
ATOM 24950 C CA . LYS A 1 37 ? 1.851 -15.105 8.999 1.00 21.41 37 LYS A CA 14
ATOM 24951 C C . LYS A 1 37 ? 1.242 -16.306 8.248 1.00 3.34 37 LYS A C 14
ATOM 24952 O O . LYS A 1 37 ? 1.900 -17.336 8.079 1.00 2.54 37 LYS A O 14
ATOM 24971 N N . ASP A 1 38 ? -0.010 -16.150 7.794 1.00 1.42 38 ASP A N 14
ATOM 24972 C CA . ASP A 1 38 ? -0.744 -17.172 7.033 1.00 3.22 38 ASP A CA 14
ATOM 24973 C C . ASP A 1 38 ? -1.277 -16.539 5.738 1.00 42.22 38 ASP A C 14
ATOM 24974 O O . ASP A 1 38 ? -2.014 -15.554 5.795 1.00 51.30 38 ASP A O 14
ATOM 24983 N N . GLU A 1 39 ? -0.879 -17.122 4.594 1.00 72.45 39 GLU A N 14
ATOM 24984 C CA . GLU A 1 39 ? -1.222 -16.641 3.234 1.00 31.32 39 GLU A CA 14
ATOM 24985 C C . GLU A 1 39 ? -2.739 -16.504 2.981 1.00 31.53 39 GLU A C 14
ATOM 24986 O O . GLU A 1 39 ? -3.157 -15.635 2.211 1.00 10.22 39 GLU A O 14
ATOM 24998 N N . LYS A 1 40 ? -3.560 -17.358 3.620 1.00 23.51 40 LYS A N 14
ATOM 24999 C CA . LYS A 1 40 ? -5.019 -17.351 3.391 1.00 22.30 40 LYS A CA 14
ATOM 25000 C C . LYS A 1 40 ? -5.689 -16.240 4.208 1.00 54.14 40 LYS A C 14
ATOM 25001 O O . LYS A 1 40 ? -6.617 -15.584 3.721 1.00 60.24 40 LYS A O 14
ATOM 25020 N N . ARG A 1 41 ? -5.177 -16.006 5.428 1.00 1.40 41 ARG A N 14
ATOM 25021 C CA . ARG A 1 41 ? -5.618 -14.896 6.293 1.00 13.53 41 ARG A CA 14
ATOM 25022 C C . ARG A 1 41 ? -5.248 -13.540 5.646 1.00 3.03 41 ARG A C 14
ATOM 25023 O O . ARG A 1 41 ? -6.039 -12.585 5.645 1.00 31.32 41 ARG A O 14
ATOM 25044 N N . LEU A 1 42 ? -4.036 -13.512 5.081 1.00 43.35 42 LEU A N 14
ATOM 25045 C CA . LEU A 1 42 ? -3.507 -12.422 4.239 1.00 64.10 42 LEU A CA 14
ATOM 25046 C C . LEU A 1 42 ? -4.495 -12.097 3.088 1.00 2.44 42 LEU A C 14
ATOM 25047 O O . LEU A 1 42 ? -4.823 -10.931 2.840 1.00 61.33 42 LEU A O 14
ATOM 25063 N N . GLU A 1 43 ? -4.991 -13.166 2.438 1.00 40.13 43 GLU A N 14
ATOM 25064 C CA . GLU A 1 43 ? -5.824 -13.093 1.224 1.00 34.12 43 GLU A CA 14
ATOM 25065 C C . GLU A 1 43 ? -7.254 -12.585 1.517 1.00 72.14 43 GLU A C 14
ATOM 25066 O O . GLU A 1 43 ? -7.848 -11.895 0.676 1.00 3.23 43 GLU A O 14
ATOM 25078 N N . GLU A 1 44 ? -7.787 -12.896 2.722 1.00 53.21 44 GLU A N 14
ATOM 25079 C CA . GLU A 1 44 ? -9.128 -12.428 3.153 1.00 64.23 44 GLU A CA 14
ATOM 25080 C C . GLU A 1 44 ? -9.132 -10.901 3.271 1.00 34.15 44 GLU A C 14
ATOM 25081 O O . GLU A 1 44 ? -10.075 -10.226 2.834 1.00 2.25 44 GLU A O 14
ATOM 25093 N N . LYS A 1 45 ? -8.033 -10.371 3.833 1.00 50.45 45 LYS A N 14
ATOM 25094 C CA . LYS A 1 45 ? -7.834 -8.931 3.986 1.00 24.52 45 LYS A CA 14
ATOM 25095 C C . LYS A 1 45 ? -7.652 -8.246 2.611 1.00 71.53 45 LYS A C 14
ATOM 25096 O O . LYS A 1 45 ? -8.099 -7.108 2.424 1.00 0.12 45 LYS A O 14
ATOM 25115 N N . ILE A 1 46 ? -7.034 -8.969 1.646 1.00 1.24 46 ILE A N 14
ATOM 25116 C CA . ILE A 1 46 ? -6.908 -8.498 0.254 1.00 52.42 46 ILE A CA 14
ATOM 25117 C C . ILE A 1 46 ? -8.316 -8.245 -0.336 1.00 53.21 46 ILE A C 14
ATOM 25118 O O . ILE A 1 46 ? -8.547 -7.215 -0.962 1.00 23.33 46 ILE A O 14
ATOM 25134 N N . GLN A 1 47 ? -9.264 -9.171 -0.045 1.00 62.23 47 GLN A N 14
ATOM 25135 C CA . GLN A 1 47 ? -10.660 -9.078 -0.533 1.00 4.54 47 GLN A CA 14
ATOM 25136 C C . GLN A 1 47 ? -11.390 -7.879 0.098 1.00 65.52 47 GLN A C 14
ATOM 25137 O O . GLN A 1 47 ? -12.173 -7.201 -0.576 1.00 53.44 47 GLN A O 14
ATOM 25151 N N . LYS A 1 48 ? -11.116 -7.638 1.398 1.00 15.11 48 LYS A N 14
ATOM 25152 C CA . LYS A 1 48 ? -11.691 -6.507 2.155 1.00 41.25 48 LYS A CA 14
ATOM 25153 C C . LYS A 1 48 ? -11.309 -5.153 1.527 1.00 4.42 48 LYS A C 14
ATOM 25154 O O . LYS A 1 48 ? -12.156 -4.276 1.323 1.00 72.23 48 LYS A O 14
ATOM 25173 N N . LEU A 1 49 ? -10.019 -5.018 1.201 1.00 10.25 49 LEU A N 14
ATOM 25174 C CA . LEU A 1 49 ? -9.445 -3.765 0.701 1.00 5.55 49 LEU A CA 14
ATOM 25175 C C . LEU A 1 49 ? -9.744 -3.556 -0.799 1.00 11.33 49 LEU A C 14
ATOM 25176 O O . LEU A 1 49 ? -9.896 -2.415 -1.235 1.00 52.13 49 LEU A O 14
ATOM 25192 N N . LYS A 1 50 ? -9.842 -4.658 -1.581 1.00 33.43 50 LYS A N 14
ATOM 25193 C CA . LYS A 1 50 ? -10.255 -4.602 -3.009 1.00 4.10 50 LYS A CA 14
ATOM 25194 C C . LYS A 1 50 ? -11.717 -4.140 -3.133 1.00 53.34 50 LYS A C 14
ATOM 25195 O O . LYS A 1 50 ? -12.058 -3.391 -4.055 1.00 23.32 50 LYS A O 14
ATOM 25214 N N . SER A 1 51 ? -12.568 -4.603 -2.193 1.00 22.55 51 SER A N 14
ATOM 25215 C CA . SER A 1 51 ? -13.967 -4.157 -2.077 1.00 33.42 51 SER A CA 14
ATOM 25216 C C . SER A 1 51 ? -14.051 -2.639 -1.793 1.00 51.33 51 SER A C 14
ATOM 25217 O O . SER A 1 51 ? -14.983 -1.969 -2.241 1.00 25.41 51 SER A O 14
ATOM 25225 N N . GLN A 1 52 ? -13.057 -2.121 -1.043 1.00 11.01 52 GLN A N 14
ATOM 25226 C CA . GLN A 1 52 ? -12.914 -0.678 -0.745 1.00 42.20 52 GLN A CA 14
ATOM 25227 C C . GLN A 1 52 ? -12.274 0.092 -1.920 1.00 13.30 52 GLN A C 14
ATOM 25228 O O . GLN A 1 52 ? -12.242 1.326 -1.897 1.00 72.32 52 GLN A O 14
ATOM 25242 N N . GLY A 1 53 ? -11.733 -0.642 -2.913 1.00 75.13 53 GLY A N 14
ATOM 25243 C CA . GLY A 1 53 ? -11.219 -0.044 -4.153 1.00 1.52 53 GLY A CA 14
ATOM 25244 C C . GLY A 1 53 ? -9.717 0.208 -4.140 1.00 23.55 53 GLY A C 14
ATOM 25245 O O . GLY A 1 53 ? -9.236 1.109 -4.819 1.00 11.41 53 GLY A O 14
ATOM 25249 N N . PHE A 1 54 ? -8.976 -0.580 -3.359 1.00 23.00 54 PHE A N 14
ATOM 25250 C CA . PHE A 1 54 ? -7.498 -0.530 -3.318 1.00 44.35 54 PHE A CA 14
ATOM 25251 C C . PHE A 1 54 ? -6.937 -1.673 -4.168 1.00 52.13 54 PHE A C 14
ATOM 25252 O O . PHE A 1 54 ? -7.471 -2.792 -4.120 1.00 2.35 54 PHE A O 14
ATOM 25269 N N . GLU A 1 55 ? -5.873 -1.396 -4.950 1.00 14.42 55 GLU A N 14
ATOM 25270 C CA . GLU A 1 55 ? -5.181 -2.429 -5.740 1.00 70.03 55 GLU A CA 14
ATOM 25271 C C . GLU A 1 55 ? -4.200 -3.188 -4.835 1.00 11.20 55 GLU A C 14
ATOM 25272 O O . GLU A 1 55 ? -3.051 -2.782 -4.651 1.00 43.35 55 GLU A O 14
ATOM 25284 N N . VAL A 1 56 ? -4.691 -4.272 -4.231 1.00 11.14 56 VAL A N 14
ATOM 25285 C CA . VAL A 1 56 ? -3.945 -5.040 -3.225 1.00 55.21 56 VAL A CA 14
ATOM 25286 C C . VAL A 1 56 ? -3.292 -6.249 -3.882 1.00 74.44 56 VAL A C 14
ATOM 25287 O O . VAL A 1 56 ? -3.940 -6.963 -4.651 1.00 21.35 56 VAL A O 14
ATOM 25300 N N . ARG A 1 57 ? -2.019 -6.480 -3.566 1.00 11.04 57 ARG A N 14
ATOM 25301 C CA . ARG A 1 57 ? -1.248 -7.603 -4.097 1.00 40.33 57 ARG A CA 14
ATOM 25302 C C . ARG A 1 57 ? -0.582 -8.378 -2.963 1.00 42.24 57 ARG A C 14
ATOM 25303 O O . ARG A 1 57 ? -0.338 -7.839 -1.866 1.00 75.31 57 ARG A O 14
ATOM 25324 N N . LYS A 1 58 ? -0.305 -9.651 -3.252 1.00 10.42 58 LYS A N 14
ATOM 25325 C CA . LYS A 1 58 ? 0.284 -10.602 -2.312 1.00 51.12 58 LYS A CA 14
ATOM 25326 C C . LYS A 1 58 ? 1.815 -10.579 -2.500 1.00 74.21 58 LYS A C 14
ATOM 25327 O O . LYS A 1 58 ? 2.294 -10.631 -3.636 1.00 13.34 58 LYS A O 14
ATOM 25346 N N . VAL A 1 59 ? 2.567 -10.490 -1.388 1.00 74.01 59 VAL A N 14
ATOM 25347 C CA . VAL A 1 59 ? 4.041 -10.615 -1.373 1.00 61.12 59 VAL A CA 14
ATOM 25348 C C . VAL A 1 59 ? 4.450 -11.742 -0.414 1.00 52.12 59 VAL A C 14
ATOM 25349 O O . VAL A 1 59 ? 3.734 -12.027 0.561 1.00 42.11 59 VAL A O 14
ATOM 25362 N N . LYS A 1 60 ? 5.583 -12.400 -0.709 1.00 5.50 60 LYS A N 14
ATOM 25363 C CA . LYS A 1 60 ? 6.109 -13.493 0.131 1.00 13.32 60 LYS A CA 14
ATOM 25364 C C . LYS A 1 60 ? 6.818 -12.929 1.369 1.00 35.43 60 LYS A C 14
ATOM 25365 O O . LYS A 1 60 ? 6.765 -13.544 2.440 1.00 41.00 60 LYS A O 14
ATOM 25384 N N . ASP A 1 61 ? 7.454 -11.742 1.211 1.00 61.22 61 ASP A N 14
ATOM 25385 C CA . ASP A 1 61 ? 8.154 -11.047 2.311 1.00 22.42 61 ASP A CA 14
ATOM 25386 C C . ASP A 1 61 ? 8.571 -9.620 1.877 1.00 71.24 61 ASP A C 14
ATOM 25387 O O . ASP A 1 61 ? 8.208 -9.148 0.787 1.00 42.12 61 ASP A O 14
ATOM 25396 N N . ASP A 1 62 ? 9.345 -8.944 2.746 1.00 32.20 62 ASP A N 14
ATOM 25397 C CA . ASP A 1 62 ? 9.786 -7.547 2.558 1.00 24.12 62 ASP A CA 14
ATOM 25398 C C . ASP A 1 62 ? 10.876 -7.413 1.464 1.00 73.41 62 ASP A C 14
ATOM 25399 O O . ASP A 1 62 ? 10.937 -6.402 0.753 1.00 2.34 62 ASP A O 14
ATOM 25408 N N . ASP A 1 63 ? 11.764 -8.420 1.381 1.00 34.21 63 ASP A N 14
ATOM 25409 C CA . ASP A 1 63 ? 12.755 -8.547 0.277 1.00 74.54 63 ASP A CA 14
ATOM 25410 C C . ASP A 1 63 ? 12.052 -8.612 -1.106 1.00 53.05 63 ASP A C 14
ATOM 25411 O O . ASP A 1 63 ? 12.582 -8.118 -2.118 1.00 11.02 63 ASP A O 14
ATOM 25420 N N . ASP A 1 64 ? 10.847 -9.212 -1.121 1.00 73.32 64 ASP A N 14
ATOM 25421 C CA . ASP A 1 64 ? 9.979 -9.277 -2.312 1.00 12.53 64 ASP A CA 14
ATOM 25422 C C . ASP A 1 64 ? 9.330 -7.908 -2.601 1.00 42.43 64 ASP A C 14
ATOM 25423 O O . ASP A 1 64 ? 9.130 -7.548 -3.762 1.00 11.12 64 ASP A O 14
ATOM 25432 N N . ILE A 1 65 ? 9.002 -7.177 -1.517 1.00 73.12 65 ILE A N 14
ATOM 25433 C CA . ILE A 1 65 ? 8.408 -5.816 -1.586 1.00 50.24 65 ILE A CA 14
ATOM 25434 C C . ILE A 1 65 ? 9.312 -4.813 -2.343 1.00 24.54 65 ILE A C 14
ATOM 25435 O O . ILE A 1 65 ? 8.818 -4.077 -3.195 1.00 34.21 65 ILE A O 14
ATOM 25451 N N . ASP A 1 66 ? 10.630 -4.799 -2.049 1.00 12.11 66 ASP A N 14
ATOM 25452 C CA . ASP A 1 66 ? 11.598 -3.919 -2.771 1.00 23.24 66 ASP A CA 14
ATOM 25453 C C . ASP A 1 66 ? 11.583 -4.207 -4.288 1.00 42.20 66 ASP A C 14
ATOM 25454 O O . ASP A 1 66 ? 11.512 -3.281 -5.105 1.00 62.54 66 ASP A O 14
ATOM 25463 N N . LYS A 1 67 ? 11.604 -5.508 -4.628 1.00 4.42 67 LYS A N 14
ATOM 25464 C CA . LYS A 1 67 ? 11.486 -5.994 -6.018 1.00 11.30 67 LYS A CA 14
ATOM 25465 C C . LYS A 1 67 ? 10.134 -5.593 -6.647 1.00 24.42 67 LYS A C 14
ATOM 25466 O O . LYS A 1 67 ? 10.067 -5.304 -7.848 1.00 32.22 67 LYS A O 14
ATOM 25485 N N . TRP A 1 68 ? 9.077 -5.558 -5.805 1.00 52.12 68 TRP A N 14
ATOM 25486 C CA . TRP A 1 68 ? 7.708 -5.230 -6.232 1.00 54.10 68 TRP A CA 14
ATOM 25487 C C . TRP A 1 68 ? 7.620 -3.759 -6.670 1.00 14.33 68 TRP A C 14
ATOM 25488 O O . TRP A 1 68 ? 7.060 -3.454 -7.716 1.00 20.22 68 TRP A O 14
ATOM 25509 N N . ILE A 1 69 ? 8.207 -2.861 -5.878 1.00 32.33 69 ILE A N 14
ATOM 25510 C CA . ILE A 1 69 ? 8.194 -1.418 -6.172 1.00 30.24 69 ILE A CA 14
ATOM 25511 C C . ILE A 1 69 ? 9.070 -1.118 -7.414 1.00 32.13 69 ILE A C 14
ATOM 25512 O O . ILE A 1 69 ? 8.679 -0.319 -8.284 1.00 62.55 69 ILE A O 14
ATOM 25528 N N . ASP A 1 70 ? 10.227 -1.802 -7.492 1.00 5.04 70 ASP A N 14
ATOM 25529 C CA . ASP A 1 70 ? 11.186 -1.651 -8.599 1.00 73.20 70 ASP A CA 14
ATOM 25530 C C . ASP A 1 70 ? 10.562 -2.063 -9.949 1.00 74.24 70 ASP A C 14
ATOM 25531 O O . ASP A 1 70 ? 10.779 -1.394 -10.971 1.00 23.22 70 ASP A O 14
ATOM 25540 N N . LYS A 1 71 ? 9.767 -3.156 -9.941 1.00 50.32 71 LYS A N 14
ATOM 25541 C CA . LYS A 1 71 ? 9.104 -3.646 -11.162 1.00 64.12 71 LYS A CA 14
ATOM 25542 C C . LYS A 1 71 ? 7.950 -2.719 -11.583 1.00 42.33 71 LYS A C 14
ATOM 25543 O O . LYS A 1 71 ? 7.711 -2.571 -12.767 1.00 72.54 71 LYS A O 14
ATOM 25562 N N . ILE A 1 72 ? 7.265 -2.074 -10.609 1.00 33.15 72 ILE A N 14
ATOM 25563 C CA . ILE A 1 72 ? 6.140 -1.148 -10.900 1.00 74.10 72 ILE A CA 14
ATOM 25564 C C . ILE A 1 72 ? 6.649 0.128 -11.598 1.00 30.42 72 ILE A C 14
ATOM 25565 O O . ILE A 1 72 ? 6.014 0.627 -12.522 1.00 61.13 72 ILE A O 14
ATOM 25581 N N . LYS A 1 73 ? 7.815 0.631 -11.151 1.00 62.32 73 LYS A N 14
ATOM 25582 C CA . LYS A 1 73 ? 8.477 1.788 -11.790 1.00 45.14 73 LYS A CA 14
ATOM 25583 C C . LYS A 1 73 ? 8.964 1.430 -13.209 1.00 61.30 73 LYS A C 14
ATOM 25584 O O . LYS A 1 73 ? 9.066 2.299 -14.072 1.00 22.01 73 LYS A O 14
ATOM 25603 N N . LYS A 1 74 ? 9.264 0.135 -13.427 1.00 43.41 74 LYS A N 14
ATOM 25604 C CA . LYS A 1 74 ? 9.822 -0.375 -14.690 1.00 43.11 74 LYS A CA 14
ATOM 25605 C C . LYS A 1 74 ? 8.713 -0.653 -15.729 1.00 53.41 74 LYS A C 14
ATOM 25606 O O . LYS A 1 74 ? 8.891 -0.384 -16.921 1.00 15.21 74 LYS A O 14
ATOM 25625 N N . GLU A 1 75 ? 7.570 -1.182 -15.263 1.00 0.21 75 GLU A N 14
ATOM 25626 C CA . GLU A 1 75 ? 6.398 -1.461 -16.124 1.00 20.22 75 GLU A CA 14
ATOM 25627 C C . GLU A 1 75 ? 5.630 -0.160 -16.399 1.00 32.14 75 GLU A C 14
ATOM 25628 O O . GLU A 1 75 ? 5.133 0.070 -17.509 1.00 1.10 75 GLU A O 14
ATOM 25640 N N . ARG A 1 76 ? 5.549 0.682 -15.359 1.00 4.50 76 ARG A N 14
ATOM 25641 C CA . ARG A 1 76 ? 4.803 1.946 -15.370 1.00 10.20 76 ARG A CA 14
ATOM 25642 C C . ARG A 1 76 ? 5.775 3.103 -15.014 1.00 54.20 76 ARG A C 14
ATOM 25643 O O . ARG A 1 76 ? 5.893 3.483 -13.844 1.00 43.50 76 ARG A O 14
ATOM 25664 N N . PRO A 1 77 ? 6.541 3.652 -16.020 1.00 43.43 77 PRO A N 14
ATOM 25665 C CA . PRO A 1 77 ? 7.562 4.707 -15.777 1.00 71.34 77 PRO A CA 14
ATOM 25666 C C . PRO A 1 77 ? 6.990 6.132 -15.777 1.00 22.21 77 PRO A C 14
ATOM 25667 O O . PRO A 1 77 ? 7.744 7.108 -15.678 1.00 12.43 77 PRO A O 14
ATOM 25678 N N . GLN A 1 78 ? 5.659 6.249 -15.907 1.00 11.44 78 GLN A N 14
ATOM 25679 C CA . GLN A 1 78 ? 4.956 7.544 -15.877 1.00 54.04 78 GLN A CA 14
ATOM 25680 C C . GLN A 1 78 ? 4.302 7.785 -14.506 1.00 20.53 78 GLN A C 14
ATOM 25681 O O . GLN A 1 78 ? 3.381 8.611 -14.384 1.00 42.44 78 GLN A O 14
ATOM 25695 N N . LEU A 1 79 ? 4.786 7.068 -13.467 1.00 25.11 79 LEU A N 14
ATOM 25696 C CA . LEU A 1 79 ? 4.413 7.325 -12.072 1.00 50.23 79 LEU A CA 14
ATOM 25697 C C . LEU A 1 79 ? 5.604 7.135 -11.123 1.00 73.22 79 LEU A C 14
ATOM 25698 O O . LEU A 1 79 ? 6.591 6.459 -11.454 1.00 1.42 79 LEU A O 14
ATOM 25714 N N . GLU A 1 80 ? 5.496 7.773 -9.961 1.00 53.25 80 GLU A N 14
ATOM 25715 C CA . GLU A 1 80 ? 6.434 7.636 -8.839 1.00 33.13 80 GLU A CA 14
ATOM 25716 C C . GLU A 1 80 ? 5.809 6.726 -7.771 1.00 73.22 80 GLU A C 14
ATOM 25717 O O . GLU A 1 80 ? 4.579 6.707 -7.611 1.00 23.43 80 GLU A O 14
ATOM 25729 N N . VAL A 1 81 ? 6.658 5.974 -7.045 1.00 21.03 81 VAL A N 14
ATOM 25730 C CA . VAL A 1 81 ? 6.209 4.991 -6.042 1.00 45.02 81 VAL A CA 14
ATOM 25731 C C . VAL A 1 81 ? 6.849 5.281 -4.669 1.00 43.40 81 VAL A C 14
ATOM 25732 O O . VAL A 1 81 ? 8.069 5.418 -4.561 1.00 1.11 81 VAL A O 14
ATOM 25745 N N . ARG A 1 82 ? 6.006 5.362 -3.630 1.00 53.35 82 ARG A N 14
ATOM 25746 C CA . ARG A 1 82 ? 6.426 5.537 -2.227 1.00 14.32 82 ARG A CA 14
ATOM 25747 C C . ARG A 1 82 ? 6.105 4.251 -1.440 1.00 45.41 82 ARG A C 14
ATOM 25748 O O . ARG A 1 82 ? 5.056 3.656 -1.656 1.00 4.23 82 ARG A O 14
ATOM 25769 N N . LYS A 1 83 ? 7.012 3.817 -0.545 1.00 12.25 83 LYS A N 14
ATOM 25770 C CA . LYS A 1 83 ? 6.744 2.699 0.382 1.00 53.10 83 LYS A CA 14
ATOM 25771 C C . LYS A 1 83 ? 6.347 3.277 1.749 1.00 42.22 83 LYS A C 14
ATOM 25772 O O . LYS A 1 83 ? 7.010 4.193 2.239 1.00 23.04 83 LYS A O 14
ATOM 25791 N N . VAL A 1 84 ? 5.243 2.780 2.329 1.00 64.44 84 VAL A N 14
ATOM 25792 C CA . VAL A 1 84 ? 4.754 3.183 3.666 1.00 21.41 84 VAL A CA 14
ATOM 25793 C C . VAL A 1 84 ? 4.645 1.956 4.574 1.00 42.13 84 VAL A C 14
ATOM 25794 O O . VAL A 1 84 ? 3.696 1.180 4.467 1.00 10.10 84 VAL A O 14
ATOM 25807 N N . THR A 1 85 ? 5.621 1.781 5.461 1.00 62.23 85 THR A N 14
ATOM 25808 C CA . THR A 1 85 ? 5.668 0.623 6.355 1.00 61.31 85 THR A CA 14
ATOM 25809 C C . THR A 1 85 ? 4.837 0.889 7.618 1.00 41.31 85 THR A C 14
ATOM 25810 O O . THR A 1 85 ? 3.920 0.131 7.927 1.00 33.12 85 THR A O 14
ATOM 25821 N N . ASP A 1 86 ? 5.148 1.999 8.315 1.00 62.43 86 ASP A N 14
ATOM 25822 C CA . ASP A 1 86 ? 4.471 2.391 9.567 1.00 51.53 86 ASP A CA 14
ATOM 25823 C C . ASP A 1 86 ? 3.219 3.225 9.255 1.00 13.44 86 ASP A C 14
ATOM 25824 O O . ASP A 1 86 ? 3.177 3.918 8.233 1.00 14.12 86 ASP A O 14
ATOM 25833 N N . GLU A 1 87 ? 2.210 3.167 10.146 1.00 42.11 87 GLU A N 14
ATOM 25834 C CA . GLU A 1 87 ? 1.018 4.045 10.071 1.00 12.33 87 GLU A CA 14
ATOM 25835 C C . GLU A 1 87 ? 1.431 5.519 10.277 1.00 55.32 87 GLU A C 14
ATOM 25836 O O . GLU A 1 87 ? 0.791 6.423 9.755 1.00 33.31 87 GLU A O 14
ATOM 25848 N N . ASP A 1 88 ? 2.532 5.718 11.038 1.00 4.42 88 ASP A N 14
ATOM 25849 C CA . ASP A 1 88 ? 3.207 7.017 11.238 1.00 12.22 88 ASP A CA 14
ATOM 25850 C C . ASP A 1 88 ? 3.637 7.636 9.894 1.00 65.03 88 ASP A C 14
ATOM 25851 O O . ASP A 1 88 ? 3.515 8.844 9.685 1.00 42.34 88 ASP A O 14
ATOM 25860 N N . GLN A 1 89 ? 4.094 6.768 8.979 1.00 45.22 89 GLN A N 14
ATOM 25861 C CA . GLN A 1 89 ? 4.518 7.169 7.628 1.00 53.21 89 GLN A CA 14
ATOM 25862 C C . GLN A 1 89 ? 3.295 7.496 6.746 1.00 11.02 89 GLN A C 14
ATOM 25863 O O . GLN A 1 89 ? 3.382 8.344 5.861 1.00 51.41 89 GLN A O 14
ATOM 25877 N N . ALA A 1 90 ? 2.161 6.808 7.002 1.00 71.32 90 ALA A N 14
ATOM 25878 C CA . ALA A 1 90 ? 0.874 7.088 6.326 1.00 73.15 90 ALA A CA 14
ATOM 25879 C C . ALA A 1 90 ? 0.266 8.426 6.795 1.00 0.01 90 ALA A C 14
ATOM 25880 O O . ALA A 1 90 ? -0.425 9.104 6.030 1.00 1.33 90 ALA A O 14
ATOM 25887 N N . LYS A 1 91 ? 0.545 8.792 8.059 1.00 44.50 91 LYS A N 14
ATOM 25888 C CA . LYS A 1 91 ? 0.150 10.092 8.637 1.00 12.51 91 LYS A CA 14
ATOM 25889 C C . LYS A 1 91 ? 1.069 11.213 8.106 1.00 35.11 91 LYS A C 14
ATOM 25890 O O . LYS A 1 91 ? 0.629 12.352 7.919 1.00 15.22 91 LYS A O 14
ATOM 25909 N N . GLN A 1 92 ? 2.345 10.853 7.846 1.00 33.12 92 GLN A N 14
ATOM 25910 C CA . GLN A 1 92 ? 3.377 11.781 7.355 1.00 60.21 92 GLN A CA 14
ATOM 25911 C C . GLN A 1 92 ? 3.096 12.212 5.905 1.00 13.21 92 GLN A C 14
ATOM 25912 O O . GLN A 1 92 ? 3.084 13.409 5.607 1.00 64.41 92 GLN A O 14
ATOM 25926 N N . ILE A 1 93 ? 2.889 11.222 5.012 1.00 5.14 93 ILE A N 14
ATOM 25927 C CA . ILE A 1 93 ? 2.627 11.480 3.580 1.00 45.23 93 ILE A CA 14
ATOM 25928 C C . ILE A 1 93 ? 1.356 12.324 3.346 1.00 43.03 93 ILE A C 14
ATOM 25929 O O . ILE A 1 93 ? 1.265 13.022 2.335 1.00 23.43 93 ILE A O 14
ATOM 25945 N N . LEU A 1 94 ? 0.391 12.271 4.293 1.00 54.12 94 LEU A N 14
ATOM 25946 C CA . LEU A 1 94 ? -0.770 13.184 4.289 1.00 10.11 94 LEU A CA 14
ATOM 25947 C C . LEU A 1 94 ? -0.309 14.660 4.232 1.00 65.24 94 LEU A C 14
ATOM 25948 O O . LEU A 1 94 ? -0.868 15.447 3.483 1.00 71.13 94 LEU A O 14
ATOM 25964 N N . GLU A 1 95 ? 0.738 14.995 5.022 1.00 52.23 95 GLU A N 14
ATOM 25965 C CA . GLU A 1 95 ? 1.366 16.341 5.040 1.00 11.54 95 GLU A CA 14
ATOM 25966 C C . GLU A 1 95 ? 2.451 16.497 3.935 1.00 74.32 95 GLU A C 14
ATOM 25967 O O . GLU A 1 95 ? 2.753 17.614 3.505 1.00 70.13 95 GLU A O 14
ATOM 25979 N N . ASP A 1 96 ? 3.034 15.360 3.501 1.00 11.54 96 ASP A N 14
ATOM 25980 C CA . ASP A 1 96 ? 4.227 15.338 2.605 1.00 41.14 96 ASP A CA 14
ATOM 25981 C C . ASP A 1 96 ? 3.834 15.632 1.140 1.00 42.34 96 ASP A C 14
ATOM 25982 O O . ASP A 1 96 ? 4.625 16.207 0.385 1.00 13.13 96 ASP A O 14
ATOM 25991 N N . LEU A 1 97 ? 2.602 15.232 0.755 1.00 14.35 97 LEU A N 14
ATOM 25992 C CA . LEU A 1 97 ? 2.010 15.601 -0.550 1.00 71.12 97 LEU A CA 14
ATOM 25993 C C . LEU A 1 97 ? 1.547 17.075 -0.528 1.00 55.22 97 LEU A C 14
ATOM 25994 O O . LEU A 1 97 ? 1.356 17.676 -1.591 1.00 12.35 97 LEU A O 14
ATOM 26010 N N . LYS A 1 98 ? 1.375 17.649 0.690 1.00 20.23 98 LYS A N 14
ATOM 26011 C CA . LYS A 1 98 ? 0.959 19.059 0.857 1.00 63.24 98 LYS A CA 14
ATOM 26012 C C . LYS A 1 98 ? 2.164 20.000 0.718 1.00 62.13 98 LYS A C 14
ATOM 26013 O O . LYS A 1 98 ? 1.985 21.187 0.407 1.00 43.03 98 LYS A O 14
ATOM 26032 N N . LYS A 1 99 ? 3.379 19.476 1.022 1.00 31.54 99 LYS A N 14
ATOM 26033 C CA . LYS A 1 99 ? 4.649 20.168 0.721 1.00 53.14 99 LYS A CA 14
ATOM 26034 C C . LYS A 1 99 ? 4.666 20.541 -0.778 1.00 50.04 99 LYS A C 14
ATOM 26035 O O . LYS A 1 99 ? 4.537 21.713 -1.132 1.00 23.31 99 LYS A O 14
ATOM 26054 N N . LYS A 1 100 ? 4.762 19.497 -1.622 1.00 42.42 100 LYS A N 14
ATOM 26055 C CA . LYS A 1 100 ? 4.590 19.555 -3.094 1.00 52.11 100 LYS A CA 14
ATOM 26056 C C . LYS A 1 100 ? 4.294 18.129 -3.598 1.00 43.41 100 LYS A C 14
ATOM 26057 O O . LYS A 1 100 ? 4.259 17.173 -2.807 1.00 1.14 100 LYS A O 14
ATOM 26076 N N . GLY A 1 101 ? 4.084 17.999 -4.925 1.00 61.30 101 GLY A N 14
ATOM 26077 C CA . GLY A 1 101 ? 4.050 16.688 -5.581 1.00 23.30 101 GLY A CA 14
ATOM 26078 C C . GLY A 1 101 ? 5.417 16.017 -5.544 1.00 32.52 101 GLY A C 14
ATOM 26079 O O . GLY A 1 101 ? 5.520 14.793 -5.461 1.00 50.13 101 GLY A O 14
ATOM 26083 N N . SER A 1 102 ? 6.475 16.836 -5.606 1.00 53.32 102 SER A N 14
ATOM 26084 C CA . SER A 1 102 ? 7.847 16.389 -5.380 1.00 41.14 102 SER A CA 14
ATOM 26085 C C . SER A 1 102 ? 8.140 16.445 -3.865 1.00 44.11 102 SER A C 14
ATOM 26086 O O . SER A 1 102 ? 8.158 17.529 -3.268 1.00 0.44 102 SER A O 14
ATOM 26094 N N . LEU A 1 103 ? 8.353 15.263 -3.259 1.00 54.01 103 LEU A N 14
ATOM 26095 C CA . LEU A 1 103 ? 8.549 15.104 -1.798 1.00 74.14 103 LEU A CA 14
ATOM 26096 C C . LEU A 1 103 ? 9.941 15.603 -1.341 1.00 51.12 103 LEU A C 14
ATOM 26097 O O . LEU A 1 103 ? 10.196 15.686 -0.136 1.00 51.41 103 LEU A O 14
ATOM 26113 N N . GLU A 1 104 ? 10.828 15.959 -2.294 1.00 52.31 104 GLU A N 14
ATOM 26114 C CA . GLU A 1 104 ? 12.208 16.385 -1.984 1.00 25.20 104 GLU A CA 14
ATOM 26115 C C . GLU A 1 104 ? 12.652 17.545 -2.910 1.00 74.41 104 GLU A C 14
ATOM 26116 O O . GLU A 1 104 ? 11.831 18.107 -3.652 1.00 73.31 104 GLU A O 14
ATOM 26128 N N . HIS A 1 105 ? 13.964 17.881 -2.856 1.00 4.41 105 HIS A N 14
ATOM 26129 C CA . HIS A 1 105 ? 14.582 18.968 -3.645 1.00 54.41 105 HIS A CA 14
ATOM 26130 C C . HIS A 1 105 ? 14.953 18.479 -5.077 1.00 13.33 105 HIS A C 14
ATOM 26131 O O . HIS A 1 105 ? 16.123 18.529 -5.476 1.00 23.14 105 HIS A O 14
ATOM 26146 N N . HIS A 1 106 ? 13.940 17.947 -5.807 1.00 51.11 106 HIS A N 14
ATOM 26147 C CA . HIS A 1 106 ? 14.006 17.635 -7.260 1.00 60.44 106 HIS A CA 14
ATOM 26148 C C . HIS A 1 106 ? 15.242 16.769 -7.635 1.00 43.41 106 HIS A C 14
ATOM 26149 O O . HIS A 1 106 ? 16.006 17.094 -8.560 1.00 1.54 106 HIS A O 14
ATOM 26164 N N . HIS A 1 107 ? 15.460 15.662 -6.889 1.00 63.44 107 HIS A N 14
ATOM 26165 C CA . HIS A 1 107 ? 16.554 14.723 -7.226 1.00 1.14 107 HIS A CA 14
ATOM 26166 C C . HIS A 1 107 ? 16.104 13.709 -8.290 1.00 63.30 107 HIS A C 14
ATOM 26167 O O . HIS A 1 107 ? 16.938 13.140 -8.995 1.00 72.30 107 HIS A O 14
ATOM 26182 N N . HIS A 1 108 ? 14.778 13.499 -8.419 1.00 23.12 108 HIS A N 14
ATOM 26183 C CA . HIS A 1 108 ? 14.210 12.615 -9.458 1.00 25.30 108 HIS A CA 14
ATOM 26184 C C . HIS A 1 108 ? 13.844 13.440 -10.711 1.00 12.54 108 HIS A C 14
ATOM 26185 O O . HIS A 1 108 ? 13.416 14.604 -10.605 1.00 3.43 108 HIS A O 14
ATOM 26200 N N . HIS A 1 109 ? 14.027 12.817 -11.885 1.00 21.32 109 HIS A N 14
ATOM 26201 C CA . HIS A 1 109 ? 13.629 13.363 -13.200 1.00 74.23 109 HIS A CA 14
ATOM 26202 C C . HIS A 1 109 ? 13.725 12.223 -14.231 1.00 53.52 109 HIS A C 14
ATOM 26203 O O . HIS A 1 109 ? 14.149 12.436 -15.373 1.00 23.00 109 HIS A O 14
ATOM 26218 N N . HIS A 1 110 ? 13.216 11.043 -13.805 1.00 31.14 110 HIS A N 14
ATOM 26219 C CA . HIS A 1 110 ? 13.534 9.706 -14.364 1.00 51.25 110 HIS A CA 14
ATOM 26220 C C . HIS A 1 110 ? 14.858 9.233 -13.726 1.00 40.33 110 HIS A C 14
ATOM 26221 O O . HIS A 1 110 ? 15.940 9.542 -14.266 1.00 21.34 110 HIS A O 14
ATOM 26237 N N . MET A 1 1 ? 2.793 17.441 -8.753 1.00 74.12 1 MET A N 15
ATOM 26238 C CA . MET A 1 1 ? 4.181 16.997 -9.052 1.00 41.24 1 MET A CA 15
ATOM 26239 C C . MET A 1 1 ? 4.155 16.204 -10.372 1.00 53.15 1 MET A C 15
ATOM 26240 O O . MET A 1 1 ? 4.857 16.538 -11.338 1.00 2.42 1 MET A O 15
ATOM 26256 N N . GLY A 1 2 ? 3.311 15.166 -10.389 1.00 20.41 2 GLY A N 15
ATOM 26257 C CA . GLY A 1 2 ? 3.018 14.390 -11.588 1.00 33.20 2 GLY A CA 15
ATOM 26258 C C . GLY A 1 2 ? 2.036 13.276 -11.279 1.00 4.52 2 GLY A C 15
ATOM 26259 O O . GLY A 1 2 ? 1.264 13.375 -10.312 1.00 70.34 2 GLY A O 15
ATOM 26263 N N . SER A 1 3 ? 2.040 12.223 -12.111 1.00 51.52 3 SER A N 15
ATOM 26264 C CA . SER A 1 3 ? 1.335 10.974 -11.803 1.00 24.04 3 SER A CA 15
ATOM 26265 C C . SER A 1 3 ? 2.011 10.311 -10.586 1.00 75.42 3 SER A C 15
ATOM 26266 O O . SER A 1 3 ? 3.237 10.186 -10.555 1.00 23.11 3 SER A O 15
ATOM 26274 N N . LYS A 1 4 ? 1.222 9.937 -9.575 1.00 41.05 4 LYS A N 15
ATOM 26275 C CA . LYS A 1 4 ? 1.747 9.338 -8.332 1.00 42.40 4 LYS A CA 15
ATOM 26276 C C . LYS A 1 4 ? 0.942 8.086 -7.978 1.00 43.54 4 LYS A C 15
ATOM 26277 O O . LYS A 1 4 ? -0.240 7.985 -8.312 1.00 52.24 4 LYS A O 15
ATOM 26296 N N . ILE A 1 5 ? 1.616 7.121 -7.348 1.00 14.34 5 ILE A N 15
ATOM 26297 C CA . ILE A 1 5 ? 0.977 6.013 -6.633 1.00 71.24 5 ILE A CA 15
ATOM 26298 C C . ILE A 1 5 ? 1.723 5.826 -5.300 1.00 35.45 5 ILE A C 15
ATOM 26299 O O . ILE A 1 5 ? 2.939 6.067 -5.212 1.00 5.14 5 ILE A O 15
ATOM 26315 N N . ILE A 1 6 ? 0.986 5.426 -4.268 1.00 3.44 6 ILE A N 15
ATOM 26316 C CA . ILE A 1 6 ? 1.554 5.115 -2.950 1.00 71.32 6 ILE A CA 15
ATOM 26317 C C . ILE A 1 6 ? 1.335 3.625 -2.690 1.00 22.54 6 ILE A C 15
ATOM 26318 O O . ILE A 1 6 ? 0.278 3.088 -2.999 1.00 31.11 6 ILE A O 15
ATOM 26334 N N . VAL A 1 7 ? 2.354 2.974 -2.133 1.00 33.35 7 VAL A N 15
ATOM 26335 C CA . VAL A 1 7 ? 2.321 1.551 -1.802 1.00 51.23 7 VAL A CA 15
ATOM 26336 C C . VAL A 1 7 ? 2.481 1.433 -0.286 1.00 72.53 7 VAL A C 15
ATOM 26337 O O . VAL A 1 7 ? 3.508 1.835 0.263 1.00 15.22 7 VAL A O 15
ATOM 26350 N N . ILE A 1 8 ? 1.446 0.911 0.381 1.00 22.31 8 ILE A N 15
ATOM 26351 C CA . ILE A 1 8 ? 1.411 0.797 1.841 1.00 21.33 8 ILE A CA 15
ATOM 26352 C C . ILE A 1 8 ? 1.580 -0.676 2.238 1.00 31.12 8 ILE A C 15
ATOM 26353 O O . ILE A 1 8 ? 0.847 -1.552 1.777 1.00 11.33 8 ILE A O 15
ATOM 26369 N N . ILE A 1 9 ? 2.549 -0.905 3.125 1.00 33.25 9 ILE A N 15
ATOM 26370 C CA . ILE A 1 9 ? 2.973 -2.220 3.577 1.00 22.02 9 ILE A CA 15
ATOM 26371 C C . ILE A 1 9 ? 2.152 -2.522 4.843 1.00 61.45 9 ILE A C 15
ATOM 26372 O O . ILE A 1 9 ? 2.481 -2.072 5.952 1.00 35.13 9 ILE A O 15
ATOM 26388 N N . SER A 1 10 ? 1.030 -3.206 4.633 1.00 23.14 10 SER A N 15
ATOM 26389 C CA . SER A 1 10 ? 0.061 -3.493 5.680 1.00 11.14 10 SER A CA 15
ATOM 26390 C C . SER A 1 10 ? 0.423 -4.810 6.389 1.00 52.01 10 SER A C 15
ATOM 26391 O O . SER A 1 10 ? 0.253 -5.907 5.832 1.00 14.03 10 SER A O 15
ATOM 26399 N N . SER A 1 11 ? 0.967 -4.676 7.605 1.00 51.20 11 SER A N 15
ATOM 26400 C CA . SER A 1 11 ? 1.356 -5.808 8.454 1.00 55.52 11 SER A CA 15
ATOM 26401 C C . SER A 1 11 ? 0.670 -5.667 9.827 1.00 2.32 11 SER A C 15
ATOM 26402 O O . SER A 1 11 ? 1.035 -4.780 10.613 1.00 30.12 11 SER A O 15
ATOM 26410 N N . ASP A 1 12 ? -0.354 -6.513 10.062 1.00 13.44 12 ASP A N 15
ATOM 26411 C CA . ASP A 1 12 ? -1.130 -6.593 11.327 1.00 53.45 12 ASP A CA 15
ATOM 26412 C C . ASP A 1 12 ? -2.099 -5.394 11.480 1.00 51.43 12 ASP A C 15
ATOM 26413 O O . ASP A 1 12 ? -3.328 -5.562 11.395 1.00 62.11 12 ASP A O 15
ATOM 26422 N N . ASP A 1 13 ? -1.528 -4.194 11.685 1.00 52.23 13 ASP A N 15
ATOM 26423 C CA . ASP A 1 13 ? -2.283 -2.948 11.937 1.00 14.13 13 ASP A CA 15
ATOM 26424 C C . ASP A 1 13 ? -3.209 -2.553 10.757 1.00 12.21 13 ASP A C 15
ATOM 26425 O O . ASP A 1 13 ? -2.922 -2.834 9.586 1.00 51.40 13 ASP A O 15
ATOM 26434 N N . THR A 1 14 ? -4.322 -1.888 11.112 1.00 31.03 14 THR A N 15
ATOM 26435 C CA . THR A 1 14 ? -5.397 -1.499 10.190 1.00 64.03 14 THR A CA 15
ATOM 26436 C C . THR A 1 14 ? -5.347 0.018 9.832 1.00 43.04 14 THR A C 15
ATOM 26437 O O . THR A 1 14 ? -5.843 0.425 8.773 1.00 33.34 14 THR A O 15
ATOM 26448 N N . THR A 1 15 ? -4.728 0.844 10.710 1.00 31.51 15 THR A N 15
ATOM 26449 C CA . THR A 1 15 ? -4.636 2.320 10.520 1.00 65.22 15 THR A CA 15
ATOM 26450 C C . THR A 1 15 ? -3.835 2.680 9.240 1.00 1.11 15 THR A C 15
ATOM 26451 O O . THR A 1 15 ? -4.049 3.731 8.632 1.00 64.34 15 THR A O 15
ATOM 26462 N N . LEU A 1 16 ? -2.932 1.768 8.853 1.00 12.51 16 LEU A N 15
ATOM 26463 C CA . LEU A 1 16 ? -2.152 1.847 7.595 1.00 22.41 16 LEU A CA 15
ATOM 26464 C C . LEU A 1 16 ? -3.095 1.909 6.370 1.00 33.51 16 LEU A C 15
ATOM 26465 O O . LEU A 1 16 ? -2.934 2.742 5.470 1.00 4.52 16 LEU A O 15
ATOM 26481 N N . GLU A 1 17 ? -4.106 1.028 6.404 1.00 64.13 17 GLU A N 15
ATOM 26482 C CA . GLU A 1 17 ? -5.109 0.858 5.335 1.00 61.23 17 GLU A CA 15
ATOM 26483 C C . GLU A 1 17 ? -6.184 1.968 5.429 1.00 73.01 17 GLU A C 15
ATOM 26484 O O . GLU A 1 17 ? -6.788 2.359 4.420 1.00 12.31 17 GLU A O 15
ATOM 26496 N N . GLU A 1 18 ? -6.416 2.453 6.666 1.00 44.33 18 GLU A N 15
ATOM 26497 C CA . GLU A 1 18 ? -7.390 3.515 6.979 1.00 61.52 18 GLU A CA 15
ATOM 26498 C C . GLU A 1 18 ? -6.944 4.824 6.295 1.00 60.42 18 GLU A C 15
ATOM 26499 O O . GLU A 1 18 ? -7.721 5.473 5.578 1.00 62.20 18 GLU A O 15
ATOM 26511 N N . LEU A 1 19 ? -5.656 5.155 6.502 1.00 5.44 19 LEU A N 15
ATOM 26512 C CA . LEU A 1 19 ? -5.016 6.357 5.951 1.00 33.31 19 LEU A CA 15
ATOM 26513 C C . LEU A 1 19 ? -4.901 6.280 4.413 1.00 1.30 19 LEU A C 15
ATOM 26514 O O . LEU A 1 19 ? -4.956 7.305 3.744 1.00 72.01 19 LEU A O 15
ATOM 26530 N N . ALA A 1 20 ? -4.786 5.046 3.878 1.00 12.34 20 ALA A N 15
ATOM 26531 C CA . ALA A 1 20 ? -4.695 4.780 2.419 1.00 53.11 20 ALA A CA 15
ATOM 26532 C C . ALA A 1 20 ? -5.847 5.434 1.625 1.00 33.40 20 ALA A C 15
ATOM 26533 O O . ALA A 1 20 ? -5.645 5.935 0.510 1.00 11.40 20 ALA A O 15
ATOM 26540 N N . ARG A 1 21 ? -7.046 5.423 2.236 1.00 32.42 21 ARG A N 15
ATOM 26541 C CA . ARG A 1 21 ? -8.264 6.065 1.690 1.00 62.41 21 ARG A CA 15
ATOM 26542 C C . ARG A 1 21 ? -8.084 7.596 1.568 1.00 73.53 21 ARG A C 15
ATOM 26543 O O . ARG A 1 21 ? -8.505 8.206 0.574 1.00 0.31 21 ARG A O 15
ATOM 26564 N N . LYS A 1 22 ? -7.398 8.181 2.566 1.00 52.21 22 LYS A N 15
ATOM 26565 C CA . LYS A 1 22 ? -7.154 9.636 2.653 1.00 12.20 22 LYS A CA 15
ATOM 26566 C C . LYS A 1 22 ? -6.090 10.068 1.622 1.00 74.25 22 LYS A C 15
ATOM 26567 O O . LYS A 1 22 ? -6.234 11.126 0.993 1.00 4.41 22 LYS A O 15
ATOM 26586 N N . ILE A 1 23 ? -5.029 9.240 1.444 1.00 64.34 23 ILE A N 15
ATOM 26587 C CA . ILE A 1 23 ? -3.962 9.505 0.455 1.00 5.43 23 ILE A CA 15
ATOM 26588 C C . ILE A 1 23 ? -4.561 9.577 -0.976 1.00 71.13 23 ILE A C 15
ATOM 26589 O O . ILE A 1 23 ? -4.449 10.614 -1.640 1.00 1.43 23 ILE A O 15
ATOM 26605 N N . LYS A 1 24 ? -5.249 8.492 -1.411 1.00 52.03 24 LYS A N 15
ATOM 26606 C CA . LYS A 1 24 ? -5.767 8.373 -2.801 1.00 12.54 24 LYS A CA 15
ATOM 26607 C C . LYS A 1 24 ? -6.864 9.402 -3.125 1.00 23.34 24 LYS A C 15
ATOM 26608 O O . LYS A 1 24 ? -7.156 9.648 -4.303 1.00 71.20 24 LYS A O 15
ATOM 26627 N N . ASP A 1 25 ? -7.471 9.975 -2.070 1.00 74.31 25 ASP A N 15
ATOM 26628 C CA . ASP A 1 25 ? -8.509 11.026 -2.192 1.00 50.03 25 ASP A CA 15
ATOM 26629 C C . ASP A 1 25 ? -7.998 12.267 -2.976 1.00 14.05 25 ASP A C 15
ATOM 26630 O O . ASP A 1 25 ? -8.803 13.012 -3.545 1.00 45.10 25 ASP A O 15
ATOM 26639 N N . GLU A 1 26 ? -6.657 12.465 -3.030 1.00 53.32 26 GLU A N 15
ATOM 26640 C CA . GLU A 1 26 ? -6.024 13.563 -3.813 1.00 13.22 26 GLU A CA 15
ATOM 26641 C C . GLU A 1 26 ? -6.140 13.341 -5.338 1.00 14.21 26 GLU A C 15
ATOM 26642 O O . GLU A 1 26 ? -6.063 14.301 -6.118 1.00 13.35 26 GLU A O 15
ATOM 26654 N N . GLY A 1 27 ? -6.318 12.074 -5.746 1.00 11.52 27 GLY A N 15
ATOM 26655 C CA . GLY A 1 27 ? -6.481 11.708 -7.160 1.00 21.31 27 GLY A CA 15
ATOM 26656 C C . GLY A 1 27 ? -5.370 10.795 -7.661 1.00 21.34 27 GLY A C 15
ATOM 26657 O O . GLY A 1 27 ? -4.915 10.924 -8.803 1.00 4.24 27 GLY A O 15
ATOM 26661 N N . LEU A 1 28 ? -4.926 9.867 -6.800 1.00 35.22 28 LEU A N 15
ATOM 26662 C CA . LEU A 1 28 ? -3.951 8.815 -7.165 1.00 43.25 28 LEU A CA 15
ATOM 26663 C C . LEU A 1 28 ? -4.485 7.429 -6.757 1.00 13.04 28 LEU A C 15
ATOM 26664 O O . LEU A 1 28 ? -5.588 7.321 -6.210 1.00 21.42 28 LEU A O 15
ATOM 26680 N N . GLU A 1 29 ? -3.722 6.365 -7.082 1.00 14.42 29 GLU A N 15
ATOM 26681 C CA . GLU A 1 29 ? -4.026 4.984 -6.655 1.00 73.23 29 GLU A CA 15
ATOM 26682 C C . GLU A 1 29 ? -3.127 4.577 -5.469 1.00 63.50 29 GLU A C 15
ATOM 26683 O O . GLU A 1 29 ? -2.005 5.075 -5.330 1.00 30.35 29 GLU A O 15
ATOM 26695 N N . VAL A 1 30 ? -3.641 3.673 -4.605 1.00 34.14 30 VAL A N 15
ATOM 26696 C CA . VAL A 1 30 ? -2.871 3.072 -3.500 1.00 50.04 30 VAL A CA 15
ATOM 26697 C C . VAL A 1 30 ? -2.857 1.536 -3.643 1.00 43.33 30 VAL A C 15
ATOM 26698 O O . VAL A 1 30 ? -3.903 0.901 -3.833 1.00 43.04 30 VAL A O 15
ATOM 26711 N N . TYR A 1 31 ? -1.652 0.965 -3.513 1.00 3.44 31 TYR A N 15
ATOM 26712 C CA . TYR A 1 31 ? -1.403 -0.474 -3.597 1.00 21.44 31 TYR A CA 15
ATOM 26713 C C . TYR A 1 31 ? -1.101 -0.999 -2.189 1.00 23.12 31 TYR A C 15
ATOM 26714 O O . TYR A 1 31 ? -0.092 -0.633 -1.588 1.00 64.54 31 TYR A O 15
ATOM 26732 N N . ILE A 1 32 ? -1.990 -1.848 -1.667 1.00 24.30 32 ILE A N 15
ATOM 26733 C CA . ILE A 1 32 ? -1.841 -2.419 -0.325 1.00 53.41 32 ILE A CA 15
ATOM 26734 C C . ILE A 1 32 ? -1.108 -3.762 -0.439 1.00 24.32 32 ILE A C 15
ATOM 26735 O O . ILE A 1 32 ? -1.554 -4.654 -1.154 1.00 61.13 32 ILE A O 15
ATOM 26751 N N . LEU A 1 33 ? 0.036 -3.888 0.237 1.00 21.44 33 LEU A N 15
ATOM 26752 C CA . LEU A 1 33 ? 0.790 -5.142 0.301 1.00 22.04 33 LEU A CA 15
ATOM 26753 C C . LEU A 1 33 ? 0.504 -5.810 1.642 1.00 73.20 33 LEU A C 15
ATOM 26754 O O . LEU A 1 33 ? 1.019 -5.383 2.681 1.00 63.41 33 LEU A O 15
ATOM 26770 N N . LEU A 1 34 ? -0.348 -6.844 1.607 1.00 20.12 34 LEU A N 15
ATOM 26771 C CA . LEU A 1 34 ? -0.798 -7.541 2.812 1.00 1.14 34 LEU A CA 15
ATOM 26772 C C . LEU A 1 34 ? 0.227 -8.654 3.084 1.00 64.31 34 LEU A C 15
ATOM 26773 O O . LEU A 1 34 ? 0.426 -9.539 2.235 1.00 25.11 34 LEU A O 15
ATOM 26789 N N . LYS A 1 35 ? 0.892 -8.589 4.248 1.00 3.52 35 LYS A N 15
ATOM 26790 C CA . LYS A 1 35 ? 1.918 -9.572 4.625 1.00 62.04 35 LYS A CA 15
ATOM 26791 C C . LYS A 1 35 ? 1.306 -10.569 5.604 1.00 52.34 35 LYS A C 15
ATOM 26792 O O . LYS A 1 35 ? 0.937 -10.203 6.728 1.00 34.43 35 LYS A O 15
ATOM 26811 N N . ASP A 1 36 ? 1.184 -11.823 5.162 1.00 74.42 36 ASP A N 15
ATOM 26812 C CA . ASP A 1 36 ? 0.678 -12.924 5.994 1.00 13.42 36 ASP A CA 15
ATOM 26813 C C . ASP A 1 36 ? 1.490 -14.201 5.708 1.00 13.21 36 ASP A C 15
ATOM 26814 O O . ASP A 1 36 ? 2.164 -14.285 4.671 1.00 21.21 36 ASP A O 15
ATOM 26823 N N . LYS A 1 37 ? 1.413 -15.182 6.621 1.00 31.02 37 LYS A N 15
ATOM 26824 C CA . LYS A 1 37 ? 2.117 -16.487 6.481 1.00 50.23 37 LYS A CA 15
ATOM 26825 C C . LYS A 1 37 ? 1.154 -17.604 6.025 1.00 72.10 37 LYS A C 15
ATOM 26826 O O . LYS A 1 37 ? 1.582 -18.734 5.746 1.00 63.01 37 LYS A O 15
ATOM 26845 N N . ASP A 1 38 ? -0.145 -17.284 5.960 1.00 44.25 38 ASP A N 15
ATOM 26846 C CA . ASP A 1 38 ? -1.219 -18.259 5.674 1.00 14.24 38 ASP A CA 15
ATOM 26847 C C . ASP A 1 38 ? -2.012 -17.814 4.431 1.00 65.05 38 ASP A C 15
ATOM 26848 O O . ASP A 1 38 ? -1.707 -16.768 3.852 1.00 64.20 38 ASP A O 15
ATOM 26857 N N . GLU A 1 39 ? -3.020 -18.612 4.012 1.00 74.14 39 GLU A N 15
ATOM 26858 C CA . GLU A 1 39 ? -3.839 -18.310 2.809 1.00 13.31 39 GLU A CA 15
ATOM 26859 C C . GLU A 1 39 ? -5.271 -17.875 3.185 1.00 73.44 39 GLU A C 15
ATOM 26860 O O . GLU A 1 39 ? -5.860 -17.047 2.492 1.00 62.53 39 GLU A O 15
ATOM 26872 N N . LYS A 1 40 ? -5.827 -18.449 4.275 1.00 23.54 40 LYS A N 15
ATOM 26873 C CA . LYS A 1 40 ? -7.245 -18.242 4.659 1.00 12.10 40 LYS A CA 15
ATOM 26874 C C . LYS A 1 40 ? -7.496 -16.795 5.140 1.00 61.44 40 LYS A C 15
ATOM 26875 O O . LYS A 1 40 ? -8.279 -16.054 4.533 1.00 5.24 40 LYS A O 15
ATOM 26894 N N . ARG A 1 41 ? -6.780 -16.402 6.202 1.00 33.42 41 ARG A N 15
ATOM 26895 C CA . ARG A 1 41 ? -6.906 -15.073 6.844 1.00 61.40 41 ARG A CA 15
ATOM 26896 C C . ARG A 1 41 ? -6.402 -13.965 5.904 1.00 45.22 41 ARG A C 15
ATOM 26897 O O . ARG A 1 41 ? -7.021 -12.895 5.805 1.00 33.13 41 ARG A O 15
ATOM 26918 N N . LEU A 1 42 ? -5.260 -14.247 5.240 1.00 44.14 42 LEU A N 15
ATOM 26919 C CA . LEU A 1 42 ? -4.688 -13.394 4.179 1.00 72.43 42 LEU A CA 15
ATOM 26920 C C . LEU A 1 42 ? -5.732 -13.019 3.113 1.00 11.04 42 LEU A C 15
ATOM 26921 O O . LEU A 1 42 ? -6.014 -11.835 2.915 1.00 70.12 42 LEU A O 15
ATOM 26937 N N . GLU A 1 43 ? -6.330 -14.051 2.471 1.00 25.44 43 GLU A N 15
ATOM 26938 C CA . GLU A 1 43 ? -7.234 -13.857 1.319 1.00 50.11 43 GLU A CA 15
ATOM 26939 C C . GLU A 1 43 ? -8.517 -13.135 1.743 1.00 51.12 43 GLU A C 15
ATOM 26940 O O . GLU A 1 43 ? -9.026 -12.317 0.985 1.00 64.44 43 GLU A O 15
ATOM 26952 N N . GLU A 1 44 ? -8.978 -13.374 2.992 1.00 75.35 44 GLU A N 15
ATOM 26953 C CA . GLU A 1 44 ? -10.158 -12.674 3.535 1.00 33.14 44 GLU A CA 15
ATOM 26954 C C . GLU A 1 44 ? -9.874 -11.167 3.581 1.00 50.13 44 GLU A C 15
ATOM 26955 O O . GLU A 1 44 ? -10.560 -10.381 2.923 1.00 72.35 44 GLU A O 15
ATOM 26967 N N . LYS A 1 45 ? -8.784 -10.818 4.295 1.00 25.42 45 LYS A N 15
ATOM 26968 C CA . LYS A 1 45 ? -8.340 -9.443 4.510 1.00 43.50 45 LYS A CA 15
ATOM 26969 C C . LYS A 1 45 ? -8.156 -8.675 3.172 1.00 1.13 45 LYS A C 15
ATOM 26970 O O . LYS A 1 45 ? -8.639 -7.538 3.026 1.00 42.20 45 LYS A O 15
ATOM 26989 N N . ILE A 1 46 ? -7.489 -9.351 2.202 1.00 12.54 46 ILE A N 15
ATOM 26990 C CA . ILE A 1 46 ? -7.266 -8.831 0.837 1.00 63.15 46 ILE A CA 15
ATOM 26991 C C . ILE A 1 46 ? -8.611 -8.433 0.182 1.00 72.40 46 ILE A C 15
ATOM 26992 O O . ILE A 1 46 ? -8.760 -7.301 -0.283 1.00 35.13 46 ILE A O 15
ATOM 27008 N N . GLN A 1 47 ? -9.601 -9.353 0.215 1.00 54.11 47 GLN A N 15
ATOM 27009 C CA . GLN A 1 47 ? -10.916 -9.132 -0.429 1.00 53.04 47 GLN A CA 15
ATOM 27010 C C . GLN A 1 47 ? -11.738 -8.031 0.277 1.00 3.04 47 GLN A C 15
ATOM 27011 O O . GLN A 1 47 ? -12.535 -7.353 -0.375 1.00 62.33 47 GLN A O 15
ATOM 27025 N N . LYS A 1 48 ? -11.536 -7.857 1.604 1.00 72.21 48 LYS A N 15
ATOM 27026 C CA . LYS A 1 48 ? -12.243 -6.811 2.386 1.00 25.22 48 LYS A CA 15
ATOM 27027 C C . LYS A 1 48 ? -11.787 -5.411 1.922 1.00 73.32 48 LYS A C 15
ATOM 27028 O O . LYS A 1 48 ? -12.598 -4.492 1.749 1.00 65.43 48 LYS A O 15
ATOM 27047 N N . LEU A 1 49 ? -10.471 -5.286 1.712 1.00 72.55 49 LEU A N 15
ATOM 27048 C CA . LEU A 1 49 ? -9.834 -4.039 1.254 1.00 33.33 49 LEU A CA 15
ATOM 27049 C C . LEU A 1 49 ? -10.143 -3.761 -0.235 1.00 74.35 49 LEU A C 15
ATOM 27050 O O . LEU A 1 49 ? -10.376 -2.613 -0.619 1.00 44.25 49 LEU A O 15
ATOM 27066 N N . LYS A 1 50 ? -10.146 -4.823 -1.073 1.00 15.51 50 LYS A N 15
ATOM 27067 C CA . LYS A 1 50 ? -10.477 -4.710 -2.511 1.00 32.35 50 LYS A CA 15
ATOM 27068 C C . LYS A 1 50 ? -11.952 -4.319 -2.706 1.00 70.42 50 LYS A C 15
ATOM 27069 O O . LYS A 1 50 ? -12.292 -3.620 -3.666 1.00 64.41 50 LYS A O 15
ATOM 27088 N N . SER A 1 51 ? -12.810 -4.783 -1.784 1.00 34.24 51 SER A N 15
ATOM 27089 C CA . SER A 1 51 ? -14.232 -4.392 -1.724 1.00 51.44 51 SER A CA 15
ATOM 27090 C C . SER A 1 51 ? -14.386 -2.861 -1.536 1.00 31.20 51 SER A C 15
ATOM 27091 O O . SER A 1 51 ? -15.298 -2.249 -2.096 1.00 25.01 51 SER A O 15
ATOM 27099 N N . GLN A 1 52 ? -13.458 -2.261 -0.758 1.00 14.34 52 GLN A N 15
ATOM 27100 C CA . GLN A 1 52 ? -13.387 -0.790 -0.549 1.00 32.20 52 GLN A CA 15
ATOM 27101 C C . GLN A 1 52 ? -12.786 -0.071 -1.782 1.00 31.11 52 GLN A C 15
ATOM 27102 O O . GLN A 1 52 ? -12.869 1.158 -1.891 1.00 61.02 52 GLN A O 15
ATOM 27116 N N . GLY A 1 53 ? -12.158 -0.852 -2.683 1.00 33.33 53 GLY A N 15
ATOM 27117 C CA . GLY A 1 53 ? -11.562 -0.331 -3.917 1.00 10.42 53 GLY A CA 15
ATOM 27118 C C . GLY A 1 53 ? -10.082 -0.024 -3.750 1.00 51.41 53 GLY A C 15
ATOM 27119 O O . GLY A 1 53 ? -9.649 1.103 -3.984 1.00 63.23 53 GLY A O 15
ATOM 27123 N N . PHE A 1 54 ? -9.310 -1.035 -3.299 1.00 33.51 54 PHE A N 15
ATOM 27124 C CA . PHE A 1 54 ? -7.835 -0.956 -3.181 1.00 32.12 54 PHE A CA 15
ATOM 27125 C C . PHE A 1 54 ? -7.182 -2.088 -3.990 1.00 72.43 54 PHE A C 15
ATOM 27126 O O . PHE A 1 54 ? -7.682 -3.225 -3.999 1.00 1.42 54 PHE A O 15
ATOM 27143 N N . GLU A 1 55 ? -6.052 -1.770 -4.651 1.00 23.22 55 GLU A N 15
ATOM 27144 C CA . GLU A 1 55 ? -5.242 -2.752 -5.383 1.00 64.23 55 GLU A CA 15
ATOM 27145 C C . GLU A 1 55 ? -4.341 -3.511 -4.389 1.00 55.21 55 GLU A C 15
ATOM 27146 O O . GLU A 1 55 ? -3.203 -3.113 -4.132 1.00 64.04 55 GLU A O 15
ATOM 27158 N N . VAL A 1 56 ? -4.895 -4.578 -3.784 1.00 64.05 56 VAL A N 15
ATOM 27159 C CA . VAL A 1 56 ? -4.205 -5.364 -2.737 1.00 14.20 56 VAL A CA 15
ATOM 27160 C C . VAL A 1 56 ? -3.524 -6.589 -3.356 1.00 33.24 56 VAL A C 15
ATOM 27161 O O . VAL A 1 56 ? -4.123 -7.285 -4.180 1.00 64.32 56 VAL A O 15
ATOM 27174 N N . ARG A 1 57 ? -2.268 -6.832 -2.951 1.00 32.22 57 ARG A N 15
ATOM 27175 C CA . ARG A 1 57 ? -1.442 -7.946 -3.452 1.00 51.14 57 ARG A CA 15
ATOM 27176 C C . ARG A 1 57 ? -0.810 -8.717 -2.282 1.00 22.11 57 ARG A C 15
ATOM 27177 O O . ARG A 1 57 ? -0.799 -8.254 -1.135 1.00 33.30 57 ARG A O 15
ATOM 27198 N N . LYS A 1 58 ? -0.285 -9.897 -2.619 1.00 42.34 58 LYS A N 15
ATOM 27199 C CA . LYS A 1 58 ? 0.413 -10.789 -1.689 1.00 34.32 58 LYS A CA 15
ATOM 27200 C C . LYS A 1 58 ? 1.923 -10.590 -1.869 1.00 34.33 58 LYS A C 15
ATOM 27201 O O . LYS A 1 58 ? 2.438 -10.676 -2.992 1.00 50.43 58 LYS A O 15
ATOM 27220 N N . VAL A 1 59 ? 2.616 -10.333 -0.760 1.00 43.32 59 VAL A N 15
ATOM 27221 C CA . VAL A 1 59 ? 4.088 -10.289 -0.702 1.00 41.40 59 VAL A CA 15
ATOM 27222 C C . VAL A 1 59 ? 4.565 -11.194 0.449 1.00 35.23 59 VAL A C 15
ATOM 27223 O O . VAL A 1 59 ? 3.788 -11.494 1.376 1.00 43.22 59 VAL A O 15
ATOM 27236 N N . LYS A 1 60 ? 5.826 -11.650 0.375 1.00 61.50 60 LYS A N 15
ATOM 27237 C CA . LYS A 1 60 ? 6.436 -12.472 1.434 1.00 11.04 60 LYS A CA 15
ATOM 27238 C C . LYS A 1 60 ? 6.945 -11.552 2.559 1.00 72.22 60 LYS A C 15
ATOM 27239 O O . LYS A 1 60 ? 6.343 -11.478 3.645 1.00 63.10 60 LYS A O 15
ATOM 27258 N N . ASP A 1 61 ? 8.025 -10.807 2.257 1.00 11.34 61 ASP A N 15
ATOM 27259 C CA . ASP A 1 61 ? 8.629 -9.854 3.205 1.00 30.31 61 ASP A CA 15
ATOM 27260 C C . ASP A 1 61 ? 9.107 -8.589 2.449 1.00 33.54 61 ASP A C 15
ATOM 27261 O O . ASP A 1 61 ? 8.862 -8.457 1.242 1.00 21.01 61 ASP A O 15
ATOM 27270 N N . ASP A 1 62 ? 9.792 -7.662 3.156 1.00 75.24 62 ASP A N 15
ATOM 27271 C CA . ASP A 1 62 ? 10.103 -6.310 2.621 1.00 21.02 62 ASP A CA 15
ATOM 27272 C C . ASP A 1 62 ? 11.191 -6.364 1.531 1.00 3.11 62 ASP A C 15
ATOM 27273 O O . ASP A 1 62 ? 11.301 -5.452 0.707 1.00 4.13 62 ASP A O 15
ATOM 27282 N N . ASP A 1 63 ? 11.974 -7.449 1.541 1.00 73.12 63 ASP A N 15
ATOM 27283 C CA . ASP A 1 63 ? 12.940 -7.769 0.466 1.00 52.22 63 ASP A CA 15
ATOM 27284 C C . ASP A 1 63 ? 12.214 -7.907 -0.892 1.00 13.12 63 ASP A C 15
ATOM 27285 O O . ASP A 1 63 ? 12.647 -7.357 -1.912 1.00 21.03 63 ASP A O 15
ATOM 27294 N N . ASP A 1 64 ? 11.082 -8.638 -0.858 1.00 44.00 64 ASP A N 15
ATOM 27295 C CA . ASP A 1 64 ? 10.189 -8.853 -2.021 1.00 45.32 64 ASP A CA 15
ATOM 27296 C C . ASP A 1 64 ? 9.462 -7.550 -2.401 1.00 31.34 64 ASP A C 15
ATOM 27297 O O . ASP A 1 64 ? 9.217 -7.280 -3.578 1.00 41.53 64 ASP A O 15
ATOM 27306 N N . ILE A 1 65 ? 9.134 -6.770 -1.362 1.00 52.01 65 ILE A N 15
ATOM 27307 C CA . ILE A 1 65 ? 8.461 -5.463 -1.491 1.00 4.45 65 ILE A CA 15
ATOM 27308 C C . ILE A 1 65 ? 9.350 -4.439 -2.247 1.00 53.01 65 ILE A C 15
ATOM 27309 O O . ILE A 1 65 ? 8.853 -3.728 -3.122 1.00 22.44 65 ILE A O 15
ATOM 27325 N N . ASP A 1 66 ? 10.670 -4.406 -1.952 1.00 62.42 66 ASP A N 15
ATOM 27326 C CA . ASP A 1 66 ? 11.632 -3.554 -2.707 1.00 31.24 66 ASP A CA 15
ATOM 27327 C C . ASP A 1 66 ? 11.633 -3.907 -4.201 1.00 0.23 66 ASP A C 15
ATOM 27328 O O . ASP A 1 66 ? 11.647 -3.017 -5.053 1.00 43.51 66 ASP A O 15
ATOM 27337 N N . LYS A 1 67 ? 11.567 -5.217 -4.486 1.00 71.45 67 LYS A N 15
ATOM 27338 C CA . LYS A 1 67 ? 11.509 -5.734 -5.864 1.00 55.13 67 LYS A CA 15
ATOM 27339 C C . LYS A 1 67 ? 10.152 -5.398 -6.516 1.00 14.15 67 LYS A C 15
ATOM 27340 O O . LYS A 1 67 ? 10.073 -5.124 -7.720 1.00 53.53 67 LYS A O 15
ATOM 27359 N N . TRP A 1 68 ? 9.099 -5.417 -5.686 1.00 55.33 68 TRP A N 15
ATOM 27360 C CA . TRP A 1 68 ? 7.712 -5.206 -6.120 1.00 35.10 68 TRP A CA 15
ATOM 27361 C C . TRP A 1 68 ? 7.495 -3.734 -6.552 1.00 75.11 68 TRP A C 15
ATOM 27362 O O . TRP A 1 68 ? 6.710 -3.456 -7.458 1.00 22.51 68 TRP A O 15
ATOM 27383 N N . ILE A 1 69 ? 8.195 -2.799 -5.887 1.00 54.15 69 ILE A N 15
ATOM 27384 C CA . ILE A 1 69 ? 8.202 -1.363 -6.262 1.00 0.32 69 ILE A CA 15
ATOM 27385 C C . ILE A 1 69 ? 9.152 -1.139 -7.463 1.00 50.20 69 ILE A C 15
ATOM 27386 O O . ILE A 1 69 ? 8.848 -0.360 -8.392 1.00 21.12 69 ILE A O 15
ATOM 27402 N N . ASP A 1 70 ? 10.276 -1.883 -7.446 1.00 4.40 70 ASP A N 15
ATOM 27403 C CA . ASP A 1 70 ? 11.358 -1.756 -8.440 1.00 23.33 70 ASP A CA 15
ATOM 27404 C C . ASP A 1 70 ? 10.852 -2.035 -9.863 1.00 31.52 70 ASP A C 15
ATOM 27405 O O . ASP A 1 70 ? 11.204 -1.313 -10.811 1.00 63.14 70 ASP A O 15
ATOM 27414 N N . LYS A 1 71 ? 9.998 -3.072 -9.987 1.00 4.24 71 LYS A N 15
ATOM 27415 C CA . LYS A 1 71 ? 9.395 -3.452 -11.274 1.00 55.25 71 LYS A CA 15
ATOM 27416 C C . LYS A 1 71 ? 8.505 -2.316 -11.827 1.00 0.44 71 LYS A C 15
ATOM 27417 O O . LYS A 1 71 ? 8.561 -2.018 -13.016 1.00 1.43 71 LYS A O 15
ATOM 27436 N N . ILE A 1 72 ? 7.727 -1.655 -10.932 1.00 62.25 72 ILE A N 15
ATOM 27437 C CA . ILE A 1 72 ? 6.773 -0.588 -11.321 1.00 44.24 72 ILE A CA 15
ATOM 27438 C C . ILE A 1 72 ? 7.531 0.651 -11.844 1.00 71.32 72 ILE A C 15
ATOM 27439 O O . ILE A 1 72 ? 7.038 1.366 -12.727 1.00 54.42 72 ILE A O 15
ATOM 27455 N N . LYS A 1 73 ? 8.737 0.886 -11.292 1.00 3.22 73 LYS A N 15
ATOM 27456 C CA . LYS A 1 73 ? 9.628 1.961 -11.767 1.00 20.03 73 LYS A CA 15
ATOM 27457 C C . LYS A 1 73 ? 10.005 1.761 -13.256 1.00 14.11 73 LYS A C 15
ATOM 27458 O O . LYS A 1 73 ? 10.072 2.728 -14.018 1.00 21.22 73 LYS A O 15
ATOM 27477 N N . LYS A 1 74 ? 10.223 0.490 -13.658 1.00 70.33 74 LYS A N 15
ATOM 27478 C CA . LYS A 1 74 ? 10.634 0.135 -15.035 1.00 1.42 74 LYS A CA 15
ATOM 27479 C C . LYS A 1 74 ? 9.419 0.116 -15.986 1.00 44.05 74 LYS A C 15
ATOM 27480 O O . LYS A 1 74 ? 9.460 0.697 -17.085 1.00 23.51 74 LYS A O 15
ATOM 27499 N N . GLU A 1 75 ? 8.349 -0.569 -15.538 1.00 33.02 75 GLU A N 15
ATOM 27500 C CA . GLU A 1 75 ? 7.122 -0.790 -16.331 1.00 45.54 75 GLU A CA 15
ATOM 27501 C C . GLU A 1 75 ? 6.391 0.528 -16.591 1.00 52.32 75 GLU A C 15
ATOM 27502 O O . GLU A 1 75 ? 5.944 0.809 -17.710 1.00 44.33 75 GLU A O 15
ATOM 27514 N N . ARG A 1 76 ? 6.286 1.333 -15.528 1.00 15.11 76 ARG A N 15
ATOM 27515 C CA . ARG A 1 76 ? 5.495 2.565 -15.509 1.00 34.45 76 ARG A CA 15
ATOM 27516 C C . ARG A 1 76 ? 6.399 3.744 -15.062 1.00 5.11 76 ARG A C 15
ATOM 27517 O O . ARG A 1 76 ? 6.242 4.258 -13.952 1.00 31.03 76 ARG A O 15
ATOM 27538 N N . PRO A 1 77 ? 7.366 4.213 -15.928 1.00 1.13 77 PRO A N 15
ATOM 27539 C CA . PRO A 1 77 ? 8.334 5.280 -15.555 1.00 32.01 77 PRO A CA 15
ATOM 27540 C C . PRO A 1 77 ? 7.743 6.706 -15.697 1.00 52.52 77 PRO A C 15
ATOM 27541 O O . PRO A 1 77 ? 8.482 7.697 -15.733 1.00 23.21 77 PRO A O 15
ATOM 27552 N N . GLN A 1 78 ? 6.402 6.783 -15.767 1.00 52.15 78 GLN A N 15
ATOM 27553 C CA . GLN A 1 78 ? 5.648 8.043 -15.896 1.00 35.13 78 GLN A CA 15
ATOM 27554 C C . GLN A 1 78 ? 5.009 8.452 -14.550 1.00 33.34 78 GLN A C 15
ATOM 27555 O O . GLN A 1 78 ? 4.334 9.487 -14.467 1.00 51.12 78 GLN A O 15
ATOM 27569 N N . LEU A 1 79 ? 5.239 7.639 -13.499 1.00 35.10 79 LEU A N 15
ATOM 27570 C CA . LEU A 1 79 ? 4.733 7.911 -12.141 1.00 62.33 79 LEU A CA 15
ATOM 27571 C C . LEU A 1 79 ? 5.843 7.753 -11.091 1.00 44.32 79 LEU A C 15
ATOM 27572 O O . LEU A 1 79 ? 6.951 7.299 -11.397 1.00 14.40 79 LEU A O 15
ATOM 27588 N N . GLU A 1 80 ? 5.534 8.179 -9.869 1.00 32.23 80 GLU A N 15
ATOM 27589 C CA . GLU A 1 80 ? 6.437 8.103 -8.711 1.00 21.43 80 GLU A CA 15
ATOM 27590 C C . GLU A 1 80 ? 5.833 7.141 -7.671 1.00 74.42 80 GLU A C 15
ATOM 27591 O O . GLU A 1 80 ? 4.621 7.170 -7.431 1.00 41.23 80 GLU A O 15
ATOM 27603 N N . VAL A 1 81 ? 6.684 6.281 -7.077 1.00 41.33 81 VAL A N 15
ATOM 27604 C CA . VAL A 1 81 ? 6.252 5.218 -6.142 1.00 54.32 81 VAL A CA 15
ATOM 27605 C C . VAL A 1 81 ? 6.938 5.427 -4.778 1.00 51.10 81 VAL A C 15
ATOM 27606 O O . VAL A 1 81 ? 8.161 5.601 -4.726 1.00 3.00 81 VAL A O 15
ATOM 27619 N N . ARG A 1 82 ? 6.154 5.406 -3.683 1.00 30.41 82 ARG A N 15
ATOM 27620 C CA . ARG A 1 82 ? 6.685 5.535 -2.307 1.00 34.11 82 ARG A CA 15
ATOM 27621 C C . ARG A 1 82 ? 6.191 4.373 -1.423 1.00 14.02 82 ARG A C 15
ATOM 27622 O O . ARG A 1 82 ? 4.982 4.130 -1.335 1.00 41.54 82 ARG A O 15
ATOM 27643 N N . LYS A 1 83 ? 7.148 3.659 -0.792 1.00 53.54 83 LYS A N 15
ATOM 27644 C CA . LYS A 1 83 ? 6.860 2.640 0.233 1.00 74.42 83 LYS A CA 15
ATOM 27645 C C . LYS A 1 83 ? 6.503 3.315 1.569 1.00 4.31 83 LYS A C 15
ATOM 27646 O O . LYS A 1 83 ? 7.191 4.247 2.020 1.00 12.13 83 LYS A O 15
ATOM 27665 N N . VAL A 1 84 ? 5.413 2.845 2.169 1.00 24.41 84 VAL A N 15
ATOM 27666 C CA . VAL A 1 84 ? 4.952 3.266 3.492 1.00 51.43 84 VAL A CA 15
ATOM 27667 C C . VAL A 1 84 ? 4.835 2.017 4.374 1.00 61.44 84 VAL A C 15
ATOM 27668 O O . VAL A 1 84 ? 3.811 1.336 4.369 1.00 52.51 84 VAL A O 15
ATOM 27681 N N . THR A 1 85 ? 5.915 1.690 5.094 1.00 65.31 85 THR A N 15
ATOM 27682 C CA . THR A 1 85 ? 5.956 0.499 5.960 1.00 62.30 85 THR A CA 15
ATOM 27683 C C . THR A 1 85 ? 5.298 0.801 7.304 1.00 3.34 85 THR A C 15
ATOM 27684 O O . THR A 1 85 ? 4.534 -0.010 7.844 1.00 61.23 85 THR A O 15
ATOM 27695 N N . ASP A 1 86 ? 5.582 1.996 7.821 1.00 4.31 86 ASP A N 15
ATOM 27696 C CA . ASP A 1 86 ? 5.117 2.431 9.144 1.00 41.44 86 ASP A CA 15
ATOM 27697 C C . ASP A 1 86 ? 4.006 3.489 9.003 1.00 65.15 86 ASP A C 15
ATOM 27698 O O . ASP A 1 86 ? 3.901 4.159 7.968 1.00 72.13 86 ASP A O 15
ATOM 27707 N N . GLU A 1 87 ? 3.183 3.611 10.052 1.00 34.54 87 GLU A N 15
ATOM 27708 C CA . GLU A 1 87 ? 2.110 4.620 10.159 1.00 60.24 87 GLU A CA 15
ATOM 27709 C C . GLU A 1 87 ? 2.667 6.050 10.094 1.00 51.43 87 GLU A C 15
ATOM 27710 O O . GLU A 1 87 ? 2.062 6.926 9.477 1.00 71.11 87 GLU A O 15
ATOM 27722 N N . ASP A 1 88 ? 3.826 6.260 10.744 1.00 22.42 88 ASP A N 15
ATOM 27723 C CA . ASP A 1 88 ? 4.544 7.554 10.756 1.00 31.43 88 ASP A CA 15
ATOM 27724 C C . ASP A 1 88 ? 4.905 8.015 9.323 1.00 74.31 88 ASP A C 15
ATOM 27725 O O . ASP A 1 88 ? 4.950 9.213 9.047 1.00 12.52 88 ASP A O 15
ATOM 27734 N N . GLN A 1 89 ? 5.125 7.031 8.416 1.00 44.04 89 GLN A N 15
ATOM 27735 C CA . GLN A 1 89 ? 5.384 7.289 6.979 1.00 55.41 89 GLN A CA 15
ATOM 27736 C C . GLN A 1 89 ? 4.091 7.756 6.278 1.00 65.11 89 GLN A C 15
ATOM 27737 O O . GLN A 1 89 ? 4.124 8.647 5.427 1.00 74.31 89 GLN A O 15
ATOM 27751 N N . ALA A 1 90 ? 2.956 7.127 6.659 1.00 12.21 90 ALA A N 15
ATOM 27752 C CA . ALA A 1 90 ? 1.618 7.452 6.113 1.00 3.35 90 ALA A CA 15
ATOM 27753 C C . ALA A 1 90 ? 1.160 8.850 6.549 1.00 5.30 90 ALA A C 15
ATOM 27754 O O . ALA A 1 90 ? 0.550 9.584 5.770 1.00 30.22 90 ALA A O 15
ATOM 27761 N N . LYS A 1 91 ? 1.493 9.215 7.797 1.00 31.14 91 LYS A N 15
ATOM 27762 C CA . LYS A 1 91 ? 1.179 10.531 8.372 1.00 54.51 91 LYS A CA 15
ATOM 27763 C C . LYS A 1 91 ? 2.119 11.606 7.791 1.00 15.40 91 LYS A C 15
ATOM 27764 O O . LYS A 1 91 ? 1.736 12.777 7.672 1.00 44.44 91 LYS A O 15
ATOM 27783 N N . GLN A 1 92 ? 3.346 11.187 7.423 1.00 2.01 92 GLN A N 15
ATOM 27784 C CA . GLN A 1 92 ? 4.372 12.081 6.864 1.00 52.51 92 GLN A CA 15
ATOM 27785 C C . GLN A 1 92 ? 4.017 12.494 5.421 1.00 3.01 92 GLN A C 15
ATOM 27786 O O . GLN A 1 92 ? 4.127 13.673 5.061 1.00 41.22 92 GLN A O 15
ATOM 27800 N N . ILE A 1 93 ? 3.622 11.504 4.593 1.00 31.35 93 ILE A N 15
ATOM 27801 C CA . ILE A 1 93 ? 3.175 11.770 3.212 1.00 5.34 93 ILE A CA 15
ATOM 27802 C C . ILE A 1 93 ? 1.854 12.579 3.188 1.00 44.50 93 ILE A C 15
ATOM 27803 O O . ILE A 1 93 ? 1.585 13.275 2.222 1.00 0.02 93 ILE A O 15
ATOM 27819 N N . LEU A 1 94 ? 1.052 12.511 4.274 1.00 71.23 94 LEU A N 15
ATOM 27820 C CA . LEU A 1 94 ? -0.101 13.425 4.454 1.00 74.24 94 LEU A CA 15
ATOM 27821 C C . LEU A 1 94 ? 0.388 14.884 4.601 1.00 31.31 94 LEU A C 15
ATOM 27822 O O . LEU A 1 94 ? -0.149 15.798 3.956 1.00 42.13 94 LEU A O 15
ATOM 27838 N N . GLU A 1 95 ? 1.444 15.088 5.427 1.00 0.30 95 GLU A N 15
ATOM 27839 C CA . GLU A 1 95 ? 2.119 16.403 5.557 1.00 51.01 95 GLU A CA 15
ATOM 27840 C C . GLU A 1 95 ? 2.780 16.823 4.228 1.00 42.42 95 GLU A C 15
ATOM 27841 O O . GLU A 1 95 ? 2.864 18.010 3.910 1.00 70.10 95 GLU A O 15
ATOM 27853 N N . ASP A 1 96 ? 3.201 15.818 3.451 1.00 54.05 96 ASP A N 15
ATOM 27854 C CA . ASP A 1 96 ? 3.979 16.034 2.227 1.00 73.12 96 ASP A CA 15
ATOM 27855 C C . ASP A 1 96 ? 3.062 16.389 1.041 1.00 21.31 96 ASP A C 15
ATOM 27856 O O . ASP A 1 96 ? 3.438 17.168 0.174 1.00 52.22 96 ASP A O 15
ATOM 27865 N N . LEU A 1 97 ? 1.843 15.833 1.036 1.00 33.33 97 LEU A N 15
ATOM 27866 C CA . LEU A 1 97 ? 0.845 16.070 -0.031 1.00 22.11 97 LEU A CA 15
ATOM 27867 C C . LEU A 1 97 ? 0.209 17.476 0.116 1.00 20.44 97 LEU A C 15
ATOM 27868 O O . LEU A 1 97 ? -0.168 18.095 -0.889 1.00 2.12 97 LEU A O 15
ATOM 27884 N N . LYS A 1 98 ? 0.127 17.992 1.370 1.00 13.45 98 LYS A N 15
ATOM 27885 C CA . LYS A 1 98 ? -0.487 19.318 1.656 1.00 71.54 98 LYS A CA 15
ATOM 27886 C C . LYS A 1 98 ? 0.504 20.472 1.397 1.00 32.22 98 LYS A C 15
ATOM 27887 O O . LYS A 1 98 ? 0.109 21.536 0.924 1.00 3.23 98 LYS A O 15
ATOM 27906 N N . LYS A 1 99 ? 1.791 20.255 1.729 1.00 3.34 99 LYS A N 15
ATOM 27907 C CA . LYS A 1 99 ? 2.888 21.171 1.303 1.00 52.15 99 LYS A CA 15
ATOM 27908 C C . LYS A 1 99 ? 3.227 20.948 -0.187 1.00 31.11 99 LYS A C 15
ATOM 27909 O O . LYS A 1 99 ? 3.988 21.728 -0.769 1.00 75.24 99 LYS A O 15
ATOM 27928 N N . LYS A 1 100 ? 2.687 19.848 -0.749 1.00 2.20 100 LYS A N 15
ATOM 27929 C CA . LYS A 1 100 ? 2.876 19.419 -2.143 1.00 31.33 100 LYS A CA 15
ATOM 27930 C C . LYS A 1 100 ? 4.349 19.038 -2.400 1.00 72.34 100 LYS A C 15
ATOM 27931 O O . LYS A 1 100 ? 5.188 19.898 -2.712 1.00 15.03 100 LYS A O 15
ATOM 27950 N N . GLY A 1 101 ? 4.647 17.742 -2.195 1.00 12.31 101 GLY A N 15
ATOM 27951 C CA . GLY A 1 101 ? 5.985 17.202 -2.360 1.00 41.14 101 GLY A CA 15
ATOM 27952 C C . GLY A 1 101 ? 6.443 17.224 -3.803 1.00 45.31 101 GLY A C 15
ATOM 27953 O O . GLY A 1 101 ? 5.660 16.903 -4.707 1.00 62.53 101 GLY A O 15
ATOM 27957 N N . SER A 1 102 ? 7.710 17.601 -4.014 1.00 52.11 102 SER A N 15
ATOM 27958 C CA . SER A 1 102 ? 8.299 17.738 -5.347 1.00 41.32 102 SER A CA 15
ATOM 27959 C C . SER A 1 102 ? 9.825 17.891 -5.242 1.00 31.51 102 SER A C 15
ATOM 27960 O O . SER A 1 102 ? 10.366 18.164 -4.157 1.00 14.34 102 SER A O 15
ATOM 27968 N N . LEU A 1 103 ? 10.509 17.727 -6.393 1.00 21.50 103 LEU A N 15
ATOM 27969 C CA . LEU A 1 103 ? 11.963 17.991 -6.537 1.00 51.14 103 LEU A CA 15
ATOM 27970 C C . LEU A 1 103 ? 12.283 19.504 -6.404 1.00 23.43 103 LEU A C 15
ATOM 27971 O O . LEU A 1 103 ? 13.451 19.906 -6.354 1.00 34.21 103 LEU A O 15
ATOM 27987 N N . GLU A 1 104 ? 11.218 20.322 -6.345 1.00 61.50 104 GLU A N 15
ATOM 27988 C CA . GLU A 1 104 ? 11.271 21.786 -6.168 1.00 21.43 104 GLU A CA 15
ATOM 27989 C C . GLU A 1 104 ? 11.570 22.213 -4.695 1.00 75.44 104 GLU A C 15
ATOM 27990 O O . GLU A 1 104 ? 11.007 23.194 -4.196 1.00 14.42 104 GLU A O 15
ATOM 28002 N N . HIS A 1 105 ? 12.487 21.495 -4.023 1.00 41.43 105 HIS A N 15
ATOM 28003 C CA . HIS A 1 105 ? 12.996 21.871 -2.681 1.00 65.50 105 HIS A CA 15
ATOM 28004 C C . HIS A 1 105 ? 14.088 22.963 -2.817 1.00 2.24 105 HIS A C 15
ATOM 28005 O O . HIS A 1 105 ? 14.528 23.560 -1.829 1.00 54.32 105 HIS A O 15
ATOM 28020 N N . HIS A 1 106 ? 14.495 23.213 -4.073 1.00 41.13 106 HIS A N 15
ATOM 28021 C CA . HIS A 1 106 ? 15.431 24.285 -4.464 1.00 22.34 106 HIS A CA 15
ATOM 28022 C C . HIS A 1 106 ? 14.635 25.601 -4.756 1.00 71.25 106 HIS A C 15
ATOM 28023 O O . HIS A 1 106 ? 14.866 26.284 -5.763 1.00 61.30 106 HIS A O 15
ATOM 28038 N N . HIS A 1 107 ? 13.714 25.945 -3.822 1.00 65.42 107 HIS A N 15
ATOM 28039 C CA . HIS A 1 107 ? 12.752 27.077 -3.929 1.00 2.44 107 HIS A CA 15
ATOM 28040 C C . HIS A 1 107 ? 11.670 26.804 -4.991 1.00 13.30 107 HIS A C 15
ATOM 28041 O O . HIS A 1 107 ? 11.973 26.512 -6.155 1.00 51.23 107 HIS A O 15
ATOM 28056 N N . HIS A 1 108 ? 10.401 26.921 -4.571 1.00 32.52 108 HIS A N 15
ATOM 28057 C CA . HIS A 1 108 ? 9.230 26.650 -5.415 1.00 54.43 108 HIS A CA 15
ATOM 28058 C C . HIS A 1 108 ? 8.236 27.820 -5.314 1.00 13.40 108 HIS A C 15
ATOM 28059 O O . HIS A 1 108 ? 7.750 28.136 -4.224 1.00 72.12 108 HIS A O 15
ATOM 28074 N N . HIS A 1 109 ? 7.974 28.462 -6.463 1.00 54.54 109 HIS A N 15
ATOM 28075 C CA . HIS A 1 109 ? 7.055 29.610 -6.582 1.00 14.21 109 HIS A CA 15
ATOM 28076 C C . HIS A 1 109 ? 6.798 29.855 -8.078 1.00 13.11 109 HIS A C 15
ATOM 28077 O O . HIS A 1 109 ? 7.726 29.739 -8.887 1.00 10.03 109 HIS A O 15
ATOM 28092 N N . HIS A 1 110 ? 5.542 30.151 -8.450 1.00 32.02 110 HIS A N 15
ATOM 28093 C CA . HIS A 1 110 ? 5.192 30.523 -9.837 1.00 64.32 110 HIS A CA 15
ATOM 28094 C C . HIS A 1 110 ? 5.588 32.001 -10.092 1.00 63.22 110 HIS A C 15
ATOM 28095 O O . HIS A 1 110 ? 4.876 32.900 -9.612 1.00 10.52 110 HIS A O 15
ATOM 28111 N N . MET A 1 1 ? -0.562 11.419 -15.695 1.00 41.02 1 MET A N 16
ATOM 28112 C CA . MET A 1 1 ? 0.550 12.336 -15.358 1.00 70.21 1 MET A CA 16
ATOM 28113 C C . MET A 1 1 ? 0.154 13.211 -14.157 1.00 44.12 1 MET A C 16
ATOM 28114 O O . MET A 1 1 ? -1.043 13.439 -13.927 1.00 42.12 1 MET A O 16
ATOM 28130 N N . GLY A 1 2 ? 1.162 13.686 -13.398 1.00 33.31 2 GLY A N 16
ATOM 28131 C CA . GLY A 1 2 ? 0.926 14.480 -12.180 1.00 40.54 2 GLY A CA 16
ATOM 28132 C C . GLY A 1 2 ? 0.336 13.660 -11.039 1.00 31.20 2 GLY A C 16
ATOM 28133 O O . GLY A 1 2 ? -0.228 14.215 -10.089 1.00 4.30 2 GLY A O 16
ATOM 28137 N N . SER A 1 3 ? 0.481 12.332 -11.144 1.00 41.34 3 SER A N 16
ATOM 28138 C CA . SER A 1 3 ? -0.114 11.362 -10.215 1.00 12.14 3 SER A CA 16
ATOM 28139 C C . SER A 1 3 ? 0.961 10.781 -9.292 1.00 44.44 3 SER A C 16
ATOM 28140 O O . SER A 1 3 ? 2.147 10.747 -9.642 1.00 45.21 3 SER A O 16
ATOM 28148 N N . LYS A 1 4 ? 0.539 10.309 -8.120 1.00 31.03 4 LYS A N 16
ATOM 28149 C CA . LYS A 1 4 ? 1.429 9.666 -7.147 1.00 11.14 4 LYS A CA 16
ATOM 28150 C C . LYS A 1 4 ? 0.726 8.442 -6.584 1.00 31.34 4 LYS A C 16
ATOM 28151 O O . LYS A 1 4 ? -0.399 8.543 -6.114 1.00 70.43 4 LYS A O 16
ATOM 28170 N N . ILE A 1 5 ? 1.380 7.290 -6.641 1.00 72.40 5 ILE A N 16
ATOM 28171 C CA . ILE A 1 5 ? 0.943 6.104 -5.915 1.00 23.30 5 ILE A CA 16
ATOM 28172 C C . ILE A 1 5 ? 1.761 5.990 -4.637 1.00 14.14 5 ILE A C 16
ATOM 28173 O O . ILE A 1 5 ? 2.952 6.340 -4.590 1.00 64.01 5 ILE A O 16
ATOM 28189 N N . ILE A 1 6 ? 1.094 5.547 -3.597 1.00 24.34 6 ILE A N 16
ATOM 28190 C CA . ILE A 1 6 ? 1.731 5.165 -2.355 1.00 31.44 6 ILE A CA 16
ATOM 28191 C C . ILE A 1 6 ? 1.531 3.661 -2.197 1.00 52.21 6 ILE A C 16
ATOM 28192 O O . ILE A 1 6 ? 0.442 3.145 -2.449 1.00 4.23 6 ILE A O 16
ATOM 28208 N N . VAL A 1 7 ? 2.587 2.979 -1.785 1.00 1.54 7 VAL A N 16
ATOM 28209 C CA . VAL A 1 7 ? 2.587 1.541 -1.583 1.00 64.53 7 VAL A CA 16
ATOM 28210 C C . VAL A 1 7 ? 2.704 1.292 -0.079 1.00 73.21 7 VAL A C 16
ATOM 28211 O O . VAL A 1 7 ? 3.774 1.467 0.501 1.00 13.43 7 VAL A O 16
ATOM 28224 N N . ILE A 1 8 ? 1.581 0.908 0.540 1.00 24.32 8 ILE A N 16
ATOM 28225 C CA . ILE A 1 8 ? 1.474 0.775 1.994 1.00 34.14 8 ILE A CA 16
ATOM 28226 C C . ILE A 1 8 ? 1.489 -0.709 2.366 1.00 71.14 8 ILE A C 16
ATOM 28227 O O . ILE A 1 8 ? 0.659 -1.488 1.907 1.00 64.02 8 ILE A O 16
ATOM 28243 N N . ILE A 1 9 ? 2.420 -1.052 3.250 1.00 14.12 9 ILE A N 16
ATOM 28244 C CA . ILE A 1 9 ? 2.667 -2.418 3.687 1.00 60.43 9 ILE A CA 16
ATOM 28245 C C . ILE A 1 9 ? 1.865 -2.614 4.978 1.00 54.44 9 ILE A C 16
ATOM 28246 O O . ILE A 1 9 ? 2.326 -2.257 6.070 1.00 62.11 9 ILE A O 16
ATOM 28262 N N . SER A 1 10 ? 0.636 -3.128 4.829 1.00 11.32 10 SER A N 16
ATOM 28263 C CA . SER A 1 10 ? -0.295 -3.290 5.947 1.00 4.32 10 SER A CA 16
ATOM 28264 C C . SER A 1 10 ? -0.003 -4.640 6.619 1.00 31.11 10 SER A C 16
ATOM 28265 O O . SER A 1 10 ? -0.309 -5.709 6.074 1.00 53.10 10 SER A O 16
ATOM 28273 N N . SER A 1 11 ? 0.663 -4.558 7.771 1.00 63.33 11 SER A N 16
ATOM 28274 C CA . SER A 1 11 ? 1.086 -5.713 8.553 1.00 61.10 11 SER A CA 16
ATOM 28275 C C . SER A 1 11 ? 0.683 -5.495 10.016 1.00 71.02 11 SER A C 16
ATOM 28276 O O . SER A 1 11 ? 1.038 -4.453 10.593 1.00 24.43 11 SER A O 16
ATOM 28284 N N . ASP A 1 12 ? -0.100 -6.454 10.562 1.00 20.11 12 ASP A N 16
ATOM 28285 C CA . ASP A 1 12 ? -0.539 -6.514 11.978 1.00 13.04 12 ASP A CA 16
ATOM 28286 C C . ASP A 1 12 ? -1.693 -5.526 12.293 1.00 50.44 12 ASP A C 16
ATOM 28287 O O . ASP A 1 12 ? -2.752 -5.932 12.790 1.00 1.54 12 ASP A O 16
ATOM 28296 N N . ASP A 1 13 ? -1.478 -4.239 11.987 1.00 70.44 13 ASP A N 16
ATOM 28297 C CA . ASP A 1 13 ? -2.401 -3.140 12.341 1.00 62.40 13 ASP A CA 16
ATOM 28298 C C . ASP A 1 13 ? -3.160 -2.621 11.093 1.00 34.45 13 ASP A C 16
ATOM 28299 O O . ASP A 1 13 ? -2.689 -2.774 9.956 1.00 65.11 13 ASP A O 16
ATOM 28308 N N . THR A 1 14 ? -4.323 -1.986 11.343 1.00 53.53 14 THR A N 16
ATOM 28309 C CA . THR A 1 14 ? -5.312 -1.597 10.319 1.00 31.33 14 THR A CA 16
ATOM 28310 C C . THR A 1 14 ? -5.337 -0.064 10.051 1.00 54.15 14 THR A C 16
ATOM 28311 O O . THR A 1 14 ? -5.890 0.377 9.029 1.00 32.20 14 THR A O 16
ATOM 28322 N N . THR A 1 15 ? -4.703 0.749 10.927 1.00 32.24 15 THR A N 16
ATOM 28323 C CA . THR A 1 15 ? -4.687 2.229 10.758 1.00 22.22 15 THR A CA 16
ATOM 28324 C C . THR A 1 15 ? -4.022 2.628 9.417 1.00 53.11 15 THR A C 16
ATOM 28325 O O . THR A 1 15 ? -4.421 3.610 8.795 1.00 4.24 15 THR A O 16
ATOM 28336 N N . LEU A 1 16 ? -3.057 1.808 8.968 1.00 22.33 16 LEU A N 16
ATOM 28337 C CA . LEU A 1 16 ? -2.350 1.998 7.681 1.00 10.40 16 LEU A CA 16
ATOM 28338 C C . LEU A 1 16 ? -3.343 1.919 6.495 1.00 14.15 16 LEU A C 16
ATOM 28339 O O . LEU A 1 16 ? -3.235 2.680 5.525 1.00 3.21 16 LEU A O 16
ATOM 28355 N N . GLU A 1 17 ? -4.306 0.985 6.616 1.00 62.12 17 GLU A N 16
ATOM 28356 C CA . GLU A 1 17 ? -5.383 0.766 5.632 1.00 63.03 17 GLU A CA 16
ATOM 28357 C C . GLU A 1 17 ? -6.369 1.955 5.642 1.00 13.04 17 GLU A C 16
ATOM 28358 O O . GLU A 1 17 ? -6.829 2.404 4.585 1.00 15.42 17 GLU A O 16
ATOM 28370 N N . GLU A 1 18 ? -6.657 2.470 6.857 1.00 30.12 18 GLU A N 16
ATOM 28371 C CA . GLU A 1 18 ? -7.600 3.587 7.073 1.00 15.33 18 GLU A CA 16
ATOM 28372 C C . GLU A 1 18 ? -7.044 4.908 6.504 1.00 55.04 18 GLU A C 16
ATOM 28373 O O . GLU A 1 18 ? -7.788 5.703 5.913 1.00 12.12 18 GLU A O 16
ATOM 28385 N N . LEU A 1 19 ? -5.722 5.109 6.677 1.00 10.33 19 LEU A N 16
ATOM 28386 C CA . LEU A 1 19 ? -5.012 6.302 6.191 1.00 24.22 19 LEU A CA 16
ATOM 28387 C C . LEU A 1 19 ? -4.915 6.276 4.658 1.00 23.44 19 LEU A C 16
ATOM 28388 O O . LEU A 1 19 ? -5.087 7.310 4.014 1.00 2.24 19 LEU A O 16
ATOM 28404 N N . ALA A 1 20 ? -4.686 5.059 4.101 1.00 33.15 20 ALA A N 16
ATOM 28405 C CA . ALA A 1 20 ? -4.569 4.811 2.644 1.00 23.45 20 ALA A CA 16
ATOM 28406 C C . ALA A 1 20 ? -5.754 5.395 1.850 1.00 53.44 20 ALA A C 16
ATOM 28407 O O . ALA A 1 20 ? -5.566 5.941 0.755 1.00 53.32 20 ALA A O 16
ATOM 28414 N N . ARG A 1 21 ? -6.963 5.291 2.445 1.00 22.24 21 ARG A N 16
ATOM 28415 C CA . ARG A 1 21 ? -8.230 5.766 1.848 1.00 11.54 21 ARG A CA 16
ATOM 28416 C C . ARG A 1 21 ? -8.207 7.291 1.638 1.00 63.54 21 ARG A C 16
ATOM 28417 O O . ARG A 1 21 ? -8.760 7.798 0.658 1.00 13.33 21 ARG A O 16
ATOM 28438 N N . LYS A 1 22 ? -7.522 7.998 2.551 1.00 51.02 22 LYS A N 16
ATOM 28439 C CA . LYS A 1 22 ? -7.398 9.461 2.512 1.00 24.01 22 LYS A CA 16
ATOM 28440 C C . LYS A 1 22 ? -6.389 9.897 1.432 1.00 24.33 22 LYS A C 16
ATOM 28441 O O . LYS A 1 22 ? -6.588 10.925 0.780 1.00 22.44 22 LYS A O 16
ATOM 28460 N N . ILE A 1 23 ? -5.304 9.108 1.249 1.00 14.00 23 ILE A N 16
ATOM 28461 C CA . ILE A 1 23 ? -4.270 9.390 0.224 1.00 30.34 23 ILE A CA 16
ATOM 28462 C C . ILE A 1 23 ? -4.870 9.303 -1.192 1.00 41.30 23 ILE A C 16
ATOM 28463 O O . ILE A 1 23 ? -4.774 10.259 -1.971 1.00 5.03 23 ILE A O 16
ATOM 28479 N N . LYS A 1 24 ? -5.494 8.153 -1.509 1.00 24.22 24 LYS A N 16
ATOM 28480 C CA . LYS A 1 24 ? -6.050 7.900 -2.851 1.00 2.10 24 LYS A CA 16
ATOM 28481 C C . LYS A 1 24 ? -7.273 8.798 -3.156 1.00 35.24 24 LYS A C 16
ATOM 28482 O O . LYS A 1 24 ? -7.637 8.992 -4.322 1.00 12.34 24 LYS A O 16
ATOM 28501 N N . ASP A 1 25 ? -7.881 9.353 -2.078 1.00 63.22 25 ASP A N 16
ATOM 28502 C CA . ASP A 1 25 ? -8.994 10.325 -2.168 1.00 72.12 25 ASP A CA 16
ATOM 28503 C C . ASP A 1 25 ? -8.578 11.605 -2.945 1.00 73.34 25 ASP A C 16
ATOM 28504 O O . ASP A 1 25 ? -9.421 12.264 -3.558 1.00 24.24 25 ASP A O 16
ATOM 28513 N N . GLU A 1 26 ? -7.257 11.912 -2.967 1.00 24.43 26 GLU A N 16
ATOM 28514 C CA . GLU A 1 26 ? -6.692 13.092 -3.680 1.00 22.24 26 GLU A CA 16
ATOM 28515 C C . GLU A 1 26 ? -6.759 12.955 -5.225 1.00 22.44 26 GLU A C 16
ATOM 28516 O O . GLU A 1 26 ? -6.303 13.854 -5.941 1.00 12.15 26 GLU A O 16
ATOM 28528 N N . GLY A 1 27 ? -7.323 11.841 -5.723 1.00 15.32 27 GLY A N 16
ATOM 28529 C CA . GLY A 1 27 ? -7.303 11.512 -7.151 1.00 1.01 27 GLY A CA 16
ATOM 28530 C C . GLY A 1 27 ? -6.191 10.520 -7.473 1.00 54.23 27 GLY A C 16
ATOM 28531 O O . GLY A 1 27 ? -5.929 10.230 -8.640 1.00 3.50 27 GLY A O 16
ATOM 28535 N N . LEU A 1 28 ? -5.536 10.004 -6.409 1.00 70.35 28 LEU A N 16
ATOM 28536 C CA . LEU A 1 28 ? -4.405 9.056 -6.516 1.00 74.14 28 LEU A CA 16
ATOM 28537 C C . LEU A 1 28 ? -4.929 7.609 -6.417 1.00 52.12 28 LEU A C 16
ATOM 28538 O O . LEU A 1 28 ? -6.131 7.386 -6.234 1.00 65.22 28 LEU A O 16
ATOM 28554 N N . GLU A 1 29 ? -4.042 6.620 -6.589 1.00 54.14 29 GLU A N 16
ATOM 28555 C CA . GLU A 1 29 ? -4.312 5.238 -6.145 1.00 74.31 29 GLU A CA 16
ATOM 28556 C C . GLU A 1 29 ? -3.218 4.768 -5.167 1.00 72.13 29 GLU A C 16
ATOM 28557 O O . GLU A 1 29 ? -2.090 5.264 -5.200 1.00 33.32 29 GLU A O 16
ATOM 28569 N N . VAL A 1 30 ? -3.591 3.829 -4.285 1.00 51.43 30 VAL A N 16
ATOM 28570 C CA . VAL A 1 30 ? -2.687 3.175 -3.329 1.00 65.55 30 VAL A CA 16
ATOM 28571 C C . VAL A 1 30 ? -2.602 1.672 -3.659 1.00 54.14 30 VAL A C 16
ATOM 28572 O O . VAL A 1 30 ? -3.616 1.044 -3.998 1.00 1.02 30 VAL A O 16
ATOM 28585 N N . TYR A 1 31 ? -1.382 1.113 -3.557 1.00 52.03 31 TYR A N 16
ATOM 28586 C CA . TYR A 1 31 ? -1.140 -0.330 -3.655 1.00 3.12 31 TYR A CA 16
ATOM 28587 C C . TYR A 1 31 ? -0.802 -0.831 -2.251 1.00 11.42 31 TYR A C 16
ATOM 28588 O O . TYR A 1 31 ? 0.231 -0.471 -1.696 1.00 12.54 31 TYR A O 16
ATOM 28606 N N . ILE A 1 32 ? -1.683 -1.639 -1.666 1.00 20.32 32 ILE A N 16
ATOM 28607 C CA . ILE A 1 32 ? -1.449 -2.242 -0.359 1.00 32.33 32 ILE A CA 16
ATOM 28608 C C . ILE A 1 32 ? -0.683 -3.557 -0.559 1.00 34.01 32 ILE A C 16
ATOM 28609 O O . ILE A 1 32 ? -1.143 -4.435 -1.286 1.00 41.44 32 ILE A O 16
ATOM 28625 N N . LEU A 1 33 ? 0.502 -3.679 0.051 1.00 75.24 33 LEU A N 16
ATOM 28626 C CA . LEU A 1 33 ? 1.243 -4.944 0.089 1.00 34.41 33 LEU A CA 16
ATOM 28627 C C . LEU A 1 33 ? 0.935 -5.649 1.409 1.00 44.14 33 LEU A C 16
ATOM 28628 O O . LEU A 1 33 ? 1.446 -5.279 2.475 1.00 44.15 33 LEU A O 16
ATOM 28644 N N . LEU A 1 34 ? 0.056 -6.646 1.304 1.00 45.22 34 LEU A N 16
ATOM 28645 C CA . LEU A 1 34 ? -0.490 -7.379 2.436 1.00 45.05 34 LEU A CA 16
ATOM 28646 C C . LEU A 1 34 ? 0.465 -8.542 2.770 1.00 34.55 34 LEU A C 16
ATOM 28647 O O . LEU A 1 34 ? 0.725 -9.398 1.917 1.00 51.23 34 LEU A O 16
ATOM 28663 N N . LYS A 1 35 ? 0.978 -8.550 4.010 1.00 2.33 35 LYS A N 16
ATOM 28664 C CA . LYS A 1 35 ? 1.843 -9.620 4.529 1.00 53.13 35 LYS A CA 16
ATOM 28665 C C . LYS A 1 35 ? 1.268 -10.118 5.869 1.00 61.12 35 LYS A C 16
ATOM 28666 O O . LYS A 1 35 ? 1.088 -9.347 6.823 1.00 50.41 35 LYS A O 16
ATOM 28685 N N . ASP A 1 36 ? 0.929 -11.400 5.897 1.00 44.01 36 ASP A N 16
ATOM 28686 C CA . ASP A 1 36 ? 0.430 -12.097 7.083 1.00 63.43 36 ASP A CA 16
ATOM 28687 C C . ASP A 1 36 ? 1.147 -13.449 7.161 1.00 23.55 36 ASP A C 16
ATOM 28688 O O . ASP A 1 36 ? 1.782 -13.880 6.182 1.00 70.03 36 ASP A O 16
ATOM 28697 N N . LYS A 1 37 ? 1.049 -14.123 8.309 1.00 30.00 37 LYS A N 16
ATOM 28698 C CA . LYS A 1 37 ? 1.622 -15.473 8.504 1.00 74.41 37 LYS A CA 16
ATOM 28699 C C . LYS A 1 37 ? 0.659 -16.570 7.992 1.00 72.55 37 LYS A C 16
ATOM 28700 O O . LYS A 1 37 ? 1.035 -17.742 7.911 1.00 3.31 37 LYS A O 16
ATOM 28719 N N . ASP A 1 38 ? -0.580 -16.160 7.654 1.00 54.55 38 ASP A N 16
ATOM 28720 C CA . ASP A 1 38 ? -1.630 -17.036 7.095 1.00 11.52 38 ASP A CA 16
ATOM 28721 C C . ASP A 1 38 ? -2.211 -16.399 5.814 1.00 44.40 38 ASP A C 16
ATOM 28722 O O . ASP A 1 38 ? -2.928 -15.393 5.893 1.00 70.32 38 ASP A O 16
ATOM 28731 N N . GLU A 1 39 ? -1.869 -16.999 4.653 1.00 34.41 39 GLU A N 16
ATOM 28732 C CA . GLU A 1 39 ? -2.327 -16.550 3.314 1.00 40.44 39 GLU A CA 16
ATOM 28733 C C . GLU A 1 39 ? -3.860 -16.518 3.144 1.00 74.02 39 GLU A C 16
ATOM 28734 O O . GLU A 1 39 ? -4.353 -15.733 2.327 1.00 21.51 39 GLU A O 16
ATOM 28746 N N . LYS A 1 40 ? -4.597 -17.372 3.887 1.00 42.44 40 LYS A N 16
ATOM 28747 C CA . LYS A 1 40 ? -6.058 -17.493 3.727 1.00 41.04 40 LYS A CA 16
ATOM 28748 C C . LYS A 1 40 ? -6.734 -16.163 4.106 1.00 71.41 40 LYS A C 16
ATOM 28749 O O . LYS A 1 40 ? -7.360 -15.520 3.262 1.00 43.22 40 LYS A O 16
ATOM 28768 N N . ARG A 1 41 ? -6.534 -15.729 5.367 1.00 3.41 41 ARG A N 16
ATOM 28769 C CA . ARG A 1 41 ? -7.142 -14.495 5.887 1.00 71.41 41 ARG A CA 16
ATOM 28770 C C . ARG A 1 41 ? -6.409 -13.249 5.348 1.00 33.04 41 ARG A C 16
ATOM 28771 O O . ARG A 1 41 ? -7.000 -12.167 5.274 1.00 12.04 41 ARG A O 16
ATOM 28792 N N . LEU A 1 42 ? -5.127 -13.421 4.950 1.00 30.32 42 LEU A N 16
ATOM 28793 C CA . LEU A 1 42 ? -4.344 -12.394 4.219 1.00 71.31 42 LEU A CA 16
ATOM 28794 C C . LEU A 1 42 ? -5.125 -11.950 2.962 1.00 54.21 42 LEU A C 16
ATOM 28795 O O . LEU A 1 42 ? -5.432 -10.763 2.786 1.00 43.02 42 LEU A O 16
ATOM 28811 N N . GLU A 1 43 ? -5.460 -12.950 2.116 1.00 63.32 43 GLU A N 16
ATOM 28812 C CA . GLU A 1 43 ? -6.077 -12.718 0.797 1.00 31.13 43 GLU A CA 16
ATOM 28813 C C . GLU A 1 43 ? -7.579 -12.425 0.926 1.00 15.21 43 GLU A C 16
ATOM 28814 O O . GLU A 1 43 ? -8.188 -11.841 0.017 1.00 30.25 43 GLU A O 16
ATOM 28826 N N . GLU A 1 44 ? -8.159 -12.795 2.083 1.00 4.33 44 GLU A N 16
ATOM 28827 C CA . GLU A 1 44 ? -9.509 -12.360 2.467 1.00 74.54 44 GLU A CA 16
ATOM 28828 C C . GLU A 1 44 ? -9.510 -10.828 2.612 1.00 52.21 44 GLU A C 16
ATOM 28829 O O . GLU A 1 44 ? -10.360 -10.156 2.024 1.00 71.52 44 GLU A O 16
ATOM 28841 N N . LYS A 1 45 ? -8.489 -10.298 3.331 1.00 63.14 45 LYS A N 16
ATOM 28842 C CA . LYS A 1 45 ? -8.321 -8.848 3.537 1.00 74.12 45 LYS A CA 16
ATOM 28843 C C . LYS A 1 45 ? -7.974 -8.137 2.212 1.00 53.23 45 LYS A C 16
ATOM 28844 O O . LYS A 1 45 ? -8.374 -6.989 2.011 1.00 73.53 45 LYS A O 16
ATOM 28863 N N . ILE A 1 46 ? -7.247 -8.843 1.304 1.00 60.43 46 ILE A N 16
ATOM 28864 C CA . ILE A 1 46 ? -6.914 -8.312 -0.035 1.00 22.14 46 ILE A CA 16
ATOM 28865 C C . ILE A 1 46 ? -8.205 -7.951 -0.792 1.00 13.04 46 ILE A C 16
ATOM 28866 O O . ILE A 1 46 ? -8.335 -6.842 -1.312 1.00 31.24 46 ILE A O 16
ATOM 28882 N N . GLN A 1 47 ? -9.172 -8.894 -0.786 1.00 34.13 47 GLN A N 16
ATOM 28883 C CA . GLN A 1 47 ? -10.459 -8.724 -1.480 1.00 33.51 47 GLN A CA 16
ATOM 28884 C C . GLN A 1 47 ? -11.348 -7.687 -0.772 1.00 54.41 47 GLN A C 16
ATOM 28885 O O . GLN A 1 47 ? -12.125 -6.993 -1.436 1.00 42.21 47 GLN A O 16
ATOM 28899 N N . LYS A 1 48 ? -11.234 -7.594 0.576 1.00 43.41 48 LYS A N 16
ATOM 28900 C CA . LYS A 1 48 ? -11.989 -6.598 1.372 1.00 20.13 48 LYS A CA 16
ATOM 28901 C C . LYS A 1 48 ? -11.568 -5.173 0.989 1.00 61.04 48 LYS A C 16
ATOM 28902 O O . LYS A 1 48 ? -12.412 -4.357 0.616 1.00 43.40 48 LYS A O 16
ATOM 28921 N N . LEU A 1 49 ? -10.251 -4.917 1.052 1.00 25.15 49 LEU A N 16
ATOM 28922 C CA . LEU A 1 49 ? -9.650 -3.608 0.738 1.00 33.54 49 LEU A CA 16
ATOM 28923 C C . LEU A 1 49 ? -9.898 -3.201 -0.727 1.00 1.04 49 LEU A C 16
ATOM 28924 O O . LEU A 1 49 ? -10.171 -2.032 -1.007 1.00 24.52 49 LEU A O 16
ATOM 28940 N N . LYS A 1 50 ? -9.828 -4.171 -1.659 1.00 75.31 50 LYS A N 16
ATOM 28941 C CA . LYS A 1 50 ? -10.100 -3.905 -3.084 1.00 44.44 50 LYS A CA 16
ATOM 28942 C C . LYS A 1 50 ? -11.590 -3.575 -3.314 1.00 64.43 50 LYS A C 16
ATOM 28943 O O . LYS A 1 50 ? -11.923 -2.781 -4.198 1.00 74.24 50 LYS A O 16
ATOM 28962 N N . SER A 1 51 ? -12.479 -4.156 -2.482 1.00 22.24 51 SER A N 16
ATOM 28963 C CA . SER A 1 51 ? -13.916 -3.813 -2.478 1.00 75.30 51 SER A CA 16
ATOM 28964 C C . SER A 1 51 ? -14.148 -2.388 -1.912 1.00 41.14 51 SER A C 16
ATOM 28965 O O . SER A 1 51 ? -15.076 -1.684 -2.333 1.00 43.23 51 SER A O 16
ATOM 28973 N N . GLN A 1 52 ? -13.288 -1.982 -0.954 1.00 45.44 52 GLN A N 16
ATOM 28974 C CA . GLN A 1 52 ? -13.271 -0.614 -0.380 1.00 72.02 52 GLN A CA 16
ATOM 28975 C C . GLN A 1 52 ? -12.693 0.403 -1.389 1.00 44.21 52 GLN A C 16
ATOM 28976 O O . GLN A 1 52 ? -12.874 1.617 -1.227 1.00 71.52 52 GLN A O 16
ATOM 28990 N N . GLY A 1 53 ? -11.986 -0.112 -2.409 1.00 63.23 53 GLY A N 16
ATOM 28991 C CA . GLY A 1 53 ? -11.392 0.707 -3.457 1.00 33.31 53 GLY A CA 16
ATOM 28992 C C . GLY A 1 53 ? -9.902 0.881 -3.240 1.00 2.13 53 GLY A C 16
ATOM 28993 O O . GLY A 1 53 ? -9.444 1.970 -2.897 1.00 61.32 53 GLY A O 16
ATOM 28997 N N . PHE A 1 54 ? -9.162 -0.231 -3.355 1.00 52.05 54 PHE A N 16
ATOM 28998 C CA . PHE A 1 54 ? -7.679 -0.252 -3.360 1.00 23.33 54 PHE A CA 16
ATOM 28999 C C . PHE A 1 54 ? -7.212 -1.290 -4.380 1.00 13.41 54 PHE A C 16
ATOM 29000 O O . PHE A 1 54 ? -8.009 -2.091 -4.870 1.00 30.21 54 PHE A O 16
ATOM 29017 N N . GLU A 1 55 ? -5.918 -1.268 -4.705 1.00 3.23 55 GLU A N 16
ATOM 29018 C CA . GLU A 1 55 ? -5.259 -2.381 -5.402 1.00 52.40 55 GLU A CA 16
ATOM 29019 C C . GLU A 1 55 ? -4.331 -3.036 -4.373 1.00 52.11 55 GLU A C 16
ATOM 29020 O O . GLU A 1 55 ? -3.469 -2.364 -3.820 1.00 52.24 55 GLU A O 16
ATOM 29032 N N . VAL A 1 56 ? -4.529 -4.335 -4.099 1.00 14.01 56 VAL A N 16
ATOM 29033 C CA . VAL A 1 56 ? -3.795 -5.044 -3.025 1.00 74.44 56 VAL A CA 16
ATOM 29034 C C . VAL A 1 56 ? -3.122 -6.311 -3.596 1.00 3.21 56 VAL A C 16
ATOM 29035 O O . VAL A 1 56 ? -3.689 -6.995 -4.462 1.00 31.21 56 VAL A O 16
ATOM 29048 N N . ARG A 1 57 ? -1.920 -6.626 -3.084 1.00 41.42 57 ARG A N 16
ATOM 29049 C CA . ARG A 1 57 ? -1.117 -7.760 -3.553 1.00 51.32 57 ARG A CA 16
ATOM 29050 C C . ARG A 1 57 ? -0.531 -8.511 -2.352 1.00 12.05 57 ARG A C 16
ATOM 29051 O O . ARG A 1 57 ? -0.178 -7.889 -1.344 1.00 35.00 57 ARG A O 16
ATOM 29072 N N . LYS A 1 58 ? -0.434 -9.841 -2.476 1.00 65.32 58 LYS A N 16
ATOM 29073 C CA . LYS A 1 58 ? 0.226 -10.691 -1.473 1.00 50.02 58 LYS A CA 16
ATOM 29074 C C . LYS A 1 58 ? 1.744 -10.600 -1.682 1.00 43.15 58 LYS A C 16
ATOM 29075 O O . LYS A 1 58 ? 2.226 -10.782 -2.803 1.00 70.45 58 LYS A O 16
ATOM 29094 N N . VAL A 1 59 ? 2.483 -10.317 -0.601 1.00 45.31 59 VAL A N 16
ATOM 29095 C CA . VAL A 1 59 ? 3.960 -10.275 -0.608 1.00 22.14 59 VAL A CA 16
ATOM 29096 C C . VAL A 1 59 ? 4.524 -11.198 0.473 1.00 61.10 59 VAL A C 16
ATOM 29097 O O . VAL A 1 59 ? 3.844 -11.520 1.456 1.00 75.34 59 VAL A O 16
ATOM 29110 N N . LYS A 1 60 ? 5.783 -11.610 0.267 1.00 20.33 60 LYS A N 16
ATOM 29111 C CA . LYS A 1 60 ? 6.478 -12.574 1.129 1.00 72.12 60 LYS A CA 16
ATOM 29112 C C . LYS A 1 60 ? 7.529 -11.857 1.987 1.00 43.14 60 LYS A C 16
ATOM 29113 O O . LYS A 1 60 ? 7.336 -11.650 3.185 1.00 32.13 60 LYS A O 16
ATOM 29132 N N . ASP A 1 61 ? 8.630 -11.456 1.345 1.00 53.41 61 ASP A N 16
ATOM 29133 C CA . ASP A 1 61 ? 9.796 -10.860 2.027 1.00 74.20 61 ASP A CA 16
ATOM 29134 C C . ASP A 1 61 ? 9.747 -9.331 1.854 1.00 70.25 61 ASP A C 16
ATOM 29135 O O . ASP A 1 61 ? 9.016 -8.826 0.994 1.00 74.04 61 ASP A O 16
ATOM 29144 N N . ASP A 1 62 ? 10.512 -8.594 2.670 1.00 41.14 62 ASP A N 16
ATOM 29145 C CA . ASP A 1 62 ? 10.718 -7.140 2.482 1.00 71.34 62 ASP A CA 16
ATOM 29146 C C . ASP A 1 62 ? 11.608 -6.863 1.258 1.00 51.43 62 ASP A C 16
ATOM 29147 O O . ASP A 1 62 ? 11.460 -5.834 0.592 1.00 32.42 62 ASP A O 16
ATOM 29156 N N . ASP A 1 63 ? 12.582 -7.759 1.043 1.00 44.12 63 ASP A N 16
ATOM 29157 C CA . ASP A 1 63 ? 13.345 -7.867 -0.220 1.00 54.42 63 ASP A CA 16
ATOM 29158 C C . ASP A 1 63 ? 12.398 -7.977 -1.449 1.00 60.54 63 ASP A C 16
ATOM 29159 O O . ASP A 1 63 ? 12.625 -7.328 -2.473 1.00 73.05 63 ASP A O 16
ATOM 29168 N N . ASP A 1 64 ? 11.310 -8.764 -1.294 1.00 61.14 64 ASP A N 16
ATOM 29169 C CA . ASP A 1 64 ? 10.270 -8.960 -2.340 1.00 3.25 64 ASP A CA 16
ATOM 29170 C C . ASP A 1 64 ? 9.424 -7.677 -2.500 1.00 22.11 64 ASP A C 16
ATOM 29171 O O . ASP A 1 64 ? 9.036 -7.327 -3.611 1.00 13.43 64 ASP A O 16
ATOM 29180 N N . ILE A 1 65 ? 9.167 -6.999 -1.365 1.00 33.14 65 ILE A N 16
ATOM 29181 C CA . ILE A 1 65 ? 8.423 -5.712 -1.318 1.00 71.34 65 ILE A CA 16
ATOM 29182 C C . ILE A 1 65 ? 9.159 -4.615 -2.107 1.00 31.42 65 ILE A C 16
ATOM 29183 O O . ILE A 1 65 ? 8.567 -3.947 -2.954 1.00 5.23 65 ILE A O 16
ATOM 29199 N N . ASP A 1 66 ? 10.454 -4.444 -1.807 1.00 61.45 66 ASP A N 16
ATOM 29200 C CA . ASP A 1 66 ? 11.300 -3.424 -2.444 1.00 45.35 66 ASP A CA 16
ATOM 29201 C C . ASP A 1 66 ? 11.467 -3.719 -3.950 1.00 22.25 66 ASP A C 16
ATOM 29202 O O . ASP A 1 66 ? 11.479 -2.801 -4.785 1.00 41.35 66 ASP A O 16
ATOM 29211 N N . LYS A 1 67 ? 11.545 -5.025 -4.263 1.00 30.54 67 LYS A N 16
ATOM 29212 C CA . LYS A 1 67 ? 11.636 -5.532 -5.645 1.00 43.45 67 LYS A CA 16
ATOM 29213 C C . LYS A 1 67 ? 10.294 -5.314 -6.383 1.00 53.20 67 LYS A C 16
ATOM 29214 O O . LYS A 1 67 ? 10.265 -5.151 -7.608 1.00 53.15 67 LYS A O 16
ATOM 29233 N N . TRP A 1 68 ? 9.190 -5.349 -5.605 1.00 30.10 68 TRP A N 16
ATOM 29234 C CA . TRP A 1 68 ? 7.820 -5.118 -6.107 1.00 34.04 68 TRP A CA 16
ATOM 29235 C C . TRP A 1 68 ? 7.661 -3.666 -6.608 1.00 45.15 68 TRP A C 16
ATOM 29236 O O . TRP A 1 68 ? 6.912 -3.407 -7.547 1.00 60.04 68 TRP A O 16
ATOM 29257 N N . ILE A 1 69 ? 8.395 -2.734 -5.981 1.00 31.11 69 ILE A N 16
ATOM 29258 C CA . ILE A 1 69 ? 8.418 -1.313 -6.392 1.00 2.33 69 ILE A CA 16
ATOM 29259 C C . ILE A 1 69 ? 9.418 -1.125 -7.545 1.00 54.23 69 ILE A C 16
ATOM 29260 O O . ILE A 1 69 ? 9.192 -0.312 -8.451 1.00 32.34 69 ILE A O 16
ATOM 29276 N N . ASP A 1 70 ? 10.517 -1.904 -7.501 1.00 40.14 70 ASP A N 16
ATOM 29277 C CA . ASP A 1 70 ? 11.545 -1.905 -8.554 1.00 40.44 70 ASP A CA 16
ATOM 29278 C C . ASP A 1 70 ? 10.926 -2.239 -9.927 1.00 11.21 70 ASP A C 16
ATOM 29279 O O . ASP A 1 70 ? 11.237 -1.586 -10.932 1.00 34.15 70 ASP A O 16
ATOM 29288 N N . LYS A 1 71 ? 10.012 -3.235 -9.942 1.00 55.34 71 LYS A N 16
ATOM 29289 C CA . LYS A 1 71 ? 9.299 -3.634 -11.165 1.00 34.50 71 LYS A CA 16
ATOM 29290 C C . LYS A 1 71 ? 8.214 -2.608 -11.557 1.00 33.44 71 LYS A C 16
ATOM 29291 O O . LYS A 1 71 ? 7.912 -2.498 -12.737 1.00 3.51 71 LYS A O 16
ATOM 29310 N N . ILE A 1 72 ? 7.642 -1.855 -10.569 1.00 61.33 72 ILE A N 16
ATOM 29311 C CA . ILE A 1 72 ? 6.722 -0.711 -10.859 1.00 24.04 72 ILE A CA 16
ATOM 29312 C C . ILE A 1 72 ? 7.458 0.347 -11.699 1.00 70.11 72 ILE A C 16
ATOM 29313 O O . ILE A 1 72 ? 6.893 0.915 -12.633 1.00 33.24 72 ILE A O 16
ATOM 29329 N N . LYS A 1 73 ? 8.732 0.587 -11.361 1.00 62.22 73 LYS A N 16
ATOM 29330 C CA . LYS A 1 73 ? 9.564 1.574 -12.061 1.00 12.35 73 LYS A CA 16
ATOM 29331 C C . LYS A 1 73 ? 9.808 1.167 -13.537 1.00 32.21 73 LYS A C 16
ATOM 29332 O O . LYS A 1 73 ? 10.237 1.995 -14.343 1.00 31.40 73 LYS A O 16
ATOM 29351 N N . LYS A 1 74 ? 9.570 -0.123 -13.869 1.00 72.53 74 LYS A N 16
ATOM 29352 C CA . LYS A 1 74 ? 9.592 -0.625 -15.259 1.00 25.21 74 LYS A CA 16
ATOM 29353 C C . LYS A 1 74 ? 8.184 -0.577 -15.901 1.00 51.20 74 LYS A C 16
ATOM 29354 O O . LYS A 1 74 ? 8.029 -0.130 -17.049 1.00 23.22 74 LYS A O 16
ATOM 29373 N N . GLU A 1 75 ? 7.168 -1.040 -15.147 1.00 51.34 75 GLU A N 16
ATOM 29374 C CA . GLU A 1 75 ? 5.795 -1.239 -15.660 1.00 22.53 75 GLU A CA 16
ATOM 29375 C C . GLU A 1 75 ? 5.070 0.103 -15.867 1.00 25.41 75 GLU A C 16
ATOM 29376 O O . GLU A 1 75 ? 4.538 0.386 -16.943 1.00 54.04 75 GLU A O 16
ATOM 29388 N N . ARG A 1 76 ? 5.069 0.922 -14.805 1.00 63.22 76 ARG A N 16
ATOM 29389 C CA . ARG A 1 76 ? 4.339 2.201 -14.745 1.00 34.21 76 ARG A CA 16
ATOM 29390 C C . ARG A 1 76 ? 5.191 3.278 -14.008 1.00 51.02 76 ARG A C 16
ATOM 29391 O O . ARG A 1 76 ? 4.986 3.563 -12.830 1.00 11.41 76 ARG A O 16
ATOM 29412 N N . PRO A 1 77 ? 6.222 3.858 -14.694 1.00 41.42 77 PRO A N 16
ATOM 29413 C CA . PRO A 1 77 ? 7.070 4.919 -14.110 1.00 11.33 77 PRO A CA 16
ATOM 29414 C C . PRO A 1 77 ? 6.568 6.355 -14.401 1.00 3.43 77 PRO A C 16
ATOM 29415 O O . PRO A 1 77 ? 7.313 7.320 -14.215 1.00 43.52 77 PRO A O 16
ATOM 29426 N N . GLN A 1 78 ? 5.307 6.491 -14.850 1.00 63.23 78 GLN A N 16
ATOM 29427 C CA . GLN A 1 78 ? 4.698 7.809 -15.165 1.00 23.22 78 GLN A CA 16
ATOM 29428 C C . GLN A 1 78 ? 3.944 8.392 -13.940 1.00 72.43 78 GLN A C 16
ATOM 29429 O O . GLN A 1 78 ? 3.193 9.372 -14.058 1.00 33.02 78 GLN A O 16
ATOM 29443 N N . LEU A 1 79 ? 4.179 7.776 -12.772 1.00 61.13 79 LEU A N 16
ATOM 29444 C CA . LEU A 1 79 ? 3.627 8.196 -11.478 1.00 14.13 79 LEU A CA 16
ATOM 29445 C C . LEU A 1 79 ? 4.706 8.046 -10.378 1.00 42.34 79 LEU A C 16
ATOM 29446 O O . LEU A 1 79 ? 5.643 7.253 -10.525 1.00 15.30 79 LEU A O 16
ATOM 29462 N N . GLU A 1 80 ? 4.570 8.815 -9.284 1.00 54.41 80 GLU A N 16
ATOM 29463 C CA . GLU A 1 80 ? 5.522 8.773 -8.149 1.00 2.11 80 GLU A CA 16
ATOM 29464 C C . GLU A 1 80 ? 5.249 7.549 -7.267 1.00 14.45 80 GLU A C 16
ATOM 29465 O O . GLU A 1 80 ? 4.102 7.162 -7.126 1.00 43.35 80 GLU A O 16
ATOM 29477 N N . VAL A 1 81 ? 6.307 6.945 -6.689 1.00 15.34 81 VAL A N 16
ATOM 29478 C CA . VAL A 1 81 ? 6.195 5.720 -5.868 1.00 11.45 81 VAL A CA 16
ATOM 29479 C C . VAL A 1 81 ? 6.915 5.930 -4.513 1.00 44.34 81 VAL A C 16
ATOM 29480 O O . VAL A 1 81 ? 8.105 6.251 -4.489 1.00 75.04 81 VAL A O 16
ATOM 29493 N N . ARG A 1 82 ? 6.175 5.769 -3.407 1.00 61.40 82 ARG A N 16
ATOM 29494 C CA . ARG A 1 82 ? 6.722 5.841 -2.032 1.00 14.24 82 ARG A CA 16
ATOM 29495 C C . ARG A 1 82 ? 6.315 4.566 -1.258 1.00 63.13 82 ARG A C 16
ATOM 29496 O O . ARG A 1 82 ? 5.179 4.127 -1.382 1.00 34.12 82 ARG A O 16
ATOM 29517 N N . LYS A 1 83 ? 7.248 3.982 -0.472 1.00 24.23 83 LYS A N 16
ATOM 29518 C CA . LYS A 1 83 ? 6.960 2.788 0.362 1.00 41.21 83 LYS A CA 16
ATOM 29519 C C . LYS A 1 83 ? 6.693 3.224 1.807 1.00 63.51 83 LYS A C 16
ATOM 29520 O O . LYS A 1 83 ? 7.427 4.050 2.359 1.00 34.42 83 LYS A O 16
ATOM 29539 N N . VAL A 1 84 ? 5.631 2.672 2.393 1.00 63.21 84 VAL A N 16
ATOM 29540 C CA . VAL A 1 84 ? 5.204 2.950 3.765 1.00 62.41 84 VAL A CA 16
ATOM 29541 C C . VAL A 1 84 ? 5.087 1.632 4.553 1.00 35.31 84 VAL A C 16
ATOM 29542 O O . VAL A 1 84 ? 4.089 0.925 4.449 1.00 63.24 84 VAL A O 16
ATOM 29555 N N . THR A 1 85 ? 6.141 1.285 5.292 1.00 5.05 85 THR A N 16
ATOM 29556 C CA . THR A 1 85 ? 6.165 0.086 6.152 1.00 31.53 85 THR A CA 16
ATOM 29557 C C . THR A 1 85 ? 5.559 0.393 7.540 1.00 11.32 85 THR A C 16
ATOM 29558 O O . THR A 1 85 ? 4.878 -0.450 8.122 1.00 21.02 85 THR A O 16
ATOM 29569 N N . ASP A 1 86 ? 5.830 1.607 8.057 1.00 23.35 86 ASP A N 16
ATOM 29570 C CA . ASP A 1 86 ? 5.332 2.068 9.380 1.00 51.11 86 ASP A CA 16
ATOM 29571 C C . ASP A 1 86 ? 4.073 2.914 9.217 1.00 61.33 86 ASP A C 16
ATOM 29572 O O . ASP A 1 86 ? 3.911 3.581 8.190 1.00 44.31 86 ASP A O 16
ATOM 29581 N N . GLU A 1 87 ? 3.211 2.905 10.250 1.00 64.44 87 GLU A N 16
ATOM 29582 C CA . GLU A 1 87 ? 2.028 3.789 10.321 1.00 22.02 87 GLU A CA 16
ATOM 29583 C C . GLU A 1 87 ? 2.452 5.265 10.285 1.00 24.25 87 GLU A C 16
ATOM 29584 O O . GLU A 1 87 ? 1.805 6.073 9.637 1.00 74.31 87 GLU A O 16
ATOM 29596 N N . ASP A 1 88 ? 3.569 5.576 10.988 1.00 54.01 88 ASP A N 16
ATOM 29597 C CA . ASP A 1 88 ? 4.154 6.937 11.085 1.00 12.41 88 ASP A CA 16
ATOM 29598 C C . ASP A 1 88 ? 4.431 7.538 9.691 1.00 11.22 88 ASP A C 16
ATOM 29599 O O . ASP A 1 88 ? 4.277 8.747 9.476 1.00 63.14 88 ASP A O 16
ATOM 29608 N N . GLN A 1 89 ? 4.810 6.655 8.754 1.00 40.44 89 GLN A N 16
ATOM 29609 C CA . GLN A 1 89 ? 5.105 7.017 7.359 1.00 2.33 89 GLN A CA 16
ATOM 29610 C C . GLN A 1 89 ? 3.795 7.250 6.577 1.00 70.44 89 GLN A C 16
ATOM 29611 O O . GLN A 1 89 ? 3.761 8.073 5.663 1.00 32.43 89 GLN A O 16
ATOM 29625 N N . ALA A 1 90 ? 2.715 6.530 6.970 1.00 31.44 90 ALA A N 16
ATOM 29626 C CA . ALA A 1 90 ? 1.350 6.728 6.414 1.00 24.45 90 ALA A CA 16
ATOM 29627 C C . ALA A 1 90 ? 0.711 8.039 6.923 1.00 32.03 90 ALA A C 16
ATOM 29628 O O . ALA A 1 90 ? -0.182 8.607 6.280 1.00 13.21 90 ALA A O 16
ATOM 29635 N N . LYS A 1 91 ? 1.167 8.487 8.101 1.00 33.13 91 LYS A N 16
ATOM 29636 C CA . LYS A 1 91 ? 0.793 9.789 8.677 1.00 13.24 91 LYS A CA 16
ATOM 29637 C C . LYS A 1 91 ? 1.604 10.910 8.003 1.00 4.51 91 LYS A C 16
ATOM 29638 O O . LYS A 1 91 ? 1.107 12.022 7.803 1.00 70.22 91 LYS A O 16
ATOM 29657 N N . GLN A 1 92 ? 2.861 10.583 7.650 1.00 0.33 92 GLN A N 16
ATOM 29658 C CA . GLN A 1 92 ? 3.816 11.532 7.061 1.00 11.33 92 GLN A CA 16
ATOM 29659 C C . GLN A 1 92 ? 3.442 11.871 5.602 1.00 30.32 92 GLN A C 16
ATOM 29660 O O . GLN A 1 92 ? 3.575 13.028 5.181 1.00 73.32 92 GLN A O 16
ATOM 29674 N N . ILE A 1 93 ? 2.996 10.851 4.839 1.00 63.10 93 ILE A N 16
ATOM 29675 C CA . ILE A 1 93 ? 2.576 11.034 3.429 1.00 63.14 93 ILE A CA 16
ATOM 29676 C C . ILE A 1 93 ? 1.334 11.942 3.293 1.00 33.14 93 ILE A C 16
ATOM 29677 O O . ILE A 1 93 ? 1.172 12.599 2.267 1.00 63.25 93 ILE A O 16
ATOM 29693 N N . LEU A 1 94 ? 0.467 11.966 4.329 1.00 4.42 94 LEU A N 16
ATOM 29694 C CA . LEU A 1 94 ? -0.664 12.925 4.405 1.00 74.34 94 LEU A CA 16
ATOM 29695 C C . LEU A 1 94 ? -0.170 14.382 4.210 1.00 54.40 94 LEU A C 16
ATOM 29696 O O . LEU A 1 94 ? -0.876 15.214 3.630 1.00 53.43 94 LEU A O 16
ATOM 29712 N N . GLU A 1 95 ? 1.067 14.656 4.685 1.00 14.53 95 GLU A N 16
ATOM 29713 C CA . GLU A 1 95 ? 1.759 15.932 4.446 1.00 54.23 95 GLU A CA 16
ATOM 29714 C C . GLU A 1 95 ? 2.438 15.941 3.055 1.00 61.31 95 GLU A C 16
ATOM 29715 O O . GLU A 1 95 ? 2.257 16.880 2.309 1.00 65.34 95 GLU A O 16
ATOM 29727 N N . ASP A 1 96 ? 3.253 14.886 2.785 1.00 44.43 96 ASP A N 16
ATOM 29728 C CA . ASP A 1 96 ? 4.052 14.694 1.522 1.00 54.11 96 ASP A CA 16
ATOM 29729 C C . ASP A 1 96 ? 3.285 15.061 0.222 1.00 30.51 96 ASP A C 16
ATOM 29730 O O . ASP A 1 96 ? 3.835 15.735 -0.659 1.00 21.53 96 ASP A O 16
ATOM 29739 N N . LEU A 1 97 ? 2.022 14.602 0.127 1.00 45.03 97 LEU A N 16
ATOM 29740 C CA . LEU A 1 97 ? 1.101 14.883 -1.012 1.00 24.54 97 LEU A CA 16
ATOM 29741 C C . LEU A 1 97 ? 0.928 16.406 -1.244 1.00 63.51 97 LEU A C 16
ATOM 29742 O O . LEU A 1 97 ? 0.855 16.882 -2.381 1.00 4.01 97 LEU A O 16
ATOM 29758 N N . LYS A 1 98 ? 0.891 17.129 -0.124 1.00 3.35 98 LYS A N 16
ATOM 29759 C CA . LYS A 1 98 ? 0.664 18.590 -0.079 1.00 63.01 98 LYS A CA 16
ATOM 29760 C C . LYS A 1 98 ? 1.996 19.351 -0.236 1.00 62.10 98 LYS A C 16
ATOM 29761 O O . LYS A 1 98 ? 2.046 20.397 -0.896 1.00 42.45 98 LYS A O 16
ATOM 29780 N N . LYS A 1 99 ? 3.065 18.798 0.384 1.00 72.35 99 LYS A N 16
ATOM 29781 C CA . LYS A 1 99 ? 4.425 19.378 0.369 1.00 71.34 99 LYS A CA 16
ATOM 29782 C C . LYS A 1 99 ? 4.958 19.509 -1.070 1.00 51.51 99 LYS A C 16
ATOM 29783 O O . LYS A 1 99 ? 5.296 20.610 -1.526 1.00 42.13 99 LYS A O 16
ATOM 29802 N N . LYS A 1 100 ? 4.996 18.365 -1.778 1.00 2.23 100 LYS A N 16
ATOM 29803 C CA . LYS A 1 100 ? 5.628 18.265 -3.098 1.00 1.34 100 LYS A CA 16
ATOM 29804 C C . LYS A 1 100 ? 5.041 17.083 -3.885 1.00 71.45 100 LYS A C 16
ATOM 29805 O O . LYS A 1 100 ? 4.836 16.000 -3.330 1.00 72.22 100 LYS A O 16
ATOM 29824 N N . GLY A 1 101 ? 4.752 17.321 -5.170 1.00 43.45 101 GLY A N 16
ATOM 29825 C CA . GLY A 1 101 ? 4.361 16.266 -6.109 1.00 45.45 101 GLY A CA 16
ATOM 29826 C C . GLY A 1 101 ? 5.536 15.794 -6.959 1.00 53.21 101 GLY A C 16
ATOM 29827 O O . GLY A 1 101 ? 5.655 14.596 -7.253 1.00 64.25 101 GLY A O 16
ATOM 29831 N N . SER A 1 102 ? 6.407 16.755 -7.337 1.00 74.13 102 SER A N 16
ATOM 29832 C CA . SER A 1 102 ? 7.592 16.514 -8.184 1.00 64.25 102 SER A CA 16
ATOM 29833 C C . SER A 1 102 ? 8.508 17.757 -8.187 1.00 23.04 102 SER A C 16
ATOM 29834 O O . SER A 1 102 ? 8.028 18.890 -8.329 1.00 41.44 102 SER A O 16
ATOM 29842 N N . LEU A 1 103 ? 9.827 17.525 -8.031 1.00 33.14 103 LEU A N 16
ATOM 29843 C CA . LEU A 1 103 ? 10.860 18.573 -8.108 1.00 32.10 103 LEU A CA 16
ATOM 29844 C C . LEU A 1 103 ? 11.143 18.933 -9.573 1.00 55.33 103 LEU A C 16
ATOM 29845 O O . LEU A 1 103 ? 11.050 20.099 -9.975 1.00 51.20 103 LEU A O 16
ATOM 29861 N N . GLU A 1 104 ? 11.466 17.889 -10.360 1.00 32.11 104 GLU A N 16
ATOM 29862 C CA . GLU A 1 104 ? 11.974 18.019 -11.737 1.00 64.54 104 GLU A CA 16
ATOM 29863 C C . GLU A 1 104 ? 10.888 18.493 -12.713 1.00 50.23 104 GLU A C 16
ATOM 29864 O O . GLU A 1 104 ? 11.200 19.080 -13.752 1.00 51.14 104 GLU A O 16
ATOM 29876 N N . HIS A 1 105 ? 9.615 18.207 -12.379 1.00 70.24 105 HIS A N 16
ATOM 29877 C CA . HIS A 1 105 ? 8.457 18.670 -13.163 1.00 10.03 105 HIS A CA 16
ATOM 29878 C C . HIS A 1 105 ? 7.986 20.009 -12.571 1.00 61.52 105 HIS A C 16
ATOM 29879 O O . HIS A 1 105 ? 7.186 20.037 -11.629 1.00 3.35 105 HIS A O 16
ATOM 29894 N N . HIS A 1 106 ? 8.531 21.114 -13.116 1.00 40.21 106 HIS A N 16
ATOM 29895 C CA . HIS A 1 106 ? 8.344 22.479 -12.571 1.00 52.00 106 HIS A CA 16
ATOM 29896 C C . HIS A 1 106 ? 6.988 23.078 -13.009 1.00 65.44 106 HIS A C 16
ATOM 29897 O O . HIS A 1 106 ? 6.914 23.883 -13.944 1.00 51.40 106 HIS A O 16
ATOM 29912 N N . HIS A 1 107 ? 5.925 22.630 -12.326 1.00 44.42 107 HIS A N 16
ATOM 29913 C CA . HIS A 1 107 ? 4.550 23.119 -12.495 1.00 64.32 107 HIS A CA 16
ATOM 29914 C C . HIS A 1 107 ? 3.755 22.657 -11.260 1.00 55.12 107 HIS A C 16
ATOM 29915 O O . HIS A 1 107 ? 3.709 21.461 -10.972 1.00 64.53 107 HIS A O 16
ATOM 29930 N N . HIS A 1 108 ? 3.197 23.594 -10.485 1.00 53.15 108 HIS A N 16
ATOM 29931 C CA . HIS A 1 108 ? 2.369 23.248 -9.312 1.00 23.12 108 HIS A CA 16
ATOM 29932 C C . HIS A 1 108 ? 0.903 23.563 -9.619 1.00 15.21 108 HIS A C 16
ATOM 29933 O O . HIS A 1 108 ? 0.015 22.763 -9.307 1.00 51.00 108 HIS A O 16
ATOM 29948 N N . HIS A 1 109 ? 0.648 24.747 -10.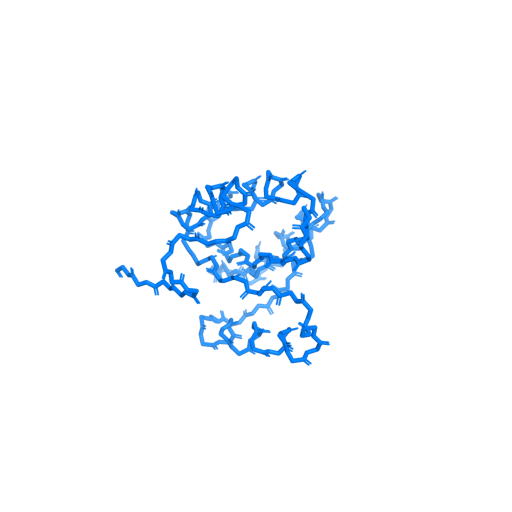216 1.00 70.32 109 HIS A N 16
ATOM 29949 C CA . HIS A 1 109 ? -0.677 25.059 -10.783 1.00 33.31 109 HIS A CA 16
ATOM 29950 C C . HIS A 1 109 ? -0.712 24.517 -12.224 1.00 73.31 109 HIS A C 16
ATOM 29951 O O . HIS A 1 109 ? 0.129 24.899 -13.050 1.00 42.24 109 HIS A O 16
ATOM 29966 N N . HIS A 1 110 ? -1.663 23.597 -12.481 1.00 74.24 110 HIS A N 16
ATOM 29967 C CA . HIS A 1 110 ? -1.765 22.818 -13.731 1.00 50.41 110 HIS A CA 16
ATOM 29968 C C . HIS A 1 110 ? -0.495 21.920 -13.897 1.00 14.44 110 HIS A C 16
ATOM 29969 O O . HIS A 1 110 ? 0.505 22.364 -14.496 1.00 62.05 110 HIS A O 16
ATOM 29985 N N . MET A 1 1 ? 0.116 17.204 -13.122 1.00 44.01 1 MET A N 17
ATOM 29986 C CA . MET A 1 1 ? 0.367 18.106 -11.980 1.00 53.03 1 MET A CA 17
ATOM 29987 C C . MET A 1 1 ? 0.505 17.272 -10.692 1.00 42.43 1 MET A C 17
ATOM 29988 O O . MET A 1 1 ? -0.506 16.854 -10.112 1.00 41.13 1 MET A O 17
ATOM 30004 N N . GLY A 1 2 ? 1.766 16.997 -10.289 1.00 40.02 2 GLY A N 17
ATOM 30005 C CA . GLY A 1 2 ? 2.071 16.228 -9.083 1.00 12.34 2 GLY A CA 17
ATOM 30006 C C . GLY A 1 2 ? 1.603 14.777 -9.146 1.00 61.02 2 GLY A C 17
ATOM 30007 O O . GLY A 1 2 ? 0.828 14.333 -8.286 1.00 53.02 2 GLY A O 17
ATOM 30011 N N . SER A 1 3 ? 2.066 14.045 -10.178 1.00 32.01 3 SER A N 17
ATOM 30012 C CA . SER A 1 3 ? 1.770 12.609 -10.345 1.00 61.52 3 SER A CA 17
ATOM 30013 C C . SER A 1 3 ? 2.489 11.785 -9.272 1.00 55.44 3 SER A C 17
ATOM 30014 O O . SER A 1 3 ? 3.694 11.960 -9.063 1.00 74.15 3 SER A O 17
ATOM 30022 N N . LYS A 1 4 ? 1.747 10.884 -8.622 1.00 75.45 4 LYS A N 17
ATOM 30023 C CA . LYS A 1 4 ? 2.245 10.092 -7.496 1.00 41.22 4 LYS A CA 17
ATOM 30024 C C . LYS A 1 4 ? 1.304 8.922 -7.211 1.00 74.23 4 LYS A C 17
ATOM 30025 O O . LYS A 1 4 ? 0.119 8.974 -7.540 1.00 54.40 4 LYS A O 17
ATOM 30044 N N . ILE A 1 5 ? 1.873 7.851 -6.658 1.00 1.45 5 ILE A N 17
ATOM 30045 C CA . ILE A 1 5 ? 1.148 6.723 -6.068 1.00 1.12 5 ILE A CA 17
ATOM 30046 C C . ILE A 1 5 ? 1.842 6.364 -4.758 1.00 31.24 5 ILE A C 17
ATOM 30047 O O . ILE A 1 5 ? 3.027 6.675 -4.556 1.00 20.14 5 ILE A O 17
ATOM 30063 N N . ILE A 1 6 ? 1.100 5.722 -3.869 1.00 52.15 6 ILE A N 17
ATOM 30064 C CA . ILE A 1 6 ? 1.618 5.232 -2.594 1.00 14.30 6 ILE A CA 17
ATOM 30065 C C . ILE A 1 6 ? 1.424 3.715 -2.526 1.00 72.31 6 ILE A C 17
ATOM 30066 O O . ILE A 1 6 ? 0.375 3.202 -2.920 1.00 33.41 6 ILE A O 17
ATOM 30082 N N . VAL A 1 7 ? 2.454 3.017 -2.036 1.00 43.04 7 VAL A N 17
ATOM 30083 C CA . VAL A 1 7 ? 2.436 1.568 -1.819 1.00 23.50 7 VAL A CA 17
ATOM 30084 C C . VAL A 1 7 ? 2.578 1.308 -0.310 1.00 51.13 7 VAL A C 17
ATOM 30085 O O . VAL A 1 7 ? 3.613 1.624 0.276 1.00 43.13 7 VAL A O 17
ATOM 30098 N N . ILE A 1 8 ? 1.527 0.738 0.311 1.00 72.45 8 ILE A N 17
ATOM 30099 C CA . ILE A 1 8 ? 1.434 0.583 1.768 1.00 55.44 8 ILE A CA 17
ATOM 30100 C C . ILE A 1 8 ? 1.547 -0.898 2.170 1.00 43.52 8 ILE A C 17
ATOM 30101 O O . ILE A 1 8 ? 0.717 -1.725 1.810 1.00 12.11 8 ILE A O 17
ATOM 30117 N N . ILE A 1 9 ? 2.570 -1.170 2.979 1.00 13.24 9 ILE A N 17
ATOM 30118 C CA . ILE A 1 9 ? 2.910 -2.500 3.487 1.00 70.13 9 ILE A CA 17
ATOM 30119 C C . ILE A 1 9 ? 2.168 -2.667 4.826 1.00 51.54 9 ILE A C 17
ATOM 30120 O O . ILE A 1 9 ? 2.623 -2.179 5.873 1.00 24.13 9 ILE A O 17
ATOM 30136 N N . SER A 1 10 ? 0.992 -3.304 4.768 1.00 25.41 10 SER A N 17
ATOM 30137 C CA . SER A 1 10 ? 0.063 -3.390 5.903 1.00 20.43 10 SER A CA 17
ATOM 30138 C C . SER A 1 10 ? 0.360 -4.638 6.762 1.00 42.50 10 SER A C 17
ATOM 30139 O O . SER A 1 10 ? 0.136 -5.777 6.331 1.00 2.35 10 SER A O 17
ATOM 30147 N N . SER A 1 11 ? 0.928 -4.395 7.954 1.00 10.32 11 SER A N 17
ATOM 30148 C CA . SER A 1 11 ? 1.113 -5.404 9.009 1.00 11.50 11 SER A CA 17
ATOM 30149 C C . SER A 1 11 ? 0.833 -4.765 10.385 1.00 65.51 11 SER A C 17
ATOM 30150 O O . SER A 1 11 ? 1.039 -3.554 10.550 1.00 74.33 11 SER A O 17
ATOM 30158 N N . ASP A 1 12 ? 0.363 -5.606 11.339 1.00 41.31 12 ASP A N 17
ATOM 30159 C CA . ASP A 1 12 ? 0.040 -5.235 12.744 1.00 1.10 12 ASP A CA 17
ATOM 30160 C C . ASP A 1 12 ? -1.179 -4.292 12.823 1.00 31.04 12 ASP A C 17
ATOM 30161 O O . ASP A 1 12 ? -2.287 -4.721 13.175 1.00 42.11 12 ASP A O 17
ATOM 30170 N N . ASP A 1 13 ? -0.965 -3.005 12.488 1.00 43.34 13 ASP A N 17
ATOM 30171 C CA . ASP A 1 13 ? -2.010 -1.972 12.564 1.00 12.32 13 ASP A CA 17
ATOM 30172 C C . ASP A 1 13 ? -2.874 -1.984 11.305 1.00 33.31 13 ASP A C 17
ATOM 30173 O O . ASP A 1 13 ? -2.354 -2.007 10.184 1.00 43.41 13 ASP A O 17
ATOM 30182 N N . THR A 1 14 ? -4.202 -1.969 11.504 1.00 45.44 14 THR A N 17
ATOM 30183 C CA . THR A 1 14 ? -5.177 -1.751 10.420 1.00 12.21 14 THR A CA 17
ATOM 30184 C C . THR A 1 14 ? -5.228 -0.246 10.051 1.00 4.02 14 THR A C 17
ATOM 30185 O O . THR A 1 14 ? -5.804 0.127 9.030 1.00 70.10 14 THR A O 17
ATOM 30196 N N . THR A 1 15 ? -4.597 0.605 10.905 1.00 33.23 15 THR A N 17
ATOM 30197 C CA . THR A 1 15 ? -4.474 2.065 10.701 1.00 65.00 15 THR A CA 17
ATOM 30198 C C . THR A 1 15 ? -3.902 2.418 9.311 1.00 15.44 15 THR A C 17
ATOM 30199 O O . THR A 1 15 ? -4.308 3.406 8.716 1.00 61.00 15 THR A O 17
ATOM 30210 N N . LEU A 1 16 ? -2.973 1.582 8.802 1.00 44.10 16 LEU A N 17
ATOM 30211 C CA . LEU A 1 16 ? -2.335 1.792 7.482 1.00 42.13 16 LEU A CA 17
ATOM 30212 C C . LEU A 1 16 ? -3.365 1.623 6.346 1.00 33.41 16 LEU A C 17
ATOM 30213 O O . LEU A 1 16 ? -3.311 2.326 5.330 1.00 34.51 16 LEU A O 17
ATOM 30229 N N . GLU A 1 17 ? -4.299 0.676 6.551 1.00 54.21 17 GLU A N 17
ATOM 30230 C CA . GLU A 1 17 ? -5.405 0.399 5.621 1.00 41.24 17 GLU A CA 17
ATOM 30231 C C . GLU A 1 17 ? -6.395 1.578 5.613 1.00 45.34 17 GLU A C 17
ATOM 30232 O O . GLU A 1 17 ? -6.914 1.959 4.559 1.00 21.33 17 GLU A O 17
ATOM 30244 N N . GLU A 1 18 ? -6.640 2.140 6.822 1.00 62.02 18 GLU A N 17
ATOM 30245 C CA . GLU A 1 18 ? -7.604 3.237 7.029 1.00 64.23 18 GLU A CA 17
ATOM 30246 C C . GLU A 1 18 ? -7.088 4.548 6.408 1.00 54.20 18 GLU A C 17
ATOM 30247 O O . GLU A 1 18 ? -7.800 5.191 5.630 1.00 53.05 18 GLU A O 17
ATOM 30259 N N . LEU A 1 19 ? -5.827 4.907 6.749 1.00 13.13 19 LEU A N 17
ATOM 30260 C CA . LEU A 1 19 ? -5.143 6.124 6.256 1.00 10.21 19 LEU A CA 17
ATOM 30261 C C . LEU A 1 19 ? -5.103 6.145 4.720 1.00 72.44 19 LEU A C 17
ATOM 30262 O O . LEU A 1 19 ? -5.328 7.196 4.114 1.00 41.24 19 LEU A O 17
ATOM 30278 N N . ALA A 1 20 ? -4.859 4.948 4.125 1.00 54.13 20 ALA A N 17
ATOM 30279 C CA . ALA A 1 20 ? -4.745 4.725 2.662 1.00 3.54 20 ALA A CA 17
ATOM 30280 C C . ALA A 1 20 ? -5.899 5.359 1.859 1.00 73.01 20 ALA A C 17
ATOM 30281 O O . ALA A 1 20 ? -5.705 5.787 0.713 1.00 2.32 20 ALA A O 17
ATOM 30288 N N . ARG A 1 21 ? -7.096 5.389 2.477 1.00 24.13 21 ARG A N 17
ATOM 30289 C CA . ARG A 1 21 ? -8.302 5.999 1.905 1.00 51.21 21 ARG A CA 17
ATOM 30290 C C . ARG A 1 21 ? -8.114 7.519 1.710 1.00 62.34 21 ARG A C 17
ATOM 30291 O O . ARG A 1 21 ? -8.396 8.040 0.626 1.00 34.34 21 ARG A O 17
ATOM 30312 N N . LYS A 1 22 ? -7.641 8.220 2.761 1.00 13.51 22 LYS A N 17
ATOM 30313 C CA . LYS A 1 22 ? -7.437 9.686 2.712 1.00 24.44 22 LYS A CA 17
ATOM 30314 C C . LYS A 1 22 ? -6.272 10.078 1.807 1.00 14.24 22 LYS A C 17
ATOM 30315 O O . LYS A 1 22 ? -6.249 11.206 1.303 1.00 31.32 22 LYS A O 17
ATOM 30334 N N . ILE A 1 23 ? -5.295 9.169 1.621 1.00 23.03 23 ILE A N 17
ATOM 30335 C CA . ILE A 1 23 ? -4.253 9.361 0.604 1.00 21.53 23 ILE A CA 17
ATOM 30336 C C . ILE A 1 23 ? -4.908 9.401 -0.793 1.00 31.15 23 ILE A C 17
ATOM 30337 O O . ILE A 1 23 ? -4.876 10.447 -1.440 1.00 42.05 23 ILE A O 17
ATOM 30353 N N . LYS A 1 24 ? -5.572 8.295 -1.213 1.00 42.21 24 LYS A N 17
ATOM 30354 C CA . LYS A 1 24 ? -6.118 8.178 -2.589 1.00 12.05 24 LYS A CA 17
ATOM 30355 C C . LYS A 1 24 ? -7.252 9.179 -2.877 1.00 20.41 24 LYS A C 17
ATOM 30356 O O . LYS A 1 24 ? -7.562 9.433 -4.049 1.00 2.21 24 LYS A O 17
ATOM 30375 N N . ASP A 1 25 ? -7.868 9.713 -1.802 1.00 64.41 25 ASP A N 17
ATOM 30376 C CA . ASP A 1 25 ? -8.934 10.742 -1.873 1.00 0.34 25 ASP A CA 17
ATOM 30377 C C . ASP A 1 25 ? -8.464 12.002 -2.653 1.00 51.24 25 ASP A C 17
ATOM 30378 O O . ASP A 1 25 ? -9.283 12.710 -3.253 1.00 14.13 25 ASP A O 17
ATOM 30387 N N . GLU A 1 26 ? -7.134 12.241 -2.666 1.00 30.34 26 GLU A N 17
ATOM 30388 C CA . GLU A 1 26 ? -6.522 13.383 -3.377 1.00 23.14 26 GLU A CA 17
ATOM 30389 C C . GLU A 1 26 ? -6.622 13.235 -4.919 1.00 53.22 26 GLU A C 17
ATOM 30390 O O . GLU A 1 26 ? -6.464 14.221 -5.649 1.00 53.30 26 GLU A O 17
ATOM 30402 N N . GLY A 1 27 ? -6.862 11.998 -5.399 1.00 43.12 27 GLY A N 17
ATOM 30403 C CA . GLY A 1 27 ? -7.088 11.723 -6.832 1.00 15.34 27 GLY A CA 17
ATOM 30404 C C . GLY A 1 27 ? -6.165 10.647 -7.392 1.00 71.51 27 GLY A C 17
ATOM 30405 O O . GLY A 1 27 ? -6.407 10.126 -8.486 1.00 33.04 27 GLY A O 17
ATOM 30409 N N . LEU A 1 28 ? -5.084 10.342 -6.652 1.00 23.12 28 LEU A N 17
ATOM 30410 C CA . LEU A 1 28 ? -4.106 9.275 -7.015 1.00 74.21 28 LEU A CA 17
ATOM 30411 C C . LEU A 1 28 ? -4.609 7.883 -6.577 1.00 54.43 28 LEU A C 17
ATOM 30412 O O . LEU A 1 28 ? -5.558 7.776 -5.802 1.00 72.24 28 LEU A O 17
ATOM 30428 N N . GLU A 1 29 ? -3.965 6.824 -7.087 1.00 44.35 29 GLU A N 17
ATOM 30429 C CA . GLU A 1 29 ? -4.262 5.419 -6.721 1.00 34.33 29 GLU A CA 17
ATOM 30430 C C . GLU A 1 29 ? -3.265 4.925 -5.646 1.00 53.51 29 GLU A C 17
ATOM 30431 O O . GLU A 1 29 ? -2.113 5.375 -5.608 1.00 13.33 29 GLU A O 17
ATOM 30443 N N . VAL A 1 30 ? -3.730 4.005 -4.768 1.00 73.24 30 VAL A N 17
ATOM 30444 C CA . VAL A 1 30 ? -2.908 3.385 -3.703 1.00 72.01 30 VAL A CA 17
ATOM 30445 C C . VAL A 1 30 ? -2.881 1.859 -3.878 1.00 64.32 30 VAL A C 17
ATOM 30446 O O . VAL A 1 30 ? -3.926 1.219 -4.047 1.00 54.51 30 VAL A O 17
ATOM 30459 N N . TYR A 1 31 ? -1.665 1.297 -3.809 1.00 44.50 31 TYR A N 17
ATOM 30460 C CA . TYR A 1 31 ? -1.415 -0.143 -3.899 1.00 72.30 31 TYR A CA 17
ATOM 30461 C C . TYR A 1 31 ? -1.106 -0.628 -2.478 1.00 21.42 31 TYR A C 17
ATOM 30462 O O . TYR A 1 31 ? -0.285 -0.018 -1.805 1.00 21.55 31 TYR A O 17
ATOM 30480 N N . ILE A 1 32 ? -1.769 -1.687 -2.001 1.00 42.43 32 ILE A N 17
ATOM 30481 C CA . ILE A 1 32 ? -1.551 -2.213 -0.635 1.00 14.33 32 ILE A CA 17
ATOM 30482 C C . ILE A 1 32 ? -0.811 -3.558 -0.715 1.00 42.22 32 ILE A C 17
ATOM 30483 O O . ILE A 1 32 ? -1.331 -4.508 -1.284 1.00 33.11 32 ILE A O 17
ATOM 30499 N N . LEU A 1 33 ? 0.411 -3.638 -0.172 1.00 10.53 33 LEU A N 17
ATOM 30500 C CA . LEU A 1 33 ? 1.139 -4.907 -0.038 1.00 23.45 33 LEU A CA 17
ATOM 30501 C C . LEU A 1 33 ? 0.778 -5.548 1.294 1.00 60.13 33 LEU A C 17
ATOM 30502 O O . LEU A 1 33 ? 1.206 -5.093 2.362 1.00 20.14 33 LEU A O 17
ATOM 30518 N N . LEU A 1 34 ? -0.042 -6.591 1.207 1.00 3.33 34 LEU A N 17
ATOM 30519 C CA . LEU A 1 34 ? -0.605 -7.273 2.359 1.00 15.14 34 LEU A CA 17
ATOM 30520 C C . LEU A 1 34 ? 0.335 -8.421 2.768 1.00 73.13 34 LEU A C 17
ATOM 30521 O O . LEU A 1 34 ? 0.707 -9.255 1.928 1.00 75.20 34 LEU A O 17
ATOM 30537 N N . LYS A 1 35 ? 0.728 -8.433 4.050 1.00 24.24 35 LYS A N 17
ATOM 30538 C CA . LYS A 1 35 ? 1.508 -9.517 4.652 1.00 62.14 35 LYS A CA 17
ATOM 30539 C C . LYS A 1 35 ? 0.854 -9.935 5.983 1.00 43.30 35 LYS A C 17
ATOM 30540 O O . LYS A 1 35 ? 0.667 -9.113 6.888 1.00 45.43 35 LYS A O 17
ATOM 30559 N N . ASP A 1 36 ? 0.454 -11.209 6.064 1.00 65.22 36 ASP A N 17
ATOM 30560 C CA . ASP A 1 36 ? -0.112 -11.823 7.274 1.00 32.04 36 ASP A CA 17
ATOM 30561 C C . ASP A 1 36 ? 0.557 -13.183 7.478 1.00 74.11 36 ASP A C 17
ATOM 30562 O O . ASP A 1 36 ? 1.069 -13.775 6.514 1.00 42.31 36 ASP A O 17
ATOM 30571 N N . LYS A 1 37 ? 0.546 -13.691 8.723 1.00 53.42 37 LYS A N 17
ATOM 30572 C CA . LYS A 1 37 ? 1.228 -14.954 9.076 1.00 14.15 37 LYS A CA 17
ATOM 30573 C C . LYS A 1 37 ? 0.357 -16.187 8.734 1.00 41.24 37 LYS A C 17
ATOM 30574 O O . LYS A 1 37 ? 0.802 -17.336 8.882 1.00 33.50 37 LYS A O 17
ATOM 30593 N N . ASP A 1 38 ? -0.886 -15.933 8.284 1.00 24.40 38 ASP A N 17
ATOM 30594 C CA . ASP A 1 38 ? -1.776 -16.948 7.702 1.00 3.12 38 ASP A CA 17
ATOM 30595 C C . ASP A 1 38 ? -2.226 -16.431 6.326 1.00 12.34 38 ASP A C 17
ATOM 30596 O O . ASP A 1 38 ? -2.968 -15.443 6.240 1.00 2.41 38 ASP A O 17
ATOM 30605 N N . GLU A 1 39 ? -1.717 -17.082 5.267 1.00 14.12 39 GLU A N 17
ATOM 30606 C CA . GLU A 1 39 ? -1.954 -16.713 3.855 1.00 14.52 39 GLU A CA 17
ATOM 30607 C C . GLU A 1 39 ? -3.452 -16.588 3.471 1.00 62.00 39 GLU A C 17
ATOM 30608 O O . GLU A 1 39 ? -3.767 -15.860 2.528 1.00 24.43 39 GLU A O 17
ATOM 30620 N N . LYS A 1 40 ? -4.354 -17.308 4.182 1.00 61.34 40 LYS A N 17
ATOM 30621 C CA . LYS A 1 40 ? -5.803 -17.279 3.895 1.00 4.44 40 LYS A CA 17
ATOM 30622 C C . LYS A 1 40 ? -6.427 -15.997 4.471 1.00 65.22 40 LYS A C 17
ATOM 30623 O O . LYS A 1 40 ? -7.272 -15.373 3.819 1.00 53.23 40 LYS A O 17
ATOM 30642 N N . ARG A 1 41 ? -6.011 -15.604 5.700 1.00 3.01 41 ARG A N 17
ATOM 30643 C CA . ARG A 1 41 ? -6.521 -14.369 6.346 1.00 33.02 41 ARG A CA 17
ATOM 30644 C C . ARG A 1 41 ? -5.997 -13.146 5.582 1.00 45.43 41 ARG A C 17
ATOM 30645 O O . ARG A 1 41 ? -6.664 -12.116 5.505 1.00 41.43 41 ARG A O 17
ATOM 30666 N N . LEU A 1 42 ? -4.777 -13.302 5.034 1.00 12.35 42 LEU A N 17
ATOM 30667 C CA . LEU A 1 42 ? -4.169 -12.371 4.071 1.00 73.03 42 LEU A CA 17
ATOM 30668 C C . LEU A 1 42 ? -5.061 -12.280 2.816 1.00 62.33 42 LEU A C 17
ATOM 30669 O O . LEU A 1 42 ? -5.432 -11.182 2.393 1.00 3.35 42 LEU A O 17
ATOM 30685 N N . GLU A 1 43 ? -5.403 -13.455 2.256 1.00 72.51 43 GLU A N 17
ATOM 30686 C CA . GLU A 1 43 ? -6.078 -13.587 0.950 1.00 32.11 43 GLU A CA 17
ATOM 30687 C C . GLU A 1 43 ? -7.461 -12.915 0.947 1.00 61.11 43 GLU A C 17
ATOM 30688 O O . GLU A 1 43 ? -7.833 -12.235 -0.024 1.00 20.24 43 GLU A O 17
ATOM 30700 N N . GLU A 1 44 ? -8.215 -13.117 2.044 1.00 10.14 44 GLU A N 17
ATOM 30701 C CA . GLU A 1 44 ? -9.546 -12.526 2.202 1.00 62.32 44 GLU A CA 17
ATOM 30702 C C . GLU A 1 44 ? -9.423 -11.017 2.468 1.00 2.34 44 GLU A C 17
ATOM 30703 O O . GLU A 1 44 ? -10.219 -10.246 1.940 1.00 41.02 44 GLU A O 17
ATOM 30715 N N . LYS A 1 45 ? -8.402 -10.622 3.272 1.00 63.23 45 LYS A N 17
ATOM 30716 C CA . LYS A 1 45 ? -8.115 -9.210 3.613 1.00 13.13 45 LYS A CA 17
ATOM 30717 C C . LYS A 1 45 ? -7.904 -8.370 2.337 1.00 4.20 45 LYS A C 17
ATOM 30718 O O . LYS A 1 45 ? -8.356 -7.218 2.259 1.00 70.44 45 LYS A O 17
ATOM 30737 N N . ILE A 1 46 ? -7.200 -8.978 1.357 1.00 2.43 46 ILE A N 17
ATOM 30738 C CA . ILE A 1 46 ? -7.018 -8.409 0.009 1.00 54.34 46 ILE A CA 17
ATOM 30739 C C . ILE A 1 46 ? -8.385 -8.017 -0.576 1.00 72.34 46 ILE A C 17
ATOM 30740 O O . ILE A 1 46 ? -8.595 -6.867 -0.942 1.00 73.00 46 ILE A O 17
ATOM 30756 N N . GLN A 1 47 ? -9.327 -8.979 -0.563 1.00 34.41 47 GLN A N 17
ATOM 30757 C CA . GLN A 1 47 ? -10.670 -8.816 -1.153 1.00 34.03 47 GLN A CA 17
ATOM 30758 C C . GLN A 1 47 ? -11.532 -7.811 -0.364 1.00 20.21 47 GLN A C 17
ATOM 30759 O O . GLN A 1 47 ? -12.429 -7.194 -0.947 1.00 41.43 47 GLN A O 17
ATOM 30773 N N . LYS A 1 48 ? -11.260 -7.653 0.956 1.00 50.51 48 LYS A N 17
ATOM 30774 C CA . LYS A 1 48 ? -11.988 -6.679 1.813 1.00 5.41 48 LYS A CA 17
ATOM 30775 C C . LYS A 1 48 ? -11.661 -5.250 1.345 1.00 73.11 48 LYS A C 17
ATOM 30776 O O . LYS A 1 48 ? -12.554 -4.428 1.112 1.00 23.14 48 LYS A O 17
ATOM 30795 N N . LEU A 1 49 ? -10.348 -4.996 1.198 1.00 23.23 49 LEU A N 17
ATOM 30796 C CA . LEU A 1 49 ? -9.806 -3.695 0.784 1.00 4.33 49 LEU A CA 17
ATOM 30797 C C . LEU A 1 49 ? -10.116 -3.393 -0.698 1.00 11.44 49 LEU A C 17
ATOM 30798 O O . LEU A 1 49 ? -10.393 -2.246 -1.046 1.00 21.23 49 LEU A O 17
ATOM 30814 N N . LYS A 1 50 ? -10.066 -4.427 -1.570 1.00 23.41 50 LYS A N 17
ATOM 30815 C CA . LYS A 1 50 ? -10.371 -4.269 -3.013 1.00 34.54 50 LYS A CA 17
ATOM 30816 C C . LYS A 1 50 ? -11.875 -4.026 -3.240 1.00 31.55 50 LYS A C 17
ATOM 30817 O O . LYS A 1 50 ? -12.254 -3.379 -4.222 1.00 43.22 50 LYS A O 17
ATOM 30836 N N . SER A 1 51 ? -12.721 -4.558 -2.329 1.00 44.55 51 SER A N 17
ATOM 30837 C CA . SER A 1 51 ? -14.168 -4.252 -2.302 1.00 22.52 51 SER A CA 17
ATOM 30838 C C . SER A 1 51 ? -14.405 -2.751 -2.008 1.00 43.22 51 SER A C 17
ATOM 30839 O O . SER A 1 51 ? -15.324 -2.133 -2.561 1.00 71.23 51 SER A O 17
ATOM 30847 N N . GLN A 1 52 ? -13.557 -2.187 -1.123 1.00 53.44 52 GLN A N 17
ATOM 30848 C CA . GLN A 1 52 ? -13.560 -0.743 -0.805 1.00 31.23 52 GLN A CA 17
ATOM 30849 C C . GLN A 1 52 ? -12.895 0.072 -1.938 1.00 62.45 52 GLN A C 17
ATOM 30850 O O . GLN A 1 52 ? -13.160 1.271 -2.091 1.00 53.30 52 GLN A O 17
ATOM 30864 N N . GLY A 1 53 ? -12.035 -0.606 -2.721 1.00 41.10 53 GLY A N 17
ATOM 30865 C CA . GLY A 1 53 ? -11.284 0.006 -3.808 1.00 10.44 53 GLY A CA 17
ATOM 30866 C C . GLY A 1 53 ? -9.857 0.319 -3.375 1.00 63.01 53 GLY A C 17
ATOM 30867 O O . GLY A 1 53 ? -9.590 1.414 -2.895 1.00 12.41 53 GLY A O 17
ATOM 30871 N N . PHE A 1 54 ? -8.970 -0.688 -3.467 1.00 15.44 54 PHE A N 17
ATOM 30872 C CA . PHE A 1 54 ? -7.499 -0.559 -3.241 1.00 23.24 54 PHE A CA 17
ATOM 30873 C C . PHE A 1 54 ? -6.804 -1.613 -4.113 1.00 60.22 54 PHE A C 17
ATOM 30874 O O . PHE A 1 54 ? -7.304 -2.733 -4.216 1.00 54.54 54 PHE A O 17
ATOM 30891 N N . GLU A 1 55 ? -5.669 -1.270 -4.748 1.00 40.21 55 GLU A N 17
ATOM 30892 C CA . GLU A 1 55 ? -4.894 -2.225 -5.570 1.00 3.42 55 GLU A CA 17
ATOM 30893 C C . GLU A 1 55 ? -3.992 -3.103 -4.678 1.00 44.10 55 GLU A C 17
ATOM 30894 O O . GLU A 1 55 ? -2.771 -2.919 -4.603 1.00 31.15 55 GLU A O 17
ATOM 30906 N N . VAL A 1 56 ? -4.629 -4.062 -3.989 1.00 20.43 56 VAL A N 17
ATOM 30907 C CA . VAL A 1 56 ? -3.968 -4.917 -2.994 1.00 25.31 56 VAL A CA 17
ATOM 30908 C C . VAL A 1 56 ? -3.354 -6.152 -3.670 1.00 31.25 56 VAL A C 17
ATOM 30909 O O . VAL A 1 56 ? -4.025 -6.831 -4.453 1.00 34.10 56 VAL A O 17
ATOM 30922 N N . ARG A 1 57 ? -2.077 -6.422 -3.357 1.00 43.32 57 ARG A N 17
ATOM 30923 C CA . ARG A 1 57 ? -1.330 -7.595 -3.841 1.00 12.03 57 ARG A CA 17
ATOM 30924 C C . ARG A 1 57 ? -0.734 -8.360 -2.651 1.00 63.13 57 ARG A C 17
ATOM 30925 O O . ARG A 1 57 ? -0.438 -7.770 -1.604 1.00 10.21 57 ARG A O 17
ATOM 30946 N N . LYS A 1 58 ? -0.555 -9.675 -2.836 1.00 54.05 58 LYS A N 17
ATOM 30947 C CA . LYS A 1 58 ? 0.050 -10.562 -1.836 1.00 22.50 58 LYS A CA 17
ATOM 30948 C C . LYS A 1 58 ? 1.564 -10.642 -2.072 1.00 50.53 58 LYS A C 17
ATOM 30949 O O . LYS A 1 58 ? 2.008 -10.955 -3.188 1.00 20.54 58 LYS A O 17
ATOM 30968 N N . VAL A 1 59 ? 2.349 -10.355 -1.025 1.00 41.12 59 VAL A N 17
ATOM 30969 C CA . VAL A 1 59 ? 3.824 -10.440 -1.055 1.00 11.14 59 VAL A CA 17
ATOM 30970 C C . VAL A 1 59 ? 4.305 -11.511 -0.061 1.00 64.04 59 VAL A C 17
ATOM 30971 O O . VAL A 1 59 ? 3.494 -12.156 0.616 1.00 3.15 59 VAL A O 17
ATOM 30984 N N . LYS A 1 60 ? 5.629 -11.721 -0.023 1.00 64.40 60 LYS A N 17
ATOM 30985 C CA . LYS A 1 60 ? 6.302 -12.579 0.967 1.00 3.11 60 LYS A CA 17
ATOM 30986 C C . LYS A 1 60 ? 6.695 -11.728 2.186 1.00 65.31 60 LYS A C 17
ATOM 30987 O O . LYS A 1 60 ? 6.086 -11.852 3.263 1.00 3.43 60 LYS A O 17
ATOM 31006 N N . ASP A 1 61 ? 7.681 -10.827 1.987 1.00 44.20 61 ASP A N 17
ATOM 31007 C CA . ASP A 1 61 ? 8.256 -10.008 3.074 1.00 70.01 61 ASP A CA 17
ATOM 31008 C C . ASP A 1 61 ? 9.112 -8.867 2.448 1.00 65.51 61 ASP A C 17
ATOM 31009 O O . ASP A 1 61 ? 9.080 -8.699 1.224 1.00 33.01 61 ASP A O 17
ATOM 31018 N N . ASP A 1 62 ? 9.908 -8.113 3.262 1.00 21.45 62 ASP A N 17
ATOM 31019 C CA . ASP A 1 62 ? 10.534 -6.819 2.835 1.00 41.30 62 ASP A CA 17
ATOM 31020 C C . ASP A 1 62 ? 11.452 -6.961 1.596 1.00 42.31 62 ASP A C 17
ATOM 31021 O O . ASP A 1 62 ? 11.689 -5.981 0.871 1.00 70.34 62 ASP A O 17
ATOM 31030 N N . ASP A 1 63 ? 11.954 -8.191 1.398 1.00 22.31 63 ASP A N 17
ATOM 31031 C CA . ASP A 1 63 ? 12.830 -8.553 0.279 1.00 41.21 63 ASP A CA 17
ATOM 31032 C C . ASP A 1 63 ? 12.102 -8.383 -1.069 1.00 0.13 63 ASP A C 17
ATOM 31033 O O . ASP A 1 63 ? 12.505 -7.555 -1.895 1.00 1.31 63 ASP A O 17
ATOM 31042 N N . ASP A 1 64 ? 10.988 -9.128 -1.252 1.00 41.14 64 ASP A N 17
ATOM 31043 C CA . ASP A 1 64 ? 10.258 -9.173 -2.546 1.00 73.30 64 ASP A CA 17
ATOM 31044 C C . ASP A 1 64 ? 9.462 -7.867 -2.742 1.00 70.25 64 ASP A C 17
ATOM 31045 O O . ASP A 1 64 ? 9.157 -7.493 -3.870 1.00 31.01 64 ASP A O 17
ATOM 31054 N N . ILE A 1 65 ? 9.130 -7.211 -1.606 1.00 62.52 65 ILE A N 17
ATOM 31055 C CA . ILE A 1 65 ? 8.496 -5.879 -1.573 1.00 14.51 65 ILE A CA 17
ATOM 31056 C C . ILE A 1 65 ? 9.376 -4.830 -2.289 1.00 24.32 65 ILE A C 17
ATOM 31057 O O . ILE A 1 65 ? 8.886 -4.095 -3.147 1.00 13.43 65 ILE A O 17
ATOM 31073 N N . ASP A 1 66 ? 10.674 -4.777 -1.930 1.00 15.30 66 ASP A N 17
ATOM 31074 C CA . ASP A 1 66 ? 11.633 -3.825 -2.533 1.00 23.45 66 ASP A CA 17
ATOM 31075 C C . ASP A 1 66 ? 11.769 -4.055 -4.064 1.00 72.23 66 ASP A C 17
ATOM 31076 O O . ASP A 1 66 ? 11.943 -3.097 -4.829 1.00 63.44 66 ASP A O 17
ATOM 31085 N N . LYS A 1 67 ? 11.624 -5.329 -4.500 1.00 11.23 67 LYS A N 17
ATOM 31086 C CA . LYS A 1 67 ? 11.633 -5.695 -5.940 1.00 40.34 67 LYS A CA 17
ATOM 31087 C C . LYS A 1 67 ? 10.256 -5.446 -6.580 1.00 50.00 67 LYS A C 17
ATOM 31088 O O . LYS A 1 67 ? 10.162 -5.255 -7.802 1.00 25.12 67 LYS A O 17
ATOM 31107 N N . TRP A 1 68 ? 9.194 -5.451 -5.757 1.00 53.10 68 TRP A N 17
ATOM 31108 C CA . TRP A 1 68 ? 7.820 -5.209 -6.224 1.00 65.00 68 TRP A CA 17
ATOM 31109 C C . TRP A 1 68 ? 7.692 -3.747 -6.676 1.00 23.12 68 TRP A C 17
ATOM 31110 O O . TRP A 1 68 ? 7.100 -3.462 -7.714 1.00 52.02 68 TRP A O 17
ATOM 31131 N N . ILE A 1 69 ? 8.280 -2.833 -5.891 1.00 51.12 69 ILE A N 17
ATOM 31132 C CA . ILE A 1 69 ? 8.311 -1.401 -6.222 1.00 13.44 69 ILE A CA 17
ATOM 31133 C C . ILE A 1 69 ? 9.317 -1.140 -7.366 1.00 0.54 69 ILE A C 17
ATOM 31134 O O . ILE A 1 69 ? 9.061 -0.290 -8.222 1.00 71.43 69 ILE A O 17
ATOM 31150 N N . ASP A 1 70 ? 10.433 -1.912 -7.399 1.00 30.23 70 ASP A N 17
ATOM 31151 C CA . ASP A 1 70 ? 11.447 -1.836 -8.487 1.00 64.11 70 ASP A CA 17
ATOM 31152 C C . ASP A 1 70 ? 10.792 -2.031 -9.873 1.00 14.14 70 ASP A C 17
ATOM 31153 O O . ASP A 1 70 ? 11.051 -1.258 -10.808 1.00 42.42 70 ASP A O 17
ATOM 31162 N N . LYS A 1 71 ? 9.910 -3.047 -9.981 1.00 15.30 71 LYS A N 17
ATOM 31163 C CA . LYS A 1 71 ? 9.210 -3.354 -11.238 1.00 11.34 71 LYS A CA 17
ATOM 31164 C C . LYS A 1 71 ? 8.034 -2.389 -11.487 1.00 43.24 71 LYS A C 17
ATOM 31165 O O . LYS A 1 71 ? 7.767 -2.065 -12.633 1.00 1.50 71 LYS A O 17
ATOM 31184 N N . ILE A 1 72 ? 7.347 -1.920 -10.420 1.00 20.25 72 ILE A N 17
ATOM 31185 C CA . ILE A 1 72 ? 6.212 -0.968 -10.553 1.00 21.32 72 ILE A CA 17
ATOM 31186 C C . ILE A 1 72 ? 6.677 0.376 -11.148 1.00 42.45 72 ILE A C 17
ATOM 31187 O O . ILE A 1 72 ? 5.976 0.965 -11.979 1.00 30.23 72 ILE A O 17
ATOM 31203 N N . LYS A 1 73 ? 7.873 0.826 -10.737 1.00 43.24 73 LYS A N 17
ATOM 31204 C CA . LYS A 1 73 ? 8.507 2.034 -11.299 1.00 2.01 73 LYS A CA 17
ATOM 31205 C C . LYS A 1 73 ? 8.941 1.794 -12.756 1.00 61.24 73 LYS A C 17
ATOM 31206 O O . LYS A 1 73 ? 8.999 2.722 -13.558 1.00 31.13 73 LYS A O 17
ATOM 31225 N N . LYS A 1 74 ? 9.240 0.526 -13.072 1.00 15.11 74 LYS A N 17
ATOM 31226 C CA . LYS A 1 74 ? 9.788 0.110 -14.373 1.00 13.43 74 LYS A CA 17
ATOM 31227 C C . LYS A 1 74 ? 8.669 -0.049 -15.429 1.00 35.01 74 LYS A C 17
ATOM 31228 O O . LYS A 1 74 ? 8.901 0.164 -16.627 1.00 12.33 74 LYS A O 17
ATOM 31247 N N . GLU A 1 75 ? 7.456 -0.420 -14.967 1.00 1.51 75 GLU A N 17
ATOM 31248 C CA . GLU A 1 75 ? 6.269 -0.566 -15.840 1.00 42.40 75 GLU A CA 17
ATOM 31249 C C . GLU A 1 75 ? 5.545 0.780 -15.961 1.00 25.13 75 GLU A C 17
ATOM 31250 O O . GLU A 1 75 ? 5.063 1.161 -17.037 1.00 64.33 75 GLU A O 17
ATOM 31262 N N . ARG A 1 76 ? 5.470 1.486 -14.815 1.00 72.20 76 ARG A N 17
ATOM 31263 C CA . ARG A 1 76 ? 4.703 2.734 -14.650 1.00 12.13 76 ARG A CA 17
ATOM 31264 C C . ARG A 1 76 ? 5.655 3.834 -14.113 1.00 50.12 76 ARG A C 17
ATOM 31265 O O . ARG A 1 76 ? 5.661 4.108 -12.914 1.00 42.44 76 ARG A O 17
ATOM 31286 N N . PRO A 1 77 ? 6.517 4.450 -14.997 1.00 25.03 77 PRO A N 17
ATOM 31287 C CA . PRO A 1 77 ? 7.570 5.409 -14.572 1.00 74.22 77 PRO A CA 17
ATOM 31288 C C . PRO A 1 77 ? 7.122 6.884 -14.509 1.00 72.32 77 PRO A C 17
ATOM 31289 O O . PRO A 1 77 ? 7.928 7.756 -14.168 1.00 21.42 77 PRO A O 17
ATOM 31300 N N . GLN A 1 78 ? 5.841 7.164 -14.809 1.00 11.22 78 GLN A N 17
ATOM 31301 C CA . GLN A 1 78 ? 5.347 8.555 -14.999 1.00 25.23 78 GLN A CA 17
ATOM 31302 C C . GLN A 1 78 ? 4.845 9.205 -13.689 1.00 75.10 78 GLN A C 17
ATOM 31303 O O . GLN A 1 78 ? 4.219 10.267 -13.731 1.00 32.02 78 GLN A O 17
ATOM 31317 N N . LEU A 1 79 ? 5.152 8.584 -12.535 1.00 54.54 79 LEU A N 17
ATOM 31318 C CA . LEU A 1 79 ? 4.665 9.032 -11.211 1.00 21.43 79 LEU A CA 17
ATOM 31319 C C . LEU A 1 79 ? 5.676 8.690 -10.096 1.00 1.43 79 LEU A C 17
ATOM 31320 O O . LEU A 1 79 ? 6.598 7.891 -10.304 1.00 42.34 79 LEU A O 17
ATOM 31336 N N . GLU A 1 80 ? 5.500 9.319 -8.916 1.00 21.04 80 GLU A N 17
ATOM 31337 C CA . GLU A 1 80 ? 6.308 9.018 -7.713 1.00 34.13 80 GLU A CA 17
ATOM 31338 C C . GLU A 1 80 ? 5.802 7.707 -7.087 1.00 3.05 80 GLU A C 17
ATOM 31339 O O . GLU A 1 80 ? 4.635 7.372 -7.244 1.00 35.30 80 GLU A O 17
ATOM 31351 N N . VAL A 1 81 ? 6.680 6.970 -6.389 1.00 62.31 81 VAL A N 17
ATOM 31352 C CA . VAL A 1 81 ? 6.326 5.699 -5.705 1.00 22.04 81 VAL A CA 17
ATOM 31353 C C . VAL A 1 81 ? 6.985 5.694 -4.312 1.00 4.21 81 VAL A C 17
ATOM 31354 O O . VAL A 1 81 ? 8.206 5.847 -4.208 1.00 42.33 81 VAL A O 17
ATOM 31367 N N . ARG A 1 82 ? 6.175 5.537 -3.254 1.00 52.35 82 ARG A N 17
ATOM 31368 C CA . ARG A 1 82 ? 6.636 5.563 -1.849 1.00 35.10 82 ARG A CA 17
ATOM 31369 C C . ARG A 1 82 ? 6.341 4.207 -1.180 1.00 11.42 82 ARG A C 17
ATOM 31370 O O . ARG A 1 82 ? 5.227 3.694 -1.303 1.00 24.33 82 ARG A O 17
ATOM 31391 N N . LYS A 1 83 ? 7.345 3.633 -0.479 1.00 71.22 83 LYS A N 17
ATOM 31392 C CA . LYS A 1 83 ? 7.155 2.418 0.337 1.00 42.35 83 LYS A CA 17
ATOM 31393 C C . LYS A 1 83 ? 6.803 2.829 1.767 1.00 15.33 83 LYS A C 17
ATOM 31394 O O . LYS A 1 83 ? 7.579 3.522 2.440 1.00 2.31 83 LYS A O 17
ATOM 31413 N N . VAL A 1 84 ? 5.628 2.401 2.216 1.00 55.05 84 VAL A N 17
ATOM 31414 C CA . VAL A 1 84 ? 5.130 2.657 3.560 1.00 11.34 84 VAL A CA 17
ATOM 31415 C C . VAL A 1 84 ? 5.226 1.360 4.368 1.00 3.02 84 VAL A C 17
ATOM 31416 O O . VAL A 1 84 ? 4.301 0.554 4.402 1.00 64.14 84 VAL A O 17
ATOM 31429 N N . THR A 1 85 ? 6.382 1.157 4.995 1.00 1.31 85 THR A N 17
ATOM 31430 C CA . THR A 1 85 ? 6.650 -0.032 5.822 1.00 2.42 85 THR A CA 17
ATOM 31431 C C . THR A 1 85 ? 6.218 0.215 7.279 1.00 44.22 85 THR A C 17
ATOM 31432 O O . THR A 1 85 ? 6.030 -0.730 8.051 1.00 32.21 85 THR A O 17
ATOM 31443 N N . ASP A 1 86 ? 6.071 1.505 7.629 1.00 22.22 86 ASP A N 17
ATOM 31444 C CA . ASP A 1 86 ? 5.668 1.968 8.976 1.00 33.52 86 ASP A CA 17
ATOM 31445 C C . ASP A 1 86 ? 4.332 2.712 8.900 1.00 23.13 86 ASP A C 17
ATOM 31446 O O . ASP A 1 86 ? 3.999 3.295 7.863 1.00 72.22 86 ASP A O 17
ATOM 31455 N N . GLU A 1 87 ? 3.575 2.680 10.001 1.00 45.04 87 GLU A N 17
ATOM 31456 C CA . GLU A 1 87 ? 2.403 3.553 10.220 1.00 31.22 87 GLU A CA 17
ATOM 31457 C C . GLU A 1 87 ? 2.814 5.048 10.175 1.00 24.21 87 GLU A C 17
ATOM 31458 O O . GLU A 1 87 ? 2.050 5.899 9.714 1.00 4.43 87 GLU A O 17
ATOM 31470 N N . ASP A 1 88 ? 4.037 5.330 10.674 1.00 0.41 88 ASP A N 17
ATOM 31471 C CA . ASP A 1 88 ? 4.687 6.657 10.611 1.00 3.54 88 ASP A CA 17
ATOM 31472 C C . ASP A 1 88 ? 4.825 7.156 9.159 1.00 61.44 88 ASP A C 17
ATOM 31473 O O . ASP A 1 88 ? 4.624 8.346 8.885 1.00 2.21 88 ASP A O 17
ATOM 31482 N N . GLN A 1 89 ? 5.184 6.232 8.247 1.00 43.40 89 GLN A N 17
ATOM 31483 C CA . GLN A 1 89 ? 5.250 6.519 6.803 1.00 4.40 89 GLN A CA 17
ATOM 31484 C C . GLN A 1 89 ? 3.846 6.875 6.275 1.00 2.41 89 GLN A C 17
ATOM 31485 O O . GLN A 1 89 ? 3.701 7.813 5.493 1.00 31.40 89 GLN A O 17
ATOM 31499 N N . ALA A 1 90 ? 2.824 6.119 6.741 1.00 12.13 90 ALA A N 17
ATOM 31500 C CA . ALA A 1 90 ? 1.408 6.308 6.340 1.00 63.35 90 ALA A CA 17
ATOM 31501 C C . ALA A 1 90 ? 0.837 7.667 6.811 1.00 3.11 90 ALA A C 17
ATOM 31502 O O . ALA A 1 90 ? -0.114 8.194 6.219 1.00 52.50 90 ALA A O 17
ATOM 31509 N N . LYS A 1 91 ? 1.407 8.199 7.902 1.00 43.32 91 LYS A N 17
ATOM 31510 C CA . LYS A 1 91 ? 1.060 9.533 8.428 1.00 42.15 91 LYS A CA 17
ATOM 31511 C C . LYS A 1 91 ? 1.848 10.655 7.719 1.00 73.13 91 LYS A C 17
ATOM 31512 O O . LYS A 1 91 ? 1.308 11.747 7.503 1.00 15.25 91 LYS A O 17
ATOM 31531 N N . GLN A 1 92 ? 3.121 10.390 7.356 1.00 64.44 92 GLN A N 17
ATOM 31532 C CA . GLN A 1 92 ? 3.993 11.404 6.720 1.00 1.53 92 GLN A CA 17
ATOM 31533 C C . GLN A 1 92 ? 3.532 11.710 5.285 1.00 10.31 92 GLN A C 17
ATOM 31534 O O . GLN A 1 92 ? 3.537 12.872 4.859 1.00 2.41 92 GLN A O 17
ATOM 31548 N N . ILE A 1 93 ? 3.169 10.646 4.543 1.00 73.42 93 ILE A N 17
ATOM 31549 C CA . ILE A 1 93 ? 2.683 10.758 3.150 1.00 23.20 93 ILE A CA 17
ATOM 31550 C C . ILE A 1 93 ? 1.457 11.681 3.014 1.00 55.22 93 ILE A C 17
ATOM 31551 O O . ILE A 1 93 ? 1.271 12.274 1.963 1.00 73.20 93 ILE A O 17
ATOM 31567 N N . LEU A 1 94 ? 0.629 11.777 4.077 1.00 3.21 94 LEU A N 17
ATOM 31568 C CA . LEU A 1 94 ? -0.457 12.782 4.155 1.00 44.10 94 LEU A CA 17
ATOM 31569 C C . LEU A 1 94 ? 0.081 14.188 3.777 1.00 52.12 94 LEU A C 17
ATOM 31570 O O . LEU A 1 94 ? -0.437 14.815 2.856 1.00 31.32 94 LEU A O 17
ATOM 31586 N N . GLU A 1 95 ? 1.197 14.599 4.432 1.00 4.31 95 GLU A N 17
ATOM 31587 C CA . GLU A 1 95 ? 1.852 15.918 4.202 1.00 64.44 95 GLU A CA 17
ATOM 31588 C C . GLU A 1 95 ? 2.611 15.935 2.859 1.00 64.21 95 GLU A C 17
ATOM 31589 O O . GLU A 1 95 ? 2.680 16.963 2.177 1.00 42.14 95 GLU A O 17
ATOM 31601 N N . ASP A 1 96 ? 3.168 14.765 2.506 1.00 74.12 96 ASP A N 17
ATOM 31602 C CA . ASP A 1 96 ? 3.954 14.558 1.271 1.00 10.32 96 ASP A CA 17
ATOM 31603 C C . ASP A 1 96 ? 3.077 14.815 0.026 1.00 52.10 96 ASP A C 17
ATOM 31604 O O . ASP A 1 96 ? 3.565 15.280 -1.009 1.00 14.33 96 ASP A O 17
ATOM 31613 N N . LEU A 1 97 ? 1.772 14.523 0.157 1.00 70.22 97 LEU A N 17
ATOM 31614 C CA . LEU A 1 97 ? 0.762 14.790 -0.879 1.00 23.14 97 LEU A CA 17
ATOM 31615 C C . LEU A 1 97 ? 0.345 16.278 -0.887 1.00 41.24 97 LEU A C 17
ATOM 31616 O O . LEU A 1 97 ? 0.058 16.820 -1.950 1.00 41.01 97 LEU A O 17
ATOM 31632 N N . LYS A 1 98 ? 0.312 16.928 0.300 1.00 34.31 98 LYS A N 17
ATOM 31633 C CA . LYS A 1 98 ? -0.183 18.330 0.421 1.00 34.41 98 LYS A CA 17
ATOM 31634 C C . LYS A 1 98 ? 0.831 19.338 -0.159 1.00 11.13 98 LYS A C 17
ATOM 31635 O O . LYS A 1 98 ? 0.442 20.358 -0.742 1.00 72.04 98 LYS A O 17
ATOM 31654 N N . LYS A 1 99 ? 2.128 19.021 -0.004 1.00 72.01 99 LYS A N 17
ATOM 31655 C CA . LYS A 1 99 ? 3.237 19.900 -0.438 1.00 52.35 99 LYS A CA 17
ATOM 31656 C C . LYS A 1 99 ? 3.383 20.004 -1.986 1.00 71.45 99 LYS A C 17
ATOM 31657 O O . LYS A 1 99 ? 4.290 20.696 -2.473 1.00 41.30 99 LYS A O 17
ATOM 31676 N N . LYS A 1 100 ? 2.505 19.306 -2.750 1.00 0.54 100 LYS A N 17
ATOM 31677 C CA . LYS A 1 100 ? 2.482 19.401 -4.229 1.00 4.13 100 LYS A CA 17
ATOM 31678 C C . LYS A 1 100 ? 1.923 20.773 -4.682 1.00 61.44 100 LYS A C 17
ATOM 31679 O O . LYS A 1 100 ? 2.277 21.263 -5.759 1.00 0.03 100 LYS A O 17
ATOM 31698 N N . GLY A 1 101 ? 1.057 21.378 -3.833 1.00 33.10 101 GLY A N 17
ATOM 31699 C CA . GLY A 1 101 ? 0.391 22.649 -4.135 1.00 0.11 101 GLY A CA 17
ATOM 31700 C C . GLY A 1 101 ? 1.347 23.835 -4.076 1.00 61.32 101 GLY A C 17
ATOM 31701 O O . GLY A 1 101 ? 1.492 24.474 -3.029 1.00 13.43 101 GLY A O 17
ATOM 31705 N N . SER A 1 102 ? 2.011 24.116 -5.206 1.00 63.34 102 SER A N 17
ATOM 31706 C CA . SER A 1 102 ? 3.020 25.185 -5.317 1.00 44.24 102 SER A CA 17
ATOM 31707 C C . SER A 1 102 ? 2.816 25.983 -6.615 1.00 73.25 102 SER A C 17
ATOM 31708 O O . SER A 1 102 ? 2.111 25.536 -7.533 1.00 64.44 102 SER A O 17
ATOM 31716 N N . LEU A 1 103 ? 3.436 27.174 -6.667 1.00 74.33 103 LEU A N 17
ATOM 31717 C CA . LEU A 1 103 ? 3.444 28.033 -7.862 1.00 33.02 103 LEU A CA 17
ATOM 31718 C C . LEU A 1 103 ? 4.426 27.431 -8.887 1.00 15.30 103 LEU A C 17
ATOM 31719 O O . LEU A 1 103 ? 4.033 27.060 -9.995 1.00 11.02 103 LEU A O 17
ATOM 31735 N N . GLU A 1 104 ? 5.702 27.317 -8.492 1.00 22.24 104 GLU A N 17
ATOM 31736 C CA . GLU A 1 104 ? 6.780 26.876 -9.391 1.00 31.41 104 GLU A CA 17
ATOM 31737 C C . GLU A 1 104 ? 6.853 25.338 -9.462 1.00 40.21 104 GLU A C 17
ATOM 31738 O O . GLU A 1 104 ? 6.857 24.658 -8.430 1.00 20.22 104 GLU A O 17
ATOM 31750 N N . HIS A 1 105 ? 6.885 24.818 -10.706 1.00 12.31 105 HIS A N 17
ATOM 31751 C CA . HIS A 1 105 ? 7.048 23.385 -11.016 1.00 24.31 105 HIS A CA 17
ATOM 31752 C C . HIS A 1 105 ? 7.917 23.242 -12.277 1.00 43.02 105 HIS A C 17
ATOM 31753 O O . HIS A 1 105 ? 7.402 23.274 -13.406 1.00 61.04 105 HIS A O 17
ATOM 31768 N N . HIS A 1 106 ? 9.245 23.142 -12.068 1.00 12.24 106 HIS A N 17
ATOM 31769 C CA . HIS A 1 106 ? 10.231 22.943 -13.150 1.00 55.05 106 HIS A CA 17
ATOM 31770 C C . HIS A 1 106 ? 10.021 21.576 -13.812 1.00 34.41 106 HIS A C 17
ATOM 31771 O O . HIS A 1 106 ? 10.306 20.533 -13.212 1.00 71.22 106 HIS A O 17
ATOM 31786 N N . HIS A 1 107 ? 9.492 21.605 -15.041 1.00 41.43 107 HIS A N 17
ATOM 31787 C CA . HIS A 1 107 ? 9.204 20.406 -15.834 1.00 45.03 107 HIS A CA 17
ATOM 31788 C C . HIS A 1 107 ? 10.505 19.852 -16.435 1.00 51.43 107 HIS A C 17
ATOM 31789 O O . HIS A 1 107 ? 10.937 20.269 -17.515 1.00 74.20 107 HIS A O 17
ATOM 31804 N N . HIS A 1 108 ? 11.156 18.965 -15.661 1.00 10.12 108 HIS A N 17
ATOM 31805 C CA . HIS A 1 108 ? 12.366 18.247 -16.076 1.00 4.23 108 HIS A CA 17
ATOM 31806 C C . HIS A 1 108 ? 11.984 17.123 -17.055 1.00 24.43 108 HIS A C 17
ATOM 31807 O O . HIS A 1 108 ? 11.668 16.004 -16.638 1.00 1.11 108 HIS A O 17
ATOM 31822 N N . HIS A 1 109 ? 11.956 17.452 -18.354 1.00 12.23 109 HIS A N 17
ATOM 31823 C CA . HIS A 1 109 ? 11.616 16.496 -19.427 1.00 22.32 109 HIS A CA 17
ATOM 31824 C C . HIS A 1 109 ? 12.713 16.508 -20.496 1.00 61.14 109 HIS A C 17
ATOM 31825 O O . HIS A 1 109 ? 13.398 17.523 -20.676 1.00 64.05 109 HIS A O 17
ATOM 31840 N N . HIS A 1 110 ? 12.895 15.365 -21.172 1.00 54.34 110 HIS A N 17
ATOM 31841 C CA . HIS A 1 110 ? 13.781 15.250 -22.340 1.00 72.01 110 HIS A CA 17
ATOM 31842 C C . HIS A 1 110 ? 12.930 15.498 -23.615 1.00 11.43 110 HIS A C 17
ATOM 31843 O O . HIS A 1 110 ? 12.634 14.544 -24.365 1.00 24.54 110 HIS A O 17
ATOM 31859 N N . MET A 1 1 ? -2.507 16.841 -13.045 1.00 2.12 1 MET A N 18
ATOM 31860 C CA . MET A 1 1 ? -1.736 15.666 -13.526 1.00 33.50 1 MET A CA 18
ATOM 31861 C C . MET A 1 1 ? -0.353 15.632 -12.859 1.00 61.13 1 MET A C 18
ATOM 31862 O O . MET A 1 1 ? 0.002 16.550 -12.106 1.00 25.15 1 MET A O 18
ATOM 31878 N N . GLY A 1 2 ? 0.434 14.581 -13.162 1.00 1.35 2 GLY A N 18
ATOM 31879 C CA . GLY A 1 2 ? 1.668 14.306 -12.422 1.00 21.12 2 GLY A CA 18
ATOM 31880 C C . GLY A 1 2 ? 1.356 13.683 -11.074 1.00 60.00 2 GLY A C 18
ATOM 31881 O O . GLY A 1 2 ? 2.002 13.983 -10.063 1.00 71.12 2 GLY A O 18
ATOM 31885 N N . SER A 1 3 ? 0.316 12.832 -11.079 1.00 73.03 3 SER A N 18
ATOM 31886 C CA . SER A 1 3 ? -0.164 12.124 -9.895 1.00 30.24 3 SER A CA 18
ATOM 31887 C C . SER A 1 3 ? 0.755 10.932 -9.597 1.00 71.31 3 SER A C 18
ATOM 31888 O O . SER A 1 3 ? 1.055 10.144 -10.500 1.00 14.23 3 SER A O 18
ATOM 31896 N N . LYS A 1 4 ? 1.199 10.818 -8.341 1.00 73.12 4 LYS A N 18
ATOM 31897 C CA . LYS A 1 4 ? 2.062 9.716 -7.893 1.00 71.34 4 LYS A CA 18
ATOM 31898 C C . LYS A 1 4 ? 1.196 8.542 -7.439 1.00 44.10 4 LYS A C 18
ATOM 31899 O O . LYS A 1 4 ? -0.031 8.640 -7.402 1.00 13.10 4 LYS A O 18
ATOM 31918 N N . ILE A 1 5 ? 1.834 7.423 -7.118 1.00 34.40 5 ILE A N 18
ATOM 31919 C CA . ILE A 1 5 ? 1.169 6.294 -6.479 1.00 33.40 5 ILE A CA 18
ATOM 31920 C C . ILE A 1 5 ? 1.917 5.932 -5.200 1.00 71.22 5 ILE A C 18
ATOM 31921 O O . ILE A 1 5 ? 3.143 6.066 -5.103 1.00 15.02 5 ILE A O 18
ATOM 31937 N N . ILE A 1 6 ? 1.156 5.505 -4.214 1.00 34.12 6 ILE A N 18
ATOM 31938 C CA . ILE A 1 6 ? 1.659 5.129 -2.906 1.00 60.13 6 ILE A CA 18
ATOM 31939 C C . ILE A 1 6 ? 1.413 3.635 -2.735 1.00 71.12 6 ILE A C 18
ATOM 31940 O O . ILE A 1 6 ? 0.369 3.137 -3.136 1.00 13.34 6 ILE A O 18
ATOM 31956 N N . VAL A 1 7 ? 2.376 2.933 -2.144 1.00 72.02 7 VAL A N 18
ATOM 31957 C CA . VAL A 1 7 ? 2.282 1.497 -1.880 1.00 61.24 7 VAL A CA 18
ATOM 31958 C C . VAL A 1 7 ? 2.432 1.275 -0.374 1.00 61.32 7 VAL A C 18
ATOM 31959 O O . VAL A 1 7 ? 3.492 1.551 0.187 1.00 74.32 7 VAL A O 18
ATOM 31972 N N . ILE A 1 8 ? 1.368 0.780 0.277 1.00 74.05 8 ILE A N 18
ATOM 31973 C CA . ILE A 1 8 ? 1.325 0.619 1.738 1.00 52.12 8 ILE A CA 18
ATOM 31974 C C . ILE A 1 8 ? 1.437 -0.873 2.081 1.00 21.14 8 ILE A C 18
ATOM 31975 O O . ILE A 1 8 ? 0.697 -1.704 1.546 1.00 1.25 8 ILE A O 18
ATOM 31991 N N . ILE A 1 9 ? 2.358 -1.182 2.992 1.00 73.24 9 ILE A N 18
ATOM 31992 C CA . ILE A 1 9 ? 2.665 -2.546 3.419 1.00 3.52 9 ILE A CA 18
ATOM 31993 C C . ILE A 1 9 ? 1.836 -2.797 4.690 1.00 1.50 9 ILE A C 18
ATOM 31994 O O . ILE A 1 9 ? 2.222 -2.373 5.784 1.00 40.24 9 ILE A O 18
ATOM 32010 N N . SER A 1 10 ? 0.654 -3.409 4.527 1.00 55.24 10 SER A N 18
ATOM 32011 C CA . SER A 1 10 ? -0.326 -3.558 5.614 1.00 53.33 10 SER A CA 18
ATOM 32012 C C . SER A 1 10 ? -0.349 -5.003 6.139 1.00 11.25 10 SER A C 18
ATOM 32013 O O . SER A 1 10 ? -0.267 -5.960 5.364 1.00 53.12 10 SER A O 18
ATOM 32021 N N . SER A 1 11 ? -0.385 -5.122 7.470 1.00 34.13 11 SER A N 18
ATOM 32022 C CA . SER A 1 11 ? -0.602 -6.395 8.178 1.00 3.42 11 SER A CA 18
ATOM 32023 C C . SER A 1 11 ? -1.543 -6.187 9.390 1.00 52.41 11 SER A C 18
ATOM 32024 O O . SER A 1 11 ? -1.091 -5.770 10.462 1.00 31.13 11 SER A O 18
ATOM 32032 N N . ASP A 1 12 ? -2.860 -6.420 9.164 1.00 63.43 12 ASP A N 18
ATOM 32033 C CA . ASP A 1 12 ? -3.938 -6.411 10.200 1.00 52.50 12 ASP A CA 18
ATOM 32034 C C . ASP A 1 12 ? -4.381 -4.991 10.630 1.00 62.24 12 ASP A C 18
ATOM 32035 O O . ASP A 1 12 ? -5.587 -4.697 10.632 1.00 14.23 12 ASP A O 18
ATOM 32044 N N . ASP A 1 13 ? -3.398 -4.140 10.991 1.00 52.04 13 ASP A N 18
ATOM 32045 C CA . ASP A 1 13 ? -3.628 -2.784 11.555 1.00 44.42 13 ASP A CA 18
ATOM 32046 C C . ASP A 1 13 ? -4.555 -1.926 10.665 1.00 4.14 13 ASP A C 18
ATOM 32047 O O . ASP A 1 13 ? -4.203 -1.581 9.525 1.00 45.43 13 ASP A O 18
ATOM 32056 N N . THR A 1 14 ? -5.733 -1.576 11.222 1.00 45.12 14 THR A N 18
ATOM 32057 C CA . THR A 1 14 ? -6.820 -0.914 10.485 1.00 35.33 14 THR A CA 18
ATOM 32058 C C . THR A 1 14 ? -6.535 0.577 10.202 1.00 33.22 14 THR A C 18
ATOM 32059 O O . THR A 1 14 ? -7.181 1.185 9.337 1.00 51.31 14 THR A O 18
ATOM 32070 N N . THR A 1 15 ? -5.569 1.156 10.947 1.00 32.10 15 THR A N 18
ATOM 32071 C CA . THR A 1 15 ? -5.076 2.525 10.724 1.00 72.13 15 THR A CA 18
ATOM 32072 C C . THR A 1 15 ? -4.486 2.696 9.301 1.00 1.13 15 THR A C 18
ATOM 32073 O O . THR A 1 15 ? -4.729 3.701 8.648 1.00 61.42 15 THR A O 18
ATOM 32084 N N . LEU A 1 16 ? -3.772 1.664 8.807 1.00 71.41 16 LEU A N 18
ATOM 32085 C CA . LEU A 1 16 ? -3.122 1.711 7.473 1.00 4.43 16 LEU A CA 18
ATOM 32086 C C . LEU A 1 16 ? -4.172 1.514 6.356 1.00 55.23 16 LEU A C 18
ATOM 32087 O O . LEU A 1 16 ? -3.970 1.968 5.227 1.00 2.14 16 LEU A O 18
ATOM 32103 N N . GLU A 1 17 ? -5.302 0.858 6.711 1.00 42.12 17 GLU A N 18
ATOM 32104 C CA . GLU A 1 17 ? -6.433 0.603 5.793 1.00 30.20 17 GLU A CA 18
ATOM 32105 C C . GLU A 1 17 ? -7.214 1.901 5.514 1.00 63.11 17 GLU A C 18
ATOM 32106 O O . GLU A 1 17 ? -7.513 2.223 4.356 1.00 65.32 17 GLU A O 18
ATOM 32118 N N . GLU A 1 18 ? -7.537 2.643 6.595 1.00 52.04 18 GLU A N 18
ATOM 32119 C CA . GLU A 1 18 ? -8.298 3.900 6.490 1.00 1.11 18 GLU A CA 18
ATOM 32120 C C . GLU A 1 18 ? -7.437 5.016 5.868 1.00 44.34 18 GLU A C 18
ATOM 32121 O O . GLU A 1 18 ? -7.931 5.798 5.046 1.00 15.24 18 GLU A O 18
ATOM 32133 N N . LEU A 1 19 ? -6.137 5.056 6.249 1.00 22.13 19 LEU A N 18
ATOM 32134 C CA . LEU A 1 19 ? -5.180 6.039 5.708 1.00 13.21 19 LEU A CA 18
ATOM 32135 C C . LEU A 1 19 ? -4.969 5.819 4.199 1.00 73.33 19 LEU A C 18
ATOM 32136 O O . LEU A 1 19 ? -4.842 6.778 3.460 1.00 60.11 19 LEU A O 18
ATOM 32152 N N . ALA A 1 20 ? -4.997 4.545 3.756 1.00 1.32 20 ALA A N 18
ATOM 32153 C CA . ALA A 1 20 ? -4.917 4.176 2.323 1.00 43.25 20 ALA A CA 18
ATOM 32154 C C . ALA A 1 20 ? -6.005 4.891 1.489 1.00 75.04 20 ALA A C 18
ATOM 32155 O O . ALA A 1 20 ? -5.747 5.352 0.369 1.00 25.12 20 ALA A O 18
ATOM 32162 N N . ARG A 1 21 ? -7.218 4.987 2.077 1.00 14.11 21 ARG A N 18
ATOM 32163 C CA . ARG A 1 21 ? -8.365 5.678 1.466 1.00 12.33 21 ARG A CA 18
ATOM 32164 C C . ARG A 1 21 ? -8.149 7.210 1.460 1.00 24.12 21 ARG A C 18
ATOM 32165 O O . ARG A 1 21 ? -8.566 7.893 0.526 1.00 32.44 21 ARG A O 18
ATOM 32186 N N . LYS A 1 22 ? -7.464 7.725 2.504 1.00 20.12 22 LYS A N 18
ATOM 32187 C CA . LYS A 1 22 ? -7.215 9.163 2.683 1.00 4.21 22 LYS A CA 18
ATOM 32188 C C . LYS A 1 22 ? -6.156 9.679 1.683 1.00 13.10 22 LYS A C 18
ATOM 32189 O O . LYS A 1 22 ? -6.271 10.797 1.167 1.00 22.31 22 LYS A O 18
ATOM 32208 N N . ILE A 1 23 ? -5.126 8.855 1.422 1.00 24.34 23 ILE A N 18
ATOM 32209 C CA . ILE A 1 23 ? -4.092 9.168 0.427 1.00 1.43 23 ILE A CA 18
ATOM 32210 C C . ILE A 1 23 ? -4.689 9.145 -1.004 1.00 71.24 23 ILE A C 18
ATOM 32211 O O . ILE A 1 23 ? -4.372 10.015 -1.821 1.00 71.41 23 ILE A O 18
ATOM 32227 N N . LYS A 1 24 ? -5.565 8.158 -1.317 1.00 1.24 24 LYS A N 18
ATOM 32228 C CA . LYS A 1 24 ? -6.206 8.113 -2.652 1.00 4.12 24 LYS A CA 18
ATOM 32229 C C . LYS A 1 24 ? -7.290 9.191 -2.812 1.00 5.52 24 LYS A C 18
ATOM 32230 O O . LYS A 1 24 ? -7.661 9.534 -3.939 1.00 63.40 24 LYS A O 18
ATOM 32249 N N . ASP A 1 25 ? -7.787 9.706 -1.668 1.00 11.12 25 ASP A N 18
ATOM 32250 C CA . ASP A 1 25 ? -8.746 10.835 -1.614 1.00 32.14 25 ASP A CA 18
ATOM 32251 C C . ASP A 1 25 ? -8.113 12.136 -2.170 1.00 14.31 25 ASP A C 18
ATOM 32252 O O . ASP A 1 25 ? -8.824 13.060 -2.576 1.00 63.11 25 ASP A O 18
ATOM 32261 N N . GLU A 1 26 ? -6.761 12.181 -2.206 1.00 31.11 26 GLU A N 18
ATOM 32262 C CA . GLU A 1 26 ? -5.997 13.289 -2.817 1.00 3.34 26 GLU A CA 18
ATOM 32263 C C . GLU A 1 26 ? -6.157 13.298 -4.354 1.00 73.31 26 GLU A C 18
ATOM 32264 O O . GLU A 1 26 ? -5.830 14.287 -5.011 1.00 62.44 26 GLU A O 18
ATOM 32276 N N . GLY A 1 27 ? -6.649 12.180 -4.915 1.00 73.45 27 GLY A N 18
ATOM 32277 C CA . GLY A 1 27 ? -6.909 12.068 -6.355 1.00 22.22 27 GLY A CA 18
ATOM 32278 C C . GLY A 1 27 ? -5.851 11.267 -7.089 1.00 54.41 27 GLY A C 18
ATOM 32279 O O . GLY A 1 27 ? -5.708 11.387 -8.311 1.00 61.15 27 GLY A O 18
ATOM 32283 N N . LEU A 1 28 ? -5.103 10.436 -6.347 1.00 3.43 28 LEU A N 18
ATOM 32284 C CA . LEU A 1 28 ? -4.072 9.547 -6.914 1.00 32.10 28 LEU A CA 18
ATOM 32285 C C . LEU A 1 28 ? -4.331 8.102 -6.477 1.00 52.34 28 LEU A C 18
ATOM 32286 O O . LEU A 1 28 ? -5.187 7.863 -5.629 1.00 44.22 28 LEU A O 18
ATOM 32302 N N . GLU A 1 29 ? -3.612 7.137 -7.063 1.00 32.32 29 GLU A N 18
ATOM 32303 C CA . GLU A 1 29 ? -3.877 5.708 -6.822 1.00 4.20 29 GLU A CA 18
ATOM 32304 C C . GLU A 1 29 ? -2.986 5.132 -5.697 1.00 25.11 29 GLU A C 18
ATOM 32305 O O . GLU A 1 29 ? -1.852 5.570 -5.513 1.00 40.45 29 GLU A O 18
ATOM 32317 N N . VAL A 1 30 ? -3.531 4.141 -4.947 1.00 43.32 30 VAL A N 18
ATOM 32318 C CA . VAL A 1 30 ? -2.810 3.434 -3.861 1.00 73.40 30 VAL A CA 18
ATOM 32319 C C . VAL A 1 30 ? -2.852 1.911 -4.107 1.00 24.22 30 VAL A C 18
ATOM 32320 O O . VAL A 1 30 ? -3.910 1.345 -4.405 1.00 3.42 30 VAL A O 18
ATOM 32333 N N . TYR A 1 31 ? -1.687 1.275 -3.963 1.00 70.44 31 TYR A N 18
ATOM 32334 C CA . TYR A 1 31 ? -1.496 -0.173 -4.082 1.00 4.42 31 TYR A CA 18
ATOM 32335 C C . TYR A 1 31 ? -1.152 -0.700 -2.693 1.00 45.42 31 TYR A C 18
ATOM 32336 O O . TYR A 1 31 ? -0.344 -0.098 -1.999 1.00 3.32 31 TYR A O 18
ATOM 32354 N N . ILE A 1 32 ? -1.776 -1.792 -2.264 1.00 74.21 32 ILE A N 18
ATOM 32355 C CA . ILE A 1 32 ? -1.561 -2.338 -0.912 1.00 42.10 32 ILE A CA 18
ATOM 32356 C C . ILE A 1 32 ? -0.881 -3.710 -1.026 1.00 22.13 32 ILE A C 18
ATOM 32357 O O . ILE A 1 32 ? -1.386 -4.596 -1.718 1.00 2.11 32 ILE A O 18
ATOM 32373 N N . LEU A 1 33 ? 0.280 -3.878 -0.373 1.00 61.20 33 LEU A N 18
ATOM 32374 C CA . LEU A 1 33 ? 0.999 -5.161 -0.330 1.00 53.03 33 LEU A CA 18
ATOM 32375 C C . LEU A 1 33 ? 0.803 -5.794 1.045 1.00 3.23 33 LEU A C 18
ATOM 32376 O O . LEU A 1 33 ? 1.261 -5.266 2.062 1.00 10.32 33 LEU A O 18
ATOM 32392 N N . LEU A 1 34 ? 0.082 -6.911 1.053 1.00 11.24 34 LEU A N 18
ATOM 32393 C CA . LEU A 1 34 ? -0.305 -7.630 2.265 1.00 14.33 34 LEU A CA 18
ATOM 32394 C C . LEU A 1 34 ? 0.671 -8.794 2.512 1.00 33.35 34 LEU A C 18
ATOM 32395 O O . LEU A 1 34 ? 0.905 -9.618 1.616 1.00 23.11 34 LEU A O 18
ATOM 32411 N N . LYS A 1 35 ? 1.223 -8.861 3.738 1.00 64.22 35 LYS A N 18
ATOM 32412 C CA . LYS A 1 35 ? 2.061 -9.982 4.193 1.00 4.12 35 LYS A CA 18
ATOM 32413 C C . LYS A 1 35 ? 1.716 -10.304 5.665 1.00 44.42 35 LYS A C 18
ATOM 32414 O O . LYS A 1 35 ? 1.783 -9.440 6.547 1.00 54.54 35 LYS A O 18
ATOM 32433 N N . ASP A 1 36 ? 1.280 -11.542 5.907 1.00 1.52 36 ASP A N 18
ATOM 32434 C CA . ASP A 1 36 ? 0.904 -12.039 7.248 1.00 62.52 36 ASP A CA 18
ATOM 32435 C C . ASP A 1 36 ? 1.566 -13.411 7.460 1.00 63.15 36 ASP A C 18
ATOM 32436 O O . ASP A 1 36 ? 2.163 -13.964 6.522 1.00 60.34 36 ASP A O 18
ATOM 32445 N N . LYS A 1 37 ? 1.485 -13.939 8.690 1.00 43.33 37 LYS A N 18
ATOM 32446 C CA . LYS A 1 37 ? 2.007 -15.277 9.033 1.00 21.52 37 LYS A CA 18
ATOM 32447 C C . LYS A 1 37 ? 1.100 -16.401 8.467 1.00 41.10 37 LYS A C 18
ATOM 32448 O O . LYS A 1 37 ? 1.584 -17.479 8.095 1.00 53.13 37 LYS A O 18
ATOM 32467 N N . ASP A 1 38 ? -0.208 -16.122 8.366 1.00 61.52 38 ASP A N 18
ATOM 32468 C CA . ASP A 1 38 ? -1.218 -17.094 7.906 1.00 72.22 38 ASP A CA 18
ATOM 32469 C C . ASP A 1 38 ? -1.880 -16.549 6.626 1.00 21.13 38 ASP A C 18
ATOM 32470 O O . ASP A 1 38 ? -2.667 -15.597 6.691 1.00 41.52 38 ASP A O 18
ATOM 32479 N N . GLU A 1 39 ? -1.524 -17.155 5.476 1.00 33.11 39 GLU A N 18
ATOM 32480 C CA . GLU A 1 39 ? -1.975 -16.732 4.132 1.00 13.43 39 GLU A CA 18
ATOM 32481 C C . GLU A 1 39 ? -3.507 -16.717 3.930 1.00 54.01 39 GLU A C 18
ATOM 32482 O O . GLU A 1 39 ? -3.982 -16.055 3.006 1.00 35.43 39 GLU A O 18
ATOM 32494 N N . LYS A 1 40 ? -4.281 -17.418 4.783 1.00 24.34 40 LYS A N 18
ATOM 32495 C CA . LYS A 1 40 ? -5.756 -17.424 4.664 1.00 42.24 40 LYS A CA 18
ATOM 32496 C C . LYS A 1 40 ? -6.347 -16.099 5.159 1.00 61.44 40 LYS A C 18
ATOM 32497 O O . LYS A 1 40 ? -7.002 -15.400 4.389 1.00 71.04 40 LYS A O 18
ATOM 32516 N N . ARG A 1 41 ? -6.055 -15.733 6.427 1.00 54.25 41 ARG A N 18
ATOM 32517 C CA . ARG A 1 41 ? -6.551 -14.468 7.035 1.00 14.23 41 ARG A CA 18
ATOM 32518 C C . ARG A 1 41 ? -5.917 -13.258 6.327 1.00 0.21 41 ARG A C 18
ATOM 32519 O O . ARG A 1 41 ? -6.512 -12.175 6.265 1.00 14.25 41 ARG A O 18
ATOM 32540 N N . LEU A 1 42 ? -4.701 -13.488 5.803 1.00 75.01 42 LEU A N 18
ATOM 32541 C CA . LEU A 1 42 ? -3.978 -12.572 4.920 1.00 12.14 42 LEU A CA 18
ATOM 32542 C C . LEU A 1 42 ? -4.809 -12.209 3.677 1.00 4.03 42 LEU A C 18
ATOM 32543 O O . LEU A 1 42 ? -5.095 -11.036 3.433 1.00 32.35 42 LEU A O 18
ATOM 32559 N N . GLU A 1 43 ? -5.213 -13.242 2.913 1.00 54.34 43 GLU A N 18
ATOM 32560 C CA . GLU A 1 43 ? -5.924 -13.054 1.637 1.00 40.34 43 GLU A CA 18
ATOM 32561 C C . GLU A 1 43 ? -7.418 -12.770 1.847 1.00 52.12 43 GLU A C 18
ATOM 32562 O O . GLU A 1 43 ? -8.081 -12.301 0.927 1.00 71.34 43 GLU A O 18
ATOM 32574 N N . GLU A 1 44 ? -7.925 -13.010 3.076 1.00 32.24 44 GLU A N 18
ATOM 32575 C CA . GLU A 1 44 ? -9.252 -12.530 3.501 1.00 32.34 44 GLU A CA 18
ATOM 32576 C C . GLU A 1 44 ? -9.214 -11.002 3.647 1.00 52.23 44 GLU A C 18
ATOM 32577 O O . GLU A 1 44 ? -10.114 -10.306 3.175 1.00 33.32 44 GLU A O 18
ATOM 32589 N N . LYS A 1 45 ? -8.139 -10.506 4.303 1.00 60.12 45 LYS A N 18
ATOM 32590 C CA . LYS A 1 45 ? -7.880 -9.065 4.486 1.00 71.44 45 LYS A CA 18
ATOM 32591 C C . LYS A 1 45 ? -7.744 -8.366 3.117 1.00 51.11 45 LYS A C 18
ATOM 32592 O O . LYS A 1 45 ? -8.217 -7.240 2.937 1.00 75.22 45 LYS A O 18
ATOM 32611 N N . ILE A 1 46 ? -7.134 -9.086 2.153 1.00 43.31 46 ILE A N 18
ATOM 32612 C CA . ILE A 1 46 ? -6.996 -8.630 0.763 1.00 50.24 46 ILE A CA 18
ATOM 32613 C C . ILE A 1 46 ? -8.387 -8.421 0.123 1.00 51.12 46 ILE A C 18
ATOM 32614 O O . ILE A 1 46 ? -8.616 -7.395 -0.508 1.00 1.21 46 ILE A O 18
ATOM 32630 N N . GLN A 1 47 ? -9.325 -9.378 0.353 1.00 2.41 47 GLN A N 18
ATOM 32631 C CA . GLN A 1 47 ? -10.691 -9.306 -0.222 1.00 60.43 47 GLN A CA 18
ATOM 32632 C C . GLN A 1 47 ? -11.489 -8.136 0.394 1.00 51.45 47 GLN A C 18
ATOM 32633 O O . GLN A 1 47 ? -12.272 -7.486 -0.300 1.00 1.14 47 GLN A O 18
ATOM 32647 N N . LYS A 1 48 ? -11.262 -7.878 1.707 1.00 31.03 48 LYS A N 18
ATOM 32648 C CA . LYS A 1 48 ? -11.940 -6.784 2.442 1.00 14.13 48 LYS A CA 18
ATOM 32649 C C . LYS A 1 48 ? -11.510 -5.418 1.871 1.00 14.50 48 LYS A C 18
ATOM 32650 O O . LYS A 1 48 ? -12.334 -4.527 1.666 1.00 33.13 48 LYS A O 18
ATOM 32669 N N . LEU A 1 49 ? -10.196 -5.302 1.611 1.00 2.02 49 LEU A N 18
ATOM 32670 C CA . LEU A 1 49 ? -9.565 -4.086 1.074 1.00 63.41 49 LEU A CA 18
ATOM 32671 C C . LEU A 1 49 ? -9.920 -3.855 -0.409 1.00 30.14 49 LEU A C 18
ATOM 32672 O O . LEU A 1 49 ? -10.129 -2.714 -0.820 1.00 61.42 49 LEU A O 18
ATOM 32688 N N . LYS A 1 50 ? -9.999 -4.934 -1.215 1.00 71.01 50 LYS A N 18
ATOM 32689 C CA . LYS A 1 50 ? -10.381 -4.825 -2.637 1.00 14.21 50 LYS A CA 18
ATOM 32690 C C . LYS A 1 50 ? -11.855 -4.396 -2.767 1.00 12.11 50 LYS A C 18
ATOM 32691 O O . LYS A 1 50 ? -12.205 -3.658 -3.690 1.00 72.54 50 LYS A O 18
ATOM 32710 N N . SER A 1 51 ? -12.708 -4.844 -1.821 1.00 73.21 51 SER A N 18
ATOM 32711 C CA . SER A 1 51 ? -14.102 -4.372 -1.703 1.00 65.15 51 SER A CA 18
ATOM 32712 C C . SER A 1 51 ? -14.168 -2.887 -1.274 1.00 13.10 51 SER A C 18
ATOM 32713 O O . SER A 1 51 ? -15.082 -2.157 -1.680 1.00 63.43 51 SER A O 18
ATOM 32721 N N . GLN A 1 52 ? -13.191 -2.453 -0.440 1.00 40.33 52 GLN A N 18
ATOM 32722 C CA . GLN A 1 52 ? -13.002 -1.026 -0.082 1.00 22.50 52 GLN A CA 18
ATOM 32723 C C . GLN A 1 52 ? -12.437 -0.220 -1.281 1.00 44.33 52 GLN A C 18
ATOM 32724 O O . GLN A 1 52 ? -12.402 1.012 -1.243 1.00 44.23 52 GLN A O 18
ATOM 32738 N N . GLY A 1 53 ? -12.006 -0.939 -2.339 1.00 13.32 53 GLY A N 18
ATOM 32739 C CA . GLY A 1 53 ? -11.542 -0.332 -3.586 1.00 25.53 53 GLY A CA 18
ATOM 32740 C C . GLY A 1 53 ? -10.049 -0.065 -3.559 1.00 4.42 53 GLY A C 18
ATOM 32741 O O . GLY A 1 53 ? -9.629 1.088 -3.542 1.00 51.33 53 GLY A O 18
ATOM 32745 N N . PHE A 1 54 ? -9.248 -1.141 -3.492 1.00 22.40 54 PHE A N 18
ATOM 32746 C CA . PHE A 1 54 ? -7.772 -1.066 -3.516 1.00 3.10 54 PHE A CA 18
ATOM 32747 C C . PHE A 1 54 ? -7.233 -2.240 -4.341 1.00 43.40 54 PHE A C 18
ATOM 32748 O O . PHE A 1 54 ? -7.751 -3.359 -4.219 1.00 34.43 54 PHE A O 18
ATOM 32765 N N . GLU A 1 55 ? -6.211 -1.995 -5.190 1.00 3.33 55 GLU A N 18
ATOM 32766 C CA . GLU A 1 55 ? -5.453 -3.087 -5.835 1.00 5.21 55 GLU A CA 18
ATOM 32767 C C . GLU A 1 55 ? -4.475 -3.658 -4.800 1.00 20.33 55 GLU A C 18
ATOM 32768 O O . GLU A 1 55 ? -3.409 -3.079 -4.540 1.00 62.01 55 GLU A O 18
ATOM 32780 N N . VAL A 1 56 ? -4.892 -4.760 -4.170 1.00 33.14 56 VAL A N 18
ATOM 32781 C CA . VAL A 1 56 ? -4.136 -5.422 -3.108 1.00 34.11 56 VAL A CA 18
ATOM 32782 C C . VAL A 1 56 ? -3.553 -6.725 -3.652 1.00 43.41 56 VAL A C 18
ATOM 32783 O O . VAL A 1 56 ? -4.251 -7.480 -4.336 1.00 33.24 56 VAL A O 18
ATOM 32796 N N . ARG A 1 57 ? -2.285 -6.982 -3.327 1.00 71.10 57 ARG A N 18
ATOM 32797 C CA . ARG A 1 57 ? -1.530 -8.141 -3.822 1.00 54.41 57 ARG A CA 18
ATOM 32798 C C . ARG A 1 57 ? -0.904 -8.863 -2.626 1.00 24.22 57 ARG A C 18
ATOM 32799 O O . ARG A 1 57 ? -0.506 -8.214 -1.647 1.00 40.21 57 ARG A O 18
ATOM 32820 N N . LYS A 1 58 ? -0.827 -10.200 -2.696 1.00 63.10 58 LYS A N 18
ATOM 32821 C CA . LYS A 1 58 ? -0.142 -11.013 -1.686 1.00 13.51 58 LYS A CA 18
ATOM 32822 C C . LYS A 1 58 ? 1.336 -11.077 -2.075 1.00 23.34 58 LYS A C 18
ATOM 32823 O O . LYS A 1 58 ? 1.669 -11.392 -3.225 1.00 50.43 58 LYS A O 18
ATOM 32842 N N . VAL A 1 59 ? 2.213 -10.783 -1.120 1.00 1.31 59 VAL A N 18
ATOM 32843 C CA . VAL A 1 59 ? 3.671 -10.759 -1.336 1.00 74.24 59 VAL A CA 18
ATOM 32844 C C . VAL A 1 59 ? 4.348 -11.779 -0.420 1.00 41.20 59 VAL A C 18
ATOM 32845 O O . VAL A 1 59 ? 3.788 -12.181 0.613 1.00 23.33 59 VAL A O 18
ATOM 32858 N N . LYS A 1 60 ? 5.552 -12.187 -0.825 1.00 33.44 60 LYS A N 18
ATOM 32859 C CA . LYS A 1 60 ? 6.309 -13.260 -0.163 1.00 4.34 60 LYS A CA 18
ATOM 32860 C C . LYS A 1 60 ? 6.990 -12.729 1.110 1.00 70.25 60 LYS A C 18
ATOM 32861 O O . LYS A 1 60 ? 6.919 -13.344 2.186 1.00 14.12 60 LYS A O 18
ATOM 32880 N N . ASP A 1 61 ? 7.616 -11.551 0.959 1.00 71.23 61 ASP A N 18
ATOM 32881 C CA . ASP A 1 61 ? 8.416 -10.901 2.009 1.00 60.35 61 ASP A CA 18
ATOM 32882 C C . ASP A 1 61 ? 8.643 -9.418 1.618 1.00 0.21 61 ASP A C 18
ATOM 32883 O O . ASP A 1 61 ? 8.228 -9.001 0.527 1.00 24.23 61 ASP A O 18
ATOM 32892 N N . ASP A 1 62 ? 9.296 -8.619 2.496 1.00 70.23 62 ASP A N 18
ATOM 32893 C CA . ASP A 1 62 ? 9.618 -7.200 2.194 1.00 33.20 62 ASP A CA 18
ATOM 32894 C C . ASP A 1 62 ? 10.762 -7.121 1.157 1.00 12.32 62 ASP A C 18
ATOM 32895 O O . ASP A 1 62 ? 10.918 -6.107 0.467 1.00 51.44 62 ASP A O 18
ATOM 32904 N N . ASP A 1 63 ? 11.570 -8.201 1.115 1.00 4.43 63 ASP A N 18
ATOM 32905 C CA . ASP A 1 63 ? 12.494 -8.514 0.003 1.00 52.50 63 ASP A CA 18
ATOM 32906 C C . ASP A 1 63 ? 11.753 -8.443 -1.348 1.00 31.01 63 ASP A C 18
ATOM 32907 O O . ASP A 1 63 ? 12.165 -7.721 -2.268 1.00 21.23 63 ASP A O 18
ATOM 32916 N N . ASP A 1 64 ? 10.622 -9.178 -1.413 1.00 13.41 64 ASP A N 18
ATOM 32917 C CA . ASP A 1 64 ? 9.760 -9.268 -2.605 1.00 14.11 64 ASP A CA 18
ATOM 32918 C C . ASP A 1 64 ? 9.105 -7.903 -2.903 1.00 62.32 64 ASP A C 18
ATOM 32919 O O . ASP A 1 64 ? 8.931 -7.529 -4.058 1.00 50.44 64 ASP A O 18
ATOM 32928 N N . ILE A 1 65 ? 8.798 -7.165 -1.820 1.00 31.02 65 ILE A N 18
ATOM 32929 C CA . ILE A 1 65 ? 8.149 -5.834 -1.875 1.00 24.14 65 ILE A CA 18
ATOM 32930 C C . ILE A 1 65 ? 9.034 -4.773 -2.564 1.00 73.21 65 ILE A C 18
ATOM 32931 O O . ILE A 1 65 ? 8.567 -4.070 -3.456 1.00 15.42 65 ILE A O 18
ATOM 32947 N N . ASP A 1 66 ? 10.310 -4.666 -2.157 1.00 14.44 66 ASP A N 18
ATOM 32948 C CA . ASP A 1 66 ? 11.245 -3.663 -2.727 1.00 44.52 66 ASP A CA 18
ATOM 32949 C C . ASP A 1 66 ? 11.482 -3.905 -4.235 1.00 42.42 66 ASP A C 18
ATOM 32950 O O . ASP A 1 66 ? 11.621 -2.961 -5.019 1.00 51.20 66 ASP A O 18
ATOM 32959 N N . LYS A 1 67 ? 11.478 -5.192 -4.617 1.00 10.51 67 LYS A N 18
ATOM 32960 C CA . LYS A 1 67 ? 11.619 -5.624 -6.019 1.00 62.21 67 LYS A CA 18
ATOM 32961 C C . LYS A 1 67 ? 10.294 -5.433 -6.791 1.00 12.54 67 LYS A C 18
ATOM 32962 O O . LYS A 1 67 ? 10.305 -5.220 -8.009 1.00 0.31 67 LYS A O 18
ATOM 32981 N N . TRP A 1 68 ? 9.166 -5.532 -6.057 1.00 12.53 68 TRP A N 18
ATOM 32982 C CA . TRP A 1 68 ? 7.808 -5.288 -6.589 1.00 2.11 68 TRP A CA 18
ATOM 32983 C C . TRP A 1 68 ? 7.692 -3.810 -7.002 1.00 12.04 68 TRP A C 18
ATOM 32984 O O . TRP A 1 68 ? 7.233 -3.498 -8.091 1.00 23.33 68 TRP A O 18
ATOM 33005 N N . ILE A 1 69 ? 8.183 -2.921 -6.127 1.00 13.32 69 ILE A N 18
ATOM 33006 C CA . ILE A 1 69 ? 8.183 -1.464 -6.360 1.00 4.44 69 ILE A CA 18
ATOM 33007 C C . ILE A 1 69 ? 9.237 -1.097 -7.432 1.00 72.05 69 ILE A C 18
ATOM 33008 O O . ILE A 1 69 ? 9.017 -0.173 -8.222 1.00 30.35 69 ILE A O 18
ATOM 33024 N N . ASP A 1 70 ? 10.350 -1.866 -7.473 1.00 44.43 70 ASP A N 18
ATOM 33025 C CA . ASP A 1 70 ? 11.439 -1.687 -8.462 1.00 12.03 70 ASP A CA 18
ATOM 33026 C C . ASP A 1 70 ? 10.884 -1.730 -9.890 1.00 22.22 70 ASP A C 18
ATOM 33027 O O . ASP A 1 70 ? 11.116 -0.815 -10.688 1.00 72.14 70 ASP A O 18
ATOM 33036 N N . LYS A 1 71 ? 10.098 -2.779 -10.181 1.00 61.31 71 LYS A N 18
ATOM 33037 C CA . LYS A 1 71 ? 9.555 -2.996 -11.523 1.00 61.33 71 LYS A CA 18
ATOM 33038 C C . LYS A 1 71 ? 8.407 -2.015 -11.834 1.00 35.53 71 LYS A C 18
ATOM 33039 O O . LYS A 1 71 ? 8.222 -1.662 -12.984 1.00 32.34 71 LYS A O 18
ATOM 33058 N N . ILE A 1 72 ? 7.662 -1.556 -10.794 1.00 43.43 72 ILE A N 18
ATOM 33059 C CA . ILE A 1 72 ? 6.581 -0.547 -10.966 1.00 20.20 72 ILE A CA 18
ATOM 33060 C C . ILE A 1 72 ? 7.172 0.806 -11.436 1.00 55.25 72 ILE A C 18
ATOM 33061 O O . ILE A 1 72 ? 6.620 1.458 -12.324 1.00 21.34 72 ILE A O 18
ATOM 33077 N N . LYS A 1 73 ? 8.320 1.193 -10.837 1.00 4.35 73 LYS A N 18
ATOM 33078 C CA . LYS A 1 73 ? 9.052 2.426 -11.203 1.00 10.10 73 LYS A CA 18
ATOM 33079 C C . LYS A 1 73 ? 9.641 2.318 -12.621 1.00 65.34 73 LYS A C 18
ATOM 33080 O O . LYS A 1 73 ? 9.774 3.325 -13.325 1.00 20.20 73 LYS A O 18
ATOM 33099 N N . LYS A 1 74 ? 9.993 1.080 -13.013 1.00 31.21 74 LYS A N 18
ATOM 33100 C CA . LYS A 1 74 ? 10.594 0.770 -14.317 1.00 55.03 74 LYS A CA 18
ATOM 33101 C C . LYS A 1 74 ? 9.532 0.841 -15.430 1.00 52.40 74 LYS A C 18
ATOM 33102 O O . LYS A 1 74 ? 9.794 1.362 -16.521 1.00 72.42 74 LYS A O 18
ATOM 33121 N N . GLU A 1 75 ? 8.330 0.311 -15.134 1.00 54.13 75 GLU A N 18
ATOM 33122 C CA . GLU A 1 75 ? 7.181 0.333 -16.062 1.00 32.12 75 GLU A CA 18
ATOM 33123 C C . GLU A 1 75 ? 6.632 1.764 -16.193 1.00 42.23 75 GLU A C 18
ATOM 33124 O O . GLU A 1 75 ? 6.308 2.226 -17.292 1.00 43.21 75 GLU A O 18
ATOM 33136 N N . ARG A 1 76 ? 6.539 2.451 -15.038 1.00 54.23 76 ARG A N 18
ATOM 33137 C CA . ARG A 1 76 ? 5.866 3.752 -14.903 1.00 63.23 76 ARG A CA 18
ATOM 33138 C C . ARG A 1 76 ? 6.782 4.741 -14.147 1.00 71.23 76 ARG A C 18
ATOM 33139 O O . ARG A 1 76 ? 6.746 4.793 -12.913 1.00 1.00 76 ARG A O 18
ATOM 33160 N N . PRO A 1 77 ? 7.671 5.495 -14.864 1.00 70.30 77 PRO A N 18
ATOM 33161 C CA . PRO A 1 77 ? 8.483 6.573 -14.256 1.00 10.04 77 PRO A CA 18
ATOM 33162 C C . PRO A 1 77 ? 7.752 7.933 -14.207 1.00 50.45 77 PRO A C 18
ATOM 33163 O O . PRO A 1 77 ? 8.283 8.885 -13.638 1.00 42.01 77 PRO A O 18
ATOM 33174 N N . GLN A 1 78 ? 6.514 8.012 -14.759 1.00 1.51 78 GLN A N 18
ATOM 33175 C CA . GLN A 1 78 ? 5.732 9.285 -14.801 1.00 14.13 78 GLN A CA 18
ATOM 33176 C C . GLN A 1 78 ? 5.180 9.689 -13.409 1.00 25.14 78 GLN A C 18
ATOM 33177 O O . GLN A 1 78 ? 4.509 10.722 -13.276 1.00 70.40 78 GLN A O 18
ATOM 33191 N N . LEU A 1 79 ? 5.465 8.873 -12.384 1.00 52.20 79 LEU A N 18
ATOM 33192 C CA . LEU A 1 79 ? 4.953 9.051 -11.022 1.00 2.24 79 LEU A CA 18
ATOM 33193 C C . LEU A 1 79 ? 6.027 8.683 -9.982 1.00 15.01 79 LEU A C 18
ATOM 33194 O O . LEU A 1 79 ? 7.048 8.085 -10.324 1.00 61.13 79 LEU A O 18
ATOM 33210 N N . GLU A 1 80 ? 5.806 9.073 -8.726 1.00 4.41 80 GLU A N 18
ATOM 33211 C CA . GLU A 1 80 ? 6.598 8.599 -7.588 1.00 64.34 80 GLU A CA 18
ATOM 33212 C C . GLU A 1 80 ? 5.965 7.293 -7.063 1.00 2.14 80 GLU A C 18
ATOM 33213 O O . GLU A 1 80 ? 4.746 7.155 -7.103 1.00 71.13 80 GLU A O 18
ATOM 33225 N N . VAL A 1 81 ? 6.793 6.331 -6.614 1.00 12.53 81 VAL A N 18
ATOM 33226 C CA . VAL A 1 81 ? 6.317 5.097 -5.945 1.00 72.22 81 VAL A CA 18
ATOM 33227 C C . VAL A 1 81 ? 6.950 5.028 -4.545 1.00 53.13 81 VAL A C 18
ATOM 33228 O O . VAL A 1 81 ? 8.168 4.847 -4.412 1.00 53.34 81 VAL A O 18
ATOM 33241 N N . ARG A 1 82 ? 6.114 5.180 -3.509 1.00 74.31 82 ARG A N 18
ATOM 33242 C CA . ARG A 1 82 ? 6.555 5.336 -2.109 1.00 23.50 82 ARG A CA 18
ATOM 33243 C C . ARG A 1 82 ? 6.181 4.078 -1.300 1.00 3.34 82 ARG A C 18
ATOM 33244 O O . ARG A 1 82 ? 4.992 3.794 -1.138 1.00 41.11 82 ARG A O 18
ATOM 33265 N N . LYS A 1 83 ? 7.187 3.316 -0.820 1.00 31.53 83 LYS A N 18
ATOM 33266 C CA . LYS A 1 83 ? 6.950 2.183 0.097 1.00 53.31 83 LYS A CA 18
ATOM 33267 C C . LYS A 1 83 ? 6.673 2.722 1.507 1.00 4.22 83 LYS A C 18
ATOM 33268 O O . LYS A 1 83 ? 7.511 3.420 2.087 1.00 11.30 83 LYS A O 18
ATOM 33287 N N . VAL A 1 84 ? 5.493 2.392 2.028 1.00 74.13 84 VAL A N 18
ATOM 33288 C CA . VAL A 1 84 ? 5.011 2.823 3.347 1.00 15.32 84 VAL A CA 18
ATOM 33289 C C . VAL A 1 84 ? 4.893 1.594 4.256 1.00 33.23 84 VAL A C 18
ATOM 33290 O O . VAL A 1 84 ? 3.869 0.909 4.278 1.00 52.52 84 VAL A O 18
ATOM 33303 N N . THR A 1 85 ? 5.975 1.295 4.980 1.00 5.41 85 THR A N 18
ATOM 33304 C CA . THR A 1 85 ? 6.040 0.122 5.866 1.00 73.51 85 THR A CA 18
ATOM 33305 C C . THR A 1 85 ? 5.432 0.453 7.242 1.00 45.03 85 THR A C 18
ATOM 33306 O O . THR A 1 85 ? 4.755 -0.379 7.854 1.00 4.02 85 THR A O 18
ATOM 33317 N N . ASP A 1 86 ? 5.675 1.684 7.705 1.00 44.14 86 ASP A N 18
ATOM 33318 C CA . ASP A 1 86 ? 5.152 2.195 8.990 1.00 44.22 86 ASP A CA 18
ATOM 33319 C C . ASP A 1 86 ? 3.890 3.040 8.756 1.00 5.55 86 ASP A C 18
ATOM 33320 O O . ASP A 1 86 ? 3.762 3.712 7.731 1.00 44.12 86 ASP A O 18
ATOM 33329 N N . GLU A 1 87 ? 2.969 2.982 9.733 1.00 14.21 87 GLU A N 18
ATOM 33330 C CA . GLU A 1 87 ? 1.795 3.883 9.848 1.00 70.10 87 GLU A CA 18
ATOM 33331 C C . GLU A 1 87 ? 2.243 5.358 9.904 1.00 73.15 87 GLU A C 18
ATOM 33332 O O . GLU A 1 87 ? 1.578 6.251 9.347 1.00 43.42 87 GLU A O 18
ATOM 33344 N N . ASP A 1 88 ? 3.387 5.583 10.580 1.00 11.14 88 ASP A N 18
ATOM 33345 C CA . ASP A 1 88 ? 4.057 6.897 10.655 1.00 53.11 88 ASP A CA 18
ATOM 33346 C C . ASP A 1 88 ? 4.278 7.485 9.246 1.00 34.43 88 ASP A C 18
ATOM 33347 O O . ASP A 1 88 ? 3.988 8.656 9.008 1.00 60.21 88 ASP A O 18
ATOM 33356 N N . GLN A 1 89 ? 4.750 6.621 8.316 1.00 10.32 89 GLN A N 18
ATOM 33357 C CA . GLN A 1 89 ? 5.021 6.998 6.909 1.00 52.13 89 GLN A CA 18
ATOM 33358 C C . GLN A 1 89 ? 3.724 7.372 6.177 1.00 42.03 89 GLN A C 18
ATOM 33359 O O . GLN A 1 89 ? 3.725 8.283 5.353 1.00 72.14 89 GLN A O 18
ATOM 33373 N N . ALA A 1 90 ? 2.624 6.660 6.509 1.00 65.00 90 ALA A N 18
ATOM 33374 C CA . ALA A 1 90 ? 1.284 6.924 5.940 1.00 63.10 90 ALA A CA 18
ATOM 33375 C C . ALA A 1 90 ? 0.770 8.320 6.339 1.00 71.42 90 ALA A C 18
ATOM 33376 O O . ALA A 1 90 ? 0.005 8.942 5.602 1.00 63.45 90 ALA A O 18
ATOM 33383 N N . LYS A 1 91 ? 1.200 8.788 7.522 1.00 22.22 91 LYS A N 18
ATOM 33384 C CA . LYS A 1 91 ? 0.918 10.158 7.995 1.00 11.44 91 LYS A CA 18
ATOM 33385 C C . LYS A 1 91 ? 1.909 11.195 7.409 1.00 2.22 91 LYS A C 18
ATOM 33386 O O . LYS A 1 91 ? 1.529 12.348 7.182 1.00 11.04 91 LYS A O 18
ATOM 33405 N N . GLN A 1 92 ? 3.173 10.793 7.165 1.00 21.30 92 GLN A N 18
ATOM 33406 C CA . GLN A 1 92 ? 4.204 11.708 6.615 1.00 14.51 92 GLN A CA 18
ATOM 33407 C C . GLN A 1 92 ? 3.874 12.097 5.161 1.00 54.20 92 GLN A C 18
ATOM 33408 O O . GLN A 1 92 ? 4.015 13.260 4.778 1.00 32.41 92 GLN A O 18
ATOM 33422 N N . ILE A 1 93 ? 3.462 11.102 4.356 1.00 25.31 93 ILE A N 18
ATOM 33423 C CA . ILE A 1 93 ? 3.055 11.317 2.954 1.00 42.22 93 ILE A CA 18
ATOM 33424 C C . ILE A 1 93 ? 1.782 12.185 2.833 1.00 41.33 93 ILE A C 18
ATOM 33425 O O . ILE A 1 93 ? 1.619 12.888 1.843 1.00 32.34 93 ILE A O 18
ATOM 33441 N N . LEU A 1 94 ? 0.894 12.151 3.856 1.00 24.51 94 LEU A N 18
ATOM 33442 C CA . LEU A 1 94 ? -0.232 13.111 3.952 1.00 70.21 94 LEU A CA 18
ATOM 33443 C C . LEU A 1 94 ? 0.305 14.557 3.870 1.00 54.10 94 LEU A C 18
ATOM 33444 O O . LEU A 1 94 ? -0.220 15.382 3.119 1.00 71.23 94 LEU A O 18
ATOM 33460 N N . GLU A 1 95 ? 1.408 14.806 4.603 1.00 51.31 95 GLU A N 18
ATOM 33461 C CA . GLU A 1 95 ? 2.088 16.113 4.651 1.00 14.12 95 GLU A CA 18
ATOM 33462 C C . GLU A 1 95 ? 2.979 16.338 3.402 1.00 75.44 95 GLU A C 18
ATOM 33463 O O . GLU A 1 95 ? 3.173 17.474 2.983 1.00 2.02 95 GLU A O 18
ATOM 33475 N N . ASP A 1 96 ? 3.459 15.230 2.797 1.00 73.45 96 ASP A N 18
ATOM 33476 C CA . ASP A 1 96 ? 4.357 15.264 1.604 1.00 73.15 96 ASP A CA 18
ATOM 33477 C C . ASP A 1 96 ? 3.615 15.875 0.406 1.00 61.31 96 ASP A C 18
ATOM 33478 O O . ASP A 1 96 ? 4.158 16.697 -0.335 1.00 3.53 96 ASP A O 18
ATOM 33487 N N . LEU A 1 97 ? 2.354 15.449 0.261 1.00 33.12 97 LEU A N 18
ATOM 33488 C CA . LEU A 1 97 ? 1.455 15.881 -0.818 1.00 41.41 97 LEU A CA 18
ATOM 33489 C C . LEU A 1 97 ? 1.038 17.356 -0.624 1.00 52.44 97 LEU A C 18
ATOM 33490 O O . LEU A 1 97 ? 0.729 18.044 -1.599 1.00 64.42 97 LEU A O 18
ATOM 33506 N N . LYS A 1 98 ? 1.076 17.834 0.643 1.00 73.41 98 LYS A N 18
ATOM 33507 C CA . LYS A 1 98 ? 0.750 19.233 0.990 1.00 51.00 98 LYS A CA 18
ATOM 33508 C C . LYS A 1 98 ? 1.955 20.158 0.718 1.00 70.54 98 LYS A C 18
ATOM 33509 O O . LYS A 1 98 ? 1.779 21.311 0.312 1.00 13.23 98 LYS A O 18
ATOM 33528 N N . LYS A 1 99 ? 3.173 19.638 0.979 1.00 13.34 99 LYS A N 18
ATOM 33529 C CA . LYS A 1 99 ? 4.437 20.336 0.669 1.00 23.34 99 LYS A CA 18
ATOM 33530 C C . LYS A 1 99 ? 4.586 20.502 -0.855 1.00 4.52 99 LYS A C 18
ATOM 33531 O O . LYS A 1 99 ? 4.904 21.599 -1.334 1.00 44.35 99 LYS A O 18
ATOM 33550 N N . LYS A 1 100 ? 4.329 19.390 -1.582 1.00 63.24 100 LYS A N 18
ATOM 33551 C CA . LYS A 1 100 ? 4.294 19.329 -3.060 1.00 2.42 100 LYS A CA 18
ATOM 33552 C C . LYS A 1 100 ? 5.653 19.755 -3.676 1.00 11.43 100 LYS A C 18
ATOM 33553 O O . LYS A 1 100 ? 5.960 20.951 -3.775 1.00 22.13 100 LYS A O 18
ATOM 33572 N N . GLY A 1 101 ? 6.459 18.754 -4.066 1.00 2.11 101 GLY A N 18
ATOM 33573 C CA . GLY A 1 101 ? 7.742 18.993 -4.730 1.00 42.41 101 GLY A CA 18
ATOM 33574 C C . GLY A 1 101 ? 7.589 19.326 -6.210 1.00 61.21 101 GLY A C 18
ATOM 33575 O O . GLY A 1 101 ? 6.516 19.109 -6.792 1.00 45.21 101 GLY A O 18
ATOM 33579 N N . SER A 1 102 ? 8.665 19.862 -6.811 1.00 55.44 102 SER A N 18
ATOM 33580 C CA . SER A 1 102 ? 8.711 20.198 -8.241 1.00 43.10 102 SER A CA 18
ATOM 33581 C C . SER A 1 102 ? 8.555 18.936 -9.110 1.00 33.00 102 SER A C 18
ATOM 33582 O O . SER A 1 102 ? 9.279 17.952 -8.922 1.00 21.54 102 SER A O 18
ATOM 33590 N N . LEU A 1 103 ? 7.591 18.976 -10.042 1.00 2.13 103 LEU A N 18
ATOM 33591 C CA . LEU A 1 103 ? 7.368 17.889 -11.023 1.00 54.22 103 LEU A CA 18
ATOM 33592 C C . LEU A 1 103 ? 7.790 18.349 -12.430 1.00 15.23 103 LEU A C 18
ATOM 33593 O O . LEU A 1 103 ? 7.517 17.664 -13.421 1.00 31.22 103 LEU A O 18
ATOM 33609 N N . GLU A 1 104 ? 8.476 19.509 -12.503 1.00 0.24 104 GLU A N 18
ATOM 33610 C CA . GLU A 1 104 ? 9.011 20.049 -13.762 1.00 44.21 104 GLU A CA 18
ATOM 33611 C C . GLU A 1 104 ? 10.289 19.285 -14.164 1.00 10.45 104 GLU A C 18
ATOM 33612 O O . GLU A 1 104 ? 11.159 19.016 -13.328 1.00 13.51 104 GLU A O 18
ATOM 33624 N N . HIS A 1 105 ? 10.360 18.893 -15.438 1.00 31.45 105 HIS A N 18
ATOM 33625 C CA . HIS A 1 105 ? 11.545 18.250 -16.036 1.00 3.32 105 HIS A CA 18
ATOM 33626 C C . HIS A 1 105 ? 12.052 19.133 -17.180 1.00 64.25 105 HIS A C 18
ATOM 33627 O O . HIS A 1 105 ? 11.252 19.737 -17.897 1.00 35.44 105 HIS A O 18
ATOM 33642 N N . HIS A 1 106 ? 13.384 19.190 -17.360 1.00 22.25 106 HIS A N 18
ATOM 33643 C CA . HIS A 1 106 ? 14.022 19.898 -18.497 1.00 74.20 106 HIS A CA 18
ATOM 33644 C C . HIS A 1 106 ? 14.237 18.907 -19.678 1.00 43.44 106 HIS A C 18
ATOM 33645 O O . HIS A 1 106 ? 15.212 18.998 -20.436 1.00 61.31 106 HIS A O 18
ATOM 33660 N N . HIS A 1 107 ? 13.270 17.982 -19.826 1.00 43.14 107 HIS A N 18
ATOM 33661 C CA . HIS A 1 107 ? 13.255 16.918 -20.840 1.00 0.43 107 HIS A CA 18
ATOM 33662 C C . HIS A 1 107 ? 11.846 16.895 -21.445 1.00 21.53 107 HIS A C 18
ATOM 33663 O O . HIS A 1 107 ? 10.890 16.477 -20.770 1.00 74.34 107 HIS A O 18
ATOM 33678 N N . HIS A 1 108 ? 11.718 17.377 -22.692 1.00 62.42 108 HIS A N 18
ATOM 33679 C CA . HIS A 1 108 ? 10.413 17.579 -23.338 1.00 21.51 108 HIS A CA 18
ATOM 33680 C C . HIS A 1 108 ? 9.686 16.247 -23.608 1.00 15.41 108 HIS A C 18
ATOM 33681 O O . HIS A 1 108 ? 10.312 15.242 -23.972 1.00 32.24 108 HIS A O 18
ATOM 33696 N N . HIS A 1 109 ? 8.358 16.271 -23.415 1.00 41.42 109 HIS A N 18
ATOM 33697 C CA . HIS A 1 109 ? 7.456 15.128 -23.660 1.00 0.55 109 HIS A CA 18
ATOM 33698 C C . HIS A 1 109 ? 6.242 15.602 -24.465 1.00 23.55 109 HIS A C 18
ATOM 33699 O O . HIS A 1 109 ? 5.708 16.686 -24.205 1.00 1.32 109 HIS A O 18
ATOM 33714 N N . HIS A 1 110 ? 5.827 14.792 -25.455 1.00 22.22 110 HIS A N 18
ATOM 33715 C CA . HIS A 1 110 ? 4.590 15.013 -26.236 1.00 13.22 110 HIS A CA 18
ATOM 33716 C C . HIS A 1 110 ? 3.676 13.769 -26.075 1.00 54.21 110 HIS A C 18
ATOM 33717 O O . HIS A 1 110 ? 3.879 12.771 -26.803 1.00 55.22 110 HIS A O 18
ATOM 33733 N N . MET A 1 1 ? 1.314 14.895 -15.291 1.00 54.04 1 MET A N 19
ATOM 33734 C CA . MET A 1 1 ? 0.016 15.261 -14.667 1.00 12.45 1 MET A CA 19
ATOM 33735 C C . MET A 1 1 ? 0.016 14.817 -13.188 1.00 61.12 1 MET A C 19
ATOM 33736 O O . MET A 1 1 ? 1.077 14.499 -12.640 1.00 51.51 1 MET A O 19
ATOM 33752 N N . GLY A 1 2 ? -1.172 14.814 -12.548 1.00 61.24 2 GLY A N 19
ATOM 33753 C CA . GLY A 1 2 ? -1.343 14.252 -11.207 1.00 53.23 2 GLY A CA 19
ATOM 33754 C C . GLY A 1 2 ? -1.126 12.738 -11.195 1.00 12.12 2 GLY A C 19
ATOM 33755 O O . GLY A 1 2 ? -2.079 11.960 -11.341 1.00 50.54 2 GLY A O 19
ATOM 33759 N N . SER A 1 3 ? 0.146 12.331 -11.066 1.00 64.21 3 SER A N 19
ATOM 33760 C CA . SER A 1 3 ? 0.575 10.929 -11.060 1.00 34.21 3 SER A CA 19
ATOM 33761 C C . SER A 1 3 ? 1.623 10.705 -9.953 1.00 45.24 3 SER A C 19
ATOM 33762 O O . SER A 1 3 ? 2.790 11.089 -10.095 1.00 11.42 3 SER A O 19
ATOM 33770 N N . LYS A 1 4 ? 1.168 10.162 -8.820 1.00 64.52 4 LYS A N 19
ATOM 33771 C CA . LYS A 1 4 ? 2.034 9.557 -7.802 1.00 21.02 4 LYS A CA 19
ATOM 33772 C C . LYS A 1 4 ? 1.287 8.380 -7.189 1.00 33.14 4 LYS A C 19
ATOM 33773 O O . LYS A 1 4 ? 0.083 8.462 -6.938 1.00 73.40 4 LYS A O 19
ATOM 33792 N N . ILE A 1 5 ? 1.989 7.269 -7.008 1.00 72.41 5 ILE A N 19
ATOM 33793 C CA . ILE A 1 5 ? 1.444 6.090 -6.346 1.00 44.01 5 ILE A CA 19
ATOM 33794 C C . ILE A 1 5 ? 2.038 5.979 -4.938 1.00 70.22 5 ILE A C 19
ATOM 33795 O O . ILE A 1 5 ? 3.210 6.324 -4.707 1.00 60.11 5 ILE A O 19
ATOM 33811 N N . ILE A 1 6 ? 1.214 5.541 -3.992 1.00 11.44 6 ILE A N 19
ATOM 33812 C CA . ILE A 1 6 ? 1.650 5.241 -2.636 1.00 52.35 6 ILE A CA 19
ATOM 33813 C C . ILE A 1 6 ? 1.446 3.743 -2.392 1.00 63.12 6 ILE A C 19
ATOM 33814 O O . ILE A 1 6 ? 0.320 3.255 -2.413 1.00 54.41 6 ILE A O 19
ATOM 33830 N N . VAL A 1 7 ? 2.543 3.023 -2.166 1.00 73.31 7 VAL A N 19
ATOM 33831 C CA . VAL A 1 7 ? 2.519 1.573 -1.980 1.00 22.34 7 VAL A CA 19
ATOM 33832 C C . VAL A 1 7 ? 2.644 1.273 -0.480 1.00 11.14 7 VAL A C 19
ATOM 33833 O O . VAL A 1 7 ? 3.701 1.492 0.114 1.00 62.13 7 VAL A O 19
ATOM 33846 N N . ILE A 1 8 ? 1.549 0.788 0.125 1.00 73.35 8 ILE A N 19
ATOM 33847 C CA . ILE A 1 8 ? 1.444 0.598 1.575 1.00 5.50 8 ILE A CA 19
ATOM 33848 C C . ILE A 1 8 ? 1.613 -0.880 1.954 1.00 54.51 8 ILE A C 19
ATOM 33849 O O . ILE A 1 8 ? 0.817 -1.736 1.562 1.00 32.45 8 ILE A O 19
ATOM 33865 N N . ILE A 1 9 ? 2.640 -1.136 2.772 1.00 10.12 9 ILE A N 19
ATOM 33866 C CA . ILE A 1 9 ? 2.992 -2.461 3.267 1.00 31.04 9 ILE A CA 19
ATOM 33867 C C . ILE A 1 9 ? 2.165 -2.676 4.553 1.00 22.53 9 ILE A C 19
ATOM 33868 O O . ILE A 1 9 ? 2.574 -2.272 5.655 1.00 54.14 9 ILE A O 19
ATOM 33884 N N . SER A 1 10 ? 0.953 -3.235 4.389 1.00 20.33 10 SER A N 19
ATOM 33885 C CA . SER A 1 10 ? -0.002 -3.390 5.491 1.00 41.12 10 SER A CA 19
ATOM 33886 C C . SER A 1 10 ? 0.243 -4.734 6.199 1.00 12.03 10 SER A C 19
ATOM 33887 O O . SER A 1 10 ? -0.117 -5.808 5.684 1.00 14.40 10 SER A O 19
ATOM 33895 N N . SER A 1 11 ? 0.895 -4.654 7.366 1.00 65.44 11 SER A N 19
ATOM 33896 C CA . SER A 1 11 ? 1.155 -5.805 8.231 1.00 2.00 11 SER A CA 19
ATOM 33897 C C . SER A 1 11 ? 0.048 -5.909 9.307 1.00 22.24 11 SER A C 19
ATOM 33898 O O . SER A 1 11 ? 0.254 -5.526 10.469 1.00 54.23 11 SER A O 19
ATOM 33906 N N . ASP A 1 12 ? -1.156 -6.349 8.859 1.00 32.25 12 ASP A N 19
ATOM 33907 C CA . ASP A 1 12 ? -2.352 -6.625 9.719 1.00 41.31 12 ASP A CA 19
ATOM 33908 C C . ASP A 1 12 ? -3.081 -5.347 10.224 1.00 1.01 12 ASP A C 19
ATOM 33909 O O . ASP A 1 12 ? -4.309 -5.347 10.356 1.00 15.03 12 ASP A O 19
ATOM 33918 N N . ASP A 1 13 ? -2.331 -4.264 10.489 1.00 20.01 13 ASP A N 19
ATOM 33919 C CA . ASP A 1 13 ? -2.841 -3.086 11.235 1.00 30.33 13 ASP A CA 19
ATOM 33920 C C . ASP A 1 13 ? -3.764 -2.207 10.359 1.00 54.05 13 ASP A C 19
ATOM 33921 O O . ASP A 1 13 ? -3.435 -1.896 9.205 1.00 33.40 13 ASP A O 19
ATOM 33930 N N . THR A 1 14 ? -4.893 -1.774 10.955 1.00 22.54 14 THR A N 19
ATOM 33931 C CA . THR A 1 14 ? -6.004 -1.135 10.227 1.00 74.54 14 THR A CA 19
ATOM 33932 C C . THR A 1 14 ? -5.795 0.380 10.006 1.00 60.11 14 THR A C 19
ATOM 33933 O O . THR A 1 14 ? -6.418 0.966 9.107 1.00 41.22 14 THR A O 19
ATOM 33944 N N . THR A 1 15 ? -4.921 1.022 10.811 1.00 64.24 15 THR A N 19
ATOM 33945 C CA . THR A 1 15 ? -4.598 2.456 10.641 1.00 54.25 15 THR A CA 19
ATOM 33946 C C . THR A 1 15 ? -4.012 2.731 9.232 1.00 0.34 15 THR A C 19
ATOM 33947 O O . THR A 1 15 ? -4.318 3.746 8.622 1.00 23.12 15 THR A O 19
ATOM 33958 N N . LEU A 1 16 ? -3.240 1.762 8.704 1.00 73.22 16 LEU A N 19
ATOM 33959 C CA . LEU A 1 16 ? -2.597 1.872 7.370 1.00 53.43 16 LEU A CA 19
ATOM 33960 C C . LEU A 1 16 ? -3.651 1.780 6.247 1.00 62.21 16 LEU A C 19
ATOM 33961 O O . LEU A 1 16 ? -3.476 2.351 5.170 1.00 41.34 16 LEU A O 19
ATOM 33977 N N . GLU A 1 17 ? -4.750 1.072 6.547 1.00 40.53 17 GLU A N 19
ATOM 33978 C CA . GLU A 1 17 ? -5.858 0.819 5.608 1.00 3.43 17 GLU A CA 19
ATOM 33979 C C . GLU A 1 17 ? -6.752 2.066 5.446 1.00 23.42 17 GLU A C 19
ATOM 33980 O O . GLU A 1 17 ? -7.132 2.432 4.327 1.00 4.22 17 GLU A O 19
ATOM 33992 N N . GLU A 1 18 ? -7.087 2.706 6.585 1.00 14.32 18 GLU A N 19
ATOM 33993 C CA . GLU A 1 18 ? -7.934 3.918 6.606 1.00 33.22 18 GLU A CA 19
ATOM 33994 C C . GLU A 1 18 ? -7.148 5.155 6.128 1.00 75.22 18 GLU A C 19
ATOM 33995 O O . GLU A 1 18 ? -7.717 6.040 5.480 1.00 32.43 18 GLU A O 19
ATOM 34007 N N . LEU A 1 19 ? -5.834 5.195 6.445 1.00 34.01 19 LEU A N 19
ATOM 34008 C CA . LEU A 1 19 ? -4.924 6.259 5.972 1.00 32.42 19 LEU A CA 19
ATOM 34009 C C . LEU A 1 19 ? -4.750 6.160 4.447 1.00 11.02 19 LEU A C 19
ATOM 34010 O O . LEU A 1 19 ? -4.737 7.173 3.760 1.00 43.05 19 LEU A O 19
ATOM 34026 N N . ALA A 1 20 ? -4.695 4.921 3.935 1.00 61.04 20 ALA A N 19
ATOM 34027 C CA . ALA A 1 20 ? -4.653 4.641 2.486 1.00 32.24 20 ALA A CA 19
ATOM 34028 C C . ALA A 1 20 ? -5.834 5.298 1.744 1.00 72.22 20 ALA A C 19
ATOM 34029 O O . ALA A 1 20 ? -5.671 5.828 0.642 1.00 44.23 20 ALA A O 19
ATOM 34036 N N . ARG A 1 21 ? -7.016 5.261 2.393 1.00 52.14 21 ARG A N 19
ATOM 34037 C CA . ARG A 1 21 ? -8.252 5.869 1.873 1.00 54.53 21 ARG A CA 19
ATOM 34038 C C . ARG A 1 21 ? -8.151 7.407 1.854 1.00 34.33 21 ARG A C 19
ATOM 34039 O O . ARG A 1 21 ? -8.602 8.034 0.896 1.00 75.21 21 ARG A O 19
ATOM 34060 N N . LYS A 1 22 ? -7.513 7.989 2.902 1.00 45.43 22 LYS A N 19
ATOM 34061 C CA . LYS A 1 22 ? -7.311 9.457 3.009 1.00 42.12 22 LYS A CA 19
ATOM 34062 C C . LYS A 1 22 ? -6.506 9.964 1.796 1.00 53.14 22 LYS A C 19
ATOM 34063 O O . LYS A 1 22 ? -6.865 10.961 1.159 1.00 62.34 22 LYS A O 19
ATOM 34082 N N . ILE A 1 23 ? -5.417 9.239 1.500 1.00 73.22 23 ILE A N 19
ATOM 34083 C CA . ILE A 1 23 ? -4.466 9.600 0.448 1.00 4.13 23 ILE A CA 19
ATOM 34084 C C . ILE A 1 23 ? -5.088 9.452 -0.959 1.00 40.21 23 ILE A C 19
ATOM 34085 O O . ILE A 1 23 ? -5.094 10.417 -1.733 1.00 5.33 23 ILE A O 19
ATOM 34101 N N . LYS A 1 24 ? -5.641 8.254 -1.281 1.00 75.00 24 LYS A N 19
ATOM 34102 C CA . LYS A 1 24 ? -6.120 7.967 -2.658 1.00 45.14 24 LYS A CA 19
ATOM 34103 C C . LYS A 1 24 ? -7.390 8.750 -3.027 1.00 30.32 24 LYS A C 19
ATOM 34104 O O . LYS A 1 24 ? -7.665 8.946 -4.218 1.00 33.00 24 LYS A O 19
ATOM 34123 N N . ASP A 1 25 ? -8.139 9.196 -2.005 1.00 15.30 25 ASP A N 19
ATOM 34124 C CA . ASP A 1 25 ? -9.369 9.996 -2.189 1.00 3.34 25 ASP A CA 19
ATOM 34125 C C . ASP A 1 25 ? -9.073 11.317 -2.950 1.00 1.02 25 ASP A C 19
ATOM 34126 O O . ASP A 1 25 ? -9.938 11.847 -3.653 1.00 34.13 25 ASP A O 19
ATOM 34135 N N . GLU A 1 26 ? -7.821 11.803 -2.829 1.00 71.52 26 GLU A N 19
ATOM 34136 C CA . GLU A 1 26 ? -7.355 13.049 -3.486 1.00 53.11 26 GLU A CA 19
ATOM 34137 C C . GLU A 1 26 ? -7.183 12.883 -5.015 1.00 20.25 26 GLU A C 19
ATOM 34138 O O . GLU A 1 26 ? -7.004 13.877 -5.730 1.00 11.01 26 GLU A O 19
ATOM 34150 N N . GLY A 1 27 ? -7.208 11.627 -5.502 1.00 34.21 27 GLY A N 19
ATOM 34151 C CA . GLY A 1 27 ? -7.234 11.328 -6.945 1.00 34.04 27 GLY A CA 19
ATOM 34152 C C . GLY A 1 27 ? -6.065 10.478 -7.433 1.00 11.14 27 GLY A C 19
ATOM 34153 O O . GLY A 1 27 ? -5.981 10.170 -8.622 1.00 53.52 27 GLY A O 19
ATOM 34157 N N . LEU A 1 28 ? -5.150 10.110 -6.534 1.00 75.32 28 LEU A N 19
ATOM 34158 C CA . LEU A 1 28 ? -3.974 9.268 -6.878 1.00 60.55 28 LEU A CA 19
ATOM 34159 C C . LEU A 1 28 ? -4.225 7.804 -6.465 1.00 12.42 28 LEU A C 19
ATOM 34160 O O . LEU A 1 28 ? -5.090 7.542 -5.633 1.00 42.14 28 LEU A O 19
ATOM 34176 N N . GLU A 1 29 ? -3.493 6.849 -7.078 1.00 34.44 29 GLU A N 19
ATOM 34177 C CA . GLU A 1 29 ? -3.629 5.410 -6.767 1.00 4.00 29 GLU A CA 19
ATOM 34178 C C . GLU A 1 29 ? -2.766 5.010 -5.549 1.00 42.31 29 GLU A C 19
ATOM 34179 O O . GLU A 1 29 ? -1.660 5.523 -5.360 1.00 5.31 29 GLU A O 19
ATOM 34191 N N . VAL A 1 30 ? -3.308 4.093 -4.726 1.00 15.21 30 VAL A N 19
ATOM 34192 C CA . VAL A 1 30 ? -2.597 3.444 -3.614 1.00 23.51 30 VAL A CA 19
ATOM 34193 C C . VAL A 1 30 ? -2.625 1.910 -3.810 1.00 4.32 30 VAL A C 19
ATOM 34194 O O . VAL A 1 30 ? -3.701 1.315 -3.981 1.00 60.32 30 VAL A O 19
ATOM 34207 N N . TYR A 1 31 ? -1.433 1.287 -3.758 1.00 63.22 31 TYR A N 19
ATOM 34208 C CA . TYR A 1 31 ? -1.265 -0.170 -3.896 1.00 24.40 31 TYR A CA 19
ATOM 34209 C C . TYR A 1 31 ? -0.999 -0.765 -2.512 1.00 52.53 31 TYR A C 19
ATOM 34210 O O . TYR A 1 31 ? 0.040 -0.502 -1.917 1.00 13.13 31 TYR A O 19
ATOM 34228 N N . ILE A 1 32 ? -1.934 -1.564 -2.001 1.00 4.14 32 ILE A N 19
ATOM 34229 C CA . ILE A 1 32 ? -1.798 -2.187 -0.681 1.00 2.53 32 ILE A CA 19
ATOM 34230 C C . ILE A 1 32 ? -1.092 -3.546 -0.832 1.00 21.43 32 ILE A C 19
ATOM 34231 O O . ILE A 1 32 ? -1.667 -4.490 -1.366 1.00 35.10 32 ILE A O 19
ATOM 34247 N N . LEU A 1 33 ? 0.170 -3.633 -0.395 1.00 5.30 33 LEU A N 19
ATOM 34248 C CA . LEU A 1 33 ? 0.895 -4.908 -0.337 1.00 2.11 33 LEU A CA 19
ATOM 34249 C C . LEU A 1 33 ? 0.645 -5.543 1.023 1.00 11.34 33 LEU A C 19
ATOM 34250 O O . LEU A 1 33 ? 1.183 -5.097 2.043 1.00 55.35 33 LEU A O 19
ATOM 34266 N N . LEU A 1 34 ? -0.216 -6.563 1.030 1.00 2.21 34 LEU A N 19
ATOM 34267 C CA . LEU A 1 34 ? -0.656 -7.220 2.253 1.00 4.13 34 LEU A CA 19
ATOM 34268 C C . LEU A 1 34 ? 0.360 -8.308 2.624 1.00 2.31 34 LEU A C 19
ATOM 34269 O O . LEU A 1 34 ? 0.678 -9.183 1.802 1.00 62.00 34 LEU A O 19
ATOM 34285 N N . LYS A 1 35 ? 0.885 -8.221 3.848 1.00 3.42 35 LYS A N 19
ATOM 34286 C CA . LYS A 1 35 ? 1.682 -9.282 4.461 1.00 73.11 35 LYS A CA 19
ATOM 34287 C C . LYS A 1 35 ? 1.121 -9.573 5.862 1.00 52.32 35 LYS A C 19
ATOM 34288 O O . LYS A 1 35 ? 0.978 -8.672 6.691 1.00 50.14 35 LYS A O 19
ATOM 34307 N N . ASP A 1 36 ? 0.756 -10.834 6.090 1.00 32.42 36 ASP A N 19
ATOM 34308 C CA . ASP A 1 36 ? 0.205 -11.307 7.371 1.00 64.51 36 ASP A CA 19
ATOM 34309 C C . ASP A 1 36 ? 0.930 -12.597 7.783 1.00 34.20 36 ASP A C 19
ATOM 34310 O O . ASP A 1 36 ? 1.679 -13.173 6.980 1.00 12.15 36 ASP A O 19
ATOM 34319 N N . LYS A 1 37 ? 0.752 -13.017 9.043 1.00 52.20 37 LYS A N 19
ATOM 34320 C CA . LYS A 1 37 ? 1.345 -14.261 9.562 1.00 2.45 37 LYS A CA 19
ATOM 34321 C C . LYS A 1 37 ? 0.597 -15.491 9.022 1.00 24.43 37 LYS A C 19
ATOM 34322 O O . LYS A 1 37 ? 1.219 -16.469 8.589 1.00 12.12 37 LYS A O 19
ATOM 34341 N N . ASP A 1 38 ? -0.744 -15.422 9.020 1.00 55.42 38 ASP A N 19
ATOM 34342 C CA . ASP A 1 38 ? -1.602 -16.552 8.625 1.00 65.23 38 ASP A CA 19
ATOM 34343 C C . ASP A 1 38 ? -1.919 -16.461 7.126 1.00 13.12 38 ASP A C 19
ATOM 34344 O O . ASP A 1 38 ? -1.975 -15.365 6.569 1.00 62.30 38 ASP A O 19
ATOM 34353 N N . GLU A 1 39 ? -2.164 -17.620 6.506 1.00 23.32 39 GLU A N 19
ATOM 34354 C CA . GLU A 1 39 ? -2.385 -17.743 5.055 1.00 61.31 39 GLU A CA 19
ATOM 34355 C C . GLU A 1 39 ? -3.798 -17.248 4.669 1.00 41.31 39 GLU A C 19
ATOM 34356 O O . GLU A 1 39 ? -3.960 -16.455 3.739 1.00 65.33 39 GLU A O 19
ATOM 34368 N N . LYS A 1 40 ? -4.812 -17.678 5.437 1.00 25.43 40 LYS A N 19
ATOM 34369 C CA . LYS A 1 40 ? -6.228 -17.425 5.114 1.00 13.41 40 LYS A CA 19
ATOM 34370 C C . LYS A 1 40 ? -6.650 -16.029 5.601 1.00 5.53 40 LYS A C 19
ATOM 34371 O O . LYS A 1 40 ? -7.408 -15.337 4.915 1.00 65.23 40 LYS A O 19
ATOM 34390 N N . ARG A 1 41 ? -6.107 -15.608 6.763 1.00 51.11 41 ARG A N 19
ATOM 34391 C CA . ARG A 1 41 ? -6.384 -14.273 7.344 1.00 70.33 41 ARG A CA 19
ATOM 34392 C C . ARG A 1 41 ? -5.726 -13.164 6.490 1.00 74.13 41 ARG A C 19
ATOM 34393 O O . ARG A 1 41 ? -6.234 -12.036 6.416 1.00 54.15 41 ARG A O 19
ATOM 34414 N N . LEU A 1 42 ? -4.588 -13.513 5.851 1.00 4.04 42 LEU A N 19
ATOM 34415 C CA . LEU A 1 42 ? -3.960 -12.704 4.787 1.00 2.11 42 LEU A CA 19
ATOM 34416 C C . LEU A 1 42 ? -4.954 -12.450 3.636 1.00 43.02 42 LEU A C 19
ATOM 34417 O O . LEU A 1 42 ? -5.240 -11.296 3.300 1.00 24.42 42 LEU A O 19
ATOM 34433 N N . GLU A 1 43 ? -5.496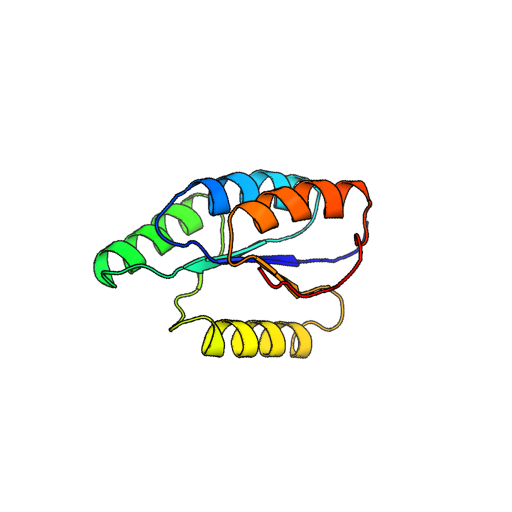 -13.556 3.083 1.00 42.12 43 GLU A N 19
ATOM 34434 C CA . GLU A 1 43 ? -6.333 -13.529 1.868 1.00 43.30 43 GLU A CA 19
ATOM 34435 C C . GLU A 1 43 ? -7.646 -12.737 2.074 1.00 45.11 43 GLU A C 19
ATOM 34436 O O . GLU A 1 43 ? -8.030 -11.947 1.213 1.00 3.32 43 GLU A O 19
ATOM 34448 N N . GLU A 1 44 ? -8.302 -12.932 3.237 1.00 15.21 44 GLU A N 19
ATOM 34449 C CA . GLU A 1 44 ? -9.605 -12.294 3.547 1.00 33.22 44 GLU A CA 19
ATOM 34450 C C . GLU A 1 44 ? -9.452 -10.773 3.710 1.00 31.12 44 GLU A C 19
ATOM 34451 O O . GLU A 1 44 ? -10.353 -10.009 3.349 1.00 63.42 44 GLU A O 19
ATOM 34463 N N . LYS A 1 45 ? -8.290 -10.356 4.252 1.00 43.43 45 LYS A N 19
ATOM 34464 C CA . LYS A 1 45 ? -7.928 -8.936 4.407 1.00 13.42 45 LYS A CA 19
ATOM 34465 C C . LYS A 1 45 ? -7.770 -8.272 3.023 1.00 24.24 45 LYS A C 19
ATOM 34466 O O . LYS A 1 45 ? -8.209 -7.131 2.812 1.00 2.24 45 LYS A O 19
ATOM 34485 N N . ILE A 1 46 ? -7.176 -9.037 2.080 1.00 23.11 46 ILE A N 19
ATOM 34486 C CA . ILE A 1 46 ? -7.016 -8.636 0.670 1.00 4.11 46 ILE A CA 19
ATOM 34487 C C . ILE A 1 46 ? -8.398 -8.421 0.018 1.00 74.12 46 ILE A C 19
ATOM 34488 O O . ILE A 1 46 ? -8.624 -7.393 -0.620 1.00 72.14 46 ILE A O 19
ATOM 34504 N N . GLN A 1 47 ? -9.328 -9.376 0.258 1.00 72.13 47 GLN A N 19
ATOM 34505 C CA . GLN A 1 47 ? -10.692 -9.346 -0.320 1.00 15.21 47 GLN A CA 19
ATOM 34506 C C . GLN A 1 47 ? -11.459 -8.090 0.140 1.00 45.11 47 GLN A C 19
ATOM 34507 O O . GLN A 1 47 ? -12.077 -7.397 -0.673 1.00 53.52 47 GLN A O 19
ATOM 34521 N N . LYS A 1 48 ? -11.368 -7.807 1.456 1.00 3.23 48 LYS A N 19
ATOM 34522 C CA . LYS A 1 48 ? -12.077 -6.687 2.103 1.00 42.42 48 LYS A CA 19
ATOM 34523 C C . LYS A 1 48 ? -11.597 -5.332 1.573 1.00 1.20 48 LYS A C 19
ATOM 34524 O O . LYS A 1 48 ? -12.410 -4.479 1.204 1.00 13.12 48 LYS A O 19
ATOM 34543 N N . LEU A 1 49 ? -10.271 -5.157 1.508 1.00 0.34 49 LEU A N 19
ATOM 34544 C CA . LEU A 1 49 ? -9.655 -3.904 1.061 1.00 55.21 49 LEU A CA 19
ATOM 34545 C C . LEU A 1 49 ? -9.870 -3.686 -0.458 1.00 41.31 49 LEU A C 19
ATOM 34546 O O . LEU A 1 49 ? -10.084 -2.550 -0.889 1.00 52.40 49 LEU A O 19
ATOM 34562 N N . LYS A 1 50 ? -9.868 -4.774 -1.263 1.00 34.34 50 LYS A N 19
ATOM 34563 C CA . LYS A 1 50 ? -10.196 -4.690 -2.708 1.00 52.23 50 LYS A CA 19
ATOM 34564 C C . LYS A 1 50 ? -11.667 -4.273 -2.913 1.00 5.13 50 LYS A C 19
ATOM 34565 O O . LYS A 1 50 ? -11.977 -3.517 -3.837 1.00 14.04 50 LYS A O 19
ATOM 34584 N N . SER A 1 51 ? -12.549 -4.785 -2.037 1.00 34.51 51 SER A N 19
ATOM 34585 C CA . SER A 1 51 ? -13.968 -4.389 -1.982 1.00 71.42 51 SER A CA 19
ATOM 34586 C C . SER A 1 51 ? -14.127 -2.890 -1.644 1.00 60.03 51 SER A C 19
ATOM 34587 O O . SER A 1 51 ? -15.069 -2.246 -2.114 1.00 52.31 51 SER A O 19
ATOM 34595 N N . GLN A 1 52 ? -13.203 -2.349 -0.814 1.00 64.31 52 GLN A N 19
ATOM 34596 C CA . GLN A 1 52 ? -13.162 -0.899 -0.485 1.00 52.21 52 GLN A CA 19
ATOM 34597 C C . GLN A 1 52 ? -12.589 -0.070 -1.661 1.00 43.31 52 GLN A C 19
ATOM 34598 O O . GLN A 1 52 ? -12.625 1.165 -1.635 1.00 33.33 52 GLN A O 19
ATOM 34612 N N . GLY A 1 53 ? -12.042 -0.770 -2.675 1.00 54.32 53 GLY A N 19
ATOM 34613 C CA . GLY A 1 53 ? -11.583 -0.153 -3.925 1.00 55.42 53 GLY A CA 19
ATOM 34614 C C . GLY A 1 53 ? -10.070 0.022 -3.987 1.00 64.30 53 GLY A C 19
ATOM 34615 O O . GLY A 1 53 ? -9.582 0.853 -4.742 1.00 53.31 53 GLY A O 19
ATOM 34619 N N . PHE A 1 54 ? -9.326 -0.754 -3.180 1.00 62.43 54 PHE A N 19
ATOM 34620 C CA . PHE A 1 54 ? -7.843 -0.731 -3.163 1.00 72.03 54 PHE A CA 19
ATOM 34621 C C . PHE A 1 54 ? -7.276 -1.851 -4.046 1.00 64.32 54 PHE A C 19
ATOM 34622 O O . PHE A 1 54 ? -7.831 -2.959 -4.080 1.00 33.32 54 PHE A O 19
ATOM 34639 N N . GLU A 1 55 ? -6.169 -1.567 -4.759 1.00 52.51 55 GLU A N 19
ATOM 34640 C CA . GLU A 1 55 ? -5.424 -2.585 -5.505 1.00 64.12 55 GLU A CA 19
ATOM 34641 C C . GLU A 1 55 ? -4.497 -3.319 -4.524 1.00 64.32 55 GLU A C 19
ATOM 34642 O O . GLU A 1 55 ? -3.362 -2.890 -4.270 1.00 51.24 55 GLU A O 19
ATOM 34654 N N . VAL A 1 56 ? -5.035 -4.388 -3.918 1.00 51.31 56 VAL A N 19
ATOM 34655 C CA . VAL A 1 56 ? -4.338 -5.164 -2.884 1.00 41.35 56 VAL A CA 19
ATOM 34656 C C . VAL A 1 56 ? -3.717 -6.407 -3.510 1.00 54.20 56 VAL A C 19
ATOM 34657 O O . VAL A 1 56 ? -4.406 -7.195 -4.173 1.00 21.13 56 VAL A O 19
ATOM 34670 N N . ARG A 1 57 ? -2.413 -6.568 -3.288 1.00 40.32 57 ARG A N 19
ATOM 34671 C CA . ARG A 1 57 ? -1.604 -7.634 -3.876 1.00 51.22 57 ARG A CA 19
ATOM 34672 C C . ARG A 1 57 ? -0.993 -8.476 -2.753 1.00 2.22 57 ARG A C 19
ATOM 34673 O O . ARG A 1 57 ? -0.649 -7.950 -1.686 1.00 1.04 57 ARG A O 19
ATOM 34694 N N . LYS A 1 58 ? -0.869 -9.782 -3.000 1.00 73.33 58 LYS A N 19
ATOM 34695 C CA . LYS A 1 58 ? -0.270 -10.730 -2.061 1.00 32.34 58 LYS A CA 19
ATOM 34696 C C . LYS A 1 58 ? 1.230 -10.840 -2.370 1.00 52.13 58 LYS A C 19
ATOM 34697 O O . LYS A 1 58 ? 1.614 -11.201 -3.495 1.00 31.50 58 LYS A O 19
ATOM 34716 N N . VAL A 1 59 ? 2.065 -10.507 -1.378 1.00 71.20 59 VAL A N 19
ATOM 34717 C CA . VAL A 1 59 ? 3.535 -10.521 -1.493 1.00 41.20 59 VAL A CA 19
ATOM 34718 C C . VAL A 1 59 ? 4.111 -11.526 -0.480 1.00 43.13 59 VAL A C 19
ATOM 34719 O O . VAL A 1 59 ? 3.541 -11.709 0.608 1.00 75.45 59 VAL A O 19
ATOM 34732 N N . LYS A 1 60 ? 5.222 -12.194 -0.853 1.00 34.04 60 LYS A N 19
ATOM 34733 C CA . LYS A 1 60 ? 5.892 -13.186 0.013 1.00 20.41 60 LYS A CA 19
ATOM 34734 C C . LYS A 1 60 ? 6.539 -12.508 1.236 1.00 65.53 60 LYS A C 19
ATOM 34735 O O . LYS A 1 60 ? 6.428 -13.013 2.361 1.00 71.43 60 LYS A O 19
ATOM 34754 N N . ASP A 1 61 ? 7.168 -11.334 1.006 1.00 32.21 61 ASP A N 19
ATOM 34755 C CA . ASP A 1 61 ? 7.913 -10.594 2.044 1.00 22.44 61 ASP A CA 19
ATOM 34756 C C . ASP A 1 61 ? 8.326 -9.192 1.516 1.00 32.33 61 ASP A C 19
ATOM 34757 O O . ASP A 1 61 ? 8.164 -8.892 0.321 1.00 31.20 61 ASP A O 19
ATOM 34766 N N . ASP A 1 62 ? 8.888 -8.350 2.413 1.00 11.51 62 ASP A N 19
ATOM 34767 C CA . ASP A 1 62 ? 9.301 -6.977 2.096 1.00 21.12 62 ASP A CA 19
ATOM 34768 C C . ASP A 1 62 ? 10.579 -6.951 1.234 1.00 64.22 62 ASP A C 19
ATOM 34769 O O . ASP A 1 62 ? 10.821 -5.972 0.524 1.00 22.40 62 ASP A O 19
ATOM 34778 N N . ASP A 1 63 ? 11.386 -8.028 1.304 1.00 64.55 63 ASP A N 19
ATOM 34779 C CA . ASP A 1 63 ? 12.506 -8.250 0.358 1.00 54.21 63 ASP A CA 19
ATOM 34780 C C . ASP A 1 63 ? 12.002 -8.278 -1.112 1.00 41.42 63 ASP A C 19
ATOM 34781 O O . ASP A 1 63 ? 12.656 -7.734 -2.004 1.00 44.13 63 ASP A O 19
ATOM 34790 N N . ASP A 1 64 ? 10.822 -8.898 -1.338 1.00 42.35 64 ASP A N 19
ATOM 34791 C CA . ASP A 1 64 ? 10.159 -8.939 -2.672 1.00 71.12 64 ASP A CA 19
ATOM 34792 C C . ASP A 1 64 ? 9.526 -7.579 -3.018 1.00 31.41 64 ASP A C 19
ATOM 34793 O O . ASP A 1 64 ? 9.503 -7.175 -4.179 1.00 4.15 64 ASP A O 19
ATOM 34802 N N . ILE A 1 65 ? 8.991 -6.916 -1.980 1.00 72.21 65 ILE A N 19
ATOM 34803 C CA . ILE A 1 65 ? 8.356 -5.580 -2.095 1.00 43.30 65 ILE A CA 19
ATOM 34804 C C . ILE A 1 65 ? 9.324 -4.539 -2.723 1.00 41.03 65 ILE A C 19
ATOM 34805 O O . ILE A 1 65 ? 8.898 -3.673 -3.494 1.00 4.24 65 ILE A O 19
ATOM 34821 N N . ASP A 1 66 ? 10.629 -4.669 -2.427 1.00 42.31 66 ASP A N 19
ATOM 34822 C CA . ASP A 1 66 ? 11.687 -3.869 -3.083 1.00 34.11 66 ASP A CA 19
ATOM 34823 C C . ASP A 1 66 ? 11.662 -4.032 -4.626 1.00 45.23 66 ASP A C 19
ATOM 34824 O O . ASP A 1 66 ? 11.746 -3.046 -5.364 1.00 22.23 66 ASP A O 19
ATOM 34833 N N . LYS A 1 67 ? 11.481 -5.288 -5.074 1.00 22.03 67 LYS A N 19
ATOM 34834 C CA . LYS A 1 67 ? 11.419 -5.650 -6.508 1.00 71.21 67 LYS A CA 19
ATOM 34835 C C . LYS A 1 67 ? 10.048 -5.265 -7.097 1.00 51.12 67 LYS A C 19
ATOM 34836 O O . LYS A 1 67 ? 9.931 -4.995 -8.300 1.00 63.23 67 LYS A O 19
ATOM 34855 N N . TRP A 1 68 ? 9.023 -5.241 -6.222 1.00 22.14 68 TRP A N 19
ATOM 34856 C CA . TRP A 1 68 ? 7.639 -4.939 -6.605 1.00 15.53 68 TRP A CA 19
ATOM 34857 C C . TRP A 1 68 ? 7.492 -3.438 -6.930 1.00 63.33 68 TRP A C 19
ATOM 34858 O O . TRP A 1 68 ? 6.684 -3.050 -7.773 1.00 3.12 68 TRP A O 19
ATOM 34879 N N . ILE A 1 69 ? 8.263 -2.593 -6.236 1.00 53.05 69 ILE A N 19
ATOM 34880 C CA . ILE A 1 69 ? 8.344 -1.155 -6.542 1.00 73.33 69 ILE A CA 19
ATOM 34881 C C . ILE A 1 69 ? 9.323 -0.927 -7.714 1.00 2.42 69 ILE A C 19
ATOM 34882 O O . ILE A 1 69 ? 9.041 -0.115 -8.603 1.00 62.34 69 ILE A O 19
ATOM 34898 N N . ASP A 1 70 ? 10.433 -1.701 -7.729 1.00 73.25 70 ASP A N 19
ATOM 34899 C CA . ASP A 1 70 ? 11.503 -1.592 -8.754 1.00 61.00 70 ASP A CA 19
ATOM 34900 C C . ASP A 1 70 ? 10.947 -1.758 -10.183 1.00 3.32 70 ASP A C 19
ATOM 34901 O O . ASP A 1 70 ? 11.356 -1.036 -11.104 1.00 51.41 70 ASP A O 19
ATOM 34910 N N . LYS A 1 71 ? 9.991 -2.698 -10.339 1.00 13.43 71 LYS A N 19
ATOM 34911 C CA . LYS A 1 71 ? 9.326 -2.944 -11.630 1.00 70.43 71 LYS A CA 19
ATOM 34912 C C . LYS A 1 71 ? 8.500 -1.721 -12.089 1.00 1.43 71 LYS A C 19
ATOM 34913 O O . LYS A 1 71 ? 8.528 -1.381 -13.259 1.00 31.51 71 LYS A O 19
ATOM 34932 N N . ILE A 1 72 ? 7.799 -1.043 -11.151 1.00 5.24 72 ILE A N 19
ATOM 34933 C CA . ILE A 1 72 ? 6.913 0.107 -11.485 1.00 74.14 72 ILE A CA 19
ATOM 34934 C C . ILE A 1 72 ? 7.753 1.369 -11.785 1.00 34.44 72 ILE A C 19
ATOM 34935 O O . ILE A 1 72 ? 7.357 2.204 -12.594 1.00 64.54 72 ILE A O 19
ATOM 34951 N N . LYS A 1 73 ? 8.930 1.473 -11.134 1.00 74.55 73 LYS A N 19
ATOM 34952 C CA . LYS A 1 73 ? 9.941 2.507 -11.449 1.00 64.51 73 LYS A CA 19
ATOM 34953 C C . LYS A 1 73 ? 10.403 2.365 -12.919 1.00 11.35 73 LYS A C 19
ATOM 34954 O O . LYS A 1 73 ? 10.687 3.348 -13.600 1.00 31.32 73 LYS A O 19
ATOM 34973 N N . LYS A 1 74 ? 10.452 1.107 -13.368 1.00 11.24 74 LYS A N 19
ATOM 34974 C CA . LYS A 1 74 ? 10.955 0.700 -14.690 1.00 72.13 74 LYS A CA 19
ATOM 34975 C C . LYS A 1 74 ? 9.867 0.864 -15.779 1.00 64.30 74 LYS A C 19
ATOM 34976 O O . LYS A 1 74 ? 10.173 1.250 -16.913 1.00 13.33 74 LYS A O 19
ATOM 34995 N N . GLU A 1 75 ? 8.600 0.571 -15.418 1.00 21.02 75 GLU A N 19
ATOM 34996 C CA . GLU A 1 75 ? 7.449 0.683 -16.345 1.00 42.23 75 GLU A CA 19
ATOM 34997 C C . GLU A 1 75 ? 7.014 2.157 -16.487 1.00 20.12 75 GLU A C 19
ATOM 34998 O O . GLU A 1 75 ? 6.882 2.683 -17.602 1.00 74.52 75 GLU A O 19
ATOM 35010 N N . ARG A 1 76 ? 6.786 2.807 -15.330 1.00 21.14 76 ARG A N 19
ATOM 35011 C CA . ARG A 1 76 ? 6.348 4.212 -15.240 1.00 61.21 76 ARG A CA 19
ATOM 35012 C C . ARG A 1 76 ? 7.316 4.988 -14.309 1.00 53.01 76 ARG A C 19
ATOM 35013 O O . ARG A 1 76 ? 7.108 5.025 -13.092 1.00 31.54 76 ARG A O 19
ATOM 35034 N N . PRO A 1 77 ? 8.419 5.596 -14.857 1.00 11.21 77 PRO A N 19
ATOM 35035 C CA . PRO A 1 77 ? 9.340 6.455 -14.061 1.00 61.32 77 PRO A CA 19
ATOM 35036 C C . PRO A 1 77 ? 8.835 7.909 -13.918 1.00 54.40 77 PRO A C 19
ATOM 35037 O O . PRO A 1 77 ? 9.542 8.776 -13.393 1.00 33.43 77 PRO A O 19
ATOM 35048 N N . GLN A 1 78 ? 7.601 8.158 -14.388 1.00 73.41 78 GLN A N 19
ATOM 35049 C CA . GLN A 1 78 ? 6.991 9.499 -14.441 1.00 44.34 78 GLN A CA 19
ATOM 35050 C C . GLN A 1 78 ? 6.052 9.770 -13.240 1.00 14.32 78 GLN A C 19
ATOM 35051 O O . GLN A 1 78 ? 5.320 10.767 -13.229 1.00 30.23 78 GLN A O 19
ATOM 35065 N N . LEU A 1 79 ? 6.096 8.899 -12.211 1.00 1.10 79 LEU A N 19
ATOM 35066 C CA . LEU A 1 79 ? 5.284 9.051 -10.985 1.00 53.35 79 LEU A CA 19
ATOM 35067 C C . LEU A 1 79 ? 6.157 8.900 -9.723 1.00 62.11 79 LEU A C 19
ATOM 35068 O O . LEU A 1 79 ? 7.232 8.280 -9.770 1.00 21.40 79 LEU A O 19
ATOM 35084 N N . GLU A 1 80 ? 5.706 9.520 -8.615 1.00 72.23 80 GLU A N 19
ATOM 35085 C CA . GLU A 1 80 ? 6.349 9.384 -7.300 1.00 11.42 80 GLU A CA 19
ATOM 35086 C C . GLU A 1 80 ? 5.910 8.065 -6.659 1.00 40.52 80 GLU A C 19
ATOM 35087 O O . GLU A 1 80 ? 4.750 7.684 -6.773 1.00 32.52 80 GLU A O 19
ATOM 35099 N N . VAL A 1 81 ? 6.847 7.371 -6.000 1.00 64.00 81 VAL A N 19
ATOM 35100 C CA . VAL A 1 81 ? 6.589 6.090 -5.323 1.00 5.43 81 VAL A CA 19
ATOM 35101 C C . VAL A 1 81 ? 7.080 6.192 -3.871 1.00 2.10 81 VAL A C 19
ATOM 35102 O O . VAL A 1 81 ? 8.283 6.378 -3.636 1.00 2.04 81 VAL A O 19
ATOM 35115 N N . ARG A 1 82 ? 6.151 6.093 -2.909 1.00 5.12 82 ARG A N 19
ATOM 35116 C CA . ARG A 1 82 ? 6.475 6.071 -1.470 1.00 75.42 82 ARG A CA 19
ATOM 35117 C C . ARG A 1 82 ? 6.080 4.706 -0.892 1.00 22.54 82 ARG A C 19
ATOM 35118 O O . ARG A 1 82 ? 4.928 4.285 -1.026 1.00 12.14 82 ARG A O 19
ATOM 35139 N N . LYS A 1 83 ? 7.044 4.026 -0.250 1.00 14.54 83 LYS A N 19
ATOM 35140 C CA . LYS A 1 83 ? 6.791 2.762 0.451 1.00 24.23 83 LYS A CA 19
ATOM 35141 C C . LYS A 1 83 ? 6.456 3.066 1.908 1.00 63.43 83 LYS A C 19
ATOM 35142 O O . LYS A 1 83 ? 7.243 3.716 2.618 1.00 53.42 83 LYS A O 19
ATOM 35161 N N . VAL A 1 84 ? 5.279 2.613 2.332 1.00 15.54 84 VAL A N 19
ATOM 35162 C CA . VAL A 1 84 ? 4.833 2.718 3.714 1.00 75.03 84 VAL A CA 19
ATOM 35163 C C . VAL A 1 84 ? 5.137 1.390 4.404 1.00 23.31 84 VAL A C 19
ATOM 35164 O O . VAL A 1 84 ? 4.324 0.468 4.404 1.00 24.14 84 VAL A O 19
ATOM 35177 N N . THR A 1 85 ? 6.342 1.296 4.956 1.00 5.31 85 THR A N 19
ATOM 35178 C CA . THR A 1 85 ? 6.813 0.098 5.649 1.00 13.35 85 THR A CA 19
ATOM 35179 C C . THR A 1 85 ? 6.213 0.035 7.068 1.00 53.30 85 THR A C 19
ATOM 35180 O O . THR A 1 85 ? 5.995 -1.052 7.618 1.00 52.13 85 THR A O 19
ATOM 35191 N N . ASP A 1 86 ? 5.898 1.218 7.619 1.00 43.01 86 ASP A N 19
ATOM 35192 C CA . ASP A 1 86 ? 5.382 1.376 8.988 1.00 55.43 86 ASP A CA 19
ATOM 35193 C C . ASP A 1 86 ? 4.193 2.359 8.987 1.00 33.15 86 ASP A C 19
ATOM 35194 O O . ASP A 1 86 ? 4.039 3.137 8.045 1.00 14.41 86 ASP A O 19
ATOM 35203 N N . GLU A 1 87 ? 3.363 2.303 10.044 1.00 65.23 87 GLU A N 19
ATOM 35204 C CA . GLU A 1 87 ? 2.203 3.206 10.248 1.00 42.40 87 GLU A CA 19
ATOM 35205 C C . GLU A 1 87 ? 2.597 4.704 10.187 1.00 62.33 87 GLU A C 19
ATOM 35206 O O . GLU A 1 87 ? 1.858 5.525 9.634 1.00 4.15 87 GLU A O 19
ATOM 35218 N N . ASP A 1 88 ? 3.772 5.026 10.763 1.00 0.24 88 ASP A N 19
ATOM 35219 C CA . ASP A 1 88 ? 4.359 6.385 10.745 1.00 34.24 88 ASP A CA 19
ATOM 35220 C C . ASP A 1 88 ? 4.526 6.911 9.305 1.00 34.21 88 ASP A C 19
ATOM 35221 O O . ASP A 1 88 ? 4.275 8.084 9.041 1.00 14.41 88 ASP A O 19
ATOM 35230 N N . GLN A 1 89 ? 4.911 6.008 8.388 1.00 64.44 89 GLN A N 19
ATOM 35231 C CA . GLN A 1 89 ? 5.045 6.320 6.951 1.00 62.04 89 GLN A CA 19
ATOM 35232 C C . GLN A 1 89 ? 3.662 6.583 6.303 1.00 61.54 89 GLN A C 19
ATOM 35233 O O . GLN A 1 89 ? 3.553 7.393 5.380 1.00 31.21 89 GLN A O 19
ATOM 35247 N N . ALA A 1 90 ? 2.613 5.880 6.794 1.00 24.24 90 ALA A N 19
ATOM 35248 C CA . ALA A 1 90 ? 1.206 6.130 6.377 1.00 20.35 90 ALA A CA 19
ATOM 35249 C C . ALA A 1 90 ? 0.690 7.489 6.891 1.00 3.24 90 ALA A C 19
ATOM 35250 O O . ALA A 1 90 ? -0.292 8.037 6.371 1.00 62.52 90 ALA A O 19
ATOM 35257 N N . LYS A 1 91 ? 1.321 7.987 7.949 1.00 70.42 91 LYS A N 19
ATOM 35258 C CA . LYS A 1 91 ? 1.096 9.345 8.466 1.00 41.52 91 LYS A CA 19
ATOM 35259 C C . LYS A 1 91 ? 1.963 10.385 7.712 1.00 35.44 91 LYS A C 19
ATOM 35260 O O . LYS A 1 91 ? 1.576 11.551 7.608 1.00 3.33 91 LYS A O 19
ATOM 35279 N N . GLN A 1 92 ? 3.135 9.956 7.173 1.00 73.21 92 GLN A N 19
ATOM 35280 C CA . GLN A 1 92 ? 4.054 10.854 6.423 1.00 50.43 92 GLN A CA 19
ATOM 35281 C C . GLN A 1 92 ? 3.517 11.178 5.022 1.00 64.02 92 GLN A C 19
ATOM 35282 O O . GLN A 1 92 ? 3.707 12.290 4.534 1.00 42.04 92 GLN A O 19
ATOM 35296 N N . ILE A 1 93 ? 2.895 10.181 4.363 1.00 13.23 93 ILE A N 19
ATOM 35297 C CA . ILE A 1 93 ? 2.267 10.366 3.030 1.00 41.32 93 ILE A CA 19
ATOM 35298 C C . ILE A 1 93 ? 1.137 11.423 3.023 1.00 2.54 93 ILE A C 19
ATOM 35299 O O . ILE A 1 93 ? 0.894 12.061 1.992 1.00 23.54 93 ILE A O 19
ATOM 35315 N N . LEU A 1 94 ? 0.478 11.614 4.183 1.00 62.54 94 LEU A N 19
ATOM 35316 C CA . LEU A 1 94 ? -0.419 12.771 4.414 1.00 4.33 94 LEU A CA 19
ATOM 35317 C C . LEU A 1 94 ? 0.320 14.104 4.126 1.00 72.05 94 LEU A C 19
ATOM 35318 O O . LEU A 1 94 ? -0.247 15.028 3.520 1.00 24.33 94 LEU A O 19
ATOM 35334 N N . GLU A 1 95 ? 1.608 14.169 4.538 1.00 63.42 95 GLU A N 19
ATOM 35335 C CA . GLU A 1 95 ? 2.495 15.320 4.261 1.00 25.53 95 GLU A CA 19
ATOM 35336 C C . GLU A 1 95 ? 3.127 15.263 2.840 1.00 61.34 95 GLU A C 19
ATOM 35337 O O . GLU A 1 95 ? 3.445 16.319 2.273 1.00 75.14 95 GLU A O 19
ATOM 35349 N N . ASP A 1 96 ? 3.275 14.047 2.263 1.00 43.25 96 ASP A N 19
ATOM 35350 C CA . ASP A 1 96 ? 3.835 13.864 0.889 1.00 54.00 96 ASP A CA 19
ATOM 35351 C C . ASP A 1 96 ? 2.934 14.549 -0.147 1.00 62.11 96 ASP A C 19
ATOM 35352 O O . ASP A 1 96 ? 3.420 15.154 -1.100 1.00 12.45 96 ASP A O 19
ATOM 35361 N N . LEU A 1 97 ? 1.618 14.419 0.057 1.00 24.42 97 LEU A N 19
ATOM 35362 C CA . LEU A 1 97 ? 0.597 14.983 -0.843 1.00 13.32 97 LEU A CA 19
ATOM 35363 C C . LEU A 1 97 ? 0.561 16.528 -0.781 1.00 11.13 97 LEU A C 19
ATOM 35364 O O . LEU A 1 97 ? 0.422 17.181 -1.817 1.00 32.50 97 LEU A O 19
ATOM 35380 N N . LYS A 1 98 ? 0.717 17.108 0.427 1.00 12.30 98 LYS A N 19
ATOM 35381 C CA . LYS A 1 98 ? 0.562 18.569 0.622 1.00 13.43 98 LYS A CA 19
ATOM 35382 C C . LYS A 1 98 ? 1.822 19.343 0.191 1.00 15.24 98 LYS A C 19
ATOM 35383 O O . LYS A 1 98 ? 1.724 20.478 -0.296 1.00 14.02 98 LYS A O 19
ATOM 35402 N N . LYS A 1 99 ? 2.997 18.722 0.388 1.00 55.43 99 LYS A N 19
ATOM 35403 C CA . LYS A 1 99 ? 4.285 19.298 -0.063 1.00 71.45 99 LYS A CA 19
ATOM 35404 C C . LYS A 1 99 ? 4.413 19.210 -1.598 1.00 14.30 99 LYS A C 19
ATOM 35405 O O . LYS A 1 99 ? 5.084 20.045 -2.209 1.00 12.55 99 LYS A O 19
ATOM 35424 N N . LYS A 1 100 ? 3.758 18.190 -2.206 1.00 41.12 100 LYS A N 19
ATOM 35425 C CA . LYS A 1 100 ? 3.782 17.957 -3.664 1.00 53.32 100 LYS A CA 19
ATOM 35426 C C . LYS A 1 100 ? 2.648 17.000 -4.075 1.00 33.13 100 LYS A C 19
ATOM 35427 O O . LYS A 1 100 ? 2.598 15.846 -3.628 1.00 15.41 100 LYS A O 19
ATOM 35446 N N . GLY A 1 101 ? 1.711 17.497 -4.903 1.00 64.23 101 GLY A N 19
ATOM 35447 C CA . GLY A 1 101 ? 0.728 16.637 -5.556 1.00 32.30 101 GLY A CA 19
ATOM 35448 C C . GLY A 1 101 ? 1.413 15.717 -6.556 1.00 52.03 101 GLY A C 19
ATOM 35449 O O . GLY A 1 101 ? 1.415 14.501 -6.385 1.00 33.42 101 GLY A O 19
ATOM 35453 N N . SER A 1 102 ? 2.016 16.332 -7.588 1.00 73.35 102 SER A N 19
ATOM 35454 C CA . SER A 1 102 ? 2.943 15.668 -8.538 1.00 21.32 102 SER A CA 19
ATOM 35455 C C . SER A 1 102 ? 3.852 16.701 -9.242 1.00 51.31 102 SER A C 19
ATOM 35456 O O . SER A 1 102 ? 4.847 16.334 -9.874 1.00 31.34 102 SER A O 19
ATOM 35464 N N . LEU A 1 103 ? 3.492 17.995 -9.141 1.00 73.13 103 LEU A N 19
ATOM 35465 C CA . LEU A 1 103 ? 4.191 19.104 -9.806 1.00 14.24 103 LEU A CA 19
ATOM 35466 C C . LEU A 1 103 ? 4.975 19.898 -8.744 1.00 50.41 103 LEU A C 19
ATOM 35467 O O . LEU A 1 103 ? 4.582 21.002 -8.335 1.00 62.25 103 LEU A O 19
ATOM 35483 N N . GLU A 1 104 ? 6.035 19.259 -8.237 1.00 54.33 104 GLU A N 19
ATOM 35484 C CA . GLU A 1 104 ? 6.969 19.867 -7.280 1.00 44.43 104 GLU A CA 19
ATOM 35485 C C . GLU A 1 104 ? 7.859 20.931 -7.963 1.00 71.13 104 GLU A C 19
ATOM 35486 O O . GLU A 1 104 ? 8.194 20.819 -9.146 1.00 2.35 104 GLU A O 19
ATOM 35498 N N . HIS A 1 105 ? 8.234 21.961 -7.194 1.00 50.21 105 HIS A N 19
ATOM 35499 C CA . HIS A 1 105 ? 9.208 22.992 -7.623 1.00 52.45 105 HIS A CA 19
ATOM 35500 C C . HIS A 1 105 ? 10.636 22.573 -7.192 1.00 41.44 105 HIS A C 19
ATOM 35501 O O . HIS A 1 105 ? 11.571 23.383 -7.176 1.00 23.43 105 HIS A O 19
ATOM 35516 N N . HIS A 1 106 ? 10.800 21.281 -6.858 1.00 40.52 106 HIS A N 19
ATOM 35517 C CA . HIS A 1 106 ? 12.086 20.706 -6.428 1.00 61.41 106 HIS A CA 19
ATOM 35518 C C . HIS A 1 106 ? 12.711 19.817 -7.514 1.00 30.53 106 HIS A C 19
ATOM 35519 O O . HIS A 1 106 ? 13.878 19.426 -7.374 1.00 4.32 106 HIS A O 19
ATOM 35534 N N . HIS A 1 107 ? 11.948 19.487 -8.592 1.00 3.55 107 HIS A N 19
ATOM 35535 C CA . HIS A 1 107 ? 12.461 18.631 -9.690 1.00 52.14 107 HIS A CA 19
ATOM 35536 C C . HIS A 1 107 ? 13.645 19.327 -10.401 1.00 43.20 107 HIS A C 19
ATOM 35537 O O . HIS A 1 107 ? 13.661 20.560 -10.524 1.00 51.14 107 HIS A O 19
ATOM 35552 N N . HIS A 1 108 ? 14.615 18.530 -10.866 1.00 64.21 108 HIS A N 19
ATOM 35553 C CA . HIS A 1 108 ? 15.947 19.027 -11.277 1.00 22.43 108 HIS A CA 19
ATOM 35554 C C . HIS A 1 108 ? 15.861 19.873 -12.561 1.00 44.32 108 HIS A C 19
ATOM 35555 O O . HIS A 1 108 ? 15.183 19.486 -13.519 1.00 22.44 108 HIS A O 19
ATOM 35570 N N . HIS A 1 109 ? 16.560 21.021 -12.559 1.00 73.42 109 HIS A N 19
ATOM 35571 C CA . HIS A 1 109 ? 16.559 21.989 -13.678 1.00 35.25 109 HIS A CA 19
ATOM 35572 C C . HIS A 1 109 ? 17.600 21.590 -14.751 1.00 72.31 109 HIS A C 19
ATOM 35573 O O . HIS A 1 109 ? 18.640 22.243 -14.909 1.00 4.44 109 HIS A O 19
ATOM 35588 N N . HIS A 1 110 ? 17.332 20.473 -15.446 1.00 15.35 110 HIS A N 19
ATOM 35589 C CA . HIS A 1 110 ? 18.138 19.983 -16.583 1.00 51.00 110 HIS A CA 19
ATOM 35590 C C . HIS A 1 110 ? 17.182 19.373 -17.631 1.00 14.44 110 HIS A C 19
ATOM 35591 O O . HIS A 1 110 ? 17.005 19.970 -18.713 1.00 75.15 110 HIS A O 19
ATOM 35607 N N . MET A 1 1 ? -0.211 14.234 -16.891 1.00 55.12 1 MET A N 20
ATOM 35608 C CA . MET A 1 1 ? 0.918 13.277 -16.744 1.00 61.20 1 MET A CA 20
ATOM 35609 C C . MET A 1 1 ? 1.418 13.244 -15.288 1.00 5.55 1 MET A C 20
ATOM 35610 O O . MET A 1 1 ? 2.544 12.803 -15.021 1.00 34.13 1 MET A O 20
ATOM 35626 N N . GLY A 1 2 ? 0.557 13.669 -14.336 1.00 43.02 2 GLY A N 20
ATOM 35627 C CA . GLY A 1 2 ? 0.886 13.623 -12.910 1.00 54.00 2 GLY A CA 20
ATOM 35628 C C . GLY A 1 2 ? 0.560 12.266 -12.302 1.00 24.43 2 GLY A C 20
ATOM 35629 O O . GLY A 1 2 ? -0.217 12.172 -11.347 1.00 43.45 2 GLY A O 20
ATOM 35633 N N . SER A 1 3 ? 1.145 11.209 -12.885 1.00 44.52 3 SER A N 20
ATOM 35634 C CA . SER A 1 3 ? 0.932 9.833 -12.436 1.00 53.44 3 SER A CA 20
ATOM 35635 C C . SER A 1 3 ? 1.783 9.581 -11.180 1.00 52.43 3 SER A C 20
ATOM 35636 O O . SER A 1 3 ? 2.972 9.924 -11.162 1.00 25.24 3 SER A O 20
ATOM 35644 N N . LYS A 1 4 ? 1.173 9.006 -10.136 1.00 63.25 4 LYS A N 20
ATOM 35645 C CA . LYS A 1 4 ? 1.846 8.726 -8.859 1.00 23.34 4 LYS A CA 20
ATOM 35646 C C . LYS A 1 4 ? 1.009 7.738 -8.044 1.00 24.55 4 LYS A C 20
ATOM 35647 O O . LYS A 1 4 ? -0.207 7.905 -7.912 1.00 61.34 4 LYS A O 20
ATOM 35666 N N . ILE A 1 5 ? 1.668 6.700 -7.517 1.00 62.15 5 ILE A N 20
ATOM 35667 C CA . ILE A 1 5 ? 1.044 5.681 -6.662 1.00 23.53 5 ILE A CA 20
ATOM 35668 C C . ILE A 1 5 ? 1.748 5.627 -5.296 1.00 74.53 5 ILE A C 20
ATOM 35669 O O . ILE A 1 5 ? 2.948 5.924 -5.185 1.00 21.23 5 ILE A O 20
ATOM 35685 N N . ILE A 1 6 ? 0.984 5.272 -4.258 1.00 51.42 6 ILE A N 20
ATOM 35686 C CA . ILE A 1 6 ? 1.509 5.030 -2.908 1.00 5.20 6 ILE A CA 20
ATOM 35687 C C . ILE A 1 6 ? 1.322 3.551 -2.581 1.00 12.12 6 ILE A C 20
ATOM 35688 O O . ILE A 1 6 ? 0.194 3.048 -2.577 1.00 43.15 6 ILE A O 20
ATOM 35704 N N . VAL A 1 7 ? 2.432 2.868 -2.313 1.00 51.31 7 VAL A N 20
ATOM 35705 C CA . VAL A 1 7 ? 2.438 1.451 -1.965 1.00 22.23 7 VAL A CA 20
ATOM 35706 C C . VAL A 1 7 ? 2.598 1.320 -0.448 1.00 22.53 7 VAL A C 20
ATOM 35707 O O . VAL A 1 7 ? 3.618 1.732 0.109 1.00 60.44 7 VAL A O 20
ATOM 35720 N N . ILE A 1 8 ? 1.578 0.761 0.207 1.00 3.20 8 ILE A N 20
ATOM 35721 C CA . ILE A 1 8 ? 1.539 0.590 1.656 1.00 51.41 8 ILE A CA 20
ATOM 35722 C C . ILE A 1 8 ? 1.675 -0.893 1.991 1.00 75.35 8 ILE A C 20
ATOM 35723 O O . ILE A 1 8 ? 0.930 -1.719 1.481 1.00 1.15 8 ILE A O 20
ATOM 35739 N N . ILE A 1 9 ? 2.597 -1.191 2.889 1.00 32.24 9 ILE A N 20
ATOM 35740 C CA . ILE A 1 9 ? 2.893 -2.544 3.341 1.00 23.12 9 ILE A CA 20
ATOM 35741 C C . ILE A 1 9 ? 1.934 -2.833 4.511 1.00 74.42 9 ILE A C 20
ATOM 35742 O O . ILE A 1 9 ? 2.204 -2.502 5.674 1.00 32.32 9 ILE A O 20
ATOM 35758 N N . SER A 1 10 ? 0.764 -3.362 4.149 1.00 32.22 10 SER A N 20
ATOM 35759 C CA . SER A 1 10 ? -0.347 -3.574 5.055 1.00 15.45 10 SER A CA 20
ATOM 35760 C C . SER A 1 10 ? -0.146 -4.894 5.806 1.00 14.20 10 SER A C 20
ATOM 35761 O O . SER A 1 10 ? -0.277 -5.986 5.234 1.00 21.11 10 SER A O 20
ATOM 35769 N N . SER A 1 11 ? 0.254 -4.757 7.064 1.00 31.21 11 SER A N 20
ATOM 35770 C CA . SER A 1 11 ? 0.424 -5.861 8.008 1.00 51.12 11 SER A CA 20
ATOM 35771 C C . SER A 1 11 ? -0.838 -5.972 8.896 1.00 24.24 11 SER A C 20
ATOM 35772 O O . SER A 1 11 ? -1.911 -5.479 8.512 1.00 11.12 11 SER A O 20
ATOM 35780 N N . ASP A 1 12 ? -0.715 -6.625 10.074 1.00 41.05 12 ASP A N 20
ATOM 35781 C CA . ASP A 1 12 ? -1.819 -6.771 11.051 1.00 30.53 12 ASP A CA 20
ATOM 35782 C C . ASP A 1 12 ? -2.294 -5.391 11.590 1.00 14.24 12 ASP A C 20
ATOM 35783 O O . ASP A 1 12 ? -3.439 -5.253 12.036 1.00 23.11 12 ASP A O 20
ATOM 35792 N N . ASP A 1 13 ? -1.401 -4.375 11.537 1.00 11.30 13 ASP A N 20
ATOM 35793 C CA . ASP A 1 13 ? -1.749 -2.985 11.895 1.00 41.13 13 ASP A CA 20
ATOM 35794 C C . ASP A 1 13 ? -2.697 -2.392 10.832 1.00 41.54 13 ASP A C 20
ATOM 35795 O O . ASP A 1 13 ? -2.285 -2.129 9.701 1.00 52.12 13 ASP A O 20
ATOM 35804 N N . THR A 1 14 ? -3.964 -2.197 11.211 1.00 54.21 14 THR A N 20
ATOM 35805 C CA . THR A 1 14 ? -5.007 -1.677 10.311 1.00 4.25 14 THR A CA 20
ATOM 35806 C C . THR A 1 14 ? -4.911 -0.136 10.127 1.00 64.24 14 THR A C 20
ATOM 35807 O O . THR A 1 14 ? -5.613 0.456 9.294 1.00 43.31 14 THR A O 20
ATOM 35818 N N . THR A 1 15 ? -4.023 0.516 10.903 1.00 12.31 15 THR A N 20
ATOM 35819 C CA . THR A 1 15 ? -3.676 1.938 10.706 1.00 4.40 15 THR A CA 20
ATOM 35820 C C . THR A 1 15 ? -3.191 2.203 9.252 1.00 11.32 15 THR A C 20
ATOM 35821 O O . THR A 1 15 ? -3.502 3.225 8.650 1.00 34.20 15 THR A O 20
ATOM 35832 N N . LEU A 1 16 ? -2.522 1.195 8.683 1.00 63.04 16 LEU A N 20
ATOM 35833 C CA . LEU A 1 16 ? -1.976 1.226 7.312 1.00 54.30 16 LEU A CA 20
ATOM 35834 C C . LEU A 1 16 ? -3.118 1.213 6.260 1.00 41.22 16 LEU A C 20
ATOM 35835 O O . LEU A 1 16 ? -2.980 1.755 5.160 1.00 61.02 16 LEU A O 20
ATOM 35851 N N . GLU A 1 17 ? -4.249 0.611 6.654 1.00 34.32 17 GLU A N 20
ATOM 35852 C CA . GLU A 1 17 ? -5.439 0.409 5.801 1.00 32.43 17 GLU A CA 20
ATOM 35853 C C . GLU A 1 17 ? -6.362 1.644 5.825 1.00 14.34 17 GLU A C 20
ATOM 35854 O O . GLU A 1 17 ? -6.898 2.047 4.787 1.00 71.14 17 GLU A O 20
ATOM 35866 N N . GLU A 1 18 ? -6.525 2.249 7.020 1.00 33.34 18 GLU A N 20
ATOM 35867 C CA . GLU A 1 18 ? -7.439 3.398 7.218 1.00 15.21 18 GLU A CA 20
ATOM 35868 C C . GLU A 1 18 ? -6.831 4.691 6.632 1.00 52.10 18 GLU A C 20
ATOM 35869 O O . GLU A 1 18 ? -7.554 5.530 6.084 1.00 31.01 18 GLU A O 20
ATOM 35881 N N . LEU A 1 19 ? -5.492 4.834 6.753 1.00 43.34 19 LEU A N 20
ATOM 35882 C CA . LEU A 1 19 ? -4.763 6.008 6.233 1.00 54.52 19 LEU A CA 20
ATOM 35883 C C . LEU A 1 19 ? -4.621 5.932 4.706 1.00 20.41 19 LEU A C 20
ATOM 35884 O O . LEU A 1 19 ? -4.472 6.958 4.051 1.00 35.54 19 LEU A O 20
ATOM 35900 N N . ALA A 1 20 ? -4.692 4.704 4.162 1.00 53.23 20 ALA A N 20
ATOM 35901 C CA . ALA A 1 20 ? -4.746 4.459 2.710 1.00 42.10 20 ALA A CA 20
ATOM 35902 C C . ALA A 1 20 ? -5.985 5.130 2.089 1.00 73.35 20 ALA A C 20
ATOM 35903 O O . ALA A 1 20 ? -5.925 5.684 0.984 1.00 55.24 20 ALA A O 20
ATOM 35910 N N . ARG A 1 21 ? -7.100 5.065 2.842 1.00 22.12 21 ARG A N 20
ATOM 35911 C CA . ARG A 1 21 ? -8.391 5.665 2.466 1.00 21.24 21 ARG A CA 20
ATOM 35912 C C . ARG A 1 21 ? -8.310 7.205 2.473 1.00 1.31 21 ARG A C 20
ATOM 35913 O O . ARG A 1 21 ? -9.015 7.873 1.714 1.00 5.32 21 ARG A O 20
ATOM 35934 N N . LYS A 1 22 ? -7.408 7.754 3.307 1.00 0.50 22 LYS A N 20
ATOM 35935 C CA . LYS A 1 22 ? -7.129 9.205 3.350 1.00 64.21 22 LYS A CA 20
ATOM 35936 C C . LYS A 1 22 ? -6.311 9.645 2.110 1.00 74.23 22 LYS A C 20
ATOM 35937 O O . LYS A 1 22 ? -6.585 10.693 1.519 1.00 12.31 22 LYS A O 20
ATOM 35956 N N . ILE A 1 23 ? -5.311 8.819 1.742 1.00 74.44 23 ILE A N 20
ATOM 35957 C CA . ILE A 1 23 ? -4.381 9.087 0.620 1.00 40.21 23 ILE A CA 20
ATOM 35958 C C . ILE A 1 23 ? -5.108 9.108 -0.732 1.00 45.54 23 ILE A C 20
ATOM 35959 O O . ILE A 1 23 ? -5.006 10.091 -1.453 1.00 54.32 23 ILE A O 20
ATOM 35975 N N . LYS A 1 24 ? -5.884 8.038 -1.025 1.00 41.11 24 LYS A N 20
ATOM 35976 C CA . LYS A 1 24 ? -6.572 7.863 -2.333 1.00 12.15 24 LYS A CA 20
ATOM 35977 C C . LYS A 1 24 ? -7.494 9.059 -2.682 1.00 54.32 24 LYS A C 20
ATOM 35978 O O . LYS A 1 24 ? -7.763 9.315 -3.858 1.00 44.01 24 LYS A O 20
ATOM 35997 N N . ASP A 1 25 ? -7.939 9.782 -1.634 1.00 60.32 25 ASP A N 20
ATOM 35998 C CA . ASP A 1 25 ? -8.841 10.941 -1.745 1.00 61.14 25 ASP A CA 20
ATOM 35999 C C . ASP A 1 25 ? -8.178 12.137 -2.469 1.00 71.23 25 ASP A C 20
ATOM 36000 O O . ASP A 1 25 ? -8.875 12.961 -3.078 1.00 62.52 25 ASP A O 20
ATOM 36009 N N . GLU A 1 26 ? -6.828 12.205 -2.431 1.00 22.21 26 GLU A N 20
ATOM 36010 C CA . GLU A 1 26 ? -6.052 13.253 -3.132 1.00 51.21 26 GLU A CA 20
ATOM 36011 C C . GLU A 1 26 ? -6.119 13.061 -4.667 1.00 1.13 26 GLU A C 20
ATOM 36012 O O . GLU A 1 26 ? -5.740 13.959 -5.432 1.00 15.30 26 GLU A O 20
ATOM 36024 N N . GLY A 1 27 ? -6.583 11.867 -5.098 1.00 24.21 27 GLY A N 20
ATOM 36025 C CA . GLY A 1 27 ? -6.890 11.584 -6.501 1.00 71.02 27 GLY A CA 20
ATOM 36026 C C . GLY A 1 27 ? -5.866 10.684 -7.164 1.00 0.22 27 GLY A C 20
ATOM 36027 O O . GLY A 1 27 ? -5.709 10.721 -8.385 1.00 31.11 27 GLY A O 20
ATOM 36031 N N . LEU A 1 28 ? -5.173 9.856 -6.368 1.00 33.43 28 LEU A N 20
ATOM 36032 C CA . LEU A 1 28 ? -4.103 8.962 -6.867 1.00 0.31 28 LEU A CA 20
ATOM 36033 C C . LEU A 1 28 ? -4.403 7.503 -6.503 1.00 43.41 28 LEU A C 20
ATOM 36034 O O . LEU A 1 28 ? -5.079 7.226 -5.503 1.00 42.34 28 LEU A O 20
ATOM 36050 N N . GLU A 1 29 ? -3.894 6.589 -7.339 1.00 70.43 29 GLU A N 20
ATOM 36051 C CA . GLU A 1 29 ? -4.058 5.141 -7.162 1.00 44.25 29 GLU A CA 20
ATOM 36052 C C . GLU A 1 29 ? -3.162 4.641 -6.011 1.00 72.33 29 GLU A C 20
ATOM 36053 O O . GLU A 1 29 ? -1.986 5.003 -5.936 1.00 64.53 29 GLU A O 20
ATOM 36065 N N . VAL A 1 30 ? -3.743 3.840 -5.103 1.00 75.34 30 VAL A N 20
ATOM 36066 C CA . VAL A 1 30 ? -3.032 3.279 -3.942 1.00 55.42 30 VAL A CA 20
ATOM 36067 C C . VAL A 1 30 ? -2.914 1.752 -4.104 1.00 2.20 30 VAL A C 20
ATOM 36068 O O . VAL A 1 30 ? -3.904 1.071 -4.421 1.00 53.13 30 VAL A O 20
ATOM 36081 N N . TYR A 1 31 ? -1.696 1.235 -3.898 1.00 23.44 31 TYR A N 20
ATOM 36082 C CA . TYR A 1 31 ? -1.407 -0.200 -3.877 1.00 54.24 31 TYR A CA 20
ATOM 36083 C C . TYR A 1 31 ? -1.244 -0.636 -2.439 1.00 24.24 31 TYR A C 20
ATOM 36084 O O . TYR A 1 31 ? -0.560 0.028 -1.662 1.00 42.02 31 TYR A O 20
ATOM 36102 N N . ILE A 1 32 ? -1.904 -1.726 -2.079 1.00 34.42 32 ILE A N 20
ATOM 36103 C CA . ILE A 1 32 ? -1.840 -2.282 -0.734 1.00 55.01 32 ILE A CA 20
ATOM 36104 C C . ILE A 1 32 ? -1.150 -3.648 -0.808 1.00 24.14 32 ILE A C 20
ATOM 36105 O O . ILE A 1 32 ? -1.695 -4.594 -1.363 1.00 51.41 32 ILE A O 20
ATOM 36121 N N . LEU A 1 33 ? 0.069 -3.728 -0.277 1.00 40.34 33 LEU A N 20
ATOM 36122 C CA . LEU A 1 33 ? 0.825 -4.975 -0.197 1.00 74.23 33 LEU A CA 20
ATOM 36123 C C . LEU A 1 33 ? 0.441 -5.710 1.071 1.00 23.45 33 LEU A C 20
ATOM 36124 O O . LEU A 1 33 ? 0.872 -5.347 2.168 1.00 3.23 33 LEU A O 20
ATOM 36140 N N . LEU A 1 34 ? -0.386 -6.740 0.902 1.00 13.21 34 LEU A N 20
ATOM 36141 C CA . LEU A 1 34 ? -0.895 -7.514 2.015 1.00 53.52 34 LEU A CA 20
ATOM 36142 C C . LEU A 1 34 ? 0.149 -8.580 2.371 1.00 65.31 34 LEU A C 20
ATOM 36143 O O . LEU A 1 34 ? 0.521 -9.409 1.524 1.00 73.20 34 LEU A O 20
ATOM 36159 N N . LYS A 1 35 ? 0.626 -8.525 3.614 1.00 21.02 35 LYS A N 20
ATOM 36160 C CA . LYS A 1 35 ? 1.443 -9.567 4.215 1.00 3.52 35 LYS A CA 20
ATOM 36161 C C . LYS A 1 35 ? 0.964 -9.741 5.661 1.00 53.43 35 LYS A C 20
ATOM 36162 O O . LYS A 1 35 ? 1.003 -8.809 6.474 1.00 1.23 35 LYS A O 20
ATOM 36181 N N . ASP A 1 36 ? 0.468 -10.932 5.960 1.00 75.53 36 ASP A N 20
ATOM 36182 C CA . ASP A 1 36 ? -0.174 -11.248 7.237 1.00 71.23 36 ASP A CA 20
ATOM 36183 C C . ASP A 1 36 ? 0.361 -12.582 7.757 1.00 3.35 36 ASP A C 20
ATOM 36184 O O . ASP A 1 36 ? 0.983 -13.345 7.002 1.00 15.13 36 ASP A O 20
ATOM 36193 N N . LYS A 1 37 ? 0.112 -12.828 9.049 1.00 64.32 37 LYS A N 20
ATOM 36194 C CA . LYS A 1 37 ? 0.497 -14.050 9.769 1.00 73.13 37 LYS A CA 20
ATOM 36195 C C . LYS A 1 37 ? 0.020 -15.316 9.026 1.00 65.23 37 LYS A C 20
ATOM 36196 O O . LYS A 1 37 ? 0.823 -16.180 8.657 1.00 14.34 37 LYS A O 20
ATOM 36215 N N . ASP A 1 38 ? -1.293 -15.374 8.771 1.00 72.35 38 ASP A N 20
ATOM 36216 C CA . ASP A 1 38 ? -1.951 -16.511 8.109 1.00 13.25 38 ASP A CA 20
ATOM 36217 C C . ASP A 1 38 ? -2.194 -16.172 6.628 1.00 35.31 38 ASP A C 20
ATOM 36218 O O . ASP A 1 38 ? -2.341 -14.997 6.273 1.00 1.14 38 ASP A O 20
ATOM 36227 N N . GLU A 1 39 ? -2.250 -17.214 5.789 1.00 1.33 39 GLU A N 20
ATOM 36228 C CA . GLU A 1 39 ? -2.390 -17.084 4.327 1.00 22.21 39 GLU A CA 20
ATOM 36229 C C . GLU A 1 39 ? -3.848 -16.758 3.952 1.00 24.23 39 GLU A C 20
ATOM 36230 O O . GLU A 1 39 ? -4.109 -15.880 3.122 1.00 53.44 39 GLU A O 20
ATOM 36242 N N . LYS A 1 40 ? -4.793 -17.469 4.585 1.00 32.24 40 LYS A N 20
ATOM 36243 C CA . LYS A 1 40 ? -6.227 -17.312 4.299 1.00 24.34 40 LYS A CA 20
ATOM 36244 C C . LYS A 1 40 ? -6.704 -15.918 4.757 1.00 33.24 40 LYS A C 20
ATOM 36245 O O . LYS A 1 40 ? -7.356 -15.220 3.990 1.00 34.24 40 LYS A O 20
ATOM 36264 N N . ARG A 1 41 ? -6.295 -15.518 5.985 1.00 53.53 41 ARG A N 20
ATOM 36265 C CA . ARG A 1 41 ? -6.535 -14.164 6.539 1.00 43.44 41 ARG A CA 20
ATOM 36266 C C . ARG A 1 41 ? -6.029 -13.069 5.577 1.00 23.34 41 ARG A C 20
ATOM 36267 O O . ARG A 1 41 ? -6.724 -12.077 5.343 1.00 11.41 41 ARG A O 20
ATOM 36288 N N . LEU A 1 42 ? -4.806 -13.281 5.060 1.00 52.13 42 LEU A N 20
ATOM 36289 C CA . LEU A 1 42 ? -4.141 -12.367 4.117 1.00 13.43 42 LEU A CA 20
ATOM 36290 C C . LEU A 1 42 ? -5.020 -12.147 2.873 1.00 4.24 42 LEU A C 20
ATOM 36291 O O . LEU A 1 42 ? -5.409 -11.017 2.571 1.00 50.24 42 LEU A O 20
ATOM 36307 N N . GLU A 1 43 ? -5.343 -13.258 2.192 1.00 13.25 43 GLU A N 20
ATOM 36308 C CA . GLU A 1 43 ? -6.045 -13.255 0.893 1.00 15.12 43 GLU A CA 20
ATOM 36309 C C . GLU A 1 43 ? -7.492 -12.720 1.005 1.00 45.12 43 GLU A C 20
ATOM 36310 O O . GLU A 1 43 ? -8.016 -12.115 0.058 1.00 73.00 43 GLU A O 20
ATOM 36322 N N . GLU A 1 44 ? -8.116 -12.921 2.172 1.00 23.23 44 GLU A N 20
ATOM 36323 C CA . GLU A 1 44 ? -9.461 -12.396 2.460 1.00 44.11 44 GLU A CA 20
ATOM 36324 C C . GLU A 1 44 ? -9.398 -10.886 2.693 1.00 24.21 44 GLU A C 20
ATOM 36325 O O . GLU A 1 44 ? -10.247 -10.146 2.186 1.00 74.13 44 GLU A O 20
ATOM 36337 N N . LYS A 1 45 ? -8.360 -10.444 3.435 1.00 31.31 45 LYS A N 20
ATOM 36338 C CA . LYS A 1 45 ? -8.136 -9.020 3.731 1.00 50.40 45 LYS A CA 20
ATOM 36339 C C . LYS A 1 45 ? -7.882 -8.233 2.426 1.00 64.21 45 LYS A C 20
ATOM 36340 O O . LYS A 1 45 ? -8.248 -7.053 2.330 1.00 32.23 45 LYS A O 20
ATOM 36359 N N . ILE A 1 46 ? -7.265 -8.919 1.430 1.00 51.01 46 ILE A N 20
ATOM 36360 C CA . ILE A 1 46 ? -7.118 -8.401 0.063 1.00 32.34 46 ILE A CA 20
ATOM 36361 C C . ILE A 1 46 ? -8.495 -7.992 -0.486 1.00 40.11 46 ILE A C 20
ATOM 36362 O O . ILE A 1 46 ? -8.710 -6.828 -0.797 1.00 50.10 46 ILE A O 20
ATOM 36378 N N . GLN A 1 47 ? -9.441 -8.947 -0.473 1.00 22.45 47 GLN A N 20
ATOM 36379 C CA . GLN A 1 47 ? -10.789 -8.763 -1.047 1.00 35.01 47 GLN A CA 20
ATOM 36380 C C . GLN A 1 47 ? -11.606 -7.688 -0.290 1.00 45.14 47 GLN A C 20
ATOM 36381 O O . GLN A 1 47 ? -12.366 -6.929 -0.910 1.00 30.23 47 GLN A O 20
ATOM 36395 N N . LYS A 1 48 ? -11.406 -7.610 1.039 1.00 75.43 48 LYS A N 20
ATOM 36396 C CA . LYS A 1 48 ? -12.153 -6.687 1.916 1.00 44.12 48 LYS A CA 20
ATOM 36397 C C . LYS A 1 48 ? -11.709 -5.229 1.701 1.00 72.21 48 LYS A C 20
ATOM 36398 O O . LYS A 1 48 ? -12.533 -4.308 1.738 1.00 52.24 48 LYS A O 20
ATOM 36417 N N . LEU A 1 49 ? -10.406 -5.029 1.462 1.00 3.54 49 LEU A N 20
ATOM 36418 C CA . LEU A 1 49 ? -9.855 -3.701 1.151 1.00 4.22 49 LEU A CA 20
ATOM 36419 C C . LEU A 1 49 ? -10.145 -3.310 -0.317 1.00 40.44 49 LEU A C 20
ATOM 36420 O O . LEU A 1 49 ? -10.392 -2.138 -0.601 1.00 11.50 49 LEU A O 20
ATOM 36436 N N . LYS A 1 50 ? -10.136 -4.298 -1.244 1.00 50.30 50 LYS A N 20
ATOM 36437 C CA . LYS A 1 50 ? -10.494 -4.059 -2.665 1.00 60.44 50 LYS A CA 20
ATOM 36438 C C . LYS A 1 50 ? -11.956 -3.598 -2.806 1.00 24.52 50 LY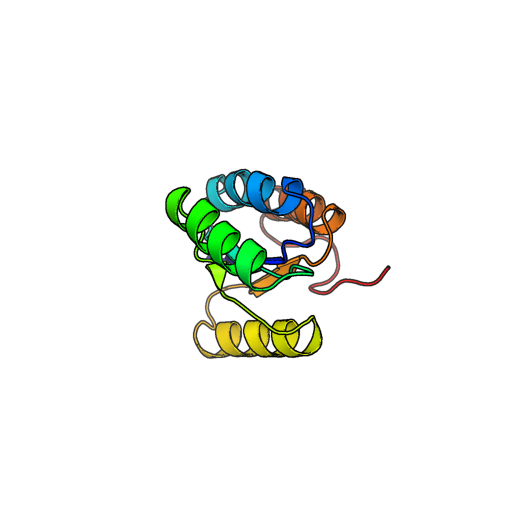S A C 20
ATOM 36439 O O . LYS A 1 50 ? -12.284 -2.845 -3.726 1.00 2.22 50 LYS A O 20
ATOM 36458 N N . SER A 1 51 ? -12.820 -4.053 -1.877 1.00 60.30 51 SER A N 20
ATOM 36459 C CA . SER A 1 51 ? -14.211 -3.583 -1.765 1.00 54.52 51 SER A CA 20
ATOM 36460 C C . SER A 1 51 ? -14.278 -2.051 -1.523 1.00 43.21 51 SER A C 20
ATOM 36461 O O . SER A 1 51 ? -15.211 -1.382 -1.983 1.00 71.35 51 SER A O 20
ATOM 36469 N N . GLN A 1 52 ? -13.257 -1.504 -0.823 1.00 20.40 52 GLN A N 20
ATOM 36470 C CA . GLN A 1 52 ? -13.146 -0.054 -0.539 1.00 41.03 52 GLN A CA 20
ATOM 36471 C C . GLN A 1 52 ? -12.343 0.689 -1.634 1.00 42.22 52 GLN A C 20
ATOM 36472 O O . GLN A 1 52 ? -11.942 1.840 -1.435 1.00 12.33 52 GLN A O 20
ATOM 36486 N N . GLY A 1 53 ? -12.106 0.024 -2.782 1.00 71.42 53 GLY A N 20
ATOM 36487 C CA . GLY A 1 53 ? -11.442 0.653 -3.928 1.00 51.42 53 GLY A CA 20
ATOM 36488 C C . GLY A 1 53 ? -9.936 0.800 -3.747 1.00 12.13 53 GLY A C 20
ATOM 36489 O O . GLY A 1 53 ? -9.385 1.893 -3.923 1.00 53.20 53 GLY A O 20
ATOM 36493 N N . PHE A 1 54 ? -9.284 -0.297 -3.347 1.00 12.30 54 PHE A N 20
ATOM 36494 C CA . PHE A 1 54 ? -7.812 -0.404 -3.294 1.00 3.52 54 PHE A CA 20
ATOM 36495 C C . PHE A 1 54 ? -7.373 -1.543 -4.205 1.00 20.24 54 PHE A C 20
ATOM 36496 O O . PHE A 1 54 ? -8.031 -2.585 -4.231 1.00 31.04 54 PHE A O 20
ATOM 36513 N N . GLU A 1 55 ? -6.276 -1.364 -4.964 1.00 22.23 55 GLU A N 20
ATOM 36514 C CA . GLU A 1 55 ? -5.670 -2.481 -5.697 1.00 11.20 55 GLU A CA 20
ATOM 36515 C C . GLU A 1 55 ? -4.681 -3.180 -4.757 1.00 45.50 55 GLU A C 20
ATOM 36516 O O . GLU A 1 55 ? -3.504 -2.801 -4.637 1.00 71.44 55 GLU A O 20
ATOM 36528 N N . VAL A 1 56 ? -5.228 -4.151 -4.016 1.00 53.44 56 VAL A N 20
ATOM 36529 C CA . VAL A 1 56 ? -4.492 -4.924 -3.017 1.00 34.15 56 VAL A CA 20
ATOM 36530 C C . VAL A 1 56 ? -3.876 -6.151 -3.682 1.00 24.42 56 VAL A C 20
ATOM 36531 O O . VAL A 1 56 ? -4.583 -6.937 -4.320 1.00 41.10 56 VAL A O 20
ATOM 36544 N N . ARG A 1 57 ? -2.563 -6.297 -3.527 1.00 12.21 57 ARG A N 20
ATOM 36545 C CA . ARG A 1 57 ? -1.782 -7.378 -4.126 1.00 1.42 57 ARG A CA 20
ATOM 36546 C C . ARG A 1 57 ? -0.944 -8.064 -3.042 1.00 32.40 57 ARG A C 20
ATOM 36547 O O . ARG A 1 57 ? -0.532 -7.434 -2.060 1.00 31.31 57 ARG A O 20
ATOM 36568 N N . LYS A 1 58 ? -0.698 -9.355 -3.242 1.00 52.31 58 LYS A N 20
ATOM 36569 C CA . LYS A 1 58 ? 0.006 -10.216 -2.293 1.00 55.21 58 LYS A CA 20
ATOM 36570 C C . LYS A 1 58 ? 1.521 -10.149 -2.548 1.00 73.31 58 LYS A C 20
ATOM 36571 O O . LYS A 1 58 ? 1.957 -10.201 -3.704 1.00 70.01 58 LYS A O 20
ATOM 36590 N N . VAL A 1 59 ? 2.306 -10.019 -1.475 1.00 53.14 59 VAL A N 20
ATOM 36591 C CA . VAL A 1 59 ? 3.780 -10.146 -1.510 1.00 1.20 59 VAL A CA 20
ATOM 36592 C C . VAL A 1 59 ? 4.222 -11.047 -0.370 1.00 22.41 59 VAL A C 20
ATOM 36593 O O . VAL A 1 59 ? 3.443 -11.333 0.559 1.00 64.21 59 VAL A O 20
ATOM 36606 N N . LYS A 1 60 ? 5.471 -11.494 -0.458 1.00 70.04 60 LYS A N 20
ATOM 36607 C CA . LYS A 1 60 ? 6.073 -12.388 0.526 1.00 20.25 60 LYS A CA 20
ATOM 36608 C C . LYS A 1 60 ? 6.661 -11.575 1.703 1.00 3.31 60 LYS A C 20
ATOM 36609 O O . LYS A 1 60 ? 5.979 -11.353 2.713 1.00 45.12 60 LYS A O 20
ATOM 36628 N N . ASP A 1 61 ? 7.903 -11.084 1.540 1.00 15.11 61 ASP A N 20
ATOM 36629 C CA . ASP A 1 61 ? 8.655 -10.380 2.605 1.00 61.50 61 ASP A CA 20
ATOM 36630 C C . ASP A 1 61 ? 9.290 -9.098 2.049 1.00 40.51 61 ASP A C 20
ATOM 36631 O O . ASP A 1 61 ? 9.114 -8.784 0.871 1.00 12.32 61 ASP A O 20
ATOM 36640 N N . ASP A 1 62 ? 10.051 -8.385 2.908 1.00 32.12 62 ASP A N 20
ATOM 36641 C CA . ASP A 1 62 ? 10.606 -7.034 2.621 1.00 42.44 62 ASP A CA 20
ATOM 36642 C C . ASP A 1 62 ? 11.540 -7.024 1.390 1.00 13.34 62 ASP A C 20
ATOM 36643 O O . ASP A 1 62 ? 11.585 -6.032 0.652 1.00 42.44 62 ASP A O 20
ATOM 36652 N N . ASP A 1 63 ? 12.274 -8.133 1.193 1.00 53.52 63 ASP A N 20
ATOM 36653 C CA . ASP A 1 63 ? 13.175 -8.317 0.032 1.00 45.24 63 ASP A CA 20
ATOM 36654 C C . ASP A 1 63 ? 12.363 -8.357 -1.279 1.00 52.25 63 ASP A C 20
ATOM 36655 O O . ASP A 1 63 ? 12.791 -7.812 -2.300 1.00 34.11 63 ASP A O 20
ATOM 36664 N N . ASP A 1 64 ? 11.187 -9.001 -1.228 1.00 23.12 64 ASP A N 20
ATOM 36665 C CA . ASP A 1 64 ? 10.255 -9.065 -2.362 1.00 34.35 64 ASP A CA 20
ATOM 36666 C C . ASP A 1 64 ? 9.622 -7.684 -2.611 1.00 54.04 64 ASP A C 20
ATOM 36667 O O . ASP A 1 64 ? 9.470 -7.271 -3.754 1.00 23.34 64 ASP A O 20
ATOM 36676 N N . ILE A 1 65 ? 9.317 -6.989 -1.493 1.00 22.31 65 ILE A N 20
ATOM 36677 C CA . ILE A 1 65 ? 8.621 -5.678 -1.463 1.00 14.42 65 ILE A CA 20
ATOM 36678 C C . ILE A 1 65 ? 9.439 -4.562 -2.146 1.00 43.40 65 ILE A C 20
ATOM 36679 O O . ILE A 1 65 ? 8.949 -3.915 -3.068 1.00 65.41 65 ILE A O 20
ATOM 36695 N N . ASP A 1 66 ? 10.683 -4.338 -1.686 1.00 55.02 66 ASP A N 20
ATOM 36696 C CA . ASP A 1 66 ? 11.543 -3.248 -2.210 1.00 3.32 66 ASP A CA 20
ATOM 36697 C C . ASP A 1 66 ? 11.831 -3.470 -3.710 1.00 53.41 66 ASP A C 20
ATOM 36698 O O . ASP A 1 66 ? 11.878 -2.521 -4.501 1.00 44.24 66 ASP A O 20
ATOM 36707 N N . LYS A 1 67 ? 11.950 -4.756 -4.076 1.00 34.23 67 LYS A N 20
ATOM 36708 C CA . LYS A 1 67 ? 12.119 -5.210 -5.462 1.00 15.21 67 LYS A CA 20
ATOM 36709 C C . LYS A 1 67 ? 10.816 -4.989 -6.266 1.00 32.40 67 LYS A C 20
ATOM 36710 O O . LYS A 1 67 ? 10.865 -4.649 -7.446 1.00 5.12 67 LYS A O 20
ATOM 36729 N N . TRP A 1 68 ? 9.669 -5.176 -5.580 1.00 40.00 68 TRP A N 20
ATOM 36730 C CA . TRP A 1 68 ? 8.312 -5.052 -6.158 1.00 25.24 68 TRP A CA 20
ATOM 36731 C C . TRP A 1 68 ? 8.012 -3.600 -6.586 1.00 21.22 68 TRP A C 20
ATOM 36732 O O . TRP A 1 68 ? 7.312 -3.368 -7.569 1.00 12.40 68 TRP A O 20
ATOM 36753 N N . ILE A 1 69 ? 8.550 -2.642 -5.839 1.00 22.02 69 ILE A N 20
ATOM 36754 C CA . ILE A 1 69 ? 8.429 -1.203 -6.155 1.00 21.22 69 ILE A CA 20
ATOM 36755 C C . ILE A 1 69 ? 9.359 -0.848 -7.334 1.00 1.23 69 ILE A C 20
ATOM 36756 O O . ILE A 1 69 ? 8.950 -0.168 -8.298 1.00 72.50 69 ILE A O 20
ATOM 36772 N N . ASP A 1 70 ? 10.594 -1.364 -7.249 1.00 70.25 70 ASP A N 20
ATOM 36773 C CA . ASP A 1 70 ? 11.665 -1.115 -8.223 1.00 63.24 70 ASP A CA 20
ATOM 36774 C C . ASP A 1 70 ? 11.251 -1.555 -9.649 1.00 0.41 70 ASP A C 20
ATOM 36775 O O . ASP A 1 70 ? 11.451 -0.813 -10.623 1.00 2.44 70 ASP A O 20
ATOM 36784 N N . LYS A 1 71 ? 10.650 -2.755 -9.740 1.00 71.00 71 LYS A N 20
ATOM 36785 C CA . LYS A 1 71 ? 10.185 -3.337 -11.014 1.00 53.00 71 LYS A CA 20
ATOM 36786 C C . LYS A 1 71 ? 9.004 -2.550 -11.618 1.00 24.30 71 LYS A C 20
ATOM 36787 O O . LYS A 1 71 ? 8.940 -2.418 -12.837 1.00 11.00 71 LYS A O 20
ATOM 36806 N N . ILE A 1 72 ? 8.088 -2.023 -10.761 1.00 54.34 72 ILE A N 20
ATOM 36807 C CA . ILE A 1 72 ? 6.943 -1.192 -11.221 1.00 12.21 72 ILE A CA 20
ATOM 36808 C C . ILE A 1 72 ? 7.452 0.070 -11.931 1.00 1.44 72 ILE A C 20
ATOM 36809 O O . ILE A 1 72 ? 6.910 0.461 -12.959 1.00 14.11 72 ILE A O 20
ATOM 36825 N N . LYS A 1 73 ? 8.507 0.679 -11.373 1.00 52.11 73 LYS A N 20
ATOM 36826 C CA . LYS A 1 73 ? 9.099 1.907 -11.941 1.00 12.33 73 LYS A CA 20
ATOM 36827 C C . LYS A 1 73 ? 9.735 1.664 -13.330 1.00 24.33 73 LYS A C 20
ATOM 36828 O O . LYS A 1 73 ? 9.921 2.616 -14.093 1.00 0.53 73 LYS A O 20
ATOM 36847 N N . LYS A 1 74 ? 10.060 0.394 -13.658 1.00 30.14 74 LYS A N 20
ATOM 36848 C CA . LYS A 1 74 ? 10.546 0.010 -14.999 1.00 13.01 74 LYS A CA 20
ATOM 36849 C C . LYS A 1 74 ? 9.358 -0.277 -15.938 1.00 13.33 74 LYS A C 20
ATOM 36850 O O . LYS A 1 74 ? 9.359 0.144 -17.102 1.00 22.41 74 LYS A O 20
ATOM 36869 N N . GLU A 1 75 ? 8.352 -1.005 -15.412 1.00 11.13 75 GLU A N 20
ATOM 36870 C CA . GLU A 1 75 ? 7.109 -1.348 -16.146 1.00 41.42 75 GLU A CA 20
ATOM 36871 C C . GLU A 1 75 ? 6.324 -0.075 -16.521 1.00 33.13 75 GLU A C 20
ATOM 36872 O O . GLU A 1 75 ? 5.706 0.012 -17.590 1.00 63.44 75 GLU A O 20
ATOM 36884 N N . ARG A 1 76 ? 6.376 0.906 -15.610 1.00 23.13 76 ARG A N 20
ATOM 36885 C CA . ARG A 1 76 ? 5.582 2.140 -15.650 1.00 20.23 76 ARG A CA 20
ATOM 36886 C C . ARG A 1 76 ? 6.450 3.308 -15.117 1.00 22.51 76 ARG A C 20
ATOM 36887 O O . ARG A 1 76 ? 6.354 3.667 -13.938 1.00 64.11 76 ARG A O 20
ATOM 36908 N N . PRO A 1 77 ? 7.356 3.892 -15.968 1.00 4.31 77 PRO A N 20
ATOM 36909 C CA . PRO A 1 77 ? 8.191 5.065 -15.576 1.00 61.25 77 PRO A CA 20
ATOM 36910 C C . PRO A 1 77 ? 7.387 6.379 -15.434 1.00 72.33 77 PRO A C 20
ATOM 36911 O O . PRO A 1 77 ? 7.941 7.416 -15.040 1.00 40.41 77 PRO A O 20
ATOM 36922 N N . GLN A 1 78 ? 6.084 6.332 -15.748 1.00 15.20 78 GLN A N 20
ATOM 36923 C CA . GLN A 1 78 ? 5.202 7.510 -15.690 1.00 72.12 78 GLN A CA 20
ATOM 36924 C C . GLN A 1 78 ? 4.892 7.950 -14.252 1.00 14.54 78 GLN A C 20
ATOM 36925 O O . GLN A 1 78 ? 4.534 9.109 -14.031 1.00 24.44 78 GLN A O 20
ATOM 36939 N N . LEU A 1 79 ? 5.033 7.037 -13.271 1.00 44.42 79 LEU A N 20
ATOM 36940 C CA . LEU A 1 79 ? 4.547 7.273 -11.897 1.00 21.41 79 LEU A CA 20
ATOM 36941 C C . LEU A 1 79 ? 5.666 7.286 -10.845 1.00 74.33 79 LEU A C 20
ATOM 36942 O O . LEU A 1 79 ? 6.667 6.575 -10.965 1.00 32.51 79 LEU A O 20
ATOM 36958 N N . GLU A 1 80 ? 5.471 8.151 -9.833 1.00 20.04 80 GLU A N 20
ATOM 36959 C CA . GLU A 1 80 ? 6.285 8.189 -8.613 1.00 13.12 80 GLU A CA 20
ATOM 36960 C C . GLU A 1 80 ? 5.750 7.149 -7.625 1.00 64.43 80 GLU A C 20
ATOM 36961 O O . GLU A 1 80 ? 4.537 7.067 -7.421 1.00 51.05 80 GLU A O 20
ATOM 36973 N N . VAL A 1 81 ? 6.649 6.358 -7.024 1.00 21.53 81 VAL A N 20
ATOM 36974 C CA . VAL A 1 81 ? 6.282 5.320 -6.047 1.00 3.10 81 VAL A CA 20
ATOM 36975 C C . VAL A 1 81 ? 6.951 5.626 -4.698 1.00 55.13 81 VAL A C 20
ATOM 36976 O O . VAL A 1 81 ? 8.146 5.934 -4.653 1.00 11.13 81 VAL A O 20
ATOM 36989 N N . ARG A 1 82 ? 6.174 5.553 -3.610 1.00 52.55 82 ARG A N 20
ATOM 36990 C CA . ARG A 1 82 ? 6.676 5.688 -2.234 1.00 52.25 82 ARG A CA 20
ATOM 36991 C C . ARG A 1 82 ? 6.219 4.469 -1.413 1.00 13.30 82 ARG A C 20
ATOM 36992 O O . ARG A 1 82 ? 5.033 4.122 -1.435 1.00 30.00 82 ARG A O 20
ATOM 37013 N N . LYS A 1 83 ? 7.171 3.815 -0.715 1.00 35.41 83 LYS A N 20
ATOM 37014 C CA . LYS A 1 83 ? 6.880 2.675 0.172 1.00 1.43 83 LYS A CA 20
ATOM 37015 C C . LYS A 1 83 ? 6.475 3.193 1.552 1.00 51.10 83 LYS A C 20
ATOM 37016 O O . LYS A 1 83 ? 7.063 4.160 2.054 1.00 4.32 83 LYS A O 20
ATOM 37035 N N . VAL A 1 84 ? 5.463 2.563 2.139 1.00 32.02 84 VAL A N 20
ATOM 37036 C CA . VAL A 1 84 ? 5.088 2.767 3.537 1.00 64.13 84 VAL A CA 20
ATOM 37037 C C . VAL A 1 84 ? 5.207 1.424 4.269 1.00 20.13 84 VAL A C 20
ATOM 37038 O O . VAL A 1 84 ? 4.261 0.643 4.311 1.00 71.24 84 VAL A O 20
ATOM 37051 N N . THR A 1 85 ? 6.388 1.154 4.827 1.00 60.55 85 THR A N 20
ATOM 37052 C CA . THR A 1 85 ? 6.666 -0.105 5.548 1.00 53.11 85 THR A CA 20
ATOM 37053 C C . THR A 1 85 ? 6.292 0.008 7.041 1.00 45.23 85 THR A C 20
ATOM 37054 O O . THR A 1 85 ? 6.242 -0.996 7.761 1.00 20.23 85 THR A O 20
ATOM 37065 N N . ASP A 1 86 ? 6.002 1.244 7.473 1.00 72.12 86 ASP A N 20
ATOM 37066 C CA . ASP A 1 86 ? 5.684 1.568 8.873 1.00 13.45 86 ASP A CA 20
ATOM 37067 C C . ASP A 1 86 ? 4.588 2.648 8.941 1.00 43.34 86 ASP A C 20
ATOM 37068 O O . ASP A 1 86 ? 4.506 3.506 8.058 1.00 34.42 86 ASP A O 20
ATOM 37077 N N . GLU A 1 87 ? 3.780 2.580 10.019 1.00 52.03 87 GLU A N 20
ATOM 37078 C CA . GLU A 1 87 ? 2.646 3.485 10.303 1.00 23.33 87 GLU A CA 20
ATOM 37079 C C . GLU A 1 87 ? 3.022 4.982 10.222 1.00 23.53 87 GLU A C 20
ATOM 37080 O O . GLU A 1 87 ? 2.282 5.769 9.625 1.00 51.31 87 GLU A O 20
ATOM 37092 N N . ASP A 1 88 ? 4.169 5.349 10.836 1.00 65.21 88 ASP A N 20
ATOM 37093 C CA . ASP A 1 88 ? 4.648 6.753 10.921 1.00 53.23 88 ASP A CA 20
ATOM 37094 C C . ASP A 1 88 ? 4.800 7.389 9.523 1.00 31.35 88 ASP A C 20
ATOM 37095 O O . ASP A 1 88 ? 4.547 8.587 9.346 1.00 52.41 88 ASP A O 20
ATOM 37104 N N . GLN A 1 89 ? 5.177 6.554 8.536 1.00 3.10 89 GLN A N 20
ATOM 37105 C CA . GLN A 1 89 ? 5.318 6.974 7.129 1.00 21.34 89 GLN A CA 20
ATOM 37106 C C . GLN A 1 89 ? 3.942 7.290 6.512 1.00 0.31 89 GLN A C 20
ATOM 37107 O O . GLN A 1 89 ? 3.803 8.279 5.792 1.00 21.32 89 GLN A O 20
ATOM 37121 N N . ALA A 1 90 ? 2.931 6.455 6.837 1.00 4.25 90 ALA A N 20
ATOM 37122 C CA . ALA A 1 90 ? 1.540 6.632 6.357 1.00 33.42 90 ALA A CA 20
ATOM 37123 C C . ALA A 1 90 ? 0.927 7.937 6.891 1.00 65.41 90 ALA A C 20
ATOM 37124 O O . ALA A 1 90 ? 0.184 8.614 6.179 1.00 61.13 90 ALA A O 20
ATOM 37131 N N . LYS A 1 91 ? 1.270 8.277 8.146 1.00 51.53 91 LYS A N 20
ATOM 37132 C CA . LYS A 1 91 ? 0.762 9.481 8.832 1.00 45.12 91 LYS A CA 20
ATOM 37133 C C . LYS A 1 91 ? 1.452 10.752 8.302 1.00 42.22 91 LYS A C 20
ATOM 37134 O O . LYS A 1 91 ? 0.821 11.806 8.183 1.00 64.13 91 LYS A O 20
ATOM 37153 N N . GLN A 1 92 ? 2.746 10.627 7.965 1.00 1.13 92 GLN A N 20
ATOM 37154 C CA . GLN A 1 92 ? 3.577 11.764 7.527 1.00 14.25 92 GLN A CA 20
ATOM 37155 C C . GLN A 1 92 ? 3.167 12.186 6.098 1.00 51.23 92 GLN A C 20
ATOM 37156 O O . GLN A 1 92 ? 2.968 13.379 5.825 1.00 13.25 92 GLN A O 20
ATOM 37170 N N . ILE A 1 93 ? 3.045 11.194 5.190 1.00 54.41 93 ILE A N 20
ATOM 37171 C CA . ILE A 1 93 ? 2.700 11.460 3.777 1.00 25.33 93 ILE A CA 20
ATOM 37172 C C . ILE A 1 93 ? 1.315 12.123 3.605 1.00 34.12 93 ILE A C 20
ATOM 37173 O O . ILE A 1 93 ? 1.086 12.793 2.607 1.00 44.50 93 ILE A O 20
ATOM 37189 N N . LEU A 1 94 ? 0.404 11.942 4.584 1.00 12.31 94 LEU A N 20
ATOM 37190 C CA . LEU A 1 94 ? -0.875 12.693 4.628 1.00 22.43 94 LEU A CA 20
ATOM 37191 C C . LEU A 1 94 ? -0.639 14.225 4.559 1.00 64.13 94 LEU A C 20
ATOM 37192 O O . LEU A 1 94 ? -1.397 14.945 3.918 1.00 43.42 94 LEU A O 20
ATOM 37208 N N . GLU A 1 95 ? 0.422 14.682 5.241 1.00 31.21 95 GLU A N 20
ATOM 37209 C CA . GLU A 1 95 ? 0.844 16.105 5.291 1.00 31.51 95 GLU A CA 20
ATOM 37210 C C . GLU A 1 95 ? 1.702 16.463 4.053 1.00 1.21 95 GLU A C 20
ATOM 37211 O O . GLU A 1 95 ? 1.676 17.598 3.558 1.00 20.14 95 GLU A O 20
ATOM 37223 N N . ASP A 1 96 ? 2.464 15.454 3.594 1.00 32.12 96 ASP A N 20
ATOM 37224 C CA . ASP A 1 96 ? 3.431 15.584 2.481 1.00 50.03 96 ASP A CA 20
ATOM 37225 C C . ASP A 1 96 ? 2.727 15.871 1.137 1.00 51.33 96 ASP A C 20
ATOM 37226 O O . ASP A 1 96 ? 3.164 16.749 0.400 1.00 63.32 96 ASP A O 20
ATOM 37235 N N . LEU A 1 97 ? 1.633 15.125 0.843 1.00 60.12 97 LEU A N 20
ATOM 37236 C CA . LEU A 1 97 ? 0.833 15.285 -0.407 1.00 41.25 97 LEU A CA 20
ATOM 37237 C C . LEU A 1 97 ? 0.141 16.668 -0.474 1.00 53.35 97 LEU A C 20
ATOM 37238 O O . LEU A 1 97 ? -0.244 17.122 -1.560 1.00 25.30 97 LEU A O 20
ATOM 37254 N N . LYS A 1 98 ? -0.007 17.320 0.695 1.00 70.12 98 LYS A N 20
ATOM 37255 C CA . LYS A 1 98 ? -0.588 18.677 0.791 1.00 51.32 98 LYS A CA 20
ATOM 37256 C C . LYS A 1 98 ? 0.419 19.723 0.283 1.00 41.14 98 LYS A C 20
ATOM 37257 O O . LYS A 1 98 ? 0.053 20.711 -0.364 1.00 43.21 98 LYS A O 20
ATOM 37276 N N . LYS A 1 99 ? 1.694 19.483 0.609 1.00 13.41 99 LYS A N 20
ATOM 37277 C CA . LYS A 1 99 ? 2.815 20.357 0.224 1.00 33.13 99 LYS A CA 20
ATOM 37278 C C . LYS A 1 99 ? 3.410 19.939 -1.128 1.00 42.35 99 LYS A C 20
ATOM 37279 O O . LYS A 1 99 ? 4.060 20.751 -1.798 1.00 32.41 99 LYS A O 20
ATOM 37298 N N . LYS A 1 100 ? 3.161 18.666 -1.507 1.00 64.14 100 LYS A N 20
ATOM 37299 C CA . LYS A 1 100 ? 3.870 17.956 -2.581 1.00 52.03 100 LYS A CA 20
ATOM 37300 C C . LYS A 1 100 ? 5.384 17.957 -2.301 1.00 65.53 100 LYS A C 20
ATOM 37301 O O . LYS A 1 100 ? 6.124 18.803 -2.819 1.00 43.11 100 LYS A O 20
ATOM 37320 N N . GLY A 1 101 ? 5.822 17.042 -1.423 1.00 60.04 101 GLY A N 20
ATOM 37321 C CA . GLY A 1 101 ? 7.231 16.930 -1.066 1.00 11.13 101 GLY A CA 20
ATOM 37322 C C . GLY A 1 101 ? 7.694 18.047 -0.128 1.00 61.22 101 GLY A C 20
ATOM 37323 O O . GLY A 1 101 ? 6.925 18.514 0.727 1.00 32.35 101 GLY A O 20
ATOM 37327 N N . SER A 1 102 ? 8.943 18.484 -0.321 1.00 32.23 102 SER A N 20
ATOM 37328 C CA . SER A 1 102 ? 9.586 19.547 0.480 1.00 14.51 102 SER A CA 20
ATOM 37329 C C . SER A 1 102 ? 10.819 20.052 -0.288 1.00 61.33 102 SER A C 20
ATOM 37330 O O . SER A 1 102 ? 10.950 19.781 -1.485 1.00 51.34 102 SER A O 20
ATOM 37338 N N . LEU A 1 103 ? 11.729 20.785 0.391 1.00 24.24 103 LEU A N 20
ATOM 37339 C CA . LEU A 1 103 ? 13.014 21.216 -0.201 1.00 21.23 103 LEU A CA 20
ATOM 37340 C C . LEU A 1 103 ? 14.045 20.090 0.056 1.00 21.30 103 LEU A C 20
ATOM 37341 O O . LEU A 1 103 ? 15.028 20.245 0.791 1.00 13.33 103 LEU A O 20
ATOM 37357 N N . GLU A 1 104 ? 13.724 18.934 -0.526 1.00 41.40 104 GLU A N 20
ATOM 37358 C CA . GLU A 1 104 ? 14.520 17.696 -0.439 1.00 1.41 104 GLU A CA 20
ATOM 37359 C C . GLU A 1 104 ? 15.839 17.816 -1.241 1.00 41.01 104 GLU A C 20
ATOM 37360 O O . GLU A 1 104 ? 15.867 17.628 -2.454 1.00 11.23 104 GLU A O 20
ATOM 37372 N N . HIS A 1 105 ? 16.927 18.192 -0.554 1.00 65.23 105 HIS A N 20
ATOM 37373 C CA . HIS A 1 105 ? 18.271 18.281 -1.160 1.00 23.33 105 HIS A CA 20
ATOM 37374 C C . HIS A 1 105 ? 19.092 16.995 -0.893 1.00 63.03 105 HIS A C 20
ATOM 37375 O O . HIS A 1 105 ? 20.113 16.769 -1.550 1.00 34.42 105 HIS A O 20
ATOM 37390 N N . HIS A 1 106 ? 18.642 16.143 0.065 1.00 13.42 106 HIS A N 20
ATOM 37391 C CA . HIS A 1 106 ? 19.310 14.842 0.347 1.00 41.13 106 HIS A CA 20
ATOM 37392 C C . HIS A 1 106 ? 19.101 13.867 -0.830 1.00 62.11 106 HIS A C 20
ATOM 37393 O O . HIS A 1 106 ? 20.001 13.093 -1.176 1.00 20.25 106 HIS A O 20
ATOM 37408 N N . HIS A 1 107 ? 17.900 13.929 -1.433 1.00 74.23 107 HIS A N 20
ATOM 37409 C CA . HIS A 1 107 ? 17.510 13.088 -2.582 1.00 42.03 107 HIS A CA 20
ATOM 37410 C C . HIS A 1 107 ? 16.654 13.888 -3.567 1.00 75.31 107 HIS A C 20
ATOM 37411 O O . HIS A 1 107 ? 16.288 15.033 -3.305 1.00 41.32 107 HIS A O 20
ATOM 37426 N N . HIS A 1 108 ? 16.350 13.252 -4.699 1.00 61.40 108 HIS A N 20
ATOM 37427 C CA . HIS A 1 108 ? 15.489 13.791 -5.759 1.00 51.44 108 HIS A CA 20
ATOM 37428 C C . HIS A 1 108 ? 14.513 12.695 -6.195 1.00 11.10 108 HIS A C 20
ATOM 37429 O O . HIS A 1 108 ? 14.510 11.594 -5.611 1.00 64.00 108 HIS A O 20
ATOM 37444 N N . HIS A 1 109 ? 13.664 13.003 -7.195 1.00 45.15 109 HIS A N 20
ATOM 37445 C CA . HIS A 1 109 ? 12.790 11.995 -7.822 1.00 0.14 109 HIS A CA 20
ATOM 37446 C C . HIS A 1 109 ? 13.677 10.944 -8.525 1.00 64.04 109 HIS A C 20
ATOM 37447 O O . HIS A 1 109 ? 14.450 11.278 -9.434 1.00 10.22 109 HIS A O 20
ATOM 37462 N N . HIS A 1 110 ? 13.616 9.703 -8.020 1.00 60.21 110 HIS A N 20
ATOM 37463 C CA . HIS A 1 110 ? 14.480 8.593 -8.458 1.00 21.23 110 HIS A CA 20
ATOM 37464 C C . HIS A 1 110 ? 14.162 8.215 -9.930 1.00 51.43 110 HIS A C 20
ATOM 37465 O O . HIS A 1 110 ? 13.113 7.585 -10.178 1.00 73.54 110 HIS A O 20
#

Radius of gyration: 13.15 Å; Cα contacts (8 Å, |Δi|>4): 157; chains: 1; bounding box: 29×37×28 Å

Foldseek 3Di:
DAAAEEEEADEPPCLSLVLQLLVCVLPYAYEYEFDYPDDVVRVVVCVVSVVVPHNYDYDYDPVRVVVVQVVVCVVCVPYQYDYHHDSVVSVVVSVCSVVVHDPPPVDDRD

Nearest PDB structures (foldseek):
  2lta-assembly1_A  TM=9.011E-01  e=5.437E-16  synthetic construct
  2l82-assembly1_A  TM=6.337E-01  e=2.088E-04  synthetic construct
  3a28-assembly1_A  TM=6.006E-01  e=2.947E-03  Corynebacterium glutamicum
  2azn-assembly1_A  TM=5.599E-01  e=2.767E-02  Methanocaldococcus jannaschii
  9jqf-assembly1_A  TM=5.865E-01  e=1.981E-01  Campylobacter jejuni